Protein 9HE8 (pdb70)

Foldseek 3Di:
DKAFPPQFFFFFAQWAWEDDAQKIKTWGADAQWPPGIWIWMFRWNRFIDTAFGQRHAVLSAFQQVAAGLFQWHRKHWDDDPQKIKIWTKGWRDQDALDTWIWIWIWIANDPNDDIDRIDTAGTQAPLWYWDQDPVRWIWIKWFGADSPPVDDGGAAIWIFTAPPVVRYTDVVRIAHQGQDDPLGPWTNWDWDCDPQKIKIWTWGNDQFQRIAIWIWIANDSDHNRTHTDPPDDQAHCNVVLVDQKGSWHRWYKYAHPVGWIKIKTWIFRFDDDPVDDCVVVVGFGQSFTGIHMFTWDADPVGDIHTPPGRHGDSMYDIDPPRDDDDHPPFPWDWWQLADFDDDSQKIDGNHHDDVLQNTTHPRKTKGWAAADQLRSHDFSWIWGGDRAQWKKKKWKKFFAEPAQLKWKFKKKDQGSQFIKGWTWGQDDPQGTFIWIWTRQNNPIDIDQVVNTHRDDPVAGMKMKMKIGNRQWIWIWIDRPVPDIDTDPDIGGSSSSGLVSCVVPTSNRHGHMIITIGIHRHVPPGTMMMIRIMTMGHDDD/DPDDPPDLQKAFPPLFFFWFAQWAWEDDAQKIKTWGADAQWPPGIWIWMFRWNRHIDTAFGQRHAVLSAFQQVAAGLFQWHRKHWDDDPQKIKIWTKGWRDQDALDTWIWIWIWMANDPNDNIDRIDTAGTQAPLWYWDQDPVRWIWIKWFGADSPPVDDGGAAIWIFTAPPVVRHTDVVRIAHQAQDDPLGPWTNWDWDCDPQKIKIWTWGNDQFQRIAIWIWIANDSDHPRTHTDPPDRQAHCNVVLPDQKGRWHRWYKYAHPVGWIKIKTWIFRFDDDPPDDCVVVVGFGQSFTGIHMFTWDADPVGDIHTPPHRHGDSMYRIDPPRDRDDHDPFDWDWWQLADFDDDSQKIDGSHHDDVLQFTTHPRKTKGFAAADQLRSHDFSWIWGGDRAQWKKKKWKKFFAEPAQLKWKAKKKDQGSQFIKGWTWGQDDPQGTFIWIWTRQNNPIDIDCVVNTHHDDPVQGIKMKMKIGNRQWIWIWIDSPVPDIDTDPDIGGSSSSGLVSCVVPTSNRRGHMIMTIGIHRHVPPRTMMMIRIMTMGHDDD/DKAFPPLFFFWFAQWAWEDDAQKIKTWGADAQWPPGIWIWMFRWNRFIDTAFGQRHAVLSAFQQQAAGLFQWHRKHWDDDPQKIKIWTKGWRDQDALDTWIWIWIWMANDPNDDIDRIDTAGTQAPLWYWDQDPVRWIWIKWFGADSPPVDDGGAAIWIFTAPVVVRHTDVVRIAHQAQDDPLGPWTNWDWDCDPQKIKIWTWGNDQFQRIAIWIWIANDSDHNRTGTDPPDDQAHCNVVLVDQKGRWYRWYKYAHPVGWIKTKTWIFRFDDDPPDDCVVVVGFGQSFTGIHMFTWDADPVGDIHTPPGRHGDSMYDIDPPRDHDDHPPFDWDWWQLADFDDDSQKIDGNHHDDVLQNTTHNQKTKGWAAADQLRSHDFSKIWGGDRAQWKKKKWKKFFQEPAQLKWKAKKKDQGSQFIKGWTWGQDDPQGTFIWIWTRQNNPIDIDQVVNTHHDDPVQGMKMKMKIGNRQWIWIWIDRPVPDIDTDPDIGGSSSSGLVSCVVPTSNRHGHMIIIIGIHRHVPPGTMMMIRIMTMGHDDD/DKAFPPQFFFWFAQWAWEDDAQKIKTWGADAQWPPGIWIWMFNWNRFIDTAFGQRHAVLSAFQQVAAGLFQWHRKHWDDDPQKIKIWTKGWRDQDALDTWIWIWIWMANDPNDDIDRIDTAGTQAPLWYWDQDPVRWIKIKWFGADSPPVDAGGAAIWIFTAPPVVRYTDVVRIAHQAQDDPLGPWTNWDWDCDPQKTKIWTWGNDQFQRIAIWIWIANDSDHNRTHTDPPDDQAHCNVVLVDQKGRWHRWYWYAHPVGWIKIKTWIFRFDDDPPDDCVVVVGFGQSFTGIHMFTWDADPVGHIHTPPHRHGDSMYDIDPPRDDDDHPPFDWDWWQLADFDDDSQKIDGNHHDDVLQNTTHPQKTKGFAAADQLRSHDFSWIWGGDRAQWKKKKWKKFFAEPAQLKWKAKKKDQGSQFIKGWTWGQDDPQGTFIWIWTRQNNPIDIDQVVNTHHDDPVAGMKMKMKTGNRQWIWIWIDRPVPDIDTDPDIGGSSSNGLVSCVVPTSNRHGHMIITIGIHRHVRPGTMMMIRIMTMGHDDD

Nearest PDB structures (foldseek):
  1yi7-assembly1_D  TM=9.833E-01  e=8.110E-70  Clostridium acetobutylicum ATCC 824
  7k1r-assembly1_D  TM=9.720E-01  e=3.886E-64  Enterobacter sp. enrichment culture clone nf1B6
  7k1r-assembly1_B-2  TM=9.685E-01  e=6.252E-64  Enterobacter sp. enrichment culture clone nf1B6
  7k1r-assembly1_C-3  TM=9.687E-01  e=1.006E-63  Enterobacter sp. enrichment culture clone nf1B6
  8uws-assembly1_C  TM=9.705E-01  e=8.722E-64  Enterobacter hormaechei

B-factor: mean 18.63, std 6.08, range [3.56, 72.32]

Organism: Levilactobacillus brevis (NCBI:txid1580)

Structure (mmCIF, N/CA/C/O backbone):
data_9HE8
#
_entry.id   9HE8
#
_cell.length_a   78.429
_cell.length_b   177.180
_cell.length_c   78.753
_cell.angle_alpha   90.000
_cell.angle_beta   98.844
_cell.angle_gamma   90.000
#
_symmetry.space_group_name_H-M   'P 1 21 1'
#
loop_
_entity.id
_entity.type
_entity.pdbx_description
1 polymer Beta-xylosidase
2 water water
#
loop_
_atom_site.group_PDB
_atom_site.id
_atom_site.type_symbol
_atom_site.label_atom_id
_atom_site.label_alt_id
_atom_site.label_comp_id
_atom_site.label_asym_id
_atom_site.label_entity_id
_atom_site.label_seq_id
_atom_site.pdbx_PDB_ins_code
_atom_site.Cartn_x
_atom_site.Cartn_y
_atom_site.Cartn_z
_atom_site.occupancy
_atom_site.B_iso_or_equiv
_atom_site.auth_seq_id
_atom_site.auth_comp_id
_atom_site.auth_asym_id
_atom_site.auth_atom_id
_atom_site.pdbx_PDB_model_num
ATOM 1 N N . MET A 1 21 ? 58.041 48.830 32.791 1.000 48.896 1 MET A N 1
ATOM 2 C CA . MET A 1 21 ? 57.678 49.193 34.186 1.000 46.999 1 MET A CA 1
ATOM 3 C C . MET A 1 21 ? 56.367 49.973 34.229 1.000 47.389 1 MET A C 1
ATOM 4 O O . MET A 1 21 ? 55.753 50.002 35.291 1.000 50.116 1 MET A O 1
ATOM 6 N N . LYS A 1 22 ? 55.928 50.584 33.112 1.000 42.788 2 LYS A N 1
ATOM 7 C CA . LYS A 1 22 ? 54.812 51.521 33.167 1.000 40.656 2 LYS A CA 1
ATOM 8 C C . LYS A 1 22 ? 53.734 51.229 32.117 1.000 34.737 2 LYS A C 1
ATOM 9 O O . LYS A 1 22 ? 53.980 51.345 30.930 1.000 32.311 2 LYS A O 1
ATOM 15 N N . ILE A 1 23 ? 52.536 50.846 32.575 1.000 30.937 3 ILE A N 1
ATOM 16 C CA . ILE A 1 23 ? 51.354 50.720 31.733 1.000 29.313 3 ILE A CA 1
ATOM 17 C C . ILE A 1 23 ? 50.963 52.123 31.275 1.000 28.795 3 ILE A C 1
ATOM 18 O O . ILE A 1 23 ? 50.823 53.011 32.112 1.000 28.445 3 ILE A O 1
ATOM 23 N N . GLN A 1 24 ? 50.826 52.326 29.964 1.000 27.603 4 GLN A N 1
ATOM 24 C CA . GLN A 1 24 ? 50.381 53.594 29.411 1.000 27.563 4 GLN A CA 1
ATOM 25 C C . GLN A 1 24 ? 48.990 53.427 28.803 1.000 24.506 4 GLN A C 1
ATOM 26 O O . GLN A 1 24 ? 48.859 52.778 27.767 1.000 23.946 4 GLN A O 1
ATOM 32 N N . ASN A 1 25 ? 47.974 54.054 29.415 1.000 22.138 5 ASN A N 1
ATOM 33 C CA . ASN A 1 25 ? 46.600 53.865 28.996 1.000 21.329 5 ASN A CA 1
ATOM 34 C C . ASN A 1 25 ? 46.247 54.831 27.860 1.000 20.650 5 ASN A C 1
ATOM 35 O O . ASN A 1 25 ? 46.679 55.974 27.850 1.000 20.421 5 ASN A O 1
ATOM 40 N N . PRO A 1 26 ? 45.399 54.442 26.886 1.000 20.792 6 PRO A N 1
ATOM 41 C CA . PRO A 1 26 ? 44.917 53.056 26.727 1.000 21.235 6 PRO A CA 1
ATOM 42 C C . PRO A 1 26 ? 45.969 52.065 26.241 1.000 21.613 6 PRO A C 1
ATOM 43 O O . PRO A 1 26 ? 46.689 52.379 25.311 1.000 23.721 6 PRO A O 1
ATOM 47 N N . VAL A 1 27 ? 46.023 50.860 26.814 1.000 22.142 7 VAL A N 1
ATOM 48 C CA . VAL A 1 27 ? 47.043 49.884 26.468 1.000 22.888 7 VAL A CA 1
ATOM 49 C C . VAL A 1 27 ? 46.715 49.210 25.144 1.000 22.654 7 VAL A C 1
ATOM 50 O O . VAL A 1 27 ? 47.642 48.805 24.453 1.000 23.076 7 VAL A O 1
ATOM 54 N N . LEU A 1 28 ? 45.423 49.006 24.861 1.000 22.208 8 LEU A N 1
ATOM 55 C CA . LEU A 1 28 ? 44.978 48.484 23.575 1.000 22.048 8 LEU A CA 1
ATOM 56 C C . LEU A 1 28 ? 44.268 49.625 22.856 1.000 21.286 8 LEU A C 1
ATOM 57 O O . LEU A 1 28 ? 43.100 49.879 23.122 1.000 20.937 8 LEU A O 1
ATOM 62 N N . PRO A 1 29 ? 44.957 50.356 21.951 1.000 21.404 9 PRO A N 1
ATOM 63 C CA . PRO A 1 29 ? 44.371 51.546 21.326 1.000 20.845 9 PRO A CA 1
ATOM 64 C C . PRO A 1 29 ? 43.444 51.199 20.166 1.000 19.799 9 PRO A C 1
ATOM 65 O O . PRO A 1 29 ? 43.581 50.146 19.547 1.000 19.812 9 PRO A O 1
ATOM 69 N N . GLY A 1 30 ? 42.501 52.098 19.876 1.000 19.478 10 GLY A N 1
ATOM 70 C CA . GLY A 1 30 ? 41.487 51.831 18.858 1.000 18.924 10 GLY A CA 1
ATOM 71 C C . GLY A 1 30 ? 40.471 50.826 19.382 1.000 19.010 10 GLY A C 1
ATOM 72 O O . GLY A 1 30 ? 40.518 50.457 20.570 1.000 18.838 10 GLY A O 1
ATOM 73 N N . PHE A 1 31 ? 39.569 50.380 18.502 1.000 18.140 11 PHE A N 1
ATOM 74 C CA . PHE A 1 31 ? 38.417 49.586 18.915 1.000 17.976 11 PHE A CA 1
ATOM 75 C C . PHE A 1 31 ? 38.859 48.286 19.578 1.000 17.612 11 PHE A C 1
ATOM 76 O O . PHE A 1 31 ? 39.282 47.345 18.908 1.000 17.696 11 PHE A O 1
ATOM 84 N N . ASN A 1 32 ? 38.723 48.252 20.912 1.000 17.382 12 ASN A N 1
ATOM 85 C CA . ASN A 1 32 ? 39.090 47.141 21.777 1.000 17.100 12 ASN A CA 1
ATOM 86 C C . ASN A 1 32 ? 38.177 47.206 23.008 1.000 17.444 12 ASN A C 1
ATOM 87 O O . ASN A 1 32 ? 38.618 47.508 24.106 1.000 17.095 12 ASN A O 1
ATOM 92 N N . ALA A 1 33 ? 36.883 46.939 22.804 1.000 17.297 13 ALA A N 1
ATOM 93 C CA . ALA A 1 33 ? 35.874 47.240 23.796 1.000 17.471 13 ALA A CA 1
ATOM 94 C C . ALA A 1 33 ? 35.612 46.026 24.692 1.000 17.616 13 ALA A C 1
ATOM 95 O O . ALA A 1 33 ? 36.031 44.906 24.399 1.000 17.958 13 ALA A O 1
ATOM 97 N N . ASP A 1 34 ? 34.950 46.292 25.821 1.000 17.478 14 ASP A N 1
ATOM 98 C CA . ASP A 1 34 ? 34.385 45.257 26.665 1.000 17.773 14 ASP A CA 1
ATOM 99 C C . ASP A 1 34 ? 35.440 44.222 27.047 1.000 17.225 14 ASP A C 1
ATOM 100 O O . ASP A 1 34 ? 35.226 43.036 26.822 1.000 17.306 14 ASP A O 1
ATOM 105 N N . PRO A 1 35 ? 36.591 44.615 27.633 1.000 16.812 15 PRO A N 1
ATOM 106 C CA . PRO A 1 35 ? 37.655 43.670 27.963 1.000 16.774 15 PRO A CA 1
ATOM 107 C C . PRO A 1 35 ? 37.238 42.668 29.020 1.000 17.213 15 PRO A C 1
ATOM 108 O O . PRO A 1 35 ? 36.762 43.068 30.083 1.000 17.638 15 PRO A O 1
ATOM 112 N N . SER A 1 36 ? 37.401 41.385 28.686 1.000 17.524 16 SER A N 1
ATOM 113 C CA . SER A 1 36 ? 37.430 40.274 29.624 1.000 18.131 16 SER A CA 1
ATOM 114 C C . SER A 1 36 ? 38.891 39.854 29.765 1.000 19.222 16 SER A C 1
ATOM 115 O O . SER A 1 36 ? 39.518 39.451 28.794 1.000 19.194 16 SER A O 1
ATOM 118 N N . MET A 1 37 ? 39.452 39.985 30.971 1.000 19.708 17 MET A N 1
ATOM 119 C CA . MET A 1 37 ? 40.869 39.736 31.171 1.000 20.688 17 MET A CA 1
ATOM 120 C C . MET A 1 37 ? 41.035 38.617 32.190 1.000 21.244 17 MET A C 1
ATOM 121 O O . MET A 1 37 ? 40.363 38.639 33.203 1.000 20.727 17 MET A O 1
ATOM 126 N N . ILE A 1 38 ? 41.906 37.647 31.892 1.000 21.983 18 ILE A N 1
ATOM 127 C CA . ILE A 1 38 ? 42.212 36.562 32.814 1.000 22.492 18 ILE A CA 1
ATOM 128 C C . ILE A 1 38 ? 43.724 36.377 32.906 1.000 23.054 18 ILE A C 1
ATOM 129 O O . ILE A 1 38 ? 44.471 36.880 32.073 1.000 21.579 18 ILE A O 1
ATOM 134 N N . ARG A 1 39 ? 44.140 35.647 33.948 1.000 23.649 19 ARG A N 1
ATOM 135 C CA . ARG A 1 39 ? 45.523 35.223 34.108 1.000 24.894 19 ARG A CA 1
ATOM 136 C C . ARG A 1 39 ? 45.533 33.701 34.188 1.000 25.274 19 ARG A C 1
ATOM 137 O O . ARG A 1 39 ? 44.695 33.139 34.890 1.000 25.064 19 ARG A O 1
ATOM 145 N N . VAL A 1 40 ? 46.443 33.062 33.444 1.000 26.198 20 VAL A N 1
ATOM 146 C CA . VAL A 1 40 ? 46.698 31.629 33.576 1.000 26.823 20 VAL A CA 1
ATOM 147 C C . VAL A 1 40 ? 48.208 31.490 33.780 1.000 26.336 20 VAL A C 1
ATOM 148 O O . VAL A 1 40 ? 48.992 31.750 32.878 1.000 26.121 20 VAL A O 1
ATOM 152 N N . GLY A 1 41 ? 48.606 31.146 34.999 1.000 25.892 21 GLY A N 1
ATOM 153 C CA . GLY A 1 41 ? 50.011 31.141 35.382 1.000 26.624 21 GLY A CA 1
ATOM 154 C C . GLY A 1 41 ? 50.605 32.545 35.333 1.000 26.997 21 GLY A C 1
ATOM 155 O O . GLY A 1 41 ? 50.135 33.450 36.019 1.000 26.456 21 GLY A O 1
ATOM 156 N N . ASP A 1 42 ? 51.624 32.711 34.484 1.000 28.892 22 ASP A N 1
ATOM 157 C CA . ASP A 1 42 ? 52.331 33.970 34.326 1.000 30.117 22 ASP A CA 1
ATOM 158 C C . ASP A 1 42 ? 51.794 34.777 33.137 1.000 27.516 22 ASP A C 1
ATOM 159 O O . ASP A 1 42 ? 52.335 35.838 32.850 1.000 26.569 22 ASP A O 1
ATOM 164 N N . THR A 1 43 ? 50.744 34.301 32.461 1.000 25.848 23 THR A N 1
ATOM 165 C CA . THR A 1 43 ? 50.295 34.926 31.221 1.000 24.860 23 THR A CA 1
ATOM 166 C C . THR A 1 43 ? 48.909 35.545 31.405 1.000 23.070 23 THR A C 1
ATOM 167 O O . THR A 1 43 ? 48.030 34.932 31.998 1.000 22.496 23 THR A O 1
ATOM 171 N N . TYR A 1 44 ? 48.727 36.760 30.877 1.000 21.948 24 TYR A N 1
ATOM 172 C CA . TYR A 1 44 ? 47.454 37.451 30.879 1.000 21.087 24 TYR A CA 1
ATOM 173 C C . TYR A 1 44 ? 46.862 37.389 29.481 1.000 20.868 24 TYR A C 1
ATOM 174 O O . TYR A 1 44 ? 47.598 37.499 28.497 1.000 21.049 24 TYR A O 1
ATOM 183 N N . TYR A 1 45 ? 45.529 37.277 29.408 1.000 20.239 25 TYR A N 1
ATOM 184 C CA . TYR A 1 45 ? 44.820 37.319 28.133 1.000 20.199 25 TYR A CA 1
ATOM 185 C C . TYR A 1 45 ? 43.666 38.299 28.243 1.000 19.588 25 TYR A C 1
ATOM 186 O O . TYR A 1 45 ? 43.009 38.340 29.284 1.000 19.818 25 TYR A O 1
ATOM 195 N N . ILE A 1 46 ? 43.426 39.058 27.165 1.000 19.242 26 ILE A N 1
ATOM 196 C CA . ILE A 1 46 ? 42.267 39.935 27.062 1.000 18.520 26 ILE A CA 1
ATOM 197 C C . ILE A 1 46 ? 41.464 39.551 25.814 1.000 18.731 26 ILE A C 1
ATOM 198 O O . ILE A 1 46 ? 42.019 39.431 24.711 1.000 18.427 26 ILE A O 1
ATOM 203 N N . ALA A 1 47 ? 40.157 39.346 26.014 1.000 18.830 27 ALA A N 1
ATOM 204 C CA . ALA A 1 47 ? 39.212 39.188 24.915 1.000 18.502 27 ALA A CA 1
ATOM 205 C C . ALA A 1 47 ? 38.348 40.442 24.803 1.000 17.807 27 ALA A C 1
ATOM 206 O O . ALA A 1 47 ? 37.850 40.927 25.816 1.000 17.577 27 ALA A O 1
ATOM 208 N N . ASN A 1 48 ? 38.153 40.939 23.565 1.000 17.612 28 ASN A N 1
ATOM 209 C CA . ASN A 1 48 ? 37.371 42.141 23.314 1.000 17.235 28 ASN A CA 1
ATOM 210 C C . ASN A 1 48 ? 36.211 41.834 22.353 1.000 16.666 28 ASN A C 1
ATOM 211 O O . ASN A 1 48 ? 36.294 40.916 21.529 1.000 16.047 28 ASN A O 1
ATOM 216 N N . SER A 1 49 ? 35.139 42.638 22.468 1.000 15.984 29 SER A N 1
ATOM 217 C CA . SER A 1 49 ? 33.980 42.549 21.590 1.000 15.519 29 SER A CA 1
ATOM 218 C C . SER A 1 49 ? 34.356 42.993 20.170 1.000 14.986 29 SER A C 1
ATOM 219 O O . SER A 1 49 ? 35.249 43.816 20.019 1.000 14.993 29 SER A O 1
ATOM 222 N N . THR A 1 50 ? 33.654 42.469 19.149 1.000 14.399 30 THR A N 1
ATOM 223 C CA . THR A 1 50 ? 33.974 42.701 17.739 1.000 14.037 30 THR A CA 1
ATOM 224 C C . THR A 1 50 ? 32.733 43.084 16.924 1.000 13.501 30 THR A C 1
ATOM 225 O O . THR A 1 50 ? 32.873 43.571 15.812 1.000 13.527 30 THR A O 1
ATOM 229 N N . PHE A 1 51 ? 31.524 42.891 17.465 1.000 13.290 31 PHE A N 1
ATOM 230 C CA . PHE A 1 51 ? 30.292 43.307 16.796 1.000 13.040 31 PHE A CA 1
ATOM 231 C C . PHE A 1 51 ? 30.237 42.663 15.420 1.000 13.087 31 PHE A C 1
ATOM 232 O O . PHE A 1 51 ? 30.346 41.450 15.340 1.000 13.179 31 PHE A O 1
ATOM 240 N N . GLU A 1 52 ? 30.089 43.470 14.350 1.000 13.049 32 GLU A N 1
ATOM 241 C CA . GLU A 1 52 ? 29.854 42.936 13.020 1.000 13.093 32 GLU A CA 1
ATOM 242 C C . GLU A 1 52 ? 31.155 42.535 12.322 1.000 13.191 32 GLU A C 1
ATOM 243 O O . GLU A 1 52 ? 31.120 41.987 11.209 1.000 13.262 32 GLU A O 1
ATOM 249 N N . TRP A 1 53 ? 32.310 42.817 12.934 1.000 13.218 33 TRP A N 1
ATOM 250 C CA . TRP A 1 53 ? 33.573 42.560 12.272 1.000 13.335 33 TRP A CA 1
ATOM 251 C C . TRP A 1 53 ? 34.002 41.114 12.488 1.000 13.819 33 TRP A C 1
ATOM 252 O O . TRP A 1 53 ? 33.967 40.606 13.606 1.000 14.270 33 TRP A O 1
ATOM 263 N N . PHE A 1 54 ? 34.475 40.492 11.404 1.000 14.207 34 PHE A N 1
ATOM 264 C CA . PHE A 1 54 ? 34.880 39.097 11.368 1.000 14.622 34 PHE A CA 1
ATOM 265 C C . PHE A 1 54 ? 36.386 38.998 11.118 1.000 14.827 34 PHE A C 1
ATOM 266 O O . PHE A 1 54 ? 36.922 39.754 10.340 1.000 15.110 34 PHE A O 1
ATOM 274 N N . PRO A 1 55 ? 37.156 38.096 11.756 1.000 15.288 35 PRO A N 1
ATOM 275 C CA . PRO A 1 55 ? 36.634 37.096 12.696 1.000 15.476 35 PRO A CA 1
ATOM 276 C C . PRO A 1 55 ? 36.196 37.640 14.053 1.000 15.550 35 PRO A C 1
ATOM 277 O O . PRO A 1 55 ? 36.576 38.742 14.440 1.000 15.442 35 PRO A O 1
ATOM 281 N N . GLY A 1 56 ? 35.401 36.847 14.780 1.000 15.540 36 GLY A N 1
ATOM 282 C CA . GLY A 1 56 ? 34.798 37.310 16.015 1.000 15.569 36 GLY A CA 1
ATOM 283 C C . GLY A 1 56 ? 35.707 37.094 17.226 1.000 15.896 36 GLY A C 1
ATOM 284 O O . GLY A 1 56 ? 36.408 36.094 17.306 1.000 15.801 36 GLY A O 1
ATOM 285 N N . VAL A 1 57 ? 35.624 38.050 18.157 1.000 16.344 37 VAL A N 1
ATOM 286 C CA . VAL A 1 57 ? 36.324 38.056 19.441 1.000 16.918 37 VAL A CA 1
ATOM 287 C C . VAL A 1 57 ? 37.814 38.288 19.223 1.000 17.869 37 VAL A C 1
ATOM 288 O O . VAL A 1 57 ? 38.495 37.469 18.646 1.000 18.914 37 VAL A O 1
ATOM 292 N N . ARG A 1 58 ? 38.303 39.433 19.681 1.000 18.824 38 ARG A N 1
ATOM 293 C CA . ARG A 1 58 ? 39.712 39.769 19.555 1.000 20.259 38 ARG A CA 1
ATOM 294 C C . ARG A 1 58 ? 40.453 39.264 20.789 1.000 21.274 38 ARG A C 1
ATOM 295 O O . ARG A 1 58 ? 39.943 39.437 21.895 1.000 21.393 38 ARG A O 1
ATOM 303 N N . LEU A 1 59 ? 41.635 38.666 20.601 1.000 22.450 39 LEU A N 1
ATOM 304 C CA . LEU A 1 59 ? 42.425 38.115 21.699 1.000 22.813 39 LEU A CA 1
ATOM 305 C C . LEU A 1 59 ? 43.812 38.758 21.712 1.000 22.163 39 LEU A C 1
ATOM 306 O O . LEU A 1 59 ? 44.434 38.878 20.660 1.000 20.804 39 LEU A O 1
ATOM 311 N N . HIS A 1 60 ? 44.295 39.108 22.914 1.000 21.368 40 HIS A N 1
ATOM 312 C CA . HIS A 1 60 ? 45.629 39.659 23.109 1.000 21.436 40 HIS A CA 1
ATOM 313 C C . HIS A 1 60 ? 46.284 38.969 24.305 1.000 22.160 40 HIS A C 1
ATOM 314 O O . HIS A 1 60 ? 45.584 38.535 25.219 1.000 21.323 40 HIS A O 1
ATOM 321 N N . GLU A 1 61 ? 47.623 38.906 24.296 1.000 23.245 41 GLU A N 1
ATOM 322 C CA . GLU A 1 61 ? 48.378 38.195 25.321 1.000 24.708 41 GLU A CA 1
ATOM 323 C C . GLU A 1 61 ? 49.544 39.053 25.803 1.000 23.674 41 GLU A C 1
ATOM 324 O O . GLU A 1 61 ? 50.108 39.822 25.037 1.000 22.305 41 GLU A O 1
ATOM 330 N N . SER A 1 62 ? 49.887 38.907 27.089 1.000 23.532 42 SER A N 1
ATOM 331 C CA . SER A 1 62 ? 50.984 39.652 27.689 1.000 23.441 42 SER A CA 1
ATOM 332 C C . SER A 1 62 ? 51.399 38.964 28.981 1.000 24.268 42 SER A C 1
ATOM 333 O O . SER A 1 62 ? 50.610 38.244 29.567 1.000 23.472 42 SER A O 1
ATOM 336 N N . LYS A 1 63 ? 52.629 39.228 29.420 1.000 24.985 43 LYS A N 1
ATOM 337 C CA . LYS A 1 63 ? 53.125 38.773 30.708 1.000 25.683 43 LYS A CA 1
ATOM 338 C C . LYS A 1 63 ? 53.533 39.954 31.579 1.000 24.748 43 LYS A C 1
ATOM 339 O O . LYS A 1 63 ? 54.043 39.737 32.669 1.000 24.598 43 LYS A O 1
ATOM 345 N N . ASP A 1 64 ? 53.352 41.190 31.086 1.000 24.433 44 ASP A N 1
ATOM 346 C CA . ASP A 1 64 ? 53.742 42.377 31.852 1.000 24.652 44 ASP A CA 1
ATOM 347 C C . ASP A 1 64 ? 52.598 43.374 32.003 1.000 23.862 44 ASP A C 1
ATOM 348 O O . ASP A 1 64 ? 52.734 44.280 32.822 1.000 23.632 44 ASP A O 1
ATOM 353 N N . LEU A 1 65 ? 51.515 43.221 31.206 1.000 22.772 45 LEU A N 1
ATOM 354 C CA . LEU A 1 65 ? 50.377 44.128 31.198 1.000 22.294 45 LEU A CA 1
ATOM 355 C C . LEU A 1 65 ? 50.690 45.417 30.449 1.000 22.359 45 LEU A C 1
ATOM 356 O O . LEU A 1 65 ? 49.771 46.205 30.224 1.000 22.090 45 LEU A O 1
ATOM 361 N N . VAL A 1 66 ? 51.952 45.633 30.051 1.000 22.873 46 VAL A N 1
ATOM 362 C CA . VAL A 1 66 ? 52.365 46.875 29.413 1.000 23.065 46 VAL A CA 1
ATOM 363 C C . VAL A 1 66 ? 52.330 46.709 27.900 1.000 23.182 46 VAL A C 1
ATOM 364 O O . VAL A 1 66 ? 51.885 47.601 27.189 1.000 23.110 46 VAL A O 1
ATOM 368 N N . HIS A 1 67 ? 52.897 45.594 27.425 1.000 23.547 47 HIS A N 1
ATOM 369 C CA . HIS A 1 67 ? 53.059 45.306 26.020 1.000 23.725 47 HIS A CA 1
ATOM 370 C C . HIS A 1 67 ? 52.174 44.117 25.672 1.000 23.887 47 HIS A C 1
ATOM 371 O O . HIS A 1 67 ? 52.162 43.130 26.417 1.000 23.708 47 HIS A O 1
ATOM 378 N N . TRP A 1 68 ? 51.445 44.198 24.554 1.000 22.894 48 TRP A N 1
ATOM 379 C CA . TRP A 1 68 ? 50.451 43.188 24.220 1.000 23.057 48 TRP A CA 1
ATOM 380 C C . TRP A 1 68 ? 50.621 42.713 22.782 1.000 23.418 48 TRP A C 1
ATOM 381 O O . TRP A 1 68 ? 50.854 43.532 21.912 1.000 23.635 48 TRP A O 1
ATOM 392 N N . ASN A 1 69 ? 50.446 41.405 22.538 1.000 24.235 49 ASN A N 1
ATOM 393 C CA . ASN A 1 69 ? 50.481 40.843 21.186 1.000 24.667 49 ASN A CA 1
ATOM 394 C C . ASN A 1 69 ? 49.124 40.270 20.782 1.000 24.404 49 ASN A C 1
ATOM 395 O O . ASN A 1 69 ? 48.437 39.658 21.598 1.000 25.162 49 ASN A O 1
ATOM 400 N N . LEU A 1 70 ? 48.771 40.438 19.511 1.000 24.010 50 LEU A N 1
ATOM 401 C CA . LEU A 1 70 ? 47.500 39.962 18.991 1.000 24.454 50 LEU A CA 1
ATOM 402 C C . LEU A 1 70 ? 47.595 38.459 18.721 1.000 24.611 50 LEU A C 1
ATOM 403 O O . LEU A 1 70 ? 48.570 38.014 18.148 1.000 23.285 50 LEU A O 1
ATOM 408 N N . LEU A 1 71 ? 46.594 37.697 19.176 1.000 25.038 51 LEU A N 1
ATOM 409 C CA . LEU A 1 71 ? 46.472 36.265 18.908 1.000 26.710 51 LEU A CA 1
ATOM 410 C C . LEU A 1 71 ? 45.373 36.019 17.877 1.000 26.113 51 LEU A C 1
ATOM 411 O O . LEU A 1 71 ? 44.534 36.892 17.660 1.000 24.526 51 LEU A O 1
ATOM 416 N N . PRO A 1 72 ? 45.305 34.819 17.251 1.000 26.961 52 PRO A N 1
ATOM 417 C CA . PRO A 1 72 ? 44.208 34.494 16.327 1.000 27.033 52 PRO A CA 1
ATOM 418 C C . PRO A 1 72 ? 42.866 34.566 17.056 1.000 26.454 52 PRO A C 1
ATOM 419 O O . PRO A 1 72 ? 42.741 34.104 18.191 1.000 26.482 52 PRO A O 1
ATOM 423 N N . SER A 1 73 ? 41.873 35.161 16.389 1.000 24.917 53 SER A N 1
ATOM 424 C CA . SER A 1 73 ? 40.522 35.271 16.911 1.000 24.357 53 SER A CA 1
ATOM 425 C C . SER A 1 73 ? 39.861 33.899 16.942 1.000 22.851 53 SER A C 1
ATOM 426 O O . SER A 1 73 ? 39.957 33.133 15.985 1.000 21.828 53 SER A O 1
ATOM 429 N N . PRO A 1 74 ? 39.126 33.537 18.014 1.000 21.159 54 PRO A N 1
ATOM 430 C CA . PRO A 1 74 ? 38.488 32.220 18.074 1.000 20.758 54 PRO A CA 1
ATOM 431 C C . PRO A 1 74 ? 37.386 31.992 17.041 1.000 19.791 54 PRO A C 1
ATOM 432 O O . PRO A 1 74 ? 37.250 30.884 16.528 1.000 19.827 54 PRO A O 1
ATOM 436 N N . LEU A 1 75 ? 36.583 33.020 16.759 1.000 19.048 55 LEU A N 1
ATOM 437 C CA . LEU A 1 75 ? 35.348 32.807 16.018 1.000 18.603 55 LEU A CA 1
ATOM 438 C C . LEU A 1 75 ? 35.610 33.056 14.540 1.000 17.937 55 LEU A C 1
ATOM 439 O O . LEU A 1 75 ? 35.255 34.105 14.015 1.000 17.226 55 LEU A O 1
ATOM 444 N N . SER A 1 76 ? 36.178 32.051 13.892 1.000 18.517 56 SER A N 1
ATOM 445 C CA . SER A 1 76 ? 36.810 32.230 12.590 1.000 18.763 56 SER A CA 1
ATOM 446 C C . SER A 1 76 ? 36.085 31.457 11.492 1.000 18.615 56 SER A C 1
ATOM 447 O O . SER A 1 76 ? 36.524 31.516 10.353 1.000 18.214 56 SER A O 1
ATOM 450 N N . THR A 1 77 ? 34.979 30.775 11.810 1.000 18.676 57 THR A N 1
ATOM 451 C CA . THR A 1 77 ? 34.216 30.018 10.822 1.000 19.363 57 THR A CA 1
ATOM 452 C C . THR A 1 77 ? 32.745 30.377 10.976 1.000 19.514 57 THR A C 1
ATOM 453 O O . THR A 1 77 ? 32.350 30.879 12.025 1.000 19.145 57 THR A O 1
ATOM 457 N N . THR A 1 78 ? 31.934 30.064 9.958 1.000 19.419 58 THR A N 1
ATOM 458 C CA . THR A 1 78 ? 30.504 30.327 10.043 1.000 19.542 58 THR A CA 1
ATOM 459 C C . THR A 1 78 ? 29.832 29.308 10.968 1.000 20.403 58 THR A C 1
ATOM 460 O O . THR A 1 78 ? 28.725 29.567 11.434 1.000 20.977 58 THR A O 1
ATOM 464 N N . THR A 1 79 ? 30.488 28.169 11.263 1.000 20.819 59 THR A N 1
ATOM 465 C CA . THR A 1 79 ? 30.005 27.256 12.293 1.000 21.197 59 THR A CA 1
ATOM 466 C C . THR A 1 79 ? 30.084 27.934 13.658 1.000 20.191 59 THR A C 1
ATOM 467 O O . THR A 1 79 ? 29.213 27.743 14.499 1.000 20.454 59 THR A O 1
ATOM 471 N N . LEU A 1 80 ? 31.127 28.736 13.893 1.000 19.231 60 LEU A N 1
ATOM 472 C CA . LEU A 1 80 ? 31.263 29.447 15.160 1.000 18.497 60 LEU A CA 1
ATOM 473 C C . LEU A 1 80 ? 30.443 30.733 15.157 1.000 17.775 60 LEU A C 1
ATOM 474 O O . LEU A 1 80 ? 29.927 31.128 16.191 1.000 17.345 60 LEU A O 1
ATOM 479 N N . LEU A 1 81 ? 30.333 31.413 14.002 1.000 17.364 61 LEU A N 1
ATOM 480 C CA . LEU A 1 81 ? 29.726 32.735 13.982 1.000 16.911 61 LEU A CA 1
ATOM 481 C C . LEU A 1 81 ? 29.178 33.051 12.596 1.000 17.482 61 LEU A C 1
ATOM 482 O O . LEU A 1 81 ? 29.939 33.153 11.632 1.000 17.115 61 LEU A O 1
ATOM 487 N N . ASP A 1 82 ? 27.854 33.239 12.539 1.000 17.869 62 ASP A N 1
ATOM 488 C CA . ASP A 1 82 ? 27.126 33.521 11.319 1.000 18.599 62 ASP A CA 1
ATOM 489 C C . ASP A 1 82 ? 26.395 34.850 11.448 1.000 17.706 62 ASP A C 1
ATOM 490 O O . ASP A 1 82 ? 25.346 34.914 12.082 1.000 17.197 62 ASP A O 1
ATOM 495 N N . MET A 1 83 ? 26.954 35.908 10.841 1.000 17.090 63 MET A N 1
ATOM 496 C CA . MET A 1 83 ? 26.462 37.265 11.059 1.000 16.871 63 MET A CA 1
ATOM 497 C C . MET A 1 83 ? 26.017 37.914 9.758 1.000 16.723 63 MET A C 1
ATOM 498 O O . MET A 1 83 ? 25.740 39.104 9.735 1.000 15.880 63 MET A O 1
ATOM 503 N N . LYS A 1 84 ? 25.955 37.139 8.667 1.000 17.750 64 LYS A N 1
ATOM 504 C CA . LYS A 1 84 ? 25.417 37.673 7.426 1.000 18.450 64 LYS A CA 1
ATOM 505 C C . LYS A 1 84 ? 24.055 38.303 7.713 1.000 16.953 64 LYS A C 1
ATOM 506 O O . LYS A 1 84 ? 23.182 37.674 8.306 1.000 16.571 64 LYS A O 1
ATOM 512 N N . GLY A 1 85 ? 23.899 39.573 7.324 1.000 15.804 65 GLY A N 1
ATOM 513 C CA . GLY A 1 85 ? 22.635 40.263 7.491 1.000 15.369 65 GLY A CA 1
ATOM 514 C C . GLY A 1 85 ? 22.488 40.965 8.829 1.000 14.587 65 GLY A C 1
ATOM 515 O O . GLY A 1 85 ? 21.529 41.690 9.007 1.000 14.547 65 GLY A O 1
ATOM 516 N N . ASN A 1 86 ? 23.422 40.750 9.767 1.000 14.286 66 ASN A N 1
ATOM 517 C CA . ASN A 1 86 ? 23.327 41.372 11.079 1.000 13.894 66 ASN A CA 1
ATOM 518 C C . ASN A 1 86 ? 23.313 42.892 10.945 1.000 13.434 66 ASN A C 1
ATOM 519 O O . ASN A 1 86 ? 24.041 43.460 10.135 1.000 13.151 66 ASN A O 1
ATOM 524 N N . PRO A 1 87 ? 22.533 43.622 11.766 1.000 13.135 67 PRO A N 1
ATOM 525 C CA . PRO A 1 87 ? 22.655 45.075 11.832 1.000 13.066 67 PRO A CA 1
ATOM 526 C C . PRO A 1 87 ? 24.022 45.474 12.391 1.000 12.979 67 PRO A C 1
ATOM 527 O O . PRO A 1 87 ? 24.646 44.750 13.183 1.000 12.967 67 PRO A O 1
ATOM 531 N N . ALA A 1 88 ? 24.465 46.647 11.964 1.000 12.942 68 ALA A N 1
ATOM 532 C CA . ALA A 1 88 ? 25.699 47.216 12.479 1.000 12.882 68 ALA A CA 1
ATOM 533 C C . ALA A 1 88 ? 25.576 47.371 13.991 1.000 12.847 68 ALA A C 1
ATOM 534 O O . ALA A 1 88 ? 24.522 47.786 14.501 1.000 12.951 68 ALA A O 1
ATOM 536 N N . SER A 1 89 ? 26.626 46.952 14.689 1.000 12.833 69 SER A N 1
ATOM 537 C CA . SER A 1 89 ? 26.700 46.993 16.141 1.000 12.817 69 SER A CA 1
ATOM 538 C C . SER A 1 89 ? 25.794 45.957 16.783 1.000 12.848 69 SER A C 1
ATOM 539 O O . SER A 1 89 ? 25.620 45.963 17.996 1.000 12.848 69 SER A O 1
ATOM 542 N N . GLY A 1 90 ? 25.262 45.049 15.967 1.000 12.892 70 GLY A N 1
ATOM 543 C CA . GLY A 1 90 ? 24.867 43.735 16.412 1.000 12.950 70 GLY A CA 1
ATOM 544 C C . GLY A 1 90 ? 26.080 42.820 16.462 1.000 12.986 70 GLY A C 1
ATOM 545 O O . GLY A 1 90 ? 27.206 43.281 16.573 1.000 12.964 70 GLY A O 1
ATOM 546 N N . GLY A 1 91 ? 25.831 41.514 16.378 1.000 13.068 71 GLY A N 1
ATOM 547 C CA . GLY A 1 91 ? 26.902 40.542 16.397 1.000 13.142 71 GLY A CA 1
ATOM 548 C C . GLY A 1 91 ? 27.479 40.400 17.802 1.000 13.153 71 GLY A C 1
ATOM 549 O O . GLY A 1 91 ? 26.721 40.371 18.779 1.000 13.144 71 GLY A O 1
ATOM 550 N N . ILE A 1 92 ? 28.816 40.348 17.879 1.000 13.192 72 ILE A N 1
ATOM 551 C CA . ILE A 1 92 ? 29.515 39.934 19.096 1.000 13.257 72 ILE A CA 1
ATOM 552 C C . ILE A 1 92 ? 29.594 41.107 20.069 1.000 13.177 72 ILE A C 1
ATOM 553 O O . ILE A 1 92 ? 30.362 42.042 19.881 1.000 13.143 72 ILE A O 1
ATOM 558 N N . TRP A 1 93 ? 28.793 41.050 21.117 1.000 13.167 73 TRP A N 1
ATOM 559 C CA . TRP A 1 93 ? 28.866 42.014 22.192 1.000 13.127 73 TRP A CA 1
ATOM 560 C C . TRP A 1 93 ? 29.928 41.536 23.181 1.000 13.278 73 TRP A C 1
ATOM 561 O O . TRP A 1 93 ? 30.820 40.808 22.791 1.000 13.751 73 TRP A O 1
ATOM 572 N N . ALA A 1 94 ? 29.866 41.971 24.429 1.000 13.959 74 ALA A N 1
ATOM 573 C CA . ALA A 1 94 ? 30.914 41.675 25.387 1.000 14.575 74 ALA A CA 1
ATOM 574 C C . ALA A 1 94 ? 31.101 40.166 25.492 1.000 15.030 74 ALA A C 1
ATOM 575 O O . ALA A 1 94 ? 30.147 39.427 25.766 1.000 14.863 74 ALA A O 1
ATOM 577 N N . PRO A 1 95 ? 32.338 39.673 25.269 1.000 15.837 75 PRO A N 1
ATOM 578 C CA . PRO A 1 95 ? 32.658 38.263 25.459 1.000 16.452 75 PRO A CA 1
ATOM 579 C C . PRO A 1 95 ? 33.175 37.996 26.872 1.000 17.475 75 PRO A C 1
ATOM 580 O O . PRO A 1 95 ? 33.569 38.914 27.602 1.000 17.461 75 PRO A O 1
ATOM 584 N N . ASP A 1 96 ? 33.167 36.719 27.234 1.000 18.330 76 ASP A N 1
ATOM 585 C CA . ASP A 1 96 ? 33.675 36.314 28.529 1.000 20.205 76 ASP A CA 1
ATOM 586 C C . ASP A 1 96 ? 34.609 35.139 28.322 1.000 19.352 76 ASP A C 1
ATOM 587 O O . ASP A 1 96 ? 34.161 34.080 27.917 1.000 19.077 76 ASP A O 1
ATOM 592 N N . LEU A 1 97 ? 35.893 35.363 28.620 1.000 19.682 77 LEU A N 1
ATOM 593 C CA . LEU A 1 97 ? 36.930 34.347 28.561 1.000 19.929 77 LEU A CA 1
ATOM 594 C C . LEU A 1 97 ? 37.270 33.913 29.989 1.000 19.878 77 LEU A C 1
ATOM 595 O O . LEU A 1 97 ? 37.464 34.734 30.873 1.000 20.078 77 LEU A O 1
ATOM 600 N N . SER A 1 98 ? 37.323 32.609 30.200 1.000 19.433 78 SER A N 1
ATOM 601 C CA . SER A 1 98 ? 37.654 32.039 31.482 1.000 19.489 78 SER A CA 1
ATOM 602 C C . SER A 1 98 ? 38.540 30.817 31.280 1.000 20.283 78 SER A C 1
ATOM 603 O O . SER A 1 98 ? 38.602 30.228 30.207 1.000 19.587 78 SER A O 1
ATOM 606 N N . TYR A 1 99 ? 39.287 30.482 32.340 1.000 21.565 79 TYR A N 1
ATOM 607 C CA . TYR A 1 99 ? 40.122 29.296 32.347 1.000 22.721 79 TYR A CA 1
ATOM 608 C C . TYR A 1 99 ? 39.783 28.502 33.602 1.000 22.811 79 TYR A C 1
ATOM 609 O O . TYR A 1 99 ? 39.837 29.041 34.708 1.000 23.371 79 TYR A O 1
ATOM 618 N N . ALA A 1 100 ? 39.390 27.245 33.403 1.000 22.691 80 ALA A N 1
ATOM 619 C CA . ALA A 1 100 ? 39.102 26.347 34.516 1.000 22.591 80 ALA A CA 1
ATOM 620 C C . ALA A 1 100 ? 39.127 24.928 33.975 1.000 23.326 80 ALA A C 1
ATOM 621 O O . ALA A 1 100 ? 38.909 24.712 32.771 1.000 22.462 80 ALA A O 1
ATOM 623 N N . ASP A 1 101 ? 39.470 23.975 34.857 1.000 23.754 81 ASP A N 1
ATOM 624 C CA . ASP A 1 101 ? 39.411 22.564 34.524 1.000 24.416 81 ASP A CA 1
ATOM 625 C C . ASP A 1 101 ? 40.334 22.265 33.348 1.000 24.127 81 ASP A C 1
ATOM 626 O O . ASP A 1 101 ? 40.005 21.444 32.501 1.000 23.944 81 ASP A O 1
ATOM 631 N N . GLY A 1 102 ? 41.465 22.977 33.302 1.000 24.078 82 GLY A N 1
ATOM 632 C CA . GLY A 1 102 ? 42.482 22.751 32.297 1.000 24.522 82 GLY A CA 1
ATOM 633 C C . GLY A 1 102 ? 42.059 23.176 30.891 1.000 24.261 82 GLY A C 1
ATOM 634 O O . GLY A 1 102 ? 42.651 22.702 29.936 1.000 24.058 82 GLY A O 1
ATOM 635 N N . LYS A 1 103 ? 41.082 24.081 30.741 1.000 24.109 83 LYS A N 1
ATOM 636 C CA . LYS A 1 103 ? 40.799 24.603 29.410 1.000 23.891 83 LYS A CA 1
ATOM 637 C C . LYS A 1 103 ? 40.193 26.004 29.434 1.000 22.441 83 LYS A C 1
ATOM 638 O O . LYS A 1 103 ? 39.787 26.513 30.469 1.000 22.135 83 LYS A O 1
ATOM 644 N N . PHE A 1 104 ? 40.210 26.636 28.254 1.000 21.238 84 PHE A N 1
ATOM 645 C CA . PHE A 1 104 ? 39.621 27.949 28.027 1.000 20.323 84 PHE A CA 1
ATOM 646 C C . PHE A 1 104 ? 38.150 27.783 27.698 1.000 18.907 84 PHE A C 1
ATOM 647 O O . PHE A 1 104 ? 37.788 26.850 26.991 1.000 19.102 84 PHE A O 1
ATOM 655 N N . TRP A 1 105 ? 37.326 28.660 28.265 1.000 17.771 85 TRP A N 1
ATOM 656 C CA . TRP A 1 105 ? 35.899 28.723 28.001 1.000 17.147 85 TRP A CA 1
ATOM 657 C C . TRP A 1 105 ? 35.566 30.123 27.497 1.000 16.282 85 TRP A C 1
ATOM 658 O O . TRP A 1 105 ? 35.944 31.117 28.123 1.000 15.726 85 TRP A O 1
ATOM 669 N N . LEU A 1 106 ? 34.850 30.190 26.371 1.000 15.736 86 LEU A N 1
ATOM 670 C CA . LEU A 1 106 ? 34.472 31.467 25.795 1.000 15.274 86 LEU A CA 1
ATOM 671 C C . LEU A 1 106 ? 32.955 31.540 25.657 1.000 15.278 86 LEU A C 1
ATOM 672 O O . LEU A 1 106 ? 32.345 30.733 24.958 1.000 15.503 86 LEU A O 1
ATOM 677 N N . ILE A 1 107 ? 32.346 32.467 26.393 1.000 15.209 87 ILE A N 1
ATOM 678 C CA . ILE A 1 107 ? 30.933 32.778 26.229 1.000 14.846 87 ILE A CA 1
ATOM 679 C C . ILE A 1 107 ? 30.848 34.000 25.338 1.000 14.597 87 ILE A C 1
ATOM 680 O O . ILE A 1 107 ? 31.492 35.015 25.588 1.000 14.696 87 ILE A O 1
ATOM 685 N N . TYR A 1 108 ? 30.042 33.902 24.283 1.000 14.480 88 TYR A N 1
ATOM 686 C CA . TYR A 1 108 ? 29.910 35.010 23.359 1.000 14.195 88 TYR A CA 1
ATOM 687 C C . TYR A 1 108 ? 28.456 35.139 22.964 1.000 14.053 88 TYR A C 1
ATOM 688 O O . TYR A 1 108 ? 27.708 34.179 23.068 1.000 14.309 88 TYR A O 1
ATOM 697 N N . THR A 1 109 ? 28.100 36.353 22.539 1.000 13.871 89 THR A N 1
ATOM 698 C CA . THR A 1 109 ? 26.715 36.724 22.325 1.000 14.088 89 THR A CA 1
ATOM 699 C C . THR A 1 109 ? 26.600 37.264 20.914 1.000 13.967 89 THR A C 1
ATOM 700 O O . THR A 1 109 ? 27.360 38.146 20.571 1.000 14.033 89 THR A O 1
ATOM 704 N N . ASP A 1 110 ? 25.638 36.757 20.139 1.000 13.990 90 ASP A N 1
ATOM 705 C CA . ASP A 1 110 ? 25.297 37.287 18.830 1.000 13.829 90 ASP A CA 1
ATOM 706 C C . ASP A 1 110 ? 23.980 38.053 18.956 1.000 13.532 90 ASP A C 1
ATOM 707 O O . ASP A 1 110 ? 22.925 37.439 19.125 1.000 13.724 90 ASP A O 1
ATOM 712 N N . VAL A 1 111 ? 24.060 39.389 18.865 1.000 13.223 91 VAL A N 1
ATOM 713 C CA . VAL A 1 111 ? 22.885 40.242 18.994 1.000 13.184 91 VAL A CA 1
ATOM 714 C C . VAL A 1 111 ? 22.320 40.555 17.606 1.000 13.187 91 VAL A C 1
ATOM 715 O O . VAL A 1 111 ? 23.050 40.999 16.736 1.000 13.142 91 VAL A O 1
ATOM 719 N N . LYS A 1 112 ? 21.012 40.317 17.435 1.000 13.406 92 LYS A N 1
ATOM 720 C CA . LYS A 1 112 ? 20.344 40.438 16.147 1.000 13.903 92 LYS A CA 1
ATOM 721 C C . LYS A 1 112 ? 19.509 41.724 16.025 1.000 13.913 92 LYS A C 1
ATOM 722 O O . LYS A 1 112 ? 19.103 42.101 14.928 1.000 13.539 92 LYS A O 1
ATOM 728 N N . ILE A 1 113 ? 19.216 42.391 17.145 1.000 13.962 93 ILE A N 1
ATOM 729 C CA . ILE A 1 113 ? 18.401 43.595 17.169 1.000 14.075 93 ILE A CA 1
ATOM 730 C C . ILE A 1 113 ? 19.113 44.646 18.014 1.000 14.377 93 ILE A C 1
ATOM 731 O O . ILE A 1 113 ? 19.469 44.357 19.159 1.000 14.138 93 ILE A O 1
ATOM 736 N N . THR A 1 114 ? 19.276 45.865 17.472 1.000 14.561 94 THR A N 1
ATOM 737 C CA . THR A 1 114 ? 20.019 46.924 18.159 1.000 15.346 94 THR A CA 1
ATOM 738 C C . THR A 1 114 ? 19.121 48.095 18.555 1.000 16.184 94 THR A C 1
ATOM 739 O O . THR A 1 114 ? 19.596 48.984 19.245 1.000 16.558 94 THR A O 1
ATOM 743 N N . GLU A 1 115 ? 17.868 48.149 18.061 1.000 17.221 95 GLU A N 1
ATOM 744 C CA . GLU A 1 115 ? 16.957 49.225 18.400 1.000 18.318 95 GLU A CA 1
ATOM 745 C C . GLU A 1 115 ? 15.567 48.696 18.713 1.000 17.676 95 GLU A C 1
ATOM 746 O O . GLU A 1 115 ? 15.170 47.648 18.254 1.000 17.116 95 GLU A O 1
ATOM 752 N N . GLY A 1 116 ? 14.845 49.479 19.517 1.000 17.379 96 GLY A N 1
ATOM 753 C CA . GLY A 1 116 ? 13.440 49.262 19.802 1.000 17.324 96 GLY A CA 1
ATOM 754 C C . GLY A 1 116 ? 13.267 48.537 21.122 1.000 16.689 96 GLY A C 1
ATOM 755 O O . GLY A 1 116 ? 14.222 48.418 21.892 1.000 16.985 96 GLY A O 1
ATOM 756 N N . PRO A 1 117 ? 12.053 48.006 21.410 1.000 16.334 97 PRO A N 1
ATOM 757 C CA . PRO A 1 117 ? 11.798 47.370 22.716 1.000 15.964 97 PRO A CA 1
ATOM 758 C C . PRO A 1 117 ? 12.544 46.057 22.974 1.000 15.546 97 PRO A C 1
ATOM 759 O O . PRO A 1 117 ? 12.691 45.666 24.150 1.000 15.485 97 PRO A O 1
ATOM 763 N N . PHE A 1 118 ? 13.042 45.397 21.908 1.000 14.960 98 PHE A N 1
ATOM 764 C CA . PHE A 1 118 ? 13.672 44.095 22.043 1.000 15.200 98 PHE A CA 1
ATOM 765 C C . PHE A 1 118 ? 15.149 44.162 21.686 1.000 16.118 98 PHE A C 1
ATOM 766 O O . PHE A 1 118 ? 15.591 45.091 21.011 1.000 17.103 98 PHE A O 1
ATOM 774 N N . LYS A 1 119 ? 15.894 43.141 22.140 1.000 17.331 99 LYS A N 1
ATOM 775 C CA . LYS A 1 119 ? 17.309 43.040 21.853 1.000 18.458 99 LYS A CA 1
ATOM 776 C C . LYS A 1 119 ? 17.737 41.587 21.704 1.000 19.374 99 LYS A C 1
ATOM 777 O O . LYS A 1 119 ? 18.760 41.192 22.270 1.000 20.124 99 LYS A O 1
ATOM 783 N N . ASP A 1 120 ? 16.973 40.837 20.909 1.000 19.640 100 ASP A N 1
ATOM 784 C CA . ASP A 1 120 ? 17.084 39.393 20.773 1.000 20.813 100 ASP A CA 1
ATOM 785 C C . ASP A 1 120 ? 18.541 38.982 20.571 1.000 20.509 100 ASP A C 1
ATOM 786 O O . ASP A 1 120 ? 19.215 39.479 19.671 1.000 19.869 100 ASP A O 1
ATOM 791 N N . MET A 1 121 ? 18.995 38.081 21.436 1.000 19.869 101 MET A N 1
ATOM 792 C CA . MET A 1 121 ? 20.390 37.687 21.469 1.000 20.216 101 MET A CA 1
ATOM 793 C C . MET A 1 121 ? 20.442 36.196 21.796 1.000 18.527 101 MET A C 1
ATOM 794 O O . MET A 1 121 ? 19.493 35.644 22.385 1.000 17.457 101 MET A O 1
ATOM 799 N N . THR A 1 122 ? 21.525 35.543 21.349 1.000 17.048 102 THR A N 1
ATOM 800 C CA . THR A 1 122 ? 21.830 34.196 21.787 1.000 16.429 102 THR A CA 1
ATOM 801 C C . THR A 1 122 ? 23.236 34.193 22.363 1.000 15.728 102 THR A C 1
ATOM 802 O O . THR A 1 122 ? 24.139 34.739 21.751 1.000 15.701 102 THR A O 1
ATOM 806 N N . ASN A 1 123 ? 23.369 33.579 23.547 1.000 15.095 103 ASN A N 1
ATOM 807 C CA . ASN A 1 123 ? 24.651 33.325 24.183 1.000 14.759 103 ASN A CA 1
ATOM 808 C C . ASN A 1 123 ? 25.129 31.914 23.812 1.000 14.708 103 ASN A C 1
ATOM 809 O O . ASN A 1 123 ? 24.393 30.945 23.941 1.000 14.951 103 ASN A O 1
ATOM 814 N N . TYR A 1 124 ? 26.385 31.825 23.387 1.000 14.503 104 TYR A N 1
ATOM 815 C CA . TYR A 1 124 ? 27.002 30.580 22.980 1.000 14.662 104 TYR A CA 1
ATOM 816 C C . TYR A 1 124 ? 28.218 30.278 23.853 1.000 14.831 104 TYR A C 1
ATOM 817 O O . TYR A 1 124 ? 28.794 31.195 24.428 1.000 14.977 104 TYR A O 1
ATOM 826 N N . LEU A 1 125 ? 28.600 28.997 23.899 1.000 15.224 105 LEU A N 1
ATOM 827 C CA . LEU A 1 125 ? 29.811 28.515 24.565 1.000 15.635 105 LEU A CA 1
ATOM 828 C C . LEU A 1 125 ? 30.659 27.722 23.575 1.000 15.892 105 LEU A C 1
ATOM 829 O O . LEU A 1 125 ? 30.157 26.793 22.944 1.000 15.834 105 LEU A O 1
ATOM 834 N N . THR A 1 126 ? 31.950 28.070 23.504 1.000 16.162 106 THR A N 1
ATOM 835 C CA . THR A 1 126 ? 32.963 27.234 22.877 1.000 16.906 106 THR A CA 1
ATOM 836 C C . THR A 1 126 ? 34.115 27.082 23.865 1.000 17.399 106 THR A C 1
ATOM 837 O O . THR A 1 126 ? 34.218 27.884 24.783 1.000 17.294 106 THR A O 1
ATOM 841 N N . THR A 1 127 ? 34.951 26.059 23.666 1.000 18.475 107 THR A N 1
ATOM 842 C CA . THR A 1 127 ? 36.080 25.781 24.542 1.000 19.888 107 THR A CA 1
ATOM 843 C C . THR A 1 127 ? 37.298 25.375 23.715 1.000 20.892 107 THR A C 1
ATOM 844 O O . THR A 1 127 ? 37.184 24.973 22.552 1.000 21.286 107 THR A O 1
ATOM 848 N N . ALA A 1 128 ? 38.462 25.447 24.353 1.000 21.631 108 ALA A N 1
ATOM 849 C CA . ALA A 1 128 ? 39.726 25.111 23.719 1.000 22.762 108 ALA A CA 1
ATOM 850 C C . ALA A 1 128 ? 40.744 24.755 24.797 1.000 24.306 108 ALA A C 1
ATOM 851 O O . ALA A 1 128 ? 40.746 25.362 25.876 1.000 23.656 108 ALA A O 1
ATOM 853 N N . THR A 1 129 ? 41.600 23.772 24.497 1.000 26.101 109 THR A N 1
ATOM 854 C CA . THR A 1 129 ? 42.723 23.486 25.375 1.000 27.968 109 THR A CA 1
ATOM 855 C C . THR A 1 129 ? 43.866 24.451 25.065 1.000 29.638 109 THR A C 1
ATOM 856 O O . THR A 1 129 ? 44.668 24.714 25.950 1.000 30.568 109 THR A O 1
ATOM 860 N N . ASP A 1 130 ? 43.926 25.018 23.853 1.000 30.663 110 ASP A N 1
ATOM 861 C CA . ASP A 1 130 ? 44.943 26.016 23.538 1.000 32.555 110 ASP A CA 1
ATOM 862 C C . ASP A 1 130 ? 44.261 27.318 23.124 1.000 30.322 110 ASP A C 1
ATOM 863 O O . ASP A 1 130 ? 43.338 27.312 22.305 1.000 27.687 110 ASP A O 1
ATOM 868 N N . ILE A 1 131 ? 44.792 28.435 23.638 1.000 29.447 111 ILE A N 1
ATOM 869 C CA . ILE A 1 131 ? 44.228 29.758 23.401 1.000 29.582 111 ILE A CA 1
ATOM 870 C C . ILE A 1 131 ? 44.175 30.083 21.903 1.000 28.827 111 ILE A C 1
ATOM 871 O O . ILE A 1 131 ? 43.350 30.894 21.498 1.000 27.355 111 ILE A O 1
ATOM 876 N N . ARG A 1 132 ? 45.053 29.461 21.095 1.000 29.688 112 ARG A N 1
ATOM 877 C CA . ARG A 1 132 ? 45.103 29.682 19.654 1.000 30.409 112 ARG A CA 1
ATOM 878 C C . ARG A 1 132 ? 44.123 28.779 18.910 1.000 28.995 112 ARG A C 1
ATOM 879 O O . ARG A 1 132 ? 44.034 28.849 17.689 1.000 27.760 112 ARG A O 1
ATOM 887 N N . GLY A 1 133 ? 43.433 27.900 19.633 1.000 28.370 113 GLY A N 1
ATOM 888 C CA . GLY A 1 133 ? 42.478 26.993 19.014 1.000 28.134 113 GLY A CA 1
ATOM 889 C C . GLY A 1 133 ? 43.064 25.593 18.851 1.000 28.574 113 GLY A C 1
ATOM 890 O O . GLY A 1 133 ? 44.190 25.337 19.276 1.000 30.357 113 GLY A O 1
ATOM 891 N N . PRO A 1 134 ? 42.331 24.629 18.250 1.000 28.336 114 PRO A N 1
ATOM 892 C CA . PRO A 1 134 ? 40.988 24.881 17.709 1.000 27.193 114 PRO A CA 1
ATOM 893 C C . PRO A 1 134 ? 39.917 25.007 18.796 1.000 26.441 114 PRO A C 1
ATOM 894 O O . PRO A 1 134 ? 40.117 24.542 19.915 1.000 27.120 114 PRO A O 1
ATOM 898 N N . TRP A 1 135 ? 38.778 25.619 18.438 1.000 24.392 115 TRP A N 1
ATOM 899 C CA . TRP A 1 135 ? 37.665 25.831 19.352 1.000 22.658 115 TRP A CA 1
ATOM 900 C C . TRP A 1 135 ? 36.529 24.881 18.990 1.000 22.518 115 TRP A C 1
ATOM 901 O O . TRP A 1 135 ? 36.215 24.723 17.812 1.000 21.337 115 TRP A O 1
ATOM 912 N N . THR A 1 136 ? 35.883 24.305 20.005 1.000 22.302 116 THR A N 1
ATOM 913 C CA . THR A 1 136 ? 34.807 23.349 19.786 1.000 22.398 116 THR A CA 1
ATOM 914 C C . THR A 1 136 ? 33.574 24.030 19.179 1.000 22.670 116 THR A C 1
ATOM 915 O O . THR A 1 136 ? 33.296 25.213 19.413 1.000 22.610 116 THR A O 1
ATOM 919 N N . ASP A 1 137 ? 32.852 23.253 18.363 1.000 22.719 117 ASP A N 1
ATOM 920 C CA . ASP A 1 137 ? 31.563 23.639 17.819 1.000 22.575 117 ASP A CA 1
ATOM 921 C C . ASP A 1 137 ? 30.706 24.212 18.951 1.000 22.868 117 ASP A C 1
ATOM 922 O O . ASP A 1 137 ? 30.649 23.645 20.038 1.000 22.818 117 ASP A O 1
ATOM 927 N N . PRO A 1 138 ? 30.065 25.380 18.751 1.000 22.567 118 PRO A N 1
ATOM 928 C CA . PRO A 1 138 ? 29.408 26.087 19.843 1.000 22.438 118 PRO A CA 1
ATOM 929 C C . PRO A 1 138 ? 28.126 25.386 20.287 1.000 22.846 118 PRO A C 1
ATOM 930 O O . PRO A 1 138 ? 27.426 24.773 19.488 1.000 23.580 118 PRO A O 1
ATOM 934 N N . ILE A 1 139 ? 27.855 25.495 21.576 1.000 23.131 119 ILE A N 1
ATOM 935 C CA . ILE A 1 139 ? 26.598 25.128 22.198 1.000 23.602 119 ILE A CA 1
ATOM 936 C C . ILE A 1 139 ? 25.808 26.413 22.422 1.000 21.779 119 ILE A C 1
ATOM 937 O O . ILE A 1 139 ? 26.351 27.375 22.952 1.000 21.252 119 ILE A O 1
ATOM 942 N N . ALA A 1 140 ? 24.538 26.421 22.030 1.000 21.211 120 ALA A N 1
ATOM 943 C CA . ALA A 1 140 ? 23.656 27.526 22.392 1.000 20.488 120 ALA A CA 1
ATOM 944 C C . ALA A 1 140 ? 23.311 27.412 23.883 1.000 19.658 120 ALA A C 1
ATOM 945 O O . ALA A 1 140 ? 22.918 26.354 24.347 1.000 20.232 120 ALA A O 1
ATOM 947 N N . VAL A 1 141 ? 23.487 28.494 24.647 1.000 18.124 121 VAL A N 1
ATOM 948 C CA . VAL A 1 141 ? 23.260 28.428 26.076 1.000 17.629 121 VAL A CA 1
ATOM 949 C C . VAL A 1 141 ? 21.892 29.009 26.416 1.000 16.604 121 VAL A C 1
ATOM 950 O O . VAL A 1 141 ? 21.080 28.298 26.996 1.000 16.539 121 VAL A O 1
ATOM 954 N N . ASN A 1 142 ? 21.664 30.296 26.125 1.000 15.515 122 ASN A N 1
ATOM 955 C CA . ASN A 1 142 ? 20.365 30.901 26.383 1.000 14.973 122 ASN A CA 1
ATOM 956 C C . ASN A 1 142 ? 20.289 32.265 25.706 1.000 14.292 122 ASN A C 1
ATOM 957 O O . ASN A 1 142 ? 21.207 32.621 24.963 1.000 14.309 122 ASN A O 1
ATOM 962 N N . GLY A 1 143 ? 19.191 32.993 25.969 1.000 14.077 123 GLY A N 1
ATOM 963 C CA . GLY A 1 143 ? 19.068 34.416 25.694 1.000 13.921 123 GLY A CA 1
ATOM 964 C C . GLY A 1 143 ? 19.159 35.236 26.978 1.000 13.875 123 GLY A C 1
ATOM 965 O O . GLY A 1 143 ? 20.258 35.395 27.528 1.000 13.833 123 GLY A O 1
ATOM 966 N N . VAL A 1 144 ? 17.999 35.754 27.427 1.000 13.907 124 VAL A N 1
ATOM 967 C CA . VAL A 1 144 ? 17.797 36.351 28.749 1.000 13.921 124 VAL A CA 1
ATOM 968 C C . VAL A 1 144 ? 18.368 37.762 28.778 1.000 13.778 124 VAL A C 1
ATOM 969 O O . VAL A 1 144 ? 17.653 38.712 29.105 1.000 13.775 124 VAL A O 1
ATOM 973 N N . GLY A 1 145 ? 19.668 37.858 28.501 1.000 13.689 125 GLY A N 1
ATOM 974 C CA . GLY A 1 145 ? 20.355 39.119 28.393 1.000 13.565 125 GLY A CA 1
ATOM 975 C C . GLY A 1 145 ? 21.773 38.931 27.843 1.000 13.504 125 GLY A C 1
ATOM 976 O O . GLY A 1 145 ? 22.289 37.806 27.718 1.000 13.570 125 GLY A O 1
ATOM 977 N N . PHE A 1 146 ? 22.402 40.063 27.524 1.000 13.398 126 PHE A N 1
ATOM 978 C CA . PHE A 1 146 ? 23.760 40.071 27.018 1.000 13.353 126 PHE A CA 1
ATOM 979 C C . PHE A 1 146 ? 24.687 40.150 28.224 1.000 13.401 126 PHE A C 1
ATOM 980 O O . PHE A 1 146 ? 24.229 40.037 29.373 1.000 13.639 126 PHE A O 1
ATOM 988 N N . ASP A 1 147 ? 25.987 40.295 27.959 1.000 13.651 127 ASP A N 1
ATOM 989 C CA . ASP A 1 147 ? 27.004 40.371 28.991 1.000 14.181 127 ASP A CA 1
ATOM 990 C C . ASP A 1 147 ? 27.003 39.106 29.854 1.000 14.529 127 ASP A C 1
ATOM 991 O O . ASP A 1 147 ? 27.147 39.184 31.073 1.000 14.697 127 ASP A O 1
ATOM 996 N N . ALA A 1 148 ? 26.837 37.956 29.205 1.000 14.794 128 ALA A N 1
ATOM 997 C CA . ALA A 1 148 ? 26.827 36.673 29.874 1.000 15.179 128 ALA A CA 1
ATOM 998 C C . ALA A 1 148 ? 28.264 36.285 30.206 1.000 15.558 128 ALA A C 1
ATOM 999 O O . ALA A 1 148 ? 29.172 36.409 29.379 1.000 15.796 128 ALA A O 1
ATOM 1001 N N . SER A 1 149 ? 28.426 35.733 31.409 1.000 15.579 129 SER A N 1
ATOM 1002 C CA . SER A 1 149 ? 29.729 35.457 31.972 1.000 15.839 129 SER A CA 1
ATOM 1003 C C . SER A 1 149 ? 29.652 34.118 32.708 1.000 16.135 129 SER A C 1
ATOM 1004 O O . SER A 1 149 ? 28.680 33.856 33.420 1.000 16.423 129 SER A O 1
ATOM 1007 N N . LEU A 1 150 ? 30.645 33.257 32.481 1.000 16.462 130 LEU A N 1
ATOM 1008 C CA . LEU A 1 150 ? 30.683 31.940 33.084 1.000 17.158 130 LEU A CA 1
ATOM 1009 C C . LEU A 1 150 ? 31.401 32.062 34.434 1.000 17.187 130 LEU A C 1
ATOM 1010 O O . LEU A 1 150 ? 32.574 32.439 34.507 1.000 17.565 130 LEU A O 1
ATOM 1015 N N . PHE A 1 151 ? 30.684 31.755 35.516 1.000 16.637 131 PHE A N 1
ATOM 1016 C CA . PHE A 1 151 ? 31.304 31.719 36.826 1.000 16.496 131 PHE A CA 1
ATOM 1017 C C . PHE A 1 151 ? 31.581 30.268 37.213 1.000 16.662 131 PHE A C 1
ATOM 1018 O O . PHE A 1 151 ? 30.661 29.446 37.299 1.000 16.686 131 PHE A O 1
ATOM 1026 N N . HIS A 1 152 ? 32.861 29.985 37.452 1.000 17.118 132 HIS A N 1
ATOM 1027 C CA . HIS A 1 152 ? 33.322 28.687 37.906 1.000 17.789 132 HIS A CA 1
ATOM 1028 C C . HIS A 1 152 ? 33.518 28.708 39.423 1.000 18.480 132 HIS A C 1
ATOM 1029 O O . HIS A 1 152 ? 34.524 29.209 39.905 1.000 18.522 132 HIS A O 1
ATOM 1036 N N . ASP A 1 153 ? 32.565 28.157 40.167 1.000 19.417 133 ASP A N 1
ATOM 1037 C CA . ASP A 1 153 ? 32.690 28.083 41.623 1.000 20.299 133 ASP A CA 1
ATOM 1038 C C . ASP A 1 153 ? 33.789 27.085 41.986 1.000 21.471 133 ASP A C 1
ATOM 1039 O O . ASP A 1 153 ? 33.944 26.058 41.325 1.000 21.178 133 ASP A O 1
ATOM 1044 N N . GLU A 1 154 ? 34.526 27.373 43.070 1.000 23.318 134 GLU A N 1
ATOM 1045 C CA . GLU A 1 154 ? 35.594 26.494 43.531 1.000 25.212 134 GLU A CA 1
ATOM 1046 C C . GLU A 1 154 ? 35.063 25.103 43.893 1.000 24.328 134 GLU A C 1
ATOM 1047 O O . GLU A 1 154 ? 35.821 24.137 43.888 1.000 24.272 134 GLU A O 1
ATOM 1053 N N . ASN A 1 155 ? 33.766 24.989 44.215 1.000 23.488 135 ASN A N 1
ATOM 1054 C CA . ASN A 1 155 ? 33.158 23.720 44.594 1.000 22.972 135 ASN A CA 1
ATOM 1055 C C . ASN A 1 155 ? 32.732 22.902 43.358 1.000 22.887 135 ASN A C 1
ATOM 1056 O O . ASN A 1 155 ? 32.090 21.869 43.498 1.000 22.628 135 ASN A O 1
ATOM 1061 N N . GLY A 1 156 ? 33.031 23.374 42.138 1.000 22.787 136 GLY A N 1
ATOM 1062 C CA . GLY A 1 156 ? 32.797 22.594 40.935 1.000 22.474 136 GLY A CA 1
ATOM 1063 C C . GLY A 1 156 ? 31.465 22.890 40.241 1.000 21.860 136 GLY A C 1
ATOM 1064 O O . GLY A 1 156 ? 31.227 22.420 39.112 1.000 21.334 136 GLY A O 1
ATOM 1065 N N . ARG A 1 157 ? 30.589 23.651 40.903 1.000 21.214 137 ARG A N 1
ATOM 1066 C CA . ARG A 1 157 ? 29.367 24.126 40.278 1.000 20.829 137 ARG A CA 1
ATOM 1067 C C . ARG A 1 157 ? 29.687 25.267 39.305 1.000 19.626 137 ARG A C 1
ATOM 1068 O O . ARG A 1 157 ? 30.663 26.000 39.478 1.000 19.423 137 ARG A O 1
ATOM 1076 N N . LYS A 1 158 ? 28.851 25.415 38.280 1.000 18.974 138 LYS A N 1
ATOM 1077 C CA . LYS A 1 158 ? 29.081 26.471 37.307 1.000 18.277 138 LYS A CA 1
ATOM 1078 C C . LYS A 1 158 ? 27.767 27.161 37.011 1.000 17.332 138 LYS A C 1
ATOM 1079 O O . LYS A 1 158 ? 26.717 26.527 37.033 1.000 17.039 138 LYS A O 1
ATOM 1085 N N . TYR A 1 159 ? 27.882 28.463 36.731 1.000 16.848 139 TYR A N 1
ATOM 1086 C CA . TYR A 1 159 ? 26.737 29.333 36.579 1.000 16.429 139 TYR A CA 1
ATOM 1087 C C . TYR A 1 159 ? 26.982 30.303 35.431 1.000 15.805 139 TYR A C 1
ATOM 1088 O O . TYR A 1 159 ? 28.124 30.614 35.076 1.000 15.991 139 TYR A O 1
ATOM 1097 N N . LEU A 1 160 ? 25.876 30.781 34.872 1.000 15.475 140 LEU A N 1
ATOM 1098 C CA . LEU A 1 160 ? 25.882 31.923 33.963 1.000 15.145 140 LEU A CA 1
ATOM 1099 C C . LEU A 1 160 ? 25.340 33.137 34.709 1.000 14.660 140 LEU A C 1
ATOM 1100 O O . LEU A 1 160 ? 24.257 33.097 35.283 1.000 14.929 140 LEU A O 1
ATOM 1105 N N . VAL A 1 161 ? 26.100 34.224 34.699 1.000 14.379 141 VAL A N 1
ATOM 1106 C CA . VAL A 1 161 ? 25.656 35.466 35.293 1.000 14.286 141 VAL A CA 1
ATOM 1107 C C . VAL A 1 161 ? 25.559 36.489 34.166 1.000 14.092 141 VAL A C 1
ATOM 1108 O O . VAL A 1 161 ? 26.445 36.546 33.319 1.000 14.044 141 VAL A O 1
ATOM 1112 N N . GLN A 1 162 ? 24.461 37.252 34.091 1.000 14.000 142 GLN A N 1
ATOM 1113 C CA . GLN A 1 162 ? 24.236 38.089 32.917 1.000 13.840 142 GLN A CA 1
ATOM 1114 C C . GLN A 1 162 ? 23.325 39.268 33.236 1.000 13.780 142 GLN A C 1
ATOM 1115 O O . GLN A 1 162 ? 22.621 39.282 34.260 1.000 13.866 142 GLN A O 1
ATOM 1121 N N . GLN A 1 163 ? 23.361 40.258 32.341 1.000 13.652 143 GLN A N 1
ATOM 1122 C CA . GLN A 1 163 ? 22.336 41.281 32.230 1.000 13.603 143 GLN A CA 1
ATOM 1123 C C . GLN A 1 163 ? 20.994 40.623 31.914 1.000 13.652 143 GLN A C 1
ATOM 1124 O O . GLN A 1 163 ? 20.986 39.486 31.438 1.000 13.686 143 GLN A O 1
ATOM 1130 N N . THR A 1 164 ? 19.893 41.332 32.239 1.000 13.685 144 THR A N 1
ATOM 1131 C CA . THR A 1 164 ? 18.547 40.801 32.090 1.000 13.771 144 THR A CA 1
ATOM 1132 C C . THR A 1 164 ? 17.671 41.799 31.317 1.000 13.738 144 THR A C 1
ATOM 1133 O O . THR A 1 164 ? 17.264 42.828 31.847 1.000 13.769 144 THR A O 1
ATOM 1137 N N . TRP A 1 165 ? 17.352 41.495 30.068 1.000 13.701 145 TRP A N 1
ATOM 1138 C CA . TRP A 1 165 ? 16.565 42.417 29.254 1.000 13.690 145 TRP A CA 1
ATOM 1139 C C . TRP A 1 165 ? 15.094 42.400 29.675 1.000 13.851 145 TRP A C 1
ATOM 1140 O O . TRP A 1 165 ? 14.515 41.332 29.828 1.000 13.997 145 TRP A O 1
ATOM 1151 N N . ASP A 1 166 ? 14.481 43.586 29.789 1.000 13.893 146 ASP A N 1
ATOM 1152 C CA . ASP A 1 166 ? 13.045 43.701 29.997 1.000 14.071 146 ASP A CA 1
ATOM 1153 C C . ASP A 1 166 ? 12.470 44.617 28.920 1.000 14.084 146 ASP A C 1
ATOM 1154 O O . ASP A 1 166 ? 12.827 45.789 28.837 1.000 14.042 146 ASP A O 1
ATOM 1159 N N . HIS A 1 167 ? 11.598 44.055 28.076 1.000 14.175 147 HIS A N 1
ATOM 1160 C CA . HIS A 1 167 ? 10.993 44.773 26.963 1.000 14.218 147 HIS A CA 1
ATOM 1161 C C . HIS A 1 167 ? 9.812 45.632 27.418 1.000 14.421 147 HIS A C 1
ATOM 1162 O O . HIS A 1 167 ? 9.247 46.380 26.615 1.000 14.629 147 HIS A O 1
ATOM 1169 N N . ARG A 1 168 ? 9.357 45.448 28.668 1.000 14.863 148 ARG A N 1
ATOM 1170 C CA . ARG A 1 168 ? 8.137 46.104 29.112 1.000 15.414 148 ARG A CA 1
ATOM 1171 C C . ARG A 1 168 ? 8.441 47.585 29.332 1.000 15.816 148 ARG A C 1
ATOM 1172 O O . ARG A 1 168 ? 9.239 47.929 30.195 1.000 15.909 148 ARG A O 1
ATOM 1180 N N . GLU A 1 169 ? 7.788 48.453 28.552 1.000 16.392 149 GLU A N 1
ATOM 1181 C CA . GLU A 1 169 ? 8.143 49.868 28.492 1.000 16.621 149 GLU A CA 1
ATOM 1182 C C . GLU A 1 169 ? 7.820 50.596 29.797 1.000 17.125 149 GLU A C 1
ATOM 1183 O O . GLU A 1 169 ? 8.325 51.692 30.014 1.000 17.421 149 GLU A O 1
ATOM 1189 N N . TYR A 1 170 ? 6.967 50.007 30.644 1.000 17.750 150 TYR A N 1
ATOM 1190 C CA . TYR A 1 170 ? 6.589 50.606 31.926 1.000 18.377 150 TYR A CA 1
ATOM 1191 C C . TYR A 1 170 ? 7.514 50.117 33.042 1.000 18.875 150 TYR A C 1
ATOM 1192 O O . TYR A 1 170 ? 7.287 50.440 34.193 1.000 19.359 150 TYR A O 1
ATOM 1201 N N . HIS A 1 171 ? 8.554 49.340 32.708 1.000 19.464 151 HIS A N 1
ATOM 1202 C CA . HIS A 1 171 ? 9.628 48.996 33.633 1.000 20.011 151 HIS A CA 1
ATOM 1203 C C . HIS A 1 171 ? 10.952 49.571 33.145 1.000 20.186 151 HIS A C 1
ATOM 1204 O O . HIS A 1 171 ? 11.052 50.040 32.006 1.000 19.304 151 HIS A O 1
ATOM 1211 N N . HIS A 1 172 ? 11.987 49.477 33.995 1.000 20.038 152 HIS A N 1
ATOM 1212 C CA . HIS A 1 172 ? 13.331 49.811 33.534 1.000 20.355 152 HIS A CA 1
ATOM 1213 C C . HIS A 1 172 ? 13.831 48.624 32.712 1.000 19.124 152 HIS A C 1
ATOM 1214 O O . HIS A 1 172 ? 13.545 47.469 33.039 1.000 18.445 152 HIS A O 1
ATOM 1221 N N . PRO A 1 173 ? 14.547 48.863 31.587 1.000 18.213 153 PRO A N 1
ATOM 1222 C CA . PRO A 1 173 ? 14.933 47.760 30.708 1.000 17.709 153 PRO A CA 1
ATOM 1223 C C . PRO A 1 173 ? 15.999 46.790 31.214 1.000 17.182 153 PRO A C 1
ATOM 1224 O O . PRO A 1 173 ? 16.124 45.724 30.616 1.000 17.156 153 PRO A O 1
ATOM 1228 N N . PHE A 1 174 ? 16.785 47.162 32.241 1.000 16.326 154 PHE A N 1
ATOM 1229 C CA . PHE A 1 174 ? 17.839 46.287 32.740 1.000 16.058 154 PHE A CA 1
ATOM 1230 C C . PHE A 1 174 ? 17.431 45.735 34.103 1.000 16.206 154 PHE A C 1
ATOM 1231 O O . PHE A 1 174 ? 17.612 46.383 35.155 1.000 16.655 154 PHE A O 1
ATOM 1239 N N . ASN A 1 175 ? 16.905 44.502 34.087 1.000 15.813 155 ASN A N 1
ATOM 1240 C CA . ASN A 1 175 ? 16.137 43.978 35.196 1.000 15.807 155 ASN A CA 1
ATOM 1241 C C . ASN A 1 175 ? 17.047 43.152 36.115 1.000 15.609 155 ASN A C 1
ATOM 1242 O O . ASN A 1 175 ? 16.836 41.949 36.287 1.000 15.536 155 ASN A O 1
ATOM 1247 N N . GLY A 1 176 ? 18.074 43.787 36.673 1.000 15.345 156 GLY A N 1
ATOM 1248 C CA . GLY A 1 176 ? 18.924 43.114 37.645 1.000 15.475 156 GLY A CA 1
ATOM 1249 C C . GLY A 1 176 ? 19.906 42.161 36.969 1.000 15.239 156 GLY A C 1
ATOM 1250 O O . GLY A 1 176 ? 19.989 42.097 35.745 1.000 15.434 156 GLY A O 1
ATOM 1251 N N . ILE A 1 177 ? 20.683 41.464 37.790 1.000 14.988 157 ILE A N 1
ATOM 1252 C CA . ILE A 1 177 ? 21.686 40.521 37.340 1.000 14.856 157 ILE A CA 1
ATOM 1253 C C . ILE A 1 177 ? 21.166 39.108 37.595 1.000 15.059 157 ILE A C 1
ATOM 1254 O O . ILE A 1 177 ? 20.991 38.704 38.745 1.000 15.456 157 ILE A O 1
ATOM 1259 N N . THR A 1 178 ? 20.903 38.360 36.515 1.000 15.131 158 THR A N 1
ATOM 1260 C CA . THR A 1 178 ? 20.376 37.011 36.623 1.000 15.369 158 THR A CA 1
ATOM 1261 C C . THR A 1 178 ? 21.554 36.055 36.766 1.000 15.553 158 THR A C 1
ATOM 1262 O O . THR A 1 178 ? 22.550 36.182 36.066 1.000 15.430 158 THR A O 1
ATOM 1266 N N . LEU A 1 179 ? 21.427 35.126 37.719 1.000 16.187 159 LEU A N 1
ATOM 1267 C CA . LEU A 1 179 ? 22.344 34.016 37.897 1.000 16.398 159 LEU A CA 1
ATOM 1268 C C . LEU A 1 179 ? 21.554 32.723 37.720 1.000 16.645 159 LEU A C 1
ATOM 1269 O O . LEU A 1 179 ? 20.502 32.570 38.348 1.000 16.670 159 LEU A O 1
ATOM 1274 N N . THR A 1 180 ? 22.045 31.841 36.836 1.000 16.611 160 THR A N 1
ATOM 1275 C CA . THR A 1 180 ? 21.406 30.568 36.546 1.000 16.960 160 THR A CA 1
ATOM 1276 C C . THR A 1 180 ? 22.473 29.480 36.593 1.000 17.686 160 THR A C 1
ATOM 1277 O O . THR A 1 180 ? 23.568 29.679 36.072 1.000 17.742 160 THR A O 1
ATOM 1281 N N . GLU A 1 181 ? 22.140 28.315 37.160 1.000 18.878 161 GLU A N 1
ATOM 1282 C CA . GLU A 1 181 ? 23.111 27.255 37.306 1.000 19.634 161 GLU A CA 1
ATOM 1283 C C . GLU A 1 181 ? 23.091 26.316 36.097 1.000 20.354 161 GLU A C 1
ATOM 1284 O O . GLU A 1 181 ? 22.033 25.964 35.581 1.000 20.309 161 GLU A O 1
ATOM 1290 N N . PHE A 1 182 ? 24.300 25.880 35.715 1.000 21.500 162 PHE A N 1
ATOM 1291 C CA . PHE A 1 182 ? 24.524 24.874 34.688 1.000 22.113 162 PHE A CA 1
ATOM 1292 C C . PHE A 1 182 ? 24.422 23.469 35.286 1.000 24.370 162 PHE A C 1
ATOM 1293 O O . PHE A 1 182 ? 24.865 23.226 36.406 1.000 23.333 162 PHE A O 1
ATOM 1301 N N . ASP A 1 183 ? 23.884 22.548 34.472 1.000 26.799 163 ASP A N 1
ATOM 1302 C CA . ASP A 1 183 ? 24.225 21.134 34.519 1.000 29.080 163 ASP A CA 1
ATOM 1303 C C . ASP A 1 183 ? 25.580 20.959 33.833 1.000 28.242 163 ASP A C 1
ATOM 1304 O O . ASP A 1 183 ? 25.691 21.129 32.620 1.000 29.633 163 ASP A O 1
ATOM 1309 N N . THR A 1 184 ? 26.618 20.634 34.609 1.000 28.240 164 THR A N 1
ATOM 1310 C CA . THR A 1 184 ? 27.980 20.713 34.103 1.000 27.894 164 THR A CA 1
ATOM 1311 C C . THR A 1 184 ? 28.304 19.515 33.215 1.000 28.125 164 THR A C 1
ATOM 1312 O O . THR A 1 184 ? 29.273 19.568 32.478 1.000 29.499 164 THR A O 1
ATOM 1316 N N . ALA A 1 185 ? 27.477 18.468 33.227 1.000 28.518 165 ALA A N 1
ATOM 1317 C CA . ALA A 1 185 ? 27.657 17.321 32.335 1.000 29.164 165 ALA A CA 1
ATOM 1318 C C . ALA A 1 185 ? 27.317 17.666 30.876 1.000 29.180 165 ALA A C 1
ATOM 1319 O O . ALA A 1 185 ? 27.950 17.147 29.957 1.000 29.803 165 ALA A O 1
ATOM 1321 N N . THR A 1 186 ? 26.317 18.538 30.654 1.000 28.230 166 THR A N 1
ATOM 1322 C CA . THR A 1 186 ? 25.890 18.918 29.307 1.000 27.416 166 THR A CA 1
ATOM 1323 C C . THR A 1 186 ? 26.198 20.387 29.000 1.000 26.146 166 THR A C 1
ATOM 1324 O O . THR A 1 186 ? 26.030 20.822 27.859 1.000 24.845 166 THR A O 1
ATOM 1328 N N . MET A 1 187 ? 26.555 21.158 30.032 1.000 25.194 167 MET A N 1
ATOM 1329 C CA . MET A 1 187 ? 26.629 22.614 29.968 1.000 24.696 167 MET A CA 1
ATOM 1330 C C . MET A 1 187 ? 25.355 23.209 29.364 1.000 24.231 167 MET A C 1
ATOM 1331 O O . MET A 1 187 ? 25.424 24.153 28.594 1.000 24.572 167 MET A O 1
ATOM 1336 N N . GLN A 1 188 ? 24.199 22.698 29.786 1.000 24.206 168 GLN A N 1
ATOM 1337 C CA . GLN A 1 188 ? 22.920 23.352 29.590 1.000 24.309 168 GLN A CA 1
ATOM 1338 C C . GLN A 1 188 ? 22.446 23.938 30.922 1.000 23.519 168 GLN A C 1
ATOM 1339 O O . GLN A 1 188 ? 22.608 23.311 31.962 1.000 23.423 168 GLN A O 1
ATOM 1345 N N . LEU A 1 189 ? 21.838 25.120 30.883 1.000 22.096 169 LEU A N 1
ATOM 1346 C CA . LEU A 1 189 ? 21.335 25.751 32.089 1.000 21.570 169 LEU A CA 1
ATOM 1347 C C . LEU A 1 189 ? 20.103 25.022 32.612 1.000 22.051 169 LEU A C 1
ATOM 1348 O O . LEU A 1 189 ? 19.368 24.410 31.850 1.000 21.055 169 LEU A O 1
ATOM 1353 N N . LYS A 1 190 ? 19.912 25.120 33.938 1.000 22.071 170 LYS A N 1
ATOM 1354 C CA . LYS A 1 190 ? 18.716 24.659 34.632 1.000 22.732 170 LYS A CA 1
ATOM 1355 C C . LYS A 1 190 ? 17.861 25.878 34.984 1.000 21.376 170 LYS A C 1
ATOM 1356 O O . LYS A 1 190 ? 18.049 26.526 36.014 1.000 20.026 170 LYS A O 1
ATOM 1362 N N . PRO A 1 191 ? 16.891 26.242 34.114 1.000 20.835 171 PRO A N 1
ATOM 1363 C CA . PRO A 1 191 ? 16.182 27.513 34.251 1.000 20.706 171 PRO A CA 1
ATOM 1364 C C . PRO A 1 191 ? 15.503 27.731 35.603 1.000 20.568 171 PRO A C 1
ATOM 1365 O O . PRO A 1 191 ? 15.313 28.860 36.034 1.000 20.161 171 PRO A O 1
ATOM 1369 N N . GLU A 1 192 ? 15.149 26.647 36.295 1.000 21.651 172 GLU A N 1
ATOM 1370 C CA . GLU A 1 192 ? 14.460 26.767 37.566 1.000 21.947 172 GLU A CA 1
ATOM 1371 C C . GLU A 1 192 ? 15.375 27.376 38.633 1.000 21.064 172 GLU A C 1
ATOM 1372 O O . GLU A 1 192 ? 14.868 27.763 39.680 1.000 21.525 172 GLU A O 1
ATOM 1378 N N . THR A 1 193 ? 16.698 27.447 38.388 1.000 19.745 173 THR A N 1
ATOM 1379 C CA . THR A 1 193 ? 17.651 27.958 39.366 1.000 19.620 173 THR A CA 1
ATOM 1380 C C . THR A 1 193 ? 17.865 29.470 39.194 1.000 18.972 173 THR A C 1
ATOM 1381 O O . THR A 1 193 ? 18.528 30.093 40.020 1.000 18.007 173 THR A O 1
ATOM 1385 N N . ALA A 1 194 ? 17.302 30.057 38.127 1.000 18.217 174 ALA A N 1
ATOM 1386 C CA . ALA A 1 194 ? 17.471 31.476 37.844 1.000 18.000 174 ALA A CA 1
ATOM 1387 C C . ALA A 1 194 ? 16.990 32.338 39.014 1.000 18.159 174 ALA A C 1
ATOM 1388 O O . ALA A 1 194 ? 15.892 32.169 39.518 1.000 17.606 174 ALA A O 1
ATOM 1390 N N . ARG A 1 195 ? 17.805 33.320 39.383 1.000 17.959 175 ARG A N 1
ATOM 1391 C CA . ARG A 1 195 ? 17.363 34.356 40.294 1.000 18.016 175 ARG A CA 1
ATOM 1392 C C . ARG A 1 195 ? 18.160 35.633 40.053 1.000 16.965 175 ARG A C 1
ATOM 1393 O O . ARG A 1 195 ? 19.257 35.613 39.526 1.000 16.531 175 ARG A O 1
ATOM 1401 N N . ASN A 1 196 ? 17.558 36.735 40.479 1.000 16.612 176 ASN A N 1
ATOM 1402 C CA . ASN A 1 196 ? 18.173 38.047 40.497 1.000 16.366 176 ASN A CA 1
ATOM 1403 C C . ASN A 1 196 ? 19.035 38.142 41.766 1.000 16.570 176 ASN A C 1
ATOM 1404 O O . ASN A 1 196 ? 18.486 38.111 42.862 1.000 16.903 176 ASN A O 1
ATOM 1409 N N . ILE A 1 197 ? 20.357 38.273 41.607 1.000 16.572 177 ILE A N 1
ATOM 1410 C CA . ILE A 1 197 ? 21.292 38.389 42.721 1.000 16.755 177 ILE A CA 1
ATOM 1411 C C . ILE A 1 197 ? 21.561 39.846 43.097 1.000 16.948 177 ILE A C 1
ATOM 1412 O O . ILE A 1 197 ? 22.091 40.101 44.192 1.000 17.538 177 ILE A O 1
ATOM 1417 N N . TYR A 1 198 ? 21.235 40.810 42.218 1.000 16.978 178 TYR A N 1
ATOM 1418 C CA . TYR A 1 198 ? 21.631 42.198 42.442 1.000 16.962 178 TYR A CA 1
ATOM 1419 C C . TYR A 1 198 ? 20.879 43.164 41.533 1.000 17.142 178 TYR A C 1
ATOM 1420 O O . TYR A 1 198 ? 20.925 43.022 40.297 1.000 16.934 178 TYR A O 1
ATOM 1429 N N . ASN A 1 199 ? 20.261 44.187 42.133 1.000 17.446 179 ASN A N 1
ATOM 1430 C CA . ASN A 1 199 ? 19.490 45.166 41.389 1.000 18.335 179 ASN A CA 1
ATOM 1431 C C . ASN A 1 199 ? 20.291 46.407 41.023 1.000 18.865 179 ASN A C 1
ATOM 1432 O O . ASN A 1 199 ? 19.794 47.241 40.302 1.000 20.115 179 ASN A O 1
ATOM 1437 N N . GLY A 1 200 ? 21.516 46.541 41.507 1.000 19.971 180 GLY A N 1
ATOM 1438 C CA . GLY A 1 200 ? 22.295 47.719 41.188 1.000 20.134 180 GLY A CA 1
ATOM 1439 C C . GLY A 1 200 ? 21.877 48.916 42.045 1.000 20.854 180 GLY A C 1
ATOM 1440 O O . GLY A 1 200 ? 21.219 48.750 43.072 1.000 20.948 180 GLY A O 1
ATOM 1441 N N . THR A 1 201 ? 22.301 50.111 41.609 1.000 21.140 181 THR A N 1
ATOM 1442 C CA . THR A 1 201 ? 22.080 51.375 42.295 1.000 20.899 181 THR A CA 1
ATOM 1443 C C . THR A 1 201 ? 21.136 52.208 41.434 1.000 20.544 181 THR A C 1
ATOM 1444 O O . THR A 1 201 ? 20.735 51.758 40.353 1.000 20.480 181 THR A O 1
ATOM 1448 N N . ASP A 1 202 ? 20.859 53.448 41.861 1.000 20.462 182 ASP A N 1
ATOM 1449 C CA . ASP A 1 202 ? 19.921 54.301 41.141 1.000 20.942 182 ASP A CA 1
ATOM 1450 C C . ASP A 1 202 ? 20.443 54.684 39.745 1.000 19.601 182 ASP A C 1
ATOM 1451 O O . ASP A 1 202 ? 19.693 55.206 38.939 1.000 19.120 182 ASP A O 1
ATOM 1456 N N . VAL A 1 203 ? 21.717 54.440 39.441 1.000 18.238 183 VAL A N 1
ATOM 1457 C CA . VAL A 1 203 ? 22.255 54.774 38.118 1.000 17.748 183 VAL A CA 1
ATOM 1458 C C . VAL A 1 203 ? 21.727 53.785 37.069 1.000 17.066 183 VAL A C 1
ATOM 1459 O O . VAL A 1 203 ? 21.632 54.136 35.892 1.000 16.915 183 VAL A O 1
ATOM 1463 N N . LYS A 1 204 ? 21.381 52.560 37.507 1.000 16.969 184 LYS A N 1
ATOM 1464 C CA . LYS A 1 204 ? 20.670 51.573 36.701 1.000 17.083 184 LYS A CA 1
ATOM 1465 C C . LYS A 1 204 ? 21.489 51.159 35.473 1.000 16.427 184 LYS A C 1
ATOM 1466 O O . LYS A 1 204 ? 22.705 51.293 35.468 1.000 15.528 184 LYS A O 1
ATOM 1472 N N . LEU A 1 205 ? 20.812 50.605 34.445 1.000 16.322 185 LEU A N 1
ATOM 1473 C CA . LEU A 1 205 ? 21.459 49.935 33.335 1.000 15.912 185 LEU A CA 1
ATOM 1474 C C . LEU A 1 205 ? 22.513 48.954 33.855 1.000 15.799 185 LEU A C 1
ATOM 1475 O O . LEU A 1 205 ? 23.617 48.878 33.336 1.000 15.131 185 LEU A O 1
ATOM 1480 N N . VAL A 1 206 ? 22.155 48.172 34.887 1.000 16.000 186 VAL A N 1
ATOM 1481 C CA . VAL A 1 206 ? 23.096 47.229 35.462 1.000 15.673 186 VAL A CA 1
ATOM 1482 C C . VAL A 1 206 ? 23.342 46.084 34.464 1.000 15.625 186 VAL A C 1
ATOM 1483 O O . VAL A 1 206 ? 22.407 45.446 33.963 1.000 15.235 186 VAL A O 1
ATOM 1487 N N . GLU A 1 207 ? 24.638 45.853 34.179 1.000 16.006 187 GLU A N 1
ATOM 1488 C CA . GLU A 1 207 ? 25.116 44.886 33.206 1.000 15.911 187 GLU A CA 1
ATOM 1489 C C . GLU A 1 207 ? 26.560 44.502 33.528 1.000 15.702 187 GLU A C 1
ATOM 1490 O O . GLU A 1 207 ? 27.035 44.728 34.644 1.000 15.716 187 GLU A O 1
ATOM 1496 N N . GLY A 1 208 ? 27.214 43.833 32.574 1.000 15.364 188 GLY A N 1
ATOM 1497 C CA . GLY A 1 208 ? 28.613 43.436 32.656 1.000 15.230 188 GLY A CA 1
ATOM 1498 C C . GLY A 1 208 ? 28.989 42.676 33.924 1.000 15.320 188 GLY A C 1
ATOM 1499 O O . GLY A 1 208 ? 30.067 42.903 34.484 1.000 15.474 188 GLY A O 1
ATOM 1500 N N . PRO A 1 209 ? 28.159 41.738 34.432 1.000 15.131 189 PRO A N 1
ATOM 1501 C CA . PRO A 1 209 ? 28.431 41.118 35.735 1.000 15.187 189 PRO A CA 1
ATOM 1502 C C . PRO A 1 209 ? 29.580 40.116 35.640 1.000 15.296 189 PRO A C 1
ATOM 1503 O O . PRO A 1 209 ? 29.670 39.372 34.665 1.000 15.072 189 PRO A O 1
ATOM 1507 N N . HIS A 1 210 ? 30.483 40.162 36.629 1.000 15.410 190 HIS A N 1
ATOM 1508 C CA . HIS A 1 210 ? 31.465 39.113 36.842 1.000 15.821 190 HIS A CA 1
ATOM 1509 C C . HIS A 1 210 ? 31.498 38.768 38.336 1.000 15.780 190 HIS A C 1
ATOM 1510 O O . HIS A 1 210 ? 31.480 39.668 39.182 1.000 15.881 190 HIS A O 1
ATOM 1517 N N . LEU A 1 211 ? 31.559 37.469 38.637 1.000 16.008 191 LEU A N 1
ATOM 1518 C CA . LEU A 1 211 ? 31.642 37.000 40.017 1.000 16.602 191 LEU A CA 1
ATOM 1519 C C . LEU A 1 211 ? 33.054 36.512 40.295 1.000 17.225 191 LEU A C 1
ATOM 1520 O O . LEU A 1 211 ? 33.658 35.898 39.430 1.000 17.331 191 LEU A O 1
ATOM 1525 N N . TYR A 1 212 ? 33.565 36.786 41.506 1.000 17.959 192 TYR A N 1
ATOM 1526 C CA . TYR A 1 212 ? 34.875 36.333 41.947 1.000 18.942 192 TYR A CA 1
ATOM 1527 C C . TYR A 1 212 ? 34.775 35.835 43.392 1.000 20.229 192 TYR A C 1
ATOM 1528 O O . TYR A 1 212 ? 34.106 36.446 44.217 1.000 19.679 192 TYR A O 1
ATOM 1537 N N . GLN A 1 213 ? 35.403 34.701 43.699 1.000 22.069 193 GLN A N 1
ATOM 1538 C CA . GLN A 1 213 ? 35.488 34.235 45.076 1.000 23.910 193 GLN A CA 1
ATOM 1539 C C . GLN A 1 213 ? 36.802 34.707 45.662 1.000 24.726 193 GLN A C 1
ATOM 1540 O O . GLN A 1 213 ? 37.853 34.310 45.173 1.000 25.380 193 GLN A O 1
ATOM 1546 N N . ILE A 1 214 ? 36.717 35.591 46.661 1.000 24.889 194 ILE A N 1
ATOM 1547 C CA . ILE A 1 214 ? 37.889 36.209 47.251 1.000 25.923 194 ILE A CA 1
ATOM 1548 C C . ILE A 1 214 ? 37.654 36.342 48.755 1.000 26.651 194 ILE A C 1
ATOM 1549 O O . ILE A 1 214 ? 36.645 36.911 49.186 1.000 26.023 194 ILE A O 1
ATOM 1554 N N . SER A 1 215 ? 38.585 35.779 49.535 1.000 29.004 195 SER A N 1
ATOM 1555 C CA . SER A 1 215 ? 38.617 35.903 50.996 1.000 29.973 195 SER A CA 1
ATOM 1556 C C . SER A 1 215 ? 37.282 35.523 51.631 1.000 29.682 195 SER A C 1
ATOM 1557 O O . SER A 1 215 ? 36.798 36.224 52.515 1.000 31.081 195 SER A O 1
ATOM 1560 N N . GLY A 1 216 ? 36.666 34.437 51.159 1.000 28.899 196 GLY A N 1
ATOM 1561 C CA . GLY A 1 216 ? 35.430 33.948 51.756 1.000 28.097 196 GLY A CA 1
ATOM 1562 C C . GLY A 1 216 ? 34.166 34.671 51.282 1.000 27.681 196 GLY A C 1
ATOM 1563 O O . GLY A 1 216 ? 33.085 34.386 51.784 1.000 27.211 196 GLY A O 1
ATOM 1564 N N . TYR A 1 217 ? 34.272 35.602 50.327 1.000 25.632 197 TYR A N 1
ATOM 1565 C CA . TYR A 1 217 ? 33.080 36.286 49.845 1.000 24.602 197 TYR A CA 1
ATOM 1566 C C . TYR A 1 217 ? 32.969 36.043 48.348 1.000 22.324 197 TYR A C 1
ATOM 1567 O O . TYR A 1 217 ? 33.973 35.803 47.683 1.000 21.301 197 TYR A O 1
ATOM 1576 N N . TYR A 1 218 ? 31.733 36.123 47.848 1.000 21.328 198 TYR A N 1
ATOM 1577 C CA . TYR A 1 218 ? 31.513 36.328 46.423 1.000 20.340 198 TYR A CA 1
ATOM 1578 C C . TYR A 1 218 ? 31.482 37.827 46.164 1.000 19.341 198 TYR A C 1
ATOM 1579 O O . TYR A 1 218 ? 30.672 38.524 46.772 1.000 19.270 198 TYR A O 1
ATOM 1588 N N . TYR A 1 219 ? 32.385 38.313 45.313 1.000 18.366 199 TYR A N 1
ATOM 1589 C CA . TYR A 1 219 ? 32.350 39.687 44.845 1.000 17.779 199 TYR A CA 1
ATOM 1590 C C . TYR A 1 219 ? 31.725 39.740 43.456 1.000 16.942 199 TYR A C 1
ATOM 1591 O O . TYR A 1 219 ? 32.116 38.987 42.570 1.000 16.702 199 TYR A O 1
ATOM 1600 N N . LEU A 1 220 ? 30.795 40.684 43.291 1.000 16.353 200 LEU A N 1
ATOM 1601 C CA . LEU A 1 220 ? 30.156 40.970 42.017 1.000 15.463 200 LEU A CA 1
ATOM 1602 C C . LEU A 1 220 ? 30.624 42.339 41.525 1.000 15.420 200 LEU A C 1
ATOM 1603 O O . LEU A 1 220 ? 30.438 43.343 42.194 1.000 15.367 200 LEU A O 1
ATOM 1608 N N . PHE A 1 221 ? 31.231 42.359 40.338 1.000 15.417 201 PHE A N 1
ATOM 1609 C CA . PHE A 1 221 ? 31.498 43.583 39.612 1.000 15.287 201 PHE A CA 1
ATOM 1610 C C . PHE A 1 221 ? 30.400 43.717 38.565 1.000 15.102 201 PHE A C 1
ATOM 1611 O O . PHE A 1 221 ? 30.026 42.729 37.945 1.000 15.075 201 PHE A O 1
ATOM 1619 N N . ALA A 1 222 ? 29.867 44.927 38.388 1.000 15.127 202 ALA A N 1
ATOM 1620 C CA . ALA A 1 222 ? 28.852 45.179 37.377 1.000 15.003 202 ALA A CA 1
ATOM 1621 C C . ALA A 1 222 ? 29.056 46.578 36.825 1.000 15.255 202 ALA A C 1
ATOM 1622 O O . ALA A 1 222 ? 29.414 47.487 37.572 1.000 15.426 202 ALA A O 1
ATOM 1624 N N . ALA A 1 223 ? 28.807 46.721 35.519 1.000 15.116 203 ALA A N 1
ATOM 1625 C CA . ALA A 1 223 ? 28.781 48.013 34.853 1.000 15.075 203 ALA A CA 1
ATOM 1626 C C . ALA A 1 223 ? 27.405 48.636 35.039 1.000 15.207 203 ALA A C 1
ATOM 1627 O O . ALA A 1 223 ? 26.429 47.913 35.182 1.000 15.467 203 ALA A O 1
ATOM 1629 N N . GLU A 1 224 ? 27.335 49.970 35.035 1.000 15.486 204 GLU A N 1
ATOM 1630 C CA . GLU A 1 224 ? 26.079 50.697 35.149 1.000 15.909 204 GLU A CA 1
ATOM 1631 C C . GLU A 1 224 ? 26.158 51.987 34.345 1.000 15.499 204 GLU A C 1
ATOM 1632 O O . GLU A 1 224 ? 27.241 52.457 34.013 1.000 15.763 204 GLU A O 1
ATOM 1638 N N . GLY A 1 225 ? 24.985 52.563 34.077 1.000 15.427 205 GLY A N 1
ATOM 1639 C CA . GLY A 1 225 ? 24.892 53.902 33.525 1.000 15.556 205 GLY A CA 1
ATOM 1640 C C . GLY A 1 225 ? 24.963 53.939 31.997 1.000 15.217 205 GLY A C 1
ATOM 1641 O O . GLY A 1 225 ? 24.838 55.025 31.451 1.000 15.777 205 GLY A O 1
ATOM 1642 N N . GLY A 1 226 ? 25.143 52.793 31.322 1.000 15.145 206 GLY A N 1
ATOM 1643 C CA . GLY A 1 226 ? 25.322 52.783 29.858 1.000 15.031 206 GLY A CA 1
ATOM 1644 C C . GLY A 1 226 ? 26.774 53.090 29.486 1.000 15.121 206 GLY A C 1
ATOM 1645 O O . GLY A 1 226 ? 27.508 53.670 30.290 1.000 15.036 206 GLY A O 1
ATOM 1646 N N . THR A 1 227 ? 27.188 52.718 28.264 1.000 14.894 207 THR A N 1
ATOM 1647 C CA . THR A 1 227 ? 28.599 52.717 27.884 1.000 15.249 207 THR A CA 1
ATOM 1648 C C . THR A 1 227 ? 29.051 54.072 27.299 1.000 15.536 207 THR A C 1
ATOM 1649 O O . THR A 1 227 ? 30.014 54.122 26.493 1.000 15.822 207 THR A O 1
ATOM 1653 N N . VAL A 1 228 ? 28.342 55.163 27.644 1.000 15.228 208 VAL A N 1
ATOM 1654 C CA . VAL A 1 228 ? 28.726 56.507 27.223 1.000 15.357 208 VAL A CA 1
ATOM 1655 C C . VAL A 1 228 ? 29.324 57.216 28.442 1.000 15.402 208 VAL A C 1
ATOM 1656 O O . VAL A 1 228 ? 29.967 56.540 29.247 1.000 15.504 208 VAL A O 1
ATOM 1660 N N . PHE A 1 229 ? 29.163 58.541 28.601 1.000 15.487 209 PHE A N 1
ATOM 1661 C CA . PHE A 1 229 ? 29.961 59.265 29.595 1.000 15.453 209 PHE A CA 1
ATOM 1662 C C . PHE A 1 229 ? 29.505 59.015 31.040 1.000 15.625 209 PHE A C 1
ATOM 1663 O O . PHE A 1 229 ? 30.273 59.296 31.959 1.000 15.516 209 PHE A O 1
ATOM 1671 N N . THR A 1 230 ? 28.298 58.469 31.220 1.000 15.596 210 THR A N 1
ATOM 1672 C CA . THR A 1 230 ? 27.738 58.154 32.524 1.000 15.947 210 THR A CA 1
ATOM 1673 C C . THR A 1 230 ? 28.057 56.717 32.939 1.000 15.737 210 THR A C 1
ATOM 1674 O O . THR A 1 230 ? 27.550 56.259 33.970 1.000 15.591 210 THR A O 1
ATOM 1678 N N . HIS A 1 231 ? 28.875 56.019 32.152 1.000 15.212 211 HIS A N 1
ATOM 1679 C CA . HIS A 1 231 ? 29.337 54.684 32.481 1.000 15.098 211 HIS A CA 1
ATOM 1680 C C . HIS A 1 231 ? 30.027 54.674 33.854 1.000 15.182 211 HIS A C 1
ATOM 1681 O O . HIS A 1 231 ? 30.681 55.650 34.247 1.000 15.092 211 HIS A O 1
ATOM 1688 N N . GLN A 1 232 ? 29.850 53.560 34.573 1.000 15.133 212 GLN A N 1
ATOM 1689 C CA . GLN A 1 232 ? 30.609 53.298 35.791 1.000 15.359 212 GLN A CA 1
ATOM 1690 C C . GLN A 1 232 ? 30.662 51.795 36.056 1.000 15.420 212 GLN A C 1
ATOM 1691 O O . GLN A 1 232 ? 29.911 51.035 35.451 1.000 15.405 212 GLN A O 1
ATOM 1697 N N . GLU A 1 233 ? 31.563 51.379 36.949 1.000 15.756 213 GLU A N 1
ATOM 1698 C CA . GLU A 1 233 ? 31.560 50.029 37.478 1.000 15.991 213 GLU A CA 1
ATOM 1699 C C . GLU A 1 233 ? 31.291 50.111 38.981 1.000 16.275 213 GLU A C 1
ATOM 1700 O O . GLU A 1 233 ? 31.858 50.954 39.653 1.000 16.171 213 GLU A O 1
ATOM 1706 N N . VAL A 1 234 ? 30.426 49.231 39.475 1.000 16.392 214 VAL A N 1
ATOM 1707 C CA . VAL A 1 234 ? 30.171 49.117 40.906 1.000 16.630 214 VAL A CA 1
ATOM 1708 C C . VAL A 1 234 ? 30.542 47.706 41.335 1.000 16.509 214 VAL A C 1
ATOM 1709 O O . VAL A 1 234 ? 30.675 46.791 40.515 1.000 15.899 214 VAL A O 1
ATOM 1713 N N . VAL A 1 235 ? 30.690 47.559 42.650 1.000 16.827 215 VAL A N 1
ATOM 1714 C CA . VAL A 1 235 ? 31.091 46.319 43.287 1.000 17.157 215 VAL A CA 1
ATOM 1715 C C . VAL A 1 235 ? 30.106 46.035 44.413 1.000 17.141 215 VAL A C 1
ATOM 1716 O O . VAL A 1 235 ? 29.646 46.972 45.055 1.000 16.764 215 VAL A O 1
ATOM 1720 N N . ALA A 1 236 ? 29.768 44.749 44.583 1.000 16.967 216 ALA A N 1
ATOM 1721 C CA . ALA A 1 236 ? 28.875 44.265 45.614 1.000 17.097 216 ALA A CA 1
ATOM 1722 C C . ALA A 1 236 ? 29.459 42.964 46.154 1.000 17.529 216 ALA A C 1
ATOM 1723 O O . ALA A 1 236 ? 30.317 42.376 45.517 1.000 17.529 216 ALA A O 1
ATOM 1725 N N . ARG A 1 237 ? 29.006 42.508 47.322 1.000 18.046 217 ARG A N 1
ATOM 1726 C CA . ARG A 1 237 ? 29.501 41.236 47.829 1.000 18.530 217 ARG A CA 1
ATOM 1727 C C . ARG A 1 237 ? 28.429 40.515 48.644 1.000 18.816 217 ARG A C 1
ATOM 1728 O O . ARG A 1 237 ? 27.477 41.127 49.132 1.000 18.373 217 ARG A O 1
ATOM 1736 N N . SER A 1 238 ? 28.613 39.203 48.754 1.000 19.397 218 SER A N 1
ATOM 1737 C CA . SER A 1 238 ? 27.723 38.351 49.533 1.000 20.389 218 SER A CA 1
ATOM 1738 C C . SER A 1 238 ? 28.497 37.109 49.961 1.000 21.011 218 SER A C 1
ATOM 1739 O O . SER A 1 238 ? 29.392 36.661 49.242 1.000 21.037 218 SER A O 1
ATOM 1742 N N . LYS A 1 239 ? 28.099 36.518 51.074 1.000 22.254 219 LYS A N 1
ATOM 1743 C CA . LYS A 1 239 ? 28.625 35.227 51.488 1.000 23.287 219 LYS A CA 1
ATOM 1744 C C . LYS A 1 239 ? 27.956 34.119 50.677 1.000 22.358 219 LYS A C 1
ATOM 1745 O O . LYS A 1 239 ? 28.430 32.987 50.700 1.000 22.271 219 LYS A O 1
ATOM 1751 N N . THR A 1 240 ? 26.857 34.427 49.965 1.000 21.683 220 THR A N 1
ATOM 1752 C CA . THR A 1 240 ? 26.134 33.402 49.223 1.000 21.280 220 THR A CA 1
ATOM 1753 C C . THR A 1 240 ? 25.828 33.895 47.804 1.000 20.978 220 THR A C 1
ATOM 1754 O O . THR A 1 240 ? 26.146 35.030 47.436 1.000 20.230 220 THR A O 1
ATOM 1758 N N . LEU A 1 241 ? 25.180 33.004 47.036 1.000 21.457 221 LEU A N 1
ATOM 1759 C CA . LEU A 1 241 ? 24.657 33.293 45.709 1.000 20.843 221 LEU A CA 1
ATOM 1760 C C . LEU A 1 241 ? 23.138 33.358 45.768 1.000 21.012 221 LEU A C 1
ATOM 1761 O O . LEU A 1 241 ? 22.454 33.069 44.787 1.000 20.819 221 LEU A O 1
ATOM 1766 N N . ASP A 1 242 ? 22.610 33.793 46.913 1.000 21.440 222 ASP A N 1
ATOM 1767 C CA . ASP A 1 242 ? 21.176 33.878 47.108 1.000 22.209 222 ASP A CA 1
ATOM 1768 C C . ASP A 1 242 ? 20.595 35.094 46.384 1.000 22.531 222 ASP A C 1
ATOM 1769 O O . ASP A 1 242 ? 21.264 36.113 46.194 1.000 21.339 222 ASP A O 1
ATOM 1774 N N . GLU A 1 243 ? 19.306 34.966 46.043 1.000 23.743 223 GLU A N 1
ATOM 1775 C CA . GLU A 1 243 ? 18.491 36.046 45.514 1.000 25.186 223 GLU A CA 1
ATOM 1776 C C . GLU A 1 243 ? 18.688 37.337 46.313 1.000 24.008 223 GLU A C 1
ATOM 1777 O O . GLU A 1 243 ? 18.599 37.317 47.537 1.000 22.617 223 GLU A O 1
ATOM 1783 N N . LEU A 1 244 ? 18.962 38.441 45.594 1.000 22.483 224 LEU A N 1
ATOM 1784 C CA . LEU A 1 244 ? 19.142 39.782 46.133 1.000 22.420 224 LEU A CA 1
ATOM 1785 C C . LEU A 1 244 ? 19.946 39.785 47.433 1.000 22.346 224 LEU A C 1
ATOM 1786 O O . LEU A 1 244 ? 19.588 40.481 48.378 1.000 21.995 224 LEU A O 1
ATOM 1791 N N . SER A 1 245 ? 21.054 39.037 47.468 1.000 22.230 225 SER A N 1
ATOM 1792 C CA . SER A 1 245 ? 21.870 38.955 48.677 1.000 22.366 225 SER A CA 1
ATOM 1793 C C . SER A 1 245 ? 23.071 39.903 48.610 1.000 22.113 225 SER A C 1
ATOM 1794 O O . SER A 1 245 ? 23.778 40.067 49.592 1.000 21.562 225 SER A O 1
ATOM 1797 N N . PHE A 1 246 ? 23.325 40.519 47.444 1.000 21.255 226 PHE A N 1
ATOM 1798 C CA . PHE A 1 246 ? 24.551 41.273 47.261 1.000 21.166 226 PHE A CA 1
ATOM 1799 C C . PHE A 1 246 ? 24.383 42.692 47.796 1.000 21.284 226 PHE A C 1
ATOM 1800 O O . PHE A 1 246 ? 23.455 43.382 47.391 1.000 20.220 226 PHE A O 1
ATOM 1808 N N . GLU A 1 247 ? 25.380 43.126 48.585 1.000 22.429 227 GLU A N 1
ATOM 1809 C CA . GLU A 1 247 ? 25.408 44.455 49.173 1.000 23.740 227 GLU A CA 1
ATOM 1810 C C . GLU A 1 247 ? 26.455 45.324 48.464 1.000 22.099 227 GLU A C 1
ATOM 1811 O O . GLU A 1 247 ? 27.587 44.902 48.231 1.000 20.556 227 GLU A O 1
ATOM 1817 N N . SER A 1 248 ? 26.065 46.570 48.161 1.000 21.432 228 SER A N 1
ATOM 1818 C CA . SER A 1 248 ? 26.870 47.492 47.381 1.000 21.527 228 SER A CA 1
ATOM 1819 C C . SER A 1 248 ? 28.044 48.014 48.202 1.000 21.969 228 SER A C 1
ATOM 1820 O O . SER A 1 248 ? 27.916 48.275 49.398 1.000 20.909 228 SER A O 1
ATOM 1823 N N . GLU A 1 249 ? 29.197 48.164 47.534 1.000 21.243 229 GLU A N 1
ATOM 1824 C CA . GLU A 1 249 ? 30.364 48.808 48.103 1.000 21.748 229 GLU A CA 1
ATOM 1825 C C . GLU A 1 249 ? 29.975 50.198 48.592 1.000 22.175 229 GLU A C 1
ATOM 1826 O O . GLU A 1 249 ? 29.347 50.946 47.858 1.000 21.974 229 GLU A O 1
ATOM 1832 N N . PRO A 1 250 ? 30.345 50.592 49.832 1.000 22.811 230 PRO A N 1
ATOM 1833 C CA . PRO A 1 250 ? 30.119 51.955 50.301 1.000 23.038 230 PRO A CA 1
ATOM 1834 C C . PRO A 1 250 ? 31.089 52.896 49.602 1.000 23.072 230 PRO A C 1
ATOM 1835 O O . PRO A 1 250 ? 32.169 52.487 49.184 1.000 22.104 230 PRO A O 1
ATOM 1839 N N . ASP A 1 251 ? 30.672 54.157 49.461 1.000 24.135 231 ASP A N 1
ATOM 1840 C CA . ASP A 1 251 ? 31.511 55.196 48.890 1.000 25.324 231 ASP A CA 1
ATOM 1841 C C . ASP A 1 251 ? 31.942 54.809 47.481 1.000 24.285 231 ASP A C 1
ATOM 1842 O O . ASP A 1 251 ? 33.103 54.931 47.111 1.000 23.786 231 ASP A O 1
ATOM 1847 N N . GLY A 1 252 ? 30.972 54.346 46.689 1.000 23.170 232 GLY A N 1
ATOM 1848 C CA . GLY A 1 252 ? 31.203 53.956 45.318 1.000 22.514 232 GLY A CA 1
ATOM 1849 C C . GLY A 1 252 ? 31.113 55.172 44.409 1.000 22.031 232 GLY A C 1
ATOM 1850 O O . GLY A 1 252 ? 30.944 56.288 44.893 1.000 21.454 232 GLY A O 1
ATOM 1851 N N . PRO A 1 253 ? 31.245 55.006 43.078 1.000 20.805 233 PRO A N 1
ATOM 1852 C CA . PRO A 1 253 ? 31.451 53.690 42.474 1.000 20.188 233 PRO A CA 1
ATOM 1853 C C . PRO A 1 253 ? 32.921 53.271 42.499 1.000 19.242 233 PRO A C 1
ATOM 1854 O O . PRO A 1 253 ? 33.786 53.994 43.008 1.000 19.363 233 PRO A O 1
ATOM 1858 N N . PHE A 1 254 ? 33.195 52.094 41.945 1.000 18.008 234 PHE A N 1
ATOM 1859 C CA . PHE A 1 254 ? 34.553 51.576 41.859 1.000 17.536 234 PHE A CA 1
ATOM 1860 C C . PHE A 1 254 ? 35.345 52.358 40.803 1.000 17.385 234 PHE A C 1
ATOM 1861 O O . PHE A 1 254 ? 36.475 52.778 41.055 1.000 16.977 234 PHE A O 1
ATOM 1869 N N . ILE A 1 255 ? 34.760 52.523 39.600 1.000 17.210 235 ILE A N 1
ATOM 1870 C CA . ILE A 1 255 ? 35.395 53.320 38.561 1.000 17.167 235 ILE A CA 1
ATOM 1871 C C . ILE A 1 255 ? 34.333 54.107 37.794 1.000 16.895 235 ILE A C 1
ATOM 1872 O O . ILE A 1 255 ? 33.255 53.578 37.508 1.000 16.572 235 ILE A O 1
ATOM 1877 N N . THR A 1 256 ? 34.645 55.378 37.484 1.000 17.073 236 THR A N 1
ATOM 1878 C CA . THR A 1 256 ? 33.847 56.203 36.573 1.000 17.207 236 THR A CA 1
ATOM 1879 C C . THR A 1 256 ? 34.659 57.432 36.166 1.000 17.496 236 THR A C 1
ATOM 1880 O O . THR A 1 256 ? 35.506 57.896 36.930 1.000 17.475 236 THR A O 1
ATOM 1884 N N . ASN A 1 257 ? 34.388 57.928 34.949 1.000 17.456 237 ASN A N 1
ATOM 1885 C CA . ASN A 1 257 ? 34.879 59.225 34.510 1.000 17.795 237 ASN A CA 1
ATOM 1886 C C . ASN A 1 257 ? 33.714 60.189 34.285 1.000 18.377 237 ASN A C 1
ATOM 1887 O O . ASN A 1 257 ? 33.906 61.293 33.790 1.000 18.138 237 ASN A O 1
ATOM 1892 N N . MET A 1 258 ? 32.505 59.817 34.727 1.000 19.526 238 MET A N 1
ATOM 1893 C CA . MET A 1 258 ? 31.352 60.702 34.613 1.000 20.277 238 MET A CA 1
ATOM 1894 C C . MET A 1 258 ? 31.668 62.059 35.245 1.000 20.256 238 MET A C 1
ATOM 1895 O O . MET A 1 258 ? 31.339 63.100 34.688 1.000 19.056 238 MET A O 1
ATOM 1900 N N . ASP A 1 259 ? 32.325 62.032 36.407 1.000 20.056 239 ASP A N 1
ATOM 1901 C CA . ASP A 1 259 ? 32.546 63.221 37.217 1.000 20.693 239 ASP A CA 1
ATOM 1902 C C . ASP A 1 259 ? 34.003 63.674 37.114 1.000 21.263 239 ASP A C 1
ATOM 1903 O O . ASP A 1 259 ? 34.471 64.424 37.952 1.000 21.606 239 ASP A O 1
ATOM 1908 N N . THR A 1 260 ? 34.714 63.254 36.061 1.000 21.831 240 THR A N 1
ATOM 1909 C CA . THR A 1 260 ? 36.043 63.778 35.752 1.000 22.207 240 THR A CA 1
ATOM 1910 C C . THR A 1 260 ? 36.025 64.280 34.302 1.000 22.803 240 THR A C 1
ATOM 1911 O O . THR A 1 260 ? 36.670 63.686 33.432 1.000 21.918 240 THR A O 1
ATOM 1915 N N . PRO A 1 261 ? 35.262 65.351 33.977 1.000 22.922 241 PRO A N 1
ATOM 1916 C CA . PRO A 1 261 ? 34.965 65.690 32.589 1.000 22.586 241 PRO A CA 1
ATOM 1917 C C . PRO A 1 261 ? 36.146 66.186 31.767 1.000 22.830 241 PRO A C 1
ATOM 1918 O O . PRO A 1 261 ? 36.056 66.134 30.545 1.000 22.035 241 PRO A O 1
ATOM 1922 N N . ASP A 1 262 ? 37.242 66.600 32.426 1.000 23.846 242 ASP A N 1
ATOM 1923 C CA . ASP A 1 262 ? 38.414 67.077 31.702 1.000 25.328 242 ASP A CA 1
ATOM 1924 C C . ASP A 1 262 ? 39.516 66.021 31.616 1.000 24.349 242 ASP A C 1
ATOM 1925 O O . ASP A 1 262 ? 40.539 66.262 30.978 1.000 24.719 242 ASP A O 1
ATOM 1930 N N . PHE A 1 263 ? 39.310 64.841 32.207 1.000 23.338 243 PHE A N 1
ATOM 1931 C CA . PHE A 1 263 ? 40.361 63.831 32.252 1.000 22.953 243 PHE A CA 1
ATOM 1932 C C . PHE A 1 263 ? 40.586 63.193 30.874 1.000 21.897 243 PHE A C 1
ATOM 1933 O O . PHE A 1 263 ? 39.656 63.024 30.084 1.000 22.261 243 PHE A O 1
ATOM 1941 N N . TYR A 1 264 ? 41.840 62.801 30.615 1.000 21.592 244 TYR A N 1
ATOM 1942 C CA . TYR A 1 264 ? 42.262 62.212 29.347 1.000 20.806 244 TYR A CA 1
ATOM 1943 C C . TYR A 1 264 ? 41.479 60.928 29.066 1.000 19.886 244 TYR A C 1
ATOM 1944 O O . TYR A 1 264 ? 41.193 60.632 27.900 1.000 18.718 244 TYR A O 1
ATOM 1953 N N . LEU A 1 265 ? 41.106 60.186 30.127 1.000 18.901 245 LEU A N 1
ATOM 1954 C CA . LEU A 1 265 ? 40.351 58.952 29.963 1.000 18.332 245 LEU A CA 1
ATOM 1955 C C . LEU A 1 265 ? 38.878 59.209 30.275 1.000 17.740 245 LEU A C 1
ATOM 1956 O O . LEU A 1 265 ? 38.556 59.919 31.223 1.000 17.520 245 LEU A O 1
ATOM 1961 N N . GLN A 1 266 ? 37.996 58.603 29.476 1.000 16.997 246 GLN A N 1
ATOM 1962 C CA . GLN A 1 266 ? 36.556 58.719 29.650 1.000 16.617 246 GLN A CA 1
ATOM 1963 C C . GLN A 1 266 ? 35.894 57.363 29.463 1.000 15.902 246 GLN A C 1
ATOM 1964 O O . GLN A 1 266 ? 36.465 56.454 28.869 1.000 15.450 246 GLN A O 1
ATOM 1970 N N . LYS A 1 267 ? 34.669 57.252 29.969 1.000 15.918 247 LYS A N 1
ATOM 1971 C CA . LYS A 1 267 ? 33.763 56.133 29.725 1.000 15.831 247 LYS A CA 1
ATOM 1972 C C . LYS A 1 267 ? 34.262 54.843 30.368 1.000 15.722 247 LYS A C 1
ATOM 1973 O O . LYS A 1 267 ? 33.810 53.772 29.988 1.000 15.318 247 LYS A O 1
ATOM 1979 N N . GLN A 1 268 ? 35.138 54.932 31.386 1.000 15.885 248 GLN A N 1
ATOM 1980 C CA . GLN A 1 268 ? 35.623 53.718 32.005 1.000 16.266 248 GLN A CA 1
ATOM 1981 C C . GLN A 1 268 ? 34.494 53.102 32.820 1.000 16.611 248 GLN A C 1
ATOM 1982 O O . GLN A 1 268 ? 33.603 53.807 33.296 1.000 16.569 248 GLN A O 1
ATOM 1988 N N . GLY A 1 269 ? 34.527 51.773 32.925 1.000 17.010 249 GLY A N 1
ATOM 1989 C CA . GLY A 1 269 ? 33.468 51.026 33.589 1.000 17.689 249 GLY A CA 1
ATOM 1990 C C . GLY A 1 269 ? 33.621 49.534 33.307 1.000 18.024 249 GLY A C 1
ATOM 1991 O O . GLY A 1 269 ? 34.512 48.903 33.872 1.000 19.414 249 GLY A O 1
ATOM 1992 N N . HIS A 1 270 ? 32.788 49.018 32.391 1.000 17.632 250 HIS A N 1
ATOM 1993 C CA . HIS A 1 270 ? 32.694 47.616 32.028 1.000 17.607 250 HIS A CA 1
ATOM 1994 C C . HIS A 1 270 ? 34.098 47.049 31.866 1.000 17.982 250 HIS A C 1
ATOM 1995 O O . HIS A 1 270 ? 34.912 47.593 31.107 1.000 18.651 250 HIS A O 1
ATOM 2002 N N . GLY A 1 271 ? 34.390 45.969 32.593 1.000 17.253 251 GLY A N 1
ATOM 2003 C CA . GLY A 1 271 ? 35.731 45.422 32.605 1.000 17.295 251 GLY A CA 1
ATOM 2004 C C . GLY A 1 271 ? 35.827 44.204 33.515 1.000 17.111 251 GLY A C 1
ATOM 2005 O O . GLY A 1 271 ? 34.811 43.615 33.880 1.000 16.976 251 GLY A O 1
ATOM 2006 N N . ALA A 1 272 ? 37.058 43.844 33.880 1.000 17.013 252 ALA A N 1
ATOM 2007 C CA . ALA A 1 272 ? 37.318 42.588 34.563 1.000 16.987 252 ALA A CA 1
ATOM 2008 C C . ALA A 1 272 ? 38.531 42.726 35.477 1.000 17.193 252 ALA A C 1
ATOM 2009 O O . ALA A 1 272 ? 39.505 43.371 35.112 1.000 17.144 252 ALA A O 1
ATOM 2011 N N . LEU A 1 273 ? 38.436 42.051 36.628 1.000 17.342 253 LEU A N 1
ATOM 2012 C CA . LEU A 1 273 ? 39.458 42.039 37.659 1.000 17.764 253 LEU A CA 1
ATOM 2013 C C . LEU A 1 273 ? 40.352 40.808 37.492 1.000 18.228 253 LEU A C 1
ATOM 2014 O O . LEU A 1 273 ? 39.860 39.706 37.311 1.000 17.828 253 LEU A O 1
ATOM 2019 N N . THR A 1 274 ? 41.660 40.998 37.656 1.000 19.393 254 THR A N 1
ATOM 2020 C CA . THR A 1 274 ? 42.608 39.904 37.680 1.000 20.860 254 THR A CA 1
ATOM 2021 C C . THR A 1 274 ? 43.595 40.117 38.817 1.000 21.723 254 THR A C 1
ATOM 2022 O O . THR A 1 274 ? 43.917 41.250 39.166 1.000 22.718 254 THR A O 1
ATOM 2026 N N . SER A 1 275 ? 44.071 39.004 39.368 1.000 22.478 255 SER A N 1
ATOM 2027 C CA . SER A 1 275 ? 45.199 38.985 40.281 1.000 22.921 255 SER A CA 1
ATOM 2028 C C . SER A 1 275 ? 46.468 38.750 39.470 1.000 23.655 255 SER A C 1
ATOM 2029 O O . SER A 1 275 ? 46.392 38.316 38.322 1.000 22.999 255 SER A O 1
ATOM 2032 N N . THR A 1 276 ? 47.623 39.062 40.070 1.000 24.521 256 THR A N 1
ATOM 2033 C CA . THR A 1 276 ? 48.924 38.699 39.524 1.000 25.581 256 THR A CA 1
ATOM 2034 C C . THR A 1 276 ? 49.452 37.507 40.321 1.000 27.216 256 THR A C 1
ATOM 2035 O O . THR A 1 276 ? 48.904 37.170 41.358 1.000 26.414 256 THR A O 1
ATOM 2039 N N . PRO A 1 277 ? 50.519 36.812 39.875 1.000 29.205 257 PRO A N 1
ATOM 2040 C CA . PRO A 1 277 ? 51.044 35.673 40.629 1.000 30.954 257 PRO A CA 1
ATOM 2041 C C . PRO A 1 277 ? 51.445 36.022 42.065 1.000 32.493 257 PRO A C 1
ATOM 2042 O O . PRO A 1 277 ? 51.364 35.161 42.919 1.000 34.888 257 PRO A O 1
ATOM 2046 N N . SER A 1 278 ? 51.807 37.283 42.335 1.000 33.679 258 SER A N 1
ATOM 2047 C CA . SER A 1 278 ? 52.281 37.732 43.645 1.000 34.852 258 SER A CA 1
ATOM 2048 C C . SER A 1 278 ? 51.173 38.307 44.520 1.000 34.483 258 SER A C 1
ATOM 2049 O O . SER A 1 278 ? 51.463 38.742 45.625 1.000 35.259 258 SER A O 1
ATOM 2052 N N . GLY A 1 279 ? 49.935 38.374 44.014 1.000 33.792 259 GLY A N 1
ATOM 2053 C CA . GLY A 1 279 ? 48.816 38.845 44.810 1.000 32.572 259 GLY A CA 1
ATOM 2054 C C . GLY A 1 279 ? 48.607 40.357 44.704 1.000 30.875 259 GLY A C 1
ATOM 2055 O O . GLY A 1 279 ? 47.996 40.957 45.582 1.000 30.473 259 GLY A O 1
ATOM 2056 N N . GLU A 1 280 ? 49.103 40.981 43.637 1.000 29.577 260 GLU A N 1
ATOM 2057 C CA . GLU A 1 280 ? 48.622 42.300 43.246 1.000 28.321 260 GLU A CA 1
ATOM 2058 C C . GLU A 1 280 ? 47.323 42.140 42.449 1.000 25.767 260 GLU A C 1
ATOM 2059 O O . GLU A 1 280 ? 46.954 41.024 42.074 1.000 24.317 260 GLU A O 1
ATOM 2065 N N . TRP A 1 281 ? 46.632 43.271 42.236 1.000 24.396 261 TRP A N 1
ATOM 2066 C CA . TRP A 1 281 ? 45.313 43.281 41.616 1.000 23.534 261 TRP A CA 1
ATOM 2067 C C . TRP A 1 281 ? 45.220 44.380 40.561 1.000 22.393 261 TRP A C 1
ATOM 2068 O O . TRP A 1 281 ? 45.624 45.507 40.827 1.000 21.979 261 TRP A O 1
ATOM 2079 N N . TYR A 1 282 ? 44.693 44.021 39.377 1.000 21.719 262 TYR A N 1
ATOM 2080 C CA . TYR A 1 282 ? 44.515 44.939 38.256 1.000 20.457 262 TYR A CA 1
ATOM 2081 C C . TYR A 1 282 ? 43.113 44.769 37.672 1.000 19.420 262 TYR A C 1
ATOM 2082 O O . TYR A 1 282 ? 42.499 43.715 37.807 1.000 18.926 262 TYR A O 1
ATOM 2091 N N . TYR A 1 283 ? 42.628 45.836 37.032 1.000 18.922 263 TYR A N 1
ATOM 2092 C CA . TYR A 1 283 ? 41.310 45.889 36.415 1.000 18.501 263 TYR A CA 1
ATOM 2093 C C . TYR A 1 283 ? 41.449 46.432 34.997 1.000 18.179 263 TYR A C 1
ATOM 2094 O O . TYR A 1 283 ? 41.974 47.519 34.798 1.000 18.152 263 TYR A O 1
ATOM 2103 N N . ALA A 1 284 ? 41.035 45.635 34.012 1.000 17.903 264 ALA A N 1
ATOM 2104 C CA . ALA A 1 284 ? 40.936 46.128 32.642 1.000 17.450 264 ALA A CA 1
ATOM 2105 C C . ALA A 1 284 ? 39.544 46.706 32.427 1.000 16.765 264 ALA A C 1
ATOM 2106 O O . ALA A 1 284 ? 38.568 46.044 32.790 1.000 16.907 264 ALA A O 1
ATOM 2108 N N . SER A 1 285 ? 39.486 47.907 31.825 1.000 16.345 265 SER A N 1
ATOM 2109 C CA . SER A 1 285 ? 38.258 48.656 31.578 1.000 15.848 265 SER A CA 1
ATOM 2110 C C . SER A 1 285 ? 38.192 49.030 30.105 1.000 15.673 265 SER A C 1
ATOM 2111 O O . SER A 1 285 ? 39.233 49.239 29.474 1.000 15.742 265 SER A O 1
ATOM 2114 N N . LEU A 1 286 ? 36.981 49.165 29.555 1.000 15.324 266 LEU A N 1
ATOM 2115 C CA . LEU A 1 286 ? 36.898 49.882 28.292 1.000 15.253 266 LEU A CA 1
ATOM 2116 C C . LEU A 1 286 ? 37.108 51.354 28.606 1.000 15.522 266 LEU A C 1
ATOM 2117 O O . LEU A 1 286 ? 36.987 51.771 29.759 1.000 15.387 266 LEU A O 1
ATOM 2122 N N . VAL A 1 287 ? 37.525 52.118 27.588 1.000 15.818 267 VAL A N 1
ATOM 2123 C CA . VAL A 1 287 ? 37.860 53.521 27.766 1.000 15.916 267 VAL A CA 1
ATOM 2124 C C . VAL A 1 287 ? 37.776 54.222 26.418 1.000 16.375 267 VAL A C 1
ATOM 2125 O O . VAL A 1 287 ? 37.965 53.586 25.374 1.000 16.033 267 VAL A O 1
ATOM 2129 N N . SER A 1 288 ? 37.544 55.536 26.443 1.000 16.479 268 SER A N 1
ATOM 2130 C CA . SER A 1 288 ? 37.620 56.330 25.227 1.000 16.834 268 SER A CA 1
ATOM 2131 C C . SER A 1 288 ? 38.421 57.604 25.495 1.000 17.180 268 SER A C 1
ATOM 2132 O O . SER A 1 288 ? 38.562 58.035 26.645 1.000 17.751 268 SER A O 1
ATOM 2135 N N . ARG A 1 289 ? 38.912 58.195 24.409 1.000 17.088 269 ARG A N 1
ATOM 2136 C CA . ARG A 1 289 ? 39.577 59.487 24.383 1.000 17.518 269 ARG A CA 1
ATOM 2137 C C . ARG A 1 289 ? 38.851 60.395 23.396 1.000 17.336 269 ARG A C 1
ATOM 2138 O O . ARG A 1 289 ? 39.299 60.570 22.249 1.000 17.378 269 ARG A O 1
ATOM 2146 N N . PRO A 1 290 ? 37.669 60.931 23.772 1.000 17.197 270 PRO A N 1
ATOM 2147 C CA . PRO A 1 290 ? 36.832 61.687 22.842 1.000 17.300 270 PRO A CA 1
ATOM 2148 C C . PRO A 1 290 ? 37.452 63.072 22.662 1.000 17.524 270 PRO A C 1
ATOM 2149 O O . PRO A 1 290 ? 37.930 63.664 23.616 1.000 17.824 270 PRO A O 1
ATOM 2153 N N . TRP A 1 291 ? 37.471 63.577 21.431 1.000 17.114 271 TRP A N 1
ATOM 2154 C CA . TRP A 1 291 ? 38.044 64.893 21.171 1.000 17.317 271 TRP A CA 1
ATOM 2155 C C . TRP A 1 291 ? 36.934 65.863 20.783 1.000 17.394 271 TRP A C 1
ATOM 2156 O O . TRP A 1 291 ? 35.824 65.434 20.515 1.000 17.295 271 TRP A O 1
ATOM 2167 N N . ASN A 1 292 ? 37.243 67.165 20.747 1.000 17.988 272 ASN A N 1
ATOM 2168 C CA . ASN A 1 292 ? 36.301 68.203 20.368 1.000 17.984 272 ASN A CA 1
ATOM 2169 C C . ASN A 1 292 ? 36.768 68.887 19.085 1.000 19.150 272 ASN A C 1
ATOM 2170 O O . ASN A 1 292 ? 37.970 69.003 18.834 1.000 19.159 272 ASN A O 1
ATOM 2175 N N . HIS A 1 293 ? 35.795 69.305 18.257 1.000 19.315 273 HIS A N 1
ATOM 2176 C CA . HIS A 1 293 ? 36.035 70.346 17.272 1.000 20.918 273 HIS A CA 1
ATOM 2177 C C . HIS A 1 293 ? 36.389 71.643 17.995 1.000 21.793 273 HIS A C 1
ATOM 2178 O O . HIS A 1 293 ? 36.027 71.829 19.155 1.000 21.309 273 HIS A O 1
ATOM 2185 N N . THR A 1 294 ? 37.054 72.545 17.268 1.000 23.297 274 THR A N 1
ATOM 2186 C CA . THR A 1 294 ? 37.611 73.762 17.835 1.000 24.860 274 THR A CA 1
ATOM 2187 C C . THR A 1 294 ? 36.532 74.635 18.483 1.000 24.494 274 THR A C 1
ATOM 2188 O O . THR A 1 294 ? 36.791 75.233 19.534 1.000 24.398 274 THR A O 1
ATOM 2192 N N . ASN A 1 295 ? 35.324 74.714 17.899 1.000 22.767 275 ASN A N 1
ATOM 2193 C CA . ASN A 1 295 ? 34.343 75.672 18.405 1.000 22.725 275 ASN A CA 1
ATOM 2194 C C . ASN A 1 295 ? 33.429 75.116 19.503 1.000 21.981 275 ASN A C 1
ATOM 2195 O O . ASN A 1 295 ? 32.556 75.844 19.999 1.000 22.951 275 ASN A O 1
ATOM 2200 N N . GLU A 1 296 ? 33.556 73.831 19.857 1.000 20.392 276 GLU A N 1
ATOM 2201 C CA . GLU A 1 296 ? 32.608 73.185 20.754 1.000 19.680 276 GLU A CA 1
ATOM 2202 C C . GLU A 1 296 ? 32.965 73.448 22.223 1.000 19.914 276 GLU A C 1
ATOM 2203 O O . GLU A 1 296 ? 34.140 73.571 22.559 1.000 20.249 276 GLU A O 1
ATOM 2209 N N . SER A 1 297 ? 31.958 73.504 23.096 1.000 19.500 277 SER A N 1
ATOM 2210 C CA . SER A 1 297 ? 32.197 73.433 24.537 1.000 19.662 277 SER A CA 1
ATOM 2211 C C . SER A 1 297 ? 32.858 72.099 24.885 1.000 19.387 277 SER A C 1
ATOM 2212 O O . SER A 1 297 ? 32.434 71.057 24.390 1.000 20.175 277 SER A O 1
ATOM 2215 N N . SER A 1 298 ? 33.902 72.117 25.718 1.000 19.518 278 SER A N 1
ATOM 2216 C CA . SER A 1 298 ? 34.573 70.888 26.114 1.000 19.860 278 SER A CA 1
ATOM 2217 C C . SER A 1 298 ? 33.641 69.957 26.894 1.000 19.970 278 SER A C 1
ATOM 2218 O O . SER A 1 298 ? 33.917 68.766 26.949 1.000 19.978 278 SER A O 1
ATOM 2221 N N . HIS A 1 299 ? 32.541 70.480 27.467 1.000 20.536 279 HIS A N 1
ATOM 2222 C CA . HIS A 1 299 ? 31.653 69.667 28.275 1.000 21.116 279 HIS A CA 1
ATOM 2223 C C . HIS A 1 299 ? 30.303 69.373 27.608 1.000 21.473 279 HIS A C 1
ATOM 2224 O O . HIS A 1 299 ? 29.472 68.687 28.198 1.000 21.419 279 HIS A O 1
ATOM 2231 N N . ASP A 1 300 ? 30.069 69.869 26.389 1.000 21.847 280 ASP A N 1
ATOM 2232 C CA . ASP A 1 300 ? 28.833 69.543 25.687 1.000 22.115 280 ASP A CA 1
ATOM 2233 C C . ASP A 1 300 ? 28.937 69.934 24.218 1.000 21.102 280 ASP A C 1
ATOM 2234 O O . ASP A 1 300 ? 28.728 71.095 23.896 1.000 22.158 280 ASP A O 1
ATOM 2239 N N . PRO A 1 301 ? 29.232 69.003 23.278 1.000 20.854 281 PRO A N 1
ATOM 2240 C CA . PRO A 1 301 ? 29.367 67.582 23.586 1.000 20.524 281 PRO A CA 1
ATOM 2241 C C . PRO A 1 301 ? 30.692 67.293 24.286 1.000 19.879 281 PRO A C 1
ATOM 2242 O O . PRO A 1 301 ? 31.659 68.017 24.083 1.000 19.781 281 PRO A O 1
ATOM 2246 N N . ARG A 1 302 ? 30.731 66.251 25.121 1.000 19.284 282 ARG A N 1
ATOM 2247 C CA . ARG A 1 302 ? 31.974 65.880 25.783 1.000 19.391 282 ARG A CA 1
ATOM 2248 C C . ARG A 1 302 ? 33.001 65.386 24.770 1.000 19.736 282 ARG A C 1
ATOM 2249 O O . ARG A 1 302 ? 34.202 65.469 25.042 1.000 20.391 282 ARG A O 1
ATOM 2257 N N . GLY A 1 303 ? 32.535 64.879 23.613 1.000 19.167 283 GLY A N 1
ATOM 2258 C CA . GLY A 1 303 ? 33.404 64.757 22.449 1.000 18.612 283 GLY A CA 1
ATOM 2259 C C . GLY A 1 303 ? 33.058 63.570 21.544 1.000 18.546 283 GLY A C 1
ATOM 2260 O O . GLY A 1 303 ? 32.033 62.923 21.722 1.000 18.271 283 GLY A O 1
ATOM 2261 N N . TRP A 1 304 ? 33.971 63.288 20.610 1.000 17.956 284 TRP A N 1
ATOM 2262 C CA . TRP A 1 304 ? 33.771 62.331 19.547 1.000 17.773 284 TRP A CA 1
ATOM 2263 C C . TRP A 1 304 ? 34.858 61.257 19.633 1.000 17.849 284 TRP A C 1
ATOM 2264 O O . TRP A 1 304 ? 36.059 61.558 19.592 1.000 17.495 284 TRP A O 1
ATOM 2275 N N . SER A 1 305 ? 34.408 59.993 19.706 1.000 17.478 285 SER A N 1
ATOM 2276 C CA . SER A 1 305 ? 35.303 58.866 19.851 1.000 17.383 285 SER A CA 1
ATOM 2277 C C . SER A 1 305 ? 35.509 58.158 18.509 1.000 17.039 285 SER A C 1
ATOM 2278 O O . SER A 1 305 ? 34.799 57.196 18.208 1.000 16.623 285 SER A O 1
ATOM 2281 N N . THR A 1 306 ? 36.474 58.624 17.711 1.000 17.423 286 THR A N 1
ATOM 2282 C CA . THR A 1 306 ? 36.789 57.959 16.443 1.000 17.658 286 THR A CA 1
ATOM 2283 C C . THR A 1 306 ? 37.516 56.631 16.678 1.000 17.419 286 THR A C 1
ATOM 2284 O O . THR A 1 306 ? 37.363 55.686 15.886 1.000 16.751 286 THR A O 1
ATOM 2288 N N . LEU A 1 307 ? 38.323 56.569 17.744 1.000 17.379 287 LEU A N 1
ATOM 2289 C CA . LEU A 1 307 ? 39.012 55.343 18.106 1.000 17.647 287 LEU A CA 1
ATOM 2290 C C . LEU A 1 307 ? 38.101 54.452 18.951 1.000 17.846 287 LEU A C 1
ATOM 2291 O O . LEU A 1 307 ? 38.526 53.392 19.416 1.000 18.015 287 LEU A O 1
ATOM 2296 N N . GLY A 1 308 ? 36.856 54.893 19.181 1.000 17.111 288 GLY A N 1
ATOM 2297 C CA . GLY A 1 308 ? 35.844 54.046 19.783 1.000 16.347 288 GLY A CA 1
ATOM 2298 C C . GLY A 1 308 ? 36.189 53.747 21.246 1.000 15.712 288 GLY A C 1
ATOM 2299 O O . GLY A 1 308 ? 36.831 54.555 21.926 1.000 15.988 288 GLY A O 1
ATOM 2300 N N . ARG A 1 309 ? 35.757 52.564 21.694 1.000 15.018 289 ARG A N 1
ATOM 2301 C CA . ARG A 1 309 ? 36.053 52.060 23.021 1.000 15.177 289 ARG A CA 1
ATOM 2302 C C . ARG A 1 309 ? 37.300 51.194 22.920 1.000 15.081 289 ARG A C 1
ATOM 2303 O O . ARG A 1 309 ? 37.293 50.155 22.259 1.000 14.436 289 ARG A O 1
ATOM 2311 N N . GLU A 1 310 ? 38.352 51.664 23.614 1.000 15.610 290 GLU A N 1
ATOM 2312 C CA . GLU A 1 310 ? 39.660 51.047 23.695 1.000 15.643 290 GLU A CA 1
ATOM 2313 C C . GLU A 1 310 ? 39.742 50.321 25.033 1.000 15.797 290 GLU A C 1
ATOM 2314 O O . GLU A 1 310 ? 38.746 50.289 25.758 1.000 15.636 290 GLU A O 1
ATOM 2320 N N . THR A 1 311 ? 40.910 49.766 25.386 1.000 15.970 291 THR A N 1
ATOM 2321 C CA . THR A 1 311 ? 41.081 49.115 26.680 1.000 15.958 291 THR A CA 1
ATOM 2322 C C . THR A 1 311 ? 42.144 49.838 27.510 1.000 16.294 291 THR A C 1
ATOM 2323 O O . THR A 1 311 ? 43.234 50.091 27.021 1.000 16.305 291 THR A O 1
ATOM 2327 N N . SER A 1 312 ? 41.817 50.104 28.780 1.000 16.207 292 SER A N 1
ATOM 2328 C CA . SER A 1 312 ? 42.769 50.581 29.783 1.000 16.840 292 SER A CA 1
ATOM 2329 C C . SER A 1 312 ? 42.945 49.529 30.884 1.000 17.177 292 SER A C 1
ATOM 2330 O O . SER A 1 312 ? 42.139 48.607 31.021 1.000 17.157 292 SER A O 1
ATOM 2333 N N . ILE A 1 313 ? 44.023 49.674 31.664 1.000 18.003 293 ILE A N 1
ATOM 2334 C CA . ILE A 1 313 ? 44.266 48.825 32.816 1.000 18.520 293 ILE A CA 1
ATOM 2335 C C . ILE A 1 313 ? 44.605 49.721 33.998 1.000 19.202 293 ILE A C 1
ATOM 2336 O O . ILE A 1 313 ? 45.440 50.607 33.894 1.000 19.189 293 ILE A O 1
ATOM 2341 N N . GLN A 1 314 ? 43.915 49.471 35.109 1.000 20.097 294 GLN A N 1
ATOM 2342 C CA . GLN A 1 314 ? 44.075 50.224 36.337 1.000 20.254 294 GLN A CA 1
ATOM 2343 C C . GLN A 1 314 ? 44.525 49.259 37.432 1.000 21.168 294 GLN A C 1
ATOM 2344 O O . GLN A 1 314 ? 44.238 48.064 37.379 1.000 20.847 294 GLN A O 1
ATOM 2350 N N . LYS A 1 315 ? 45.268 49.791 38.410 1.000 21.896 295 LYS A N 1
ATOM 2351 C CA . LYS A 1 315 ? 45.713 49.009 39.546 1.000 22.671 295 LYS A CA 1
ATOM 2352 C C . LYS A 1 315 ? 44.652 49.100 40.638 1.000 22.160 295 LYS A C 1
ATOM 2353 O O . LYS A 1 315 ? 44.020 50.134 40.791 1.000 21.366 295 LYS A O 1
ATOM 2359 N N . VAL A 1 316 ? 44.509 48.012 41.397 1.000 22.118 296 VAL A N 1
ATOM 2360 C CA . VAL A 1 316 ? 43.516 47.900 42.441 1.000 22.492 296 VAL A CA 1
ATOM 2361 C C . VAL A 1 316 ? 44.190 47.591 43.772 1.000 23.316 296 VAL A C 1
ATOM 2362 O O . VAL A 1 316 ? 45.073 46.746 43.818 1.000 22.557 296 VAL A O 1
ATOM 2366 N N . GLU A 1 317 ? 43.708 48.232 44.847 1.000 25.028 297 GLU A N 1
ATOM 2367 C CA . GLU A 1 317 ? 44.062 47.864 46.211 1.000 26.786 297 GLU A CA 1
ATOM 2368 C C . GLU A 1 317 ? 42.793 47.688 47.037 1.000 26.482 297 GLU A C 1
ATOM 2369 O O . GLU A 1 317 ? 41.721 48.171 46.676 1.000 27.653 297 GLU A O 1
ATOM 2375 N N . TRP A 1 318 ? 42.922 46.948 48.130 1.000 26.753 298 TRP A N 1
ATOM 2376 C CA . TRP A 1 318 ? 41.802 46.642 49.006 1.000 25.776 298 TRP A CA 1
ATOM 2377 C C . TRP A 1 318 ? 41.883 47.502 50.256 1.000 26.087 298 TRP A C 1
ATOM 2378 O O . TRP A 1 318 ? 42.934 47.591 50.870 1.000 25.814 298 TRP A O 1
ATOM 2389 N N . ASP A 1 319 ? 40.755 48.112 50.626 1.000 26.272 299 ASP A N 1
ATOM 2390 C CA . ASP A 1 319 ? 40.670 48.946 51.813 1.000 26.468 299 ASP A CA 1
ATOM 2391 C C . ASP A 1 319 ? 40.491 48.029 53.022 1.000 27.931 299 ASP A C 1
ATOM 2392 O O . ASP A 1 319 ? 40.393 46.819 52.864 1.000 27.609 299 ASP A O 1
ATOM 2397 N N . ASP A 1 320 ? 40.430 48.610 54.231 1.000 30.363 300 ASP A N 1
ATOM 2398 C CA . ASP A 1 320 ? 40.460 47.836 55.465 1.000 31.317 300 ASP A CA 1
ATOM 2399 C C . ASP A 1 320 ? 39.199 46.991 55.623 1.000 29.729 300 ASP A C 1
ATOM 2400 O O . ASP A 1 320 ? 39.225 45.961 56.291 1.000 29.493 300 ASP A O 1
ATOM 2405 N N . ALA A 1 321 ? 38.098 47.440 55.011 1.000 27.582 301 ALA A N 1
ATOM 2406 C CA . ALA A 1 321 ? 36.830 46.741 55.122 1.000 26.170 301 ALA A CA 1
ATOM 2407 C C . ALA A 1 321 ? 36.683 45.687 54.024 1.000 24.445 301 ALA A C 1
ATOM 2408 O O . ALA A 1 321 ? 35.635 45.064 53.918 1.000 23.854 301 ALA A O 1
ATOM 2410 N N . GLY A 1 322 ? 37.719 45.468 53.214 1.000 23.299 302 GLY A N 1
ATOM 2411 C CA . GLY A 1 322 ? 37.705 44.389 52.243 1.000 22.865 302 GLY A CA 1
ATOM 2412 C C . GLY A 1 322 ? 37.026 44.790 50.925 1.000 22.008 302 GLY A C 1
ATOM 2413 O O . GLY A 1 322 ? 36.466 43.942 50.224 1.000 21.313 302 GLY A O 1
ATOM 2414 N N . TRP A 1 323 ? 37.050 46.090 50.621 1.000 21.492 303 TRP A N 1
ATOM 2415 C CA . TRP A 1 323 ? 36.467 46.597 49.394 1.000 20.859 303 TRP A CA 1
ATOM 2416 C C . TRP A 1 323 ? 37.570 47.014 48.428 1.000 20.998 303 TRP A C 1
ATOM 2417 O O . TRP A 1 323 ? 38.543 47.645 48.841 1.000 21.470 303 TRP A O 1
ATOM 2428 N N . PRO A 1 324 ? 37.449 46.680 47.126 1.000 20.541 304 PRO A N 1
ATOM 2429 C CA . PRO A 1 324 ? 38.458 47.057 46.134 1.000 20.391 304 PRO A CA 1
ATOM 2430 C C . PRO A 1 324 ? 38.292 48.503 45.678 1.000 20.242 304 PRO A C 1
ATOM 2431 O O . PRO A 1 324 ? 37.170 48.973 45.467 1.000 20.097 304 PRO A O 1
ATOM 2435 N N . ARG A 1 325 ? 39.427 49.197 45.551 1.000 20.762 305 ARG A N 1
ATOM 2436 C CA . ARG A 1 325 ? 39.484 50.599 45.160 1.000 20.849 305 ARG A CA 1
ATOM 2437 C C . ARG A 1 325 ? 40.553 50.767 44.086 1.000 21.180 305 ARG A C 1
ATOM 2438 O O . ARG A 1 325 ? 41.621 50.172 44.176 1.000 21.036 305 ARG A O 1
ATOM 2446 N N . VAL A 1 326 ? 40.261 51.614 43.092 1.000 21.653 306 VAL A N 1
ATOM 2447 C CA . VAL A 1 326 ? 41.214 51.923 42.043 1.000 21.332 306 VAL A CA 1
ATOM 2448 C C . VAL A 1 326 ? 42.292 52.849 42.602 1.000 22.093 306 VAL A C 1
ATOM 2449 O O . VAL A 1 326 ? 41.981 53.832 43.279 1.000 22.316 306 VAL A O 1
ATOM 2453 N N . VAL A 1 327 ? 43.552 52.523 42.295 1.000 22.858 307 VAL A N 1
ATOM 2454 C CA . VAL A 1 327 ? 44.681 53.342 42.685 1.000 24.217 307 VAL A CA 1
ATOM 2455 C C . VAL A 1 327 ? 44.633 54.636 41.881 1.000 24.558 307 VAL A C 1
ATOM 2456 O O . VAL A 1 327 ? 44.494 54.601 40.654 1.000 24.732 307 VAL A O 1
ATOM 2460 N N . GLY A 1 328 ? 44.724 55.772 42.585 1.000 24.286 308 GLY A N 1
ATOM 2461 C CA . GLY A 1 328 ? 44.674 57.083 41.964 1.000 23.986 308 GLY A CA 1
ATOM 2462 C C . GLY A 1 328 ? 43.265 57.670 42.029 1.000 24.393 308 GLY A C 1
ATOM 2463 O O . GLY A 1 328 ? 43.031 58.720 41.451 1.000 25.567 308 GLY A O 1
ATOM 2464 N N . GLY A 1 329 ? 42.326 56.983 42.706 1.000 24.132 309 GLY A N 1
ATOM 2465 C CA . GLY A 1 329 ? 40.949 57.449 42.787 1.000 23.757 309 GLY A CA 1
ATOM 2466 C C . GLY A 1 329 ? 40.071 56.847 41.684 1.000 22.868 309 GLY A C 1
ATOM 2467 O O . GLY A 1 329 ? 40.570 56.221 40.755 1.000 22.863 309 GLY A O 1
ATOM 2468 N N . HIS A 1 330 ? 38.756 57.071 41.789 1.000 22.528 310 HIS A N 1
ATOM 2469 C CA . HIS A 1 330 ? 37.777 56.340 40.992 1.000 23.127 310 HIS A CA 1
ATOM 2470 C C . HIS A 1 330 ? 37.842 56.682 39.495 1.000 21.979 310 HIS A C 1
ATOM 2471 O O . HIS A 1 330 ? 37.222 55.994 38.692 1.000 20.845 310 HIS A O 1
ATOM 2478 N N . GLY A 1 331 ? 38.597 57.718 39.099 1.000 21.465 311 GLY A N 1
ATOM 2479 C CA . GLY A 1 331 ? 38.753 58.055 37.685 1.000 20.736 311 GLY A CA 1
ATOM 2480 C C . GLY A 1 331 ? 39.901 57.281 37.036 1.000 20.854 311 GLY A C 1
ATOM 2481 O O . GLY A 1 331 ? 40.022 57.253 35.818 1.000 20.292 311 GLY A O 1
ATOM 2482 N N . GLY A 1 332 ? 40.741 56.640 37.859 1.000 21.107 312 GLY A N 1
ATOM 2483 C CA . GLY A 1 332 ? 41.883 55.901 37.355 1.000 21.851 312 GLY A CA 1
ATOM 2484 C C . GLY A 1 332 ? 43.054 56.825 37.031 1.000 22.381 312 GLY A C 1
ATOM 2485 O O . GLY A 1 332 ? 43.007 58.016 37.327 1.000 22.162 312 GLY A O 1
ATOM 2486 N N . GLN A 1 333 ? 44.099 56.243 36.421 1.000 23.102 313 GLN A N 1
ATOM 2487 C CA . GLN A 1 333 ? 45.317 56.947 36.058 1.000 23.935 313 GLN A CA 1
ATOM 2488 C C . GLN A 1 333 ? 45.664 56.670 34.606 1.000 23.944 313 GLN A C 1
ATOM 2489 O O . GLN A 1 333 ? 45.276 55.637 34.051 1.000 21.955 313 GLN A O 1
ATOM 2495 N N . VAL A 1 334 ? 46.401 57.616 34.008 1.000 25.161 314 VAL A N 1
ATOM 2496 C CA . VAL A 1 334 ? 46.879 57.468 32.647 1.000 26.417 314 VAL A CA 1
ATOM 2497 C C . VAL A 1 334 ? 48.027 56.464 32.628 1.000 27.822 314 VAL A C 1
ATOM 2498 O O . VAL A 1 334 ? 48.095 55.591 31.763 1.000 26.476 314 VAL A O 1
ATOM 2502 N N . GLU A 1 335 ? 48.932 56.617 33.597 1.000 29.736 315 GLU A N 1
ATOM 2503 C CA . GLU A 1 335 ? 50.078 55.742 33.728 1.000 31.513 315 GLU A CA 1
ATOM 2504 C C . GLU A 1 335 ? 49.974 54.950 35.020 1.000 30.420 315 GLU A C 1
ATOM 2505 O O . GLU A 1 335 ? 49.669 55.517 36.066 1.000 30.257 315 GLU A O 1
ATOM 2511 N N . VAL A 1 336 ? 50.258 53.647 34.929 1.000 29.700 316 VAL A N 1
ATOM 2512 C CA . VAL A 1 336 ? 50.040 52.730 36.036 1.000 29.149 316 VAL A CA 1
ATOM 2513 C C . VAL A 1 336 ? 51.262 51.834 36.195 1.000 29.278 316 VAL A C 1
ATOM 2514 O O . VAL A 1 336 ? 51.775 51.339 35.203 1.000 27.823 316 VAL A O 1
ATOM 2518 N N . ASP A 1 337 ? 51.664 51.589 37.455 1.000 30.352 317 ASP A N 1
ATOM 2519 C CA . ASP A 1 337 ? 52.746 50.673 37.761 1.000 30.956 317 ASP A CA 1
ATOM 2520 C C . ASP A 1 337 ? 52.398 49.259 37.301 1.000 30.968 317 ASP A C 1
ATOM 2521 O O . ASP A 1 337 ? 51.356 48.730 37.659 1.000 31.509 317 ASP A O 1
ATOM 2526 N N . ALA A 1 338 ? 53.315 48.661 36.544 1.000 29.668 318 ALA A N 1
ATOM 2527 C CA . ALA A 1 338 ? 53.192 47.292 36.088 1.000 29.549 318 ALA A CA 1
ATOM 2528 C C . ALA A 1 338 ? 53.365 46.339 37.270 1.000 28.851 318 ALA A C 1
ATOM 2529 O O . ALA A 1 338 ? 53.865 46.737 38.315 1.000 28.616 318 ALA A O 1
ATOM 2531 N N . PRO A 1 339 ? 52.936 45.065 37.153 1.000 28.858 319 PRO A N 1
ATOM 2532 C CA . PRO A 1 339 ? 53.107 44.096 38.240 1.000 29.368 319 PRO A CA 1
ATOM 2533 C C . PRO A 1 339 ? 54.576 43.979 38.656 1.000 31.784 319 PRO A C 1
ATOM 2534 O O . PRO A 1 339 ? 55.459 44.060 37.811 1.000 32.127 319 PRO A O 1
ATOM 2538 N N . LYS A 1 340 ? 54.820 43.785 39.962 1.000 33.615 320 LYS A N 1
ATOM 2539 C CA . LYS A 1 340 ? 56.162 43.571 40.495 1.000 35.752 320 LYS A CA 1
ATOM 2540 C C . LYS A 1 340 ? 56.831 42.367 39.840 1.000 35.599 320 LYS A C 1
ATOM 2541 O O . LYS A 1 340 ? 58.028 42.384 39.595 1.000 37.485 320 LYS A O 1
ATOM 2547 N N . ASP A 1 341 ? 56.056 41.316 39.576 1.000 35.529 321 ASP A N 1
ATOM 2548 C CA . ASP A 1 341 ? 56.581 40.089 38.998 1.000 36.058 321 ASP A CA 1
ATOM 2549 C C . ASP A 1 341 ? 56.425 40.084 37.474 1.000 34.804 321 ASP A C 1
ATOM 2550 O O . ASP A 1 341 ? 56.516 39.029 36.850 1.000 32.351 321 ASP A O 1
ATOM 2555 N N . ALA A 1 342 ? 56.206 41.257 36.873 1.000 35.333 322 ALA A N 1
ATOM 2556 C CA . ALA A 1 342 ? 56.080 41.372 35.424 1.000 36.241 322 ALA A CA 1
ATOM 2557 C C . ALA A 1 342 ? 57.213 40.631 34.716 1.000 37.258 322 ALA A C 1
ATOM 2558 O O . ALA A 1 342 ? 58.371 40.770 35.105 1.000 38.250 322 ALA A O 1
ATOM 2560 N N . ILE A 1 343 ? 56.866 39.847 33.687 1.000 37.153 323 ILE A N 1
ATOM 2561 C CA . ILE A 1 343 ? 57.846 39.238 32.797 1.000 38.464 323 ILE A CA 1
ATOM 2562 C C . ILE A 1 343 ? 57.780 40.013 31.475 1.000 38.969 323 ILE A C 1
ATOM 2563 O O . ILE A 1 343 ? 56.705 40.125 30.885 1.000 38.957 323 ILE A O 1
ATOM 2568 N N . GLU A 1 344 ? 58.909 40.577 31.029 1.000 39.617 324 GLU A N 1
ATOM 2569 C CA . GLU A 1 344 ? 58.914 41.485 29.887 1.000 41.415 324 GLU A CA 1
ATOM 2570 C C . GLU A 1 344 ? 58.338 40.793 28.649 1.000 38.846 324 GLU A C 1
ATOM 2571 O O . GLU A 1 344 ? 58.705 39.662 28.329 1.000 36.205 324 GLU A O 1
ATOM 2577 N N . THR A 1 345 ? 57.419 41.481 27.969 1.000 37.932 325 THR A N 1
ATOM 2578 C CA . THR A 1 345 ? 56.842 40.991 26.727 1.000 36.285 325 THR A CA 1
ATOM 2579 C C . THR A 1 345 ? 57.292 41.933 25.614 1.000 34.625 325 THR A C 1
ATOM 2580 O O . THR A 1 345 ? 57.207 43.149 25.753 1.000 35.140 325 THR A O 1
ATOM 2584 N N . THR A 1 346 ? 57.797 41.386 24.515 1.000 32.648 326 THR A N 1
ATOM 2585 C CA . THR A 1 346 ? 58.165 42.235 23.400 1.000 32.143 326 THR A CA 1
ATOM 2586 C C . THR A 1 346 ? 56.936 42.347 22.505 1.000 29.334 326 THR A C 1
ATOM 2587 O O . THR A 1 346 ? 56.232 41.373 22.273 1.000 27.515 326 THR A O 1
ATOM 2591 N N . ALA A 1 347 ? 56.659 43.569 22.067 1.000 29.024 327 ALA A N 1
ATOM 2592 C CA . ALA A 1 347 ? 55.596 43.817 21.104 1.000 29.549 327 ALA A CA 1
ATOM 2593 C C . ALA A 1 347 ? 56.069 44.842 20.078 1.000 29.071 327 ALA A C 1
ATOM 2594 O O . ALA A 1 347 ? 57.003 45.582 20.357 1.000 28.547 327 ALA A O 1
ATOM 2596 N N . PRO A 1 348 ? 55.433 44.925 18.889 1.000 31.223 328 PRO A N 1
ATOM 2597 C CA . PRO A 1 348 ? 55.730 45.998 17.930 1.000 31.422 328 PRO A CA 1
ATOM 2598 C C . PRO A 1 348 ? 55.689 47.358 18.625 1.000 33.144 328 PRO A C 1
ATOM 2599 O O . PRO A 1 348 ? 54.963 47.536 19.605 1.000 33.602 328 PRO A O 1
ATOM 2603 N N . LYS A 1 349 ? 56.449 48.324 18.112 1.000 35.797 329 LYS A N 1
ATOM 2604 C CA . LYS A 1 349 ? 56.577 49.629 18.754 1.000 37.217 329 LYS A CA 1
ATOM 2605 C C . LYS A 1 349 ? 55.248 50.401 18.666 1.00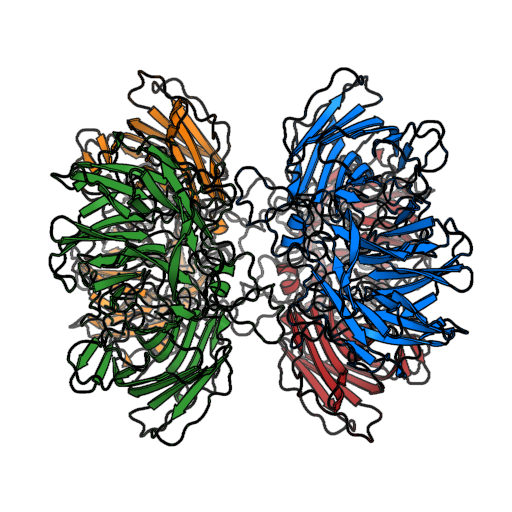0 33.762 329 LYS A C 1
ATOM 2606 O O . LYS A 1 349 ? 54.922 51.211 19.524 1.000 33.642 329 LYS A O 1
ATOM 2612 N N . ASP A 1 350 ? 54.477 50.152 17.600 1.000 30.681 330 ASP A N 1
ATOM 2613 C CA . ASP A 1 350 ? 53.190 50.789 17.370 1.000 28.237 330 ASP A CA 1
ATOM 2614 C C . ASP A 1 350 ? 52.323 49.830 16.550 1.000 25.007 330 ASP A C 1
ATOM 2615 O O . ASP A 1 350 ? 52.689 48.675 16.364 1.000 23.813 330 ASP A O 1
ATOM 2620 N N . HIS A 1 351 ? 51.182 50.306 16.042 1.000 23.924 331 HIS A N 1
ATOM 2621 C CA . HIS A 1 351 ? 50.285 49.447 15.277 1.000 22.831 331 HIS A CA 1
ATOM 2622 C C . HIS A 1 351 ? 50.348 49.728 13.775 1.000 22.145 331 HIS A C 1
ATOM 2623 O O . HIS A 1 351 ? 49.420 49.386 13.058 1.000 22.062 331 HIS A O 1
ATOM 2630 N N . SER A 1 352 ? 51.442 50.328 13.303 1.000 22.011 332 SER A N 1
ATOM 2631 C CA . SER A 1 352 ? 51.668 50.480 11.862 1.000 22.094 332 SER A CA 1
ATOM 2632 C C . SER A 1 352 ? 51.626 49.119 11.172 1.000 22.957 332 SER A C 1
ATOM 2633 O O . SER A 1 352 ? 51.899 48.088 11.778 1.000 23.136 332 SER A O 1
ATOM 2636 N N . GLN A 1 353 ? 51.280 49.114 9.884 1.000 24.094 333 GLN A N 1
ATOM 2637 C CA . GLN A 1 353 ? 51.112 47.868 9.149 1.000 24.557 333 GLN A CA 1
ATOM 2638 C C . GLN A 1 353 ? 51.623 48.076 7.726 1.000 25.637 333 GLN A C 1
ATOM 2639 O O . GLN A 1 353 ? 51.251 49.052 7.073 1.000 24.423 333 GLN A O 1
ATOM 2645 N N . HIS A 1 354 ? 52.515 47.183 7.287 1.000 26.933 334 HIS A N 1
ATOM 2646 C CA . HIS A 1 354 ? 53.118 47.271 5.967 1.000 28.795 334 HIS A CA 1
ATOM 2647 C C . HIS A 1 354 ? 52.883 45.935 5.283 1.000 28.850 334 HIS A C 1
ATOM 2648 O O . HIS A 1 354 ? 53.566 44.970 5.562 1.000 29.376 334 HIS A O 1
ATOM 2655 N N . ASP A 1 355 ? 51.877 45.879 4.418 1.000 28.694 335 ASP A N 1
ATOM 2656 C CA . ASP A 1 355 ? 51.429 44.610 3.890 1.000 30.116 335 ASP A CA 1
ATOM 2657 C C . ASP A 1 355 ? 51.692 44.547 2.387 1.000 29.328 335 ASP A C 1
ATOM 2658 O O . ASP A 1 355 ? 51.113 45.324 1.650 1.000 28.032 335 ASP A O 1
ATOM 2663 N N . ASP A 1 356 ? 52.536 43.596 1.956 1.000 30.223 336 ASP A N 1
ATOM 2664 C CA . ASP A 1 356 ? 52.846 43.362 0.555 1.000 31.378 336 ASP A CA 1
ATOM 2665 C C . ASP A 1 356 ? 51.961 42.277 -0.043 1.000 29.988 336 ASP A C 1
ATOM 2666 O O . ASP A 1 356 ? 52.072 42.003 -1.219 1.000 32.883 336 ASP A O 1
ATOM 2671 N N . PHE A 1 357 ? 51.104 41.650 0.769 1.000 29.451 337 PHE A N 1
ATOM 2672 C CA . PHE A 1 357 ? 50.205 40.594 0.330 1.000 29.026 337 PHE A CA 1
ATOM 2673 C C . PHE A 1 357 ? 51.023 39.433 -0.226 1.000 31.783 337 PHE A C 1
ATOM 2674 O O . PHE A 1 357 ? 50.635 38.793 -1.197 1.000 29.641 337 PHE A O 1
ATOM 2682 N N . ASP A 1 358 ? 52.155 39.182 0.428 1.000 36.790 338 ASP A N 1
ATOM 2683 C CA . ASP A 1 358 ? 53.103 38.153 0.032 1.000 44.180 338 ASP A CA 1
ATOM 2684 C C . ASP A 1 358 ? 52.655 36.792 0.583 1.000 42.663 338 ASP A C 1
ATOM 2685 O O . ASP A 1 358 ? 53.050 35.753 0.058 1.000 45.940 338 ASP A O 1
ATOM 2690 N N . GLN A 1 359 ? 51.810 36.794 1.621 1.000 39.207 339 GLN A N 1
ATOM 2691 C CA . GLN A 1 359 ? 51.371 35.578 2.292 1.000 38.587 339 GLN A CA 1
ATOM 2692 C C . GLN A 1 359 ? 50.037 35.103 1.722 1.000 34.456 339 GLN A C 1
ATOM 2693 O O . GLN A 1 359 ? 49.207 35.914 1.303 1.000 30.959 339 GLN A O 1
ATOM 2699 N N . PRO A 1 360 ? 49.765 33.777 1.723 1.000 32.653 340 PRO A N 1
ATOM 2700 C CA . PRO A 1 360 ? 48.488 33.257 1.218 1.000 31.295 340 PRO A CA 1
ATOM 2701 C C . PRO A 1 360 ? 47.265 33.448 2.125 1.000 30.501 340 PRO A C 1
ATOM 2702 O O . PRO A 1 360 ? 46.154 33.153 1.720 1.000 29.103 340 PRO A O 1
ATOM 2706 N N . THR A 1 361 ? 47.460 33.966 3.346 1.000 29.812 341 THR A N 1
ATOM 2707 C CA . THR A 1 361 ? 46.380 34.283 4.259 1.000 29.792 341 THR A CA 1
ATOM 2708 C C . THR A 1 361 ? 46.523 35.738 4.709 1.000 28.370 341 THR A C 1
ATOM 2709 O O . THR A 1 361 ? 47.620 36.289 4.705 1.000 26.660 341 THR A O 1
ATOM 2713 N N . LEU A 1 362 ? 45.410 36.355 5.122 1.000 28.441 342 LEU A N 1
ATOM 2714 C CA . LEU A 1 362 ? 45.403 37.761 5.508 1.000 27.987 342 LEU A CA 1
ATOM 2715 C C . LEU A 1 362 ? 46.150 37.949 6.830 1.000 27.652 342 LEU A C 1
ATOM 2716 O O . LEU A 1 362 ? 46.023 37.154 7.746 1.000 29.608 342 LEU A O 1
ATOM 2721 N N . ASP A 1 363 ? 46.931 39.021 6.928 1.000 27.059 343 ASP A N 1
ATOM 2722 C CA . ASP A 1 363 ? 47.421 39.528 8.207 1.000 27.511 343 ASP A CA 1
ATOM 2723 C C . ASP A 1 363 ? 46.250 39.583 9.192 1.000 26.451 343 ASP A C 1
ATOM 2724 O O . ASP A 1 363 ? 45.149 39.998 8.816 1.000 26.193 343 ASP A O 1
ATOM 2729 N N . LEU A 1 364 ? 46.515 39.212 10.464 1.000 26.136 344 LEU A N 1
ATOM 2730 C CA . LEU A 1 364 ? 45.515 39.127 11.527 1.000 25.921 344 LEU A CA 1
ATOM 2731 C C . LEU A 1 364 ? 44.814 40.464 11.784 1.000 23.363 344 LEU A C 1
ATOM 2732 O O . LEU A 1 364 ? 43.687 40.456 12.265 1.000 23.548 344 LEU A O 1
ATOM 2737 N N . ASN A 1 365 ? 45.482 41.588 11.502 1.000 21.300 345 ASN A N 1
ATOM 2738 C CA . ASN A 1 365 ? 44.917 42.904 11.768 1.000 20.020 345 ASN A CA 1
ATOM 2739 C C . ASN A 1 365 ? 43.772 43.242 10.810 1.000 18.798 345 ASN A C 1
ATOM 2740 O O . ASN A 1 365 ? 43.000 44.154 11.085 1.000 17.823 345 ASN A O 1
ATOM 2745 N N . TRP A 1 366 ? 43.684 42.537 9.671 1.000 18.746 346 TRP A N 1
ATOM 2746 C CA . TRP A 1 366 ? 42.579 42.708 8.743 1.000 18.157 346 TRP A CA 1
ATOM 2747 C C . TRP A 1 366 ? 41.318 42.038 9.277 1.000 18.061 346 TRP A C 1
ATOM 2748 O O . TRP A 1 366 ? 41.393 40.931 9.824 1.000 18.929 346 TRP A O 1
ATOM 2759 N N . ASN A 1 367 ? 40.162 42.695 9.097 1.000 17.002 347 ASN A N 1
ATOM 2760 C CA . ASN A 1 367 ? 38.864 42.100 9.359 1.000 16.533 347 ASN A CA 1
ATOM 2761 C C . ASN A 1 367 ? 37.984 42.215 8.105 1.000 15.978 347 ASN A C 1
ATOM 2762 O O . ASN A 1 367 ? 38.212 43.058 7.251 1.000 15.870 347 ASN A O 1
ATOM 2767 N N . THR A 1 368 ? 36.952 41.374 8.021 1.000 15.297 348 THR A N 1
ATOM 2768 C CA . THR A 1 368 ? 35.904 41.495 7.029 1.000 15.209 348 THR A CA 1
ATOM 2769 C C . THR A 1 368 ? 34.603 41.889 7.722 1.000 14.562 348 THR A C 1
ATOM 2770 O O . THR A 1 368 ? 34.482 41.801 8.947 1.000 14.444 348 THR A O 1
ATOM 2774 N N . LEU A 1 369 ? 33.624 42.333 6.949 1.000 14.172 349 LEU A N 1
ATOM 2775 C CA . LEU A 1 369 ? 32.301 42.605 7.486 1.000 14.057 349 LEU A CA 1
ATOM 2776 C C . LEU A 1 369 ? 31.511 41.298 7.499 1.000 14.137 349 LEU A C 1
ATOM 2777 O O . LEU A 1 369 ? 31.253 40.726 6.440 1.000 13.589 349 LEU A O 1
ATOM 2782 N N . ARG A 1 370 ? 31.211 40.811 8.722 1.000 13.739 350 ARG A N 1
ATOM 2783 C CA . ARG A 1 370 ? 30.148 39.847 9.012 1.000 13.859 350 ARG A CA 1
ATOM 2784 C C . ARG A 1 370 ? 30.524 38.414 8.661 1.000 14.687 350 ARG A C 1
ATOM 2785 O O . ARG A 1 370 ? 30.067 37.495 9.348 1.000 15.027 350 ARG A O 1
ATOM 2793 N N . GLN A 1 371 ? 31.279 38.221 7.575 1.000 15.555 351 GLN A N 1
ATOM 2794 C CA . GLN A 1 371 ? 31.475 36.917 6.946 1.000 16.519 351 GLN A CA 1
ATOM 2795 C C . GLN A 1 371 ? 32.960 36.683 6.697 1.000 16.670 351 GLN A C 1
ATOM 2796 O O . GLN A 1 371 ? 33.709 37.643 6.487 1.000 16.541 351 GLN A O 1
ATOM 2802 N N . PRO A 1 372 ? 33.424 35.414 6.647 1.000 17.165 352 PRO A N 1
ATOM 2803 C CA . PRO A 1 372 ? 34.832 35.120 6.362 1.000 17.881 352 PRO A CA 1
ATOM 2804 C C . PRO A 1 372 ? 35.287 35.572 4.973 1.000 18.790 352 PRO A C 1
ATOM 2805 O O . PRO A 1 372 ? 34.485 35.705 4.052 1.000 18.630 352 PRO A O 1
ATOM 2809 N N . PHE A 1 373 ? 36.591 35.793 4.834 1.000 19.943 353 PHE A N 1
ATOM 2810 C CA . PHE A 1 373 ? 37.187 36.064 3.540 1.000 21.659 353 PHE A CA 1
ATOM 2811 C C . PHE A 1 373 ? 37.224 34.767 2.739 1.000 23.714 353 PHE A C 1
ATOM 2812 O O . PHE A 1 373 ? 38.087 33.940 2.961 1.000 27.344 353 PHE A O 1
ATOM 2820 N N . THR A 1 374 ? 36.254 34.558 1.847 1.000 24.133 354 THR A N 1
ATOM 2821 C CA . THR A 1 374 ? 36.184 33.352 1.043 1.000 24.118 354 THR A CA 1
ATOM 2822 C C . THR A 1 374 ? 36.614 33.690 -0.387 1.000 23.758 354 THR A C 1
ATOM 2823 O O . THR A 1 374 ? 36.848 34.848 -0.715 1.000 23.345 354 THR A O 1
ATOM 2827 N N . ALA A 1 375 ? 36.665 32.659 -1.236 1.000 24.006 355 ALA A N 1
ATOM 2828 C CA . ALA A 1 375 ? 37.022 32.810 -2.636 1.000 23.665 355 ALA A CA 1
ATOM 2829 C C . ALA A 1 375 ? 36.042 33.742 -3.356 1.000 23.495 355 ALA A C 1
ATOM 2830 O O . ALA A 1 375 ? 36.405 34.359 -4.357 1.000 22.227 355 ALA A O 1
ATOM 2832 N N . GLN A 1 376 ? 34.801 33.819 -2.851 1.000 22.860 356 GLN A N 1
ATOM 2833 C CA . GLN A 1 376 ? 33.763 34.683 -3.397 1.000 23.364 356 GLN A CA 1
ATOM 2834 C C . GLN A 1 376 ? 34.125 36.156 -3.215 1.000 21.955 356 GLN A C 1
ATOM 2835 O O . GLN A 1 376 ? 33.774 36.978 -4.061 1.000 21.607 356 GLN A O 1
ATOM 2841 N N . MET A 1 377 ? 34.823 36.503 -2.122 1.000 20.795 357 MET A N 1
ATOM 2842 C CA . MET A 1 377 ? 35.263 37.873 -1.904 1.000 21.231 357 MET A CA 1
ATOM 2843 C C . MET A 1 377 ? 36.551 38.165 -2.675 1.000 21.127 357 MET A C 1
ATOM 2844 O O . MET A 1 377 ? 36.820 39.313 -3.004 1.000 21.103 357 MET A O 1
ATOM 2849 N N . GLY A 1 378 ? 37.378 37.140 -2.867 1.000 21.950 358 GLY A N 1
ATOM 2850 C CA . GLY A 1 378 ? 38.653 37.299 -3.549 1.000 22.170 358 GLY A CA 1
ATOM 2851 C C . GLY A 1 378 ? 39.734 36.386 -2.967 1.000 22.359 358 GLY A C 1
ATOM 2852 O O . GLY A 1 378 ? 39.423 35.332 -2.417 1.000 23.121 358 GLY A O 1
ATOM 2853 N N . SER A 1 379 ? 40.995 36.830 -3.078 1.000 22.224 359 SER A N 1
ATOM 2854 C CA A SER A 1 379 ? 42.158 36.018 -2.775 0.500 22.509 359 SER A CA 1
ATOM 2855 C CA B SER A 1 379 ? 42.169 36.016 -2.777 0.500 22.169 359 SER A CA 1
ATOM 2856 C C . SER A 1 379 ? 43.335 36.913 -2.387 1.000 22.312 359 SER A C 1
ATOM 2857 O O . SER A 1 379 ? 43.369 38.098 -2.716 1.000 21.549 359 SER A O 1
ATOM 2862 N N . VAL A 1 380 ? 44.307 36.328 -1.697 1.000 22.836 360 VAL A N 1
ATOM 2863 C CA . VAL A 1 380 ? 45.523 37.034 -1.344 1.000 23.807 360 VAL A CA 1
ATOM 2864 C C . VAL A 1 380 ? 46.702 36.067 -1.497 1.000 25.948 360 VAL A C 1
ATOM 2865 O O . VAL A 1 380 ? 46.579 34.870 -1.251 1.000 27.057 360 VAL A O 1
ATOM 2869 N N . GLY A 1 381 ? 47.847 36.597 -1.931 1.000 26.496 361 GLY A N 1
ATOM 2870 C CA . GLY A 1 381 ? 49.056 35.804 -2.074 1.000 28.011 361 GLY A CA 1
ATOM 2871 C C . GLY A 1 381 ? 49.868 36.267 -3.278 1.000 28.576 361 GLY A C 1
ATOM 2872 O O . GLY A 1 381 ? 49.335 36.972 -4.138 1.000 27.160 361 GLY A O 1
ATOM 2873 N N . ASN A 1 382 ? 51.163 35.906 -3.280 1.000 31.360 362 ASN A N 1
ATOM 2874 C CA . ASN A 1 382 ? 52.083 36.228 -4.367 1.000 33.588 362 ASN A CA 1
ATOM 2875 C C . ASN A 1 382 ? 52.136 37.730 -4.643 1.000 32.981 362 ASN A C 1
ATOM 2876 O O . ASN A 1 382 ? 52.347 38.130 -5.788 1.000 33.834 362 ASN A O 1
ATOM 2881 N N . GLY A 1 383 ? 51.947 38.569 -3.612 1.000 31.888 363 GLY A N 1
ATOM 2882 C CA . GLY A 1 383 ? 52.212 39.994 -3.752 1.000 30.410 363 GLY A CA 1
ATOM 2883 C C . GLY A 1 383 ? 50.969 40.811 -4.103 1.000 28.743 363 GLY A C 1
ATOM 2884 O O . GLY A 1 383 ? 51.088 42.019 -4.248 1.000 28.338 363 GLY A O 1
ATOM 2885 N N . GLU A 1 384 ? 49.790 40.169 -4.193 1.000 27.559 364 GLU A N 1
ATOM 2886 C CA . GLU A 1 384 ? 48.572 40.857 -4.608 1.000 27.147 364 GLU A CA 1
ATOM 2887 C C . GLU A 1 384 ? 47.369 40.432 -3.776 1.000 25.495 364 GLU A C 1
ATOM 2888 O O . GLU A 1 384 ? 47.250 39.257 -3.409 1.000 24.982 364 GLU A O 1
ATOM 2894 N N . LEU A 1 385 ? 46.512 41.422 -3.484 1.000 24.145 365 LEU A N 1
ATOM 2895 C CA . LEU A 1 385 ? 45.157 41.205 -2.994 1.000 23.711 365 LEU A CA 1
ATOM 2896 C C . LEU A 1 385 ? 44.219 41.394 -4.175 1.000 24.086 365 LEU A C 1
ATOM 2897 O O . LEU A 1 385 ? 44.274 42.429 -4.838 1.000 24.648 365 LEU A O 1
ATOM 2902 N N . LYS A 1 386 ? 43.367 40.394 -4.412 1.000 23.821 366 LYS A N 1
ATOM 2903 C CA . LYS A 1 386 ? 42.293 40.497 -5.375 1.000 23.597 366 LYS A CA 1
ATOM 2904 C C . LYS A 1 386 ? 40.972 40.549 -4.627 1.000 21.995 366 LYS A C 1
ATOM 2905 O O . LYS A 1 386 ? 40.698 39.687 -3.805 1.000 22.059 366 LYS A O 1
ATOM 2911 N N . LEU A 1 387 ? 40.188 41.595 -4.873 1.000 20.625 367 LEU A N 1
ATOM 2912 C CA . LEU A 1 387 ? 38.833 41.658 -4.346 1.000 19.620 367 LEU A CA 1
ATOM 2913 C C . LEU A 1 387 ? 37.867 41.615 -5.520 1.000 19.280 367 LEU A C 1
ATOM 2914 O O . LEU A 1 387 ? 38.013 42.387 -6.461 1.000 18.819 367 LEU A O 1
ATOM 2919 N N . ILE A 1 388 ? 36.917 40.686 -5.439 1.000 18.886 368 ILE A N 1
ATOM 2920 C CA . ILE A 1 388 ? 35.872 40.554 -6.434 1.000 19.008 368 ILE A CA 1
ATOM 2921 C C . ILE A 1 388 ? 34.721 41.470 -6.033 1.000 18.000 368 ILE A C 1
ATOM 2922 O O . ILE A 1 388 ? 34.135 41.302 -4.970 1.000 17.927 368 ILE A O 1
ATOM 2927 N N . GLY A 1 389 ? 34.425 42.452 -6.889 1.000 16.999 369 GLY A N 1
ATOM 2928 C CA . GL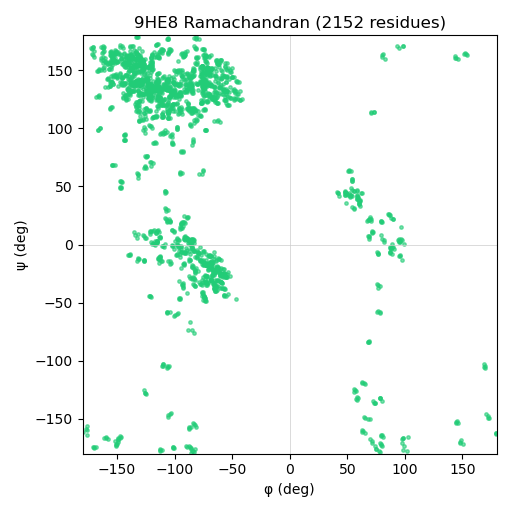Y A 1 389 ? 33.334 43.383 -6.650 1.000 16.645 369 GLY A CA 1
ATOM 2929 C C . GLY A 1 389 ? 32.021 42.653 -6.388 1.000 16.560 369 GLY A C 1
ATOM 2930 O O . GLY A 1 389 ? 31.571 41.893 -7.222 1.000 16.865 369 GLY A O 1
ATOM 2931 N N . GLN A 1 390 ? 31.436 42.882 -5.200 1.000 16.450 370 GLN A N 1
ATOM 2932 C CA . GLN A 1 390 ? 30.100 42.405 -4.871 1.000 16.515 370 GLN A CA 1
ATOM 2933 C C . GLN A 1 390 ? 29.268 43.604 -4.414 1.000 16.217 370 GLN A C 1
ATOM 2934 O O . GLN A 1 390 ? 29.259 44.626 -5.101 1.000 15.857 370 GLN A O 1
ATOM 2940 N N . GLN A 1 391 ? 28.624 43.516 -3.233 1.000 15.766 371 GLN A N 1
ATOM 2941 C CA . GLN A 1 391 ? 27.716 44.559 -2.793 1.000 15.692 371 GLN A CA 1
ATOM 2942 C C . GLN A 1 391 ? 28.498 45.734 -2.204 1.000 14.932 371 GLN A C 1
ATOM 2943 O O . GLN A 1 391 ? 29.657 45.591 -1.805 1.000 15.018 371 GLN A O 1
ATOM 2949 N N . THR A 1 392 ? 27.840 46.892 -2.117 1.000 14.427 372 THR A N 1
ATOM 2950 C CA . THR A 1 392 ? 28.460 48.122 -1.635 1.000 13.971 372 THR A CA 1
ATOM 2951 C C . THR A 1 392 ? 28.588 48.076 -0.119 1.000 13.566 372 THR A C 1
ATOM 2952 O O . THR A 1 392 ? 27.978 47.242 0.536 1.000 13.540 372 THR A O 1
ATOM 2956 N N . MET A 1 393 ? 29.362 49.029 0.421 1.000 13.490 373 MET A N 1
ATOM 2957 C CA . MET A 1 393 ? 29.531 49.197 1.859 1.000 13.369 373 MET A CA 1
ATOM 2958 C C . MET A 1 393 ? 28.211 49.532 2.552 1.000 13.308 373 MET A C 1
ATOM 2959 O O . MET A 1 393 ? 28.149 49.496 3.792 1.000 13.220 373 MET A O 1
ATOM 2964 N N . SER A 1 394 ? 27.162 49.854 1.771 1.000 13.378 374 SER A N 1
ATOM 2965 C CA . SER A 1 394 ? 25.845 50.098 2.328 1.000 13.364 374 SER A CA 1
ATOM 2966 C C . SER A 1 394 ? 25.093 48.799 2.675 1.000 13.382 374 SER A C 1
ATOM 2967 O O . SER A 1 394 ? 24.040 48.882 3.299 1.000 13.378 374 SER A O 1
ATOM 2970 N N . SER A 1 395 ? 25.641 47.618 2.307 1.000 13.421 375 SER A N 1
ATOM 2971 C CA . SER A 1 395 ? 24.974 46.336 2.470 1.000 13.473 375 SER A CA 1
ATOM 2972 C C . SER A 1 395 ? 25.415 45.599 3.739 1.000 13.389 375 SER A C 1
ATOM 2973 O O . SER A 1 395 ? 26.577 45.652 4.128 1.000 13.334 375 SER A O 1
ATOM 2976 N N . ASN A 1 396 ? 24.493 44.808 4.290 1.000 13.413 376 ASN A N 1
ATOM 2977 C CA . ASN A 1 396 ? 24.802 43.859 5.355 1.000 13.485 376 ASN A CA 1
ATOM 2978 C C . ASN A 1 396 ? 25.070 42.460 4.806 1.000 13.880 376 ASN A C 1
ATOM 2979 O O . ASN A 1 396 ? 25.116 41.500 5.571 1.000 13.774 376 ASN A O 1
ATOM 2984 N N . PHE A 1 397 ? 25.296 42.350 3.489 1.000 14.471 377 PHE A N 1
ATOM 2985 C CA . PHE A 1 397 ? 25.473 41.069 2.820 1.000 15.030 377 PHE A CA 1
ATOM 2986 C C . PHE A 1 397 ? 26.573 41.134 1.761 1.000 15.963 377 PHE A C 1
ATOM 2987 O O . PHE A 1 397 ? 26.578 42.036 0.928 1.000 16.463 377 PHE A O 1
ATOM 2995 N N . ASP A 1 398 ? 27.513 40.180 1.814 1.000 16.915 378 ASP A N 1
ATOM 2996 C CA . ASP A 1 398 ? 28.451 39.929 0.731 1.000 17.588 378 ASP A CA 1
ATOM 2997 C C . ASP A 1 398 ? 29.164 41.205 0.284 1.000 17.160 378 ASP A C 1
ATOM 2998 O O . ASP A 1 398 ? 29.047 41.627 -0.860 1.000 16.500 378 ASP A O 1
ATOM 3003 N N . VAL A 1 399 ? 29.956 41.776 1.195 1.000 16.737 379 VAL A N 1
ATOM 3004 C CA . VAL A 1 399 ? 30.748 42.950 0.884 1.000 16.426 379 VAL A CA 1
ATOM 3005 C C . VAL A 1 399 ? 32.212 42.531 0.799 1.000 16.200 379 VAL A C 1
ATOM 3006 O O . VAL A 1 399 ? 32.764 42.031 1.772 1.000 15.985 379 VAL A O 1
ATOM 3010 N N . SER A 1 400 ? 32.826 42.738 -0.386 1.000 15.731 380 SER A N 1
ATOM 3011 C CA . SER A 1 400 ? 34.228 42.411 -0.591 1.000 15.702 380 SER A CA 1
ATOM 3012 C C . SER A 1 400 ? 35.068 43.576 -0.088 1.000 15.568 380 SER A C 1
ATOM 3013 O O . SER A 1 400 ? 35.375 44.506 -0.837 1.000 15.075 380 SER A O 1
ATOM 3016 N N . LEU A 1 401 ? 35.423 43.479 1.201 1.000 15.542 381 LEU A N 1
ATOM 3017 C CA . LEU A 1 401 ? 36.087 44.557 1.908 1.000 15.819 381 LEU A CA 1
ATOM 3018 C C . LEU A 1 401 ? 37.000 43.938 2.963 1.000 15.882 381 LEU A C 1
ATOM 3019 O O . LEU A 1 401 ? 36.589 43.003 3.647 1.000 15.515 381 LEU A O 1
ATOM 3024 N N . ILE A 1 402 ? 38.228 44.461 3.087 1.000 15.741 382 ILE A N 1
ATOM 3025 C CA . ILE A 1 402 ? 39.058 44.161 4.249 1.000 15.639 382 ILE A CA 1
ATOM 3026 C C . ILE A 1 402 ? 39.456 45.496 4.872 1.000 15.481 382 ILE A C 1
ATOM 3027 O O . ILE A 1 402 ? 39.721 46.464 4.174 1.000 15.524 382 ILE A O 1
ATOM 3032 N N . ALA A 1 403 ? 39.481 45.553 6.196 1.000 15.322 383 ALA A N 1
ATOM 3033 C CA . ALA A 1 403 ? 39.780 46.802 6.889 1.000 15.348 383 ALA A CA 1
ATOM 3034 C C . ALA A 1 403 ? 40.408 46.526 8.243 1.000 15.257 383 ALA A C 1
ATOM 3035 O O . ALA A 1 403 ? 40.230 45.449 8.801 1.000 15.414 383 ALA A O 1
ATOM 3037 N N . ARG A 1 404 ? 41.129 47.526 8.742 1.000 15.392 384 ARG A N 1
ATOM 3038 C CA . ARG A 1 404 ? 41.823 47.446 10.005 1.000 15.711 384 ARG A CA 1
ATOM 3039 C C . ARG A 1 404 ? 41.515 48.717 10.797 1.000 15.566 384 ARG A C 1
ATOM 3040 O O . ARG A 1 404 ? 41.222 49.760 10.217 1.000 14.841 384 ARG A O 1
ATOM 3048 N N . ARG A 1 405 ? 41.589 48.615 12.130 1.000 15.644 385 ARG A N 1
ATOM 3049 C CA . ARG A 1 405 ? 41.168 49.701 13.000 1.000 15.630 385 ARG A CA 1
ATOM 3050 C C . ARG A 1 405 ? 42.042 50.941 12.838 1.000 15.632 385 ARG A C 1
ATOM 3051 O O . ARG A 1 405 ? 43.248 50.822 12.654 1.000 16.288 385 ARG A O 1
ATOM 3059 N N . TRP A 1 406 ? 41.439 52.126 12.963 1.000 15.373 386 TRP A N 1
ATOM 3060 C CA . TRP A 1 406 ? 42.198 53.312 13.331 1.000 15.345 386 TRP A CA 1
ATOM 3061 C C . TRP A 1 406 ? 42.765 53.075 14.735 1.000 15.812 386 TRP A C 1
ATOM 3062 O O . TRP A 1 406 ? 41.985 52.812 15.667 1.000 16.168 386 TRP A O 1
ATOM 3073 N N . GLN A 1 407 ? 44.090 53.132 14.912 1.000 16.139 387 GLN A N 1
ATOM 3074 C CA . GLN A 1 407 ? 44.695 52.887 16.228 1.000 16.373 387 GLN A CA 1
ATOM 3075 C C . GLN A 1 407 ? 45.600 54.047 16.676 1.000 16.907 387 GLN A C 1
ATOM 3076 O O . GLN A 1 407 ? 46.256 53.944 17.709 1.000 16.741 387 GLN A O 1
ATOM 3082 N N . ALA A 1 408 ? 45.619 55.138 15.889 1.000 17.128 388 ALA A N 1
ATOM 3083 C CA . ALA A 1 408 ? 46.275 56.394 16.233 1.000 17.375 388 ALA A CA 1
ATOM 3084 C C . ALA A 1 408 ? 45.397 57.532 15.736 1.000 17.377 388 ALA A C 1
ATOM 3085 O O . ALA A 1 408 ? 44.613 57.319 14.813 1.000 17.318 388 ALA A O 1
ATOM 3087 N N . PHE A 1 409 ? 45.528 58.730 16.326 1.000 17.629 389 PHE A N 1
ATOM 3088 C CA . PHE A 1 409 ? 44.713 59.868 15.900 1.000 17.888 389 PHE A CA 1
ATOM 3089 C C . PHE A 1 409 ? 45.194 60.413 14.554 1.000 17.628 389 PHE A C 1
ATOM 3090 O O . PHE A 1 409 ? 44.408 60.974 13.794 1.000 17.513 389 PHE A O 1
ATOM 3098 N N . ASN A 1 410 ? 46.501 60.281 14.314 1.000 18.055 390 ASN A N 1
ATOM 3099 C CA . ASN A 1 410 ? 47.155 60.762 13.112 1.000 18.414 390 ASN A CA 1
ATOM 3100 C C . ASN A 1 410 ? 47.843 59.597 12.415 1.000 18.571 390 ASN A C 1
ATOM 3101 O O . ASN A 1 410 ? 48.626 58.877 13.028 1.000 18.534 390 ASN A O 1
ATOM 3106 N N . PHE A 1 411 ? 47.558 59.423 11.109 1.000 18.725 391 PHE A N 1
ATOM 3107 C CA . PHE A 1 411 ? 48.178 58.370 10.329 1.000 18.993 391 PHE A CA 1
ATOM 3108 C C . PHE A 1 411 ? 47.979 58.658 8.843 1.000 19.161 391 PHE A C 1
ATOM 3109 O O . PHE A 1 411 ? 47.105 59.439 8.457 1.000 18.586 391 PHE A O 1
ATOM 3117 N N . ASP A 1 412 ? 48.842 58.010 8.047 1.000 19.578 392 ASP A N 1
ATOM 3118 C CA . ASP A 1 412 ? 48.729 57.945 6.601 1.000 20.217 392 ASP A CA 1
ATOM 3119 C C . ASP A 1 412 ? 48.478 56.486 6.222 1.000 19.973 392 ASP A C 1
ATOM 3120 O O . ASP A 1 412 ? 49.130 55.602 6.777 1.000 20.465 392 ASP A O 1
ATOM 3125 N N . ALA A 1 413 ? 47.520 56.247 5.312 1.000 19.341 393 ALA A N 1
ATOM 3126 C CA . ALA A 1 413 ? 47.359 54.933 4.710 1.000 19.084 393 ALA A CA 1
ATOM 3127 C C . ALA A 1 413 ? 47.399 55.068 3.193 1.000 18.932 393 ALA A C 1
ATOM 3128 O O . ALA A 1 413 ? 46.937 56.067 2.664 1.000 18.889 393 ALA A O 1
ATOM 3130 N N . GLU A 1 414 ? 47.930 54.044 2.523 1.000 19.151 394 GLU A N 1
ATOM 3131 C CA . GLU A 1 414 ? 48.214 54.099 1.099 1.000 19.647 394 GLU A CA 1
ATOM 3132 C C . GLU A 1 414 ? 48.020 52.713 0.485 1.000 19.234 394 GLU A C 1
ATOM 3133 O O . GLU A 1 414 ? 48.272 51.689 1.124 1.000 18.553 394 GLU A O 1
ATOM 3139 N N . THR A 1 415 ? 47.574 52.701 -0.781 1.000 18.729 395 THR A N 1
ATOM 3140 C CA . THR A 1 415 ? 47.518 51.479 -1.548 1.000 18.611 395 THR A CA 1
ATOM 3141 C C . THR A 1 415 ? 47.785 51.820 -3.013 1.000 19.000 395 THR A C 1
ATOM 3142 O O . THR A 1 415 ? 47.793 52.984 -3.425 1.000 19.113 395 THR A O 1
ATOM 3146 N N . LYS A 1 416 ? 47.977 50.763 -3.788 1.000 19.858 396 LYS A N 1
ATOM 3147 C CA . LYS A 1 416 ? 48.133 50.846 -5.232 1.000 20.149 396 LYS A CA 1
ATOM 3148 C C . LYS A 1 416 ? 47.188 49.820 -5.839 1.000 20.461 396 LYS A C 1
ATOM 3149 O O . LYS A 1 416 ? 47.273 48.653 -5.499 1.000 20.429 396 LYS A O 1
ATOM 3155 N N . VAL A 1 417 ? 46.283 50.269 -6.725 1.000 21.236 397 VAL A N 1
ATOM 3156 C CA . VAL A 1 417 ? 45.175 49.433 -7.164 1.000 21.097 397 VAL A CA 1
ATOM 3157 C C . VAL A 1 417 ? 44.950 49.569 -8.662 1.000 22.077 397 VAL A C 1
ATOM 3158 O O . VAL A 1 417 ? 45.073 50.648 -9.229 1.000 22.606 397 VAL A O 1
ATOM 3162 N N . LYS A 1 418 ? 44.592 48.439 -9.275 1.000 22.961 398 LYS A N 1
ATOM 3163 C CA . LYS A 1 418 ? 44.201 48.354 -10.672 1.000 23.898 398 LYS A CA 1
ATOM 3164 C C . LYS A 1 418 ? 42.772 47.828 -10.729 1.000 21.603 398 LYS A C 1
ATOM 3165 O O . LYS A 1 418 ? 42.430 46.895 -10.022 1.000 21.783 398 LYS A O 1
ATOM 3171 N N . PHE A 1 419 ? 41.945 48.433 -11.577 1.000 20.304 399 PHE A N 1
ATOM 3172 C CA . PHE A 1 419 ? 40.528 48.120 -11.667 1.000 19.526 399 PHE A CA 1
ATOM 3173 C C . PHE A 1 419 ? 40.063 48.637 -13.020 1.000 19.550 399 PHE A C 1
ATOM 3174 O O . PHE A 1 419 ? 40.390 49.758 -13.351 1.000 19.212 399 PHE A O 1
ATOM 3182 N N . ASP A 1 420 ? 39.279 47.841 -13.751 1.000 19.906 400 ASP A N 1
ATOM 3183 C CA . ASP A 1 420 ? 38.901 48.183 -15.119 1.000 20.443 400 ASP A CA 1
ATOM 3184 C C . ASP A 1 420 ? 37.373 48.262 -15.241 1.000 19.704 400 ASP A C 1
ATOM 3185 O O . ASP A 1 420 ? 36.737 47.405 -15.862 1.000 19.822 400 ASP A O 1
ATOM 3190 N N . PRO A 1 421 ? 36.711 49.287 -14.666 1.000 18.837 401 PRO A N 1
ATOM 3191 C CA . PRO A 1 421 ? 35.250 49.315 -14.677 1.000 18.579 401 PRO A CA 1
ATOM 3192 C C . PRO A 1 421 ? 34.734 49.736 -16.053 1.000 18.495 401 PRO A C 1
ATOM 3193 O O . PRO A 1 421 ? 35.378 50.543 -16.705 1.000 18.401 401 PRO A O 1
ATOM 3197 N N . PHE A 1 422 ? 33.576 49.181 -16.451 1.000 18.262 402 PHE A N 1
ATOM 3198 C CA . PHE A 1 422 ? 32.888 49.590 -17.662 1.000 18.248 402 PHE A CA 1
ATOM 3199 C C . PHE A 1 422 ? 31.518 50.196 -17.347 1.000 17.773 402 PHE A C 1
ATOM 3200 O O . PHE A 1 422 ? 30.774 50.548 -18.264 1.000 17.679 402 PHE A O 1
ATOM 3208 N N . THR A 1 423 ? 31.162 50.292 -16.060 1.000 17.212 403 THR A N 1
ATOM 3209 C CA . THR A 1 423 ? 29.913 50.910 -15.646 1.000 17.003 403 THR A CA 1
ATOM 3210 C C . THR A 1 423 ? 30.140 51.645 -14.321 1.000 16.447 403 THR A C 1
ATOM 3211 O O . THR A 1 423 ? 31.032 51.290 -13.564 1.000 16.484 403 THR A O 1
ATOM 3215 N N . TYR A 1 424 ? 29.300 52.640 -14.050 1.000 15.971 404 TYR A N 1
ATOM 3216 C CA . TYR A 1 424 ? 29.384 53.465 -12.857 1.000 15.952 404 TYR A CA 1
ATOM 3217 C C . TYR A 1 424 ? 28.980 52.647 -11.637 1.000 15.652 404 TYR A C 1
ATOM 3218 O O . TYR A 1 424 ? 29.167 53.110 -10.515 1.000 15.640 404 TYR A O 1
ATOM 3227 N N . GLN A 1 425 ? 28.444 51.437 -11.848 1.000 15.491 405 GLN A N 1
ATOM 3228 C CA . GLN A 1 425 ? 28.055 50.577 -10.741 1.000 15.281 405 GLN A CA 1
ATOM 3229 C C . GLN A 1 425 ? 29.243 49.763 -10.227 1.000 15.287 405 GLN A C 1
ATOM 3230 O O . GLN A 1 425 ? 29.081 48.942 -9.329 1.000 15.426 405 GLN A O 1
ATOM 3236 N N . GLN A 1 426 ? 30.425 49.989 -10.801 1.000 15.392 406 GLN A N 1
ATOM 3237 C CA . GLN A 1 426 ? 31.649 49.339 -10.372 1.000 15.210 406 GLN A CA 1
ATOM 3238 C C . GLN A 1 426 ? 32.568 50.394 -9.752 1.000 15.049 406 GLN A C 1
ATOM 3239 O O . GLN A 1 426 ? 32.859 51.409 -10.382 1.000 14.911 406 GLN A O 1
ATOM 3245 N N . MET A 1 427 ? 33.011 50.134 -8.511 1.000 14.881 407 MET A N 1
ATOM 3246 C CA . MET A 1 427 ? 33.801 51.087 -7.741 1.000 14.809 407 MET A CA 1
ATOM 3247 C C . MET A 1 427 ? 34.807 50.323 -6.886 1.000 14.539 407 MET A C 1
ATOM 3248 O O . MET A 1 427 ? 34.450 49.318 -6.304 1.000 14.488 407 MET A O 1
ATOM 3253 N N . ALA A 1 428 ? 36.052 50.809 -6.793 1.000 14.514 408 ALA A N 1
ATOM 3254 C CA . ALA A 1 428 ? 37.063 50.162 -5.969 1.000 14.486 408 ALA A CA 1
ATOM 3255 C C . ALA A 1 428 ? 38.115 51.168 -5.514 1.000 14.391 408 ALA A C 1
ATOM 3256 O O . ALA A 1 428 ? 38.543 52.019 -6.304 1.000 14.490 408 ALA A O 1
ATOM 3258 N N . GLY A 1 429 ? 38.514 51.056 -4.230 1.000 14.297 409 GLY A N 1
ATOM 3259 C CA . GLY A 1 429 ? 39.532 51.948 -3.705 1.000 14.318 409 GLY A CA 1
ATOM 3260 C C . GLY A 1 429 ? 39.738 51.820 -2.205 1.000 14.206 409 GLY A C 1
ATOM 3261 O O . GLY A 1 429 ? 39.650 50.734 -1.629 1.000 14.180 409 GLY A O 1
ATOM 3262 N N . LEU A 1 430 ? 40.076 52.965 -1.608 1.000 14.166 410 LEU A N 1
ATOM 3263 C CA . LEU A 1 430 ? 40.623 53.053 -0.279 1.000 14.121 410 LEU A CA 1
ATOM 3264 C C . LEU A 1 430 ? 39.569 53.761 0.571 1.000 13.937 410 LEU A C 1
ATOM 3265 O O . LEU A 1 430 ? 39.193 54.886 0.253 1.000 13.919 410 LEU A O 1
ATOM 3270 N N . ALA A 1 431 ? 39.109 53.098 1.635 1.000 13.824 411 ALA A N 1
ATOM 3271 C CA . ALA A 1 431 ? 37.952 53.566 2.393 1.000 13.664 411 ALA A CA 1
ATOM 3272 C C . ALA A 1 431 ? 38.265 53.772 3.877 1.000 13.604 411 ALA A C 1
ATOM 3273 O O . ALA A 1 431 ? 39.106 53.098 4.443 1.000 13.660 411 ALA A O 1
ATOM 3275 N N . ASN A 1 432 ? 37.507 54.690 4.485 1.000 13.508 412 ASN A N 1
ATOM 3276 C CA . ASN A 1 432 ? 37.336 54.819 5.921 1.000 13.426 412 ASN A CA 1
ATOM 3277 C C . ASN A 1 432 ? 35.875 54.523 6.246 1.000 13.300 412 ASN A C 1
ATOM 3278 O O . ASN A 1 432 ? 34.974 55.130 5.658 1.000 13.278 412 ASN A O 1
ATOM 3283 N N . ILE A 1 433 ? 35.632 53.596 7.182 1.000 13.239 413 ILE A N 1
ATOM 3284 C CA . ILE A 1 433 ? 34.282 53.116 7.424 1.000 13.144 413 ILE A CA 1
ATOM 3285 C C . ILE A 1 433 ? 34.038 52.980 8.934 1.000 13.076 413 ILE A C 1
ATOM 3286 O O . ILE A 1 433 ? 34.927 52.565 9.680 1.000 13.107 413 ILE A O 1
ATOM 3291 N N . TYR A 1 434 ? 32.829 53.384 9.357 1.000 13.007 414 TYR A N 1
ATOM 3292 C CA . TYR A 1 434 ? 32.306 53.035 10.666 1.000 12.947 414 TYR A CA 1
ATOM 3293 C C . TYR A 1 434 ? 31.218 51.978 10.464 1.000 12.911 414 TYR A C 1
ATOM 3294 O O . TYR A 1 434 ? 31.328 50.875 10.994 1.000 12.903 414 TYR A O 1
ATOM 3303 N N . ASN A 1 435 ? 30.186 52.304 9.680 1.000 12.913 415 ASN A N 1
ATOM 3304 C CA . ASN A 1 435 ? 29.141 51.330 9.379 1.000 12.909 415 ASN A CA 1
ATOM 3305 C C . ASN A 1 435 ? 28.524 51.598 8.012 1.000 12.962 415 ASN A C 1
ATOM 3306 O O . ASN A 1 435 ? 29.009 52.437 7.249 1.000 13.000 415 ASN A O 1
ATOM 3311 N N . ASP A 1 436 ? 27.467 50.852 7.698 1.000 12.984 416 ASP A N 1
ATOM 3312 C CA . ASP A 1 436 ? 26.810 50.904 6.400 1.000 13.589 416 ASP A CA 1
ATOM 3313 C C . ASP A 1 436 ? 26.255 52.290 6.063 1.000 13.800 416 ASP A C 1
ATOM 3314 O O . ASP A 1 436 ? 25.983 52.550 4.883 1.000 14.441 416 ASP A O 1
ATOM 3319 N N . LYS A 1 437 ? 26.032 53.160 7.061 1.000 13.530 417 LYS A N 1
ATOM 3320 C CA . LYS A 1 437 ? 25.515 54.497 6.823 1.000 13.741 417 LYS A CA 1
ATOM 3321 C C . LYS A 1 437 ? 26.543 55.580 7.155 1.000 13.108 417 LYS A C 1
ATOM 3322 O O . LYS A 1 437 ? 26.205 56.757 7.076 1.000 13.171 417 LYS A O 1
ATOM 3328 N N . HIS A 1 438 ? 27.780 55.196 7.478 1.000 13.051 418 HIS A N 1
ATOM 3329 C CA . HIS A 1 438 ? 28.832 56.128 7.864 1.000 13.053 418 HIS A CA 1
ATOM 3330 C C . HIS A 1 438 ? 30.185 55.643 7.314 1.000 13.061 418 HIS A C 1
ATOM 3331 O O . HIS A 1 438 ? 30.842 54.790 7.903 1.000 13.022 418 HIS A O 1
ATOM 3338 N N . TYR A 1 439 ? 30.556 56.149 6.139 1.000 13.133 419 TYR A N 1
ATOM 3339 C CA . TYR A 1 439 ? 31.792 55.764 5.469 1.000 13.175 419 TYR A CA 1
ATOM 3340 C C . TYR A 1 439 ? 32.133 56.784 4.392 1.000 13.270 419 TYR A C 1
ATOM 3341 O O . TYR A 1 439 ? 31.295 57.592 3.969 1.000 13.309 419 TYR A O 1
ATOM 3350 N N . SER A 1 440 ? 33.391 56.713 3.943 1.000 13.329 420 SER A N 1
ATOM 3351 C CA . SER A 1 440 ? 33.853 57.528 2.833 1.000 13.438 420 SER A CA 1
ATOM 3352 C C . SER A 1 440 ? 34.948 56.755 2.110 1.000 13.508 420 SER A C 1
ATOM 3353 O O . SER A 1 440 ? 35.482 55.769 2.624 1.000 13.483 420 SER A O 1
ATOM 3356 N N . TRP A 1 441 ? 35.275 57.182 0.895 1.000 13.619 421 TRP A N 1
ATOM 3357 C CA . TRP A 1 441 ? 36.382 56.569 0.192 1.000 13.718 421 TRP A CA 1
ATOM 3358 C C . TRP A 1 441 ? 36.723 57.358 -1.072 1.000 13.854 421 TRP A C 1
ATOM 3359 O O . TRP A 1 441 ? 35.944 58.187 -1.528 1.000 13.869 421 TRP A O 1
ATOM 3370 N N . ILE A 1 442 ? 37.922 57.068 -1.571 1.000 13.972 422 ILE A N 1
ATOM 3371 C CA . ILE A 1 442 ? 38.366 57.495 -2.885 1.000 14.126 422 ILE A CA 1
ATOM 3372 C C . ILE A 1 442 ? 38.472 56.234 -3.727 1.000 14.191 422 ILE A C 1
ATOM 3373 O O . ILE A 1 442 ? 38.939 55.206 -3.244 1.000 14.180 422 ILE A O 1
ATOM 3378 N N . PHE A 1 443 ? 37.942 56.293 -4.949 1.000 14.268 423 PHE A N 1
ATOM 3379 C CA . PHE A 1 443 ? 37.791 55.073 -5.719 1.000 14.329 423 PHE A CA 1
ATOM 3380 C C . PHE A 1 443 ? 37.896 55.345 -7.214 1.000 14.500 423 PHE A C 1
ATOM 3381 O O . PHE A 1 443 ? 37.665 56.463 -7.676 1.000 14.542 423 PHE A O 1
ATOM 3389 N N . ILE A 1 444 ? 38.253 54.280 -7.923 1.000 14.833 424 ILE A N 1
ATOM 3390 C CA . ILE A 1 444 ? 38.175 54.225 -9.375 1.000 15.257 424 ILE A CA 1
ATOM 3391 C C . ILE A 1 444 ? 36.764 53.796 -9.750 1.000 15.354 424 ILE A C 1
ATOM 3392 O O . ILE A 1 444 ? 36.255 52.835 -9.169 1.000 15.225 424 ILE A O 1
ATOM 3397 N N . THR A 1 445 ? 36.178 54.491 -10.733 1.000 15.555 425 THR A N 1
ATOM 3398 C CA . THR A 1 445 ? 34.900 54.089 -11.298 1.000 15.884 425 THR A CA 1
ATOM 3399 C C . THR A 1 445 ? 34.884 54.458 -12.784 1.000 16.687 425 THR A C 1
ATOM 3400 O O . THR A 1 445 ? 35.923 54.736 -13.374 1.000 16.904 425 THR A O 1
ATOM 3404 N N . TRP A 1 446 ? 33.692 54.442 -13.382 1.000 17.549 426 TRP A N 1
ATOM 3405 C CA . TRP A 1 446 ? 33.522 54.723 -14.790 1.000 18.412 426 TRP A CA 1
ATOM 3406 C C . TRP A 1 446 ? 32.449 55.789 -14.933 1.000 19.532 426 TRP A C 1
ATOM 3407 O O . TRP A 1 446 ? 31.452 55.714 -14.229 1.000 18.931 426 TRP A O 1
ATOM 3418 N N . ASP A 1 447 ? 32.614 56.724 -15.881 1.000 21.460 427 ASP A N 1
ATOM 3419 C CA . ASP A 1 447 ? 31.519 57.620 -16.214 1.000 23.250 427 ASP A CA 1
ATOM 3420 C C . ASP A 1 447 ? 31.349 57.675 -17.723 1.000 23.126 427 ASP A C 1
ATOM 3421 O O . ASP A 1 447 ? 32.256 57.315 -18.469 1.000 22.459 427 ASP A O 1
ATOM 3426 N N . GLU A 1 448 ? 30.180 58.172 -18.118 1.000 23.305 428 GLU A N 1
ATOM 3427 C CA . GLU A 1 448 ? 29.694 58.138 -19.485 1.000 24.496 428 GLU A CA 1
ATOM 3428 C C . GLU A 1 448 ? 30.559 58.988 -20.415 1.000 26.088 428 GLU A C 1
ATOM 3429 O O . GLU A 1 448 ? 30.734 58.610 -21.560 1.000 26.732 428 GLU A O 1
ATOM 3435 N N . LYS A 1 449 ? 31.097 60.117 -19.927 1.000 27.941 429 LYS A N 1
ATOM 3436 C CA . LYS A 1 449 ? 31.823 61.063 -20.775 1.000 28.855 429 LYS A CA 1
ATOM 3437 C C . LYS A 1 449 ? 33.328 60.784 -20.785 1.000 27.435 429 LYS A C 1
ATOM 3438 O O . LYS A 1 449 ? 33.977 60.962 -21.797 1.000 26.785 429 LYS A O 1
ATOM 3444 N N . LYS A 1 450 ? 33.910 60.378 -19.652 1.000 26.265 430 LYS A N 1
ATOM 3445 C CA . LYS A 1 450 ? 35.356 60.335 -19.534 1.000 25.319 430 LYS A CA 1
ATOM 3446 C C . LYS A 1 450 ? 35.914 58.916 -19.461 1.000 23.949 430 LYS A C 1
ATOM 3447 O O . LYS A 1 450 ? 37.104 58.745 -19.634 1.000 24.884 430 LYS A O 1
ATOM 3453 N N . GLY A 1 451 ? 35.076 57.903 -19.219 1.000 22.539 431 GLY A N 1
ATOM 3454 C CA . GLY A 1 451 ? 35.565 56.558 -18.974 1.000 21.816 431 GLY A CA 1
ATOM 3455 C C . GLY A 1 451 ? 36.076 56.416 -17.539 1.000 21.374 431 GLY A C 1
ATOM 3456 O O . GLY A 1 451 ? 35.402 56.826 -16.587 1.000 20.622 431 GLY A O 1
ATOM 3457 N N . HIS A 1 452 ? 37.274 55.843 -17.390 1.000 20.853 432 HIS A N 1
ATOM 3458 C CA . HIS A 1 452 ? 37.845 55.582 -16.083 1.000 20.447 432 HIS A CA 1
ATOM 3459 C C . HIS A 1 452 ? 38.122 56.903 -15.373 1.000 19.464 432 HIS A C 1
ATOM 3460 O O . HIS A 1 452 ? 38.870 57.728 -15.888 1.000 19.205 432 HIS A O 1
ATOM 3467 N N . VAL A 1 453 ? 37.561 57.065 -14.168 1.000 17.992 433 VAL A N 1
ATOM 3468 C CA . VAL A 1 453 ? 37.756 58.286 -13.394 1.000 17.475 433 VAL A CA 1
ATOM 3469 C C . VAL A 1 453 ? 37.980 57.954 -11.917 1.000 16.915 433 VAL A C 1
ATOM 3470 O O . VAL A 1 453 ? 37.781 56.815 -11.482 1.000 16.577 433 VAL A O 1
ATOM 3474 N N . ILE A 1 454 ? 38.355 59.004 -11.170 1.000 16.603 434 ILE A N 1
ATOM 3475 C CA . ILE A 1 454 ? 38.502 58.951 -9.729 1.000 16.328 434 ILE A CA 1
ATOM 3476 C C . ILE A 1 454 ? 37.441 59.857 -9.113 1.000 15.917 434 ILE A C 1
ATOM 3477 O O . ILE A 1 454 ? 37.270 61.025 -9.508 1.000 16.154 434 ILE A O 1
ATOM 3482 N N . GLU A 1 455 ? 36.745 59.304 -8.116 1.000 15.812 435 GLU A N 1
ATOM 3483 C CA . GLU A 1 455 ? 35.731 60.018 -7.366 1.000 15.639 435 GLU A CA 1
ATOM 3484 C C . GLU A 1 455 ? 36.011 59.851 -5.874 1.000 15.151 435 GLU A C 1
ATOM 3485 O O . GLU A 1 455 ? 36.700 58.918 -5.460 1.000 14.969 435 GLU A O 1
ATOM 3491 N N . VAL A 1 456 ? 35.481 60.789 -5.102 1.000 14.765 436 VAL A N 1
ATOM 3492 C CA . VAL A 1 456 ? 35.415 60.671 -3.659 1.000 14.299 436 VAL A CA 1
ATOM 3493 C C . VAL A 1 456 ? 33.961 60.791 -3.259 1.000 14.180 436 VAL A C 1
ATOM 3494 O O . VAL A 1 456 ? 33.261 61.675 -3.749 1.000 14.136 436 VAL A O 1
ATOM 3498 N N . ALA A 1 457 ? 33.529 59.896 -2.354 1.000 13.918 437 ALA A N 1
ATOM 3499 C CA . ALA A 1 457 ? 32.177 59.949 -1.843 1.000 13.849 437 ALA A CA 1
ATOM 3500 C C . ALA A 1 457 ? 32.181 59.696 -0.339 1.000 13.715 437 ALA A C 1
ATOM 3501 O O . ALA A 1 457 ? 33.052 59.008 0.191 1.000 13.653 437 ALA A O 1
ATOM 3503 N N . GLN A 1 458 ? 31.159 60.275 0.300 1.000 13.966 438 GLN A N 1
ATOM 3504 C CA . GLN A 1 458 ? 30.897 60.128 1.722 1.000 14.135 438 GLN A CA 1
ATOM 3505 C C . GLN A 1 458 ? 29.425 59.791 1.913 1.000 14.122 438 GLN A C 1
ATOM 3506 O O . GLN A 1 458 ? 28.560 60.436 1.327 1.000 14.292 438 GLN A O 1
ATOM 3512 N N . ASN A 1 459 ? 29.168 58.768 2.729 1.000 14.203 439 ASN A N 1
ATOM 3513 C CA . ASN A 1 459 ? 27.835 58.468 3.208 1.000 14.477 439 ASN A CA 1
ATOM 3514 C C . ASN A 1 459 ? 27.737 58.899 4.676 1.000 14.784 439 ASN A C 1
ATOM 3515 O O . ASN A 1 459 ? 28.410 58.340 5.548 1.000 14.243 439 ASN A O 1
ATOM 3520 N N . ASP A 1 460 ? 26.909 59.917 4.929 1.000 15.549 440 ASP A N 1
ATOM 3521 C CA . ASP A 1 460 ? 26.754 60.519 6.253 1.000 16.225 440 ASP A CA 1
ATOM 3522 C C . ASP A 1 460 ? 25.321 60.323 6.707 1.000 16.549 440 ASP A C 1
ATOM 3523 O O . ASP A 1 460 ? 24.468 61.156 6.437 1.000 17.197 440 ASP A O 1
ATOM 3528 N N . ASN A 1 461 ? 25.071 59.177 7.347 1.000 16.806 441 ASN A N 1
ATOM 3529 C CA . ASN A 1 461 ? 23.741 58.785 7.764 1.000 17.083 441 ASN A CA 1
ATOM 3530 C C . ASN A 1 461 ? 22.777 58.811 6.580 1.000 16.862 441 ASN A C 1
ATOM 3531 O O . ASN A 1 461 ? 21.667 59.295 6.697 1.000 16.856 441 ASN A O 1
ATOM 3536 N N . ASN A 1 462 ? 23.202 58.227 5.456 1.000 16.962 442 ASN A N 1
ATOM 3537 C CA . ASN A 1 462 ? 22.428 58.133 4.218 1.000 16.972 442 ASN A CA 1
ATOM 3538 C C . ASN A 1 462 ? 22.236 59.484 3.543 1.000 17.170 442 ASN A C 1
ATOM 3539 O O . ASN A 1 462 ? 21.526 59.556 2.550 1.000 17.526 442 ASN A O 1
ATOM 3544 N N . ASN A 1 463 ? 22.889 60.539 4.039 1.000 17.310 443 ASN A N 1
ATOM 3545 C CA . ASN A 1 463 ? 23.090 61.739 3.253 1.000 17.943 443 ASN A CA 1
ATOM 3546 C C . ASN A 1 463 ? 24.372 61.518 2.455 1.000 16.542 443 ASN A C 1
ATOM 3547 O O . ASN A 1 463 ? 25.466 61.553 3.007 1.000 15.718 443 ASN A O 1
ATOM 3552 N N . TYR A 1 464 ? 24.221 61.210 1.174 1.000 16.045 444 TYR A N 1
ATOM 3553 C CA . TYR A 1 464 ? 25.317 60.728 0.344 1.000 15.914 444 TYR A CA 1
ATOM 3554 C C . TYR A 1 464 ? 25.812 61.855 -0.555 1.000 16.053 444 TYR A C 1
ATOM 3555 O O . TYR A 1 464 ? 25.018 62.492 -1.253 1.000 16.046 444 TYR A O 1
ATOM 3564 N N . THR A 1 465 ? 27.129 62.087 -0.544 1.000 16.252 445 THR A N 1
ATOM 3565 C CA . THR A 1 465 ? 27.733 63.152 -1.342 1.000 16.832 445 THR A CA 1
ATOM 3566 C C . THR A 1 465 ? 28.793 62.559 -2.264 1.000 16.999 445 THR A C 1
ATOM 3567 O O . THR A 1 465 ? 29.698 61.893 -1.780 1.000 16.884 445 THR A O 1
ATOM 3571 N N . SER A 1 466 ? 28.669 62.848 -3.571 1.000 17.430 446 SER A N 1
ATOM 3572 C CA . SER A 1 466 ? 29.757 62.681 -4.527 1.000 17.777 446 SER A CA 1
ATOM 3573 C C . SER A 1 466 ? 30.454 64.023 -4.689 1.000 17.891 446 SER A C 1
ATOM 3574 O O . SER A 1 466 ? 29.833 64.966 -5.156 1.000 18.197 446 SER A O 1
ATOM 3577 N N . TYR A 1 467 ? 31.735 64.107 -4.330 1.000 18.096 447 TYR A N 1
ATOM 3578 C CA . TYR A 1 467 ? 32.397 65.404 -4.267 1.000 18.969 447 TYR A CA 1
ATOM 3579 C C . TYR A 1 467 ? 32.735 65.955 -5.649 1.000 18.772 447 TYR A C 1
ATOM 3580 O O . TYR A 1 467 ? 32.592 67.143 -5.865 1.000 18.733 447 TYR A O 1
ATOM 3589 N N . LEU A 1 468 ? 33.224 65.133 -6.561 1.000 19.158 448 LEU A N 1
ATOM 3590 C CA . LEU A 1 468 ? 33.741 65.667 -7.824 1.000 19.513 448 LEU A CA 1
ATOM 3591 C C . LEU A 1 468 ? 32.662 65.684 -8.914 1.000 19.626 448 LEU A C 1
ATOM 3592 O O . LEU A 1 468 ? 32.673 66.571 -9.772 1.000 19.192 448 LEU A O 1
ATOM 3597 N N . LYS A 1 469 ? 31.769 64.683 -8.908 1.000 19.314 449 LYS A N 1
ATOM 3598 C CA . LYS A 1 469 ? 30.674 64.602 -9.865 1.000 19.761 449 LYS A CA 1
ATOM 3599 C C . LYS A 1 469 ? 31.241 64.575 -11.288 1.000 20.829 449 LYS A C 1
ATOM 3600 O O . LYS A 1 469 ? 32.165 63.811 -11.550 1.000 20.759 449 LYS A O 1
ATOM 3606 N N . ASP A 1 470 ? 30.704 65.410 -12.195 1.000 22.506 450 ASP A N 1
ATOM 3607 C CA . ASP A 1 470 ? 31.200 65.469 -13.571 1.000 24.134 450 ASP A CA 1
ATOM 3608 C C . ASP A 1 470 ? 32.696 65.820 -13.622 1.000 24.930 450 ASP A C 1
ATOM 3609 O O . ASP A 1 470 ? 33.362 65.524 -14.611 1.000 26.284 450 ASP A O 1
ATOM 3614 N N . ASP A 1 471 ? 33.240 66.433 -12.558 1.000 24.810 451 ASP A N 1
ATOM 3615 C CA . ASP A 1 471 ? 34.644 66.804 -12.524 1.000 25.649 451 ASP A CA 1
ATOM 3616 C C . ASP A 1 471 ? 35.503 65.700 -11.917 1.000 24.408 451 ASP A C 1
ATOM 3617 O O . ASP A 1 471 ? 36.635 65.955 -11.531 1.000 24.196 451 ASP A O 1
ATOM 3622 N N . ALA A 1 472 ? 34.988 64.468 -11.869 1.000 23.441 452 ALA A N 1
ATOM 3623 C CA . ALA A 1 472 ? 35.795 63.321 -11.492 1.000 22.960 452 ALA A CA 1
ATOM 3624 C C . ALA A 1 472 ? 37.072 63.335 -12.329 1.000 23.341 452 ALA A C 1
ATOM 3625 O O . ALA A 1 472 ? 37.030 63.710 -13.497 1.000 22.487 452 ALA A O 1
ATOM 3627 N N . ILE A 1 473 ? 38.194 62.919 -11.729 1.000 22.859 453 ILE A N 1
ATOM 3628 C CA . ILE A 1 473 ? 39.493 63.023 -12.371 1.000 22.986 453 ILE A CA 1
ATOM 3629 C C . ILE A 1 473 ? 39.629 61.926 -13.427 1.000 22.559 453 ILE A C 1
ATOM 3630 O O . ILE A 1 473 ? 39.554 60.742 -13.105 1.000 21.766 453 ILE A O 1
ATOM 3635 N N . LYS A 1 474 ? 39.884 62.334 -14.678 1.000 22.644 454 LYS A N 1
ATOM 3636 C CA . LYS A 1 474 ? 40.160 61.377 -15.740 1.000 23.604 454 LYS A CA 1
ATOM 3637 C C . LYS A 1 474 ? 41.455 60.624 -15.432 1.000 23.219 454 LYS A C 1
ATOM 3638 O O . LYS A 1 474 ? 42.470 61.235 -15.096 1.000 22.873 454 LYS A O 1
ATOM 3644 N N . ILE A 1 475 ? 41.405 59.292 -15.530 1.000 23.103 455 ILE A N 1
ATOM 3645 C CA . ILE A 1 475 ? 42.594 58.455 -15.447 1.000 24.334 455 ILE A CA 1
ATOM 3646 C C . ILE A 1 475 ? 43.224 58.395 -16.843 1.000 26.555 455 ILE A C 1
ATOM 3647 O O . ILE A 1 475 ? 42.577 57.909 -17.760 1.000 26.140 455 ILE A O 1
ATOM 3652 N N . PRO A 1 476 ? 44.457 58.920 -17.062 1.000 28.609 456 PRO A N 1
ATOM 3653 C CA . PRO A 1 476 ? 45.071 58.920 -18.402 1.000 31.061 456 PRO A CA 1
ATOM 3654 C C . PRO A 1 476 ? 45.141 57.543 -19.056 1.000 32.530 456 PRO A C 1
ATOM 3655 O O . PRO A 1 476 ? 45.329 56.539 -18.373 1.000 33.088 456 PRO A O 1
ATOM 3659 N N . ASP A 1 477 ? 45.077 57.527 -20.394 1.000 36.841 457 ASP A N 1
ATOM 3660 C CA . ASP A 1 477 ? 45.005 56.305 -21.189 1.000 38.585 457 ASP A CA 1
ATOM 3661 C C . ASP A 1 477 ? 46.194 55.366 -20.949 1.000 37.971 457 ASP A C 1
ATOM 3662 O O . ASP A 1 477 ? 46.058 54.156 -21.069 1.000 37.345 457 ASP A O 1
ATOM 3667 N N . GLY A 1 478 ? 47.364 55.880 -20.572 1.000 37.305 458 GLY A N 1
ATOM 3668 C CA . GLY A 1 478 ? 48.478 54.999 -20.229 1.000 38.460 458 GLY A CA 1
ATOM 3669 C C . GLY A 1 478 ? 48.282 54.172 -18.940 1.000 38.811 458 GLY A C 1
ATOM 3670 O O . GLY A 1 478 ? 48.916 53.142 -18.749 1.000 38.668 458 GLY A O 1
ATOM 3671 N N . THR A 1 479 ? 47.401 54.624 -18.046 1.000 38.406 459 THR A N 1
ATOM 3672 C CA . THR A 1 479 ? 47.531 54.288 -16.633 1.000 39.873 459 THR A CA 1
ATOM 3673 C C . THR A 1 479 ? 47.056 52.862 -16.351 1.000 40.062 459 THR A C 1
ATOM 3674 O O . THR A 1 479 ? 45.930 52.496 -16.629 1.000 45.436 459 THR A O 1
ATOM 3678 N N . ASN A 1 480 ? 47.944 52.066 -15.759 1.000 39.219 460 ASN A N 1
ATOM 3679 C CA . ASN A 1 480 ? 47.643 50.745 -15.239 1.000 39.297 460 ASN A CA 1
ATOM 3680 C C . ASN A 1 480 ? 47.095 50.892 -13.816 1.000 35.366 460 ASN A C 1
ATOM 3681 O O . ASN A 1 480 ? 45.918 50.700 -13.549 1.000 35.232 460 ASN A O 1
ATOM 3686 N N . TYR A 1 481 ? 47.987 51.211 -12.881 1.000 32.056 461 TYR A N 1
ATOM 3687 C CA . TYR A 1 481 ? 47.645 51.249 -11.470 1.000 28.950 461 TYR A CA 1
ATOM 3688 C C . TYR A 1 481 ? 47.351 52.693 -11.078 1.000 25.533 461 TYR A C 1
ATOM 3689 O O . TYR A 1 481 ? 47.914 53.617 -11.656 1.000 24.655 461 TYR A O 1
ATOM 3698 N N . VAL A 1 482 ? 46.463 52.867 -10.092 1.000 22.683 462 VAL A N 1
ATOM 3699 C CA . VAL A 1 482 ? 46.303 54.151 -9.431 1.000 21.725 462 VAL A CA 1
ATOM 3700 C C . VAL A 1 482 ? 46.742 54.006 -7.980 1.000 20.425 462 VAL A C 1
ATOM 3701 O O . VAL A 1 482 ? 46.494 52.980 -7.373 1.000 20.334 462 VAL A O 1
ATOM 3705 N N . TRP A 1 483 ? 47.431 55.017 -7.459 1.000 19.664 463 TRP A N 1
ATOM 3706 C CA . TRP A 1 483 ? 47.823 55.038 -6.059 1.000 19.553 463 TRP A CA 1
ATOM 3707 C C . TRP A 1 483 ? 46.826 55.914 -5.304 1.000 18.704 463 TRP A C 1
ATOM 3708 O O . TRP A 1 483 ? 46.470 56.987 -5.787 1.000 18.574 463 TRP A O 1
ATOM 3719 N N . PHE A 1 484 ? 46.426 55.484 -4.102 1.000 18.322 464 PHE A N 1
ATOM 3720 C CA . PHE A 1 484 ? 45.532 56.259 -3.256 1.000 17.894 464 PHE A CA 1
ATOM 3721 C C . PHE A 1 484 ? 46.130 56.376 -1.862 1.000 18.541 464 PHE A C 1
ATOM 3722 O O . PHE A 1 484 ? 46.818 55.458 -1.397 1.000 18.128 464 PHE A O 1
ATOM 3730 N N . ARG A 1 485 ? 45.820 57.506 -1.214 1.000 19.317 465 ARG A N 1
ATOM 3731 C CA . ARG A 1 485 ? 46.305 57.773 0.126 1.000 20.206 465 ARG A CA 1
ATOM 3732 C C . ARG A 1 485 ? 45.204 58.462 0.906 1.000 19.248 465 ARG A C 1
ATOM 3733 O O . ARG A 1 485 ? 44.492 59.274 0.352 1.000 18.806 465 ARG A O 1
ATOM 3741 N N . THR A 1 486 ? 45.102 58.167 2.207 1.000 19.439 466 THR A N 1
ATOM 3742 C CA . THR A 1 486 ? 44.284 58.982 3.091 1.000 18.793 466 THR A CA 1
ATOM 3743 C C . THR A 1 486 ? 45.200 59.487 4.196 1.000 19.470 466 THR A C 1
ATOM 3744 O O . THR A 1 486 ? 46.077 58.761 4.633 1.000 20.037 466 THR A O 1
ATOM 3748 N N . LYS A 1 487 ? 45.034 60.757 4.553 1.000 19.919 467 LYS A N 1
ATOM 3749 C CA . LYS A 1 487 ? 45.759 61.335 5.670 1.000 20.658 467 LYS A CA 1
ATOM 3750 C C . LYS A 1 487 ? 44.748 61.718 6.742 1.000 19.568 467 LYS A C 1
ATOM 3751 O O . LYS A 1 487 ? 43.941 62.626 6.541 1.000 19.071 467 LYS A O 1
ATOM 3757 N N . VAL A 1 488 ? 44.775 60.983 7.851 1.000 19.145 468 VAL A N 1
ATOM 3758 C CA . VAL A 1 488 ? 43.877 61.259 8.959 1.000 18.365 468 VAL A CA 1
ATOM 3759 C C . VAL A 1 488 ? 44.620 62.103 9.993 1.000 18.550 468 VAL A C 1
ATOM 3760 O O . VAL A 1 488 ? 45.737 61.759 10.377 1.000 18.465 468 VAL A O 1
ATOM 3764 N N . ARG A 1 489 ? 43.989 63.215 10.401 1.000 18.391 469 ARG A N 1
ATOM 3765 C CA . ARG A 1 489 ? 44.587 64.184 11.307 1.000 18.908 469 ARG A CA 1
ATOM 3766 C C . ARG A 1 489 ? 43.585 64.519 12.404 1.000 19.002 469 ARG A C 1
ATOM 3767 O O . ARG A 1 489 ? 43.139 65.651 12.497 1.000 19.399 469 ARG A O 1
ATOM 3775 N N . LYS A 1 490 ? 43.213 63.484 13.172 1.000 19.126 470 LYS A N 1
ATOM 3776 C CA . LYS A 1 490 ? 42.391 63.582 14.374 1.000 19.142 470 LYS A CA 1
ATOM 3777 C C . LYS A 1 490 ? 40.959 63.985 14.025 1.000 18.477 470 LYS A C 1
ATOM 3778 O O . LYS A 1 490 ? 40.092 63.108 13.910 1.000 18.227 470 LYS A O 1
ATOM 3784 N N . GLN A 1 491 ? 40.726 65.293 13.857 1.000 17.751 471 GLN A N 1
ATOM 3785 C CA . GLN A 1 491 ? 39.379 65.824 13.714 1.000 17.486 471 GLN A CA 1
ATOM 3786 C C . GLN A 1 491 ? 38.929 65.724 12.254 1.000 16.551 471 GLN A C 1
ATOM 3787 O O . GLN A 1 491 ? 37.753 65.846 11.974 1.000 16.059 471 GLN A O 1
ATOM 3793 N N . SER A 1 492 ? 39.874 65.573 11.327 1.000 16.084 472 SER A N 1
ATOM 3794 C CA . SER A 1 492 ? 39.567 65.679 9.917 1.000 16.040 472 SER A CA 1
ATOM 3795 C C . SER A 1 492 ? 40.558 64.839 9.098 1.000 15.553 472 SER A C 1
ATOM 3796 O O . SER A 1 492 ? 41.620 64.433 9.581 1.000 15.592 472 SER A O 1
ATOM 3799 N N . TYR A 1 493 ? 40.180 64.576 7.854 1.000 15.143 473 TYR A N 1
ATOM 3800 C CA . TYR A 1 493 ? 40.974 63.738 6.971 1.000 14.899 473 TYR A CA 1
ATOM 3801 C C . TYR A 1 493 ? 40.715 64.107 5.503 1.000 15.101 473 TYR A C 1
ATOM 3802 O O . TYR A 1 493 ? 39.705 64.733 5.159 1.000 14.891 473 TYR A O 1
ATOM 3811 N N . THR A 1 494 ? 41.680 63.712 4.666 1.000 15.276 474 THR A N 1
ATOM 3812 C CA . THR A 1 494 ? 41.663 63.980 3.231 1.000 15.782 474 THR A CA 1
ATOM 3813 C C . THR A 1 494 ? 42.062 62.718 2.484 1.000 15.818 474 THR A C 1
ATOM 3814 O O . THR A 1 494 ? 42.589 61.766 3.070 1.000 15.431 474 THR A O 1
ATOM 3818 N N . TYR A 1 495 ? 41.817 62.764 1.164 1.000 16.433 475 TYR A N 1
ATOM 3819 C CA . TYR A 1 495 ? 42.273 61.749 0.231 1.000 16.760 475 TYR A CA 1
ATOM 3820 C C . TYR A 1 495 ? 43.180 62.388 -0.821 1.000 18.360 475 TYR A C 1
ATOM 3821 O O . TYR A 1 495 ? 42.949 63.534 -1.228 1.000 18.380 475 TYR A O 1
ATOM 3830 N N . GLU A 1 496 ? 44.148 61.593 -1.295 1.000 19.776 476 GLU A N 1
ATOM 3831 C CA . GLU A 1 496 ? 45.046 61.962 -2.376 1.000 21.366 476 GLU A CA 1
ATOM 3832 C C . GLU A 1 496 ? 45.137 60.791 -3.360 1.000 21.122 476 GLU A C 1
ATOM 3833 O O . GLU A 1 496 ? 44.810 59.643 -3.012 1.000 20.281 476 GLU A O 1
ATOM 3839 N N . TYR A 1 497 ? 45.607 61.086 -4.578 1.000 20.533 477 TYR A N 1
ATOM 3840 C CA . TYR A 1 497 ? 45.805 60.073 -5.599 1.000 21.216 477 TYR A CA 1
ATOM 3841 C C . TYR A 1 497 ? 47.089 60.407 -6.369 1.000 21.666 477 TYR A C 1
ATOM 3842 O O . TYR A 1 497 ? 47.553 61.546 -6.321 1.000 22.113 477 TYR A O 1
ATOM 3851 N N . SER A 1 498 ? 47.630 59.416 -7.084 1.000 21.830 478 SER A N 1
ATOM 3852 C CA . SER A 1 498 ? 48.825 59.559 -7.907 1.000 22.315 478 SER A CA 1
ATOM 3853 C C . SER A 1 498 ? 48.770 58.528 -9.028 1.000 22.979 478 SER A C 1
ATOM 3854 O O . SER A 1 498 ? 48.276 57.428 -8.818 1.000 22.189 478 SER A O 1
ATOM 3857 N N . PHE A 1 499 ? 49.289 58.890 -10.212 1.000 24.690 479 PHE A N 1
ATOM 3858 C CA . PHE A 1 499 ? 49.361 57.972 -11.332 1.000 25.744 479 PHE A CA 1
ATOM 3859 C C . PHE A 1 499 ? 50.765 57.380 -11.463 1.000 27.078 479 PHE A C 1
ATOM 3860 O O . PHE A 1 499 ? 50.993 56.595 -12.381 1.000 26.967 479 PHE A O 1
ATOM 3868 N N . ASP A 1 500 ? 51.692 57.710 -10.548 1.000 28.197 480 ASP A N 1
ATOM 3869 C CA . ASP A 1 500 ? 53.047 57.165 -10.629 1.000 29.059 480 ASP A CA 1
ATOM 3870 C C . ASP A 1 500 ? 53.615 56.777 -9.262 1.000 29.068 480 ASP A C 1
ATOM 3871 O O . ASP A 1 500 ? 54.684 56.176 -9.188 1.000 29.250 480 ASP A O 1
ATOM 3876 N N . GLY A 1 501 ? 52.923 57.129 -8.174 1.000 28.787 481 GLY A N 1
ATOM 3877 C CA . GLY A 1 501 ? 53.355 56.745 -6.842 1.000 29.188 481 GLY A CA 1
ATOM 3878 C C . GLY A 1 501 ? 54.297 57.765 -6.218 1.000 29.956 481 GLY A C 1
ATOM 3879 O O . GLY A 1 501 ? 54.700 57.592 -5.078 1.000 28.429 481 GLY A O 1
ATOM 3880 N N . GLN A 1 502 ? 54.627 58.828 -6.971 1.000 31.085 482 GLN A N 1
ATOM 3881 C CA . GLN A 1 502 ? 55.617 59.823 -6.554 1.000 32.204 482 GLN A CA 1
ATOM 3882 C C . GLN A 1 502 ? 55.005 61.223 -6.497 1.000 29.591 482 GLN A C 1
ATOM 3883 O O . GLN A 1 502 ? 55.250 61.971 -5.550 1.000 28.371 482 GLN A O 1
ATOM 3889 N N . ASN A 1 503 ? 54.226 61.570 -7.528 1.000 27.041 483 ASN A N 1
ATOM 3890 C CA . ASN A 1 503 ? 53.572 62.866 -7.620 1.000 26.400 483 ASN A CA 1
ATOM 3891 C C . ASN A 1 503 ? 52.104 62.722 -7.228 1.000 24.918 483 ASN A C 1
ATOM 3892 O O . ASN A 1 503 ? 51.338 62.043 -7.905 1.000 23.572 483 ASN A O 1
ATOM 3897 N N . TRP A 1 504 ? 51.733 63.412 -6.149 1.000 24.461 484 TRP A N 1
ATOM 3898 C CA . TRP A 1 504 ? 50.430 63.279 -5.520 1.000 25.034 484 TRP A CA 1
ATOM 3899 C C . TRP A 1 504 ? 49.601 64.544 -5.722 1.000 25.662 484 TRP A C 1
ATOM 3900 O O . TRP A 1 504 ? 50.127 65.655 -5.664 1.000 24.503 484 TRP A O 1
ATOM 3911 N N . GLU A 1 505 ? 48.293 64.354 -5.906 1.000 26.571 485 GLU A N 1
ATOM 3912 C CA . GLU A 1 505 ? 47.331 65.439 -5.911 1.000 28.663 485 GLU A CA 1
ATOM 3913 C C . GLU A 1 505 ? 46.371 65.239 -4.741 1.000 27.493 485 GLU A C 1
ATOM 3914 O O . GLU A 1 505 ? 45.876 64.132 -4.552 1.000 25.523 485 GLU A O 1
ATOM 3920 N N . THR A 1 506 ? 46.075 66.303 -3.992 1.000 27.503 486 THR A N 1
ATOM 3921 C CA . THR A 1 506 ? 45.081 66.219 -2.932 1.000 27.489 486 THR A CA 1
ATOM 3922 C C . THR A 1 506 ? 43.703 66.544 -3.516 1.000 27.328 486 THR A C 1
ATOM 3923 O O . THR A 1 506 ? 43.545 67.518 -4.243 1.000 29.040 486 THR A O 1
ATOM 3927 N N . VAL A 1 507 ? 42.706 65.702 -3.230 1.000 27.889 487 VAL A N 1
ATOM 3928 C CA . VAL A 1 507 ? 41.342 66.048 -3.595 1.000 27.914 487 VAL A CA 1
ATOM 3929 C C . VAL A 1 507 ? 40.921 67.155 -2.645 1.000 27.237 487 VAL A C 1
ATOM 3930 O O . VAL A 1 507 ? 40.988 66.973 -1.436 1.000 26.132 487 VAL A O 1
ATOM 3934 N N . PRO A 1 508 ? 40.513 68.335 -3.159 1.000 27.715 488 PRO A N 1
ATOM 3935 C CA . PRO A 1 508 ? 40.307 69.511 -2.296 1.000 27.616 488 PRO A CA 1
ATOM 3936 C C . PRO A 1 508 ? 39.025 69.458 -1.465 1.000 26.476 488 PRO A C 1
ATOM 3937 O O . PRO A 1 508 ? 38.115 70.253 -1.632 1.000 28.193 488 PRO A O 1
ATOM 3941 N N . VAL A 1 509 ? 38.960 68.490 -0.558 1.000 26.827 489 VAL A N 1
ATOM 3942 C CA . VAL A 1 509 ? 37.801 68.277 0.294 1.000 27.602 489 VAL A CA 1
ATOM 3943 C C . VAL A 1 509 ? 38.331 67.807 1.640 1.000 27.147 489 VAL A C 1
ATOM 3944 O O . VAL A 1 509 ? 39.126 66.870 1.676 1.000 26.261 489 VAL A O 1
ATOM 3948 N N . GLU A 1 510 ? 37.920 68.479 2.714 1.000 26.854 490 GLU A N 1
ATOM 3949 C CA . GLU A 1 510 ? 38.325 68.069 4.057 1.000 27.773 490 GLU A CA 1
ATOM 3950 C C . GLU A 1 510 ? 37.130 67.358 4.681 1.000 25.640 490 GLU A C 1
ATOM 3951 O O . GLU A 1 510 ? 36.085 67.977 4.826 1.000 27.417 490 GLU A O 1
ATOM 3957 N N . LEU A 1 511 ? 37.282 66.088 5.053 1.000 23.230 491 LEU A N 1
ATOM 3958 C CA . LEU A 1 511 ? 36.179 65.323 5.631 1.000 22.002 491 LEU A CA 1
ATOM 3959 C C . LEU A 1 511 ? 36.240 65.384 7.163 1.000 19.934 491 LEU A C 1
ATOM 3960 O O . LEU A 1 511 ? 37.327 65.443 7.743 1.000 19.200 491 LEU A O 1
ATOM 3965 N N . ASP A 1 512 ? 35.057 65.386 7.789 1.000 18.404 492 ASP A N 1
ATOM 3966 C CA . ASP A 1 512 ? 34.936 65.439 9.240 1.000 17.913 492 ASP A CA 1
ATOM 3967 C C . ASP A 1 512 ? 35.061 64.024 9.802 1.000 16.603 492 ASP A C 1
ATOM 3968 O O . ASP A 1 512 ? 34.243 63.151 9.540 1.000 15.516 492 ASP A O 1
ATOM 3973 N N . ALA A 1 513 ? 36.092 63.793 10.611 1.000 16.181 493 ALA A N 1
ATOM 3974 C CA . ALA A 1 513 ? 36.304 62.483 11.223 1.000 15.670 493 ALA A CA 1
ATOM 3975 C C . ALA A 1 513 ? 35.190 62.151 12.227 1.000 14.969 493 ALA A C 1
ATOM 3976 O O . ALA A 1 513 ? 34.910 60.980 12.450 1.000 14.992 493 ALA A O 1
ATOM 3978 N N . ALA A 1 514 ? 34.471 63.146 12.731 1.000 14.838 494 ALA A N 1
ATOM 3979 C CA . ALA A 1 514 ? 33.422 62.890 13.705 1.000 15.205 494 ALA A CA 1
ATOM 3980 C C . ALA A 1 514 ? 32.296 62.057 13.103 1.000 15.313 494 ALA A C 1
ATOM 3981 O O . ALA A 1 514 ? 31.562 61.415 13.842 1.000 15.478 494 ALA A O 1
ATOM 3983 N N . ILE A 1 515 ? 32.162 62.042 11.774 1.000 15.343 495 ILE A N 1
ATOM 3984 C CA . ILE A 1 515 ? 31.147 61.210 11.120 1.000 15.225 495 ILE A CA 1
ATOM 3985 C C . ILE A 1 515 ? 31.419 59.716 11.328 1.000 15.044 495 ILE A C 1
ATOM 3986 O O . ILE A 1 515 ? 30.485 58.914 11.281 1.000 15.054 495 ILE A O 1
ATOM 3991 N N . LEU A 1 516 ? 32.676 59.350 11.620 1.000 15.112 496 LEU A N 1
ATOM 3992 C CA . LEU A 1 516 ? 33.056 57.974 11.896 1.000 15.093 496 LEU A CA 1
ATOM 3993 C C . LEU A 1 516 ? 33.364 57.765 13.372 1.000 15.597 496 LEU A C 1
ATOM 3994 O O . LEU A 1 516 ? 34.348 57.100 13.698 1.000 15.495 496 LEU A O 1
ATOM 3999 N N . SER A 1 517 ? 32.503 58.299 14.249 1.000 16.234 497 SER A N 1
ATOM 4000 C CA . SER A 1 517 ? 32.703 58.204 15.693 1.000 17.057 497 SER A CA 1
ATOM 4001 C C . SER A 1 517 ? 31.455 57.620 16.358 1.000 17.175 497 SER A C 1
ATOM 4002 O O . SER A 1 517 ? 30.340 57.836 15.864 1.000 17.019 497 SER A O 1
ATOM 4005 N N . ASP A 1 518 ? 31.649 56.933 17.498 1.000 17.515 498 ASP A N 1
ATOM 4006 C CA . ASP A 1 518 ? 30.563 56.328 18.261 1.000 17.517 498 ASP A CA 1
ATOM 4007 C C . ASP A 1 518 ? 29.518 57.389 18.613 1.000 17.257 498 ASP A C 1
ATOM 4008 O O . ASP A 1 518 ? 28.310 57.180 18.487 1.000 17.412 498 ASP A O 1
ATOM 4013 N N . ASP A 1 519 ? 30.010 58.545 19.059 1.000 17.126 499 ASP A N 1
ATOM 4014 C CA . ASP A 1 519 ? 29.181 59.602 19.609 1.000 17.159 499 ASP A CA 1
ATOM 4015 C C . ASP A 1 519 ? 28.299 60.244 18.543 1.000 17.180 499 ASP A C 1
ATOM 4016 O O . ASP A 1 519 ? 27.207 60.701 18.852 1.000 17.156 499 ASP A O 1
ATOM 4021 N N . TYR A 1 520 ? 28.767 60.274 17.286 1.000 17.421 500 TYR A N 1
ATOM 4022 C CA . TYR A 1 520 ? 27.941 60.764 16.196 1.000 17.976 500 TYR A CA 1
ATOM 4023 C C . TYR A 1 520 ? 26.862 59.747 15.825 1.000 17.850 500 TYR A C 1
ATOM 4024 O O . TYR A 1 520 ? 25.703 60.130 15.615 1.000 17.333 500 TYR A O 1
ATOM 4033 N N . VAL A 1 521 ? 27.251 58.459 15.715 1.000 17.611 501 VAL A N 1
ATOM 4034 C CA . VAL A 1 521 ? 26.317 57.427 15.265 1.000 17.330 501 VAL A CA 1
ATOM 4035 C C . VAL A 1 521 ? 25.179 57.285 16.283 1.000 17.531 501 VAL A C 1
ATOM 4036 O O . VAL A 1 521 ? 24.023 57.110 15.906 1.000 17.157 501 VAL A O 1
ATOM 4040 N N . LEU A 1 522 ? 25.516 57.437 17.575 1.000 18.400 502 LEU A N 1
ATOM 4041 C CA . LEU A 1 522 ? 24.570 57.376 18.689 1.000 18.908 502 LEU A CA 1
ATOM 4042 C C . LEU A 1 522 ? 23.421 58.372 18.522 1.000 19.725 502 LEU A C 1
ATOM 4043 O O . LEU A 1 522 ? 22.340 58.135 19.029 1.000 19.022 502 LEU A O 1
ATOM 4048 N N . GLN A 1 523 ? 23.653 59.485 17.821 1.000 21.164 503 GLN A N 1
ATOM 4049 C CA . GLN A 1 523 ? 22.638 60.516 17.673 1.000 23.577 503 GLN A CA 1
ATOM 4050 C C . GLN A 1 523 ? 21.402 60.001 16.940 1.000 23.775 503 GLN A C 1
ATOM 4051 O O . GLN A 1 523 ? 20.320 60.483 17.213 1.000 24.897 503 GLN A O 1
ATOM 4057 N N . ASN A 1 524 ? 21.552 59.034 16.030 1.000 23.708 504 ASN A N 1
ATOM 4058 C CA . ASN A 1 524 ? 20.432 58.600 15.193 1.000 24.318 504 ASN A CA 1
ATOM 4059 C C . ASN A 1 524 ? 20.310 57.077 15.103 1.000 22.652 504 ASN A C 1
ATOM 4060 O O . ASN A 1 524 ? 19.517 56.596 14.316 1.000 21.935 504 ASN A O 1
ATOM 4065 N N . TYR A 1 525 ? 21.091 56.329 15.893 1.000 21.930 505 TYR A N 1
ATOM 4066 C CA . TYR A 1 525 ? 21.090 54.876 15.820 1.000 21.996 505 TYR A CA 1
ATOM 4067 C C . TYR A 1 525 ? 21.570 54.337 17.173 1.000 22.083 505 TYR A C 1
ATOM 4068 O O . TYR A 1 525 ? 22.533 54.843 17.755 1.000 22.817 505 TYR A O 1
ATOM 4077 N N . GLY A 1 526 ? 20.899 53.286 17.657 1.000 21.219 506 GLY A N 1
ATOM 4078 C CA . GLY A 1 526 ? 21.126 52.765 18.988 1.000 20.324 506 GLY A CA 1
ATOM 4079 C C . GLY A 1 526 ? 22.265 51.760 19.050 1.000 20.066 506 GLY A C 1
ATOM 4080 O O . GLY A 1 526 ? 22.556 51.257 20.137 1.000 20.004 506 GLY A O 1
ATOM 4081 N N . GLY A 1 527 ? 22.907 51.461 17.896 1.000 19.360 507 GLY A N 1
ATOM 4082 C CA . GLY A 1 527 ? 24.115 50.650 17.877 1.000 18.925 507 GLY A CA 1
ATOM 4083 C C . GLY A 1 527 ? 25.335 51.496 17.518 1.000 18.379 507 GLY A C 1
ATOM 4084 O O . GLY A 1 527 ? 25.473 51.894 16.369 1.000 17.596 507 GLY A O 1
ATOM 4085 N N . PHE A 1 528 ? 26.230 51.727 18.498 1.000 17.362 508 PHE A N 1
ATOM 4086 C CA . PHE A 1 528 ? 27.346 52.636 18.311 1.000 17.149 508 PHE A CA 1
ATOM 4087 C C . PHE A 1 528 ? 28.563 52.148 19.072 1.000 16.653 508 PHE A C 1
ATOM 4088 O O . PHE A 1 528 ? 29.175 52.911 19.822 1.000 16.091 508 PHE A O 1
ATOM 4096 N N . PHE A 1 529 ? 28.942 50.890 18.813 1.000 15.884 509 PHE A N 1
ATOM 4097 C CA . PHE A 1 529 ? 29.808 50.172 19.735 1.000 15.767 509 PHE A CA 1
ATOM 4098 C C . PHE A 1 529 ? 31.139 49.765 19.116 1.000 15.538 509 PHE A C 1
ATOM 4099 O O . PHE A 1 529 ? 31.855 49.022 19.774 1.000 15.813 509 PHE A O 1
ATOM 4107 N N . THR A 1 530 ? 31.509 50.272 17.917 1.000 15.270 510 THR A N 1
ATOM 4108 C CA . THR A 1 530 ? 32.736 49.820 17.285 1.000 15.168 510 THR A CA 1
ATOM 4109 C C . THR A 1 530 ? 33.780 50.938 17.290 1.000 15.653 510 THR A C 1
ATOM 4110 O O . THR A 1 530 ? 34.418 51.175 18.326 1.000 17.182 510 THR A O 1
ATOM 4114 N N . GLY A 1 531 ? 33.982 51.610 16.152 1.000 15.392 511 GLY A N 1
ATOM 4115 C CA . GLY A 1 531 ? 35.123 52.492 15.965 1.000 15.238 511 GLY A CA 1
ATOM 4116 C C . GLY A 1 531 ? 35.459 52.549 14.470 1.000 15.336 511 GLY A C 1
ATOM 4117 O O . GLY A 1 531 ? 34.961 51.735 13.686 1.000 15.177 511 GLY A O 1
ATOM 4118 N N . ALA A 1 532 ? 36.260 53.547 14.083 1.000 14.922 512 ALA A N 1
ATOM 4119 C CA . ALA A 1 532 ? 36.583 53.762 12.687 1.000 14.734 512 ALA A CA 1
ATOM 4120 C C . ALA A 1 532 ? 37.626 52.745 12.228 1.000 14.321 512 ALA A C 1
ATOM 4121 O O . ALA A 1 532 ? 38.512 52.347 13.007 1.000 14.295 512 ALA A O 1
ATOM 4123 N N . PHE A 1 533 ? 37.490 52.324 10.961 1.000 13.862 513 PHE A N 1
ATOM 4124 C CA . PHE A 1 533 ? 38.423 51.430 10.309 1.000 13.682 513 PHE A CA 1
ATOM 4125 C C . PHE A 1 533 ? 38.837 52.041 8.966 1.000 13.569 513 PHE A C 1
ATOM 4126 O O . PHE A 1 533 ? 38.124 52.872 8.386 1.000 13.403 513 PHE A O 1
ATOM 4134 N N . VAL A 1 534 ? 40.009 51.614 8.489 1.000 13.619 514 VAL A N 1
ATOM 4135 C CA . VAL A 1 534 ? 40.513 51.996 7.184 1.000 13.715 514 VAL A CA 1
ATOM 4136 C C . VAL A 1 534 ? 40.778 50.713 6.415 1.000 13.808 514 VAL A C 1
ATOM 4137 O O . VAL A 1 534 ? 41.272 49.727 6.975 1.000 13.884 514 VAL A O 1
ATOM 4141 N N . GLY A 1 535 ? 40.476 50.726 5.110 1.000 13.828 515 GLY A N 1
ATOM 4142 C CA . GLY A 1 535 ? 40.769 49.541 4.333 1.000 13.945 515 GLY A CA 1
ATOM 4143 C C . GLY A 1 535 ? 40.480 49.702 2.859 1.000 13.986 515 GLY A C 1
ATOM 4144 O O . GLY A 1 535 ? 40.465 50.810 2.322 1.000 13.978 515 GLY A O 1
ATOM 4145 N N . LEU A 1 536 ? 40.257 48.540 2.242 1.000 14.049 516 LEU A N 1
ATOM 4146 C CA . LEU A 1 536 ? 40.256 48.382 0.796 1.000 14.168 516 LEU A CA 1
ATOM 4147 C C . LEU A 1 536 ? 38.975 47.657 0.440 1.000 14.134 516 LEU A C 1
ATOM 4148 O O . LEU A 1 536 ? 38.633 46.695 1.107 1.000 14.047 516 LEU A O 1
ATOM 4153 N N . MET A 1 537 ? 38.296 48.088 -0.627 1.000 14.511 517 MET A N 1
ATOM 4154 C CA . MET A 1 537 ? 37.119 47.369 -1.071 1.000 14.493 517 MET A CA 1
ATOM 4155 C C . MET A 1 537 ? 36.848 47.605 -2.551 1.000 14.483 517 MET A C 1
ATOM 4156 O O . MET A 1 537 ? 37.319 48.566 -3.161 1.000 14.680 517 MET A O 1
ATOM 4161 N N . ALA A 1 538 ? 36.115 46.635 -3.111 1.000 14.364 518 ALA A N 1
ATOM 4162 C CA . ALA A 1 538 ? 35.609 46.682 -4.471 1.000 14.330 518 ALA A CA 1
ATOM 4163 C C . ALA A 1 538 ? 34.130 46.341 -4.423 1.000 14.216 518 ALA A C 1
ATOM 4164 O O . ALA A 1 538 ? 33.736 45.422 -3.705 1.000 14.176 518 ALA A O 1
ATOM 4166 N N . ALA A 1 539 ? 33.353 47.106 -5.203 1.000 14.222 519 ALA A N 1
ATOM 4167 C CA . ALA A 1 539 ? 31.938 46.886 -5.384 1.000 14.204 519 ALA A CA 1
ATOM 4168 C C . ALA A 1 539 ? 31.609 46.736 -6.862 1.000 14.381 519 ALA A C 1
ATOM 4169 O O . ALA A 1 539 ? 32.192 47.439 -7.707 1.000 14.466 519 ALA A O 1
ATOM 4171 N N . ASP A 1 540 ? 30.654 45.838 -7.155 1.000 14.451 520 ASP A N 1
ATOM 4172 C CA . ASP A 1 540 ? 30.071 45.729 -8.484 1.000 14.626 520 ASP A CA 1
ATOM 4173 C C . ASP A 1 540 ? 28.595 45.380 -8.303 1.000 14.622 520 ASP A C 1
ATOM 4174 O O . ASP A 1 540 ? 28.238 44.208 -8.247 1.000 14.693 520 ASP A O 1
ATOM 4179 N N . TYR A 1 541 ? 27.743 46.403 -8.209 1.000 14.562 521 TYR A N 1
ATOM 4180 C CA . TYR A 1 541 ? 26.319 46.166 -8.030 1.000 14.585 521 TYR A CA 1
ATOM 4181 C C . TYR A 1 541 ? 25.630 46.040 -9.396 1.000 14.808 521 TYR A C 1
ATOM 4182 O O . TYR A 1 541 ? 24.409 45.919 -9.453 1.000 14.879 521 TYR A O 1
ATOM 4191 N N . ALA A 1 542 ? 26.405 46.049 -10.495 1.000 14.942 522 ALA A N 1
ATOM 4192 C CA . ALA A 1 542 ? 25.951 45.479 -11.768 1.000 15.186 522 ALA A CA 1
ATOM 4193 C C . ALA A 1 542 ? 25.940 43.961 -11.717 1.000 15.275 522 ALA A C 1
ATOM 4194 O O . ALA A 1 542 ? 25.336 43.326 -12.565 1.000 15.481 522 ALA A O 1
ATOM 4196 N N . GLY A 1 543 ? 26.648 43.385 -10.741 1.000 15.142 523 GLY A N 1
ATOM 4197 C CA . GLY A 1 543 ? 26.682 41.946 -10.532 1.000 15.225 523 GLY A CA 1
ATOM 4198 C C . GLY A 1 543 ? 27.618 41.199 -11.492 1.000 15.562 523 GLY A C 1
ATOM 4199 O O . GLY A 1 543 ? 27.459 39.990 -11.669 1.000 15.702 523 GLY A O 1
ATOM 4200 N N . TYR A 1 544 ? 28.590 41.899 -12.099 1.000 15.851 524 TYR A N 1
ATOM 4201 C CA . TYR A 1 544 ? 29.501 41.280 -13.059 1.000 16.423 524 TYR A CA 1
ATOM 4202 C C . TYR A 1 544 ? 30.870 40.980 -12.452 1.000 16.918 524 TYR A C 1
ATOM 4203 O O . TYR A 1 544 ? 31.808 40.680 -13.176 1.000 16.750 524 TYR A O 1
ATOM 4212 N N . LYS A 1 545 ? 31.008 41.066 -11.117 1.000 17.211 525 LYS A N 1
ATOM 4213 C CA . LYS A 1 545 ? 32.175 40.505 -10.450 1.000 17.886 525 LYS A CA 1
ATOM 4214 C C . LYS A 1 545 ? 33.495 41.107 -10.925 1.000 17.519 525 LYS A C 1
ATOM 4215 O O . LYS A 1 545 ? 34.503 40.415 -10.984 1.000 17.964 525 LYS A O 1
ATOM 4221 N N . ARG A 1 546 ? 33.517 42.415 -11.156 1.000 17.468 526 ARG A N 1
ATOM 4222 C CA . ARG A 1 546 ? 34.729 43.075 -11.621 1.000 17.828 526 ARG A CA 1
ATOM 4223 C C . ARG A 1 546 ? 35.808 43.016 -10.540 1.000 17.785 526 ARG A C 1
ATOM 4224 O O . ARG A 1 546 ? 35.503 43.287 -9.394 1.000 17.527 526 ARG A O 1
ATOM 4232 N N . VAL A 1 547 ? 37.056 42.691 -10.921 1.000 17.883 527 VAL A N 1
ATOM 4233 C CA . VAL A 1 547 ? 38.105 42.401 -9.953 1.000 17.659 527 VAL A CA 1
ATOM 4234 C C . VAL A 1 547 ? 39.027 43.603 -9.785 1.000 17.556 527 VAL A C 1
ATOM 4235 O O . VAL A 1 547 ? 39.518 44.174 -10.734 1.000 17.973 527 VAL A O 1
ATOM 4239 N N . ALA A 1 548 ? 39.291 43.978 -8.531 1.000 17.636 528 ALA A N 1
ATOM 4240 C CA . ALA A 1 548 ? 40.295 44.987 -8.215 1.000 17.505 528 ALA A CA 1
ATOM 4241 C C . ALA A 1 548 ? 41.534 44.293 -7.666 1.000 17.894 528 ALA A C 1
ATOM 4242 O O . ALA A 1 548 ? 41.412 43.410 -6.836 1.000 18.250 528 ALA A O 1
ATOM 4244 N N . THR A 1 549 ? 42.714 44.711 -8.112 1.000 18.609 529 THR A N 1
ATOM 4245 C CA . THR A 1 549 ? 43.983 44.163 -7.658 1.000 19.120 529 THR A CA 1
ATOM 4246 C C . THR A 1 549 ? 44.733 45.250 -6.899 1.000 19.240 529 THR A C 1
ATOM 4247 O O . THR A 1 549 ? 44.983 46.310 -7.447 1.000 19.405 529 THR A O 1
ATOM 4251 N N . PHE A 1 550 ? 45.120 44.931 -5.660 1.000 19.230 530 PHE A N 1
ATOM 4252 C CA . PHE A 1 550 ? 45.860 45.835 -4.801 1.000 19.162 530 PHE A CA 1
ATOM 4253 C C . PHE A 1 550 ? 47.235 45.229 -4.572 1.000 20.502 530 PHE A C 1
ATOM 4254 O O . PHE A 1 550 ? 47.340 44.080 -4.131 1.000 21.248 530 PHE A O 1
ATOM 4262 N N . ASP A 1 551 ? 48.288 46.012 -4.822 1.000 21.577 531 ASP A N 1
ATOM 4263 C CA . ASP A 1 551 ? 49.643 45.482 -4.769 1.000 22.893 531 ASP A CA 1
ATOM 4264 C C . ASP A 1 551 ? 50.207 45.530 -3.355 1.000 22.639 531 ASP A C 1
ATOM 4265 O O . ASP A 1 551 ? 51.081 44.749 -3.011 1.000 23.296 531 ASP A O 1
ATOM 4270 N N . TYR A 1 552 ? 49.747 46.493 -2.555 1.000 22.503 532 TYR A N 1
ATOM 4271 C CA . TYR A 1 552 ? 50.172 46.596 -1.177 1.000 22.192 532 TYR A CA 1
ATOM 4272 C C . TYR A 1 552 ? 49.182 47.471 -0.420 1.000 21.742 532 TYR A C 1
ATOM 4273 O O . TYR A 1 552 ? 48.319 48.119 -1.007 1.000 21.797 532 TYR A O 1
ATOM 4282 N N . PHE A 1 553 ? 49.361 47.476 0.904 1.000 21.247 533 PHE A N 1
ATOM 4283 C CA . PHE A 1 553 ? 48.698 48.407 1.789 1.000 20.945 533 PHE A CA 1
ATOM 4284 C C . PHE A 1 553 ? 49.684 48.864 2.850 1.000 21.385 533 PHE A C 1
ATOM 4285 O O . PHE A 1 553 ? 50.347 48.032 3.457 1.000 21.324 533 PHE A O 1
ATOM 4293 N N . ASP A 1 554 ? 49.746 50.179 3.070 1.000 21.959 534 ASP A N 1
ATOM 4294 C CA . ASP A 1 554 ? 50.598 50.741 4.094 1.000 23.418 534 ASP A CA 1
ATOM 4295 C C . ASP A 1 554 ? 49.760 51.575 5.059 1.000 22.767 534 ASP A C 1
ATOM 4296 O O . ASP A 1 554 ? 48.984 52.421 4.625 1.000 22.531 534 ASP A O 1
ATOM 4301 N N . TYR A 1 555 ? 49.947 51.359 6.362 1.000 21.958 535 TYR A N 1
ATOM 4302 C CA . TYR A 1 555 ? 49.290 52.136 7.406 1.000 21.737 535 TYR A CA 1
ATOM 4303 C C . TYR A 1 555 ? 50.393 52.580 8.362 1.000 21.960 535 TYR A C 1
ATOM 4304 O O . TYR A 1 555 ? 51.004 51.738 9.027 1.000 21.172 535 TYR A O 1
ATOM 4313 N N . GLN A 1 556 ? 50.663 53.893 8.358 1.000 22.739 536 GLN A N 1
ATOM 4314 C CA . GLN A 1 556 ? 51.756 54.493 9.097 1.000 24.006 536 GLN A CA 1
ATOM 4315 C C . GLN A 1 556 ? 51.223 55.456 10.154 1.000 23.431 536 GLN A C 1
ATOM 4316 O O . GLN A 1 556 ? 50.712 56.522 9.833 1.000 23.128 536 GLN A O 1
ATOM 4322 N N . GLU A 1 557 ? 51.376 55.072 11.415 1.000 24.371 537 GLU A N 1
ATOM 4323 C CA . GLU A 1 557 ? 50.957 55.906 12.536 1.000 25.013 537 GLU A CA 1
ATOM 4324 C C . GLU A 1 557 ? 51.962 57.043 12.719 1.000 25.191 537 GLU A C 1
ATOM 4325 O O . GLU A 1 557 ? 53.155 56.867 12.483 1.000 25.320 537 GLU A O 1
ATOM 4331 N N . LEU A 1 558 ? 51.441 58.214 13.092 1.000 25.551 538 LEU A N 1
ATOM 4332 C CA . LEU A 1 558 ? 52.241 59.404 13.310 1.000 26.045 538 LEU A CA 1
ATOM 4333 C C . LEU A 1 558 ? 52.039 59.857 14.749 1.000 27.076 538 LEU A C 1
ATOM 4334 O O . LEU A 1 558 ? 51.061 59.475 15.388 1.000 26.352 538 LEU A O 1
ATOM 4339 N N . PRO A 1 559 ? 52.950 60.677 15.303 1.000 29.273 539 PRO A N 1
ATOM 4340 C CA . PRO A 1 559 ? 52.819 61.110 16.697 1.000 30.930 539 PRO A CA 1
ATOM 4341 C C . PRO A 1 559 ? 51.541 61.912 16.945 1.000 31.260 539 PRO A C 1
ATOM 4342 O O . PRO A 1 559 ? 51.020 62.558 16.043 1.000 29.699 539 PRO A O 1
ATOM 4346 N N . ASP A 1 560 ? 51.045 61.865 18.182 1.000 33.615 540 ASP A N 1
ATOM 4347 C CA . ASP A 1 560 ? 49.899 62.666 18.598 1.000 35.713 540 ASP A CA 1
ATOM 4348 C C . ASP A 1 560 ? 50.240 64.160 18.584 1.000 37.799 540 ASP A C 1
ATOM 4349 O O . ASP A 1 560 ? 51.304 64.533 19.145 1.000 41.560 540 ASP A O 1
ATOM 4355 N N . GLY B 1 13 ? -11.558 80.360 -26.713 1.000 33.971 -7 GLY B N 1
ATOM 4356 C CA . GLY B 1 13 ? -12.460 81.505 -26.978 1.000 34.447 -7 GLY B CA 1
ATOM 4357 C C . GLY B 1 13 ? -12.423 81.913 -28.452 1.000 36.009 -7 GLY B C 1
ATOM 4358 O O . GLY B 1 13 ? -11.920 81.156 -29.280 1.000 38.449 -7 GLY B O 1
ATOM 4359 N N . LEU B 1 14 ? -12.930 83.116 -28.770 1.000 35.680 -6 LEU B N 1
ATOM 4360 C CA . LEU B 1 14 ? -12.790 83.669 -30.115 1.000 34.958 -6 LEU B CA 1
ATOM 4361 C C . LEU B 1 14 ? -11.565 84.591 -30.203 1.000 32.878 -6 LEU B C 1
ATOM 4362 O O . LEU B 1 14 ? -11.071 84.851 -31.300 1.000 33.017 -6 LEU B O 1
ATOM 4364 N N . VAL B 1 15 ? -11.061 85.097 -29.062 1.000 30.793 -5 VAL B N 1
ATOM 4365 C CA . VAL B 1 15 ? -10.001 86.109 -29.097 1.000 29.974 -5 VAL B CA 1
ATOM 4366 C C . VAL B 1 15 ? -8.624 85.431 -29.247 1.000 28.891 -5 VAL B C 1
ATOM 4367 O O . VAL B 1 15 ? -8.323 84.474 -28.523 1.000 27.617 -5 VAL B O 1
ATOM 4371 N N . PRO B 1 16 ? -7.741 85.919 -30.168 1.000 28.196 -4 PRO B N 1
ATOM 4372 C CA . PRO B 1 16 ? -6.373 85.394 -30.287 1.000 27.614 -4 PRO B CA 1
ATOM 4373 C C . PRO B 1 16 ? -5.487 85.639 -29.062 1.000 27.368 -4 PRO B C 1
ATOM 4374 O O . PRO B 1 16 ? -5.512 86.736 -28.503 1.000 25.274 -4 PRO B O 1
ATOM 4378 N N . ARG B 1 17 ? -4.663 84.633 -28.707 1.000 27.594 -3 ARG B N 1
ATOM 4379 C CA . ARG B 1 17 ? -3.533 84.837 -27.814 1.000 27.961 -3 ARG B CA 1
ATOM 4380 C C . ARG B 1 17 ? -2.751 86.080 -28.256 1.000 27.308 -3 ARG B C 1
ATOM 4381 O O . ARG B 1 17 ? -2.347 86.201 -29.442 1.000 24.535 -3 ARG B O 1
ATOM 4389 N N . GLY B 1 18 ? -2.560 87.008 -27.287 1.000 25.585 -2 GLY B N 1
ATOM 4390 C CA . GLY B 1 18 ? -1.726 88.192 -27.471 1.000 25.316 -2 GLY B CA 1
ATOM 4391 C C . GLY B 1 18 ? -2.545 89.433 -27.801 1.000 25.673 -2 GLY B C 1
ATOM 4392 O O . GLY B 1 18 ? -1.973 90.485 -28.093 1.000 26.897 -2 GLY B O 1
ATOM 4393 N N . SER B 1 19 ? -3.870 89.273 -27.862 1.000 25.469 -1 SER B N 1
ATOM 4394 C CA . SER B 1 19 ? -4.760 90.421 -27.965 1.000 26.148 -1 SER B CA 1
ATOM 4395 C C . SER B 1 19 ? -4.833 91.112 -26.605 1.000 27.223 -1 SER B C 1
ATOM 4396 O O . SER B 1 19 ? -4.772 90.449 -25.571 1.000 24.815 -1 SER B O 1
ATOM 4399 N N . HIS B 1 20 ? -5.045 92.431 -26.640 1.000 29.497 0 HIS B N 1
ATOM 4400 C CA . HIS B 1 20 ? -5.356 93.199 -25.446 1.000 30.891 0 HIS B CA 1
ATOM 4401 C C . HIS B 1 20 ? -6.717 92.785 -24.879 1.000 29.635 0 HIS B C 1
ATOM 4402 O O . HIS B 1 20 ? -7.064 93.258 -23.800 1.000 30.352 0 HIS B O 1
ATOM 4409 N N . MET B 1 21 ? -7.479 91.915 -25.576 1.000 27.315 1 MET B N 1
ATOM 4410 C CA . MET B 1 21 ? -8.749 91.414 -25.046 1.000 26.759 1 MET B CA 1
ATOM 4411 C C . MET B 1 21 ? -8.634 89.939 -24.622 1.000 24.075 1 MET B C 1
ATOM 4412 O O . MET B 1 21 ? -9.630 89.228 -24.494 1.000 23.964 1 MET B O 1
ATOM 4417 N N . LYS B 1 22 ? -7.397 89.493 -24.366 1.000 22.046 2 LYS B N 1
ATOM 4418 C CA . LYS B 1 22 ? -7.149 88.151 -23.871 1.000 20.843 2 LYS B CA 1
ATOM 4419 C C . LYS B 1 22 ? -6.530 88.203 -22.472 1.000 19.499 2 LYS B C 1
ATOM 4420 O O . LYS B 1 22 ? -5.413 88.699 -22.291 1.000 19.141 2 LYS B O 1
ATOM 4426 N N . ILE B 1 23 ? -7.281 87.694 -21.490 1.000 18.664 3 ILE B N 1
ATOM 4427 C CA . ILE B 1 23 ? -6.774 87.497 -20.133 1.000 17.737 3 ILE B CA 1
ATOM 4428 C C . ILE B 1 23 ? -5.689 86.432 -20.208 1.000 17.549 3 ILE B C 1
ATOM 4429 O O . ILE B 1 23 ? -5.933 85.360 -20.738 1.000 17.943 3 ILE B O 1
ATOM 4434 N N . GLN B 1 24 ? -4.493 86.746 -19.713 1.000 17.211 4 GLN B N 1
ATOM 4435 C CA . GLN B 1 24 ? -3.422 85.765 -19.619 1.000 17.174 4 GLN B CA 1
ATOM 4436 C C . GLN B 1 24 ? -3.181 85.438 -18.138 1.000 15.389 4 GLN B C 1
ATOM 4437 O O . GLN B 1 24 ? -2.765 86.305 -17.401 1.000 15.369 4 GLN B O 1
ATOM 4443 N N . ASN B 1 25 ? -3.450 84.203 -17.717 1.000 14.460 5 ASN B N 1
ATOM 4444 C CA . ASN B 1 25 ? -3.326 83.799 -16.320 1.000 14.221 5 ASN B CA 1
ATOM 4445 C C . ASN B 1 25 ? -1.889 83.385 -16.019 1.000 14.138 5 ASN B C 1
ATOM 4446 O O . ASN B 1 25 ? -1.238 82.735 -16.830 1.000 14.253 5 ASN B O 1
ATOM 4451 N N . PRO B 1 26 ? -1.336 83.673 -14.821 1.000 13.954 6 PRO B N 1
ATOM 4452 C CA . PRO B 1 26 ? -1.937 84.539 -13.800 1.000 13.835 6 PRO B CA 1
ATOM 4453 C C . PRO B 1 26 ? -2.019 86.011 -14.172 1.000 13.930 6 PRO B C 1
ATOM 4454 O O . PRO B 1 26 ? -1.039 86.561 -14.641 1.000 13.995 6 PRO B O 1
ATOM 4458 N N . VAL B 1 27 ? -3.158 86.656 -13.898 1.000 13.949 7 VAL B N 1
ATOM 4459 C CA . VAL B 1 27 ? -3.337 88.062 -14.221 1.000 14.077 7 VAL B CA 1
ATOM 4460 C C . VAL B 1 27 ? -2.595 88.929 -13.212 1.000 13.970 7 VAL B C 1
ATOM 4461 O O . VAL B 1 27 ? -2.140 90.012 -13.577 1.000 14.085 7 VAL B O 1
ATOM 4465 N N . LEU B 1 28 ? -2.554 88.493 -11.946 1.000 13.778 8 LEU B N 1
ATOM 4466 C CA . LEU B 1 28 ? -1.793 89.171 -10.904 1.000 13.677 8 LEU B CA 1
ATOM 4467 C C . LEU B 1 28 ? -0.645 88.243 -10.525 1.000 13.548 8 LEU B C 1
ATOM 4468 O O . LEU B 1 28 ? -0.839 87.330 -9.726 1.000 13.422 8 LEU B O 1
ATOM 4473 N N . PRO B 1 29 ? 0.565 88.431 -11.091 1.000 13.600 9 PRO B N 1
ATOM 4474 C CA . PRO B 1 29 ? 1.664 87.497 -10.877 1.000 13.517 9 PRO B CA 1
ATOM 4475 C C . PRO B 1 29 ? 2.403 87.759 -9.562 1.000 13.385 9 PRO B C 1
ATOM 4476 O O . PRO B 1 29 ? 2.370 88.865 -9.034 1.000 13.387 9 PRO B O 1
ATOM 4480 N N . GLY B 1 30 ? 3.054 86.721 -9.046 1.000 13.297 10 GLY B N 1
ATOM 4481 C CA . GLY B 1 30 ? 3.682 86.772 -7.728 1.000 13.183 10 GLY B CA 1
ATOM 4482 C C . GLY B 1 30 ? 2.619 86.774 -6.643 1.000 13.095 10 GLY B C 1
ATOM 4483 O O . GLY B 1 30 ? 1.433 86.572 -6.929 1.000 13.114 10 GLY B O 1
ATOM 4484 N N . PHE B 1 31 ? 3.054 87.047 -5.406 1.000 13.019 11 PHE B N 1
ATOM 4485 C CA . PHE B 1 31 ? 2.207 86.853 -4.253 1.000 12.945 11 PHE B CA 1
ATOM 4486 C C . PHE B 1 31 ? 0.983 87.766 -4.315 1.000 12.989 11 PHE B C 1
ATOM 4487 O O . PHE B 1 31 ? 1.083 88.967 -4.059 1.000 13.032 11 PHE B O 1
ATOM 4495 N N . ASN B 1 32 ? -0.172 87.158 -4.607 1.000 12.994 12 ASN B N 1
ATOM 4496 C CA . ASN B 1 32 ? -1.466 87.816 -4.749 1.000 13.056 12 ASN B CA 1
ATOM 4497 C C . ASN B 1 32 ? -2.563 86.793 -4.432 1.000 13.018 12 ASN B C 1
ATOM 4498 O O . ASN B 1 32 ? -3.321 86.357 -5.306 1.000 13.074 12 ASN B O 1
ATOM 4503 N N . ALA B 1 33 ? -2.635 86.389 -3.163 1.000 12.939 13 ALA B N 1
ATOM 4504 C CA . ALA B 1 33 ? -3.406 85.230 -2.767 1.000 12.907 13 ALA B CA 1
ATOM 4505 C C . ALA B 1 33 ? -4.839 85.614 -2.378 1.000 12.945 13 ALA B C 1
ATOM 4506 O O . ALA B 1 33 ? -5.149 86.782 -2.182 1.000 12.993 13 ALA B O 1
ATOM 4508 N N . ASP B 1 34 ? -5.710 84.604 -2.352 1.000 12.947 14 ASP B N 1
ATOM 4509 C CA . ASP B 1 34 ? -7.028 84.699 -1.739 1.000 12.979 14 ASP B CA 1
ATOM 4510 C C . ASP B 1 34 ? -7.799 85.880 -2.316 1.000 13.075 14 ASP B C 1
ATOM 4511 O O . ASP B 1 34 ? -8.243 86.753 -1.575 1.000 13.110 14 ASP B O 1
ATOM 4516 N N . PRO B 1 35 ? -7.994 85.952 -3.647 1.000 13.148 15 PRO B N 1
ATOM 4517 C CA . PRO B 1 35 ? -8.676 87.082 -4.264 1.000 13.275 15 PRO B CA 1
ATOM 4518 C C . PRO B 1 35 ? -10.144 87.157 -3.870 1.000 13.346 15 PRO B C 1
ATOM 4519 O O . PRO B 1 35 ? -10.864 86.190 -4.019 1.000 13.346 15 PRO B O 1
ATOM 4523 N N . SER B 1 36 ? -10.539 88.323 -3.384 1.000 13.427 16 SER B N 1
ATOM 4524 C CA . SER B 1 36 ? -11.915 88.775 -3.266 1.000 13.557 16 SER B CA 1
ATOM 4525 C C . SER B 1 36 ? -12.146 89.791 -4.375 1.000 13.728 16 SER B C 1
ATOM 4526 O O . SER B 1 36 ? -11.488 90.822 -4.406 1.000 13.781 16 SER B O 1
ATOM 4529 N N . MET B 1 37 ? -13.022 89.477 -5.335 1.000 13.833 17 MET B N 1
ATOM 4530 C CA . MET B 1 37 ? -13.217 90.329 -6.486 1.000 14.021 17 MET B CA 1
ATOM 4531 C C . MET B 1 37 ? -14.663 90.803 -6.513 1.000 14.208 17 MET B C 1
ATOM 4532 O O . MET B 1 37 ? -15.560 90.002 -6.327 1.000 14.193 17 MET B O 1
ATOM 4537 N N . ILE B 1 38 ? -14.875 92.107 -6.713 1.000 14.404 18 ILE B N 1
ATOM 4538 C CA . ILE B 1 38 ? -16.213 92.645 -6.938 1.000 14.635 18 ILE B CA 1
ATOM 4539 C C . ILE B 1 38 ? -16.214 93.554 -8.171 1.000 14.879 18 ILE B C 1
ATOM 4540 O O . ILE B 1 38 ? -15.167 93.949 -8.660 1.000 14.872 18 ILE B O 1
ATOM 4545 N N . ARG B 1 39 ? -17.416 93.922 -8.597 1.000 15.115 19 ARG B N 1
ATOM 4546 C CA . ARG B 1 39 ? -17.644 94.927 -9.620 1.000 15.414 19 ARG B CA 1
ATOM 4547 C C . ARG B 1 39 ? -18.508 96.030 -9.020 1.000 15.650 19 ARG B C 1
ATOM 4548 O O . ARG B 1 39 ? -19.475 95.718 -8.341 1.000 15.650 19 ARG B O 1
ATOM 4556 N N . VAL B 1 40 ? -18.122 97.295 -9.254 1.000 15.952 20 VAL B N 1
ATOM 4557 C CA . VAL B 1 40 ? -18.988 98.425 -8.968 1.000 16.513 20 VAL B CA 1
ATOM 4558 C C . VAL B 1 40 ? -19.081 99.233 -10.260 1.000 16.988 20 VAL B C 1
ATOM 4559 O O . VAL B 1 40 ? -18.098 99.817 -10.693 1.000 17.024 20 VAL B O 1
ATOM 4563 N N . GLY B 1 41 ? -20.265 99.215 -10.883 1.000 17.376 21 GLY B N 1
ATOM 4564 C CA . GLY B 1 41 ? -20.465 99.819 -12.191 1.000 17.723 21 GLY B CA 1
ATOM 4565 C C . GLY B 1 41 ? -19.608 99.124 -13.252 1.000 17.591 21 GLY B C 1
ATOM 4566 O O . GLY B 1 41 ? -19.753 97.924 -13.481 1.000 17.065 21 GLY B O 1
ATOM 4567 N N . ASP B 1 42 ? -18.690 99.881 -13.871 1.000 17.907 22 ASP B N 1
ATOM 4568 C CA . ASP B 1 42 ? -17.824 99.334 -14.901 1.000 17.914 22 ASP B CA 1
ATOM 4569 C C . ASP B 1 42 ? -16.451 98.931 -14.357 1.000 17.163 22 ASP B C 1
ATOM 4570 O O . ASP B 1 42 ? -15.613 98.479 -15.121 1.000 17.064 22 ASP B O 1
ATOM 4575 N N . THR B 1 43 ? -16.223 99.037 -13.040 1.000 16.723 23 THR B N 1
ATOM 4576 C CA . THR B 1 43 ? -14.886 98.833 -12.497 1.000 16.172 23 THR B CA 1
ATOM 4577 C C . THR B 1 43 ? -14.838 97.567 -11.641 1.000 15.800 23 THR B C 1
ATOM 4578 O O . THR B 1 43 ? -15.728 97.318 -10.827 1.000 15.754 23 THR B O 1
ATOM 4582 N N . TYR B 1 44 ? -13.792 96.754 -11.862 1.000 15.560 24 TYR B N 1
ATOM 4583 C CA . TYR B 1 44 ? -13.558 95.559 -11.067 1.000 15.228 24 TYR B CA 1
ATOM 4584 C C . TYR B 1 44 ? -12.459 95.861 -10.057 1.000 15.048 24 TYR B C 1
ATOM 4585 O O . TYR B 1 44 ? -11.520 96.577 -10.374 1.000 15.115 24 TYR B O 1
ATOM 4594 N N . TYR B 1 45 ? -12.604 95.286 -8.867 1.000 14.840 25 TYR B N 1
ATOM 4595 C CA . TYR B 1 45 ? -11.628 95.421 -7.801 1.000 14.664 25 TYR B CA 1
ATOM 4596 C C . TYR B 1 45 ? -11.291 94.050 -7.259 1.000 14.378 25 TYR B C 1
ATOM 4597 O O . TYR B 1 45 ? -12.201 93.257 -7.039 1.000 14.329 25 TYR B O 1
ATOM 4606 N N . ILE B 1 46 ? -9.991 93.810 -7.022 1.000 14.215 26 ILE B N 1
ATOM 4607 C CA . ILE B 1 46 ? -9.534 92.614 -6.332 1.000 13.968 26 ILE B CA 1
ATOM 4608 C C . ILE B 1 46 ? -8.769 93.015 -5.066 1.000 13.869 26 ILE B C 1
ATOM 4609 O O . ILE B 1 46 ? -7.895 93.870 -5.099 1.000 13.918 26 ILE B O 1
ATOM 4614 N N . ALA B 1 47 ? -9.143 92.400 -3.946 1.000 13.751 27 ALA B N 1
ATOM 4615 C CA . ALA B 1 47 ? -8.404 92.477 -2.685 1.000 13.642 27 ALA B CA 1
ATOM 4616 C C . ALA B 1 47 ? -7.690 91.149 -2.425 1.000 13.442 27 ALA B C 1
ATOM 4617 O O . ALA B 1 47 ? -8.299 90.098 -2.592 1.000 13.388 27 ALA B O 1
ATOM 4619 N N . ASN B 1 48 ? -6.404 91.200 -2.058 1.000 13.357 28 ASN B N 1
ATOM 4620 C CA . ASN B 1 48 ? -5.600 90.015 -1.818 1.000 13.201 28 ASN B CA 1
ATOM 4621 C C . ASN B 1 48 ? -5.090 90.003 -0.371 1.000 13.132 28 ASN B C 1
ATOM 4622 O O . ASN B 1 48 ? -4.860 91.064 0.216 1.000 13.198 28 ASN B O 1
ATOM 4627 N N . SER B 1 49 ? -4.837 88.795 0.145 1.000 13.023 29 SER B N 1
ATOM 4628 C CA . SER B 1 49 ? -4.255 88.611 1.467 1.000 12.971 29 SER B CA 1
ATOM 4629 C C . SER B 1 49 ? -2.787 89.018 1.447 1.000 12.947 29 SER B C 1
ATOM 4630 O O . SER B 1 49 ? -2.143 88.900 0.410 1.000 12.934 29 SER B O 1
ATOM 4633 N N . THR B 1 50 ? -2.260 89.469 2.615 1.000 12.956 30 THR B N 1
ATOM 4634 C CA . THR B 1 50 ? -0.908 90.007 2.717 1.000 12.957 30 THR B CA 1
ATOM 4635 C C . THR B 1 50 ? -0.118 89.415 3.887 1.000 12.914 30 THR B C 1
ATOM 4636 O O . THR B 1 50 ? 1.077 89.609 3.975 1.000 12.909 30 THR B O 1
ATOM 4640 N N . PHE B 1 51 ? -0.771 88.693 4.793 1.000 12.902 31 PHE B N 1
ATOM 4641 C CA . PHE B 1 51 ? -0.090 88.024 5.895 1.000 12.889 31 PHE B CA 1
ATOM 4642 C C . PHE B 1 51 ? 0.714 89.054 6.694 1.000 12.955 31 PHE B C 1
ATOM 4643 O O . PHE B 1 51 ? 0.151 90.058 7.079 1.000 13.034 31 PHE B O 1
ATOM 4651 N N . GLU B 1 52 ? 2.005 88.815 6.903 1.000 12.942 32 GLU B N 1
ATOM 4652 C CA . GLU B 1 52 ? 2.856 89.641 7.744 1.000 13.016 32 GLU B CA 1
ATOM 4653 C C . GLU B 1 52 ? 3.346 90.920 7.045 1.000 13.058 32 GLU B C 1
ATOM 4654 O O . GLU B 1 52 ? 3.991 91.766 7.666 1.000 13.141 32 GLU B O 1
ATOM 4660 N N . TRP B 1 53 ? 3.068 91.061 5.737 1.000 13.023 33 TRP B N 1
ATOM 4661 C CA . TRP B 1 53 ? 3.610 92.186 5.015 1.000 13.084 33 TRP B CA 1
ATOM 4662 C C . TRP B 1 53 ? 2.697 93.400 5.163 1.000 13.201 33 TRP B C 1
ATOM 4663 O O . TRP B 1 53 ? 1.486 93.285 4.967 1.000 13.203 33 TRP B O 1
ATOM 4674 N N . PHE B 1 54 ? 3.322 94.555 5.401 1.000 13.315 34 PHE B N 1
ATOM 4675 C CA . PHE B 1 54 ? 2.646 95.813 5.639 1.000 13.473 34 PHE B CA 1
ATOM 4676 C C . PHE B 1 54 ? 2.945 96.781 4.486 1.000 13.567 34 PHE B C 1
ATOM 4677 O O . PHE B 1 54 ? 4.067 96.832 3.989 1.000 13.549 34 PHE B O 1
ATOM 4685 N N . PRO B 1 55 ? 1.977 97.590 4.000 1.000 13.694 35 PRO B N 1
ATOM 4686 C CA . PRO B 1 55 ? 0.612 97.646 4.544 1.000 13.747 35 PRO B CA 1
ATOM 4687 C C . PRO B 1 55 ? -0.293 96.463 4.202 1.000 13.606 35 PRO B C 1
ATOM 4688 O O . PRO B 1 55 ? 0.001 95.710 3.282 1.000 13.490 35 PRO B O 1
ATOM 4692 N N . GLY B 1 56 ? -1.402 96.309 4.945 1.000 13.637 36 GLY B N 1
ATOM 4693 C CA . GLY B 1 56 ? -2.240 95.141 4.800 1.000 13.515 36 GLY B CA 1
ATOM 4694 C C . GLY B 1 56 ? -3.307 95.296 3.715 1.000 13.568 36 GLY B C 1
ATOM 4695 O O . GLY B 1 56 ? -3.882 96.373 3.553 1.000 13.743 36 GLY B O 1
ATOM 4696 N N . VAL B 1 57 ? -3.563 94.175 3.023 1.000 13.437 37 VAL B N 1
ATOM 4697 C CA . VAL B 1 57 ? -4.580 94.004 2.004 1.000 13.468 37 VAL B CA 1
ATOM 4698 C C . VAL B 1 57 ? -4.135 94.736 0.742 1.000 13.552 37 VAL B C 1
ATOM 4699 O O . VAL B 1 57 ? -4.041 95.953 0.716 1.000 13.712 37 VAL B O 1
ATOM 4703 N N . ARG B 1 58 ? -3.865 93.971 -0.315 1.000 13.468 38 ARG B N 1
ATOM 4704 C CA . ARG B 1 58 ? -3.522 94.557 -1.596 1.000 13.565 38 ARG B CA 1
ATOM 4705 C C . ARG B 1 58 ? -4.791 94.814 -2.391 1.000 13.696 38 ARG B C 1
ATOM 4706 O O . ARG B 1 58 ? -5.635 93.940 -2.422 1.000 13.632 38 ARG B O 1
ATOM 4714 N N . LEU B 1 59 ? -4.867 95.968 -3.077 1.000 13.894 39 LEU B N 1
ATOM 4715 C CA . LEU B 1 59 ? -6.006 96.323 -3.907 1.000 14.064 39 LEU B CA 1
ATOM 4716 C C . LEU B 1 59 ? -5.534 96.526 -5.347 1.000 14.159 39 LEU B C 1
ATOM 4717 O O . LEU B 1 59 ? -4.518 97.171 -5.563 1.000 14.213 39 LEU B O 1
ATOM 4722 N N . HIS B 1 60 ? -6.328 96.016 -6.294 1.000 14.204 40 HIS B N 1
ATOM 4723 C CA . HIS B 1 60 ? -6.092 96.234 -7.719 1.000 14.344 40 HIS B CA 1
ATOM 4724 C C . HIS B 1 60 ? -7.415 96.597 -8.390 1.000 14.558 40 HIS B C 1
ATOM 4725 O O . HIS B 1 60 ? -8.466 96.160 -7.938 1.000 14.524 40 HIS B O 1
ATOM 4732 N N . GLU B 1 61 ? -7.326 97.365 -9.481 1.000 14.792 41 GLU B N 1
ATOM 4733 C CA . GLU B 1 61 ? -8.492 97.815 -10.228 1.000 15.047 41 GLU B CA 1
ATOM 4734 C C . GLU B 1 61 ? -8.285 97.581 -11.732 1.000 15.171 41 GLU B C 1
ATOM 4735 O O . GLU B 1 61 ? -7.166 97.582 -12.234 1.000 15.147 41 GLU B O 1
ATOM 4741 N N . SER B 1 62 ? -9.400 97.351 -12.425 1.000 15.314 42 SER B N 1
ATOM 4742 C CA . SER B 1 62 ? -9.386 97.127 -13.865 1.000 15.475 42 SER B CA 1
ATOM 4743 C C . SER B 1 62 ? -10.793 97.340 -14.408 1.000 15.721 42 SER B C 1
ATOM 4744 O O . SER B 1 62 ? -11.774 97.174 -13.680 1.000 15.678 42 SER B O 1
ATOM 4747 N N . LYS B 1 63 ? -10.859 97.661 -15.702 1.000 15.990 43 LYS B N 1
ATOM 4748 C CA . LYS B 1 63 ? -12.127 97.715 -16.421 1.000 16.245 43 LYS B CA 1
ATOM 4749 C C . LYS B 1 63 ? -12.219 96.664 -17.529 1.000 16.252 43 LYS B C 1
ATOM 4750 O O . LYS B 1 63 ? -13.219 96.628 -18.246 1.000 16.479 43 LYS B O 1
ATOM 4756 N N . ASP B 1 64 ? -11.174 95.840 -17.686 1.000 16.035 44 ASP B N 1
ATOM 4757 C CA . ASP B 1 64 ? -11.158 94.828 -18.734 1.000 16.059 44 ASP B CA 1
ATOM 4758 C C . ASP B 1 64 ? -10.873 93.424 -18.211 1.000 15.727 44 ASP B C 1
ATOM 4759 O O . ASP B 1 64 ? -11.092 92.476 -18.942 1.000 15.751 44 ASP B O 1
ATOM 4764 N N . LEU B 1 65 ? -10.391 93.302 -16.965 1.000 15.450 45 LEU B N 1
ATOM 4765 C CA . LEU B 1 65 ? -9.989 92.044 -16.346 1.000 15.149 45 LEU B CA 1
ATOM 4766 C C . LEU B 1 65 ? -8.643 91.554 -16.885 1.000 15.080 45 LEU B C 1
ATOM 4767 O O . LEU B 1 65 ? -8.108 90.589 -16.347 1.000 14.849 45 LEU B O 1
ATOM 4772 N N . VAL B 1 66 ? -8.081 92.217 -17.910 1.000 15.295 46 VAL B N 1
ATOM 4773 C CA . VAL B 1 66 ? -6.835 91.782 -18.528 1.000 15.272 46 VAL B CA 1
ATOM 4774 C C . VAL B 1 66 ? -5.653 92.524 -17.903 1.000 15.175 46 VAL B C 1
ATOM 4775 O O . VAL B 1 66 ? -4.616 91.929 -17.645 1.000 15.005 46 VAL B O 1
ATOM 4779 N N . HIS B 1 67 ? -5.811 93.842 -17.752 1.000 15.325 47 HIS B N 1
ATOM 4780 C CA . HIS B 1 67 ? -4.753 94.711 -17.280 1.000 15.298 47 HIS B CA 1
ATOM 4781 C C . HIS B 1 67 ? -5.175 95.277 -15.933 1.000 15.181 47 HIS B C 1
ATOM 4782 O O . HIS B 1 67 ? -6.318 95.696 -15.790 1.000 15.295 47 HIS B O 1
ATOM 4789 N N . TRP B 1 68 ? -4.254 95.271 -14.954 1.000 14.971 48 TRP B N 1
ATOM 4790 C CA . TRP B 1 68 ? -4.621 95.630 -13.594 1.000 14.845 48 TRP B CA 1
ATOM 4791 C C . TRP B 1 68 ? -3.654 96.648 -13.022 1.000 14.865 48 TRP B C 1
ATOM 4792 O O . TRP B 1 68 ? -2.454 96.503 -13.238 1.000 14.808 48 TRP B O 1
ATOM 4803 N N . ASN B 1 69 ? -4.177 97.629 -12.277 1.000 14.956 49 ASN B N 1
ATOM 4804 C CA . ASN B 1 69 ? -3.323 98.585 -11.587 1.000 15.280 49 ASN B CA 1
ATOM 4805 C C . ASN B 1 69 ? -3.468 98.465 -10.079 1.000 15.318 49 ASN B C 1
ATOM 4806 O O . ASN B 1 69 ? -4.564 98.315 -9.560 1.000 15.101 49 ASN B O 1
ATOM 4811 N N . LEU B 1 70 ? -2.339 98.619 -9.400 1.000 15.472 50 LEU B N 1
ATOM 4812 C CA . LEU B 1 70 ? -2.277 98.620 -7.951 1.000 16.010 50 LEU B CA 1
ATOM 4813 C C . LEU B 1 70 ? -2.853 99.922 -7.397 1.000 15.984 50 LEU B C 1
ATOM 4814 O O . LEU B 1 70 ? -2.543 101.010 -7.899 1.000 16.340 50 LEU B O 1
ATOM 4819 N N . LEU B 1 71 ? -3.738 99.791 -6.395 1.000 15.749 51 LEU B N 1
ATOM 4820 C CA . LEU B 1 71 ? -4.267 100.897 -5.621 1.000 15.960 51 LEU B CA 1
ATOM 4821 C C . LEU B 1 71 ? -3.621 100.912 -4.233 1.000 15.625 51 LEU B C 1
ATOM 4822 O O . LEU B 1 71 ? -3.052 99.916 -3.789 1.000 15.361 51 LEU B O 1
ATOM 4827 N N . PRO B 1 72 ? -3.751 102.019 -3.464 1.000 15.705 52 PRO B N 1
ATOM 4828 C CA . PRO B 1 72 ? -3.187 102.070 -2.108 1.000 15.466 52 PRO B CA 1
ATOM 4829 C C . PRO B 1 72 ? -3.852 101.015 -1.223 1.000 15.121 52 PRO B C 1
ATOM 4830 O O . PRO B 1 72 ? -5.064 100.806 -1.304 1.000 15.226 52 PRO B O 1
ATOM 4834 N N . SER B 1 73 ? -3.046 100.351 -0.385 1.000 14.822 53 SER B N 1
ATOM 4835 C CA . SER B 1 73 ? -3.552 99.356 0.550 1.000 14.614 53 SER B CA 1
ATOM 4836 C C . SER B 1 73 ? -4.395 100.011 1.645 1.000 14.667 53 SER B C 1
ATOM 4837 O O . SER B 1 73 ? -4.018 101.043 2.186 1.000 15.039 53 SER B O 1
ATOM 4840 N N . PRO B 1 74 ? -5.550 99.441 2.046 1.000 14.349 54 PRO B N 1
ATOM 4841 C CA . PRO B 1 74 ? -6.352 100.042 3.108 1.000 14.511 54 PRO B CA 1
ATOM 4842 C C . PRO B 1 74 ? -5.683 100.074 4.478 1.000 14.475 54 PRO B C 1
ATOM 4843 O O . PRO B 1 74 ? -5.899 101.007 5.238 1.000 14.680 54 PRO B O 1
ATOM 4847 N N . LEU B 1 75 ? -4.982 99.007 4.841 1.000 14.239 55 LEU B N 1
ATOM 4848 C CA . LEU B 1 75 ? -4.590 98.801 6.231 1.000 14.207 55 LEU B CA 1
ATOM 4849 C C . LEU B 1 75 ? -3.186 99.362 6.414 1.000 14.227 55 LEU B C 1
ATOM 4850 O O . LEU B 1 75 ? -2.214 98.615 6.457 1.000 14.052 55 LEU B O 1
ATOM 4855 N N . SER B 1 76 ? -3.111 100.687 6.554 1.000 14.466 56 SER B N 1
ATOM 4856 C CA . SER B 1 76 ? -1.875 101.419 6.389 1.000 14.532 56 SER B CA 1
ATOM 4857 C C . SER B 1 76 ? -1.417 102.076 7.681 1.000 14.677 56 SER B C 1
ATOM 4858 O O . SER B 1 76 ? -0.404 102.739 7.660 1.000 14.759 56 SER B O 1
ATOM 4861 N N . THR B 1 77 ? -2.132 101.868 8.801 1.000 14.722 57 THR B N 1
ATOM 4862 C CA . THR B 1 77 ? -1.755 102.416 10.095 1.000 14.878 57 THR B CA 1
ATOM 4863 C C . THR B 1 77 ? -1.830 101.286 11.124 1.000 14.726 57 THR B C 1
ATOM 4864 O O . THR B 1 77 ? -2.492 100.271 10.912 1.000 14.560 57 THR B O 1
ATOM 4868 N N . THR B 1 78 ? -1.191 101.501 12.273 1.000 14.817 58 THR B N 1
ATOM 4869 C CA . THR B 1 78 ? -1.242 100.511 13.350 1.000 14.727 58 THR B CA 1
ATOM 4870 C C . THR B 1 78 ? -2.609 100.539 14.032 1.000 14.861 58 THR B C 1
ATOM 4871 O O . THR B 1 78 ? -2.952 99.587 14.713 1.000 14.777 58 THR B O 1
ATOM 4875 N N . THR B 1 79 ? -3.410 101.605 13.847 1.000 15.088 59 THR B N 1
ATOM 4876 C CA . THR B 1 79 ? -4.794 101.607 14.301 1.000 15.216 59 THR B CA 1
ATOM 4877 C C . THR B 1 79 ? -5.597 100.571 13.513 1.000 15.000 59 THR B C 1
ATOM 4878 O O . THR B 1 79 ? -6.440 99.861 14.071 1.000 14.977 59 THR B O 1
ATOM 4882 N N . LEU B 1 80 ? -5.292 100.428 12.218 1.000 14.847 60 LEU B N 1
ATOM 4883 C CA . LEU B 1 80 ? -5.981 99.444 11.385 1.000 14.654 60 LEU B CA 1
ATOM 4884 C C . LEU B 1 80 ? -5.385 98.045 11.549 1.000 14.390 60 LEU B C 1
ATOM 4885 O O . LEU B 1 80 ? -6.115 97.050 11.500 1.000 14.277 60 LEU B O 1
ATOM 4890 N N . LEU B 1 81 ? -4.068 97.963 11.734 1.000 14.314 61 LEU B N 1
ATOM 4891 C CA . LEU B 1 81 ? -3.397 96.680 11.701 1.000 14.087 61 LEU B CA 1
ATOM 4892 C C . LEU B 1 81 ? -2.097 96.743 12.490 1.000 14.099 61 LEU B C 1
ATOM 4893 O O . LEU B 1 81 ? -1.189 97.468 12.104 1.000 14.134 61 LEU B O 1
ATOM 4898 N N . ASP B 1 82 ? -2.024 95.940 13.571 1.000 14.083 62 ASP B N 1
ATOM 4899 C CA . ASP B 1 82 ? -0.878 95.907 14.470 1.000 14.123 62 ASP B CA 1
ATOM 4900 C C . ASP B 1 82 ? -0.307 94.489 14.527 1.000 13.947 62 ASP B C 1
ATOM 4901 O O . ASP B 1 82 ? -0.874 93.625 15.194 1.000 13.942 62 ASP B O 1
ATOM 4906 N N . MET B 1 83 ? 0.813 94.245 13.823 1.000 13.826 63 MET B N 1
ATOM 4907 C CA . MET B 1 83 ? 1.302 92.891 13.596 1.000 13.667 63 MET B CA 1
ATOM 4908 C C . MET B 1 83 ? 2.715 92.707 14.143 1.000 13.689 63 MET B C 1
ATOM 4909 O O . MET B 1 83 ? 3.344 91.686 13.889 1.000 13.584 63 MET B O 1
ATOM 4914 N N . LYS B 1 84 ? 3.218 93.674 14.912 1.000 13.847 64 LYS B N 1
ATOM 4915 C CA . LYS B 1 84 ? 4.497 93.499 15.572 1.000 13.899 64 LYS B CA 1
ATOM 4916 C C . LYS B 1 84 ? 4.451 92.190 16.364 1.000 13.889 64 LYS B C 1
ATOM 4917 O O . LYS B 1 84 ? 3.526 91.943 17.129 1.000 13.965 64 LYS B O 1
ATOM 4923 N N . GLY B 1 85 ? 5.434 91.328 16.130 1.000 13.813 65 GLY B N 1
ATOM 4924 C CA . GLY B 1 85 ? 5.552 90.068 16.836 1.000 13.836 65 GLY B CA 1
ATOM 4925 C C . GLY B 1 85 ? 4.768 88.930 16.185 1.000 13.702 65 GLY B C 1
ATOM 4926 O O . GLY B 1 85 ? 4.868 87.802 16.650 1.000 13.730 65 GLY B O 1
ATOM 4927 N N . ASN B 1 86 ? 3.962 89.212 15.152 1.000 13.585 66 ASN B N 1
ATOM 4928 C CA . ASN B 1 86 ? 3.148 88.169 14.540 1.000 13.477 66 ASN B CA 1
ATOM 4929 C C . ASN B 1 86 ? 4.049 87.076 13.965 1.000 13.400 66 ASN B C 1
ATOM 4930 O O . ASN B 1 86 ? 5.084 87.370 13.375 1.000 13.361 66 ASN B O 1
ATOM 4935 N N . PRO B 1 87 ? 3.656 85.787 14.035 1.000 13.390 67 PRO B N 1
ATOM 4936 C CA . PRO B 1 87 ? 4.343 84.737 13.290 1.000 13.330 67 PRO B CA 1
ATOM 4937 C C . PRO B 1 87 ? 4.212 84.944 11.784 1.000 13.188 67 PRO B C 1
ATOM 4938 O O . PRO B 1 87 ? 3.223 85.505 11.284 1.000 13.132 67 PRO B O 1
ATOM 4942 N N . ALA B 1 88 ? 5.237 84.500 11.068 1.000 13.155 68 ALA B N 1
ATOM 4943 C CA . ALA B 1 88 ? 5.217 84.508 9.619 1.000 13.048 68 ALA B CA 1
ATOM 4944 C C . ALA B 1 88 ? 4.006 83.714 9.156 1.000 13.005 68 ALA B C 1
ATOM 4945 O O . ALA B 1 88 ? 3.725 82.633 9.677 1.000 13.059 68 ALA B O 1
ATOM 4947 N N . SER B 1 89 ? 3.272 84.307 8.210 1.000 12.929 69 SER B N 1
ATOM 4948 C CA . SER B 1 89 ? 2.083 83.693 7.635 1.000 12.893 69 SER B CA 1
ATOM 4949 C C . SER B 1 89 ? 0.913 83.692 8.614 1.000 12.939 69 SER B C 1
ATOM 4950 O O . SER B 1 89 ? -0.119 83.086 8.338 1.000 12.930 69 SER B O 1
ATOM 4953 N N . GLY B 1 90 ? 1.072 84.424 9.715 1.000 13.003 70 GLY B N 1
ATOM 4954 C CA . GLY B 1 90 ? -0.051 84.996 10.439 1.000 13.055 70 GLY B CA 1
ATOM 4955 C C . GLY B 1 90 ? -0.459 86.304 9.778 1.000 13.029 70 GLY B C 1
ATOM 4956 O O . GLY B 1 90 ? -0.194 86.507 8.582 1.000 12.958 70 GLY B O 1
ATOM 4957 N N . GLY B 1 91 ? -1.073 87.202 10.561 1.000 13.114 71 GLY B N 1
ATOM 4958 C CA . GLY B 1 91 ? -1.509 88.482 10.043 1.000 13.136 71 GLY B CA 1
ATOM 4959 C C . GLY B 1 91 ? -2.724 88.315 9.136 1.000 13.099 71 GLY B C 1
ATOM 4960 O O . GLY B 1 91 ? -3.624 87.540 9.449 1.000 13.107 71 GLY B O 1
ATOM 4961 N N . ILE B 1 92 ? -2.709 88.991 7.976 1.000 13.073 72 ILE B N 1
ATOM 4962 C CA . ILE B 1 92 ? -3.891 89.171 7.160 1.000 13.085 72 ILE B CA 1
ATOM 4963 C C . ILE B 1 92 ? -4.099 87.945 6.288 1.000 12.991 72 ILE B C 1
ATOM 4964 O O . ILE B 1 92 ? -3.361 87.727 5.316 1.000 12.929 72 ILE B O 1
ATOM 4969 N N . TRP B 1 93 ? -5.113 87.152 6.635 1.000 13.001 73 TRP B N 1
ATOM 4970 C CA . TRP B 1 93 ? -5.492 86.023 5.815 1.000 12.945 73 TRP B CA 1
ATOM 4971 C C . TRP B 1 93 ? -6.478 86.517 4.763 1.000 12.974 73 TRP B C 1
ATOM 4972 O O . TRP B 1 93 ? -6.445 87.698 4.432 1.000 13.022 73 TRP B O 1
ATOM 4983 N N . ALA B 1 94 ? -7.303 85.640 4.202 1.000 12.967 74 ALA B N 1
ATOM 4984 C CA . ALA B 1 94 ? -8.171 86.042 3.118 1.000 13.010 74 ALA B CA 1
ATOM 4985 C C . ALA B 1 94 ? -9.029 87.226 3.540 1.000 13.116 74 ALA B C 1
ATOM 4986 O O . ALA B 1 94 ? -9.741 87.147 4.533 1.000 13.166 74 ALA B O 1
ATOM 4988 N N . PRO B 1 95 ? -8.993 88.349 2.795 1.000 13.178 75 PRO B N 1
ATOM 4989 C CA . PRO B 1 95 ? -9.910 89.459 3.017 1.000 13.320 75 PRO B CA 1
ATOM 4990 C C . PRO B 1 95 ? -11.200 89.335 2.215 1.000 13.400 75 PRO B C 1
ATOM 4991 O O . PRO B 1 95 ? -11.273 88.590 1.230 1.000 13.353 75 PRO B O 1
ATOM 4995 N N . ASP B 1 96 ? -12.179 90.144 2.577 1.000 13.546 76 ASP B N 1
ATOM 4996 C CA . ASP B 1 96 ? -13.431 90.196 1.859 1.000 13.659 76 ASP B CA 1
ATOM 4997 C C . ASP B 1 96 ? -13.806 91.647 1.621 1.000 13.851 76 ASP B C 1
ATOM 4998 O O . ASP B 1 96 ? -14.074 92.366 2.583 1.000 13.955 76 ASP B O 1
ATOM 5003 N N . LEU B 1 97 ? -13.898 92.024 0.346 1.000 13.926 77 LEU B N 1
ATOM 5004 C CA . LEU B 1 97 ? -14.312 93.346 -0.072 1.000 14.147 77 LEU B CA 1
ATOM 5005 C C . LEU B 1 97 ? -15.725 93.250 -0.647 1.000 14.295 77 LEU B C 1
ATOM 5006 O O . LEU B 1 97 ? -16.030 92.370 -1.478 1.000 14.238 77 LEU B O 1
ATOM 5011 N N . SER B 1 98 ? -16.582 94.168 -0.203 1.000 14.508 78 SER B N 1
ATOM 5012 C CA . SER B 1 98 ? -17.948 94.234 -0.676 1.000 14.692 78 SER B CA 1
ATOM 5013 C C . SER B 1 98 ? -18.350 95.695 -0.868 1.000 14.988 78 SER B C 1
ATOM 5014 O O . SER B 1 98 ? -17.735 96.616 -0.322 1.000 15.056 78 SER B O 1
ATOM 5017 N N . TYR B 1 99 ? -19.396 95.889 -1.679 1.000 15.635 79 TYR B N 1
ATOM 5018 C CA . TYR B 1 99 ? -19.947 97.214 -1.910 1.000 16.634 79 TYR B CA 1
ATOM 5019 C C . TYR B 1 99 ? -21.456 97.136 -1.698 1.000 17.166 79 TYR B C 1
ATOM 5020 O O . TYR B 1 99 ? -22.117 96.317 -2.330 1.000 17.760 79 TYR B O 1
ATOM 5029 N N . ALA B 1 100 ? -21.975 97.977 -0.810 1.000 17.793 80 ALA B N 1
ATOM 5030 C CA . ALA B 1 100 ? -23.404 98.058 -0.545 1.000 18.323 80 ALA B CA 1
ATOM 5031 C C . ALA B 1 100 ? -23.662 99.359 0.207 1.000 18.957 80 ALA B C 1
ATOM 5032 O O . ALA B 1 100 ? -22.781 99.870 0.891 1.000 18.650 80 ALA B O 1
ATOM 5034 N N . ASP B 1 101 ? -24.860 99.911 0.016 1.000 20.304 81 ASP B N 1
ATOM 5035 C CA . ASP B 1 101 ? -25.315 101.068 0.772 1.000 21.555 81 ASP B CA 1
ATOM 5036 C C . ASP B 1 101 ? -24.380 102.248 0.533 1.000 21.680 81 ASP B C 1
ATOM 5037 O O . ASP B 1 101 ? -24.105 103.022 1.431 1.000 22.215 81 ASP B O 1
ATOM 5042 N N . GLY B 1 102 ? -23.877 102.351 -0.690 1.000 21.856 82 GLY B N 1
ATOM 5043 C CA . GLY B 1 102 ? -23.037 103.455 -1.106 1.000 21.725 82 GLY B CA 1
ATOM 5044 C C . GLY B 1 102 ? -21.647 103.438 -0.475 1.000 21.290 82 GLY B C 1
ATOM 5045 O O . GLY B 1 102 ? -21.007 104.474 -0.464 1.000 21.403 82 GLY B O 1
ATOM 5046 N N . LYS B 1 103 ? -21.151 102.298 0.040 1.000 20.505 83 LYS B N 1
ATOM 5047 C CA . LYS B 1 103 ? -19.768 102.273 0.480 1.000 19.758 83 LYS B CA 1
ATOM 5048 C C . LYS B 1 103 ? -19.128 100.893 0.393 1.000 18.261 83 LYS B C 1
ATOM 5049 O O . LYS B 1 103 ? -19.799 99.875 0.166 1.000 17.939 83 LYS B O 1
ATOM 5055 N N . PHE B 1 104 ? -17.794 100.914 0.530 1.000 16.971 84 PHE B N 1
ATOM 5056 C CA . PHE B 1 104 ? -16.970 99.723 0.557 1.000 16.065 84 PHE B CA 1
ATOM 5057 C C . PHE B 1 104 ? -16.923 99.212 1.985 1.000 15.461 84 PHE B C 1
ATOM 5058 O O . PHE B 1 104 ? -16.852 100.001 2.943 1.000 15.552 84 PHE B O 1
ATOM 5066 N N . TRP B 1 105 ? -17.001 97.881 2.094 1.000 15.148 85 TRP B N 1
ATOM 5067 C CA . TRP B 1 105 ? -16.862 97.190 3.359 1.000 14.993 85 TRP B CA 1
ATOM 5068 C C . TRP B 1 105 ? -15.710 96.213 3.210 1.000 14.687 85 TRP B C 1
ATOM 5069 O O . TRP B 1 105 ? -15.684 95.412 2.258 1.000 14.556 85 TRP B O 1
ATOM 5080 N N . LEU B 1 106 ? -14.786 96.249 4.183 1.000 14.595 86 LEU B N 1
ATOM 5081 C CA . LEU B 1 106 ? -13.648 95.357 4.170 1.000 14.334 86 LEU B CA 1
ATOM 5082 C C . LEU B 1 106 ? -13.642 94.536 5.446 1.000 14.228 86 LEU B C 1
ATOM 5083 O O . LEU B 1 106 ? -13.532 95.095 6.527 1.000 14.326 86 LEU B O 1
ATOM 5088 N N . ILE B 1 107 ? -13.821 93.217 5.299 1.000 14.060 87 ILE B N 1
ATOM 5089 C CA . ILE B 1 107 ? -13.617 92.302 6.409 1.000 13.953 87 ILE B CA 1
ATOM 5090 C C . ILE B 1 107 ? -12.210 91.746 6.275 1.000 13.763 87 ILE B C 1
ATOM 5091 O O . ILE B 1 107 ? -11.819 91.265 5.224 1.000 13.654 87 ILE B O 1
ATOM 5096 N N . TYR B 1 108 ? -11.427 91.816 7.358 1.000 13.744 88 TYR B N 1
ATOM 5097 C CA . TYR B 1 108 ? -10.087 91.269 7.338 1.000 13.586 88 TYR B CA 1
ATOM 5098 C C . TYR B 1 108 ? -9.819 90.564 8.661 1.000 13.560 88 TYR B C 1
ATOM 5099 O O . TYR B 1 108 ? -10.472 90.840 9.661 1.000 13.686 88 TYR B O 1
ATOM 5108 N N . THR B 1 109 ? -8.841 89.673 8.643 1.000 13.422 89 THR B N 1
ATOM 5109 C CA . THR B 1 109 ? -8.561 88.759 9.738 1.000 13.401 89 THR B CA 1
ATOM 5110 C C . THR B 1 109 ? -7.090 88.900 10.090 1.000 13.355 89 THR B C 1
ATOM 5111 O O . THR B 1 109 ? -6.268 88.785 9.199 1.000 13.255 89 THR B O 1
ATOM 5115 N N . ASP B 1 110 ? -6.777 89.097 11.378 1.000 13.443 90 ASP B N 1
ATOM 5116 C CA . ASP B 1 110 ? -5.414 89.079 11.895 1.000 13.422 90 ASP B CA 1
ATOM 5117 C C . ASP B 1 110 ? -5.226 87.763 12.653 1.000 13.408 90 ASP B C 1
ATOM 5118 O O . ASP B 1 110 ? -5.803 87.600 13.750 1.000 13.524 90 ASP B O 1
ATOM 5123 N N . VAL B 1 111 ? -4.434 86.845 12.078 1.000 13.295 91 VAL B N 1
ATOM 5124 C CA . VAL B 1 111 ? -4.187 85.552 12.694 1.000 13.307 91 VAL B CA 1
ATOM 5125 C C . VAL B 1 111 ? -2.902 85.600 13.528 1.000 13.357 91 VAL B C 1
ATOM 5126 O O . VAL B 1 111 ? -1.857 86.003 13.022 1.000 13.298 91 VAL B O 1
ATOM 5130 N N . LYS B 1 112 ? -2.994 85.163 14.793 1.000 13.483 92 LYS B N 1
ATOM 5131 C CA . LYS B 1 112 ? -1.885 85.236 15.743 1.000 13.574 92 LYS B CA 1
ATOM 5132 C C . LYS B 1 112 ? -1.219 83.881 16.007 1.000 13.599 92 LYS B C 1
ATOM 5133 O O . LYS B 1 112 ? -0.127 83.858 16.553 1.000 13.662 92 LYS B O 1
ATOM 5139 N N . ILE B 1 113 ? -1.852 82.765 15.602 1.000 13.570 93 ILE B N 1
ATOM 5140 C CA . ILE B 1 113 ? -1.270 81.432 15.746 1.000 13.620 93 ILE B CA 1
ATOM 5141 C C . ILE B 1 113 ? -1.358 80.692 14.412 1.000 13.497 93 ILE B C 1
ATOM 5142 O O . ILE B 1 113 ? -2.455 80.605 13.865 1.000 13.445 93 ILE B O 1
ATOM 5147 N N . THR B 1 114 ? -0.237 80.096 13.946 1.000 13.479 94 THR B N 1
ATOM 5148 C CA . THR B 1 114 ? -0.201 79.424 12.653 1.000 13.386 94 THR B CA 1
ATOM 5149 C C . THR B 1 114 ? -0.010 77.908 12.759 1.000 13.499 94 THR B C 1
ATOM 5150 O O . THR B 1 114 ? -0.070 77.220 11.730 1.000 13.456 94 THR B O 1
ATOM 5154 N N . GLU B 1 115 ? 0.304 77.373 13.953 1.000 13.667 95 GLU B N 1
ATOM 5155 C CA . GLU B 1 115 ? 0.489 75.933 14.131 1.000 14.381 95 GLU B CA 1
ATOM 5156 C C . GLU B 1 115 ? -0.184 75.455 15.411 1.000 14.331 95 GLU B C 1
ATOM 5157 O O . GLU B 1 115 ? -0.342 76.227 16.343 1.000 14.141 95 GLU B O 1
ATOM 5163 N N . GLY B 1 116 ? -0.526 74.161 15.463 1.000 14.339 96 GLY B N 1
ATOM 5164 C CA . GLY B 1 116 ? -1.000 73.506 16.670 1.000 14.543 96 GLY B CA 1
ATOM 5165 C C . GLY B 1 116 ? -2.522 73.433 16.721 1.000 14.445 96 GLY B C 1
ATOM 5166 O O . GLY B 1 116 ? -3.166 73.676 15.712 1.000 14.484 96 GLY B O 1
ATOM 5167 N N . PRO B 1 117 ? -3.126 73.090 17.885 1.000 14.555 97 PRO B N 1
ATOM 5168 C CA . PRO B 1 117 ? -4.575 72.916 17.982 1.000 14.581 97 PRO B CA 1
ATOM 5169 C C . PRO B 1 117 ? -5.423 74.173 17.813 1.000 14.413 97 PRO B C 1
ATOM 5170 O O . PRO B 1 117 ? -6.602 74.068 17.451 1.000 14.388 97 PRO B O 1
ATOM 5174 N N . PHE B 1 118 ? -4.822 75.357 18.027 1.000 14.322 98 PHE B N 1
ATOM 5175 C CA . PHE B 1 118 ? -5.566 76.612 17.960 1.000 14.208 98 PHE B CA 1
ATOM 5176 C C . PHE B 1 118 ? -5.091 77.470 16.784 1.000 14.148 98 PHE B C 1
ATOM 5177 O O . PHE B 1 118 ? -3.999 77.258 16.258 1.000 14.082 98 PHE B O 1
ATOM 5185 N N . LYS B 1 119 ? -5.935 78.436 16.402 1.000 14.374 99 LYS B N 1
ATOM 5186 C CA . LYS B 1 119 ? -5.608 79.361 15.325 1.000 14.783 99 LYS B CA 1
ATOM 5187 C C . LYS B 1 119 ? -6.211 80.733 15.605 1.000 15.207 99 LYS B C 1
ATOM 5188 O O . LYS B 1 119 ? -6.812 81.328 14.702 1.000 15.439 99 LYS B O 1
ATOM 5194 N N . ASP B 1 120 ? -5.973 81.233 16.820 1.000 15.617 100 ASP B N 1
ATOM 5195 C CA . ASP B 1 120 ? -6.610 82.424 17.351 1.000 16.002 100 ASP B CA 1
ATOM 5196 C C . ASP B 1 120 ? -6.548 83.573 16.341 1.000 15.754 100 ASP B C 1
ATOM 5197 O O . ASP B 1 120 ? -5.485 83.954 15.863 1.000 15.654 100 ASP B O 1
ATOM 5202 N N . MET B 1 121 ? -7.722 84.110 16.024 1.000 16.032 101 MET B N 1
ATOM 5203 C CA . MET B 1 121 ? -7.866 85.108 14.978 1.000 16.085 101 MET B CA 1
ATOM 5204 C C . MET B 1 121 ? -8.916 86.112 15.427 1.000 15.033 101 MET B C 1
ATOM 5205 O O . MET B 1 121 ? -9.722 85.792 16.291 1.000 15.453 101 MET B O 1
ATOM 5210 N N . THR B 1 122 ? -8.814 87.348 14.941 1.000 14.078 102 THR B N 1
ATOM 5211 C CA . THR B 1 122 ? -9.867 88.328 15.103 1.000 13.902 102 THR B CA 1
ATOM 5212 C C . THR B 1 122 ? -10.232 88.837 13.713 1.000 13.817 102 THR B C 1
ATOM 5213 O O . THR B 1 122 ? -9.332 89.143 12.922 1.000 13.711 102 THR B O 1
ATOM 5217 N N . ASN B 1 123 ? -11.544 88.870 13.449 1.000 13.883 103 ASN B N 1
ATOM 5218 C CA . ASN B 1 123 ? -12.092 89.438 12.230 1.000 13.861 103 ASN B CA 1
ATOM 5219 C C . ASN B 1 123 ? -12.523 90.872 12.509 1.000 14.045 103 ASN B C 1
ATOM 5220 O O . ASN B 1 123 ? -13.235 91.144 13.488 1.000 14.216 103 ASN B O 1
ATOM 5225 N N . TYR B 1 124 ? -12.099 91.771 11.621 1.000 14.033 104 TYR B N 1
ATOM 5226 C CA . TYR B 1 124 ? -12.371 93.189 11.753 1.000 14.229 104 TYR B CA 1
ATOM 5227 C C . TYR B 1 124 ? -13.169 93.686 10.559 1.000 14.280 104 TYR B C 1
ATOM 5228 O O . TYR B 1 124 ? -13.115 93.067 9.493 1.000 14.132 104 TYR B O 1
ATOM 5237 N N . LEU B 1 125 ? -13.893 94.799 10.774 1.000 14.515 105 LEU B N 1
ATOM 5238 C CA . LEU B 1 125 ? -14.610 95.524 9.727 1.000 14.715 105 LEU B CA 1
ATOM 5239 C C . LEU B 1 125 ? -14.131 96.972 9.694 1.000 15.038 105 LEU B C 1
ATOM 5240 O O . LEU B 1 125 ? -14.108 97.651 10.730 1.000 14.996 105 LEU B O 1
ATOM 5245 N N . THR B 1 126 ? -13.764 97.430 8.481 1.000 15.089 106 THR B N 1
ATOM 5246 C CA . THR B 1 126 ? -13.557 98.843 8.205 1.000 15.393 106 THR B CA 1
ATOM 5247 C C . THR B 1 126 ? -14.360 99.175 6.951 1.000 15.864 106 THR B C 1
ATOM 5248 O O . THR B 1 126 ? -14.726 98.268 6.207 1.000 15.612 106 THR B O 1
ATOM 5252 N N . THR B 1 127 ? -14.657 100.468 6.754 1.000 16.616 107 THR B N 1
ATOM 5253 C CA . THR B 1 127 ? -15.453 100.923 5.627 1.000 17.116 107 THR B CA 1
ATOM 5254 C C . THR B 1 127 ? -14.850 102.196 5.047 1.000 17.532 107 THR B C 1
ATOM 5255 O O . THR B 1 127 ? -14.087 102.905 5.704 1.000 17.417 107 THR B O 1
ATOM 5259 N N . ALA B 1 128 ? -15.272 102.494 3.809 1.000 18.076 108 ALA B N 1
ATOM 5260 C CA . ALA B 1 128 ? -14.806 103.671 3.090 1.000 19.010 108 ALA B CA 1
ATOM 5261 C C . ALA B 1 128 ? -15.817 104.016 2.007 1.000 20.241 108 ALA B C 1
ATOM 5262 O O . ALA B 1 128 ? -16.391 103.106 1.406 1.000 19.653 108 ALA B O 1
ATOM 5264 N N . THR B 1 129 ? -16.035 105.324 1.779 1.000 22.193 109 THR B N 1
ATOM 5265 C CA . THR B 1 129 ? -16.810 105.803 0.649 1.000 24.487 109 THR B CA 1
ATOM 5266 C C . THR B 1 129 ? -16.034 105.622 -0.660 1.000 25.741 109 THR B C 1
ATOM 5267 O O . THR B 1 129 ? -16.607 105.411 -1.718 1.000 26.438 109 THR B O 1
ATOM 5271 N N . ASP B 1 130 ? -14.712 105.760 -0.554 1.000 27.881 110 ASP B N 1
ATOM 5272 C CA . ASP B 1 130 ? -13.799 105.768 -1.681 1.000 30.903 110 ASP B CA 1
ATOM 5273 C C . ASP B 1 130 ? -12.805 104.618 -1.503 1.000 28.154 110 ASP B C 1
ATOM 5274 O O . ASP B 1 130 ? -12.211 104.471 -0.444 1.000 25.429 110 ASP B O 1
ATOM 5279 N N . ILE B 1 131 ? -12.597 103.830 -2.569 1.000 26.764 111 ILE B N 1
ATOM 5280 C CA . ILE B 1 131 ? -11.716 102.671 -2.554 1.000 25.869 111 ILE B CA 1
ATOM 5281 C C . ILE B 1 131 ? -10.285 103.041 -2.146 1.000 26.103 111 ILE B C 1
ATOM 5282 O O . ILE B 1 131 ? -9.568 102.184 -1.627 1.000 25.819 111 ILE B O 1
ATOM 5287 N N . ARG B 1 132 ? -9.886 104.310 -2.347 1.000 26.335 112 ARG B N 1
ATOM 5288 C CA . ARG B 1 132 ? -8.567 104.814 -1.975 1.000 26.870 112 ARG B CA 1
ATOM 5289 C C . ARG B 1 132 ? -8.510 105.241 -0.506 1.000 26.345 112 ARG B C 1
ATOM 5290 O O . ARG B 1 132 ? -7.461 105.671 -0.030 1.000 26.443 112 ARG B O 1
ATOM 5298 N N . GLY B 1 133 ? -9.648 105.175 0.187 1.000 24.743 113 GLY B N 1
ATOM 5299 C CA . GLY B 1 133 ? -9.713 105.588 1.579 1.000 23.896 113 GLY B CA 1
ATOM 5300 C C . GLY B 1 133 ? -10.239 107.014 1.721 1.000 23.673 113 GLY B C 1
ATOM 5301 O O . GLY B 1 133 ? -10.697 107.621 0.753 1.000 23.725 113 GLY B O 1
ATOM 5302 N N . PRO B 1 134 ? -10.184 107.598 2.934 1.000 23.389 114 PRO B N 1
ATOM 5303 C CA . PRO B 1 134 ? -9.673 106.910 4.136 1.000 22.175 114 PRO B CA 1
ATOM 5304 C C . PRO B 1 134 ? -10.623 105.846 4.680 1.000 20.492 114 PRO B C 1
ATOM 5305 O O . PRO B 1 134 ? -11.804 105.843 4.347 1.000 20.242 114 PRO B O 1
ATOM 5309 N N . TRP B 1 135 ? -10.079 104.942 5.516 1.000 19.400 115 TRP B N 1
ATOM 5310 C CA . TRP B 1 135 ? -10.838 103.817 6.059 1.000 18.562 115 TRP B CA 1
ATOM 5311 C C . TRP B 1 135 ? -11.139 104.054 7.537 1.000 18.360 115 TRP B C 1
ATOM 5312 O O . TRP B 1 135 ? -10.287 104.547 8.271 1.000 18.217 115 TRP B O 1
ATOM 5323 N N . THR B 1 136 ? -12.345 103.684 7.963 1.000 18.219 116 THR B N 1
ATOM 5324 C CA . THR B 1 136 ? -12.761 103.931 9.342 1.000 18.526 116 THR B CA 1
ATOM 5325 C C . THR B 1 136 ? -11.997 103.026 10.315 1.000 18.374 116 THR B C 1
ATOM 5326 O O . THR B 1 136 ? -11.608 101.905 9.974 1.000 17.663 116 THR B O 1
ATOM 5330 N N . ASP B 1 137 ? -11.766 103.554 11.526 1.000 18.976 117 ASP B N 1
ATOM 5331 C CA . ASP B 1 137 ? -11.244 102.788 12.650 1.000 19.372 117 ASP B CA 1
ATOM 5332 C C . ASP B 1 137 ? -11.954 101.445 12.696 1.000 18.690 117 ASP B C 1
ATOM 5333 O O . ASP B 1 137 ? -13.181 101.383 12.602 1.000 19.026 117 ASP B O 1
ATOM 5338 N N . PRO B 1 138 ? -11.219 100.325 12.832 1.000 18.048 118 PRO B N 1
ATOM 5339 C CA . PRO B 1 138 ? -11.842 99.005 12.718 1.000 17.983 118 PRO B CA 1
ATOM 5340 C C . PRO B 1 138 ? -12.711 98.674 13.932 1.000 18.227 118 PRO B C 1
ATOM 5341 O O . PRO B 1 138 ? -12.431 99.104 15.045 1.000 18.769 118 PRO B O 1
ATOM 5345 N N . ILE B 1 139 ? -13.784 97.933 13.671 1.000 18.294 119 ILE B N 1
ATOM 5346 C CA . ILE B 1 139 ? -14.630 97.315 14.677 1.000 18.558 119 ILE B CA 1
ATOM 5347 C C . ILE B 1 139 ? -14.242 95.845 14.721 1.000 17.319 119 ILE B C 1
ATOM 5348 O O . ILE B 1 139 ? -14.136 95.198 13.659 1.000 16.520 119 ILE B O 1
ATOM 5353 N N . ALA B 1 140 ? -14.033 95.316 15.942 1.000 16.389 120 ALA B N 1
ATOM 5354 C CA . ALA B 1 140 ? -13.814 93.888 16.083 1.000 15.814 120 ALA B CA 1
ATOM 5355 C C . ALA B 1 140 ? -15.156 93.189 15.895 1.000 15.528 120 ALA B C 1
ATOM 5356 O O . ALA B 1 140 ? -16.151 93.566 16.527 1.000 15.913 120 ALA B O 1
ATOM 5358 N N . VAL B 1 141 ? -15.214 92.193 15.002 1.000 14.733 121 VAL B N 1
ATOM 5359 C CA . VAL B 1 141 ? -16.481 91.545 14.734 1.000 14.679 121 VAL B CA 1
ATOM 5360 C C . VAL B 1 141 ? -16.585 90.263 15.566 1.000 14.640 121 VAL B C 1
ATOM 5361 O O . VAL B 1 141 ? -17.539 90.106 16.296 1.000 14.802 121 VAL B O 1
ATOM 5365 N N . ASN B 1 142 ? -15.656 89.330 15.389 1.000 14.447 122 ASN B N 1
ATOM 5366 C CA . ASN B 1 142 ? -15.641 88.087 16.140 1.000 14.431 122 ASN B CA 1
ATOM 5367 C C . ASN B 1 142 ? -14.329 87.357 15.860 1.000 14.240 122 ASN B C 1
ATOM 5368 O O . ASN B 1 142 ? -13.456 87.895 15.173 1.000 14.129 122 ASN B O 1
ATOM 5373 N N . GLY B 1 143 ? -14.218 86.133 16.385 1.000 14.226 123 GLY B N 1
ATOM 5374 C CA . GLY B 1 143 ? -13.222 85.145 16.000 1.000 14.068 123 GLY B CA 1
ATOM 5375 C C . GLY B 1 143 ? -13.880 84.039 15.175 1.000 13.989 123 GLY B C 1
ATOM 5376 O O . GLY B 1 143 ? -14.172 84.260 13.995 1.000 13.893 123 GLY B O 1
ATOM 5377 N N . VAL B 1 144 ? -14.097 82.869 15.799 1.000 14.055 124 VAL B N 1
ATOM 5378 C CA . VAL B 1 144 ? -14.913 81.767 15.301 1.000 14.048 124 VAL B CA 1
ATOM 5379 C C . VAL B 1 144 ? -14.163 80.993 14.229 1.000 13.885 124 VAL B C 1
ATOM 5380 O O . VAL B 1 144 ? -14.001 79.784 14.338 1.000 13.905 124 VAL B O 1
ATOM 5384 N N . GLY B 1 145 ? -13.760 81.712 13.183 1.000 13.753 125 GLY B N 1
ATOM 5385 C CA . GLY B 1 145 ? -12.925 81.178 12.115 1.000 13.607 125 GLY B CA 1
ATOM 5386 C C . GLY B 1 145 ? -12.474 82.269 11.152 1.000 13.500 125 GLY B C 1
ATOM 5387 O O . GLY B 1 145 ? -12.942 83.396 11.215 1.000 13.545 125 GLY B O 1
ATOM 5388 N N . PHE B 1 146 ? -11.533 81.915 10.281 1.000 13.381 126 PHE B N 1
ATOM 5389 C CA . PHE B 1 146 ? -10.986 82.824 9.296 1.000 13.289 126 PHE B CA 1
ATOM 5390 C C . PHE B 1 146 ? -11.873 82.765 8.055 1.000 13.271 126 PHE B C 1
ATOM 5391 O O . PHE B 1 146 ? -12.945 82.146 8.091 1.000 13.334 126 PHE B O 1
ATOM 5399 N N . ASP B 1 147 ? -11.436 83.453 6.986 1.000 13.206 127 ASP B N 1
ATOM 5400 C CA . ASP B 1 147 ? -12.185 83.533 5.739 1.000 13.210 127 ASP B CA 1
ATOM 5401 C C . ASP B 1 147 ? -13.577 84.118 5.964 1.000 13.325 127 ASP B C 1
ATOM 5402 O O . ASP B 1 147 ? -14.565 83.604 5.435 1.000 13.369 127 ASP B O 1
ATOM 5407 N N . ALA B 1 148 ? -13.656 85.164 6.775 1.000 13.395 128 ALA B N 1
ATOM 5408 C CA . ALA B 1 148 ? -14.925 85.819 7.063 1.000 13.536 128 ALA B CA 1
ATOM 5409 C C . ALA B 1 148 ? -15.329 86.702 5.885 1.000 13.581 128 ALA B C 1
ATOM 5410 O O . ALA B 1 148 ? -14.494 87.408 5.334 1.000 13.542 128 ALA B O 1
ATOM 5412 N N . SER B 1 149 ? -16.622 86.696 5.573 1.000 13.688 129 SER B N 1
ATOM 5413 C CA . SER B 1 149 ? -17.158 87.357 4.390 1.000 13.763 129 SER B CA 1
ATOM 5414 C C . SER B 1 149 ? -18.494 88.016 4.755 1.000 13.958 129 SER B C 1
ATOM 5415 O O . SER B 1 149 ? -19.318 87.422 5.451 1.000 14.011 129 SER B O 1
ATOM 5418 N N . LEU B 1 150 ? -18.675 89.264 4.329 1.000 14.086 130 LEU B N 1
ATOM 5419 C CA . LEU B 1 150 ? -19.874 90.018 4.603 1.000 14.305 130 LEU B CA 1
ATOM 5420 C C . LEU B 1 150 ? -20.900 89.745 3.511 1.000 14.389 130 LEU B C 1
ATOM 5421 O O . LEU B 1 150 ? -20.662 90.046 2.331 1.000 14.395 130 LEU B O 1
ATOM 5426 N N . PHE B 1 151 ? -22.034 89.156 3.881 1.000 14.468 131 PHE B N 1
ATOM 5427 C CA . PHE B 1 151 ? -23.110 88.944 2.925 1.000 14.582 131 PHE B CA 1
ATOM 5428 C C . PHE B 1 151 ? -24.191 89.993 3.133 1.000 14.849 131 PHE B C 1
ATOM 5429 O O . PHE B 1 151 ? -24.778 90.098 4.213 1.000 14.949 131 PHE B O 1
ATOM 5437 N N . HIS B 1 152 ? -24.439 90.771 2.079 1.000 14.987 132 HIS B N 1
ATOM 5438 C CA . HIS B 1 152 ? -25.501 91.773 2.050 1.000 15.282 132 HIS B CA 1
ATOM 5439 C C . HIS B 1 152 ? -26.724 91.203 1.341 1.000 15.430 132 HIS B C 1
ATOM 5440 O O . HIS B 1 152 ? -26.759 91.172 0.116 1.000 15.427 132 HIS B O 1
ATOM 5447 N N . ASP B 1 153 ? -27.722 90.745 2.107 1.000 16.199 133 ASP B N 1
ATOM 5448 C CA . ASP B 1 153 ? -28.955 90.229 1.533 1.000 17.082 133 ASP B CA 1
ATOM 5449 C C . ASP B 1 153 ? -29.740 91.367 0.870 1.000 18.073 133 ASP B C 1
ATOM 5450 O O . ASP B 1 153 ? -29.767 92.495 1.357 1.000 18.329 133 ASP B O 1
ATOM 5455 N N . GLU B 1 154 ? -30.433 91.048 -0.225 1.000 19.066 134 GLU B N 1
ATOM 5456 C CA . GLU B 1 154 ? -31.217 92.039 -0.955 1.000 20.571 134 GLU B CA 1
ATOM 5457 C C . GLU B 1 154 ? -32.339 92.617 -0.088 1.000 20.613 134 GLU B C 1
ATOM 5458 O O . GLU B 1 154 ? -32.807 93.724 -0.349 1.000 21.154 134 GLU B O 1
ATOM 5464 N N . ASN B 1 155 ? -32.750 91.886 0.957 1.000 20.081 135 ASN B N 1
ATOM 5465 C CA . ASN B 1 155 ? -33.819 92.323 1.842 1.000 19.957 135 ASN B CA 1
ATOM 5466 C C . ASN B 1 155 ? -33.300 93.247 2.949 1.000 19.613 135 ASN B C 1
ATOM 5467 O O . ASN B 1 155 ? -34.066 93.610 3.830 1.000 19.631 135 ASN B O 1
ATOM 5472 N N . GLY B 1 156 ? -32.013 93.609 2.933 1.000 18.789 136 GLY B N 1
ATOM 5473 C CA . GLY B 1 156 ? -31.494 94.598 3.858 1.000 18.677 136 GLY B CA 1
ATOM 5474 C C . GLY B 1 156 ? -30.847 93.987 5.107 1.000 18.165 136 GLY B C 1
ATOM 5475 O O . GLY B 1 156 ? -30.186 94.693 5.844 1.000 18.146 136 GLY B O 1
ATOM 5476 N N . ARG B 1 157 ? -31.006 92.679 5.312 1.000 17.857 137 ARG B N 1
ATOM 5477 C CA . ARG B 1 157 ? -30.317 91.977 6.389 1.000 17.632 137 ARG B CA 1
ATOM 5478 C C . ARG B 1 157 ? -28.855 91.721 5.997 1.000 17.146 137 ARG B C 1
ATOM 5479 O O . ARG B 1 157 ? -28.509 91.668 4.810 1.000 17.059 137 ARG B O 1
ATOM 5487 N N . LYS B 1 158 ? -27.982 91.619 6.994 1.000 16.629 138 LYS B N 1
ATOM 5488 C CA . LYS B 1 158 ? -26.576 91.387 6.719 1.000 16.244 138 LYS B CA 1
ATOM 5489 C C . LYS B 1 158 ? -26.047 90.316 7.655 1.000 15.889 138 LYS B C 1
ATOM 5490 O O . LYS B 1 158 ? -26.489 90.220 8.808 1.000 16.054 138 LYS B O 1
ATOM 5496 N N . TYR B 1 159 ? -25.091 89.541 7.142 1.000 15.183 139 TYR B N 1
ATOM 5497 C CA . TYR B 1 159 ? -24.557 88.377 7.827 1.000 14.881 139 TYR B CA 1
ATOM 5498 C C . TYR B 1 159 ? -23.051 88.291 7.622 1.000 14.598 139 TYR B C 1
ATOM 5499 O O . TYR B 1 159 ? -22.507 88.835 6.656 1.000 14.548 139 TYR B O 1
ATOM 5508 N N . LEU B 1 160 ? -22.399 87.603 8.553 1.000 14.493 140 LEU B N 1
ATOM 5509 C CA . LEU B 1 160 ? -21.030 87.138 8.405 1.000 14.283 140 LEU B CA 1
ATOM 5510 C C . LEU B 1 160 ? -21.053 85.634 8.133 1.000 14.167 140 LEU B C 1
ATOM 5511 O O . LEU B 1 160 ? -21.604 84.847 8.902 1.000 14.221 140 LEU B O 1
ATOM 5516 N N . VAL B 1 161 ? -20.412 85.236 7.034 1.000 14.027 141 VAL B N 1
ATOM 5517 C CA . VAL B 1 161 ? -20.251 83.825 6.729 1.000 13.929 141 VAL B CA 1
ATOM 5518 C C . VAL B 1 161 ? -18.761 83.501 6.802 1.000 13.769 141 VAL B C 1
ATOM 5519 O O . VAL B 1 161 ? -17.959 84.280 6.314 1.000 13.706 141 VAL B O 1
ATOM 5523 N N . GLN B 1 162 ? -18.381 82.406 7.460 1.000 13.729 142 GLN B N 1
ATOM 5524 C CA . GLN B 1 162 ? -16.969 82.133 7.695 1.000 13.611 142 GLN B CA 1
ATOM 5525 C C . GLN B 1 162 ? -16.686 80.644 7.879 1.000 13.588 142 GLN B C 1
ATOM 5526 O O . GLN B 1 162 ? -17.583 79.849 8.114 1.000 13.676 142 GLN B O 1
ATOM 5532 N N . GLN B 1 163 ? -15.408 80.283 7.751 1.000 13.488 143 GLN B N 1
ATOM 5533 C CA . GLN B 1 163 ? -14.860 79.022 8.241 1.000 13.497 143 GLN B CA 1
ATOM 5534 C C . GLN B 1 163 ? -15.047 78.957 9.760 1.000 13.601 143 GLN B C 1
ATOM 5535 O O . GLN B 1 163 ? -15.240 79.995 10.397 1.000 13.636 143 GLN B O 1
ATOM 5541 N N . THR B 1 164 ? -15.021 77.734 10.307 1.000 13.677 144 THR B N 1
ATOM 5542 C CA . THR B 1 164 ? -15.294 77.480 11.707 1.000 13.814 144 THR B CA 1
ATOM 5543 C C . THR B 1 164 ? -14.186 76.591 12.280 1.000 13.842 144 THR B C 1
ATOM 5544 O O . THR B 1 164 ? -14.128 75.396 12.038 1.000 13.892 144 THR B O 1
ATOM 5548 N N . TRP B 1 165 ? -13.314 77.168 13.102 1.000 13.840 145 TRP B N 1
ATOM 5549 C CA . TRP B 1 165 ? -12.240 76.413 13.712 1.000 13.892 145 TRP B CA 1
ATOM 5550 C C . TRP B 1 165 ? -12.761 75.504 14.826 1.000 14.096 145 TRP B C 1
ATOM 5551 O O . TRP B 1 165 ? -13.522 75.945 15.681 1.000 14.200 145 TRP B O 1
ATOM 5562 N N . ASP B 1 166 ? -12.304 74.245 14.834 1.000 14.179 146 ASP B N 1
ATOM 5563 C CA . ASP B 1 166 ? -12.541 73.331 15.946 1.000 14.405 146 ASP B CA 1
ATOM 5564 C C . ASP B 1 166 ? -11.204 72.793 16.445 1.000 14.477 146 ASP B C 1
ATOM 5565 O O . ASP B 1 166 ? -10.474 72.149 15.698 1.000 14.435 146 ASP B O 1
ATOM 5570 N N . HIS B 1 167 ? -10.871 73.102 17.717 1.000 14.604 147 HIS B N 1
ATOM 5571 C CA . HIS B 1 167 ? -9.609 72.714 18.315 1.000 14.699 147 HIS B CA 1
ATOM 5572 C C . HIS B 1 167 ? -9.650 71.273 18.828 1.000 14.950 147 HIS B C 1
ATOM 5573 O O . HIS B 1 167 ? -8.626 70.745 19.291 1.000 15.076 147 HIS B O 1
ATOM 5580 N N . ARG B 1 168 ? -10.840 70.664 18.861 1.000 15.060 148 ARG B N 1
ATOM 5581 C CA . ARG B 1 168 ? -10.986 69.357 19.481 1.000 15.342 148 ARG B CA 1
ATOM 5582 C C . ARG B 1 168 ? -10.391 68.305 18.537 1.000 15.349 148 ARG B C 1
ATOM 5583 O O . ARG B 1 168 ? -10.875 68.118 17.433 1.000 15.228 148 ARG B O 1
ATOM 5591 N N . GLU B 1 169 ? -9.319 67.630 18.987 1.000 15.516 149 GLU B N 1
ATOM 5592 C CA . GLU B 1 169 ? -8.483 66.824 18.111 1.000 15.522 149 GLU B CA 1
ATOM 5593 C C . GLU B 1 169 ? -9.210 65.564 17.628 1.000 15.689 149 GLU B C 1
ATOM 5594 O O . GLU B 1 169 ? -8.766 64.938 16.673 1.000 15.678 149 GLU B O 1
ATOM 5600 N N . TYR B 1 170 ? -10.308 65.193 18.277 1.000 15.862 150 TYR B N 1
ATOM 5601 C CA . TYR B 1 170 ? -11.091 64.018 17.920 1.000 16.050 150 TYR B CA 1
ATOM 5602 C C . TYR B 1 170 ? -12.206 64.397 16.937 1.000 15.848 150 TYR B C 1
ATOM 5603 O O . TYR B 1 170 ? -13.023 63.555 16.607 1.000 15.986 150 TYR B O 1
ATOM 5612 N N . HIS B 1 171 ? -12.247 65.659 16.482 1.000 15.902 151 HIS B N 1
ATOM 5613 C CA . HIS B 1 171 ? -13.120 66.099 15.398 1.000 16.080 151 HIS B CA 1
ATOM 5614 C C . HIS B 1 171 ? -12.263 66.570 14.223 1.000 16.360 151 HIS B C 1
ATOM 5615 O O . HIS B 1 171 ? -11.060 66.784 14.374 1.000 16.251 151 HIS B O 1
ATOM 5622 N N . HIS B 1 172 ? -12.900 66.840 13.082 1.000 17.010 152 HIS B N 1
ATOM 5623 C CA . HIS B 1 172 ? -12.212 67.473 11.974 1.000 17.521 152 HIS B CA 1
ATOM 5624 C C . HIS B 1 172 ? -12.101 68.960 12.305 1.000 16.547 152 HIS B C 1
ATOM 5625 O O . HIS B 1 172 ? -13.008 69.538 12.891 1.000 16.444 152 HIS B O 1
ATOM 5632 N N . PRO B 1 173 ? -10.966 69.615 12.003 1.000 15.916 153 PRO B N 1
ATOM 5633 C CA . PRO B 1 173 ? -10.758 70.995 12.443 1.000 15.331 153 PRO B CA 1
ATOM 5634 C C . PRO B 1 173 ? -11.573 72.081 11.742 1.000 14.796 153 PRO B C 1
ATOM 5635 O O . PRO B 1 173 ? -11.666 73.175 12.282 1.000 14.558 153 PRO B O 1
ATOM 5639 N N . PHE B 1 174 ? -12.158 71.786 10.559 1.000 14.315 154 PHE B N 1
ATOM 5640 C CA . PHE B 1 174 ? -12.975 72.759 9.852 1.000 13.936 154 PHE B CA 1
ATOM 5641 C C . PHE B 1 174 ? -14.447 72.376 9.978 1.000 13.998 154 PHE B C 1
ATOM 5642 O O . PHE B 1 174 ? -14.956 71.592 9.173 1.000 14.107 154 PHE B O 1
ATOM 5650 N N . ASN B 1 175 ? -15.131 73.001 10.946 1.000 14.046 155 ASN B N 1
ATOM 5651 C CA . ASN B 1 175 ? -16.422 72.560 11.420 1.000 14.197 155 ASN B CA 1
ATOM 5652 C C . ASN B 1 175 ? -17.532 73.284 10.674 1.000 14.141 155 ASN B C 1
ATOM 5653 O O . ASN B 1 175 ? -18.332 74.001 11.274 1.000 14.186 155 ASN B O 1
ATOM 5658 N N . GLY B 1 176 ? -17.590 73.088 9.359 1.000 14.067 156 GLY B N 1
ATOM 5659 C CA . GLY B 1 176 ? -18.668 73.635 8.566 1.000 14.049 156 GLY B CA 1
ATOM 5660 C C . GLY B 1 176 ? -18.525 75.139 8.352 1.000 13.924 156 GLY B C 1
ATOM 5661 O O . GLY B 1 176 ? -17.528 75.750 8.728 1.000 13.838 156 GLY B O 1
ATOM 5662 N N . ILE B 1 177 ? -19.529 75.703 7.695 1.000 13.938 157 ILE B N 1
ATOM 5663 C CA . ILE B 1 177 ? -19.563 77.116 7.376 1.000 13.866 157 ILE B CA 1
ATOM 5664 C C . ILE B 1 177 ? -20.583 77.778 8.292 1.000 13.981 157 ILE B C 1
ATOM 5665 O O . ILE B 1 177 ? -21.764 77.479 8.213 1.000 14.096 157 ILE B O 1
ATOM 5670 N N . THR B 1 178 ? -20.110 78.668 9.166 1.000 13.968 158 THR B N 1
ATOM 5671 C CA . THR B 1 178 ? -20.971 79.336 10.113 1.000 14.100 158 THR B CA 1
ATOM 5672 C C . THR B 1 178 ? -21.509 80.591 9.441 1.000 14.110 158 THR B C 1
ATOM 5673 O O . THR B 1 178 ? -20.761 81.344 8.815 1.000 14.006 158 THR B O 1
ATOM 5677 N N . LEU B 1 179 ? -22.816 80.798 9.605 1.000 14.261 159 LEU B N 1
ATOM 5678 C CA . LEU B 1 179 ? -23.473 82.033 9.224 1.000 14.337 159 LEU B CA 1
ATOM 5679 C C . LEU B 1 179 ? -24.080 82.652 10.483 1.000 14.506 159 LEU B C 1
ATOM 5680 O O . LEU B 1 179 ? -24.767 81.955 11.207 1.000 14.618 159 LEU B O 1
ATOM 5685 N N . THR B 1 180 ? -23.792 83.927 10.716 1.000 14.541 160 THR B N 1
ATOM 5686 C CA . THR B 1 180 ? -24.270 84.663 11.879 1.000 14.723 160 THR B CA 1
ATOM 5687 C C . THR B 1 180 ? -24.801 86.006 11.385 1.000 14.842 160 THR B C 1
ATOM 5688 O O . THR B 1 180 ? -24.176 86.656 10.554 1.000 14.753 160 THR B O 1
ATOM 5692 N N . GLU B 1 181 ? -25.906 86.465 11.961 1.000 15.069 161 GLU B N 1
ATOM 5693 C CA . GLU B 1 181 ? -26.549 87.678 11.486 1.000 15.567 161 GLU B CA 1
ATOM 5694 C C . GLU B 1 181 ? -26.064 88.885 12.290 1.000 16.099 161 GLU B C 1
ATOM 5695 O O . GLU B 1 181 ? -25.894 88.816 13.521 1.000 16.317 161 GLU B O 1
ATOM 5701 N N . PHE B 1 182 ? -25.878 89.995 11.552 1.000 16.414 162 PHE B N 1
ATOM 5702 C CA . PHE B 1 182 ? -25.578 91.294 12.120 1.000 17.150 162 PHE B CA 1
ATOM 5703 C C . PHE B 1 182 ? -26.853 92.005 12.581 1.000 18.158 162 PHE B C 1
ATOM 5704 O O . PHE B 1 182 ? -27.897 91.926 11.933 1.000 18.082 162 PHE B O 1
ATOM 5712 N N . ASP B 1 183 ? -26.706 92.763 13.668 1.000 19.314 163 ASP B N 1
ATOM 5713 C CA . ASP B 1 183 ? -27.524 93.938 13.934 1.000 20.742 163 ASP B CA 1
ATOM 5714 C C . ASP B 1 183 ? -26.951 95.080 13.097 1.000 21.574 163 ASP B C 1
ATOM 5715 O O . ASP B 1 183 ? -25.844 95.547 13.363 1.000 21.105 163 ASP B O 1
ATOM 5720 N N . THR B 1 184 ? -27.709 95.520 12.083 1.000 22.450 164 THR B N 1
ATOM 5721 C CA . THR B 1 184 ? -27.165 96.395 11.063 1.000 23.370 164 THR B CA 1
ATOM 5722 C C . THR B 1 184 ? -27.029 97.829 11.576 1.000 24.691 164 THR B C 1
ATOM 5723 O O . THR B 1 184 ? -26.320 98.616 10.963 1.000 25.241 164 THR B O 1
ATOM 5727 N N . ALA B 1 185 ? -27.666 98.164 12.705 1.000 25.563 165 ALA B N 1
ATOM 5728 C CA . ALA B 1 185 ? -27.542 99.486 13.303 1.000 26.684 165 ALA B CA 1
ATOM 5729 C C . ALA B 1 185 ? -26.167 99.683 13.945 1.000 26.616 165 ALA B C 1
ATOM 5730 O O . ALA B 1 185 ? -25.656 100.801 13.945 1.000 28.601 165 ALA B O 1
ATOM 5732 N N . THR B 1 186 ? -25.582 98.619 14.523 1.000 25.930 166 THR B N 1
ATOM 5733 C CA . THR B 1 186 ? -24.300 98.716 15.224 1.000 24.336 166 THR B CA 1
ATOM 5734 C C . THR B 1 186 ? -23.216 97.922 14.496 1.000 23.432 166 THR B C 1
ATOM 5735 O O . THR B 1 186 ? -22.044 98.019 14.857 1.000 23.337 166 THR B O 1
ATOM 5739 N N . MET B 1 187 ? -23.614 97.091 13.527 1.000 22.509 167 MET B N 1
ATOM 5740 C CA . MET B 1 187 ? -22.741 96.091 12.914 1.000 21.304 167 MET B CA 1
ATOM 5741 C C . MET B 1 187 ? -22.004 95.268 13.986 1.000 21.001 167 MET B C 1
ATOM 5742 O O . MET B 1 187 ? -20.825 94.957 13.838 1.000 19.707 167 MET B O 1
ATOM 5747 N N . GLN B 1 188 ? -22.745 94.849 15.012 1.000 21.019 168 GLN B N 1
ATOM 5748 C CA . GLN B 1 188 ? -22.312 93.790 15.912 1.000 22.397 168 GLN B CA 1
ATOM 5749 C C . GLN B 1 188 ? -23.129 92.536 15.592 1.000 20.584 168 GLN B C 1
ATOM 5750 O O . GLN B 1 188 ? -24.337 92.622 15.352 1.000 20.301 168 GLN B O 1
ATOM 5756 N N . LEU B 1 189 ? -22.474 91.370 15.619 1.000 18.817 169 LEU B N 1
ATOM 5757 C CA . LEU B 1 189 ? -23.159 90.110 15.417 1.000 17.920 169 LEU B CA 1
ATOM 5758 C C . LEU B 1 189 ? -24.110 89.800 16.573 1.000 18.261 169 LEU B C 1
ATOM 5759 O O . LEU B 1 189 ? -23.888 90.220 17.698 1.000 17.955 169 LEU B O 1
ATOM 5764 N N . LYS B 1 190 ? -25.166 89.050 16.235 1.000 18.420 170 LYS B N 1
ATOM 5765 C CA . LYS B 1 190 ? -26.070 88.435 17.186 1.000 18.640 170 LYS B CA 1
ATOM 5766 C C . LYS B 1 190 ? -25.702 86.961 17.292 1.000 18.070 170 LYS B C 1
ATOM 5767 O O . LYS B 1 190 ? -26.210 86.134 16.536 1.000 17.792 170 LYS B O 1
ATOM 5773 N N . PRO B 1 191 ? -24.834 86.574 18.252 1.000 17.458 171 PRO B N 1
ATOM 5774 C CA . PRO B 1 191 ? -24.300 85.218 18.306 1.000 17.320 171 PRO B CA 1
ATOM 5775 C C . PRO B 1 191 ? -25.334 84.105 18.334 1.000 17.429 171 PRO B C 1
ATOM 5776 O O . PRO B 1 191 ? -25.061 82.998 17.906 1.000 17.335 171 PRO B O 1
ATOM 5780 N N . GLU B 1 192 ? -26.532 84.405 18.823 1.000 18.238 172 GLU B N 1
ATOM 5781 C CA . GLU B 1 192 ? -27.588 83.416 18.952 1.000 18.884 172 GLU B CA 1
ATOM 5782 C C . GLU B 1 192 ? -28.060 82.949 17.577 1.000 17.838 172 GLU B C 1
ATOM 5783 O O . GLU B 1 192 ? -28.731 81.923 17.510 1.000 17.800 172 GLU B O 1
ATOM 5789 N N . THR B 1 193 ? -27.730 83.696 16.491 1.000 16.831 173 THR B N 1
ATOM 5790 C CA . THR B 1 193 ? -28.240 83.399 15.157 1.000 16.135 173 THR B CA 1
ATOM 5791 C C . THR B 1 193 ? -27.265 82.480 14.425 1.000 15.471 173 THR B C 1
ATOM 5792 O O . THR B 1 193 ? -27.578 82.021 13.336 1.000 15.387 173 THR B O 1
ATOM 5796 N N . ALA B 1 194 ? -26.077 82.221 15.000 1.000 15.129 174 ALA B N 1
ATOM 5797 C CA . ALA B 1 194 ? -25.073 81.359 14.387 1.000 14.918 174 ALA B CA 1
ATOM 5798 C C . ALA B 1 194 ? -25.641 79.978 14.062 1.000 14.935 174 ALA B C 1
ATOM 5799 O O . ALA B 1 194 ? -26.291 79.334 14.890 1.000 15.097 174 ALA B O 1
ATOM 5801 N N . ARG B 1 195 ? -25.385 79.513 12.836 1.000 14.787 175 ARG B N 1
ATOM 5802 C CA . ARG B 1 195 ? -25.639 78.130 12.508 1.000 14.795 175 ARG B CA 1
ATOM 5803 C C . ARG B 1 195 ? -24.715 77.692 11.368 1.000 14.603 175 ARG B C 1
ATOM 5804 O O . ARG B 1 195 ? -24.226 78.528 10.607 1.000 14.480 175 ARG B O 1
ATOM 5812 N N . ASN B 1 196 ? -24.551 76.372 11.285 1.000 14.613 176 ASN B N 1
ATOM 5813 C CA . ASN B 1 196 ? -23.825 75.702 10.239 1.000 14.485 176 ASN B CA 1
ATOM 5814 C C . ASN B 1 196 ? -24.747 75.556 9.038 1.000 14.510 176 ASN B C 1
ATOM 5815 O O . ASN B 1 196 ? -25.710 74.801 9.123 1.000 14.653 176 ASN B O 1
ATOM 5820 N N . ILE B 1 197 ? -24.422 76.231 7.917 1.000 14.390 177 ILE B N 1
ATOM 5821 C CA . ILE B 1 197 ? -25.224 76.187 6.704 1.000 14.425 177 ILE B CA 1
ATOM 5822 C C . ILE B 1 197 ? -24.742 75.098 5.752 1.000 14.380 177 ILE B C 1
ATOM 5823 O O . ILE B 1 197 ? -25.481 74.749 4.813 1.000 14.450 177 ILE B O 1
ATOM 5828 N N . TYR B 1 198 ? -23.511 74.583 5.940 1.000 14.284 178 TYR B N 1
ATOM 5829 C CA . TYR B 1 198 ? -22.933 73.679 4.949 1.000 14.250 178 TYR B CA 1
ATOM 5830 C C . TYR B 1 198 ? -21.703 72.969 5.497 1.000 14.202 178 TYR B C 1
ATOM 5831 O O . TYR B 1 198 ? -20.751 73.616 5.945 1.000 14.090 178 TYR B O 1
ATOM 5840 N N . ASN B 1 199 ? -21.704 71.641 5.391 1.000 14.307 179 ASN B N 1
ATOM 5841 C CA . ASN B 1 199 ? -20.619 70.829 5.907 1.000 14.695 179 ASN B CA 1
ATOM 5842 C C . ASN B 1 199 ? -19.594 70.484 4.840 1.000 15.126 179 ASN B C 1
ATOM 5843 O O . ASN B 1 199 ? -18.568 69.914 5.153 1.000 15.214 179 ASN B O 1
ATOM 5848 N N . GLY B 1 200 ? -19.837 70.834 3.580 1.000 15.833 180 GLY B N 1
ATOM 5849 C CA . GLY B 1 200 ? -18.879 70.503 2.547 1.000 16.367 180 GLY B CA 1
ATOM 5850 C C . GLY B 1 200 ? -19.025 69.056 2.092 1.000 17.326 180 GLY B C 1
ATOM 5851 O O . GLY B 1 200 ? -20.013 68.408 2.374 1.000 18.213 180 GLY B O 1
ATOM 5852 N N . THR B 1 201 ? -18.011 68.585 1.369 1.000 18.126 181 THR B N 1
ATOM 5853 C CA . THR B 1 201 ? -17.954 67.250 0.786 1.000 18.556 181 THR B CA 1
ATOM 5854 C C . THR B 1 201 ? -16.878 66.468 1.528 1.000 19.027 181 THR B C 1
ATOM 5855 O O . THR B 1 201 ? -16.246 67.010 2.451 1.000 18.786 181 THR B O 1
ATOM 5859 N N . ASP B 1 202 ? -16.621 65.229 1.088 1.000 19.943 182 ASP B N 1
ATOM 5860 C CA . ASP B 1 202 ? -15.653 64.369 1.769 1.000 21.174 182 ASP B CA 1
ATOM 5861 C C . ASP B 1 202 ? -14.237 64.949 1.695 1.000 19.350 182 ASP B C 1
ATOM 5862 O O . ASP B 1 202 ? -13.361 64.489 2.419 1.000 19.605 182 ASP B O 1
ATOM 5867 N N . VAL B 1 203 ? -13.995 65.946 0.822 1.000 17.631 183 VAL B N 1
ATOM 5868 C CA . VAL B 1 203 ? -12.661 66.520 0.707 1.000 16.747 183 VAL B CA 1
ATOM 5869 C C . VAL B 1 203 ? -12.343 67.400 1.928 1.000 15.948 183 VAL B C 1
ATOM 5870 O O . VAL B 1 203 ? -11.182 67.571 2.265 1.000 15.324 183 VAL B O 1
ATOM 5874 N N . LYS B 1 204 ? -13.379 67.958 2.562 1.000 16.215 184 LYS B N 1
ATOM 5875 C CA . LYS B 1 204 ? -13.286 68.634 3.858 1.000 16.413 184 LYS B CA 1
ATOM 5876 C C . LYS B 1 204 ? -12.404 69.881 3.780 1.000 15.124 184 LYS B C 1
ATOM 5877 O O . LYS B 1 204 ? -12.205 70.438 2.684 1.000 14.600 184 LYS B O 1
ATOM 5883 N N . LEU B 1 205 ? -11.905 70.348 4.950 1.000 14.106 185 LEU B N 1
ATOM 5884 C CA . LEU B 1 205 ? -11.259 71.653 5.054 1.000 13.694 185 LEU B CA 1
ATOM 5885 C C . LEU B 1 205 ? -12.128 72.721 4.377 1.000 13.593 185 LEU B C 1
ATOM 5886 O O . LEU B 1 205 ? -11.634 73.577 3.638 1.000 13.477 185 LEU B O 1
ATOM 5891 N N . VAL B 1 206 ? -13.436 72.698 4.660 1.000 13.657 186 VAL B N 1
ATOM 5892 C CA . VAL B 1 206 ? -14.326 73.662 4.029 1.000 13.599 186 VAL B CA 1
ATOM 5893 C C . VAL B 1 206 ? -14.062 75.066 4.616 1.000 13.492 186 VAL B C 1
ATOM 5894 O O . VAL B 1 206 ? -14.035 75.264 5.845 1.000 13.514 186 VAL B O 1
ATOM 5898 N N . GLU B 1 207 ? -13.875 76.043 3.716 1.000 13.402 187 GLU B N 1
ATOM 5899 C CA . GLU B 1 207 ? -13.519 77.414 4.044 1.000 13.319 187 GLU B CA 1
ATOM 5900 C C . GLU B 1 207 ? -13.846 78.334 2.868 1.000 13.289 187 GLU B C 1
ATOM 5901 O O . GLU B 1 207 ? -14.614 77.961 1.988 1.000 13.345 187 GLU B O 1
ATOM 5907 N N . GLY B 1 208 ? -13.326 79.570 2.915 1.000 13.226 188 GLY B N 1
ATOM 5908 C CA . GLY B 1 208 ? -13.526 80.588 1.889 1.000 13.223 188 GLY B CA 1
ATOM 5909 C C . GLY B 1 208 ? -14.976 80.782 1.432 1.000 13.323 188 GLY B C 1
ATOM 5910 O O . GLY B 1 208 ? -15.222 80.975 0.228 1.000 13.355 188 GLY B O 1
ATOM 5911 N N . PRO B 1 209 ? -15.982 80.795 2.338 1.000 13.396 189 PRO B N 1
ATOM 5912 C CA . PRO B 1 209 ? -17.368 80.902 1.907 1.000 13.509 189 PRO B CA 1
ATOM 5913 C C . PRO B 1 209 ? -17.728 82.284 1.382 1.000 13.562 189 PRO B C 1
ATOM 5914 O O . PRO B 1 209 ? -17.280 83.288 1.925 1.000 13.546 189 PRO B O 1
ATOM 5918 N N . HIS B 1 210 ? -18.468 82.308 0.264 1.000 13.646 190 HIS B N 1
ATOM 5919 C CA . HIS B 1 210 ? -19.119 83.511 -0.232 1.000 13.758 190 HIS B CA 1
ATOM 5920 C C . HIS B 1 210 ? -20.543 83.153 -0.647 1.000 13.902 190 HIS B C 1
ATOM 5921 O O . HIS B 1 210 ? -20.776 82.120 -1.270 1.000 13.910 190 HIS B O 1
ATOM 5928 N N . LEU B 1 211 ? -21.499 84.009 -0.279 1.000 14.036 191 LEU B N 1
ATOM 5929 C CA . LEU B 1 211 ? -22.892 83.821 -0.633 1.000 14.198 191 LEU B CA 1
ATOM 5930 C C . LEU B 1 211 ? -23.266 84.810 -1.734 1.000 14.339 191 LEU B C 1
ATOM 5931 O O . LEU B 1 211 ? -22.824 85.947 -1.715 1.000 14.363 191 LEU B O 1
ATOM 5936 N N . TYR B 1 212 ? -24.104 84.366 -2.670 1.000 14.456 192 TYR B N 1
ATOM 5937 C CA . TYR B 1 212 ? -24.612 85.184 -3.758 1.000 14.634 192 TYR B CA 1
ATOM 5938 C C . TYR B 1 212 ? -26.096 84.880 -3.964 1.000 14.825 192 TYR B C 1
ATOM 5939 O O . TYR B 1 212 ? -26.512 83.728 -3.891 1.000 14.801 192 TYR B O 1
ATOM 5948 N N . GLN B 1 213 ? -26.902 85.918 -4.188 1.000 15.037 193 GLN B N 1
ATOM 5949 C CA . GLN B 1 213 ? -28.303 85.714 -4.521 1.000 15.688 193 GLN B CA 1
ATOM 5950 C C . GLN B 1 213 ? -28.453 85.778 -6.026 1.000 16.257 193 GLN B C 1
ATOM 5951 O O . GLN B 1 213 ? -28.214 86.825 -6.589 1.000 16.575 193 GLN B O 1
ATOM 5957 N N . ILE B 1 214 ? -28.783 84.649 -6.653 1.000 16.811 194 ILE B N 1
ATOM 5958 C CA . ILE B 1 214 ? -28.853 84.564 -8.107 1.000 17.767 194 ILE B CA 1
ATOM 5959 C C . ILE B 1 214 ? -30.025 83.672 -8.493 1.000 18.717 194 ILE B C 1
ATOM 5960 O O . ILE B 1 214 ? -30.133 82.551 -8.003 1.000 18.930 194 ILE B O 1
ATOM 5965 N N . SER B 1 215 ? -30.914 84.205 -9.339 1.000 20.737 195 SER B N 1
ATOM 5966 C CA . SER B 1 215 ? -32.031 83.475 -9.935 1.000 21.409 195 SER B CA 1
ATOM 5967 C C . SER B 1 215 ? -32.887 82.808 -8.864 1.000 21.410 195 SER B C 1
ATOM 5968 O O . SER B 1 215 ? -33.277 81.657 -9.012 1.000 21.818 195 SER B O 1
ATOM 5971 N N . GLY B 1 216 ? -33.152 83.513 -7.762 1.000 21.666 196 GLY B N 1
ATOM 5972 C CA . GLY B 1 216 ? -34.019 82.993 -6.718 1.000 21.283 196 GLY B CA 1
ATOM 5973 C C . GLY B 1 216 ? -33.345 82.001 -5.762 1.000 20.402 196 GLY B C 1
ATOM 5974 O O . GLY B 1 216 ? -34.012 81.422 -4.910 1.000 20.711 196 GLY B O 1
ATOM 5975 N N . TYR B 1 217 ? -32.035 81.774 -5.885 1.000 19.714 197 TYR B N 1
ATOM 5976 C CA . TYR B 1 217 ? -31.370 80.858 -4.963 1.000 18.774 197 TYR B CA 1
ATOM 5977 C C . TYR B 1 217 ? -30.272 81.622 -4.257 1.000 17.257 197 TYR B C 1
ATOM 5978 O O . TYR B 1 217 ? -29.773 82.622 -4.779 1.000 16.761 197 TYR B O 1
ATOM 5987 N N . TYR B 1 218 ? -29.885 81.112 -3.079 1.000 16.056 198 TYR B N 1
ATOM 5988 C CA . TYR B 1 218 ? -28.613 81.476 -2.492 1.000 15.225 198 TYR B CA 1
ATOM 5989 C C . TYR B 1 218 ? -27.584 80.483 -2.986 1.000 14.755 198 TYR B C 1
ATOM 5990 O O . TYR B 1 218 ? -27.785 79.277 -2.840 1.000 14.749 198 TYR B O 1
ATOM 5999 N N . TYR B 1 219 ? -26.520 81.001 -3.624 1.000 14.659 199 TYR B N 1
ATOM 6000 C CA . TYR B 1 219 ? -25.381 80.173 -3.993 1.000 14.511 199 TYR B CA 1
ATOM 6001 C C . TYR B 1 219 ? -24.254 80.383 -2.995 1.000 14.327 199 TYR B C 1
ATOM 6002 O O . TYR B 1 219 ? -23.881 81.516 -2.727 1.000 14.298 199 TYR B O 1
ATOM 6011 N N . LEU B 1 220 ? -23.698 79.264 -2.526 1.000 14.227 200 LEU B N 1
ATOM 6012 C CA . LEU B 1 220 ? -22.521 79.264 -1.672 1.000 14.065 200 LEU B CA 1
ATOM 6013 C C . LEU B 1 220 ? -21.332 78.713 -2.457 1.000 13.971 200 LEU B C 1
ATOM 6014 O O . LEU B 1 220 ? -21.364 77.593 -2.953 1.000 14.009 200 LEU B O 1
ATOM 6019 N N . PHE B 1 221 ? -20.295 79.533 -2.592 1.000 13.871 201 PHE B N 1
ATOM 6020 C CA . PHE B 1 221 ? -18.994 79.088 -3.058 1.000 13.771 201 PHE B CA 1
ATOM 6021 C C . PHE B 1 221 ? -18.138 78.834 -1.814 1.000 13.650 201 PHE B C 1
ATOM 6022 O O . PHE B 1 221 ? -18.200 79.617 -0.878 1.000 13.620 201 PHE B O 1
ATOM 6030 N N . ALA B 1 222 ? -17.388 77.736 -1.808 1.000 13.610 202 ALA B N 1
ATOM 6031 C CA . ALA B 1 222 ? -16.494 77.436 -0.696 1.000 13.521 202 ALA B CA 1
ATOM 6032 C C . ALA B 1 222 ? -15.262 76.735 -1.242 1.000 13.476 202 ALA B C 1
ATOM 6033 O O . ALA B 1 222 ? -15.360 75.922 -2.168 1.000 13.549 202 ALA B O 1
ATOM 6035 N N . ALA B 1 223 ? -14.107 77.056 -0.642 1.000 13.376 203 ALA B N 1
ATOM 6036 C CA . ALA B 1 223 ? -12.869 76.347 -0.901 1.000 13.346 203 ALA B CA 1
ATOM 6037 C C . ALA B 1 223 ? -12.815 75.082 -0.044 1.000 13.404 203 ALA B C 1
ATOM 6038 O O . ALA B 1 223 ? -13.433 75.045 1.019 1.000 13.426 203 ALA B O 1
ATOM 6040 N N . GLU B 1 224 ? -12.123 74.045 -0.524 1.000 13.457 204 GLU B N 1
ATOM 6041 C CA . GLU B 1 224 ? -11.935 72.802 0.195 1.000 13.548 204 GLU B CA 1
ATOM 6042 C C . GLU B 1 224 ? -10.577 72.199 -0.142 1.000 13.566 204 GLU B C 1
ATOM 6043 O O . GLU B 1 224 ? -9.958 72.530 -1.161 1.000 13.531 204 GLU B O 1
ATOM 6049 N N . GLY B 1 225 ? -10.144 71.255 0.696 1.000 13.650 205 GLY B N 1
ATOM 6050 C CA . GLY B 1 225 ? -8.981 70.435 0.418 1.000 13.727 205 GLY B CA 1
ATOM 6051 C C . GLY B 1 225 ? -7.666 71.063 0.879 1.000 13.624 205 GLY B C 1
ATOM 6052 O O . GLY B 1 225 ? -6.624 70.425 0.719 1.000 13.697 205 GLY B O 1
ATOM 6053 N N . GLY B 1 226 ? -7.706 72.297 1.423 1.000 13.479 206 GLY B N 1
ATOM 6054 C CA . GLY B 1 226 ? -6.492 73.035 1.753 1.000 13.383 206 GLY B CA 1
ATOM 6055 C C . GLY B 1 226 ? -5.871 73.702 0.515 1.000 13.309 206 GLY B C 1
ATOM 6056 O O . GLY B 1 226 ? -6.146 73.286 -0.617 1.000 13.367 206 GLY B O 1
ATOM 6057 N N . THR B 1 227 ? -5.008 74.705 0.735 1.000 13.204 207 THR B N 1
ATOM 6058 C CA . THR B 1 227 ? -4.546 75.566 -0.360 1.000 13.138 207 THR B CA 1
ATOM 6059 C C . THR B 1 227 ? -3.297 75.030 -1.084 1.000 13.191 207 THR B C 1
ATOM 6060 O O . THR B 1 227 ? -2.557 75.844 -1.675 1.000 13.135 207 THR B O 1
ATOM 6064 N N . VAL B 1 228 ? -3.049 73.711 -1.034 1.000 13.319 208 VAL B N 1
ATOM 6065 C CA . VAL B 1 228 ? -1.948 73.116 -1.809 1.000 13.409 208 VAL B CA 1
ATOM 6066 C C . VAL B 1 228 ? -2.554 72.410 -3.043 1.000 13.524 208 VAL B C 1
ATOM 6067 O O . VAL B 1 228 ? -3.552 72.903 -3.571 1.000 13.482 208 VAL B O 1
ATOM 6071 N N . PHE B 1 229 ? -2.005 71.287 -3.511 1.000 13.689 209 PHE B N 1
ATOM 6072 C CA . PHE B 1 229 ? -2.404 70.723 -4.809 1.000 13.817 209 PHE B CA 1
ATOM 6073 C C . PHE B 1 229 ? -3.785 70.064 -4.777 1.000 13.893 209 PHE B C 1
ATOM 6074 O O . PHE B 1 229 ? -4.364 69.852 -5.849 1.000 13.978 209 PHE B O 1
ATOM 6082 N N . THR B 1 230 ? -4.310 69.761 -3.580 1.000 13.880 210 THR B N 1
ATOM 6083 C CA . THR B 1 230 ? -5.626 69.166 -3.404 1.000 13.957 210 THR B CA 1
ATOM 6084 C C . THR B 1 230 ? -6.715 70.232 -3.254 1.000 13.805 210 THR B C 1
ATOM 6085 O O . THR B 1 230 ? -7.856 69.887 -2.978 1.000 13.852 210 THR B O 1
ATOM 6089 N N . HIS B 1 231 ? -6.363 71.511 -3.406 1.000 13.645 211 HIS B N 1
ATOM 6090 C CA . HIS B 1 231 ? -7.306 72.597 -3.325 1.000 13.531 211 HIS B CA 1
ATOM 6091 C C . HIS B 1 231 ? -8.409 72.414 -4.377 1.000 13.617 211 HIS B C 1
ATOM 6092 O O . HIS B 1 231 ? -8.167 71.894 -5.474 1.000 13.727 211 HIS B O 1
ATOM 6099 N N . GLN B 1 232 ? -9.620 72.835 -4.017 1.000 13.588 212 GLN B N 1
ATOM 6100 C CA . GLN B 1 232 ? -10.716 72.954 -4.977 1.000 13.660 212 GLN B CA 1
ATOM 6101 C C . GLN B 1 232 ? -11.716 73.991 -4.475 1.000 13.581 212 GLN B C 1
ATOM 6102 O O . GLN B 1 232 ? -11.670 74.423 -3.308 1.000 13.491 212 GLN B O 1
ATOM 6108 N N . GLU B 1 233 ? -12.602 74.413 -5.396 1.000 13.640 213 GLU B N 1
ATOM 6109 C CA . GLU B 1 233 ? -13.767 75.190 -5.014 1.000 13.626 213 GLU B CA 1
ATOM 6110 C C . GLU B 1 233 ? -14.995 74.362 -5.319 1.000 13.767 213 GLU B C 1
ATOM 6111 O O . GLU B 1 233 ? -15.068 73.734 -6.385 1.000 13.884 213 GLU B O 1
ATOM 6117 N N . VAL B 1 234 ? -15.947 74.378 -4.379 1.000 13.772 214 VAL B N 1
ATOM 6118 C CA . VAL B 1 234 ? -17.225 73.729 -4.603 1.000 13.913 214 VAL B CA 1
ATOM 6119 C C . VAL B 1 234 ? -18.303 74.796 -4.547 1.000 13.922 214 VAL B C 1
ATOM 6120 O O . VAL B 1 234 ? -18.098 75.897 -3.996 1.000 13.822 214 VAL B O 1
ATOM 6124 N N . VAL B 1 235 ? -19.457 74.418 -5.123 1.000 14.068 215 VAL B N 1
ATOM 6125 C CA . VAL B 1 235 ? -20.631 75.283 -5.131 1.000 14.125 215 VAL B CA 1
ATOM 6126 C C . VAL B 1 235 ? -21.797 74.479 -4.590 1.000 14.239 215 VAL B C 1
ATOM 6127 O O . VAL B 1 235 ? -21.904 73.287 -4.872 1.000 14.333 215 VAL B O 1
ATOM 6131 N N . ALA B 1 236 ? -22.621 75.161 -3.800 1.000 14.246 216 ALA B N 1
ATOM 6132 C CA . ALA B 1 236 ? -23.824 74.602 -3.197 1.000 14.364 216 ALA B CA 1
ATOM 6133 C C . ALA B 1 236 ? -24.930 75.646 -3.319 1.000 14.449 216 ALA B C 1
ATOM 6134 O O . ALA B 1 236 ? -24.634 76.813 -3.566 1.000 14.398 216 ALA B O 1
ATOM 6136 N N . ARG B 1 237 ? -26.192 75.235 -3.183 1.000 14.600 217 ARG B N 1
ATOM 6137 C CA . ARG B 1 237 ? -27.256 76.221 -3.239 1.000 14.713 217 ARG B CA 1
ATOM 6138 C C . ARG B 1 237 ? -28.406 75.850 -2.303 1.000 15.217 217 ARG B C 1
ATOM 6139 O O . ARG B 1 237 ? -28.564 74.698 -1.927 1.000 15.351 217 ARG B O 1
ATOM 6147 N N . SER B 1 238 ? -29.217 76.851 -1.985 1.000 15.883 218 SER B N 1
ATOM 6148 C CA . SER B 1 238 ? -30.379 76.680 -1.134 1.000 16.699 218 SER B CA 1
ATOM 6149 C C . SER B 1 238 ? -31.362 77.805 -1.425 1.000 17.944 218 SER B C 1
ATOM 6150 O O . SER B 1 238 ? -30.938 78.917 -1.761 1.000 18.089 218 SER B O 1
ATOM 6153 N N . LYS B 1 239 ? -32.656 77.528 -1.230 1.000 19.024 219 LYS B N 1
ATOM 6154 C CA . LYS B 1 239 ? -33.655 78.586 -1.266 1.000 20.801 219 LYS B CA 1
ATOM 6155 C C . LYS B 1 239 ? -33.608 79.416 0.026 1.000 20.110 219 LYS B C 1
ATOM 6156 O O . LYS B 1 239 ? -34.185 80.488 0.101 1.000 20.114 219 LYS B O 1
ATOM 6162 N N . THR B 1 240 ? -32.915 78.928 1.056 1.000 20.136 220 THR B N 1
ATOM 6163 C CA . THR B 1 240 ? -32.887 79.621 2.345 1.000 20.524 220 THR B CA 1
ATOM 6164 C C . THR B 1 240 ? -31.458 79.716 2.882 1.000 20.099 220 THR B C 1
ATOM 6165 O O . THR B 1 240 ? -30.524 79.211 2.264 1.000 19.017 220 THR B O 1
ATOM 6169 N N . LEU B 1 241 ? -31.345 80.367 4.045 1.000 19.763 221 LEU B N 1
ATOM 6170 C CA . LEU B 1 241 ? -30.113 80.429 4.828 1.000 19.822 221 LEU B CA 1
ATOM 6171 C C . LEU B 1 241 ? -30.226 79.532 6.060 1.000 19.903 221 LEU B C 1
ATOM 6172 O O . LEU B 1 241 ? -29.634 79.801 7.099 1.000 19.984 221 LEU B O 1
ATOM 6177 N N . ASP B 1 242 ? -31.012 78.466 5.943 1.000 20.568 222 ASP B N 1
ATOM 6178 C CA . ASP B 1 242 ? -31.258 77.560 7.053 1.000 21.153 222 ASP B CA 1
ATOM 6179 C C . ASP B 1 242 ? -30.059 76.651 7.292 1.000 20.426 222 ASP B C 1
ATOM 6180 O O . ASP B 1 242 ? -29.306 76.335 6.368 1.000 20.342 222 ASP B O 1
ATOM 6185 N N . GLU B 1 243 ? -29.938 76.213 8.543 1.000 19.511 223 GLU B N 1
ATOM 6186 C CA . GLU B 1 243 ? -28.941 75.245 8.961 1.000 19.525 223 GLU B CA 1
ATOM 6187 C C . GLU B 1 243 ? -28.947 74.035 8.033 1.000 18.131 223 GLU B C 1
ATOM 6188 O O . GLU B 1 243 ? -29.993 73.500 7.729 1.000 17.361 223 GLU B O 1
ATOM 6194 N N . LEU B 1 244 ? -27.745 73.632 7.613 1.000 17.690 224 LEU B N 1
ATOM 6195 C CA . LEU B 1 244 ? -27.473 72.490 6.735 1.000 17.628 224 LEU B CA 1
ATOM 6196 C C . LEU B 1 244 ? -28.467 72.407 5.574 1.000 17.504 224 LEU B C 1
ATOM 6197 O O . LEU B 1 244 ? -28.857 71.311 5.220 1.000 17.831 224 LEU B O 1
ATOM 6202 N N . SER B 1 245 ? -28.818 73.533 4.958 1.000 17.260 225 SER B N 1
ATOM 6203 C CA . SER B 1 245 ? -29.766 73.546 3.856 1.000 17.662 225 SER B CA 1
ATOM 6204 C C . SER B 1 245 ? -29.079 73.516 2.489 1.000 17.448 225 SER B C 1
ATOM 6205 O O . SER B 1 245 ? -29.762 73.353 1.483 1.000 17.786 225 SER B O 1
ATOM 6208 N N . PHE B 1 246 ? -27.761 73.708 2.424 1.000 17.290 226 PHE B N 1
ATOM 6209 C CA . PHE B 1 246 ? -27.099 73.876 1.131 1.000 17.260 226 PHE B CA 1
ATOM 6210 C C . PHE B 1 246 ? -26.790 72.516 0.500 1.000 17.994 226 PHE B C 1
ATOM 6211 O O . PHE B 1 246 ? -26.199 71.643 1.132 1.000 17.513 226 PHE B O 1
ATOM 6219 N N . GLU B 1 247 ? -27.171 72.369 -0.775 1.000 18.965 227 GLU B N 1
ATOM 6220 C CA . GLU B 1 247 ? -26.992 71.143 -1.552 1.000 19.998 227 GLU B CA 1
ATOM 6221 C C . GLU B 1 247 ? -25.881 71.341 -2.594 1.000 18.694 227 GLU B C 1
ATOM 6222 O O . GLU B 1 247 ? -25.852 72.345 -3.309 1.000 18.420 227 GLU B O 1
ATOM 6228 N N . SER B 1 248 ? -24.978 70.361 -2.681 1.000 17.897 228 SER B N 1
ATOM 6229 C CA . SER B 1 248 ? -23.772 70.449 -3.486 1.000 17.692 228 SER B CA 1
ATOM 6230 C C . SER B 1 248 ? -24.081 70.299 -4.983 1.000 17.752 228 SER B C 1
ATOM 6231 O O . SER B 1 248 ? -24.933 69.525 -5.390 1.000 17.007 228 SER B O 1
ATOM 6234 N N . GLU B 1 249 ? -23.349 71.068 -5.785 1.000 17.701 229 GLU B N 1
ATOM 6235 C CA . GLU B 1 249 ? -23.363 70.966 -7.233 1.000 17.792 229 GLU B CA 1
ATOM 6236 C C . GLU B 1 249 ? -23.054 69.525 -7.641 1.000 18.178 229 GLU B C 1
ATOM 6237 O O . GLU B 1 249 ? -22.083 68.932 -7.156 1.000 17.527 229 GLU B O 1
ATOM 6243 N N . PRO B 1 250 ? -23.850 68.930 -8.559 1.000 18.549 230 PRO B N 1
ATOM 6244 C CA . PRO B 1 250 ? -23.535 67.619 -9.133 1.000 18.711 230 PRO B CA 1
ATOM 6245 C C . PRO B 1 250 ? -22.341 67.738 -10.069 1.000 18.457 230 PRO B C 1
ATOM 6246 O O . PRO B 1 250 ? -22.094 68.805 -10.625 1.000 18.240 230 PRO B O 1
ATOM 6250 N N . ASP B 1 251 ? -21.594 66.649 -10.208 1.000 18.622 231 ASP B N 1
ATOM 6251 C CA . ASP B 1 251 ? -20.480 66.597 -11.137 1.000 19.276 231 ASP B CA 1
ATOM 6252 C C . ASP B 1 251 ? -19.449 67.667 -10.825 1.000 17.427 231 ASP B C 1
ATOM 6253 O O . ASP B 1 251 ? -18.972 68.373 -11.700 1.000 17.294 231 ASP B O 1
ATOM 6258 N N . GLY B 1 252 ? -19.115 67.756 -9.556 1.000 16.284 232 GLY B N 1
ATOM 6259 C CA . GLY B 1 252 ? -18.180 68.743 -9.067 1.000 15.399 232 GLY B CA 1
ATOM 6260 C C . GLY B 1 252 ? -16.756 68.222 -9.210 1.000 14.761 232 GLY B C 1
ATOM 6261 O O . GLY B 1 252 ? -16.552 67.116 -9.702 1.000 14.944 232 GLY B O 1
ATOM 6262 N N . PRO B 1 253 ? -15.744 69.008 -8.783 1.000 14.570 233 PRO B N 1
ATOM 6263 C CA . PRO B 1 253 ? -15.988 70.317 -8.176 1.000 14.382 233 PRO B CA 1
ATOM 6264 C C . PRO B 1 253 ? -16.124 71.418 -9.228 1.000 14.369 233 PRO B C 1
ATOM 6265 O O . PRO B 1 253 ? -16.117 71.135 -10.439 1.000 14.513 233 PRO B O 1
ATOM 6269 N N . PHE B 1 254 ? -16.251 72.663 -8.780 1.000 14.227 234 PHE B N 1
ATOM 6270 C CA . PHE B 1 254 ? -16.360 73.801 -9.677 1.000 14.233 234 PHE B CA 1
ATOM 6271 C C . PHE B 1 254 ? -15.002 74.096 -10.315 1.000 14.191 234 PHE B C 1
ATOM 6272 O O . PHE B 1 254 ? -14.898 74.305 -11.516 1.000 14.301 234 PHE B O 1
ATOM 6280 N N . ILE B 1 255 ? -13.947 74.163 -9.488 1.000 14.044 235 ILE B N 1
ATOM 6281 C CA . ILE B 1 255 ? -12.591 74.348 -9.993 1.000 14.010 235 ILE B CA 1
ATOM 6282 C C . ILE B 1 255 ? -11.607 73.538 -9.133 1.000 13.946 235 ILE B C 1
ATOM 6283 O O . ILE B 1 255 ? -11.752 73.473 -7.923 1.000 13.853 235 ILE B O 1
ATOM 6288 N N . THR B 1 256 ? -10.642 72.899 -9.787 1.000 14.025 236 THR B N 1
ATOM 6289 C CA . THR B 1 256 ? -9.535 72.202 -9.154 1.000 13.998 236 THR B CA 1
ATOM 6290 C C . THR B 1 256 ? -8.470 71.884 -10.201 1.000 14.103 236 THR B C 1
ATOM 6291 O O . THR B 1 256 ? -8.802 71.676 -11.385 1.000 14.255 236 THR B O 1
ATOM 6295 N N . ASN B 1 257 ? -7.202 71.854 -9.755 1.000 14.039 237 ASN B N 1
ATOM 6296 C CA . ASN B 1 257 ? -6.113 71.333 -10.572 1.000 14.165 237 ASN B CA 1
ATOM 6297 C C . ASN B 1 257 ? -5.541 70.055 -9.956 1.000 14.262 237 ASN B C 1
ATOM 6298 O O . ASN B 1 257 ? -4.528 69.560 -10.399 1.000 14.373 237 ASN B O 1
ATOM 6303 N N . MET B 1 258 ? -6.217 69.493 -8.960 1.000 14.253 238 MET B N 1
ATOM 6304 C CA A MET B 1 258 ? -5.744 68.283 -8.300 0.500 14.375 238 MET B CA 1
ATOM 6305 C CA B MET B 1 258 ? -5.737 68.287 -8.305 0.500 14.425 238 MET B CA 1
ATOM 6306 C C . MET B 1 258 ? -5.537 67.185 -9.349 1.000 14.879 238 MET B C 1
ATOM 6307 O O . MET B 1 258 ? -4.542 66.454 -9.316 1.000 15.050 238 MET B O 1
ATOM 6316 N N . ASP B 1 259 ? -6.481 67.081 -10.284 1.000 15.275 239 ASP B N 1
ATOM 6317 C CA . ASP B 1 259 ? -6.509 66.001 -11.260 1.000 16.051 239 ASP B CA 1
ATOM 6318 C C . ASP B 1 259 ? -6.039 66.488 -12.631 1.000 16.245 239 ASP B C 1
ATOM 6319 O O . ASP B 1 259 ? -6.298 65.830 -13.624 1.000 16.526 239 ASP B O 1
ATOM 6324 N N . THR B 1 260 ? -5.312 67.608 -12.675 1.000 16.352 240 THR B N 1
ATOM 6325 C CA . THR B 1 260 ? -4.653 68.080 -13.886 1.000 16.765 240 THR B CA 1
ATOM 6326 C C . THR B 1 260 ? -3.171 68.288 -13.565 1.000 16.950 240 THR B C 1
ATOM 6327 O O . THR B 1 260 ? -2.694 69.415 -13.585 1.000 16.797 240 THR B O 1
ATOM 6331 N N . PRO B 1 261 ? -2.396 67.209 -13.282 1.000 17.651 241 PRO B N 1
ATOM 6332 C CA . PRO B 1 261 ? -1.060 67.359 -12.703 1.000 17.834 241 PRO B CA 1
ATOM 6333 C C . PRO B 1 261 ? 0.004 67.957 -13.616 1.000 18.038 241 PRO B C 1
ATOM 6334 O O . PRO B 1 261 ? 1.016 68.414 -13.111 1.000 17.064 241 PRO B O 1
ATOM 6338 N N . ASP B 1 262 ? -0.260 68.002 -14.931 1.000 18.451 242 ASP B N 1
ATOM 6339 C CA . ASP B 1 262 ? 0.705 68.560 -15.876 1.000 18.994 242 ASP B CA 1
ATOM 6340 C C . ASP B 1 262 ? 0.326 69.969 -16.320 1.000 18.104 242 ASP B C 1
ATOM 6341 O O . ASP B 1 262 ? 1.060 70.589 -17.076 1.000 17.656 242 ASP B O 1
ATOM 6346 N N . PHE B 1 263 ? -0.793 70.506 -15.823 1.000 17.337 243 PHE B N 1
ATOM 6347 C CA . PHE B 1 263 ? -1.276 71.787 -16.321 1.000 16.689 243 PHE B CA 1
ATOM 6348 C C . PHE B 1 263 ? -0.426 72.944 -15.771 1.000 15.795 243 PHE B C 1
ATOM 6349 O O . PHE B 1 263 ? 0.073 72.892 -14.650 1.000 15.127 243 PHE B O 1
ATOM 6357 N N . TYR B 1 264 ? -0.309 74.012 -16.580 1.000 14.977 244 TYR B N 1
ATOM 6358 C CA . TYR B 1 264 ? 0.486 75.190 -16.234 1.000 14.490 244 TYR B CA 1
ATOM 6359 C C . TYR B 1 264 ? -0.049 75.841 -14.956 1.000 14.245 244 TYR B C 1
ATOM 6360 O O . TYR B 1 264 ? 0.719 76.414 -14.210 1.000 14.107 244 TYR B O 1
ATOM 6369 N N . LEU B 1 265 ? -1.367 75.745 -14.716 1.000 14.211 245 LEU B N 1
ATOM 6370 C CA . LEU B 1 265 ? -1.977 76.297 -13.520 1.000 14.010 245 LEU B CA 1
ATOM 6371 C C . LEU B 1 265 ? -2.208 75.186 -12.504 1.000 13.971 245 LEU B C 1
ATOM 6372 O O . LEU B 1 265 ? -2.660 74.105 -12.855 1.000 14.109 245 LEU B O 1
ATOM 6377 N N . GLN B 1 266 ? -1.934 75.499 -11.235 1.000 13.803 246 GLN B N 1
ATOM 6378 C CA . GLN B 1 266 ? -2.150 74.585 -10.125 1.000 13.768 246 GLN B CA 1
ATOM 6379 C C . GLN B 1 266 ? -2.790 75.326 -8.953 1.000 13.594 246 GLN B C 1
ATOM 6380 O O . GLN B 1 266 ? -2.753 76.552 -8.883 1.000 13.494 246 GLN B O 1
ATOM 6386 N N . LYS B 1 267 ? -3.394 74.534 -8.047 1.000 13.587 247 LYS B N 1
ATOM 6387 C CA . LYS B 1 267 ? -3.864 74.968 -6.747 1.000 13.453 247 LYS B CA 1
ATOM 6388 C C . LYS B 1 267 ? -5.058 75.908 -6.866 1.000 13.399 247 LYS B C 1
ATOM 6389 O O . LYS B 1 267 ? -5.341 76.632 -5.920 1.000 13.289 247 LYS B O 1
ATOM 6395 N N . GLN B 1 268 ? -5.790 75.898 -7.990 1.000 13.496 248 GLN B N 1
ATOM 6396 C CA . GLN B 1 268 ? -6.908 76.819 -8.103 1.000 13.471 248 GLN B CA 1
ATOM 6397 C C . GLN B 1 268 ? -8.016 76.366 -7.158 1.000 13.453 248 GLN B C 1
ATOM 6398 O O . GLN B 1 268 ? -8.130 75.189 -6.853 1.000 13.512 248 GLN B O 1
ATOM 6404 N N . GLY B 1 269 ? -8.788 77.330 -6.679 1.000 13.391 249 GLY B N 1
ATOM 6405 C CA . GLY B 1 269 ? -9.834 77.076 -5.702 1.000 13.376 249 GLY B CA 1
ATOM 6406 C C . GLY B 1 269 ? -10.368 78.383 -5.145 1.000 13.310 249 GLY B C 1
ATOM 6407 O O . GLY B 1 269 ? -11.100 79.098 -5.828 1.000 13.368 249 GLY B O 1
ATOM 6408 N N . HIS B 1 270 ? -9.960 78.684 -3.911 1.000 13.215 250 HIS B N 1
ATOM 6409 C CA . HIS B 1 270 ? -10.401 79.832 -3.131 1.000 13.170 250 HIS B CA 1
ATOM 6410 C C . HIS B 1 270 ? -10.446 81.072 -4.011 1.000 13.199 250 HIS B C 1
ATOM 6411 O O . HIS B 1 270 ? -9.448 81.404 -4.663 1.000 13.184 250 HIS B O 1
ATOM 6418 N N . GLY B 1 271 ? -11.609 81.729 -4.062 1.000 13.266 251 GLY B N 1
ATOM 6419 C CA . GLY B 1 271 ? -11.800 82.844 -4.973 1.000 13.343 251 GLY B CA 1
ATOM 6420 C C . GLY B 1 271 ? -13.205 83.424 -4.877 1.000 13.445 251 GLY B C 1
ATOM 6421 O O . GLY B 1 271 ? -13.913 83.181 -3.902 1.000 13.435 251 GLY B O 1
ATOM 6422 N N . ALA B 1 272 ? -13.600 84.190 -5.904 1.000 13.568 252 ALA B N 1
ATOM 6423 C CA . ALA B 1 272 ? -14.839 84.945 -5.847 1.000 13.695 252 ALA B CA 1
ATOM 6424 C C . ALA B 1 272 ? -15.424 85.105 -7.247 1.000 13.862 252 ALA B C 1
ATOM 6425 O O . ALA B 1 272 ? -14.675 85.295 -8.195 1.000 13.891 252 ALA B O 1
ATOM 6427 N N . LEU B 1 273 ? -16.755 85.066 -7.303 1.000 13.985 253 LEU B N 1
ATOM 6428 C CA . LEU B 1 273 ? -17.560 85.188 -8.508 1.000 14.177 253 LEU B CA 1
ATOM 6429 C C . LEU B 1 273 ? -17.984 86.641 -8.699 1.000 14.339 253 LEU B C 1
ATOM 6430 O O . LEU B 1 273 ? -18.434 87.278 -7.759 1.000 14.350 253 LEU B O 1
ATOM 6435 N N . THR B 1 274 ? -17.913 87.132 -9.943 1.000 14.499 254 THR B N 1
ATOM 6436 C CA . THR B 1 274 ? -18.464 88.424 -10.291 1.000 14.715 254 THR B CA 1
ATOM 6437 C C . THR B 1 274 ? -19.208 88.322 -11.620 1.000 14.946 254 THR B C 1
ATOM 6438 O O . THR B 1 274 ? -18.825 87.533 -12.474 1.000 14.935 254 THR B O 1
ATOM 6442 N N . SER B 1 275 ? -20.231 89.168 -11.764 1.000 15.175 255 SER B N 1
ATOM 6443 C CA . SER B 1 275 ? -20.904 89.406 -13.025 1.000 15.452 255 SER B CA 1
ATOM 6444 C C . SER B 1 275 ? -20.234 90.586 -13.731 1.000 15.776 255 SER B C 1
ATOM 6445 O O . SER B 1 275 ? -19.522 91.354 -13.081 1.000 15.638 255 SER B O 1
ATOM 6448 N N . THR B 1 276 ? -20.478 90.714 -15.046 1.000 16.380 256 THR B N 1
ATOM 6449 C CA . THR B 1 276 ? -20.088 91.889 -15.816 1.000 17.110 256 THR B CA 1
ATOM 6450 C C . THR B 1 276 ? -21.333 92.735 -16.069 1.000 18.181 256 THR B C 1
ATOM 6451 O O . THR B 1 276 ? -22.442 92.268 -15.834 1.000 18.655 256 THR B O 1
ATOM 6455 N N . PRO B 1 277 ? -21.229 93.994 -16.553 1.000 19.244 257 PRO B N 1
ATOM 6456 C CA . PRO B 1 277 ? -22.430 94.772 -16.873 1.000 20.116 257 PRO B CA 1
ATOM 6457 C C . PRO B 1 277 ? -23.364 94.098 -17.882 1.000 21.075 257 PRO B C 1
ATOM 6458 O O . PRO B 1 277 ? -24.562 94.327 -17.833 1.000 22.277 257 PRO B O 1
ATOM 6462 N N . SER B 1 278 ? -22.854 93.193 -18.727 1.000 21.832 258 SER B N 1
ATOM 6463 C CA . SER B 1 278 ? -23.627 92.528 -19.778 1.000 22.561 258 SER B CA 1
ATOM 6464 C C . SER B 1 278 ? -24.248 91.215 -19.335 1.000 22.130 258 SER B C 1
ATOM 6465 O O . SER B 1 278 ? -24.977 90.608 -20.118 1.000 22.591 258 SER B O 1
ATOM 6468 N N . GLY B 1 279 ? -23.917 90.752 -18.124 1.000 21.314 259 GLY B N 1
ATOM 6469 C CA . GLY B 1 279 ? -24.455 89.490 -17.648 1.000 20.581 259 GLY B CA 1
ATOM 6470 C C . GLY B 1 279 ? -23.569 88.304 -18.021 1.000 19.621 259 GLY B C 1
ATOM 6471 O O . GLY B 1 279 ? -24.041 87.174 -18.031 1.000 20.061 259 GLY B O 1
ATOM 6472 N N . GLU B 1 280 ? -22.281 88.548 -18.297 1.000 18.456 260 GLU B N 1
ATOM 6473 C CA . GLU B 1 280 ? -21.298 87.483 -18.273 1.000 17.483 260 GLU B CA 1
ATOM 6474 C C . GLU B 1 280 ? -20.834 87.275 -16.823 1.000 16.235 260 GLU B C 1
ATOM 6475 O O . GLU B 1 280 ? -21.167 88.059 -15.947 1.000 15.844 260 GLU B O 1
ATOM 6481 N N . TRP B 1 281 ? -20.074 86.202 -16.596 1.000 15.572 261 TRP B N 1
ATOM 6482 C CA . TRP B 1 281 ? -19.683 85.738 -15.278 1.000 15.280 261 TRP B CA 1
ATOM 6483 C C . TRP B 1 281 ? -18.217 85.306 -15.317 1.000 15.097 261 TRP B C 1
ATOM 6484 O O . TRP B 1 281 ? -17.810 84.576 -16.233 1.000 15.153 261 TRP B O 1
ATOM 6495 N N . TYR B 1 282 ? -17.448 85.768 -14.306 1.000 14.899 262 TYR B N 1
ATOM 6496 C CA . TYR B 1 282 ? -16.036 85.461 -14.172 1.000 14.722 262 TYR B CA 1
ATOM 6497 C C . TYR B 1 282 ? -15.758 85.088 -12.708 1.000 14.474 262 TYR B C 1
ATOM 6498 O O . TYR B 1 282 ? -16.485 85.500 -11.805 1.000 14.452 262 TYR B O 1
ATOM 6507 N N . TYR B 1 283 ? -14.683 84.313 -12.512 1.000 14.315 263 TYR B N 1
ATOM 6508 C CA . TYR B 1 283 ? -14.267 83.822 -11.205 1.000 14.101 263 TYR B CA 1
ATOM 6509 C C . TYR B 1 283 ? -12.770 84.078 -11.050 1.000 13.979 263 TYR B C 1
ATOM 6510 O O . TYR B 1 283 ? -11.967 83.618 -11.864 1.000 14.003 263 TYR B O 1
ATOM 6519 N N . ALA B 1 284 ? -12.411 84.876 -10.040 1.000 13.875 264 ALA B N 1
ATOM 6520 C CA . ALA B 1 284 ? -11.012 85.036 -9.675 1.000 13.747 264 ALA B CA 1
ATOM 6521 C C . ALA B 1 284 ? -10.654 83.967 -8.649 1.000 13.584 264 ALA B C 1
ATOM 6522 O O . ALA B 1 284 ? -11.398 83.792 -7.701 1.000 13.541 264 ALA B O 1
ATOM 6524 N N . SER B 1 285 ? -9.515 83.295 -8.861 1.000 13.522 265 SER B N 1
ATOM 6525 C CA . SER B 1 285 ? -9.024 82.191 -8.049 1.000 13.408 265 SER B CA 1
ATOM 6526 C C . SER B 1 285 ? -7.591 82.502 -7.654 1.000 13.312 265 SER B C 1
ATOM 6527 O O . SER B 1 285 ? -6.871 83.160 -8.406 1.000 13.354 265 SER B O 1
ATOM 6530 N N . LEU B 1 286 ? -7.143 81.976 -6.509 1.000 13.204 266 LEU B N 1
ATOM 6531 C CA . LEU B 1 286 ? -5.711 81.921 -6.310 1.000 13.140 266 LEU B CA 1
ATOM 6532 C C . LEU B 1 286 ? -5.187 80.815 -7.226 1.000 13.206 266 LEU B C 1
ATOM 6533 O O . LEU B 1 286 ? -5.949 79.958 -7.687 1.000 13.281 266 LEU B O 1
ATOM 6538 N N . VAL B 1 287 ? -3.894 80.894 -7.559 1.000 13.202 267 VAL B N 1
ATOM 6539 C CA . VAL B 1 287 ? -3.267 79.938 -8.455 1.000 13.290 267 VAL B CA 1
ATOM 6540 C C . VAL B 1 287 ? -1.768 79.933 -8.195 1.000 13.253 267 VAL B C 1
ATOM 6541 O O . VAL B 1 287 ? -1.223 80.933 -7.726 1.000 13.180 267 VAL B O 1
ATOM 6545 N N . SER B 1 288 ? -1.104 78.822 -8.556 1.000 13.327 268 SER B N 1
ATOM 6546 C CA . SER B 1 288 ? 0.339 78.762 -8.497 1.000 13.330 268 SER B CA 1
ATOM 6547 C C . SER B 1 288 ? 0.884 78.142 -9.779 1.000 13.485 268 SER B C 1
ATOM 6548 O O . SER B 1 288 ? 0.165 77.419 -10.475 1.000 13.593 268 SER B O 1
ATOM 6551 N N . ARG B 1 289 ? 2.170 78.413 -10.035 1.000 13.511 269 ARG B N 1
ATOM 6552 C CA . ARG B 1 289 ? 2.947 77.851 -11.132 1.000 13.674 269 ARG B CA 1
ATOM 6553 C C . ARG B 1 289 ? 4.192 77.188 -10.551 1.000 13.692 269 ARG B C 1
ATOM 6554 O O . ARG B 1 289 ? 5.285 77.733 -10.617 1.000 13.692 269 ARG B O 1
ATOM 6562 N N . PRO B 1 290 ? 4.058 76.001 -9.930 1.000 13.728 270 PRO B N 1
ATOM 6563 C CA . PRO B 1 290 ? 5.166 75.348 -9.253 1.000 13.767 270 PRO B CA 1
ATOM 6564 C C . PRO B 1 290 ? 6.094 74.714 -10.284 1.000 13.968 270 PRO B C 1
ATOM 6565 O O . PRO B 1 290 ? 5.630 74.163 -11.271 1.000 14.108 270 PRO B O 1
ATOM 6569 N N . TRP B 1 291 ? 7.404 74.855 -10.099 1.000 13.997 271 TRP B N 1
ATOM 6570 C CA . TRP B 1 291 ? 8.357 74.302 -11.057 1.000 14.206 271 TRP B CA 1
ATOM 6571 C C . TRP B 1 291 ? 9.099 73.134 -10.402 1.000 14.334 271 TRP B C 1
ATOM 6572 O O . TRP B 1 291 ? 9.023 72.968 -9.184 1.000 14.241 271 TRP B O 1
ATOM 6583 N N . ASN B 1 292 ? 9.836 72.365 -11.216 1.000 14.570 272 ASN B N 1
ATOM 6584 C CA . ASN B 1 292 ? 10.626 71.246 -10.743 1.000 14.748 272 ASN B CA 1
ATOM 6585 C C . ASN B 1 292 ? 12.109 71.511 -10.974 1.000 14.897 272 ASN B C 1
ATOM 6586 O O . ASN B 1 292 ? 12.468 72.155 -11.966 1.000 14.878 272 ASN B O 1
ATOM 6591 N N . HIS B 1 293 ? 12.945 71.001 -10.054 1.000 15.351 273 HIS B N 1
ATOM 6592 C CA . HIS B 1 293 ? 14.352 70.790 -10.334 1.000 16.321 273 HIS B CA 1
ATOM 6593 C C . HIS B 1 293 ? 14.470 69.748 -11.445 1.000 17.320 273 HIS B C 1
ATOM 6594 O O . HIS B 1 293 ? 13.569 68.942 -11.642 1.000 17.122 273 HIS B O 1
ATOM 6601 N N . THR B 1 294 ? 15.617 69.748 -12.132 1.000 18.623 274 THR B N 1
ATOM 6602 C CA . THR B 1 294 ? 15.811 68.950 -13.335 1.000 20.009 274 THR B CA 1
ATOM 6603 C C . THR B 1 294 ? 15.647 67.453 -13.044 1.000 20.266 274 THR B C 1
ATOM 6604 O O . THR B 1 294 ? 15.085 66.732 -13.868 1.000 20.352 274 THR B O 1
ATOM 6608 N N . ASN B 1 295 ? 16.110 66.968 -11.878 1.000 20.164 275 ASN B N 1
ATOM 6609 C CA . ASN B 1 295 ? 16.119 65.537 -11.625 1.000 20.692 275 ASN B CA 1
ATOM 6610 C C . ASN B 1 295 ? 14.809 64.994 -11.028 1.000 20.097 275 ASN B C 1
ATOM 6611 O O . ASN B 1 295 ? 14.709 63.771 -10.881 1.000 20.040 275 ASN B O 1
ATOM 6616 N N . GLU B 1 296 ? 13.836 65.857 -10.690 1.000 19.121 276 GLU B N 1
ATOM 6617 C CA . GLU B 1 296 ? 12.657 65.438 -9.944 1.000 18.930 276 GLU B CA 1
ATOM 6618 C C . GLU B 1 296 ? 11.588 64.843 -10.869 1.000 19.431 276 GLU B C 1
ATOM 6619 O O . GLU B 1 296 ? 11.448 65.282 -12.024 1.000 19.913 276 GLU B O 1
ATOM 6625 N N . SER B 1 297 ? 10.798 63.883 -10.355 1.000 19.543 277 SER B N 1
ATOM 6626 C CA . SER B 1 297 ? 9.555 63.486 -11.014 1.000 19.702 277 SER B CA 1
ATOM 6627 C C . SER B 1 297 ? 8.608 64.684 -11.079 1.000 19.561 277 SER B C 1
ATOM 6628 O O . SER B 1 297 ? 8.452 65.419 -10.103 1.000 19.583 277 SER B O 1
ATOM 6631 N N . SER B 1 298 ? 7.969 64.887 -12.237 1.000 20.005 278 SER B N 1
ATOM 6632 C CA . SER B 1 298 ? 7.057 66.011 -12.410 1.000 19.802 278 SER B CA 1
ATOM 6633 C C . SER B 1 298 ? 5.849 65.875 -11.488 1.000 19.916 278 SER B C 1
ATOM 6634 O O . SER B 1 298 ? 5.182 66.878 -11.242 1.000 21.363 278 SER B O 1
ATOM 6637 N N . HIS B 1 299 ? 5.555 64.673 -10.976 1.000 19.673 279 HIS B N 1
ATOM 6638 C CA . HIS B 1 299 ? 4.357 64.456 -10.177 1.000 19.715 279 HIS B CA 1
ATOM 6639 C C . HIS B 1 299 ? 4.656 64.224 -8.689 1.000 19.679 279 HIS B C 1
ATOM 6640 O O . HIS B 1 299 ? 3.717 64.058 -7.902 1.000 19.819 279 HIS B O 1
ATOM 6647 N N . ASP B 1 300 ? 5.933 64.200 -8.293 1.000 19.481 280 ASP B N 1
ATOM 6648 C CA . ASP B 1 300 ? 6.255 64.067 -6.881 1.000 19.574 280 ASP B CA 1
ATOM 6649 C C . ASP B 1 300 ? 7.716 64.426 -6.636 1.000 19.128 280 ASP B C 1
ATOM 6650 O O . ASP B 1 300 ? 8.579 63.574 -6.863 1.000 19.686 280 ASP B O 1
ATOM 6655 N N . PRO B 1 301 ? 8.043 65.657 -6.157 1.000 17.914 281 PRO B N 1
ATOM 6656 C CA . PRO B 1 301 ? 7.038 66.650 -5.764 1.000 17.045 281 PRO B CA 1
ATOM 6657 C C . PRO B 1 301 ? 6.415 67.305 -7.000 1.000 16.289 281 PRO B C 1
ATOM 6658 O O . PRO B 1 301 ? 7.060 67.382 -8.050 1.000 16.443 281 PRO B O 1
ATOM 6662 N N . ARG B 1 302 ? 5.161 67.753 -6.879 1.000 15.503 282 ARG B N 1
ATOM 6663 C CA . ARG B 1 302 ? 4.492 68.433 -7.973 1.000 15.175 282 ARG B CA 1
ATOM 6664 C C . ARG B 1 302 ? 5.174 69.764 -8.279 1.000 15.004 282 ARG B C 1
ATOM 6665 O O . ARG B 1 302 ? 5.094 70.227 -9.423 1.000 14.900 282 ARG B O 1
ATOM 6673 N N . GLY B 1 303 ? 5.842 70.357 -7.266 1.000 14.562 283 GLY B N 1
ATOM 6674 C CA . GLY B 1 303 ? 6.809 71.403 -7.542 1.000 14.309 283 GLY B CA 1
ATOM 6675 C C . GLY B 1 303 ? 6.902 72.459 -6.444 1.000 13.984 283 GLY B C 1
ATOM 6676 O O . GLY B 1 303 ? 6.305 72.328 -5.379 1.000 13.941 283 GLY B O 1
ATOM 6677 N N . TRP B 1 304 ? 7.645 73.530 -6.756 1.000 13.901 284 TRP B N 1
ATOM 6678 C CA . TRP B 1 304 ? 8.003 74.577 -5.833 1.000 13.736 284 TRP B CA 1
ATOM 6679 C C . TRP B 1 304 ? 7.475 75.930 -6.323 1.000 13.588 284 TRP B C 1
ATOM 6680 O O . TRP B 1 304 ? 7.776 76.344 -7.435 1.000 13.638 284 TRP B O 1
ATOM 6691 N N . SER B 1 305 ? 6.682 76.610 -5.480 1.000 13.434 285 SER B N 1
ATOM 6692 C CA . SER B 1 305 ? 6.037 77.856 -5.839 1.000 13.322 285 SER B CA 1
ATOM 6693 C C . SER B 1 305 ? 6.785 79.044 -5.222 1.000 13.230 285 SER B C 1
ATOM 6694 O O . SER B 1 305 ? 6.460 79.500 -4.111 1.000 13.131 285 SER B O 1
ATOM 6697 N N . THR B 1 306 ? 7.791 79.545 -5.951 1.000 13.282 286 THR B N 1
ATOM 6698 C CA . THR B 1 306 ? 8.536 80.711 -5.494 1.000 13.219 286 THR B CA 1
ATOM 6699 C C . THR B 1 306 ? 7.714 81.995 -5.631 1.000 13.138 286 THR B C 1
ATOM 6700 O O . THR B 1 306 ? 7.881 82.939 -4.856 1.000 13.069 286 THR B O 1
ATOM 6704 N N . LEU B 1 307 ? 6.846 82.053 -6.645 1.000 13.172 287 LEU B N 1
ATOM 6705 C CA . LEU B 1 307 ? 5.961 83.189 -6.819 1.000 13.130 287 LEU B CA 1
ATOM 6706 C C . LEU B 1 307 ? 4.709 83.024 -5.953 1.000 13.045 287 LEU B C 1
ATOM 6707 O O . LEU B 1 307 ? 3.822 83.863 -5.985 1.000 13.023 287 LEU B O 1
ATOM 6712 N N . GLY B 1 308 ? 4.647 81.947 -5.154 1.000 13.020 288 GLY B N 1
ATOM 6713 C CA . GLY B 1 308 ? 3.573 81.764 -4.197 1.000 12.953 288 GLY B CA 1
ATOM 6714 C C . GLY B 1 308 ? 2.211 81.604 -4.877 1.000 12.975 288 GLY B C 1
ATOM 6715 O O . GLY B 1 308 ? 2.132 81.062 -5.985 1.000 13.058 288 GLY B O 1
ATOM 6716 N N . ARG B 1 309 ? 1.167 82.083 -4.184 1.000 12.919 289 ARG B N 1
ATOM 6717 C CA . ARG B 1 309 ? -0.193 82.038 -4.675 1.000 12.945 289 ARG B CA 1
ATOM 6718 C C . ARG B 1 309 ? -0.489 83.386 -5.323 1.000 12.971 289 ARG B C 1
ATOM 6719 O O . ARG B 1 309 ? -0.470 84.427 -4.669 1.000 12.936 289 ARG B O 1
ATOM 6727 N N . GLU B 1 310 ? -0.721 83.313 -6.638 1.000 13.061 290 GLU B N 1
ATOM 6728 C CA . GLU B 1 310 ? -0.994 84.435 -7.520 1.000 13.138 290 GLU B CA 1
ATOM 6729 C C . GLU B 1 310 ? -2.506 84.456 -7.765 1.000 13.185 290 GLU B C 1
ATOM 6730 O O . GLU B 1 310 ? -3.211 83.640 -7.186 1.000 13.143 290 GLU B O 1
ATOM 6736 N N . THR B 1 311 ? -3.010 85.347 -8.638 1.000 13.293 291 THR B N 1
ATOM 6737 C CA . THR B 1 311 ? -4.432 85.368 -8.963 1.000 13.365 291 THR B CA 1
ATOM 6738 C C . THR B 1 311 ? -4.656 85.055 -10.447 1.000 13.514 291 THR B C 1
ATOM 6739 O O . THR B 1 311 ? -3.997 85.634 -11.298 1.000 13.606 291 THR B O 1
ATOM 6743 N N . SER B 1 312 ? -5.613 84.162 -10.713 1.000 13.553 292 SER B N 1
ATOM 6744 C CA . SER B 1 312 ? -6.120 83.878 -12.048 1.000 13.720 292 SER B CA 1
ATOM 6745 C C . SER B 1 312 ? -7.581 84.304 -12.146 1.000 13.806 292 SER B C 1
ATOM 6746 O O . SER B 1 312 ? -8.256 84.505 -11.139 1.000 13.726 292 SER B O 1
ATOM 6749 N N . ILE B 1 313 ? -8.036 84.461 -13.398 1.000 13.993 293 ILE B N 1
ATOM 6750 C CA . ILE B 1 313 ? -9.433 84.723 -13.668 1.000 14.115 293 ILE B CA 1
ATOM 6751 C C . ILE B 1 313 ? -9.897 83.740 -14.733 1.000 14.257 293 ILE B C 1
ATOM 6752 O O . ILE B 1 313 ? -9.244 83.562 -15.752 1.000 14.367 293 ILE B O 1
ATOM 6757 N N . GLN B 1 314 ? -11.024 83.101 -14.433 1.000 14.264 294 GLN B N 1
ATOM 6758 C CA . GLN B 1 314 ? -11.628 82.099 -15.280 1.000 14.405 294 GLN B CA 1
ATOM 6759 C C . GLN B 1 314 ? -13.026 82.601 -15.654 1.000 14.566 294 GLN B C 1
ATOM 6760 O O . GLN B 1 314 ? -13.654 83.361 -14.898 1.000 14.522 294 GLN B O 1
ATOM 6766 N N . LYS B 1 315 ? -13.486 82.195 -16.845 1.000 14.778 295 LYS B N 1
ATOM 6767 C CA . LYS B 1 315 ? -14.824 82.545 -17.283 1.000 14.963 295 LYS B CA 1
ATOM 6768 C C . LYS B 1 315 ? -15.796 81.476 -16.805 1.000 14.937 295 LYS B C 1
ATOM 6769 O O . LYS B 1 315 ? -15.437 80.307 -16.746 1.000 14.883 295 LYS B O 1
ATOM 6775 N N . VAL B 1 316 ? -17.027 81.894 -16.510 1.000 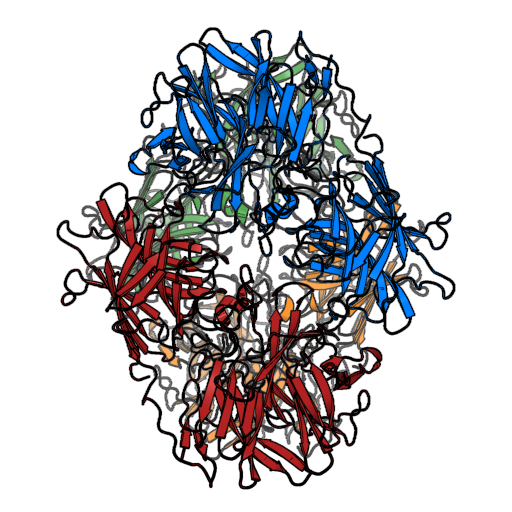15.007 296 VAL B N 1
ATOM 6776 C CA . VAL B 1 316 ? -18.042 81.012 -15.973 1.000 14.994 296 VAL B CA 1
ATOM 6777 C C . VAL B 1 316 ? -19.283 81.046 -16.860 1.000 15.257 296 VAL B C 1
ATOM 6778 O O . VAL B 1 316 ? -19.716 82.127 -17.234 1.000 15.396 296 VAL B O 1
ATOM 6782 N N . GLU B 1 317 ? -19.882 79.871 -17.094 1.000 15.619 297 GLU B N 1
ATOM 6783 C CA . GLU B 1 317 ? -21.192 79.765 -17.715 1.000 16.792 297 GLU B CA 1
ATOM 6784 C C . GLU B 1 317 ? -22.087 78.855 -16.885 1.000 17.242 297 GLU B C 1
ATOM 6785 O O . GLU B 1 317 ? -21.606 78.075 -16.063 1.000 17.380 297 GLU B O 1
ATOM 6791 N N . TRP B 1 318 ? -23.394 79.027 -17.043 1.000 17.766 298 TRP B N 1
ATOM 6792 C CA . TRP B 1 318 ? -24.379 78.293 -16.276 1.000 18.027 298 TRP B CA 1
ATOM 6793 C C . TRP B 1 318 ? -24.992 77.186 -17.127 1.000 18.700 298 TRP B C 1
ATOM 6794 O O . TRP B 1 318 ? -25.419 77.447 -18.235 1.000 18.852 298 TRP B O 1
ATOM 6805 N N . ASP B 1 319 ? -25.038 75.971 -16.582 1.000 19.027 299 ASP B N 1
ATOM 6806 C CA . ASP B 1 319 ? -25.624 74.825 -17.247 1.000 19.725 299 ASP B CA 1
ATOM 6807 C C . ASP B 1 319 ? -27.148 74.917 -17.118 1.000 20.600 299 ASP B C 1
ATOM 6808 O O . ASP B 1 319 ? -27.668 75.808 -16.468 1.000 20.818 299 ASP B O 1
ATOM 6813 N N . ASP B 1 320 ? -27.852 73.976 -17.737 1.000 21.616 300 ASP B N 1
ATOM 6814 C CA . ASP B 1 320 ? -29.302 74.011 -17.857 1.000 22.674 300 ASP B CA 1
ATOM 6815 C C . ASP B 1 320 ? -29.970 73.836 -16.497 1.000 22.178 300 ASP B C 1
ATOM 6816 O O . ASP B 1 320 ? -31.084 74.299 -16.296 1.000 22.863 300 ASP B O 1
ATOM 6821 N N . ALA B 1 321 ? -29.291 73.167 -15.571 1.000 21.262 301 ALA B N 1
ATOM 6822 C CA . ALA B 1 321 ? -29.834 72.931 -14.240 1.000 21.014 301 ALA B CA 1
ATOM 6823 C C . ALA B 1 321 ? -29.506 74.088 -13.288 1.000 20.080 301 ALA B C 1
ATOM 6824 O O . ALA B 1 321 ? -29.830 74.014 -12.108 1.000 21.343 301 ALA B O 1
ATOM 6826 N N . GLY B 1 322 ? -28.877 75.158 -13.779 1.000 19.357 302 GLY B N 1
ATOM 6827 C CA . GLY B 1 322 ? -28.661 76.365 -12.989 1.000 18.766 302 GLY B CA 1
ATOM 6828 C C . GLY B 1 322 ? -27.383 76.287 -12.155 1.000 17.960 302 GLY B C 1
ATOM 6829 O O . GLY B 1 322 ? -27.282 76.910 -11.081 1.000 18.409 302 GLY B O 1
ATOM 6830 N N . TRP B 1 323 ? -26.412 75.490 -12.617 1.000 17.066 303 TRP B N 1
ATOM 6831 C CA . TRP B 1 323 ? -25.152 75.332 -11.909 1.000 16.338 303 TRP B CA 1
ATOM 6832 C C . TRP B 1 323 ? -24.042 76.023 -12.685 1.000 15.916 303 TRP B C 1
ATOM 6833 O O . TRP B 1 323 ? -23.965 75.891 -13.910 1.000 16.063 303 TRP B O 1
ATOM 6844 N N . PRO B 1 324 ? -23.127 76.744 -11.993 1.000 15.335 304 PRO B N 1
ATOM 6845 C CA . PRO B 1 324 ? -22.016 77.410 -12.665 1.000 14.951 304 PRO B CA 1
ATOM 6846 C C . PRO B 1 324 ? -20.877 76.449 -12.958 1.000 14.847 304 PRO B C 1
ATOM 6847 O O . PRO B 1 324 ? -20.543 75.597 -12.131 1.000 14.739 304 PRO B O 1
ATOM 6851 N N . ARG B 1 325 ? -20.291 76.594 -14.147 1.000 14.946 305 ARG B N 1
ATOM 6852 C CA . ARG B 1 325 ? -19.209 75.753 -14.629 1.000 14.941 305 ARG B CA 1
ATOM 6853 C C . ARG B 1 325 ? -18.132 76.642 -15.218 1.000 14.906 305 ARG B C 1
ATOM 6854 O O . ARG B 1 325 ? -18.440 77.601 -15.918 1.000 15.016 305 ARG B O 1
ATOM 6862 N N . VAL B 1 326 ? -16.873 76.288 -14.965 1.000 14.780 306 VAL B N 1
ATOM 6863 C CA . VAL B 1 326 ? -15.745 76.996 -15.545 1.000 14.758 306 VAL B CA 1
ATOM 6864 C C . VAL B 1 326 ? -15.613 76.635 -17.023 1.000 14.990 306 VAL B C 1
ATOM 6865 O O . VAL B 1 326 ? -15.688 75.464 -17.406 1.000 15.104 306 VAL B O 1
ATOM 6869 N N . VAL B 1 327 ? -15.412 77.672 -17.849 1.000 15.084 307 VAL B N 1
ATOM 6870 C CA . VAL B 1 327 ? -15.216 77.506 -19.275 1.000 15.323 307 VAL B CA 1
ATOM 6871 C C . VAL B 1 327 ? -13.837 76.884 -19.467 1.000 15.282 307 VAL B C 1
ATOM 6872 O O . VAL B 1 327 ? -12.856 77.347 -18.898 1.000 15.105 307 VAL B O 1
ATOM 6876 N N . GLY B 1 328 ? -13.791 75.806 -20.273 1.000 15.470 308 GLY B N 1
ATOM 6877 C CA . GLY B 1 328 ? -12.569 75.059 -20.524 1.000 15.485 308 GLY B CA 1
ATOM 6878 C C . GLY B 1 328 ? -12.432 73.853 -19.600 1.000 15.383 308 GLY B C 1
ATOM 6879 O O . GLY B 1 328 ? -11.430 73.161 -19.654 1.000 15.398 308 GLY B O 1
ATOM 6880 N N . GLY B 1 329 ? -13.433 73.589 -18.756 1.000 15.303 309 GLY B N 1
ATOM 6881 C CA . GLY B 1 329 ? -13.383 72.456 -17.849 1.000 15.235 309 GLY B CA 1
ATOM 6882 C C . GLY B 1 329 ? -12.930 72.891 -16.455 1.000 14.954 309 GLY B C 1
ATOM 6883 O O . GLY B 1 329 ? -12.458 74.008 -16.282 1.000 14.820 309 GLY B O 1
ATOM 6884 N N . HIS B 1 330 ? -13.018 71.985 -15.478 1.000 14.891 310 HIS B N 1
ATOM 6885 C CA . HIS B 1 330 ? -12.849 72.357 -14.070 1.000 14.654 310 HIS B CA 1
ATOM 6886 C C . HIS B 1 330 ? -11.401 72.729 -13.736 1.000 14.514 310 HIS B C 1
ATOM 6887 O O . HIS B 1 330 ? -11.151 73.261 -12.654 1.000 14.323 310 HIS B O 1
ATOM 6894 N N . GLY B 1 331 ? -10.446 72.510 -14.671 1.000 14.623 311 GLY B N 1
ATOM 6895 C CA . GLY B 1 331 ? -9.075 72.948 -14.457 1.000 14.510 311 GLY B CA 1
ATOM 6896 C C . GLY B 1 331 ? -8.835 74.392 -14.888 1.000 14.442 311 GLY B C 1
ATOM 6897 O O . GLY B 1 331 ? -7.803 74.972 -14.577 1.000 14.327 311 GLY B O 1
ATOM 6898 N N . GLY B 1 332 ? -9.779 74.966 -15.623 1.000 14.540 312 GLY B N 1
ATOM 6899 C CA . GLY B 1 332 ? -9.650 76.327 -16.125 1.000 14.530 312 GLY B CA 1
ATOM 6900 C C . GLY B 1 332 ? -8.757 76.399 -17.368 1.000 14.758 312 GLY B C 1
ATOM 6901 O O . GLY B 1 332 ? -8.377 75.373 -17.924 1.000 14.825 312 GLY B O 1
ATOM 6902 N N . GLN B 1 333 ? -8.453 77.634 -17.787 1.000 14.981 313 GLN B N 1
ATOM 6903 C CA . GLN B 1 333 ? -7.665 77.913 -18.977 1.000 15.418 313 GLN B CA 1
ATOM 6904 C C . GLN B 1 333 ? -6.537 78.880 -18.643 1.000 15.679 313 GLN B C 1
ATOM 6905 O O . GLN B 1 333 ? -6.675 79.676 -17.716 1.000 15.426 313 GLN B O 1
ATOM 6911 N N . VAL B 1 334 ? -5.471 78.841 -19.442 1.000 16.339 314 VAL B N 1
ATOM 6912 C CA . VAL B 1 334 ? -4.361 79.773 -19.301 1.000 16.868 314 VAL B CA 1
ATOM 6913 C C . VAL B 1 334 ? -4.802 81.116 -19.871 1.000 17.312 314 VAL B C 1
ATOM 6914 O O . VAL B 1 334 ? -4.559 82.156 -19.266 1.000 16.430 314 VAL B O 1
ATOM 6918 N N . GLU B 1 335 ? -5.452 81.074 -21.045 1.000 18.021 315 GLU B N 1
ATOM 6919 C CA . GLU B 1 335 ? -5.907 82.289 -21.695 1.000 19.158 315 GLU B CA 1
ATOM 6920 C C . GLU B 1 335 ? -7.431 82.289 -21.786 1.000 18.006 315 GLU B C 1
ATOM 6921 O O . GLU B 1 335 ? -8.038 81.282 -22.101 1.000 17.229 315 GLU B O 1
ATOM 6927 N N . VAL B 1 336 ? -8.032 83.446 -21.502 1.000 17.615 316 VAL B N 1
ATOM 6928 C CA . VAL B 1 336 ? -9.475 83.564 -21.335 1.000 17.631 316 VAL B CA 1
ATOM 6929 C C . VAL B 1 336 ? -9.950 84.814 -22.069 1.000 17.554 316 VAL B C 1
ATOM 6930 O O . VAL B 1 336 ? -9.319 85.863 -21.959 1.000 17.216 316 VAL B O 1
ATOM 6934 N N . ASP B 1 337 ? -11.092 84.713 -22.751 1.000 17.939 317 ASP B N 1
ATOM 6935 C CA . ASP B 1 337 ? -11.710 85.867 -23.401 1.000 18.489 317 ASP B CA 1
ATOM 6936 C C . ASP B 1 337 ? -12.147 86.889 -22.348 1.000 18.354 317 ASP B C 1
ATOM 6937 O O . ASP B 1 337 ? -12.838 86.548 -21.376 1.000 17.672 317 ASP B O 1
ATOM 6942 N N . ALA B 1 338 ? -11.745 88.141 -22.565 1.000 18.650 318 ALA B N 1
ATOM 6943 C CA . ALA B 1 338 ? -12.170 89.254 -21.721 1.000 19.045 318 ALA B CA 1
ATOM 6944 C C . ALA B 1 338 ? -13.661 89.534 -21.900 1.000 19.429 318 ALA B C 1
ATOM 6945 O O . ALA B 1 338 ? -14.273 89.054 -22.841 1.000 19.569 318 ALA B O 1
ATOM 6947 N N . PRO B 1 339 ? -14.312 90.277 -20.977 1.000 19.896 319 PRO B N 1
ATOM 6948 C CA . PRO B 1 339 ? -15.735 90.598 -21.107 1.000 20.473 319 PRO B CA 1
ATOM 6949 C C . PRO B 1 339 ? -16.038 91.267 -22.448 1.000 21.838 319 PRO B C 1
ATOM 6950 O O . PRO B 1 339 ? -15.211 92.024 -22.945 1.000 21.618 319 PRO B O 1
ATOM 6954 N N . LYS B 1 340 ? -17.214 90.976 -23.022 1.000 23.600 320 LYS B N 1
ATOM 6955 C CA . LYS B 1 340 ? -17.672 91.607 -24.261 1.000 26.228 320 LYS B CA 1
ATOM 6956 C C . LYS B 1 340 ? -17.691 93.135 -24.137 1.000 24.945 320 LYS B C 1
ATOM 6957 O O . LYS B 1 340 ? -17.373 93.831 -25.075 1.000 25.721 320 LYS B O 1
ATOM 6963 N N . ASP B 1 341 ? -18.079 93.648 -22.978 1.000 24.439 321 ASP B N 1
ATOM 6964 C CA . ASP B 1 341 ? -18.184 95.079 -22.737 1.000 24.842 321 ASP B CA 1
ATOM 6965 C C . ASP B 1 341 ? -16.904 95.631 -22.099 1.000 24.322 321 ASP B C 1
ATOM 6966 O O . ASP B 1 341 ? -16.909 96.716 -21.517 1.000 24.858 321 ASP B O 1
ATOM 6971 N N . ALA B 1 342 ? -15.798 94.887 -22.175 1.000 23.440 322 ALA B N 1
ATOM 6972 C CA . ALA B 1 342 ? -14.568 95.321 -21.516 1.000 22.992 322 ALA B CA 1
ATOM 6973 C C . ALA B 1 342 ? -14.185 96.727 -22.002 1.000 23.251 322 ALA B C 1
ATOM 6974 O O . ALA B 1 342 ? -14.306 97.026 -23.183 1.000 21.531 322 ALA B O 1
ATOM 6976 N N . ILE B 1 343 ? -13.722 97.572 -21.069 1.000 23.011 323 ILE B N 1
ATOM 6977 C CA . ILE B 1 343 ? -13.159 98.875 -21.396 1.000 23.672 323 ILE B CA 1
ATOM 6978 C C . ILE B 1 343 ? -11.653 98.800 -21.161 1.000 23.587 323 ILE B C 1
ATOM 6979 O O . ILE B 1 343 ? -11.230 98.431 -20.083 1.000 21.512 323 ILE B O 1
ATOM 6984 N N . GLU B 1 344 ? -10.856 99.131 -22.181 1.000 24.494 324 GLU B N 1
ATOM 6985 C CA . GLU B 1 344 ? -9.407 98.974 -22.141 1.000 26.116 324 GLU B CA 1
ATOM 6986 C C . GLU B 1 344 ? -8.836 99.707 -20.927 1.000 24.984 324 GLU B C 1
ATOM 6987 O O . GLU B 1 344 ? -9.085 100.870 -20.735 1.000 24.471 324 GLU B O 1
ATOM 6993 N N . THR B 1 345 ? -8.018 99.003 -20.147 1.000 24.197 325 THR B N 1
ATOM 6994 C CA . THR B 1 345 ? -7.252 99.592 -19.063 1.000 23.778 325 THR B CA 1
ATOM 6995 C C . THR B 1 345 ? -5.780 99.566 -19.468 1.000 22.814 325 THR B C 1
ATOM 6996 O O . THR B 1 345 ? -5.292 98.547 -19.938 1.000 22.332 325 THR B O 1
ATOM 7000 N N . THR B 1 346 ? -5.062 100.662 -19.281 1.000 21.895 326 THR B N 1
ATOM 7001 C CA . THR B 1 346 ? -3.651 100.656 -19.594 1.000 21.659 326 THR B CA 1
ATOM 7002 C C . THR B 1 346 ? -2.910 100.274 -18.320 1.000 21.898 326 THR B C 1
ATOM 7003 O O . THR B 1 346 ? -3.241 100.716 -17.234 1.000 21.555 326 THR B O 1
ATOM 7007 N N . ALA B 1 347 ? -1.958 99.358 -18.479 1.000 22.009 327 ALA B N 1
ATOM 7008 C CA . ALA B 1 347 ? -1.082 98.959 -17.401 1.000 21.416 327 ALA B CA 1
ATOM 7009 C C . ALA B 1 347 ? 0.323 98.792 -17.967 1.000 21.717 327 ALA B C 1
ATOM 7010 O O . ALA B 1 347 ? 0.493 98.627 -19.185 1.000 21.090 327 ALA B O 1
ATOM 7012 N N . PRO B 1 348 ? 1.373 98.844 -17.114 1.000 22.002 328 PRO B N 1
ATOM 7013 C CA . PRO B 1 348 ? 2.723 98.558 -17.602 1.000 22.564 328 PRO B CA 1
ATOM 7014 C C . PRO B 1 348 ? 2.748 97.185 -18.290 1.000 22.589 328 PRO B C 1
ATOM 7015 O O . PRO B 1 348 ? 1.945 96.314 -18.002 1.000 21.795 328 PRO B O 1
ATOM 7019 N N . LYS B 1 349 ? 3.700 96.969 -19.188 1.000 24.147 329 LYS B N 1
ATOM 7020 C CA . LYS B 1 349 ? 3.836 95.686 -19.869 1.000 25.342 329 LYS B CA 1
ATOM 7021 C C . LYS B 1 349 ? 4.278 94.600 -18.881 1.000 23.739 329 LYS B C 1
ATOM 7022 O O . LYS B 1 349 ? 3.957 93.421 -19.068 1.000 25.013 329 LYS B O 1
ATOM 7028 N N . ASP B 1 350 ? 5.008 94.984 -17.827 1.000 21.525 330 ASP B N 1
ATOM 7029 C CA . ASP B 1 350 ? 5.472 94.031 -16.820 1.000 19.944 330 ASP B CA 1
ATOM 7030 C C . ASP B 1 350 ? 5.554 94.736 -15.462 1.000 18.001 330 ASP B C 1
ATOM 7031 O O . ASP B 1 350 ? 5.083 95.847 -15.327 1.000 17.659 330 ASP B O 1
ATOM 7036 N N . HIS B 1 351 ? 6.149 94.084 -14.466 1.000 16.441 331 HIS B N 1
ATOM 7037 C CA . HIS B 1 351 ? 6.191 94.644 -13.116 1.000 16.067 331 HIS B CA 1
ATOM 7038 C C . HIS B 1 351 ? 7.597 95.110 -12.750 1.000 15.954 331 HIS B C 1
ATOM 7039 O O . HIS B 1 351 ? 7.908 95.228 -11.556 1.000 15.899 331 HIS B O 1
ATOM 7046 N N . SER B 1 352 ? 8.437 95.393 -13.762 1.000 15.869 332 SER B N 1
ATOM 7047 C CA . SER B 1 352 ? 9.730 96.010 -13.526 1.000 16.151 332 SER B CA 1
ATOM 7048 C C . SER B 1 352 ? 9.583 97.303 -12.717 1.000 16.717 332 SER B C 1
ATOM 7049 O O . SER B 1 352 ? 8.554 97.968 -12.752 1.000 16.583 332 SER B O 1
ATOM 7052 N N . GLN B 1 353 ? 10.620 97.659 -11.953 1.000 17.297 333 GLN B N 1
ATOM 7053 C CA . GLN B 1 353 ? 10.525 98.794 -11.040 1.000 17.842 333 GLN B CA 1
ATOM 7054 C C . GLN B 1 353 ? 11.870 99.512 -11.045 1.000 18.906 333 GLN B C 1
ATOM 7055 O O . GLN B 1 353 ? 12.893 98.862 -10.908 1.000 18.948 333 GLN B O 1
ATOM 7061 N N . HIS B 1 354 ? 11.846 100.836 -11.259 1.000 20.488 334 HIS B N 1
ATOM 7062 C CA . HIS B 1 354 ? 13.050 101.644 -11.351 1.000 21.899 334 HIS B CA 1
ATOM 7063 C C . HIS B 1 354 ? 12.893 102.788 -10.352 1.000 21.679 334 HIS B C 1
ATOM 7064 O O . HIS B 1 354 ? 12.188 103.763 -10.608 1.000 22.219 334 HIS B O 1
ATOM 7071 N N . ASP B 1 355 ? 13.538 102.656 -9.200 1.000 20.525 335 ASP B N 1
ATOM 7072 C CA . ASP B 1 355 ? 13.303 103.581 -8.114 1.000 20.503 335 ASP B CA 1
ATOM 7073 C C . ASP B 1 355 ? 14.565 104.392 -7.829 1.000 19.787 335 ASP B C 1
ATOM 7074 O O . ASP B 1 355 ? 15.579 103.811 -7.481 1.000 18.722 335 ASP B O 1
ATOM 7079 N N . ASP B 1 356 ? 14.486 105.726 -7.973 1.000 20.174 336 ASP B N 1
ATOM 7080 C CA . ASP B 1 356 ? 15.595 106.618 -7.657 1.000 21.321 336 ASP B CA 1
ATOM 7081 C C . ASP B 1 356 ? 15.458 107.208 -6.251 1.000 20.414 336 ASP B C 1
ATOM 7082 O O . ASP B 1 356 ? 16.323 107.960 -5.822 1.000 20.260 336 ASP B O 1
ATOM 7087 N N . PHE B 1 357 ? 14.365 106.886 -5.550 1.000 20.031 337 PHE B N 1
ATOM 7088 C CA . PHE B 1 357 ? 14.124 107.364 -4.190 1.000 19.899 337 PHE B CA 1
ATOM 7089 C C . PHE B 1 357 ? 14.068 108.892 -4.190 1.000 22.120 337 PHE B C 1
ATOM 7090 O O . PHE B 1 357 ? 14.525 109.546 -3.270 1.000 21.675 337 PHE B O 1
ATOM 7098 N N . ASP B 1 358 ? 13.479 109.439 -5.252 1.000 25.297 338 ASP B N 1
ATOM 7099 C CA . ASP B 1 358 ? 13.354 110.877 -5.436 1.000 29.432 338 ASP B CA 1
ATOM 7100 C C . ASP B 1 358 ? 12.112 111.399 -4.698 1.000 30.906 338 ASP B C 1
ATOM 7101 O O . ASP B 1 358 ? 12.019 112.587 -4.411 1.000 33.688 338 ASP B O 1
ATOM 7106 N N . GLN B 1 359 ? 11.167 110.516 -4.380 1.000 30.209 339 GLN B N 1
ATOM 7107 C CA . GLN B 1 359 ? 9.902 110.890 -3.742 1.000 30.564 339 GLN B CA 1
ATOM 7108 C C . GLN B 1 359 ? 9.997 110.765 -2.214 1.000 28.660 339 GLN B C 1
ATOM 7109 O O . GLN B 1 359 ? 10.691 109.889 -1.715 1.000 27.628 339 GLN B O 1
ATOM 7115 N N . PRO B 1 360 ? 9.266 111.601 -1.444 1.000 27.805 340 PRO B N 1
ATOM 7116 C CA . PRO B 1 360 ? 9.261 111.509 0.017 1.000 26.498 340 PRO B CA 1
ATOM 7117 C C . PRO B 1 360 ? 8.510 110.335 0.649 1.000 24.508 340 PRO B C 1
ATOM 7118 O O . PRO B 1 360 ? 8.631 110.126 1.854 1.000 24.380 340 PRO B O 1
ATOM 7122 N N . THR B 1 361 ? 7.758 109.559 -0.142 1.000 23.080 341 THR B N 1
ATOM 7123 C CA . THR B 1 361 ? 7.128 108.345 0.373 1.000 22.374 341 THR B CA 1
ATOM 7124 C C . THR B 1 361 ? 7.502 107.165 -0.532 1.000 21.189 341 THR B C 1
ATOM 7125 O O . THR B 1 361 ? 7.834 107.369 -1.693 1.000 20.646 341 THR B O 1
ATOM 7129 N N . LEU B 1 362 ? 7.467 105.941 0.024 1.000 20.132 342 LEU B N 1
ATOM 7130 C CA . LEU B 1 362 ? 7.912 104.749 -0.681 1.000 19.213 342 LEU B CA 1
ATOM 7131 C C . LEU B 1 362 ? 6.963 104.426 -1.827 1.000 18.432 342 LEU B C 1
ATOM 7132 O O . LEU B 1 362 ? 5.754 104.492 -1.653 1.000 18.563 342 LEU B O 1
ATOM 7137 N N . ASP B 1 363 ? 7.521 104.062 -2.994 1.000 17.739 343 ASP B N 1
ATOM 7138 C CA . ASP B 1 363 ? 6.751 103.418 -4.044 1.000 17.466 343 ASP B CA 1
ATOM 7139 C C . ASP B 1 363 ? 5.855 102.339 -3.416 1.000 16.558 343 ASP B C 1
ATOM 7140 O O . ASP B 1 363 ? 6.285 101.596 -2.537 1.000 15.518 343 ASP B O 1
ATOM 7145 N N . LEU B 1 364 ? 4.618 102.219 -3.904 1.000 16.183 344 LEU B N 1
ATOM 7146 C CA . LEU B 1 364 ? 3.635 101.363 -3.251 1.000 15.779 344 LEU B CA 1
ATOM 7147 C C . LEU B 1 364 ? 3.955 99.883 -3.468 1.000 14.455 344 LEU B C 1
ATOM 7148 O O . LEU B 1 364 ? 3.380 99.042 -2.786 1.000 14.135 344 LEU B O 1
ATOM 7153 N N . ASN B 1 365 ? 4.864 99.526 -4.393 1.000 14.149 345 ASN B N 1
ATOM 7154 C CA . ASN B 1 365 ? 5.257 98.131 -4.544 1.000 13.936 345 ASN B CA 1
ATOM 7155 C C . ASN B 1 365 ? 6.139 97.654 -3.378 1.000 13.792 345 ASN B C 1
ATOM 7156 O O . ASN B 1 365 ? 6.293 96.465 -3.170 1.000 13.624 345 ASN B O 1
ATOM 7161 N N . TRP B 1 366 ? 6.720 98.589 -2.622 1.000 13.885 346 TRP B N 1
ATOM 7162 C CA . TRP B 1 366 ? 7.490 98.274 -1.424 1.000 13.788 346 TRP B CA 1
ATOM 7163 C C . TRP B 1 366 ? 6.558 97.904 -0.281 1.000 13.704 346 TRP B C 1
ATOM 7164 O O . TRP B 1 366 ? 5.552 98.556 -0.084 1.000 13.800 346 TRP B O 1
ATOM 7175 N N . ASN B 1 367 ? 6.956 96.893 0.490 1.000 13.552 347 ASN B N 1
ATOM 7176 C CA . ASN B 1 367 ? 6.301 96.523 1.737 1.000 13.490 347 ASN B CA 1
ATOM 7177 C C . ASN B 1 367 ? 7.356 96.445 2.847 1.000 13.479 347 ASN B C 1
ATOM 7178 O O . ASN B 1 367 ? 8.544 96.258 2.590 1.000 13.465 347 ASN B O 1
ATOM 7183 N N . THR B 1 368 ? 6.885 96.561 4.085 1.000 13.500 348 THR B N 1
ATOM 7184 C CA . THR B 1 368 ? 7.712 96.351 5.259 1.000 13.500 348 THR B CA 1
ATOM 7185 C C . THR B 1 368 ? 7.203 95.100 5.984 1.000 13.379 348 THR B C 1
ATOM 7186 O O . THR B 1 368 ? 6.095 94.600 5.710 1.000 13.315 348 THR B O 1
ATOM 7190 N N . LEU B 1 369 ? 8.012 94.593 6.910 1.000 13.369 349 LEU B N 1
ATOM 7191 C CA . LEU B 1 369 ? 7.592 93.472 7.729 1.000 13.299 349 LEU B CA 1
ATOM 7192 C C . LEU B 1 369 ? 6.816 94.019 8.920 1.000 13.398 349 LEU B C 1
ATOM 7193 O O . LEU B 1 369 ? 7.407 94.729 9.735 1.000 13.517 349 LEU B O 1
ATOM 7198 N N . ARG B 1 370 ? 5.511 93.706 8.957 1.000 13.364 350 ARG B N 1
ATOM 7199 C CA . ARG B 1 370 ? 4.657 93.751 10.141 1.000 13.439 350 ARG B CA 1
ATOM 7200 C C . ARG B 1 370 ? 4.230 95.161 10.531 1.000 13.606 350 ARG B C 1
ATOM 7201 O O . ARG B 1 370 ? 3.136 95.319 11.046 1.000 13.670 350 ARG B O 1
ATOM 7209 N N . GLN B 1 371 ? 5.120 96.142 10.377 1.000 13.700 351 GLN B N 1
ATOM 7210 C CA . GLN B 1 371 ? 4.991 97.473 10.939 1.000 13.903 351 GLN B CA 1
ATOM 7211 C C . GLN B 1 371 ? 5.199 98.522 9.838 1.000 13.973 351 GLN B C 1
ATOM 7212 O O . GLN B 1 371 ? 5.938 98.278 8.877 1.000 13.879 351 GLN B O 1
ATOM 7218 N N . PRO B 1 372 ? 4.605 99.732 9.984 1.000 14.170 352 PRO B N 1
ATOM 7219 C CA . PRO B 1 372 ? 4.821 100.817 9.024 1.000 14.290 352 PRO B CA 1
ATOM 7220 C C . PRO B 1 372 ? 6.275 101.286 8.928 1.000 14.344 352 PRO B C 1
ATOM 7221 O O . PRO B 1 372 ? 7.049 101.149 9.877 1.000 14.366 352 PRO B O 1
ATOM 7225 N N . PHE B 1 373 ? 6.618 101.870 7.778 1.000 14.389 353 PHE B N 1
ATOM 7226 C CA . PHE B 1 373 ? 7.916 102.495 7.600 1.000 14.792 353 PHE B CA 1
ATOM 7227 C C . PHE B 1 373 ? 7.945 103.804 8.380 1.000 15.491 353 PHE B C 1
ATOM 7228 O O . PHE B 1 373 ? 7.376 104.778 7.919 1.000 16.187 353 PHE B O 1
ATOM 7236 N N . THR B 1 374 ? 8.524 103.812 9.586 1.000 16.012 354 THR B N 1
ATOM 7237 C CA . THR B 1 374 ? 8.553 105.016 10.411 1.000 16.556 354 THR B CA 1
ATOM 7238 C C . THR B 1 374 ? 9.962 105.584 10.401 1.000 17.051 354 THR B C 1
ATOM 7239 O O . THR B 1 374 ? 10.866 104.978 9.842 1.000 16.859 354 THR B O 1
ATOM 7243 N N . ALA B 1 375 ? 10.144 106.735 11.053 1.000 17.840 355 ALA B N 1
ATOM 7244 C CA . ALA B 1 375 ? 11.435 107.386 11.162 1.000 18.366 355 ALA B CA 1
ATOM 7245 C C . ALA B 1 375 ? 12.445 106.481 11.874 1.000 18.694 355 ALA B C 1
ATOM 7246 O O . ALA B 1 375 ? 13.648 106.614 11.637 1.000 18.249 355 ALA B O 1
ATOM 7248 N N . GLN B 1 376 ? 11.947 105.577 12.742 1.000 18.850 356 GLN B N 1
ATOM 7249 C CA . GLN B 1 376 ? 12.771 104.590 13.426 1.000 19.460 356 GLN B CA 1
ATOM 7250 C C . GLN B 1 376 ? 13.457 103.623 12.433 1.000 18.645 356 GLN B C 1
ATOM 7251 O O . GLN B 1 376 ? 14.581 103.173 12.678 1.000 17.868 356 GLN B O 1
ATOM 7257 N N . MET B 1 377 ? 12.763 103.278 11.335 1.000 17.611 357 MET B N 1
ATOM 7258 C CA . MET B 1 377 ? 13.333 102.388 10.341 1.000 17.521 357 MET B CA 1
ATOM 7259 C C . MET B 1 377 ? 14.216 103.165 9.359 1.000 17.587 357 MET B C 1
ATOM 7260 O O . MET B 1 377 ? 15.116 102.580 8.748 1.000 17.305 357 MET B O 1
ATOM 7265 N N . GLY B 1 378 ? 13.902 104.453 9.155 1.000 17.647 358 GLY B N 1
ATOM 7266 C CA . GLY B 1 378 ? 14.653 105.272 8.217 1.000 17.732 358 GLY B CA 1
ATOM 7267 C C . GLY B 1 378 ? 13.784 106.302 7.501 1.000 17.694 358 GLY B C 1
ATOM 7268 O O . GLY B 1 378 ? 12.748 106.716 8.022 1.000 17.311 358 GLY B O 1
ATOM 7269 N N . SER B 1 379 ? 14.236 106.689 6.287 1.000 17.576 359 SER B N 1
ATOM 7270 C CA . SER B 1 379 ? 13.628 107.765 5.529 1.000 17.691 359 SER B CA 1
ATOM 7271 C C . SER B 1 379 ? 13.869 107.548 4.037 1.000 17.842 359 SER B C 1
ATOM 7272 O O . SER B 1 379 ? 14.782 106.818 3.647 1.000 17.284 359 SER B O 1
ATOM 7275 N N . VAL B 1 380 ? 13.048 108.205 3.222 1.000 18.497 360 VAL B N 1
ATOM 7276 C CA . VAL B 1 380 ? 13.242 108.191 1.786 1.000 18.672 360 VAL B CA 1
ATOM 7277 C C . VAL B 1 380 ? 12.955 109.588 1.241 1.000 19.892 360 VAL B C 1
ATOM 7278 O O . VAL B 1 380 ? 12.087 110.298 1.739 1.000 19.952 360 VAL B O 1
ATOM 7282 N N . GLY B 1 381 ? 13.710 109.980 0.213 1.000 21.141 361 GLY B N 1
ATOM 7283 C CA . GLY B 1 381 ? 13.528 111.278 -0.418 1.000 22.939 361 GLY B CA 1
ATOM 7284 C C . GLY B 1 381 ? 14.871 111.863 -0.852 1.000 24.081 361 GLY B C 1
ATOM 7285 O O . GLY B 1 381 ? 15.925 111.407 -0.407 1.000 23.273 361 GLY B O 1
ATOM 7286 N N . ASN B 1 382 ? 14.798 112.829 -1.783 1.000 26.396 362 ASN B N 1
ATOM 7287 C CA . ASN B 1 382 ? 15.953 113.528 -2.322 1.000 27.465 362 ASN B CA 1
ATOM 7288 C C . ASN B 1 382 ? 16.998 112.559 -2.883 1.000 26.153 362 ASN B C 1
ATOM 7289 O O . ASN B 1 382 ? 18.191 112.850 -2.835 1.000 26.675 362 ASN B O 1
ATOM 7294 N N . GLY B 1 383 ? 16.567 111.412 -3.427 1.000 23.734 363 GLY B N 1
ATOM 7295 C CA . GLY B 1 383 ? 17.449 110.563 -4.209 1.000 22.412 363 GLY B CA 1
ATOM 7296 C C . GLY B 1 383 ? 18.067 109.429 -3.401 1.000 21.111 363 GLY B C 1
ATOM 7297 O O . GLY B 1 383 ? 18.840 108.656 -3.954 1.000 19.748 363 GLY B O 1
ATOM 7298 N N . GLU B 1 384 ? 17.708 109.303 -2.106 1.000 20.909 364 GLU B N 1
ATOM 7299 C CA . GLU B 1 384 ? 18.316 108.302 -1.230 1.000 20.105 364 GLU B CA 1
ATOM 7300 C C . GLU B 1 384 ? 17.280 107.655 -0.310 1.000 18.624 364 GLU B C 1
ATOM 7301 O O . GLU B 1 384 ? 16.339 108.311 0.139 1.000 18.491 364 GLU B O 1
ATOM 7307 N N . LEU B 1 385 ? 17.454 106.339 -0.102 1.000 17.151 365 LEU B N 1
ATOM 7308 C CA . LEU B 1 385 ? 16.825 105.575 0.953 1.000 16.102 365 LEU B CA 1
ATOM 7309 C C . LEU B 1 385 ? 17.846 105.430 2.073 1.000 15.877 365 LEU B C 1
ATOM 7310 O O . LEU B 1 385 ? 18.958 104.974 1.840 1.000 15.490 365 LEU B O 1
ATOM 7315 N N . LYS B 1 386 ? 17.436 105.816 3.282 1.000 15.832 366 LYS B N 1
ATOM 7316 C CA . LYS B 1 386 ? 18.213 105.558 4.486 1.000 15.799 366 LYS B CA 1
ATOM 7317 C C . LYS B 1 386 ? 17.476 104.502 5.301 1.000 14.927 366 LYS B C 1
ATOM 7318 O O . LYS B 1 386 ? 16.291 104.655 5.580 1.000 14.921 366 LYS B O 1
ATOM 7324 N N . LEU B 1 387 ? 18.179 103.418 5.629 1.000 14.772 367 LEU B N 1
ATOM 7325 C CA . LEU B 1 387 ? 17.659 102.429 6.550 1.000 14.614 367 LEU B CA 1
ATOM 7326 C C . LEU B 1 387 ? 18.542 102.433 7.784 1.000 14.702 367 LEU B C 1
ATOM 7327 O O . LEU B 1 387 ? 19.755 102.322 7.673 1.000 14.742 367 LEU B O 1
ATOM 7332 N N . ILE B 1 388 ? 17.908 102.612 8.934 1.000 14.757 368 ILE B N 1
ATOM 7333 C CA . ILE B 1 388 ? 18.589 102.580 10.221 1.000 14.859 368 ILE B CA 1
ATOM 7334 C C . ILE B 1 388 ? 18.633 101.133 10.698 1.000 14.680 368 ILE B C 1
ATOM 7335 O O . ILE B 1 388 ? 17.600 100.522 10.913 1.000 14.560 368 ILE B O 1
ATOM 7340 N N . GLY B 1 389 ? 19.844 100.580 10.798 1.000 14.681 369 GLY B N 1
ATOM 7341 C CA . GLY B 1 389 ? 20.035 99.218 11.267 1.000 14.560 369 GLY B CA 1
ATOM 7342 C C . GLY B 1 389 ? 19.347 98.978 12.612 1.000 14.600 369 GLY B C 1
ATOM 7343 O O . GLY B 1 389 ? 19.619 99.657 13.599 1.000 14.785 369 GLY B O 1
ATOM 7344 N N . GLN B 1 390 ? 18.424 98.019 12.611 1.000 14.441 370 GLN B N 1
ATOM 7345 C CA . GLN B 1 390 ? 17.786 97.513 13.823 1.000 14.465 370 GLN B CA 1
ATOM 7346 C C . GLN B 1 390 ? 17.967 95.995 13.851 1.000 14.341 370 GLN B C 1
ATOM 7347 O O . GLN B 1 390 ? 19.071 95.521 13.654 1.000 14.356 370 GLN B O 1
ATOM 7353 N N . GLN B 1 391 ? 16.879 95.239 14.017 1.000 14.233 371 GLN B N 1
ATOM 7354 C CA . GLN B 1 391 ? 16.953 93.797 14.207 1.000 14.159 371 GLN B CA 1
ATOM 7355 C C . GLN B 1 391 ? 17.125 93.092 12.855 1.000 13.997 371 GLN B C 1
ATOM 7356 O O . GLN B 1 391 ? 16.810 93.656 11.805 1.000 13.917 371 GLN B O 1
ATOM 7362 N N . THR B 1 392 ? 17.607 91.851 12.914 1.000 13.979 372 THR B N 1
ATOM 7363 C CA . THR B 1 392 ? 17.896 91.055 11.731 1.000 13.867 372 THR B CA 1
ATOM 7364 C C . THR B 1 392 ? 16.587 90.556 11.121 1.000 13.712 372 THR B C 1
ATOM 7365 O O . THR B 1 392 ? 15.536 90.591 11.756 1.000 13.698 372 THR B O 1
ATOM 7369 N N . MET B 1 393 ? 16.705 90.025 9.901 1.000 13.617 373 MET B N 1
ATOM 7370 C CA . MET B 1 393 ? 15.598 89.397 9.186 1.000 13.484 373 MET B CA 1
ATOM 7371 C C . MET B 1 393 ? 15.035 88.183 9.931 1.000 13.484 373 MET B C 1
ATOM 7372 O O . MET B 1 393 ? 13.964 87.685 9.572 1.000 13.391 373 MET B O 1
ATOM 7377 N N . SER B 1 394 ? 15.760 87.710 10.949 1.000 13.607 374 SER B N 1
ATOM 7378 C CA . SER B 1 394 ? 15.314 86.604 11.778 1.000 13.655 374 SER B CA 1
ATOM 7379 C C . SER B 1 394 ? 14.309 87.047 12.856 1.000 13.681 374 SER B C 1
ATOM 7380 O O . SER B 1 394 ? 13.724 86.180 13.480 1.000 13.716 374 SER B O 1
ATOM 7383 N N . SER B 1 395 ? 14.033 88.360 12.995 1.000 13.678 375 SER B N 1
ATOM 7384 C CA . SER B 1 395 ? 13.182 88.889 14.052 1.000 13.741 375 SER B CA 1
ATOM 7385 C C . SER B 1 395 ? 11.763 89.161 13.565 1.000 13.625 375 SER B C 1
ATOM 7386 O O . SER B 1 395 ? 11.562 89.568 12.423 1.000 13.518 375 SER B O 1
ATOM 7389 N N . ASN B 1 396 ? 10.796 89.028 14.495 1.000 13.676 376 ASN B N 1
ATOM 7390 C CA . ASN B 1 396 ? 9.426 89.448 14.251 1.000 13.609 376 ASN B CA 1
ATOM 7391 C C . ASN B 1 396 ? 9.182 90.867 14.768 1.000 13.709 376 ASN B C 1
ATOM 7392 O O . ASN B 1 396 ? 8.020 91.277 14.883 1.000 13.711 376 ASN B O 1
ATOM 7397 N N . PHE B 1 397 ? 10.257 91.604 15.080 1.000 13.812 377 PHE B N 1
ATOM 7398 C CA . PHE B 1 397 ? 10.174 92.921 15.693 1.000 13.955 377 PHE B CA 1
ATOM 7399 C C . PHE B 1 397 ? 11.186 93.883 15.089 1.000 13.986 377 PHE B C 1
ATOM 7400 O O . PHE B 1 397 ? 12.357 93.555 15.005 1.000 13.996 377 PHE B O 1
ATOM 7408 N N . ASP B 1 398 ? 10.718 95.070 14.663 1.000 14.022 378 ASP B N 1
ATOM 7409 C CA . ASP B 1 398 ? 11.585 96.201 14.330 1.000 14.118 378 ASP B CA 1
ATOM 7410 C C . ASP B 1 398 ? 12.687 95.808 13.348 1.000 14.020 378 ASP B C 1
ATOM 7411 O O . ASP B 1 398 ? 13.871 95.894 13.662 1.000 14.103 378 ASP B O 1
ATOM 7416 N N . VAL B 1 399 ? 12.286 95.404 12.145 1.000 13.862 379 VAL B N 1
ATOM 7417 C CA . VAL B 1 399 ? 13.238 95.096 11.085 1.000 13.786 379 VAL B CA 1
ATOM 7418 C C . VAL B 1 399 ? 13.203 96.209 10.043 1.000 13.813 379 VAL B C 1
ATOM 7419 O O . VAL B 1 399 ? 12.157 96.468 9.462 1.000 13.768 379 VAL B O 1
ATOM 7423 N N . SER B 1 400 ? 14.359 96.857 9.836 1.000 13.909 380 SER B N 1
ATOM 7424 C CA . SER B 1 400 ? 14.492 97.925 8.852 1.000 13.972 380 SER B CA 1
ATOM 7425 C C . SER B 1 400 ? 14.761 97.279 7.504 1.000 13.845 380 SER B C 1
ATOM 7426 O O . SER B 1 400 ? 15.903 97.069 7.107 1.000 13.856 380 SER B O 1
ATOM 7429 N N . LEU B 1 401 ? 13.657 96.973 6.821 1.000 13.742 381 LEU B N 1
ATOM 7430 C CA . LEU B 1 401 ? 13.665 96.260 5.572 1.000 13.628 381 LEU B CA 1
ATOM 7431 C C . LEU B 1 401 ? 12.523 96.787 4.714 1.000 13.625 381 LEU B C 1
ATOM 7432 O O . LEU B 1 401 ? 11.421 96.963 5.197 1.000 13.625 381 LEU B O 1
ATOM 7437 N N . ILE B 1 402 ? 12.788 97.004 3.419 1.000 13.639 382 ILE B N 1
ATOM 7438 C CA . ILE B 1 402 ? 11.723 97.178 2.436 1.000 13.626 382 ILE B CA 1
ATOM 7439 C C . ILE B 1 402 ? 11.943 96.137 1.344 1.000 13.521 382 ILE B C 1
ATOM 7440 O O . ILE B 1 402 ? 13.071 95.853 0.975 1.000 13.530 382 ILE B O 1
ATOM 7445 N N . ALA B 1 403 ? 10.860 95.555 0.842 1.000 13.439 383 ALA B N 1
ATOM 7446 C CA . ALA B 1 403 ? 10.961 94.531 -0.182 1.000 13.361 383 ALA B CA 1
ATOM 7447 C C . ALA B 1 403 ? 9.710 94.520 -1.050 1.000 13.354 383 ALA B C 1
ATOM 7448 O O . ALA B 1 403 ? 8.648 94.989 -0.658 1.000 13.372 383 ALA B O 1
ATOM 7450 N N . ARG B 1 404 ? 9.876 93.931 -2.235 1.000 13.343 384 ARG B N 1
ATOM 7451 C CA . ARG B 1 404 ? 8.822 93.843 -3.214 1.000 13.359 384 ARG B CA 1
ATOM 7452 C C . ARG B 1 404 ? 8.783 92.415 -3.740 1.000 13.266 384 ARG B C 1
ATOM 7453 O O . ARG B 1 404 ? 9.797 91.732 -3.734 1.000 13.240 384 ARG B O 1
ATOM 7461 N N . ARG B 1 405 ? 7.604 91.999 -4.204 1.000 13.240 385 ARG B N 1
ATOM 7462 C CA . ARG B 1 405 ? 7.385 90.619 -4.599 1.000 13.168 385 ARG B CA 1
ATOM 7463 C C . ARG B 1 405 ? 8.260 90.228 -5.789 1.000 13.236 385 ARG B C 1
ATOM 7464 O O . ARG B 1 405 ? 8.481 91.026 -6.696 1.000 13.352 385 ARG B O 1
ATOM 7472 N N . TRP B 1 406 ? 8.742 88.979 -5.785 1.000 13.189 386 TRP B N 1
ATOM 7473 C CA . TRP B 1 406 ? 9.122 88.338 -7.037 1.000 13.267 386 TRP B CA 1
ATOM 7474 C C . TRP B 1 406 ? 7.861 88.221 -7.896 1.000 13.299 386 TRP B C 1
ATOM 7475 O O . TRP B 1 406 ? 6.891 87.620 -7.460 1.000 13.224 386 TRP B O 1
ATOM 7486 N N . GLN B 1 407 ? 7.874 88.807 -9.107 1.000 13.430 387 GLN B N 1
ATOM 7487 C CA . GLN B 1 407 ? 6.696 88.762 -9.965 1.000 13.492 387 GLN B CA 1
ATOM 7488 C C . GLN B 1 407 ? 7.020 88.227 -11.361 1.000 13.627 387 GLN B C 1
ATOM 7489 O O . GLN B 1 407 ? 6.139 88.204 -12.204 1.000 13.712 387 GLN B O 1
ATOM 7495 N N . ALA B 1 408 ? 8.255 87.741 -11.560 1.000 13.659 388 ALA B N 1
ATOM 7496 C CA . ALA B 1 408 ? 8.658 86.987 -12.734 1.000 13.791 388 ALA B CA 1
ATOM 7497 C C . ALA B 1 408 ? 9.621 85.907 -12.284 1.000 13.751 388 ALA B C 1
ATOM 7498 O O . ALA B 1 408 ? 10.271 86.089 -11.270 1.000 13.660 388 ALA B O 1
ATOM 7500 N N . PHE B 1 409 ? 9.759 84.824 -13.058 1.000 13.850 389 PHE B N 1
ATOM 7501 C CA . PHE B 1 409 ? 10.649 83.735 -12.687 1.000 13.855 389 PHE B CA 1
ATOM 7502 C C . PHE B 1 409 ? 12.105 84.127 -12.925 1.000 13.948 389 PHE B C 1
ATOM 7503 O O . PHE B 1 409 ? 12.983 83.625 -12.226 1.000 13.924 389 PHE B O 1
ATOM 7511 N N . ASN B 1 410 ? 12.331 85.022 -13.892 1.000 14.072 390 ASN B N 1
ATOM 7512 C CA . ASN B 1 410 ? 13.655 85.506 -14.233 1.000 14.185 390 ASN B CA 1
ATOM 7513 C C . ASN B 1 410 ? 13.693 87.024 -14.099 1.000 14.173 390 ASN B C 1
ATOM 7514 O O . ASN B 1 410 ? 12.863 87.699 -14.700 1.000 14.225 390 ASN B O 1
ATOM 7519 N N . PHE B 1 411 ? 14.672 87.543 -13.341 1.000 14.133 391 PHE B N 1
ATOM 7520 C CA . PHE B 1 411 ? 14.849 88.966 -13.175 1.000 14.153 391 PHE B CA 1
ATOM 7521 C C . PHE B 1 411 ? 16.241 89.261 -12.610 1.000 14.171 391 PHE B C 1
ATOM 7522 O O . PHE B 1 411 ? 16.899 88.376 -12.071 1.000 14.128 391 PHE B O 1
ATOM 7530 N N . ASP B 1 412 ? 16.661 90.508 -12.829 1.000 14.267 392 ASP B N 1
ATOM 7531 C CA . ASP B 1 412 ? 17.851 91.084 -12.239 1.000 14.294 392 ASP B CA 1
ATOM 7532 C C . ASP B 1 412 ? 17.391 92.223 -11.336 1.000 14.218 392 ASP B C 1
ATOM 7533 O O . ASP B 1 412 ? 16.580 93.040 -11.756 1.000 14.272 392 ASP B O 1
ATOM 7538 N N . ALA B 1 413 ? 17.925 92.272 -10.102 1.000 14.121 393 ALA B N 1
ATOM 7539 C CA . ALA B 1 413 ? 17.740 93.419 -9.223 1.000 14.093 393 ALA B CA 1
ATOM 7540 C C . ALA B 1 413 ? 19.107 93.954 -8.801 1.000 14.177 393 ALA B C 1
ATOM 7541 O O . ALA B 1 413 ? 20.058 93.180 -8.714 1.000 14.184 393 ALA B O 1
ATOM 7543 N N . GLU B 1 414 ? 19.176 95.273 -8.602 1.000 14.267 394 GLU B N 1
ATOM 7544 C CA . GLU B 1 414 ? 20.424 95.983 -8.409 1.000 14.393 394 GLU B CA 1
ATOM 7545 C C . GLU B 1 414 ? 20.185 97.149 -7.449 1.000 14.407 394 GLU B C 1
ATOM 7546 O O . GLU B 1 414 ? 19.124 97.784 -7.474 1.000 14.414 394 GLU B O 1
ATOM 7552 N N . THR B 1 415 ? 21.198 97.407 -6.614 1.000 14.435 395 THR B N 1
ATOM 7553 C CA . THR B 1 415 ? 21.209 98.599 -5.798 1.000 14.507 395 THR B CA 1
ATOM 7554 C C . THR B 1 415 ? 22.644 99.098 -5.657 1.000 14.655 395 THR B C 1
ATOM 7555 O O . THR B 1 415 ? 23.603 98.419 -6.015 1.000 14.676 395 THR B O 1
ATOM 7559 N N . LYS B 1 416 ? 22.751 100.310 -5.121 1.000 14.778 396 LYS B N 1
ATOM 7560 C CA . LYS B 1 416 ? 24.021 100.927 -4.803 1.000 14.932 396 LYS B CA 1
ATOM 7561 C C . LYS B 1 416 ? 23.912 101.445 -3.371 1.000 14.916 396 LYS B C 1
ATOM 7562 O O . LYS B 1 416 ? 23.005 102.210 -3.091 1.000 14.948 396 LYS B O 1
ATOM 7568 N N . VAL B 1 417 ? 24.818 100.998 -2.496 1.000 14.885 397 VAL B N 1
ATOM 7569 C CA . VAL B 1 417 ? 24.657 101.231 -1.063 1.000 14.852 397 VAL B CA 1
ATOM 7570 C C . VAL B 1 417 ? 25.977 101.617 -0.406 1.000 14.995 397 VAL B C 1
ATOM 7571 O O . VAL B 1 417 ? 27.029 101.109 -0.758 1.000 15.030 397 VAL B O 1
ATOM 7575 N N . LYS B 1 418 ? 25.894 102.548 0.546 1.000 15.110 398 LYS B N 1
ATOM 7576 C CA . LYS B 1 418 ? 27.012 102.948 1.399 1.000 15.886 398 LYS B CA 1
ATOM 7577 C C . LYS B 1 418 ? 26.675 102.545 2.839 1.000 15.150 398 LYS B C 1
ATOM 7578 O O . LYS B 1 418 ? 25.549 102.761 3.281 1.000 15.089 398 LYS B O 1
ATOM 7584 N N . PHE B 1 419 ? 27.658 101.974 3.540 1.000 15.166 399 PHE B N 1
ATOM 7585 C CA . PHE B 1 419 ? 27.470 101.509 4.903 1.000 15.110 399 PHE B CA 1
ATOM 7586 C C . PHE B 1 419 ? 28.833 101.492 5.576 1.000 15.258 399 PHE B C 1
ATOM 7587 O O . PHE B 1 419 ? 29.756 100.972 4.976 1.000 15.277 399 PHE B O 1
ATOM 7595 N N . ASP B 1 420 ? 28.922 101.972 6.828 1.000 15.369 400 ASP B N 1
ATOM 7596 C CA . ASP B 1 420 ? 30.218 102.096 7.493 1.000 16.027 400 ASP B CA 1
ATOM 7597 C C . ASP B 1 420 ? 30.277 101.268 8.774 1.000 15.658 400 ASP B C 1
ATOM 7598 O O . ASP B 1 420 ? 30.306 101.808 9.867 1.000 16.036 400 ASP B O 1
ATOM 7603 N N . PRO B 1 421 ? 30.255 99.921 8.713 1.000 15.369 401 PRO B N 1
ATOM 7604 C CA . PRO B 1 421 ? 30.147 99.118 9.927 1.000 15.356 401 PRO B CA 1
ATOM 7605 C C . PRO B 1 421 ? 31.488 99.083 10.660 1.000 15.563 401 PRO B C 1
ATOM 7606 O O . PRO B 1 421 ? 32.533 99.100 10.008 1.000 15.648 401 PRO B O 1
ATOM 7610 N N . PHE B 1 422 ? 31.433 99.015 11.989 1.000 15.657 402 PHE B N 1
ATOM 7611 C CA . PHE B 1 422 ? 32.624 98.870 12.826 1.000 15.869 402 PHE B CA 1
ATOM 7612 C C . PHE B 1 422 ? 32.562 97.574 13.632 1.000 15.844 402 PHE B C 1
ATOM 7613 O O . PHE B 1 422 ? 33.455 97.301 14.425 1.000 16.030 402 PHE B O 1
ATOM 7621 N N . THR B 1 423 ? 31.503 96.782 13.443 1.000 15.639 403 THR B N 1
ATOM 7622 C CA . THR B 1 423 ? 31.371 95.485 14.096 1.000 15.621 403 THR B CA 1
ATOM 7623 C C . THR B 1 423 ? 30.661 94.530 13.146 1.000 15.393 403 THR B C 1
ATOM 7624 O O . THR B 1 423 ? 29.914 94.952 12.271 1.000 15.234 403 THR B O 1
ATOM 7628 N N . TYR B 1 424 ? 30.901 93.233 13.343 1.000 15.407 404 TYR B N 1
ATOM 7629 C CA . TYR B 1 424 ? 30.327 92.181 12.520 1.000 15.233 404 TYR B CA 1
ATOM 7630 C C . TYR B 1 424 ? 28.834 92.072 12.768 1.000 15.062 404 TYR B C 1
ATOM 7631 O O . TYR B 1 424 ? 28.154 91.367 12.019 1.000 14.900 404 TYR B O 1
ATOM 7640 N N . GLN B 1 425 ? 28.323 92.773 13.808 1.000 15.116 405 GLN B N 1
ATOM 7641 C CA . GLN B 1 425 ? 26.901 92.739 14.094 1.000 14.978 405 GLN B CA 1
ATOM 7642 C C . GLN B 1 425 ? 26.137 93.774 13.269 1.000 14.842 405 GLN B C 1
ATOM 7643 O O . GLN B 1 425 ? 24.932 93.947 13.449 1.000 14.740 405 GLN B O 1
ATOM 7649 N N . GLN B 1 426 ? 26.841 94.468 12.370 1.000 14.863 406 GLN B N 1
ATOM 7650 C CA . GLN B 1 426 ? 26.240 95.425 11.469 1.000 14.770 406 GLN B CA 1
ATOM 7651 C C . GLN B 1 426 ? 26.345 94.875 10.046 1.000 14.643 406 GLN B C 1
ATOM 7652 O O . GLN B 1 426 ? 27.445 94.543 9.594 1.000 14.714 406 GLN B O 1
ATOM 7658 N N . MET B 1 427 ? 25.192 94.805 9.369 1.000 14.475 407 MET B N 1
ATOM 7659 C CA . MET B 1 427 ? 25.105 94.216 8.033 1.000 14.358 407 MET B CA 1
ATOM 7660 C C . MET B 1 427 ? 24.063 94.984 7.234 1.000 14.260 407 MET B C 1
ATOM 7661 O O . MET B 1 427 ? 23.005 95.302 7.747 1.000 14.210 407 MET B O 1
ATOM 7666 N N . ALA B 1 428 ? 24.346 95.228 5.935 1.000 14.250 408 ALA B N 1
ATOM 7667 C CA . ALA B 1 428 ? 23.378 95.899 5.074 1.000 14.183 408 ALA B CA 1
ATOM 7668 C C . ALA B 1 428 ? 23.621 95.512 3.612 1.000 14.147 408 ALA B C 1
ATOM 7669 O O . ALA B 1 428 ? 24.777 95.419 3.180 1.000 14.241 408 ALA B O 1
ATOM 7671 N N . GLY B 1 429 ? 22.519 95.300 2.871 1.000 14.030 409 GLY B N 1
ATOM 7672 C CA . GLY B 1 429 ? 22.641 94.969 1.455 1.000 14.015 409 GLY B CA 1
ATOM 7673 C C . GLY B 1 429 ? 21.314 94.542 0.825 1.000 13.883 409 GLY B C 1
ATOM 7674 O O . GLY B 1 429 ? 20.253 95.069 1.148 1.000 13.838 409 GLY B O 1
ATOM 7675 N N . LEU B 1 430 ? 21.436 93.608 -0.119 1.000 13.849 410 LEU B N 1
ATOM 7676 C CA . LEU B 1 430 ? 20.375 93.270 -1.055 1.000 13.767 410 LEU B CA 1
ATOM 7677 C C . LEU B 1 430 ? 19.929 91.852 -0.730 1.000 13.656 410 LEU B C 1
ATOM 7678 O O . LEU B 1 430 ? 20.743 90.939 -0.804 1.000 13.691 410 LEU B O 1
ATOM 7683 N N . ALA B 1 431 ? 18.643 91.676 -0.409 1.000 13.547 411 ALA B N 1
ATOM 7684 C CA . ALA B 1 431 ? 18.150 90.409 0.105 1.000 13.458 411 ALA B CA 1
ATOM 7685 C C . ALA B 1 431 ? 17.034 89.806 -0.739 1.000 13.380 411 ALA B C 1
ATOM 7686 O O . ALA B 1 431 ? 16.254 90.525 -1.354 1.000 13.366 411 ALA B O 1
ATOM 7688 N N . ASN B 1 432 ? 16.965 88.473 -0.694 1.000 13.350 412 ASN B N 1
ATOM 7689 C CA . ASN B 1 432 ? 15.800 87.697 -1.099 1.000 13.274 412 ASN B CA 1
ATOM 7690 C C . ASN B 1 432 ? 15.223 86.989 0.124 1.000 13.213 412 ASN B C 1
ATOM 7691 O O . ASN B 1 432 ? 15.957 86.303 0.825 1.000 13.261 412 ASN B O 1
ATOM 7696 N N . ILE B 1 433 ? 13.928 87.170 0.388 1.000 13.130 413 ILE B N 1
ATOM 7697 C CA . ILE B 1 433 ? 13.352 86.721 1.654 1.000 13.090 413 ILE B CA 1
ATOM 7698 C C . ILE B 1 433 ? 11.993 86.070 1.403 1.000 13.019 413 ILE B C 1
ATOM 7699 O O . ILE B 1 433 ? 11.208 86.555 0.594 1.000 12.985 413 ILE B O 1
ATOM 7704 N N . TYR B 1 434 ? 11.743 84.951 2.087 1.000 13.020 414 TYR B N 1
ATOM 7705 C CA . TYR B 1 434 ? 10.409 84.383 2.229 1.000 12.965 414 TYR B CA 1
ATOM 7706 C C . TYR B 1 434 ? 9.909 84.698 3.656 1.000 12.952 414 TYR B C 1
ATOM 7707 O O . TYR B 1 434 ? 8.870 85.322 3.828 1.000 12.905 414 TYR B O 1
ATOM 7716 N N . ASN B 1 435 ? 10.664 84.254 4.663 1.000 13.019 415 ASN B N 1
ATOM 7717 C CA . ASN B 1 435 ? 10.307 84.518 6.061 1.000 13.041 415 ASN B CA 1
ATOM 7718 C C . ASN B 1 435 ? 11.558 84.586 6.928 1.000 13.139 415 ASN B C 1
ATOM 7719 O O . ASN B 1 435 ? 12.670 84.525 6.443 1.000 13.183 415 ASN B O 1
ATOM 7724 N N . ASP B 1 436 ? 11.335 84.660 8.262 1.000 13.194 416 ASP B N 1
ATOM 7725 C CA . ASP B 1 436 ? 12.416 84.836 9.225 1.000 13.309 416 ASP B CA 1
ATOM 7726 C C . ASP B 1 436 ? 13.390 83.658 9.232 1.000 13.409 416 ASP B C 1
ATOM 7727 O O . ASP B 1 436 ? 14.484 83.804 9.781 1.000 13.516 416 ASP B O 1
ATOM 7732 N N . LYS B 1 437 ? 12.968 82.483 8.715 1.000 13.402 417 LYS B N 1
ATOM 7733 C CA . LYS B 1 437 ? 13.829 81.309 8.700 1.000 13.531 417 LYS B CA 1
ATOM 7734 C C . LYS B 1 437 ? 14.225 80.908 7.282 1.000 13.506 417 LYS B C 1
ATOM 7735 O O . LYS B 1 437 ? 14.876 79.883 7.113 1.000 13.629 417 LYS B O 1
ATOM 7741 N N . HIS B 1 438 ? 13.843 81.719 6.285 1.000 13.377 418 HIS B N 1
ATOM 7742 C CA . HIS B 1 438 ? 14.108 81.424 4.872 1.000 13.363 418 HIS B CA 1
ATOM 7743 C C . HIS B 1 438 ? 14.417 82.739 4.150 1.000 13.291 418 HIS B C 1
ATOM 7744 O O . HIS B 1 438 ? 13.514 83.473 3.736 1.000 13.187 418 HIS B O 1
ATOM 7751 N N . TYR B 1 439 ? 15.717 83.039 4.033 1.000 13.370 419 TYR B N 1
ATOM 7752 C CA . TYR B 1 439 ? 16.180 84.235 3.326 1.000 13.340 419 TYR B CA 1
ATOM 7753 C C . TYR B 1 439 ? 17.657 84.101 2.983 1.000 13.460 419 TYR B C 1
ATOM 7754 O O . TYR B 1 439 ? 18.362 83.223 3.483 1.000 13.572 419 TYR B O 1
ATOM 7763 N N . SER B 1 440 ? 18.116 85.019 2.152 1.000 13.456 420 SER B N 1
ATOM 7764 C CA . SER B 1 440 ? 19.515 85.120 1.779 1.000 13.574 420 SER B CA 1
ATOM 7765 C C . SER B 1 440 ? 19.821 86.576 1.442 1.000 13.563 420 SER B C 1
ATOM 7766 O O . SER B 1 440 ? 18.914 87.365 1.226 1.000 13.475 420 SER B O 1
ATOM 7769 N N . TRP B 1 441 ? 21.104 86.922 1.382 1.000 13.675 421 TRP B N 1
ATOM 7770 C CA . TRP B 1 441 ? 21.478 88.254 0.927 1.000 13.698 421 TRP B CA 1
ATOM 7771 C C . TRP B 1 441 ? 22.978 88.369 0.700 1.000 13.845 421 TRP B C 1
ATOM 7772 O O . TRP B 1 441 ? 23.731 87.518 1.126 1.000 13.931 421 TRP B O 1
ATOM 7783 N N . ILE B 1 442 ? 23.355 89.441 0.020 1.000 13.890 422 ILE B N 1
ATOM 7784 C CA . ILE B 1 442 ? 24.730 89.879 -0.107 1.000 14.036 422 ILE B CA 1
ATOM 7785 C C . ILE B 1 442 ? 24.801 91.220 0.600 1.000 14.055 422 ILE B C 1
ATOM 7786 O O . ILE B 1 442 ? 23.881 92.021 0.495 1.000 13.986 422 ILE B O 1
ATOM 7791 N N . PHE B 1 443 ? 25.838 91.415 1.417 1.000 14.165 423 PHE B N 1
ATOM 7792 C CA . PHE B 1 443 ? 25.844 92.548 2.319 1.000 14.198 423 PHE B CA 1
ATOM 7793 C C . PHE B 1 443 ? 27.253 93.019 2.632 1.000 14.370 423 PHE B C 1
ATOM 7794 O O . PHE B 1 443 ? 28.212 92.277 2.510 1.000 14.458 423 PHE B O 1
ATOM 7802 N N . ILE B 1 444 ? 27.318 94.295 3.017 1.000 14.434 424 ILE B N 1
ATOM 7803 C CA . ILE B 1 444 ? 28.496 94.898 3.613 1.000 14.604 424 ILE B CA 1
ATOM 7804 C C . ILE B 1 444 ? 28.462 94.609 5.110 1.000 14.619 424 ILE B C 1
ATOM 7805 O O . ILE B 1 444 ? 27.427 94.810 5.738 1.000 14.532 424 ILE B O 1
ATOM 7810 N N . THR B 1 445 ? 29.611 94.189 5.656 1.000 14.754 425 THR B N 1
ATOM 7811 C CA . THR B 1 445 ? 29.767 94.022 7.099 1.000 14.825 425 THR B CA 1
ATOM 7812 C C . THR B 1 445 ? 31.223 94.333 7.467 1.000 15.039 425 THR B C 1
ATOM 7813 O O . THR B 1 445 ? 31.959 94.921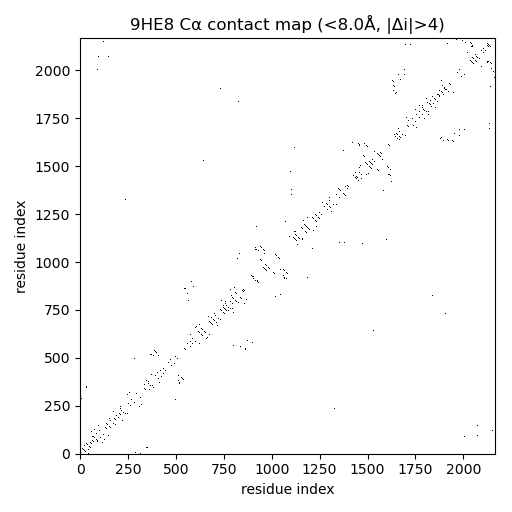 6.673 1.000 15.122 425 THR B O 1
ATOM 7817 N N . TRP B 1 446 ? 31.626 93.933 8.677 1.000 15.145 426 TRP B N 1
ATOM 7818 C CA . TRP B 1 446 ? 32.955 94.225 9.181 1.000 15.368 426 TRP B CA 1
ATOM 7819 C C . TRP B 1 446 ? 33.553 92.926 9.675 1.000 15.458 426 TRP B C 1
ATOM 7820 O O . TRP B 1 446 ? 32.845 92.153 10.309 1.000 15.393 426 TRP B O 1
ATOM 7831 N N . ASP B 1 447 ? 34.852 92.718 9.450 1.000 15.634 427 ASP B N 1
ATOM 7832 C CA . ASP B 1 447 ? 35.520 91.595 10.085 1.000 16.071 427 ASP B CA 1
ATOM 7833 C C . ASP B 1 447 ? 36.800 92.080 10.748 1.000 16.702 427 ASP B C 1
ATOM 7834 O O . ASP B 1 447 ? 37.318 93.147 10.414 1.000 16.700 427 ASP B O 1
ATOM 7839 N N . GLU B 1 448 ? 37.293 91.227 11.634 1.000 17.385 428 GLU B N 1
ATOM 7840 C CA . GLU B 1 448 ? 38.378 91.536 12.546 1.000 18.625 428 GLU B CA 1
ATOM 7841 C C . GLU B 1 448 ? 39.690 91.771 11.800 1.000 19.222 428 GLU B C 1
ATOM 7842 O O . GLU B 1 448 ? 40.476 92.606 12.229 1.000 19.883 428 GLU B O 1
ATOM 7848 N N . LYS B 1 449 ? 39.924 91.053 10.694 1.000 19.585 429 LYS B N 1
ATOM 7849 C CA . LYS B 1 449 ? 41.207 91.075 10.001 1.000 20.392 429 LYS B CA 1
ATOM 7850 C C . LYS B 1 449 ? 41.226 92.058 8.832 1.000 20.024 429 LYS B C 1
ATOM 7851 O O . LYS B 1 449 ? 42.292 92.561 8.499 1.000 20.076 429 LYS B O 1
ATOM 7857 N N . LYS B 1 450 ? 40.099 92.284 8.151 1.000 19.171 430 LYS B N 1
ATOM 7858 C CA . LYS B 1 450 ? 40.110 93.077 6.938 1.000 19.062 430 LYS B CA 1
ATOM 7859 C C . LYS B 1 450 ? 39.347 94.396 7.067 1.000 18.343 430 LYS B C 1
ATOM 7860 O O . LYS B 1 450 ? 39.444 95.245 6.164 1.000 18.819 430 LYS B O 1
ATOM 7866 N N . GLY B 1 451 ? 38.509 94.550 8.093 1.000 17.288 431 GLY B N 1
ATOM 7867 C CA . GLY B 1 451 ? 37.616 95.694 8.150 1.000 16.674 431 GLY B CA 1
ATOM 7868 C C . GLY B 1 451 ? 36.378 95.488 7.278 1.000 15.903 431 GLY B C 1
ATOM 7869 O O . GLY B 1 451 ? 35.755 94.437 7.325 1.000 15.678 431 GLY B O 1
ATOM 7870 N N . HIS B 1 452 ? 36.016 96.506 6.497 1.000 15.760 432 HIS B N 1
ATOM 7871 C CA . HIS B 1 452 ? 34.815 96.440 5.677 1.000 15.550 432 HIS B CA 1
ATOM 7872 C C . HIS B 1 452 ? 34.971 95.339 4.627 1.000 15.489 432 HIS B C 1
ATOM 7873 O O . HIS B 1 452 ? 35.930 95.344 3.855 1.000 15.614 432 HIS B O 1
ATOM 7880 N N . VAL B 1 453 ? 34.000 94.424 4.599 1.000 15.314 433 VAL B N 1
ATOM 7881 C CA . VAL B 1 453 ? 33.999 93.317 3.666 1.000 15.262 433 VAL B CA 1
ATOM 7882 C C . VAL B 1 453 ? 32.597 93.081 3.113 1.000 15.048 433 VAL B C 1
ATOM 7883 O O . VAL B 1 453 ? 31.608 93.623 3.606 1.000 14.936 433 VAL B O 1
ATOM 7887 N N . ILE B 1 454 ? 32.546 92.213 2.093 1.000 15.016 434 ILE B N 1
ATOM 7888 C CA . ILE B 1 454 ? 31.317 91.726 1.500 1.000 14.838 434 ILE B CA 1
ATOM 7889 C C . ILE B 1 454 ? 31.189 90.243 1.808 1.000 14.816 434 ILE B C 1
ATOM 7890 O O . ILE B 1 454 ? 32.136 89.473 1.626 1.000 14.957 434 ILE B O 1
ATOM 7895 N N . GLU B 1 455 ? 29.988 89.853 2.261 1.000 14.658 435 GLU B N 1
ATOM 7896 C CA . GLU B 1 455 ? 29.661 88.471 2.545 1.000 14.636 435 GLU B CA 1
ATOM 7897 C C . GLU B 1 455 ? 28.336 88.133 1.862 1.000 14.463 435 GLU B C 1
ATOM 7898 O O . GLU B 1 455 ? 27.562 89.015 1.539 1.000 14.351 435 GLU B O 1
ATOM 7904 N N . VAL B 1 456 ? 28.086 86.839 1.699 1.000 14.466 436 VAL B N 1
ATOM 7905 C CA . VAL B 1 456 ? 26.799 86.303 1.296 1.000 14.320 436 VAL B CA 1
ATOM 7906 C C . VAL B 1 456 ? 26.377 85.268 2.327 1.000 14.317 436 VAL B C 1
ATOM 7907 O O . VAL B 1 456 ? 27.201 84.451 2.746 1.000 14.473 436 VAL B O 1
ATOM 7911 N N . ALA B 1 457 ? 25.109 85.314 2.732 1.000 14.164 437 ALA B N 1
ATOM 7912 C CA . ALA B 1 457 ? 24.599 84.357 3.713 1.000 14.169 437 ALA B CA 1
ATOM 7913 C C . ALA B 1 457 ? 23.197 83.904 3.323 1.000 14.023 437 ALA B C 1
ATOM 7914 O O . ALA B 1 457 ? 22.419 84.680 2.781 1.000 13.889 437 ALA B O 1
ATOM 7916 N N . GLN B 1 458 ? 22.893 82.661 3.695 1.000 14.075 438 GLN B N 1
ATOM 7917 C CA . GLN B 1 458 ? 21.576 82.066 3.542 1.000 13.967 438 GLN B CA 1
ATOM 7918 C C . GLN B 1 458 ? 21.115 81.486 4.889 1.000 13.998 438 GLN B C 1
ATOM 7919 O O . GLN B 1 458 ? 21.874 80.786 5.548 1.000 14.166 438 GLN B O 1
ATOM 7925 N N . ASN B 1 459 ? 19.871 81.773 5.239 1.000 13.857 439 ASN B N 1
ATOM 7926 C CA . ASN B 1 459 ? 19.190 81.099 6.335 1.000 13.884 439 ASN B CA 1
ATOM 7927 C C . ASN B 1 459 ? 18.166 80.123 5.734 1.000 13.840 439 ASN B C 1
ATOM 7928 O O . ASN B 1 459 ? 17.198 80.532 5.118 1.000 13.691 439 ASN B O 1
ATOM 7933 N N . ASP B 1 460 ? 18.425 78.828 5.894 1.000 13.996 440 ASP B N 1
ATOM 7934 C CA . ASP B 1 460 ? 17.610 77.753 5.340 1.000 14.008 440 ASP B CA 1
ATOM 7935 C C . ASP B 1 460 ? 17.024 76.953 6.502 1.000 14.094 440 ASP B C 1
ATOM 7936 O O . ASP B 1 460 ? 17.639 75.998 6.973 1.000 14.302 440 ASP B O 1
ATOM 7941 N N . ASN B 1 461 ? 15.868 77.404 6.991 1.000 13.954 441 ASN B N 1
ATOM 7942 C CA . ASN B 1 461 ? 15.198 76.788 8.127 1.000 14.030 441 ASN B CA 1
ATOM 7943 C C . ASN B 1 461 ? 16.145 76.739 9.321 1.000 14.205 441 ASN B C 1
ATOM 7944 O O . ASN B 1 461 ? 16.242 75.723 10.001 1.000 14.397 441 ASN B O 1
ATOM 7949 N N . ASN B 1 462 ? 16.824 77.873 9.573 1.000 14.155 442 ASN B N 1
ATOM 7950 C CA . ASN B 1 462 ? 17.761 78.021 10.682 1.000 14.319 442 ASN B CA 1
ATOM 7951 C C . ASN B 1 462 ? 19.030 77.196 10.497 1.000 14.537 442 ASN B C 1
ATOM 7952 O O . ASN B 1 462 ? 19.882 77.212 11.377 1.000 14.707 442 ASN B O 1
ATOM 7957 N N . ASN B 1 463 ? 19.207 76.522 9.351 1.000 14.554 443 ASN B N 1
ATOM 7958 C CA . ASN B 1 463 ? 20.526 76.084 8.920 1.000 14.735 443 ASN B CA 1
ATOM 7959 C C . ASN B 1 463 ? 21.179 77.281 8.216 1.000 14.605 443 ASN B C 1
ATOM 7960 O O . ASN B 1 463 ? 20.778 77.652 7.106 1.000 14.445 443 ASN B O 1
ATOM 7965 N N . TYR B 1 464 ? 22.124 77.933 8.902 1.000 14.684 444 TYR B N 1
ATOM 7966 C CA . TYR B 1 464 ? 22.633 79.219 8.486 1.000 14.567 444 TYR B CA 1
ATOM 7967 C C . TYR B 1 464 ? 24.016 79.024 7.883 1.000 14.726 444 TYR B C 1
ATOM 7968 O O . TYR B 1 464 ? 24.877 78.405 8.509 1.000 14.955 444 TYR B O 1
ATOM 7977 N N . THR B 1 465 ? 24.224 79.548 6.667 1.000 14.626 445 THR B N 1
ATOM 7978 C CA . THR B 1 465 ? 25.498 79.402 5.973 1.000 14.778 445 THR B CA 1
ATOM 7979 C C . THR B 1 465 ? 26.051 80.782 5.633 1.000 14.692 445 THR B C 1
ATOM 7980 O O . THR B 1 465 ? 25.359 81.563 4.981 1.000 14.502 445 THR B O 1
ATOM 7984 N N . SER B 1 466 ? 27.290 81.047 6.044 1.000 14.855 446 SER B N 1
ATOM 7985 C CA . SER B 1 466 ? 28.092 82.144 5.538 1.000 14.844 446 SER B CA 1
ATOM 7986 C C . SER B 1 466 ? 28.994 81.591 4.441 1.000 14.987 446 SER B C 1
ATOM 7987 O O . SER B 1 466 ? 29.828 80.742 4.705 1.000 15.208 446 SER B O 1
ATOM 7990 N N . TYR B 1 467 ? 28.838 82.072 3.219 1.000 14.887 447 TYR B N 1
ATOM 7991 C CA . TYR B 1 467 ? 29.523 81.447 2.084 1.000 15.029 447 TYR B CA 1
ATOM 7992 C C . TYR B 1 467 ? 30.996 81.797 2.009 1.000 15.220 447 TYR B C 1
ATOM 7993 O O . TYR B 1 467 ? 31.786 80.936 1.672 1.000 15.432 447 TYR B O 1
ATOM 8002 N N . LEU B 1 468 ? 31.382 83.038 2.256 1.000 15.170 448 LEU B N 1
ATOM 8003 C CA . LEU B 1 468 ? 32.767 83.424 2.042 1.000 15.356 448 LEU B CA 1
ATOM 8004 C C . LEU B 1 468 ? 33.589 83.279 3.323 1.000 15.525 448 LEU B C 1
ATOM 8005 O O . LEU B 1 468 ? 34.778 83.001 3.245 1.000 15.751 448 LEU B O 1
ATOM 8010 N N . LYS B 1 469 ? 32.971 83.505 4.491 1.000 15.435 449 LYS B N 1
ATOM 8011 C CA . LYS B 1 469 ? 33.637 83.361 5.770 1.000 15.606 449 LYS B CA 1
ATOM 8012 C C . LYS B 1 469 ? 34.852 84.283 5.827 1.000 15.736 449 LYS B C 1
ATOM 8013 O O . LYS B 1 469 ? 34.759 85.450 5.463 1.000 15.617 449 LYS B O 1
ATOM 8019 N N . ASP B 1 470 ? 35.995 83.754 6.289 1.000 16.003 450 ASP B N 1
ATOM 8020 C CA . ASP B 1 470 ? 37.250 84.494 6.328 1.000 16.679 450 ASP B CA 1
ATOM 8021 C C . ASP B 1 470 ? 37.625 85.084 4.967 1.000 16.815 450 ASP B C 1
ATOM 8022 O O . ASP B 1 470 ? 38.343 86.082 4.937 1.000 16.822 450 ASP B O 1
ATOM 8027 N N . ASP B 1 471 ? 37.114 84.515 3.867 1.000 16.983 451 ASP B N 1
ATOM 8028 C CA . ASP B 1 471 ? 37.454 84.999 2.542 1.000 17.411 451 ASP B CA 1
ATOM 8029 C C . ASP B 1 471 ? 36.435 86.022 2.046 1.000 16.970 451 ASP B C 1
ATOM 8030 O O . ASP B 1 471 ? 36.368 86.288 0.842 1.000 16.598 451 ASP B O 1
ATOM 8035 N N . ALA B 1 472 ? 35.668 86.623 2.958 1.000 16.613 452 ALA B N 1
ATOM 8036 C CA . ALA B 1 472 ? 34.836 87.762 2.608 1.000 16.489 452 ALA B CA 1
ATOM 8037 C C . ALA B 1 472 ? 35.678 88.779 1.827 1.000 16.688 452 ALA B C 1
ATOM 8038 O O . ALA B 1 472 ? 36.861 88.956 2.102 1.000 16.720 452 ALA B O 1
ATOM 8040 N N . ILE B 1 473 ? 35.067 89.446 0.855 1.000 17.025 453 ILE B N 1
ATOM 8041 C CA . ILE B 1 473 ? 35.784 90.313 -0.076 1.000 17.315 453 ILE B CA 1
ATOM 8042 C C . ILE B 1 473 ? 36.104 91.631 0.622 1.000 17.444 453 ILE B C 1
ATOM 8043 O O . ILE B 1 473 ? 35.195 92.348 1.042 1.000 16.738 453 ILE B O 1
ATOM 8048 N N . LYS B 1 474 ? 37.392 91.970 0.698 1.000 18.481 454 LYS B N 1
ATOM 8049 C CA . LYS B 1 474 ? 37.796 93.256 1.252 1.000 19.311 454 LYS B CA 1
ATOM 8050 C C . LYS B 1 474 ? 37.308 94.382 0.337 1.000 19.526 454 LYS B C 1
ATOM 8051 O O . LYS B 1 474 ? 37.473 94.323 -0.864 1.000 19.023 454 LYS B O 1
ATOM 8057 N N . ILE B 1 475 ? 36.669 95.388 0.946 1.000 20.055 455 ILE B N 1
ATOM 8058 C CA . ILE B 1 475 ? 36.258 96.607 0.267 1.000 20.683 455 ILE B CA 1
ATOM 8059 C C . ILE B 1 475 ? 37.459 97.555 0.229 1.000 22.432 455 ILE B C 1
ATOM 8060 O O . ILE B 1 475 ? 37.945 97.933 1.287 1.000 22.435 455 ILE B O 1
ATOM 8065 N N . PRO B 1 476 ? 37.999 97.936 -0.962 1.000 25.678 456 PRO B N 1
ATOM 8066 C CA . PRO B 1 476 ? 39.178 98.812 -1.046 1.000 28.039 456 PRO B CA 1
ATOM 8067 C C . PRO B 1 476 ? 39.017 100.101 -0.257 1.000 33.661 456 PRO B C 1
ATOM 8068 O O . PRO B 1 476 ? 37.923 100.670 -0.237 1.000 33.607 456 PRO B O 1
ATOM 8072 N N . ASP B 1 477 ? 40.113 100.548 0.377 1.000 37.977 457 ASP B N 1
ATOM 8073 C CA . ASP B 1 477 ? 40.092 101.655 1.331 1.000 44.664 457 ASP B CA 1
ATOM 8074 C C . ASP B 1 477 ? 39.291 102.859 0.816 1.000 47.921 457 ASP B C 1
ATOM 8075 O O . ASP B 1 477 ? 38.462 103.416 1.538 1.000 56.764 457 ASP B O 1
ATOM 8080 N N . GLY B 1 478 ? 39.515 103.280 -0.428 1.000 46.627 458 GLY B N 1
ATOM 8081 C CA . GLY B 1 478 ? 38.839 104.482 -0.892 1.000 48.016 458 GLY B CA 1
ATOM 8082 C C . GLY B 1 478 ? 37.370 104.284 -1.274 1.000 48.705 458 GLY B C 1
ATOM 8083 O O . GLY B 1 478 ? 36.728 105.270 -1.633 1.000 47.808 458 GLY B O 1
ATOM 8084 N N . THR B 1 479 ? 36.821 103.057 -1.197 1.000 43.602 459 THR B N 1
ATOM 8085 C CA . THR B 1 479 ? 35.522 102.766 -1.789 1.000 42.148 459 THR B CA 1
ATOM 8086 C C . THR B 1 479 ? 34.394 103.434 -1.001 1.000 39.097 459 THR B C 1
ATOM 8087 O O . THR B 1 479 ? 34.231 103.188 0.182 1.000 39.401 459 THR B O 1
ATOM 8091 N N . ASN B 1 480 ? 33.604 104.244 -1.702 1.000 38.884 460 ASN B N 1
ATOM 8092 C CA . ASN B 1 480 ? 32.464 104.945 -1.130 1.000 37.673 460 ASN B CA 1
ATOM 8093 C C . ASN B 1 480 ? 31.243 104.017 -1.096 1.000 30.969 460 ASN B C 1
ATOM 8094 O O . ASN B 1 480 ? 30.872 103.460 -0.065 1.000 30.149 460 ASN B O 1
ATOM 8099 N N . TYR B 1 481 ? 30.625 103.824 -2.259 1.000 26.231 461 TYR B N 1
ATOM 8100 C CA . TYR B 1 481 ? 29.439 102.998 -2.376 1.000 22.635 461 TYR B CA 1
ATOM 8101 C C . TYR B 1 481 ? 29.868 101.603 -2.834 1.000 19.810 461 TYR B C 1
ATOM 8102 O O . TYR B 1 481 ? 30.941 101.453 -3.434 1.000 20.283 461 TYR B O 1
ATOM 8111 N N . VAL B 1 482 ? 29.031 100.589 -2.572 1.000 17.433 462 VAL B N 1
ATOM 8112 C CA . VAL B 1 482 ? 29.173 99.276 -3.186 1.000 16.123 462 VAL B CA 1
ATOM 8113 C C . VAL B 1 482 ? 27.903 98.993 -3.989 1.000 15.097 462 VAL B C 1
ATOM 8114 O O . VAL B 1 482 ? 26.807 99.349 -3.556 1.000 14.906 462 VAL B O 1
ATOM 8118 N N . TRP B 1 483 ? 28.050 98.379 -5.161 1.000 15.016 463 TRP B N 1
ATOM 8119 C CA . TRP B 1 483 ? 26.916 98.003 -5.993 1.000 14.922 463 TRP B CA 1
ATOM 8120 C C . TRP B 1 483 ? 26.663 96.517 -5.797 1.000 14.753 463 TRP B C 1
ATOM 8121 O O . TRP B 1 483 ? 27.607 95.734 -5.756 1.000 14.788 463 TRP B O 1
ATOM 8132 N N . PHE B 1 484 ? 25.397 96.122 -5.720 1.000 14.595 464 PHE B N 1
ATOM 8133 C CA . PHE B 1 484 ? 25.018 94.734 -5.558 1.000 14.450 464 PHE B CA 1
ATOM 8134 C C . PHE B 1 484 ? 23.965 94.393 -6.607 1.000 14.403 464 PHE B C 1
ATOM 8135 O O . PHE B 1 484 ? 23.149 95.237 -6.974 1.000 14.418 464 PHE B O 1
ATOM 8143 N N . ARG B 1 485 ? 23.989 93.125 -7.024 1.000 14.364 465 ARG B N 1
ATOM 8144 C CA . ARG B 1 485 ? 23.016 92.608 -7.953 1.000 14.325 465 ARG B CA 1
ATOM 8145 C C . ARG B 1 485 ? 22.621 91.206 -7.540 1.000 14.201 465 ARG B C 1
ATOM 8146 O O . ARG B 1 485 ? 23.457 90.462 -7.035 1.000 14.220 465 ARG B O 1
ATOM 8154 N N . THR B 1 486 ? 21.371 90.841 -7.813 1.000 14.102 466 THR B N 1
ATOM 8155 C CA . THR B 1 486 ? 20.962 89.454 -7.686 1.000 14.024 466 THR B CA 1
ATOM 8156 C C . THR B 1 486 ? 20.299 89.089 -9.001 1.000 14.074 466 THR B C 1
ATOM 8157 O O . THR B 1 486 ? 19.600 89.901 -9.573 1.000 14.088 466 THR B O 1
ATOM 8161 N N . LYS B 1 487 ? 20.610 87.893 -9.488 1.000 14.135 467 LYS B N 1
ATOM 8162 C CA . LYS B 1 487 ? 20.082 87.401 -10.741 1.000 14.214 467 LYS B CA 1
ATOM 8163 C C . LYS B 1 487 ? 19.317 86.133 -10.418 1.000 14.127 467 LYS B C 1
ATOM 8164 O O . LYS B 1 487 ? 19.904 85.118 -10.069 1.000 14.164 467 LYS B O 1
ATOM 8170 N N . VAL B 1 488 ? 17.995 86.232 -10.507 1.000 14.027 468 VAL B N 1
ATOM 8171 C CA . VAL B 1 488 ? 17.120 85.114 -10.243 1.000 13.951 468 VAL B CA 1
ATOM 8172 C C . VAL B 1 488 ? 16.752 84.451 -11.572 1.000 14.078 468 VAL B C 1
ATOM 8173 O O . VAL B 1 488 ? 16.346 85.134 -12.510 1.000 14.142 468 VAL B O 1
ATOM 8177 N N . ARG B 1 489 ? 16.935 83.131 -11.630 1.000 14.143 469 ARG B N 1
ATOM 8178 C CA . ARG B 1 489 ? 16.768 82.337 -12.836 1.000 14.305 469 ARG B CA 1
ATOM 8179 C C . ARG B 1 489 ? 15.920 81.108 -12.550 1.000 14.271 469 ARG B C 1
ATOM 8180 O O . ARG B 1 489 ? 16.407 79.992 -12.668 1.000 14.399 469 ARG B O 1
ATOM 8188 N N . LYS B 1 490 ? 14.699 81.355 -12.047 1.000 14.107 470 LYS B N 1
ATOM 8189 C CA . LYS B 1 490 ? 13.677 80.350 -11.803 1.000 14.067 470 LYS B CA 1
ATOM 8190 C C . LYS B 1 490 ? 14.091 79.413 -10.669 1.000 14.043 470 LYS B C 1
ATOM 8191 O O . LYS B 1 490 ? 13.696 79.662 -9.518 1.000 13.885 470 LYS B O 1
ATOM 8197 N N . GLN B 1 491 ? 14.890 78.375 -10.980 1.000 14.222 471 GLN B N 1
ATOM 8198 C CA . GLN B 1 491 ? 15.201 77.326 -10.030 1.000 14.255 471 GLN B CA 1
ATOM 8199 C C . GLN B 1 491 ? 16.333 77.753 -9.082 1.000 14.225 471 GLN B C 1
ATOM 8200 O O . GLN B 1 491 ? 16.550 77.135 -8.043 1.000 14.226 471 GLN B O 1
ATOM 8206 N N . SER B 1 492 ? 17.105 78.759 -9.494 1.000 14.234 472 SER B N 1
ATOM 8207 C CA . SER B 1 492 ? 18.310 79.134 -8.790 1.000 14.252 472 SER B CA 1
ATOM 8208 C C . SER B 1 492 ? 18.598 80.620 -8.977 1.000 14.173 472 SER B C 1
ATOM 8209 O O . SER B 1 492 ? 18.000 81.290 -9.823 1.000 14.147 472 SER B O 1
ATOM 8212 N N . TYR B 1 493 ? 19.499 81.144 -8.138 1.000 14.152 473 TYR B N 1
ATOM 8213 C CA . TYR B 1 493 ? 19.852 82.557 -8.160 1.000 14.098 473 TYR B CA 1
ATOM 8214 C C . TYR B 1 493 ? 21.266 82.766 -7.597 1.000 14.183 473 TYR B C 1
ATOM 8215 O O . TYR B 1 493 ? 21.797 81.896 -6.936 1.000 14.248 473 TYR B O 1
ATOM 8224 N N . THR B 1 494 ? 21.847 83.926 -7.920 1.000 14.208 474 THR B N 1
ATOM 8225 C CA . THR B 1 494 ? 23.210 84.296 -7.561 1.000 14.308 474 THR B CA 1
ATOM 8226 C C . THR B 1 494 ? 23.222 85.758 -7.135 1.000 14.223 474 THR B C 1
ATOM 8227 O O . THR B 1 494 ? 22.268 86.500 -7.376 1.000 14.124 474 THR B O 1
ATOM 8231 N N . TYR B 1 495 ? 24.353 86.136 -6.512 1.000 14.292 475 TYR B N 1
ATOM 8232 C CA . TYR B 1 495 ? 24.659 87.501 -6.168 1.000 14.273 475 TYR B CA 1
ATOM 8233 C C . TYR B 1 495 ? 25.973 87.928 -6.820 1.000 14.459 475 TYR B C 1
ATOM 8234 O O . TYR B 1 495 ? 26.896 87.123 -6.984 1.000 14.594 475 TYR B O 1
ATOM 8243 N N . GLU B 1 496 ? 26.055 89.241 -7.106 1.000 14.482 476 GLU B N 1
ATOM 8244 C CA . GLU B 1 496 ? 27.226 89.874 -7.703 1.000 14.663 476 GLU B CA 1
ATOM 8245 C C . GLU B 1 496 ? 27.458 91.193 -6.976 1.000 14.653 476 GLU B C 1
ATOM 8246 O O . GLU B 1 496 ? 26.539 91.727 -6.360 1.000 14.520 476 GLU B O 1
ATOM 8252 N N . TYR B 1 497 ? 28.678 91.725 -7.091 1.000 14.816 477 TYR B N 1
ATOM 8253 C CA . TYR B 1 497 ? 29.017 93.010 -6.509 1.000 14.853 477 TYR B CA 1
ATOM 8254 C C . TYR B 1 497 ? 29.936 93.753 -7.472 1.000 15.063 477 TYR B C 1
ATOM 8255 O O . TYR B 1 497 ? 30.544 93.141 -8.316 1.000 15.183 477 TYR B O 1
ATOM 8264 N N . SER B 1 498 ? 30.064 95.061 -7.266 1.000 15.128 478 SER B N 1
ATOM 8265 C CA . SER B 1 498 ? 30.952 95.926 -8.017 1.000 15.347 478 SER B CA 1
ATOM 8266 C C . SER B 1 498 ? 31.366 97.101 -7.140 1.000 15.410 478 SER B C 1
ATOM 8267 O O . SER B 1 498 ? 30.564 97.575 -6.357 1.000 15.295 478 SER B O 1
ATOM 8270 N N . PHE B 1 499 ? 32.605 97.578 -7.315 1.000 16.099 479 PHE B N 1
ATOM 8271 C CA . PHE B 1 499 ? 33.098 98.752 -6.617 1.000 16.933 479 PHE B CA 1
ATOM 8272 C C . PHE B 1 499 ? 33.010 100.001 -7.476 1.000 17.574 479 PHE B C 1
ATOM 8273 O O . PHE B 1 499 ? 33.360 101.065 -6.993 1.000 17.735 479 PHE B O 1
ATOM 8281 N N . ASP B 1 500 ? 32.523 99.886 -8.723 1.000 18.427 480 ASP B N 1
ATOM 8282 C CA . ASP B 1 500 ? 32.444 101.041 -9.603 1.000 19.376 480 ASP B CA 1
ATOM 8283 C C . ASP B 1 500 ? 31.154 101.085 -10.414 1.000 19.749 480 ASP B C 1
ATOM 8284 O O . ASP B 1 500 ? 30.897 102.069 -11.095 1.000 20.396 480 ASP B O 1
ATOM 8289 N N . GLY B 1 501 ? 30.345 100.027 -10.371 1.000 20.025 481 GLY B N 1
ATOM 8290 C CA . GLY B 1 501 ? 29.066 100.007 -11.068 1.000 20.231 481 GLY B CA 1
ATOM 8291 C C . GLY B 1 501 ? 29.214 99.499 -12.506 1.000 20.317 481 GLY B C 1
ATOM 8292 O O . GLY B 1 501 ? 28.216 99.391 -13.203 1.000 20.270 481 GLY B O 1
ATOM 8293 N N . GLN B 1 502 ? 30.434 99.152 -12.909 1.000 21.455 482 GLN B N 1
ATOM 8294 C CA . GLN B 1 502 ? 30.720 98.739 -14.290 1.000 22.931 482 GLN B CA 1
ATOM 8295 C C . GLN B 1 502 ? 31.333 97.344 -14.350 1.000 21.373 482 GLN B C 1
ATOM 8296 O O . GLN B 1 502 ? 30.922 96.532 -15.177 1.000 20.418 482 GLN B O 1
ATOM 8302 N N . ASN B 1 503 ? 32.297 97.079 -13.456 1.000 20.760 483 ASN B N 1
ATOM 8303 C CA . ASN B 1 503 ? 32.972 95.797 -13.376 1.000 20.476 483 ASN B CA 1
ATOM 8304 C C . ASN B 1 503 ? 32.370 94.978 -12.248 1.000 19.941 483 ASN B C 1
ATOM 8305 O O . ASN B 1 503 ? 32.516 95.337 -11.088 1.000 19.979 483 ASN B O 1
ATOM 8310 N N . TRP B 1 504 ? 31.741 93.869 -12.628 1.000 19.308 484 TRP B N 1
ATOM 8311 C CA . TRP B 1 504 ? 30.991 93.022 -11.741 1.000 18.638 484 TRP B CA 1
ATOM 8312 C C . TRP B 1 504 ? 31.704 91.702 -11.527 1.000 18.923 484 TRP B C 1
ATOM 8313 O O . TRP B 1 504 ? 32.219 91.115 -12.451 1.000 18.066 484 TRP B O 1
ATOM 8324 N N . GLU B 1 505 ? 31.704 91.258 -10.261 1.000 19.326 485 GLU B N 1
ATOM 8325 C CA . GLU B 1 505 ? 32.239 89.969 -9.882 1.000 20.409 485 GLU B CA 1
ATOM 8326 C C . GLU B 1 505 ? 31.092 89.114 -9.364 1.000 19.922 485 GLU B C 1
ATOM 8327 O O . GLU B 1 505 ? 30.287 89.589 -8.582 1.000 18.635 485 GLU B O 1
ATOM 8333 N N . THR B 1 506 ? 31.008 87.867 -9.826 1.000 20.463 486 THR B N 1
ATOM 8334 C CA . THR B 1 506 ? 29.962 86.964 -9.372 1.000 21.004 486 THR B CA 1
ATOM 8335 C C . THR B 1 506 ? 30.483 86.214 -8.143 1.000 20.600 486 THR B C 1
ATOM 8336 O O . THR B 1 506 ? 31.611 85.721 -8.116 1.000 20.791 486 THR B O 1
ATOM 8340 N N . VAL B 1 507 ? 29.680 86.158 -7.082 1.000 20.023 487 VAL B N 1
ATOM 8341 C CA . VAL B 1 507 ? 30.052 85.301 -5.966 1.000 19.803 487 VAL B CA 1
ATOM 8342 C C . VAL B 1 507 ? 29.738 83.884 -6.426 1.000 19.733 487 VAL B C 1
ATOM 8343 O O . VAL B 1 507 ? 28.612 83.589 -6.810 1.000 18.781 487 VAL B O 1
ATOM 8347 N N . PRO B 1 508 ? 30.724 82.969 -6.450 1.000 21.320 488 PRO B N 1
ATOM 8348 C CA . PRO B 1 508 ? 30.539 81.670 -7.112 1.000 22.269 488 PRO B CA 1
ATOM 8349 C C . PRO B 1 508 ? 29.744 80.656 -6.286 1.000 23.504 488 PRO B C 1
ATOM 8350 O O . PRO B 1 508 ? 30.243 79.595 -5.903 1.000 24.743 488 PRO B O 1
ATOM 8354 N N . VAL B 1 509 ? 28.499 81.011 -5.981 1.000 23.482 489 VAL B N 1
ATOM 8355 C CA . VAL B 1 509 ? 27.582 80.101 -5.327 1.000 23.130 489 VAL B CA 1
ATOM 8356 C C . VAL B 1 509 ? 26.233 80.249 -6.016 1.000 22.701 489 VAL B C 1
ATOM 8357 O O . VAL B 1 509 ? 25.783 81.360 -6.231 1.000 22.361 489 VAL B O 1
ATOM 8361 N N . GLU B 1 510 ? 25.630 79.113 -6.371 1.000 23.044 490 GLU B N 1
ATOM 8362 C CA . GLU B 1 510 ? 24.280 79.080 -6.897 1.000 23.526 490 GLU B CA 1
ATOM 8363 C C . GLU B 1 510 ? 23.352 78.732 -5.740 1.000 20.414 490 GLU B C 1
ATOM 8364 O O . GLU B 1 510 ? 23.521 77.690 -5.135 1.000 20.111 490 GLU B O 1
ATOM 8370 N N . LEU B 1 511 ? 22.394 79.621 -5.446 1.000 18.132 491 LEU B N 1
ATOM 8371 C CA . LEU B 1 511 ? 21.457 79.392 -4.357 1.000 16.758 491 LEU B CA 1
ATOM 8372 C C . LEU B 1 511 ? 20.197 78.737 -4.924 1.000 15.318 491 LEU B C 1
ATOM 8373 O O . LEU B 1 511 ? 19.784 79.029 -6.074 1.000 14.306 491 LEU B O 1
ATOM 8378 N N . ASP B 1 512 ? 19.605 77.843 -4.110 1.000 14.221 492 ASP B N 1
ATOM 8379 C CA . ASP B 1 512 ? 18.410 77.119 -4.505 1.000 14.195 492 ASP B CA 1
ATOM 8380 C C . ASP B 1 512 ? 17.187 78.002 -4.244 1.000 13.966 492 ASP B C 1
ATOM 8381 O O . ASP B 1 512 ? 16.880 78.329 -3.100 1.000 13.859 492 ASP B O 1
ATOM 8386 N N . ALA B 1 513 ? 16.466 78.373 -5.307 1.000 13.914 493 ALA B N 1
ATOM 8387 C CA . ALA B 1 513 ? 15.291 79.216 -5.149 1.000 13.728 493 ALA B CA 1
ATOM 8388 C C . ALA B 1 513 ? 14.179 78.479 -4.403 1.000 13.667 493 ALA B C 1
ATOM 8389 O O . ALA B 1 513 ? 13.330 79.115 -3.773 1.000 13.520 493 ALA B O 1
ATOM 8391 N N . ALA B 1 514 ? 14.204 77.138 -4.397 1.000 13.800 494 ALA B N 1
ATOM 8392 C CA . ALA B 1 514 ? 13.145 76.381 -3.737 1.000 13.770 494 ALA B CA 1
ATOM 8393 C C . ALA B 1 514 ? 13.112 76.666 -2.231 1.000 13.686 494 ALA B C 1
ATOM 8394 O O . ALA B 1 514 ? 12.079 76.466 -1.607 1.000 13.615 494 ALA B O 1
ATOM 8396 N N . ILE B 1 515 ? 14.214 77.152 -1.653 1.000 13.707 495 ILE B N 1
ATOM 8397 C CA . ILE B 1 515 ? 14.247 77.503 -0.238 1.000 13.650 495 ILE B CA 1
ATOM 8398 C C . ILE B 1 515 ? 13.304 78.671 0.074 1.000 13.460 495 ILE B C 1
ATOM 8399 O O . ILE B 1 515 ? 12.849 78.788 1.219 1.000 13.412 495 ILE B O 1
ATOM 8404 N N . LEU B 1 516 ? 12.967 79.495 -0.931 1.000 13.379 496 LEU B N 1
ATOM 8405 C CA . LEU B 1 516 ? 12.047 80.602 -0.782 1.000 13.236 496 LEU B CA 1
ATOM 8406 C C . LEU B 1 516 ? 10.712 80.322 -1.474 1.000 13.187 496 LEU B C 1
ATOM 8407 O O . LEU B 1 516 ? 10.164 81.197 -2.144 1.000 13.124 496 LEU B O 1
ATOM 8412 N N . SER B 1 517 ? 10.166 79.126 -1.268 1.000 13.235 497 SER B N 1
ATOM 8413 C CA . SER B 1 517 ? 8.915 78.687 -1.890 1.000 13.215 497 SER B CA 1
ATOM 8414 C C . SER B 1 517 ? 7.950 78.176 -0.820 1.000 13.184 497 SER B C 1
ATOM 8415 O O . SER B 1 517 ? 8.391 77.612 0.171 1.000 13.242 497 SER B O 1
ATOM 8418 N N . ASP B 1 518 ? 6.640 78.314 -1.083 1.000 13.119 498 ASP B N 1
ATOM 8419 C CA . ASP B 1 518 ? 5.592 77.873 -0.172 1.000 13.098 498 ASP B CA 1
ATOM 8420 C C . ASP B 1 518 ? 5.747 76.377 0.118 1.000 13.233 498 ASP B C 1
ATOM 8421 O O . ASP B 1 518 ? 5.648 75.950 1.265 1.000 13.267 498 ASP B O 1
ATOM 8426 N N . ASP B 1 519 ? 6.025 75.597 -0.926 1.000 13.338 499 ASP B N 1
ATOM 8427 C CA . ASP B 1 519 ? 6.062 74.143 -0.856 1.000 13.504 499 ASP B CA 1
ATOM 8428 C C . ASP B 1 519 ? 7.221 73.639 0.004 1.000 13.618 499 ASP B C 1
ATOM 8429 O O . ASP B 1 519 ? 7.104 72.609 0.651 1.000 13.749 499 ASP B O 1
ATOM 8434 N N . TYR B 1 520 ? 8.331 74.360 0.017 1.000 13.589 500 TYR B N 1
ATOM 8435 C CA . TYR B 1 520 ? 9.438 74.021 0.902 1.000 13.774 500 TYR B CA 1
ATOM 8436 C C . TYR B 1 520 ? 9.127 74.404 2.357 1.000 13.933 500 TYR B C 1
ATOM 8437 O O . TYR B 1 520 ? 9.434 73.630 3.282 1.000 14.046 500 TYR B O 1
ATOM 8446 N N . VAL B 1 521 ? 8.578 75.610 2.578 1.000 13.868 501 VAL B N 1
ATOM 8447 C CA . VAL B 1 521 ? 8.326 76.089 3.946 1.000 13.993 501 VAL B CA 1
ATOM 8448 C C . VAL B 1 521 ? 7.296 75.180 4.633 1.000 14.623 501 VAL B C 1
ATOM 8449 O O . VAL B 1 521 ? 7.450 74.861 5.804 1.000 14.237 501 VAL B O 1
ATOM 8453 N N A LEU B 1 522 ? 6.321 74.694 3.847 0.500 15.095 502 LEU B N 1
ATOM 8454 N N B LEU B 1 522 ? 6.319 74.696 3.849 0.500 15.076 502 LEU B N 1
ATOM 8455 C CA A LEU B 1 522 ? 5.271 73.800 4.319 0.500 15.797 502 LEU B CA 1
ATOM 8456 C CA B LEU B 1 522 ? 5.270 73.798 4.314 0.500 15.765 502 LEU B CA 1
ATOM 8457 C C A LEU B 1 522 ? 5.828 72.520 4.929 0.500 16.564 502 LEU B C 1
ATOM 8458 C C B LEU B 1 522 ? 5.829 72.521 4.929 0.500 16.541 502 LEU B C 1
ATOM 8459 O O A LEU B 1 522 ? 5.190 71.928 5.789 0.500 17.133 502 LEU B O 1
ATOM 8460 O O B LEU B 1 522 ? 5.183 71.919 5.773 0.500 17.088 502 LEU B O 1
ATOM 8469 N N . GLN B 1 523 ? 7.029 72.113 4.525 1.000 17.161 503 GLN B N 1
ATOM 8470 C CA . GLN B 1 523 ? 7.605 70.870 5.012 1.000 18.356 503 GLN B CA 1
ATOM 8471 C C . GLN B 1 523 ? 7.857 70.914 6.520 1.000 18.451 503 GLN B C 1
ATOM 8472 O O . GLN B 1 523 ? 7.781 69.869 7.158 1.000 18.184 503 GLN B O 1
ATOM 8478 N N . ASN B 1 524 ? 8.180 72.089 7.068 1.000 18.281 504 ASN B N 1
ATOM 8479 C CA . ASN B 1 524 ? 8.584 72.170 8.472 1.000 18.898 504 ASN B CA 1
ATOM 8480 C C . ASN B 1 524 ? 7.856 73.291 9.230 1.000 17.717 504 ASN B C 1
ATOM 8481 O O . ASN B 1 524 ? 8.238 73.579 10.360 1.000 17.554 504 ASN B O 1
ATOM 8486 N N . TYR B 1 525 ? 6.846 73.920 8.612 1.000 16.899 505 TYR B N 1
ATOM 8487 C CA . TYR B 1 525 ? 6.096 74.995 9.254 1.000 16.410 505 TYR B CA 1
ATOM 8488 C C . TYR B 1 525 ? 4.702 75.074 8.620 1.000 16.057 505 TYR B C 1
ATOM 8489 O O . TYR B 1 525 ? 4.577 74.990 7.401 1.000 15.980 505 TYR B O 1
ATOM 8498 N N . GLY B 1 526 ? 3.680 75.310 9.447 1.000 15.469 506 GLY B N 1
ATOM 8499 C CA . GLY B 1 526 ? 2.294 75.309 9.017 1.000 14.980 506 GLY B CA 1
ATOM 8500 C C . GLY B 1 526 ? 1.820 76.637 8.434 1.000 14.510 506 GLY B C 1
ATOM 8501 O O . GLY B 1 526 ? 0.668 76.715 8.002 1.000 14.703 506 GLY B O 1
ATOM 8502 N N . GLY B 1 527 ? 2.686 77.655 8.391 1.000 13.978 507 GLY B N 1
ATOM 8503 C CA . GLY B 1 527 ? 2.381 78.917 7.717 1.000 13.468 507 GLY B CA 1
ATOM 8504 C C . GLY B 1 527 ? 3.248 79.078 6.468 1.000 13.070 507 GLY B C 1
ATOM 8505 O O . GLY B 1 527 ? 4.459 79.299 6.586 1.000 13.083 507 GLY B O 1
ATOM 8506 N N . PHE B 1 528 ? 2.621 78.973 5.275 1.000 12.986 508 PHE B N 1
ATOM 8507 C CA . PHE B 1 528 ? 3.374 78.969 4.022 1.000 12.969 508 PHE B CA 1
ATOM 8508 C C . PHE B 1 528 ? 2.536 79.640 2.944 1.000 12.892 508 PHE B C 1
ATOM 8509 O O . PHE B 1 528 ? 2.347 79.070 1.868 1.000 12.913 508 PHE B O 1
ATOM 8517 N N . PHE B 1 529 ? 2.095 80.872 3.219 1.000 12.829 509 PHE B N 1
ATOM 8518 C CA . PHE B 1 529 ? 1.016 81.483 2.463 1.000 12.788 509 PHE B CA 1
ATOM 8519 C C . PHE B 1 529 ? 1.433 82.723 1.675 1.000 12.758 509 PHE B C 1
ATOM 8520 O O . PHE B 1 529 ? 0.540 83.405 1.165 1.000 12.748 509 PHE B O 1
ATOM 8528 N N . THR B 1 530 ? 2.738 83.025 1.566 1.000 12.764 510 THR B N 1
ATOM 8529 C CA . THR B 1 530 ? 3.160 84.275 0.963 1.000 12.757 510 THR B CA 1
ATOM 8530 C C . THR B 1 530 ? 3.837 83.987 -0.388 1.000 12.785 510 THR B C 1
ATOM 8531 O O . THR B 1 530 ? 3.147 83.742 -1.374 1.000 12.801 510 THR B O 1
ATOM 8535 N N . GLY B 1 531 ? 5.165 84.067 -0.437 1.000 12.809 511 GLY B N 1
ATOM 8536 C CA . GLY B 1 531 ? 5.900 84.097 -1.695 1.000 12.855 511 GLY B CA 1
ATOM 8537 C C . GLY B 1 531 ? 7.194 84.862 -1.496 1.000 12.877 511 GLY B C 1
ATOM 8538 O O . GLY B 1 531 ? 7.357 85.539 -0.482 1.000 12.856 511 GLY B O 1
ATOM 8539 N N . ALA B 1 532 ? 8.135 84.703 -2.437 1.000 12.938 512 ALA B N 1
ATOM 8540 C CA . ALA B 1 532 ? 9.440 85.299 -2.301 1.000 12.976 512 ALA B CA 1
ATOM 8541 C C . ALA B 1 532 ? 9.366 86.799 -2.591 1.000 12.988 512 ALA B C 1
ATOM 8542 O O . ALA B 1 532 ? 8.575 87.243 -3.431 1.000 13.003 512 ALA B O 1
ATOM 8544 N N . PHE B 1 533 ? 10.211 87.559 -1.885 1.000 13.005 513 PHE B N 1
ATOM 8545 C CA . PHE B 1 533 ? 10.380 88.983 -2.070 1.000 13.052 513 PHE B CA 1
ATOM 8546 C C . PHE B 1 533 ? 11.861 89.298 -2.239 1.000 13.126 513 PHE B C 1
ATOM 8547 O O . PHE B 1 533 ? 12.724 88.536 -1.802 1.000 13.129 513 PHE B O 1
ATOM 8555 N N . VAL B 1 534 ? 12.144 90.434 -2.893 1.000 13.207 514 VAL B N 1
ATOM 8556 C CA . VAL B 1 534 ? 13.496 90.946 -3.032 1.000 13.295 514 VAL B CA 1
ATOM 8557 C C . VAL B 1 534 ? 13.505 92.363 -2.478 1.000 13.351 514 VAL B C 1
ATOM 8558 O O . VAL B 1 534 ? 12.548 93.117 -2.669 1.000 13.372 514 VAL B O 1
ATOM 8562 N N . GLY B 1 535 ? 14.594 92.740 -1.807 1.000 13.400 515 GLY B N 1
ATOM 8563 C CA . GLY B 1 535 ? 14.634 94.078 -1.256 1.000 13.479 515 GLY B CA 1
ATOM 8564 C C . GLY B 1 535 ? 15.943 94.434 -0.578 1.000 13.552 515 GLY B C 1
ATOM 8565 O O . GLY B 1 535 ? 16.957 93.815 -0.804 1.000 13.567 515 GLY B O 1
ATOM 8566 N N . LEU B 1 536 ? 15.838 95.447 0.299 1.000 13.615 516 LEU B N 1
ATOM 8567 C CA . LEU B 1 536 ? 16.963 96.177 0.833 1.000 13.731 516 LEU B CA 1
ATOM 8568 C C . LEU B 1 536 ? 16.796 96.181 2.344 1.000 13.714 516 LEU B C 1
ATOM 8569 O O . LEU B 1 536 ? 15.693 96.435 2.832 1.000 13.686 516 LEU B O 1
ATOM 8574 N N . MET B 1 537 ? 17.889 95.923 3.069 1.000 13.754 517 MET B N 1
ATOM 8575 C CA . MET B 1 537 ? 17.778 95.960 4.521 1.000 13.770 517 MET B CA 1
ATOM 8576 C C . MET B 1 537 ? 19.123 96.268 5.154 1.000 13.894 517 MET B C 1
ATOM 8577 O O . MET B 1 537 ? 20.184 96.064 4.563 1.000 13.934 517 MET B O 1
ATOM 8582 N N . ALA B 1 538 ? 19.003 96.846 6.365 1.000 13.975 518 ALA B N 1
ATOM 8583 C CA . ALA B 1 538 ? 20.141 97.094 7.224 1.000 14.107 518 ALA B CA 1
ATOM 8584 C C . ALA B 1 538 ? 19.798 96.544 8.609 1.000 14.101 518 ALA B C 1
ATOM 8585 O O . ALA B 1 538 ? 18.678 96.730 9.087 1.000 14.072 518 ALA B O 1
ATOM 8587 N N . ALA B 1 539 ? 20.790 95.879 9.200 1.000 14.152 519 ALA B N 1
ATOM 8588 C CA . ALA B 1 539 ? 20.706 95.369 10.556 1.000 14.198 519 ALA B CA 1
ATOM 8589 C C . ALA B 1 539 ? 21.867 95.919 11.389 1.000 14.392 519 ALA B C 1
ATOM 8590 O O . ALA B 1 539 ? 22.997 96.007 10.904 1.000 14.455 519 ALA B O 1
ATOM 8592 N N . ASP B 1 540 ? 21.566 96.217 12.670 1.000 14.499 520 ASP B N 1
ATOM 8593 C CA . ASP B 1 540 ? 22.585 96.518 13.664 1.000 14.699 520 ASP B CA 1
ATOM 8594 C C . ASP B 1 540 ? 22.138 95.919 14.991 1.000 14.757 520 ASP B C 1
ATOM 8595 O O . ASP B 1 540 ? 21.447 96.586 15.747 1.000 14.837 520 ASP B O 1
ATOM 8600 N N . TYR B 1 541 ? 22.517 94.670 15.236 1.000 14.738 521 TYR B N 1
ATOM 8601 C CA . TYR B 1 541 ? 22.135 94.000 16.461 1.000 14.815 521 TYR B CA 1
ATOM 8602 C C . TYR B 1 541 ? 23.140 94.291 17.574 1.000 15.064 521 TYR B C 1
ATOM 8603 O O . TYR B 1 541 ? 22.987 93.765 18.667 1.000 15.177 521 TYR B O 1
ATOM 8612 N N . ALA B 1 542 ? 24.155 95.127 17.302 1.000 15.167 522 ALA B N 1
ATOM 8613 C CA . ALA B 1 542 ? 24.900 95.818 18.357 1.000 15.423 522 ALA B CA 1
ATOM 8614 C C . ALA B 1 542 ? 24.075 96.937 18.981 1.000 15.509 522 ALA B C 1
ATOM 8615 O O . ALA B 1 542 ? 24.436 97.445 20.037 1.000 15.739 522 ALA B O 1
ATOM 8617 N N . GLY B 1 543 ? 22.998 97.346 18.300 1.000 15.350 523 GLY B N 1
ATOM 8618 C CA . GLY B 1 543 ? 22.080 98.354 18.788 1.000 15.433 523 GLY B CA 1
ATOM 8619 C C . GLY B 1 543 ? 22.581 99.785 18.622 1.000 15.595 523 GLY B C 1
ATOM 8620 O O . GLY B 1 543 ? 22.069 100.666 19.304 1.000 15.755 523 GLY B O 1
ATOM 8621 N N . TYR B 1 544 ? 23.557 100.028 17.720 1.000 15.577 524 TYR B N 1
ATOM 8622 C CA . TYR B 1 544 ? 24.126 101.355 17.529 1.000 15.755 524 TYR B CA 1
ATOM 8623 C C . TYR B 1 544 ? 23.542 102.071 16.304 1.000 15.650 524 TYR B C 1
ATOM 8624 O O . TYR B 1 544 ? 24.056 103.097 15.891 1.000 15.784 524 TYR B O 1
ATOM 8633 N N . LYS B 1 545 ? 22.472 101.548 15.709 1.000 15.432 525 LYS B N 1
ATOM 8634 C CA . LYS B 1 545 ? 21.676 102.301 14.750 1.000 15.376 525 LYS B CA 1
ATOM 8635 C C . LYS B 1 545 ? 22.494 102.744 13.526 1.000 15.374 525 LYS B C 1
ATOM 8636 O O . LYS B 1 545 ? 22.257 103.813 12.968 1.000 15.470 525 LYS B O 1
ATOM 8642 N N . ARG B 1 546 ? 23.399 101.894 13.047 1.000 15.275 526 ARG B N 1
ATOM 8643 C CA . ARG B 1 546 ? 24.233 102.231 11.907 1.000 15.287 526 ARG B CA 1
ATOM 8644 C C . ARG B 1 546 ? 23.363 102.393 10.656 1.000 15.150 526 ARG B C 1
ATOM 8645 O O . ARG B 1 546 ? 22.502 101.558 10.413 1.000 14.956 526 ARG B O 1
ATOM 8653 N N . VAL B 1 547 ? 23.619 103.447 9.869 1.000 15.273 527 VAL B N 1
ATOM 8654 C CA . VAL B 1 547 ? 22.737 103.831 8.771 1.000 15.209 527 VAL B CA 1
ATOM 8655 C C . VAL B 1 547 ? 23.311 103.349 7.432 1.000 15.109 527 VAL B C 1
ATOM 8656 O O . VAL B 1 547 ? 24.483 103.561 7.121 1.000 15.214 527 VAL B O 1
ATOM 8660 N N . ALA B 1 548 ? 22.465 102.687 6.639 1.000 14.920 528 ALA B N 1
ATOM 8661 C CA . ALA B 1 548 ? 22.823 102.321 5.273 1.000 14.851 528 ALA B CA 1
ATOM 8662 C C . ALA B 1 548 ? 22.090 103.251 4.313 1.000 14.926 528 ALA B C 1
ATOM 8663 O O . ALA B 1 548 ? 20.899 103.490 4.496 1.000 14.896 528 ALA B O 1
ATOM 8665 N N . THR B 1 549 ? 22.811 103.776 3.307 1.000 15.046 529 THR B N 1
ATOM 8666 C CA . THR B 1 549 ? 22.224 104.693 2.332 1.000 15.163 529 THR B CA 1
ATOM 8667 C C . THR B 1 549 ? 22.223 104.010 0.969 1.000 15.058 529 THR B C 1
ATOM 8668 O O . THR B 1 549 ? 23.275 103.603 0.481 1.000 15.066 529 THR B O 1
ATOM 8672 N N . PHE B 1 550 ? 21.044 103.922 0.360 1.000 14.986 530 PHE B N 1
ATOM 8673 C CA . PHE B 1 550 ? 20.853 103.287 -0.941 1.000 14.901 530 PHE B CA 1
ATOM 8674 C C . PHE B 1 550 ? 20.450 104.365 -1.935 1.000 15.101 530 PHE B C 1
ATOM 8675 O O . PHE B 1 550 ? 19.482 105.074 -1.709 1.000 15.177 530 PHE B O 1
ATOM 8683 N N . ASP B 1 551 ? 21.172 104.457 -3.050 1.000 15.204 531 ASP B N 1
ATOM 8684 C CA . ASP B 1 551 ? 20.952 105.536 -4.001 1.000 15.444 531 ASP B CA 1
ATOM 8685 C C . ASP B 1 551 ? 19.836 105.200 -4.974 1.000 15.389 531 ASP B C 1
ATOM 8686 O O . ASP B 1 551 ? 19.204 106.124 -5.491 1.000 15.581 531 ASP B O 1
ATOM 8691 N N . TYR B 1 552 ? 19.646 103.913 -5.270 1.000 15.163 532 TYR B N 1
ATOM 8692 C CA . TYR B 1 552 ? 18.555 103.510 -6.144 1.000 15.107 532 TYR B CA 1
ATOM 8693 C C . TYR B 1 552 ? 18.273 102.029 -5.963 1.000 14.832 532 TYR B C 1
ATOM 8694 O O . TYR B 1 552 ? 19.039 101.311 -5.322 1.000 14.711 532 TYR B O 1
ATOM 8703 N N . PHE B 1 553 ? 17.165 101.587 -6.558 1.000 14.761 533 PHE B N 1
ATOM 8704 C CA . PHE B 1 553 ? 16.857 100.175 -6.704 1.000 14.547 533 PHE B CA 1
ATOM 8705 C C . PHE B 1 553 ? 16.289 99.915 -8.096 1.000 14.606 533 PHE B C 1
ATOM 8706 O O . PHE B 1 553 ? 15.383 100.632 -8.512 1.000 14.720 533 PHE B O 1
ATOM 8714 N N . ASP B 1 554 ? 16.812 98.898 -8.778 1.000 14.551 534 ASP B N 1
ATOM 8715 C CA . ASP B 1 554 ? 16.275 98.503 -10.072 1.000 14.609 534 ASP B CA 1
ATOM 8716 C C . ASP B 1 554 ? 15.861 97.034 -10.030 1.000 14.409 534 ASP B C 1
ATOM 8717 O O . ASP B 1 554 ? 16.650 96.187 -9.625 1.000 14.311 534 ASP B O 1
ATOM 8722 N N . TYR B 1 555 ? 14.634 96.743 -10.487 1.000 14.378 535 TYR B N 1
ATOM 8723 C CA . TYR B 1 555 ? 14.139 95.393 -10.650 1.000 14.234 535 TYR B CA 1
ATOM 8724 C C . TYR B 1 555 ? 13.674 95.244 -12.091 1.000 14.371 535 TYR B C 1
ATOM 8725 O O . TYR B 1 555 ? 12.747 95.938 -12.505 1.000 14.467 535 TYR B O 1
ATOM 8734 N N . GLN B 1 556 ? 14.387 94.380 -12.834 1.000 14.408 536 GLN B N 1
ATOM 8735 C CA . GLN B 1 556 ? 14.197 94.198 -14.269 1.000 14.578 536 GLN B CA 1
ATOM 8736 C C . GLN B 1 556 ? 13.757 92.765 -14.550 1.000 14.483 536 GLN B C 1
ATOM 8737 O O . GLN B 1 556 ? 14.545 91.836 -14.450 1.000 14.440 536 GLN B O 1
ATOM 8743 N N . GLU B 1 557 ? 12.490 92.615 -14.942 1.000 14.482 537 GLU B N 1
ATOM 8744 C CA . GLU B 1 557 ? 11.932 91.322 -15.283 1.000 14.424 537 GLU B CA 1
ATOM 8745 C C . GLU B 1 557 ? 12.435 90.924 -16.671 1.000 14.631 537 GLU B C 1
ATOM 8746 O O . GLU B 1 557 ? 12.645 91.773 -17.538 1.000 14.834 537 GLU B O 1
ATOM 8752 N N . LEU B 1 558 ? 12.673 89.625 -16.839 1.000 14.601 538 LEU B N 1
ATOM 8753 C CA . LEU B 1 558 ? 13.187 89.077 -18.075 1.000 15.250 538 LEU B CA 1
ATOM 8754 C C . LEU B 1 558 ? 12.169 88.067 -18.587 1.000 15.914 538 LEU B C 1
ATOM 8755 O O . LEU B 1 558 ? 11.362 87.565 -17.822 1.000 15.355 538 LEU B O 1
ATOM 8760 N N . PRO B 1 559 ? 12.205 87.716 -19.892 1.000 17.151 539 PRO B N 1
ATOM 8761 C CA . PRO B 1 559 ? 11.277 86.714 -20.427 1.000 18.203 539 PRO B CA 1
ATOM 8762 C C . PRO B 1 559 ? 11.413 85.359 -19.734 1.000 19.773 539 PRO B C 1
ATOM 8763 O O . PRO B 1 559 ? 12.482 84.998 -19.263 1.000 20.182 539 PRO B O 1
ATOM 8767 N N . ASP B 1 560 ? 10.315 84.598 -19.656 1.000 22.851 540 ASP B N 1
ATOM 8768 C CA . ASP B 1 560 ? 10.369 83.213 -19.184 1.000 25.478 540 ASP B CA 1
ATOM 8769 C C . ASP B 1 560 ? 11.184 82.374 -20.192 1.000 27.430 540 ASP B C 1
ATOM 8770 O O . ASP B 1 560 ? 11.185 82.743 -21.405 1.000 27.214 540 ASP B O 1
ATOM 8776 N N . MET C 1 21 ? 19.799 81.104 61.823 1.000 31.192 1 MET C N 1
ATOM 8777 C CA . MET C 1 21 ? 21.269 80.852 61.762 1.000 29.456 1 MET C CA 1
ATOM 8778 C C . MET C 1 21 ? 21.614 80.224 60.417 1.000 27.679 1 MET C C 1
ATOM 8779 O O . MET C 1 21 ? 22.781 80.248 60.062 1.000 25.815 1 MET C O 1
ATOM 8781 N N . LYS C 1 22 ? 20.641 79.649 59.683 1.000 27.887 2 LYS C N 1
ATOM 8782 C CA . LYS C 1 22 ? 20.961 78.685 58.634 1.000 27.692 2 LYS C CA 1
ATOM 8783 C C . LYS C 1 22 ? 20.197 78.957 57.337 1.000 24.101 2 LYS C C 1
ATOM 8784 O O . LYS C 1 22 ? 18.987 78.811 57.272 1.000 23.716 2 LYS C O 1
ATOM 8790 N N . ILE C 1 23 ? 20.940 79.308 56.274 1.000 22.657 3 ILE C N 1
ATOM 8791 C CA . ILE C 1 23 ? 20.421 79.365 54.908 1.000 20.679 3 ILE C CA 1
ATOM 8792 C C . ILE C 1 23 ? 20.099 77.946 54.473 1.000 20.011 3 ILE C C 1
ATOM 8793 O O . ILE C 1 23 ? 20.955 77.086 54.581 1.000 19.817 3 ILE C O 1
ATOM 8798 N N . GLN C 1 24 ? 18.854 77.702 54.040 1.000 19.643 4 GLN C N 1
ATOM 8799 C CA . GLN C 1 24 ? 18.462 76.407 53.497 1.000 19.578 4 GLN C CA 1
ATOM 8800 C C . GLN C 1 24 ? 18.219 76.534 51.995 1.000 18.045 4 GLN C C 1
ATOM 8801 O O . GLN C 1 24 ? 17.263 77.177 51.594 1.000 17.890 4 GLN C O 1
ATOM 8807 N N . ASN C 1 25 ? 19.089 75.941 51.170 1.000 17.353 5 ASN C N 1
ATOM 8808 C CA . ASN C 1 25 ? 19.034 76.126 49.729 1.000 16.255 5 ASN C CA 1
ATOM 8809 C C . ASN C 1 25 ? 18.066 75.130 49.094 1.000 16.161 5 ASN C C 1
ATOM 8810 O O . ASN C 1 25 ? 18.052 73.968 49.467 1.000 16.101 5 ASN C O 1
ATOM 8815 N N . PRO C 1 26 ? 17.307 75.493 48.039 1.000 16.048 6 PRO C N 1
ATOM 8816 C CA . PRO C 1 26 ? 17.227 76.863 47.507 1.000 15.782 6 PRO C CA 1
ATOM 8817 C C . PRO C 1 26 ? 16.480 77.841 48.421 1.000 15.738 6 PRO C C 1
ATOM 8818 O O . PRO C 1 26 ? 15.398 77.517 48.881 1.000 16.303 6 PRO C O 1
ATOM 8822 N N . VAL C 1 27 ? 16.989 79.059 48.579 1.000 15.280 7 VAL C N 1
ATOM 8823 C CA . VAL C 1 27 ? 16.378 80.047 49.457 1.000 15.002 7 VAL C CA 1
ATOM 8824 C C . VAL C 1 27 ? 15.186 80.693 48.780 1.000 14.223 7 VAL C C 1
ATOM 8825 O O . VAL C 1 27 ? 14.281 81.107 49.471 1.000 14.272 7 VAL C O 1
ATOM 8829 N N . LEU C 1 28 ? 15.234 80.842 47.445 1.000 14.063 8 LEU C N 1
ATOM 8830 C CA . LEU C 1 28 ? 14.113 81.339 46.675 1.000 13.928 8 LEU C CA 1
ATOM 8831 C C . LEU C 1 28 ? 13.626 80.170 45.819 1.000 13.841 8 LEU C C 1
ATOM 8832 O O . LEU C 1 28 ? 14.190 79.899 44.756 1.000 13.759 8 LEU C O 1
ATOM 8837 N N . PRO C 1 29 ? 12.611 79.408 46.265 1.000 13.876 9 PRO C N 1
ATOM 8838 C CA . PRO C 1 29 ? 12.177 78.207 45.567 1.000 13.827 9 PRO C CA 1
ATOM 8839 C C . PRO C 1 29 ? 11.262 78.510 44.380 1.000 13.673 9 PRO C C 1
ATOM 8840 O O . PRO C 1 29 ? 10.617 79.554 44.319 1.000 13.625 9 PRO C O 1
ATOM 8844 N N . GLY C 1 30 ? 11.218 77.570 43.435 1.000 13.619 10 GLY C N 1
ATOM 8845 C CA . GLY C 1 30 ? 10.522 77.781 42.178 1.000 13.484 10 GLY C CA 1
ATOM 8846 C C . GLY C 1 30 ? 11.261 78.800 41.314 1.000 13.400 10 GLY C C 1
ATOM 8847 O O . GLY C 1 30 ? 12.385 79.196 41.628 1.000 13.445 10 GLY C O 1
ATOM 8848 N N . PHE C 1 31 ? 10.586 79.259 40.261 1.000 13.295 11 PHE C N 1
ATOM 8849 C CA . PHE C 1 31 ? 11.242 80.009 39.208 1.000 13.225 11 PHE C CA 1
ATOM 8850 C C . PHE C 1 31 ? 11.738 81.348 39.757 1.000 13.254 11 PHE C C 1
ATOM 8851 O O . PHE C 1 31 ? 10.950 82.265 39.981 1.000 13.251 11 PHE C O 1
ATOM 8859 N N . ASN C 1 32 ? 13.071 81.421 39.925 1.000 13.300 12 ASN C N 1
ATOM 8860 C CA . ASN C 1 32 ? 13.794 82.562 40.462 1.000 13.351 12 ASN C CA 1
ATOM 8861 C C . ASN C 1 32 ? 15.220 82.512 39.895 1.000 13.364 12 ASN C C 1
ATOM 8862 O O . ASN C 1 32 ? 16.199 82.257 40.604 1.000 13.455 12 ASN C O 1
ATOM 8867 N N . ALA C 1 33 ? 15.338 82.746 38.596 1.000 13.290 13 ALA C N 1
ATOM 8868 C CA . ALA C 1 33 ? 16.577 82.453 37.867 1.000 13.308 13 ALA C CA 1
ATOM 8869 C C . ALA C 1 33 ? 17.493 83.675 37.818 1.000 13.344 13 ALA C C 1
ATOM 8870 O O . ALA C 1 33 ? 17.087 84.788 38.134 1.000 13.345 13 ALA C O 1
ATOM 8872 N N . ASP C 1 34 ? 18.759 83.429 37.486 1.000 13.398 14 ASP C N 1
ATOM 8873 C CA . ASP C 1 34 ? 19.705 84.456 37.124 1.000 13.434 14 ASP C CA 1
ATOM 8874 C C . ASP C 1 34 ? 19.796 85.540 38.189 1.000 13.495 14 ASP C C 1
ATOM 8875 O O . ASP C 1 34 ? 19.617 86.716 37.864 1.000 13.488 14 ASP C O 1
ATOM 8880 N N . PRO C 1 35 ? 20.073 85.191 39.471 1.000 13.579 15 PRO C N 1
ATOM 8881 C CA . PRO C 1 35 ? 20.103 86.167 40.550 1.000 13.660 15 PRO C CA 1
ATOM 8882 C C . PRO C 1 35 ? 21.221 87.171 40.385 1.000 13.733 15 PRO C C 1
ATOM 8883 O O . PRO C 1 35 ? 22.380 86.788 40.180 1.000 13.787 15 PRO C O 1
ATOM 8887 N N . SER C 1 36 ? 20.837 88.441 40.451 1.000 13.753 16 SER C N 1
ATOM 8888 C CA . SER C 1 36 ? 21.733 89.567 40.679 1.000 13.863 16 SER C CA 1
ATOM 8889 C C . SER C 1 36 ? 21.525 90.002 42.132 1.000 13.977 16 SER C C 1
ATOM 8890 O O . SER C 1 36 ? 20.419 90.381 42.488 1.000 13.970 16 SER C O 1
ATOM 8893 N N . MET C 1 37 ? 22.557 89.923 42.964 1.000 14.097 17 MET C N 1
ATOM 8894 C CA . MET C 1 37 ? 22.376 90.178 44.399 1.000 14.224 17 MET C CA 1
ATOM 8895 C C . MET C 1 37 ? 23.295 91.324 44.810 1.000 14.376 17 MET C C 1
ATOM 8896 O O . MET C 1 37 ? 24.457 91.319 44.418 1.000 14.410 17 MET C O 1
ATOM 8901 N N . ILE C 1 38 ? 22.750 92.335 45.482 1.000 14.476 18 ILE C N 1
ATOM 8902 C CA . ILE C 1 38 ? 23.563 93.423 46.024 1.000 14.653 18 ILE C CA 1
ATOM 8903 C C . ILE C 1 38 ? 23.238 93.635 47.512 1.000 14.815 18 ILE C C 1
ATOM 8904 O O . ILE C 1 38 ? 22.227 93.137 48.009 1.000 14.785 18 ILE C O 1
ATOM 8909 N N . ARG C 1 39 ? 24.111 94.403 48.178 1.000 15.000 19 ARG C N 1
ATOM 8910 C CA . ARG C 1 39 ? 23.866 94.857 49.534 1.000 15.195 19 ARG C CA 1
ATOM 8911 C C . ARG C 1 39 ? 23.910 96.379 49.543 1.000 15.348 19 ARG C C 1
ATOM 8912 O O . ARG C 1 39 ? 24.822 96.950 48.954 1.000 15.377 19 ARG C O 1
ATOM 8920 N N . VAL C 1 40 ? 22.923 97.010 50.197 1.000 15.462 20 VAL C N 1
ATOM 8921 C CA . VAL C 1 40 ? 22.933 98.437 50.464 1.000 15.671 20 VAL C CA 1
ATOM 8922 C C . VAL C 1 40 ? 22.767 98.614 51.967 1.000 15.900 20 VAL C C 1
ATOM 8923 O O . VAL C 1 40 ? 21.696 98.347 52.490 1.000 15.912 20 VAL C O 1
ATOM 8927 N N . GLY C 1 41 ? 23.833 99.024 52.654 1.000 16.090 21 GLY C N 1
ATOM 8928 C CA . GLY C 1 41 ? 23.831 99.074 54.107 1.000 16.321 21 GLY C CA 1
ATOM 8929 C C . GLY C 1 41 ? 23.640 97.672 54.690 1.000 16.231 21 GLY C C 1
ATOM 8930 O O . GLY C 1 41 ? 24.448 96.767 54.440 1.000 16.119 21 GLY C O 1
ATOM 8931 N N . ASP C 1 42 ? 22.548 97.493 55.451 1.000 16.300 22 ASP C N 1
ATOM 8932 C CA . ASP C 1 42 ? 22.287 96.223 56.110 1.000 16.257 22 ASP C CA 1
ATOM 8933 C C . ASP C 1 42 ? 21.297 95.371 55.308 1.000 15.999 22 ASP C C 1
ATOM 8934 O O . ASP C 1 42 ? 20.922 94.296 55.749 1.000 15.955 22 ASP C O 1
ATOM 8939 N N . THR C 1 43 ? 20.896 95.812 54.110 1.000 15.838 23 THR C N 1
ATOM 8940 C CA . THR C 1 43 ? 19.805 95.164 53.389 1.000 15.627 23 THR C CA 1
ATOM 8941 C C . THR C 1 43 ? 20.335 94.524 52.103 1.000 15.380 23 THR C C 1
ATOM 8942 O O . THR C 1 43 ? 21.139 95.116 51.401 1.000 15.362 23 THR C O 1
ATOM 8946 N N . TYR C 1 44 ? 19.925 93.283 51.847 1.000 15.216 24 TYR C N 1
ATOM 8947 C CA . TYR C 1 44 ? 20.290 92.573 50.629 1.000 14.997 24 TYR C CA 1
ATOM 8948 C C . TYR C 1 44 ? 19.094 92.593 49.684 1.000 14.835 24 TYR C C 1
ATOM 8949 O O . TYR C 1 44 ? 17.959 92.473 50.131 1.000 14.857 24 TYR C O 1
ATOM 8958 N N . TYR C 1 45 ? 19.383 92.710 48.378 1.000 14.688 25 TYR C N 1
ATOM 8959 C CA . TYR C 1 45 ? 18.357 92.638 47.353 1.000 14.532 25 TYR C CA 1
ATOM 8960 C C . TYR C 1 45 ? 18.786 91.622 46.302 1.000 14.347 25 TYR C C 1
ATOM 8961 O O . TYR C 1 45 ? 19.966 91.573 45.963 1.000 14.348 25 TYR C O 1
ATOM 8970 N N . ILE C 1 46 ? 17.829 90.805 45.839 1.000 14.212 26 ILE C N 1
ATOM 8971 C CA . ILE C 1 46 ? 18.028 89.929 44.691 1.000 14.047 26 ILE C CA 1
ATOM 8972 C C . ILE C 1 46 ? 17.024 90.294 43.588 1.000 13.936 26 ILE C C 1
ATOM 8973 O O . ILE C 1 46 ? 15.818 90.424 43.825 1.000 13.939 26 ILE C O 1
ATOM 8978 N N . ALA C 1 47 ? 17.546 90.434 42.356 1.000 13.854 27 ALA C N 1
ATOM 8979 C CA . ALA C 1 47 ? 16.725 90.593 41.172 1.000 13.749 27 ALA C CA 1
ATOM 8980 C C . ALA C 1 47 ? 16.835 89.327 40.314 1.000 13.614 27 ALA C C 1
ATOM 8981 O O . ALA C 1 47 ? 17.940 88.845 40.123 1.000 13.614 27 ALA C O 1
ATOM 8983 N N . ASN C 1 48 ? 15.697 88.804 39.822 1.000 13.521 28 ASN C N 1
ATOM 8984 C CA . ASN C 1 48 ? 15.654 87.568 39.058 1.000 13.415 28 ASN C CA 1
ATOM 8985 C C . ASN C 1 48 ? 15.030 87.821 37.687 1.000 13.332 28 ASN C C 1
ATOM 8986 O O . ASN C 1 48 ? 14.195 88.706 37.520 1.000 13.348 28 ASN C O 1
ATOM 8991 N N . SER C 1 49 ? 15.425 86.996 36.707 1.000 13.264 29 SER C N 1
ATOM 8992 C CA . SER C 1 49 ? 14.851 87.032 35.366 1.000 13.195 29 SER C CA 1
ATOM 8993 C C . SER C 1 49 ? 13.407 86.524 35.380 1.000 13.140 29 SER C C 1
ATOM 8994 O O . SER C 1 49 ? 13.085 85.685 36.220 1.000 13.139 29 SER C O 1
ATOM 8997 N N . THR C 1 50 ? 12.574 87.024 34.447 1.000 13.112 30 THR C N 1
ATOM 8998 C CA . THR C 1 50 ? 11.148 86.729 34.405 1.000 13.079 30 THR C CA 1
ATOM 8999 C C . THR C 1 50 ? 10.684 86.309 32.995 1.000 13.020 30 THR C C 1
ATOM 9000 O O . THR C 1 50 ? 9.586 85.794 32.848 1.000 12.989 30 THR C O 1
ATOM 9004 N N . PHE C 1 51 ? 11.506 86.507 31.969 1.000 13.019 31 PHE C N 1
ATOM 9005 C CA . PHE C 1 51 ? 11.170 86.057 30.614 1.000 12.983 31 PHE C CA 1
ATOM 9006 C C . PHE C 1 51 ? 9.835 86.668 30.202 1.000 12.993 31 PHE C C 1
ATOM 9007 O O . PHE C 1 51 ? 9.707 87.885 30.254 1.000 13.054 31 PHE C O 1
ATOM 9015 N N . GLU C 1 52 ? 8.863 85.839 29.804 1.000 12.953 32 GLU C N 1
ATOM 9016 C CA . GLU C 1 52 ? 7.611 86.333 29.238 1.000 12.975 32 GLU C CA 1
ATOM 9017 C C . GLU C 1 52 ? 6.600 86.742 30.302 1.000 13.007 32 GLU C C 1
ATOM 9018 O O . GLU C 1 52 ? 5.526 87.263 29.983 1.000 13.052 32 GLU C O 1
ATOM 9024 N N . TRP C 1 53 ? 6.911 86.500 31.582 1.000 13.005 33 TRP C N 1
ATOM 9025 C CA . TRP C 1 53 ? 5.957 86.762 32.633 1.000 13.052 33 TRP C CA 1
ATOM 9026 C C . TRP C 1 53 ? 6.042 88.221 33.061 1.000 13.153 33 TRP C C 1
ATOM 9027 O O . TRP C 1 53 ? 7.127 88.745 33.277 1.000 13.176 33 TRP C O 1
ATOM 9038 N N . PHE C 1 54 ? 4.867 88.818 33.250 1.000 13.232 34 PHE C N 1
ATOM 9039 C CA . PHE C 1 54 ? 4.702 90.219 33.554 1.000 13.366 34 PHE C CA 1
ATOM 9040 C C . PHE C 1 54 ? 4.084 90.341 34.957 1.000 13.451 34 PHE C C 1
ATOM 9041 O O . PHE C 1 54 ? 3.182 89.582 35.312 1.000 13.431 34 PHE C O 1
ATOM 9049 N N . PRO C 1 55 ? 4.507 91.291 35.808 1.000 13.566 35 PRO C N 1
ATOM 9050 C CA . PRO C 1 55 ? 5.527 92.285 35.489 1.000 13.620 35 PRO C CA 1
ATOM 9051 C C . PRO C 1 55 ? 6.958 91.757 35.429 1.000 13.516 35 PRO C C 1
ATOM 9052 O O . PRO C 1 55 ? 7.252 90.694 35.977 1.000 13.430 35 PRO C O 1
ATOM 9056 N N . GLY C 1 56 ? 7.857 92.549 34.825 1.000 13.552 36 GLY C N 1
ATOM 9057 C CA . GLY C 1 56 ? 9.213 92.101 34.595 1.000 13.471 36 GLY C CA 1
ATOM 9058 C C . GLY C 1 56 ? 10.144 92.372 35.775 1.000 13.532 36 GLY C C 1
ATOM 9059 O O . GLY C 1 56 ? 10.053 93.415 36.387 1.000 13.670 36 GLY C O 1
ATOM 9060 N N . VAL C 1 57 ? 11.061 91.424 36.002 1.000 13.446 37 VAL C N 1
ATOM 9061 C CA . VAL C 1 57 ? 12.131 91.468 36.973 1.000 13.494 37 VAL C CA 1
ATOM 9062 C C . VAL C 1 57 ? 11.530 91.280 38.357 1.000 13.553 37 VAL C C 1
ATOM 9063 O O . VAL C 1 57 ? 10.797 92.128 38.850 1.000 13.665 37 VAL C O 1
ATOM 9067 N N . ARG C 1 58 ? 11.879 90.157 38.974 1.000 13.500 38 ARG C N 1
ATOM 9068 C CA . ARG C 1 58 ? 11.398 89.865 40.311 1.000 13.568 38 ARG C CA 1
ATOM 9069 C C . ARG C 1 58 ? 12.398 90.399 41.321 1.000 13.685 38 ARG C C 1
ATOM 9070 O O . ARG C 1 58 ? 13.600 90.236 41.123 1.000 13.665 38 ARG C O 1
ATOM 9078 N N . LEU C 1 59 ? 11.905 91.019 42.395 1.000 13.823 39 LEU C N 1
ATOM 9079 C CA . LEU C 1 59 ? 12.746 91.645 43.395 1.000 13.965 39 LEU C CA 1
ATOM 9080 C C . LEU C 1 59 ? 12.421 91.011 44.755 1.000 14.043 39 LEU C C 1
ATOM 9081 O O . LEU C 1 59 ? 11.250 90.868 45.079 1.000 14.069 39 LEU C O 1
ATOM 9086 N N . HIS C 1 60 ? 13.472 90.709 45.532 1.000 14.101 40 HIS C N 1
ATOM 9087 C CA . HIS C 1 60 ? 13.321 90.210 46.887 1.000 14.212 40 HIS C CA 1
ATOM 9088 C C . HIS C 1 60 ? 14.312 90.929 47.795 1.000 14.380 40 HIS C C 1
ATOM 9089 O O . HIS C 1 60 ? 15.361 91.367 47.341 1.000 14.371 40 HIS C O 1
ATOM 9096 N N . GLU C 1 61 ? 13.947 91.032 49.087 1.000 14.548 41 GLU C N 1
ATOM 9097 C CA . GLU C 1 61 ? 14.740 91.745 50.081 1.000 14.976 41 GLU C CA 1
ATOM 9098 C C . GLU C 1 61 ? 14.913 90.894 51.329 1.000 14.850 41 GLU C C 1
ATOM 9099 O O . GLU C 1 61 ? 14.051 90.113 51.667 1.000 14.835 41 GLU C O 1
ATOM 9105 N N . SER C 1 62 ? 16.039 91.069 52.006 1.000 14.975 42 SER C N 1
ATOM 9106 C CA . SER C 1 62 ? 16.332 90.355 53.242 1.000 15.115 42 SER C CA 1
ATOM 9107 C C . SER C 1 62 ? 17.419 91.097 54.002 1.000 15.308 42 SER C C 1
ATOM 9108 O O . SER C 1 62 ? 18.222 91.774 53.368 1.000 15.276 42 SER C O 1
ATOM 9111 N N . LYS C 1 63 ? 17.485 90.876 55.323 1.000 15.512 43 LYS C N 1
ATOM 9112 C CA . LYS C 1 63 ? 18.617 91.353 56.123 1.000 15.709 43 LYS C CA 1
ATOM 9113 C C . LYS C 1 63 ? 19.383 90.187 56.751 1.000 15.762 43 LYS C C 1
ATOM 9114 O O . LYS C 1 63 ? 20.289 90.429 57.547 1.000 15.950 43 LYS C O 1
ATOM 9120 N N . ASP C 1 64 ? 19.002 88.936 56.461 1.000 15.629 44 ASP C N 1
ATOM 9121 C CA . ASP C 1 64 ? 19.687 87.773 57.021 1.000 15.702 44 ASP C CA 1
ATOM 9122 C C . ASP C 1 64 ? 20.167 86.756 55.981 1.000 15.508 44 ASP C C 1
ATOM 9123 O O . ASP C 1 64 ? 20.937 85.860 56.327 1.000 15.585 44 ASP C O 1
ATOM 9128 N N . LEU C 1 65 ? 19.681 86.878 54.732 1.000 15.281 45 LEU C N 1
ATOM 9129 C CA . LEU C 1 65 ? 19.965 85.946 53.640 1.000 15.099 45 LEU C CA 1
ATOM 9130 C C . LEU C 1 65 ? 19.164 84.649 53.768 1.000 15.064 45 LEU C C 1
ATOM 9131 O O . LEU C 1 65 ? 19.202 83.848 52.833 1.000 14.920 45 LEU C O 1
ATOM 9136 N N . VAL C 1 66 ? 18.459 84.429 54.896 1.000 15.212 46 VAL C N 1
ATOM 9137 C CA . VAL C 1 66 ? 17.733 83.187 55.140 1.000 15.218 46 VAL C CA 1
ATOM 9138 C C . VAL C 1 66 ? 16.266 83.339 54.752 1.000 15.100 46 VAL C C 1
ATOM 9139 O O . VAL C 1 66 ? 15.700 82.461 54.126 1.000 14.980 46 VAL C O 1
ATOM 9143 N N . HIS C 1 67 ? 15.659 84.445 55.165 1.000 15.161 47 HIS C N 1
ATOM 9144 C CA . HIS C 1 67 ? 14.257 84.744 54.939 1.000 15.098 47 HIS C CA 1
ATOM 9145 C C . HIS C 1 67 ? 14.161 85.918 53.964 1.000 14.968 47 HIS C C 1
ATOM 9146 O O . HIS C 1 67 ? 14.863 86.903 54.127 1.000 15.042 47 HIS C O 1
ATOM 9153 N N . TRP C 1 68 ? 13.257 85.811 52.977 1.000 14.797 48 TRP C N 1
ATOM 9154 C CA . TRP C 1 68 ? 13.191 86.794 51.907 1.000 14.672 48 TRP C CA 1
ATOM 9155 C C . TRP C 1 68 ? 11.755 87.259 51.688 1.000 14.655 48 TRP C C 1
ATOM 9156 O O . TRP C 1 68 ? 10.864 86.445 51.746 1.000 14.625 48 TRP C O 1
ATOM 9167 N N . ASN C 1 69 ? 11.555 88.549 51.400 1.000 14.688 49 ASN C N 1
ATOM 9168 C CA . ASN C 1 69 ? 10.243 89.074 51.038 1.000 14.682 49 ASN C CA 1
ATOM 9169 C C . ASN C 1 69 ? 10.223 89.562 49.592 1.000 14.516 49 ASN C C 1
ATOM 9170 O O . ASN C 1 69 ? 11.140 90.247 49.170 1.000 14.503 49 ASN C O 1
ATOM 9175 N N . LEU C 1 70 ? 9.098 89.319 48.941 1.000 14.428 50 LEU C N 1
ATOM 9176 C CA . LEU C 1 70 ? 8.865 89.782 47.596 1.000 14.298 50 LEU C CA 1
ATOM 9177 C C . LEU C 1 70 ? 8.549 91.271 47.623 1.000 14.441 50 LEU C C 1
ATOM 9178 O O . LEU C 1 70 ? 7.764 91.713 48.452 1.000 14.612 50 LEU C O 1
ATOM 9183 N N . LEU C 1 71 ? 9.226 92.033 46.731 1.000 14.392 51 LEU C N 1
ATOM 9184 C CA . LEU C 1 71 ? 8.951 93.454 46.538 1.000 14.531 51 LEU C CA 1
ATOM 9185 C C . LEU C 1 71 ? 8.203 93.652 45.224 1.000 14.429 51 LEU C C 1
ATOM 9186 O O . LEU C 1 71 ? 8.188 92.750 44.389 1.000 14.238 51 LEU C O 1
ATOM 9191 N N . PRO C 1 72 ? 7.576 94.826 44.974 1.000 14.571 52 PRO C N 1
ATOM 9192 C CA . PRO C 1 72 ? 6.993 95.117 43.652 1.000 14.497 52 PRO C CA 1
ATOM 9193 C C . PRO C 1 72 ? 8.065 95.033 42.563 1.000 14.342 52 PRO C C 1
ATOM 9194 O O . PRO C 1 72 ? 9.193 95.518 42.743 1.000 14.387 52 PRO C O 1
ATOM 9198 N N . SER C 1 73 ? 7.686 94.431 41.436 1.000 14.178 53 SER C N 1
ATOM 9199 C CA . SER C 1 73 ? 8.560 94.325 40.279 1.000 14.046 53 SER C CA 1
ATOM 9200 C C . SER C 1 73 ? 8.737 95.692 39.634 1.000 14.171 53 SER C C 1
ATOM 9201 O O . SER C 1 73 ? 7.783 96.434 39.447 1.000 14.294 53 SER C O 1
ATOM 9204 N N . PRO C 1 74 ? 9.949 96.062 39.189 1.000 14.157 54 PRO C N 1
ATOM 9205 C CA . PRO C 1 74 ? 10.137 97.363 38.547 1.000 14.295 54 PRO C CA 1
ATOM 9206 C C . PRO C 1 74 ? 9.389 97.544 37.230 1.000 14.265 54 PRO C C 1
ATOM 9207 O O . PRO C 1 74 ? 8.890 98.631 36.946 1.000 14.436 54 PRO C O 1
ATOM 9211 N N . LEU C 1 75 ? 9.369 96.490 36.404 1.000 14.070 55 LEU C N 1
ATOM 9212 C CA . LEU C 1 75 ? 8.950 96.663 35.016 1.000 14.044 55 LEU C CA 1
ATOM 9213 C C . LEU C 1 75 ? 7.452 96.372 34.917 1.000 14.046 55 LEU C C 1
ATOM 9214 O O . LEU C 1 75 ? 7.056 95.291 34.482 1.000 13.893 55 LEU C O 1
ATOM 9219 N N . SER C 1 76 ? 6.649 97.371 35.286 1.000 14.243 56 SER C N 1
ATOM 9220 C CA . SER C 1 76 ? 5.242 97.171 35.573 1.000 14.290 56 SER C CA 1
ATOM 9221 C C . SER C 1 76 ? 4.344 97.910 34.587 1.000 14.415 56 SER C C 1
ATOM 9222 O O . SER C 1 76 ? 3.137 97.850 34.711 1.000 14.483 56 SER C O 1
ATOM 9225 N N . THR C 1 77 ? 4.920 98.573 33.575 1.000 14.458 57 THR C N 1
ATOM 9226 C CA . THR C 1 77 ? 4.150 99.320 32.578 1.000 14.602 57 THR C CA 1
ATOM 9227 C C . THR C 1 77 ? 4.666 98.929 31.211 1.000 14.473 57 THR C C 1
ATOM 9228 O O . THR C 1 77 ? 5.794 98.442 31.103 1.000 14.330 57 THR C O 1
ATOM 9232 N N . THR C 1 78 ? 3.875 99.218 30.171 1.000 14.554 58 THR C N 1
ATOM 9233 C CA . THR C 1 78 ? 4.322 98.937 28.817 1.000 14.470 58 THR C CA 1
ATOM 9234 C C . THR C 1 78 ? 5.364 99.965 28.365 1.000 14.597 58 THR C C 1
ATOM 9235 O O . THR C 1 78 ? 6.091 99.683 27.419 1.000 14.515 58 THR C O 1
ATOM 9239 N N . THR C 1 79 ? 5.472 101.113 29.033 1.000 14.806 59 THR C N 1
ATOM 9240 C CA . THR C 1 79 ? 6.586 102.043 28.827 1.000 14.928 59 THR C CA 1
ATOM 9241 C C . THR C 1 79 ? 7.898 101.377 29.239 1.000 14.739 59 THR C C 1
ATOM 9242 O O . THR C 1 79 ? 8.925 101.533 28.559 1.000 14.727 59 THR C O 1
ATOM 9246 N N . LEU C 1 80 ? 7.870 100.595 30.329 1.000 14.602 60 LEU C N 1
ATOM 9247 C CA . LEU C 1 80 ? 9.075 99.928 30.794 1.000 14.445 60 LEU C CA 1
ATOM 9248 C C . LEU C 1 80 ? 9.306 98.615 30.055 1.000 14.213 60 LEU C C 1
ATOM 9249 O O . LEU C 1 80 ? 10.457 98.239 29.827 1.000 14.125 60 LEU C O 1
ATOM 9254 N N . LEU C 1 81 ? 8.233 97.909 29.692 1.000 14.132 61 LEU C N 1
ATOM 9255 C CA . LEU C 1 81 ? 8.372 96.584 29.119 1.000 13.930 61 LEU C CA 1
ATOM 9256 C C . LEU C 1 81 ? 7.174 96.245 28.235 1.000 13.920 61 LEU C C 1
ATOM 9257 O O . LEU C 1 81 ? 6.072 96.139 28.728 1.000 13.942 61 LEU C O 1
ATOM 9262 N N . ASP C 1 82 ? 7.451 96.026 26.940 1.000 13.893 62 ASP C N 1
ATOM 9263 C CA . ASP C 1 82 ? 6.452 95.689 25.934 1.000 13.895 62 ASP C CA 1
ATOM 9264 C C . ASP C 1 82 ? 6.781 94.330 25.307 1.000 13.722 62 ASP C C 1
ATOM 9265 O O . ASP C 1 82 ? 7.668 94.247 24.464 1.000 13.714 62 ASP C O 1
ATOM 9270 N N . MET C 1 83 ? 6.067 93.275 25.724 1.000 13.606 63 MET C N 1
ATOM 9271 C CA . MET C 1 83 ? 6.411 91.909 25.334 1.000 13.458 63 MET C CA 1
ATOM 9272 C C . MET C 1 83 ? 5.272 91.219 24.592 1.000 13.439 63 MET C C 1
ATOM 9273 O O . MET C 1 83 ? 5.322 90.023 24.361 1.000 13.334 63 MET C O 1
ATOM 9278 N N . LYS C 1 84 ? 4.255 91.961 24.193 1.000 13.558 64 LYS C N 1
ATOM 9279 C CA . LYS C 1 84 ? 3.186 91.367 23.406 1.000 13.561 64 LYS C CA 1
ATOM 9280 C C . LYS C 1 84 ? 3.805 90.718 22.162 1.000 13.525 64 LYS C C 1
ATOM 9281 O O . LYS C 1 84 ? 4.602 91.331 21.461 1.000 13.594 64 LYS C O 1
ATOM 9287 N N . GLY C 1 85 ? 3.503 89.434 21.945 1.000 13.428 65 GLY C N 1
ATOM 9288 C CA . GLY C 1 85 ? 4.023 88.697 20.812 1.000 13.412 65 GLY C CA 1
ATOM 9289 C C . GLY C 1 85 ? 5.382 88.052 21.055 1.000 13.325 65 GLY C C 1
ATOM 9290 O O . GLY C 1 85 ? 5.854 87.306 20.211 1.000 13.321 65 GLY C O 1
ATOM 9291 N N . ASN C 1 86 ? 6.020 88.332 22.202 1.000 13.276 66 ASN C N 1
ATOM 9292 C CA . ASN C 1 86 ? 7.331 87.762 22.468 1.000 13.215 66 ASN C CA 1
ATOM 9293 C C . ASN C 1 86 ? 7.274 86.244 22.464 1.000 13.136 66 ASN C C 1
ATOM 9294 O O . ASN C 1 86 ? 6.312 85.651 22.949 1.000 13.092 66 ASN C O 1
ATOM 9299 N N . PRO C 1 87 ? 8.324 85.558 21.960 1.000 13.135 67 PRO C N 1
ATOM 9300 C CA . PRO C 1 87 ? 8.381 84.099 22.065 1.000 13.089 67 PRO C CA 1
ATOM 9301 C C . PRO C 1 87 ? 8.559 83.712 23.528 1.000 13.015 67 PRO C C 1
ATOM 9302 O O . PRO C 1 87 ? 9.146 84.466 24.324 1.000 13.007 67 PRO C O 1
ATOM 9306 N N . ALA C 1 88 ? 8.047 82.536 23.862 1.000 12.981 68 ALA C N 1
ATOM 9307 C CA . ALA C 1 88 ? 8.254 81.979 25.191 1.000 12.934 68 ALA C CA 1
ATOM 9308 C C . ALA C 1 88 ? 9.757 81.881 25.452 1.000 12.952 68 ALA C C 1
ATOM 9309 O O . ALA C 1 88 ? 10.526 81.462 24.581 1.000 13.001 68 ALA C O 1
ATOM 9311 N N . SER C 1 89 ? 10.162 82.341 26.637 1.000 12.929 69 SER C N 1
ATOM 9312 C CA . SER C 1 89 ? 11.555 82.337 27.052 1.000 12.955 69 SER C CA 1
ATOM 9313 C C . SER C 1 89 ? 12.394 83.368 26.306 1.000 12.999 69 SER C C 1
ATOM 9314 O O . SER C 1 89 ? 13.620 83.396 26.452 1.000 13.038 69 SER C O 1
ATOM 9317 N N . GLY C 1 90 ? 11.704 84.243 25.560 1.000 13.009 70 GLY C N 1
ATOM 9318 C CA . GLY C 1 90 ? 12.217 85.572 25.280 1.000 13.059 70 GLY C CA 1
ATOM 9319 C C . GLY C 1 90 ? 11.932 86.506 26.445 1.000 13.050 70 GLY C C 1
ATOM 9320 O O . GLY C 1 90 ? 11.740 86.055 27.584 1.000 13.008 70 GLY C O 1
ATOM 9321 N N . GLY C 1 91 ? 11.874 87.801 26.153 1.000 13.111 71 GLY C N 1
ATOM 9322 C CA . GLY C 1 91 ? 11.584 88.788 27.168 1.000 13.139 71 GLY C CA 1
ATOM 9323 C C . GLY C 1 91 ? 12.791 88.995 28.084 1.000 13.155 71 GLY C C 1
ATOM 9324 O O . GLY C 1 91 ? 13.924 89.044 27.600 1.000 13.188 71 GLY C O 1
ATOM 9325 N N . ILE C 1 92 ? 12.521 89.057 29.398 1.000 13.145 72 ILE C N 1
ATOM 9326 C CA . ILE C 1 92 ? 13.504 89.509 30.367 1.000 13.189 72 ILE C CA 1
ATOM 9327 C C . ILE C 1 92 ? 14.456 88.374 30.723 1.000 13.149 72 ILE C C 1
ATOM 9328 O O . ILE C 1 92 ? 14.091 87.432 31.422 1.000 13.101 72 ILE C O 1
ATOM 9333 N N . TRP C 1 93 ? 15.687 88.487 30.230 1.000 13.189 73 TRP C N 1
ATOM 9334 C CA . TRP C 1 93 ? 16.720 87.533 30.566 1.000 13.189 73 TRP C CA 1
ATOM 9335 C C . TRP C 1 93 ? 17.396 88.011 31.847 1.000 13.242 73 TRP C C 1
ATOM 9336 O O . TRP C 1 93 ? 16.778 88.762 32.594 1.000 13.259 73 TRP C O 1
ATOM 9347 N N . ALA C 1 94 ? 18.621 87.574 32.115 1.000 13.287 74 ALA C N 1
ATOM 9348 C CA . ALA C 1 94 ? 19.268 87.922 33.366 1.000 13.350 74 ALA C CA 1
ATOM 9349 C C . ALA C 1 94 ? 19.326 89.443 33.521 1.000 13.417 74 ALA C C 1
ATOM 9350 O O . ALA C 1 94 ? 19.840 90.160 32.654 1.000 13.463 74 ALA C O 1
ATOM 9352 N N . PRO C 1 95 ? 18.783 89.973 34.630 1.000 13.446 75 PRO C N 1
ATOM 9353 C CA . PRO C 1 95 ? 18.895 91.396 34.944 1.000 13.546 75 PRO C CA 1
ATOM 9354 C C . PRO C 1 95 ? 20.124 91.689 35.802 1.000 13.647 75 PRO C C 1
ATOM 9355 O O . PRO C 1 95 ? 20.721 90.799 36.430 1.000 13.644 75 PRO C O 1
ATOM 9359 N N . ASP C 1 96 ? 20.454 92.975 35.873 1.000 13.758 76 ASP C N 1
ATOM 9360 C CA . ASP C 1 96 ? 21.552 93.419 36.700 1.000 13.876 76 ASP C CA 1
ATOM 9361 C C . ASP C 1 96 ? 21.079 94.608 37.514 1.000 13.994 76 ASP C C 1
ATOM 9362 O O . ASP C 1 96 ? 20.770 95.639 36.939 1.000 14.056 76 ASP C O 1
ATOM 9367 N N . LEU C 1 97 ? 21.051 94.421 38.845 1.000 14.045 77 LEU C N 1
ATOM 9368 C CA . LEU C 1 97 ? 20.744 95.471 39.792 1.000 14.192 77 LEU C CA 1
ATOM 9369 C C . LEU C 1 97 ? 22.030 95.956 40.453 1.000 14.335 77 LEU C C 1
ATOM 9370 O O . LEU C 1 97 ? 22.872 95.160 40.871 1.000 14.323 77 LEU C O 1
ATOM 9375 N N . SER C 1 98 ? 22.171 97.281 40.531 1.000 14.492 78 SER C N 1
ATOM 9376 C CA . SER C 1 98 ? 23.317 97.880 41.184 1.000 14.655 78 SER C CA 1
ATOM 9377 C C . SER C 1 98 ? 22.871 99.101 41.967 1.000 14.849 78 SER C C 1
ATOM 9378 O O . SER C 1 98 ? 21.807 99.648 41.738 1.000 14.870 78 SER C O 1
ATOM 9381 N N . TYR C 1 99 ? 23.719 99.515 42.910 1.000 15.013 79 TYR C N 1
ATOM 9382 C CA . TYR C 1 99 ? 23.485 100.716 43.681 1.000 15.240 79 TYR C CA 1
ATOM 9383 C C . TYR C 1 99 ? 24.754 101.549 43.653 1.000 15.408 79 TYR C C 1
ATOM 9384 O O . TYR C 1 99 ? 25.820 101.058 43.980 1.000 15.412 79 TYR C O 1
ATOM 9393 N N . ALA C 1 100 ? 24.627 102.793 43.191 1.000 15.558 80 ALA C N 1
ATOM 9394 C CA . ALA C 1 100 ? 25.734 103.739 43.178 1.000 15.756 80 ALA C CA 1
ATOM 9395 C C . ALA C 1 100 ? 25.158 105.140 43.033 1.000 15.969 80 ALA C C 1
ATOM 9396 O O . ALA C 1 100 ? 24.063 105.298 42.511 1.000 15.922 80 ALA C O 1
ATOM 9398 N N . ASP C 1 101 ? 25.877 106.134 43.548 1.000 16.225 81 ASP C N 1
ATOM 9399 C CA . ASP C 1 101 ? 25.513 107.525 43.375 1.000 16.533 81 ASP C CA 1
ATOM 9400 C C . ASP C 1 101 ? 24.143 107.791 43.979 1.000 16.812 81 ASP C C 1
ATOM 9401 O O . ASP C 1 101 ? 23.401 108.603 43.459 1.000 17.004 81 ASP C O 1
ATOM 9406 N N . GLY C 1 102 ? 23.821 107.082 45.063 1.000 16.815 82 GLY C N 1
ATOM 9407 C CA . GLY C 1 102 ? 22.583 107.272 45.782 1.000 17.109 82 GLY C CA 1
ATOM 9408 C C . GLY C 1 102 ? 21.354 106.783 45.030 1.000 17.013 82 GLY C C 1
ATOM 9409 O O . GLY C 1 102 ? 20.257 107.219 45.329 1.000 17.088 82 GLY C O 1
ATOM 9410 N N . LYS C 1 103 ? 21.501 105.866 44.061 1.000 16.975 83 LYS C N 1
ATOM 9411 C CA . LYS C 1 103 ? 20.304 105.290 43.449 1.000 16.676 83 LYS C CA 1
ATOM 9412 C C . LYS C 1 103 ? 20.536 103.876 42.929 1.000 15.626 83 LYS C C 1
ATOM 9413 O O . LYS C 1 103 ? 21.663 103.405 42.825 1.000 15.549 83 LYS C O 1
ATOM 9419 N N . PHE C 1 104 ? 19.407 103.208 42.661 1.000 15.471 84 PHE C N 1
ATOM 9420 C CA . PHE C 1 104 ? 19.382 101.869 42.092 1.000 15.190 84 PHE C CA 1
ATOM 9421 C C . PHE C 1 104 ? 19.443 102.010 40.572 1.000 15.097 84 PHE C C 1
ATOM 9422 O O . PHE C 1 104 ? 18.796 102.894 40.022 1.000 15.206 84 PHE C O 1
ATOM 9430 N N . TRP C 1 105 ? 20.222 101.128 39.953 1.000 14.923 85 TRP C N 1
ATOM 9431 C CA . TRP C 1 105 ? 20.328 101.032 38.510 1.000 14.821 85 TRP C CA 1
ATOM 9432 C C . TRP C 1 105 ? 19.946 99.621 38.099 1.000 14.579 85 TRP C C 1
ATOM 9433 O O . TRP C 1 105 ? 20.491 98.653 38.623 1.000 14.488 85 TRP C O 1
ATOM 9444 N N . LEU C 1 106 ? 19.023 99.518 37.137 1.000 14.496 86 LEU C N 1
ATOM 9445 C CA . LEU C 1 106 ? 18.594 98.225 36.653 1.000 14.286 86 LEU C CA 1
ATOM 9446 C C . LEU C 1 106 ? 18.869 98.127 35.138 1.000 14.219 86 LEU C C 1
ATOM 9447 O O . LEU C 1 106 ? 18.323 98.906 34.368 1.000 14.289 86 LEU C O 1
ATOM 9452 N N . ILE C 1 107 ? 19.768 97.215 34.771 1.000 14.116 87 ILE C N 1
ATOM 9453 C CA . ILE C 1 107 ? 19.971 96.860 33.379 1.000 14.044 87 ILE C CA 1
ATOM 9454 C C . ILE C 1 107 ? 19.140 95.612 33.109 1.000 13.874 87 ILE C C 1
ATOM 9455 O O . ILE C 1 107 ? 19.245 94.625 33.811 1.000 13.792 87 ILE C O 1
ATOM 9460 N N . TYR C 1 108 ? 18.277 95.666 32.112 1.000 13.837 88 TYR C N 1
ATOM 9461 C CA . TYR C 1 108 ? 17.470 94.522 31.775 1.000 13.692 88 TYR C CA 1
ATOM 9462 C C . TYR C 1 108 ? 17.455 94.367 30.248 1.000 13.667 88 TYR C C 1
ATOM 9463 O O . TYR C 1 108 ? 17.720 95.333 29.521 1.000 13.774 88 TYR C O 1
ATOM 9472 N N . THR C 1 109 ? 17.137 93.150 29.818 1.000 13.546 89 THR C N 1
ATOM 9473 C CA . THR C 1 109 ? 17.299 92.752 28.434 1.000 13.527 89 THR C CA 1
ATOM 9474 C C . THR C 1 109 ? 15.975 92.182 27.955 1.000 13.448 89 THR C C 1
ATOM 9475 O O . THR C 1 109 ? 15.462 91.304 28.620 1.000 13.359 89 THR C O 1
ATOM 9479 N N . ASP C 1 110 ? 15.465 92.656 26.801 1.000 13.495 90 ASP C N 1
ATOM 9480 C CA . ASP C 1 110 ? 14.289 92.092 26.160 1.000 13.437 90 ASP C CA 1
ATOM 9481 C C . ASP C 1 110 ? 14.765 91.308 24.937 1.000 13.422 90 ASP C C 1
ATOM 9482 O O . ASP C 1 110 ? 15.191 91.908 23.935 1.000 13.515 90 ASP C O 1
ATOM 9487 N N . VAL C 1 111 ? 14.674 89.970 25.024 1.000 13.325 91 VAL C N 1
ATOM 9488 C CA . VAL C 1 111 ? 15.108 89.109 23.938 1.000 13.330 91 VAL C CA 1
ATOM 9489 C C . VAL C 1 111 ? 13.913 88.756 23.054 1.000 13.315 91 VAL C C 1
ATOM 9490 O O . VAL C 1 111 ? 12.889 88.302 23.552 1.000 13.244 91 VAL C O 1
ATOM 9494 N N . LYS C 1 112 ? 14.071 88.964 21.734 1.000 13.398 92 LYS C N 1
ATOM 9495 C CA . LYS C 1 112 ? 12.996 88.789 20.775 1.000 13.416 92 LYS C CA 1
ATOM 9496 C C . LYS C 1 112 ? 13.141 87.495 19.966 1.000 13.411 92 LYS C C 1
ATOM 9497 O O . LYS C 1 112 ? 12.187 87.091 19.324 1.000 13.414 92 LYS C O 1
ATOM 9503 N N . ILE C 1 113 ? 14.326 86.870 19.941 1.000 13.429 93 ILE C N 1
ATOM 9504 C CA . ILE C 1 113 ? 14.546 85.631 19.192 1.000 13.460 93 ILE C CA 1
ATOM 9505 C C . ILE C 1 113 ? 15.201 84.599 20.114 1.000 13.409 93 ILE C C 1
ATOM 9506 O O . ILE C 1 113 ? 16.202 84.922 20.735 1.000 13.420 93 ILE C O 1
ATOM 9511 N N . THR C 1 114 ? 14.663 83.372 20.164 1.000 13.377 94 THR C N 1
ATOM 9512 C CA . THR C 1 114 ? 15.145 82.348 21.083 1.000 13.348 94 THR C CA 1
ATOM 9513 C C . THR C 1 114 ? 15.810 81.164 20.390 1.000 13.454 94 THR C C 1
ATOM 9514 O O . THR C 1 114 ? 16.353 80.306 21.070 1.000 13.468 94 THR C O 1
ATOM 9518 N N . GLU C 1 115 ? 15.710 81.057 19.065 1.000 13.547 95 GLU C N 1
ATOM 9519 C CA . GLU C 1 115 ? 16.293 79.946 18.322 1.000 13.681 95 GLU C CA 1
ATOM 9520 C C . GLU C 1 115 ? 16.952 80.473 17.055 1.000 13.816 95 GLU C C 1
ATOM 9521 O O . GLU C 1 115 ? 16.533 81.491 16.512 1.000 13.807 95 GLU C O 1
ATOM 9527 N N . GLY C 1 116 ? 17.971 79.752 16.599 1.000 13.964 96 GLY C N 1
ATOM 9528 C CA . GLY C 1 116 ? 18.539 79.955 15.270 1.000 14.134 96 GLY C CA 1
ATOM 9529 C C . GLY C 1 116 ? 19.843 80.730 15.382 1.000 14.197 96 GLY C C 1
ATOM 9530 O O . GLY C 1 116 ? 20.382 80.880 16.486 1.000 14.126 96 GLY C O 1
ATOM 9531 N N . PRO C 1 117 ? 20.370 81.269 14.259 1.000 14.344 97 PRO C N 1
ATOM 9532 C CA . PRO C 1 117 ? 21.660 81.968 14.280 1.000 14.433 97 PRO C CA 1
ATOM 9533 C C . PRO C 1 117 ? 21.713 83.296 15.026 1.000 14.317 97 PRO C C 1
ATOM 9534 O O . PRO C 1 117 ? 22.795 83.722 15.446 1.000 14.363 97 PRO C O 1
ATOM 9538 N N . PHE C 1 118 ? 20.545 83.920 15.247 1.000 14.181 98 PHE C N 1
ATOM 9539 C CA . PHE C 1 118 ? 20.472 85.229 15.863 1.000 14.102 98 PHE C CA 1
ATOM 9540 C C . PHE C 1 118 ? 19.747 85.138 17.210 1.000 13.918 98 PHE C C 1
ATOM 9541 O O . PHE C 1 118 ? 19.003 84.195 17.467 1.000 13.844 98 PHE C O 1
ATOM 9549 N N . LYS C 1 119 ? 19.949 86.158 18.043 1.000 13.864 99 LYS C N 1
ATOM 9550 C CA . LYS C 1 119 ? 19.300 86.252 19.338 1.000 13.769 99 LYS C CA 1
ATOM 9551 C C . LYS C 1 119 ? 19.041 87.712 19.701 1.000 14.347 99 LYS C C 1
ATOM 9552 O O . LYS C 1 119 ? 19.339 88.135 20.834 1.000 14.895 99 LYS C O 1
ATOM 9558 N N . ASP C 1 120 ? 18.450 88.444 18.762 1.000 14.684 100 ASP C N 1
ATOM 9559 C CA . ASP C 1 120 ? 18.314 89.891 18.814 1.000 15.256 100 ASP C CA 1
ATOM 9560 C C . ASP C 1 120 ? 17.722 90.317 20.158 1.000 15.034 100 ASP C C 1
ATOM 9561 O O . ASP C 1 120 ? 16.672 89.846 20.585 1.000 14.721 100 ASP C O 1
ATOM 9566 N N . MET C 1 121 ? 18.447 91.223 20.808 1.000 15.082 101 MET C N 1
ATOM 9567 C CA . MET C 1 121 ? 18.131 91.662 22.153 1.000 15.100 101 MET C CA 1
ATOM 9568 C C . MET C 1 121 ? 18.374 93.165 22.221 1.000 14.389 101 MET C C 1
ATOM 9569 O O . MET C 1 121 ? 19.082 93.698 21.376 1.000 14.642 101 MET C O 1
ATOM 9574 N N . THR C 1 122 ? 17.649 93.838 23.123 1.000 13.789 102 THR C N 1
ATOM 9575 C CA . THR C 1 122 ? 17.967 95.202 23.493 1.000 13.914 102 THR C CA 1
ATOM 9576 C C . THR C 1 122 ? 18.159 95.242 25.005 1.000 13.864 102 THR C C 1
ATOM 9577 O O . THR C 1 122 ? 17.351 94.675 25.742 1.000 13.758 102 THR C O 1
ATOM 9581 N N . ASN C 1 123 ? 19.254 95.879 25.422 1.000 13.955 103 ASN C N 1
ATOM 9582 C CA . ASN C 1 123 ? 19.551 96.144 26.821 1.000 13.955 103 ASN C CA 1
ATOM 9583 C C . ASN C 1 123 ? 19.077 97.558 27.169 1.000 14.095 103 ASN C C 1
ATOM 9584 O O . ASN C 1 123 ? 19.393 98.530 26.457 1.000 14.244 103 ASN C O 1
ATOM 9589 N N . TYR C 1 124 ? 18.335 97.655 28.269 1.000 14.069 104 TYR C N 1
ATOM 9590 C CA . TYR C 1 124 ? 17.762 98.903 28.721 1.000 14.217 104 TYR C CA 1
ATOM 9591 C C . TYR C 1 124 ? 18.292 99.248 30.120 1.000 14.271 104 TYR C C 1
ATOM 9592 O O . TYR C 1 124 ? 18.737 98.368 30.830 1.000 14.162 104 TYR C O 1
ATOM 9601 N N . LEU C 1 125 ? 18.236 100.544 30.447 1.000 14.463 105 LEU C N 1
ATOM 9602 C CA . LEU C 1 125 ? 18.557 101.084 31.766 1.000 14.563 105 LEU C CA 1
ATOM 9603 C C . LEU C 1 125 ? 17.366 101.854 32.315 1.000 14.685 105 LEU C C 1
ATOM 9604 O O . LEU C 1 125 ? 16.856 102.744 31.650 1.000 14.827 105 LEU C O 1
ATOM 9609 N N . THR C 1 126 ? 16.972 101.530 33.563 1.000 14.655 106 THR C N 1
ATOM 9610 C CA . THR C 1 126 ? 16.077 102.354 34.354 1.000 14.820 106 THR C CA 1
ATOM 9611 C C . THR C 1 126 ? 16.716 102.541 35.722 1.000 14.902 106 THR C C 1
ATOM 9612 O O . THR C 1 126 ? 17.603 101.768 36.079 1.000 14.784 106 THR C O 1
ATOM 9616 N N . THR C 1 127 ? 16.273 103.571 36.459 1.000 15.126 107 THR C N 1
ATOM 9617 C CA . THR C 1 127 ? 16.830 103.900 37.759 1.000 15.251 107 THR C CA 1
ATOM 9618 C C . THR C 1 127 ? 15.696 104.303 38.707 1.000 15.396 107 THR C C 1
ATOM 9619 O O . THR C 1 127 ? 14.591 104.691 38.294 1.000 15.468 107 THR C O 1
ATOM 9623 N N . ALA C 1 128 ? 16.027 104.256 40.002 1.000 15.619 108 ALA C N 1
ATOM 9624 C CA . ALA C 1 128 ? 15.090 104.623 41.049 1.000 16.350 108 ALA C CA 1
ATOM 9625 C C . ALA C 1 128 ? 15.889 104.995 42.293 1.000 17.283 108 ALA C C 1
ATOM 9626 O O . ALA C 1 128 ? 16.931 104.373 42.572 1.000 16.999 108 ALA C O 1
ATOM 9628 N N . THR C 1 129 ? 15.426 106.009 43.029 1.000 18.582 109 THR C N 1
ATOM 9629 C CA . THR C 1 129 ? 16.028 106.279 44.332 1.000 19.795 109 THR C CA 1
ATOM 9630 C C . THR C 1 129 ? 15.415 105.344 45.378 1.000 20.634 109 THR C C 1
ATOM 9631 O O . THR C 1 129 ? 16.085 105.042 46.351 1.000 20.605 109 THR C O 1
ATOM 9635 N N . ASP C 1 130 ? 14.193 104.844 45.149 1.000 22.113 110 ASP C N 1
ATOM 9636 C CA . ASP C 1 130 ? 13.541 103.907 46.049 1.000 23.627 110 ASP C CA 1
ATOM 9637 C C . ASP C 1 130 ? 13.323 102.553 45.367 1.000 22.079 110 ASP C C 1
ATOM 9638 O O . ASP C 1 130 ? 12.783 102.512 44.271 1.000 20.224 110 ASP C O 1
ATOM 9643 N N . ILE C 1 131 ? 13.724 101.458 46.040 1.000 21.193 111 ILE C N 1
ATOM 9644 C CA . ILE C 1 131 ? 13.696 100.121 45.439 1.000 20.594 111 ILE C CA 1
ATOM 9645 C C . ILE C 1 131 ? 12.276 99.729 44.995 1.000 20.978 111 ILE C C 1
ATOM 9646 O O . ILE C 1 131 ? 12.111 98.891 44.101 1.000 20.488 111 ILE C O 1
ATOM 9651 N N . ARG C 1 132 ? 11.255 100.324 45.629 1.000 21.366 112 ARG C N 1
ATOM 9652 C CA . ARG C 1 132 ? 9.859 100.029 45.330 1.000 22.056 112 ARG C CA 1
ATOM 9653 C C . ARG C 1 132 ? 9.345 100.922 44.206 1.000 21.256 112 ARG C C 1
ATOM 9654 O O . ARG C 1 132 ? 8.180 100.817 43.849 1.000 21.320 112 ARG C O 1
ATOM 9662 N N . GLY C 1 133 ? 10.202 101.790 43.654 1.000 20.605 113 GLY C N 1
ATOM 9663 C CA . GLY C 1 133 ? 9.837 102.658 42.546 1.000 20.010 113 GLY C CA 1
ATOM 9664 C C . GLY C 1 133 ? 9.480 104.066 43.015 1.000 20.185 113 GLY C C 1
ATOM 9665 O O . GLY C 1 133 ? 9.576 104.388 44.202 1.000 21.068 113 GLY C O 1
ATOM 9666 N N . PRO C 1 134 ? 9.058 104.980 42.116 1.000 20.051 114 PRO C N 1
ATOM 9667 C CA . PRO C 1 134 ? 8.914 104.686 40.683 1.000 19.081 114 PRO C CA 1
ATOM 9668 C C . PRO C 1 134 ? 10.250 104.578 39.948 1.000 18.259 114 PRO C C 1
ATOM 9669 O O . PRO C 1 134 ? 11.263 105.068 40.418 1.000 18.475 114 PRO C O 1
ATOM 9673 N N . TRP C 1 135 ? 10.221 103.944 38.775 1.000 17.433 115 TRP C N 1
ATOM 9674 C CA . TRP C 1 135 ? 11.393 103.735 37.930 1.000 16.651 115 TRP C CA 1
ATOM 9675 C C . TRP C 1 135 ? 11.330 104.653 36.711 1.000 16.687 115 TRP C C 1
ATOM 9676 O O . TRP C 1 135 ? 10.272 104.836 36.134 1.000 16.890 115 TRP C O 1
ATOM 9687 N N . THR C 1 136 ? 12.479 105.198 36.305 1.000 16.771 116 THR C N 1
ATOM 9688 C CA . THR C 1 136 ? 12.535 106.149 35.210 1.000 16.906 116 THR C CA 1
ATOM 9689 C C . THR C 1 136 ? 12.273 105.446 33.875 1.000 16.883 116 THR C C 1
ATOM 9690 O O . THR C 1 136 ? 12.593 104.262 33.706 1.000 16.538 116 THR C O 1
ATOM 9694 N N . ASP C 1 137 ? 11.667 106.206 32.948 1.000 17.087 117 ASP C N 1
ATOM 9695 C CA . ASP C 1 137 ? 11.458 105.755 31.576 1.000 17.175 117 ASP C CA 1
ATOM 9696 C C . ASP C 1 137 ? 12.775 105.190 31.062 1.000 16.542 117 ASP C C 1
ATOM 9697 O O . ASP C 1 137 ? 13.835 105.795 31.247 1.000 16.657 117 ASP C O 1
ATOM 9702 N N . PRO C 1 138 ? 12.777 103.990 30.449 1.000 16.003 118 PRO C N 1
ATOM 9703 C CA . PRO C 1 138 ? 14.025 103.322 30.102 1.000 15.814 118 PRO C CA 1
ATOM 9704 C C . PRO C 1 138 ? 14.765 104.008 28.951 1.000 16.052 118 PRO C C 1
ATOM 9705 O O . PRO C 1 138 ? 14.160 104.566 28.055 1.000 15.791 118 PRO C O 1
ATOM 9709 N N . ILE C 1 139 ? 16.085 103.935 29.028 1.000 16.046 119 ILE C N 1
ATOM 9710 C CA . ILE C 1 139 ? 17.043 104.327 28.008 1.000 16.458 119 ILE C CA 1
ATOM 9711 C C . ILE C 1 139 ? 17.467 103.042 27.316 1.000 15.538 119 ILE C C 1
ATOM 9712 O O . ILE C 1 139 ? 17.821 102.077 27.990 1.000 15.239 119 ILE C O 1
ATOM 9717 N N . ALA C 1 140 ? 17.441 103.015 25.981 1.000 15.048 120 ALA C N 1
ATOM 9718 C CA . ALA C 1 140 ? 18.011 101.892 25.269 1.000 14.745 120 ALA C CA 1
ATOM 9719 C C . ALA C 1 140 ? 19.532 102.039 25.318 1.000 14.796 120 ALA C C 1
ATOM 9720 O O . ALA C 1 140 ? 20.071 103.104 25.025 1.000 14.996 120 ALA C O 1
ATOM 9722 N N . VAL C 1 141 ? 20.243 100.984 25.732 1.000 14.635 121 VAL C N 1
ATOM 9723 C CA . VAL C 1 141 ? 21.687 101.088 25.858 1.000 14.694 121 VAL C CA 1
ATOM 9724 C C . VAL C 1 141 ? 22.376 100.512 24.626 1.000 14.680 121 VAL C C 1
ATOM 9725 O O . VAL C 1 141 ? 23.132 101.218 23.994 1.000 14.840 121 VAL C O 1
ATOM 9729 N N . ASN C 1 142 ? 22.164 99.234 24.333 1.000 14.509 122 ASN C N 1
ATOM 9730 C CA . ASN C 1 142 ? 22.740 98.593 23.161 1.000 14.508 122 ASN C CA 1
ATOM 9731 C C . ASN C 1 142 ? 22.108 97.217 22.974 1.000 14.326 122 ASN C C 1
ATOM 9732 O O . ASN C 1 142 ? 21.157 96.877 23.679 1.000 14.209 122 ASN C O 1
ATOM 9737 N N . GLY C 1 143 ? 22.628 96.467 22.004 1.000 14.326 123 GLY C N 1
ATOM 9738 C CA . GLY C 1 143 ? 22.406 95.034 21.840 1.000 14.187 123 GLY C CA 1
ATOM 9739 C C . GLY C 1 143 ? 23.665 94.270 22.249 1.000 14.179 123 GLY C C 1
ATOM 9740 O O . GLY C 1 143 ? 23.925 94.138 23.445 1.000 14.122 123 GLY C O 1
ATOM 9741 N N . VAL C 1 144 ? 24.401 93.747 21.259 1.000 14.252 124 VAL C N 1
ATOM 9742 C CA . VAL C 1 144 ? 25.744 93.186 21.404 1.000 14.310 124 VAL C CA 1
ATOM 9743 C C . VAL C 1 144 ? 25.675 91.783 21.993 1.000 14.188 124 VAL C C 1
ATOM 9744 O O . VAL C 1 144 ? 26.209 90.840 21.414 1.000 14.231 124 VAL C O 1
ATOM 9748 N N . GLY C 1 145 ? 25.071 91.698 23.191 1.000 14.066 125 GLY C N 1
ATOM 9749 C CA . GLY C 1 145 ? 24.818 90.433 23.845 1.000 13.955 125 GLY C CA 1
ATOM 9750 C C . GLY C 1 145 ? 23.950 90.623 25.091 1.000 13.839 125 GLY C C 1
ATOM 9751 O O . GLY C 1 145 ? 23.714 91.736 25.530 1.000 13.860 125 GLY C O 1
ATOM 9752 N N . PHE C 1 146 ? 23.462 89.514 25.621 1.000 13.738 126 PHE C N 1
ATOM 9753 C CA . PHE C 1 146 ? 22.631 89.507 26.825 1.000 13.639 126 PHE C CA 1
ATOM 9754 C C . PHE C 1 146 ? 23.553 89.464 28.035 1.000 13.677 126 PHE C C 1
ATOM 9755 O O . PHE C 1 146 ? 24.775 89.589 27.887 1.000 13.780 126 PHE C O 1
ATOM 9763 N N . ASP C 1 147 ? 22.948 89.332 29.221 1.000 13.609 127 ASP C N 1
ATOM 9764 C CA . ASP C 1 147 ? 23.681 89.310 30.491 1.000 13.653 127 ASP C CA 1
ATOM 9765 C C . ASP C 1 147 ? 24.496 90.587 30.667 1.000 13.764 127 ASP C C 1
ATOM 9766 O O . ASP C 1 147 ? 25.651 90.532 31.083 1.000 13.852 127 ASP C O 1
ATOM 9771 N N . ALA C 1 148 ? 23.883 91.729 30.301 1.000 13.777 128 ALA C N 1
ATOM 9772 C CA . ALA C 1 148 ? 24.522 93.024 30.453 1.000 13.901 128 ALA C CA 1
ATOM 9773 C C . ALA C 1 148 ? 24.506 93.434 31.923 1.000 13.931 128 ALA C C 1
ATOM 9774 O O . ALA C 1 148 ? 23.490 93.301 32.595 1.000 13.863 128 ALA C O 1
ATOM 9776 N N . SER C 1 149 ? 25.624 94.016 32.357 1.000 14.055 129 SER C N 1
ATOM 9777 C CA . SER C 1 149 ? 25.854 94.339 33.757 1.000 14.116 129 SER C CA 1
ATOM 9778 C C . SER C 1 149 ? 26.559 95.689 33.850 1.000 14.279 129 SER C C 1
ATOM 9779 O O . SER C 1 149 ? 27.493 95.957 33.090 1.000 14.359 129 SER C O 1
ATOM 9782 N N . LEU C 1 150 ? 26.070 96.556 34.733 1.000 14.346 130 LEU C N 1
ATOM 9783 C CA . LEU C 1 150 ? 26.609 97.895 34.885 1.000 14.523 130 LEU C CA 1
ATOM 9784 C C . LEU C 1 150 ? 27.733 97.851 35.914 1.000 14.627 130 LEU C C 1
ATOM 9785 O O . LEU C 1 150 ? 27.517 97.504 37.058 1.000 14.618 130 LEU C O 1
ATOM 9790 N N . PHE C 1 151 ? 28.954 98.164 35.488 1.000 14.737 131 PHE C N 1
ATOM 9791 C CA . PHE C 1 151 ? 30.071 98.221 36.409 1.000 14.862 131 PHE C CA 1
ATOM 9792 C C . PHE C 1 151 ? 30.369 99.681 36.752 1.000 15.060 131 PHE C C 1
ATOM 9793 O O . PHE C 1 151 ? 30.672 100.500 35.878 1.000 15.152 131 PHE C O 1
ATOM 9801 N N . HIS C 1 152 ? 30.281 99.982 38.050 1.000 15.143 132 HIS C N 1
ATOM 9802 C CA . HIS C 1 152 ? 30.594 101.291 38.584 1.000 15.358 132 HIS C CA 1
ATOM 9803 C C . HIS C 1 152 ? 32.010 101.304 39.146 1.000 15.502 132 HIS C C 1
ATOM 9804 O O . HIS C 1 152 ? 32.216 100.854 40.263 1.000 15.526 132 HIS C O 1
ATOM 9811 N N . ASP C 1 153 ? 32.978 101.817 38.372 1.000 15.612 133 ASP C N 1
ATOM 9812 C CA . ASP C 1 153 ? 34.353 101.889 38.840 1.000 15.819 133 ASP C CA 1
ATOM 9813 C C . ASP C 1 153 ? 34.480 102.923 39.965 1.000 16.068 133 ASP C C 1
ATOM 9814 O O . ASP C 1 153 ? 33.842 103.968 39.950 1.000 16.071 133 ASP C O 1
ATOM 9819 N N . GLU C 1 154 ? 35.367 102.648 40.925 1.000 16.879 134 GLU C N 1
ATOM 9820 C CA . GLU C 1 154 ? 35.606 103.553 42.046 1.000 17.546 134 GLU C CA 1
ATOM 9821 C C . GLU C 1 154 ? 36.107 104.915 41.574 1.000 17.327 134 GLU C C 1
ATOM 9822 O O . GLU C 1 154 ? 35.951 105.892 42.286 1.000 17.467 134 GLU C O 1
ATOM 9828 N N . ASN C 1 155 ? 36.723 104.967 40.383 1.000 16.752 135 ASN C N 1
ATOM 9829 C CA . ASN C 1 155 ? 37.275 106.198 39.841 1.000 16.753 135 ASN C CA 1
ATOM 9830 C C . ASN C 1 155 ? 36.213 107.035 39.124 1.000 16.728 135 ASN C C 1
ATOM 9831 O O . ASN C 1 155 ? 36.547 108.046 38.520 1.000 16.906 135 ASN C O 1
ATOM 9836 N N . GLY C 1 156 ? 34.947 106.620 39.161 1.000 16.546 136 GLY C N 1
ATOM 9837 C CA . GLY C 1 156 ? 33.870 107.456 38.645 1.000 16.579 136 GLY C CA 1
ATOM 9838 C C . GLY C 1 156 ? 33.456 107.095 37.214 1.000 16.416 136 GLY C C 1
ATOM 9839 O O . GLY C 1 156 ? 32.438 107.552 36.739 1.000 16.405 136 GLY C O 1
ATOM 9840 N N . ARG C 1 157 ? 34.264 106.296 36.527 1.000 16.317 137 ARG C N 1
ATOM 9841 C CA . ARG C 1 157 ? 33.920 105.776 35.209 1.000 16.160 137 ARG C CA 1
ATOM 9842 C C . ARG C 1 157 ? 32.891 104.652 35.339 1.000 15.897 137 ARG C C 1
ATOM 9843 O O . ARG C 1 157 ? 32.771 103.980 36.369 1.000 15.816 137 ARG C O 1
ATOM 9851 N N . LYS C 1 158 ? 32.102 104.459 34.287 1.000 15.777 138 LYS C N 1
ATOM 9852 C CA . LYS C 1 158 ? 31.103 103.412 34.293 1.000 15.539 138 LYS C CA 1
ATOM 9853 C C . LYS C 1 158 ? 31.147 102.682 32.956 1.000 15.414 138 LYS C C 1
ATOM 9854 O O . LYS C 1 158 ? 31.450 103.284 31.919 1.000 15.515 138 LYS C O 1
ATOM 9860 N N . TYR C 1 159 ? 30.855 101.387 33.015 1.000 15.215 139 TYR C N 1
ATOM 9861 C CA . TYR C 1 159 ? 30.982 100.484 31.881 1.000 15.102 139 TYR C CA 1
ATOM 9862 C C . TYR C 1 159 ? 29.817 99.506 31.847 1.000 14.890 139 TYR C C 1
ATOM 9863 O O . TYR C 1 159 ? 29.179 99.219 32.880 1.000 14.815 139 TYR C O 1
ATOM 9872 N N . LEU C 1 160 ? 29.534 98.993 30.644 1.000 14.808 140 LEU C N 1
ATOM 9873 C CA . LEU C 1 160 ? 28.683 97.837 30.466 1.000 14.618 140 LEU C CA 1
ATOM 9874 C C . LEU C 1 160 ? 29.563 96.636 30.150 1.000 14.580 140 LEU C C 1
ATOM 9875 O O . LEU C 1 160 ? 30.367 96.653 29.195 1.000 14.665 140 LEU C O 1
ATOM 9880 N N . VAL C 1 161 ? 29.375 95.560 30.909 1.000 14.470 141 VAL C N 1
ATOM 9881 C CA . VAL C 1 161 ? 30.075 94.321 30.641 1.000 14.448 141 VAL C CA 1
ATOM 9882 C C . VAL C 1 161 ? 29.012 93.281 30.272 1.000 14.285 141 VAL C C 1
ATOM 9883 O O . VAL C 1 161 ? 27.962 93.240 30.887 1.000 14.184 141 VAL C O 1
ATOM 9887 N N . GLN C 1 162 ? 29.235 92.505 29.206 1.000 14.277 142 GLN C N 1
ATOM 9888 C CA . GLN C 1 162 ? 28.173 91.631 28.707 1.000 14.142 142 GLN C CA 1
ATOM 9889 C C . GLN C 1 162 ? 28.749 90.435 27.948 1.000 14.170 142 GLN C C 1
ATOM 9890 O O . GLN C 1 162 ? 29.909 90.435 27.509 1.000 14.302 142 GLN C O 1
ATOM 9896 N N . GLN C 1 163 ? 27.891 89.424 27.786 1.000 14.060 143 GLN C N 1
ATOM 9897 C CA . GLN C 1 163 ? 28.061 88.382 26.776 1.000 14.087 143 GLN C CA 1
ATOM 9898 C C . GLN C 1 163 ? 28.095 89.014 25.387 1.000 14.150 143 GLN C C 1
ATOM 9899 O O . GLN C 1 163 ? 27.623 90.135 25.218 1.000 14.136 143 GLN C O 1
ATOM 9905 N N . THR C 1 164 ? 28.673 88.297 24.413 1.000 14.245 144 THR C N 1
ATOM 9906 C CA . THR C 1 164 ? 28.867 88.809 23.057 1.000 14.343 144 THR C CA 1
ATOM 9907 C C . THR C 1 164 ? 28.363 87.787 22.039 1.000 14.340 144 THR C C 1
ATOM 9908 O O . THR C 1 164 ? 28.985 86.767 21.810 1.000 14.426 144 THR C O 1
ATOM 9912 N N . TRP C 1 165 ? 27.218 88.060 21.423 1.000 14.260 145 TRP C N 1
ATOM 9913 C CA . TRP C 1 165 ? 26.635 87.128 20.476 1.000 14.260 145 TRP C CA 1
ATOM 9914 C C . TRP C 1 165 ? 27.414 87.159 19.157 1.000 14.446 145 TRP C C 1
ATOM 9915 O O . TRP C 1 165 ? 27.711 88.231 18.635 1.000 14.528 145 TRP C O 1
ATOM 9926 N N . ASP C 1 166 ? 27.715 85.968 18.626 1.000 14.531 146 ASP C N 1
ATOM 9927 C CA . ASP C 1 166 ? 28.286 85.849 17.292 1.000 14.722 146 ASP C CA 1
ATOM 9928 C C . ASP C 1 166 ? 27.414 84.911 16.463 1.000 14.719 146 ASP C C 1
ATOM 9929 O O . ASP C 1 166 ? 27.257 83.742 16.826 1.000 14.695 146 ASP C O 1
ATOM 9934 N N . HIS C 1 167 ? 26.819 85.462 15.386 1.000 14.754 147 HIS C N 1
ATOM 9935 C CA . HIS C 1 167 ? 25.927 84.708 14.522 1.000 14.764 147 HIS C CA 1
ATOM 9936 C C . HIS C 1 167 ? 26.694 83.855 13.516 1.000 14.991 147 HIS C C 1
ATOM 9937 O O . HIS C 1 167 ? 26.094 83.067 12.791 1.000 15.038 147 HIS C O 1
ATOM 9944 N N . ARG C 1 168 ? 28.013 84.059 13.416 1.000 15.156 148 ARG C N 1
ATOM 9945 C CA . ARG C 1 168 ? 28.793 83.398 12.384 1.000 15.411 148 ARG C CA 1
ATOM 9946 C C . ARG C 1 168 ? 28.949 81.931 12.773 1.000 15.451 148 ARG C C 1
ATOM 9947 O O . ARG C 1 168 ? 29.581 81.618 13.775 1.000 15.430 148 ARG C O 1
ATOM 9955 N N . GLU C 1 169 ? 28.377 81.038 11.952 1.000 15.534 149 GLU C N 1
ATOM 9956 C CA . GLU C 1 169 ? 28.228 79.634 12.329 1.000 15.560 149 GLU C CA 1
ATOM 9957 C C . GLU C 1 169 ? 29.583 78.919 12.370 1.000 15.804 149 GLU C C 1
ATOM 9958 O O . GLU C 1 169 ? 29.675 77.841 12.937 1.000 15.841 149 GLU C O 1
ATOM 9964 N N . TYR C 1 170 ? 30.621 79.495 11.726 1.000 15.997 150 TYR C N 1
ATOM 9965 C CA . TYR C 1 170 ? 31.955 78.926 11.717 1.000 16.256 150 TYR C CA 1
ATOM 9966 C C . TYR C 1 170 ? 32.780 79.429 12.907 1.000 16.183 150 TYR C C 1
ATOM 9967 O O . TYR C 1 170 ? 33.940 79.098 12.999 1.000 16.394 150 TYR C O 1
ATOM 9976 N N . HIS C 1 171 ? 32.169 80.211 13.820 1.000 15.903 151 HIS C N 1
ATOM 9977 C CA . HIS C 1 171 ? 32.781 80.576 15.096 1.000 15.818 151 HIS C CA 1
ATOM 9978 C C . HIS C 1 171 ? 31.989 79.973 16.244 1.000 15.613 151 HIS C C 1
ATOM 9979 O O . HIS C 1 171 ? 30.890 79.487 16.048 1.000 15.507 151 HIS C O 1
ATOM 9986 N N . HIS C 1 172 ? 32.507 80.086 17.461 1.000 15.699 152 HIS C N 1
ATOM 9987 C CA . HIS C 1 172 ? 31.717 79.774 18.643 1.000 15.610 152 HIS C CA 1
ATOM 9988 C C . HIS C 1 172 ? 30.771 80.949 18.881 1.000 15.241 152 HIS C C 1
ATOM 9989 O O . HIS C 1 172 ? 31.146 82.099 18.659 1.000 15.238 152 HIS C O 1
ATOM 9996 N N . PRO C 1 173 ? 29.499 80.711 19.267 1.000 14.904 153 PRO C N 1
ATOM 9997 C CA . PRO C 1 173 ? 28.533 81.805 19.384 1.000 14.701 153 PRO C CA 1
ATOM 9998 C C . PRO C 1 173 ? 28.725 82.801 20.525 1.000 14.586 153 PRO C C 1
ATOM 9999 O O . PRO C 1 173 ? 28.126 83.864 20.469 1.000 14.476 153 PRO C O 1
ATOM 10003 N N . PHE C 1 174 ? 29.532 82.469 21.542 1.000 14.631 154 PHE C N 1
ATOM 10004 C CA . PHE C 1 174 ? 29.738 83.348 22.685 1.000 14.544 154 PHE C CA 1
ATOM 10005 C C . PHE C 1 174 ? 31.147 83.924 22.623 1.000 14.711 154 PHE C C 1
ATOM 10006 O O . PHE C 1 174 ? 32.095 83.317 23.112 1.000 14.910 154 PHE C O 1
ATOM 10014 N N . ASN C 1 175 ? 31.264 85.130 22.073 1.000 14.721 155 ASN C N 1
ATOM 10015 C CA . ASN C 1 175 ? 32.532 85.656 21.588 1.000 14.913 155 ASN C CA 1
ATOM 10016 C C . ASN C 1 175 ? 33.180 86.526 22.662 1.000 14.911 155 ASN C C 1
ATOM 10017 O O . ASN C 1 175 ? 33.382 87.725 22.473 1.000 14.934 155 ASN C O 1
ATOM 10022 N N . GLY C 1 176 ? 33.498 85.910 23.799 1.000 14.902 156 GLY C N 1
ATOM 10023 C CA . GLY C 1 176 ? 34.188 86.603 24.866 1.000 14.928 156 GLY C CA 1
ATOM 10024 C C . GLY C 1 176 ? 33.249 87.551 25.617 1.000 14.749 156 GLY C C 1
ATOM 10025 O O . GLY C 1 176 ? 32.036 87.598 25.385 1.000 14.599 156 GLY C O 1
ATOM 10026 N N . ILE C 1 177 ? 33.846 88.272 26.560 1.000 14.787 157 ILE C N 1
ATOM 10027 C CA . ILE C 1 177 ? 33.141 89.224 27.395 1.000 14.668 157 ILE C CA 1
ATOM 10028 C C . ILE C 1 177 ? 33.506 90.620 26.917 1.000 14.749 157 ILE C C 1
ATOM 10029 O O . ILE C 1 177 ? 34.657 91.023 27.056 1.000 14.902 157 ILE C O 1
ATOM 10034 N N . THR C 1 178 ? 32.524 91.343 26.371 1.000 14.663 158 THR C N 1
ATOM 10035 C CA . THR C 1 178 ? 32.740 92.689 25.886 1.000 14.755 158 THR C CA 1
ATOM 10036 C C . THR C 1 178 ? 32.576 93.651 27.064 1.000 14.738 158 THR C C 1
ATOM 10037 O O . THR C 1 178 ? 31.624 93.539 27.854 1.000 14.603 158 THR C O 1
ATOM 10041 N N . LEU C 1 179 ? 33.512 94.595 27.139 1.000 14.895 159 LEU C N 1
ATOM 10042 C CA . LEU C 1 179 ? 33.435 95.723 28.050 1.000 14.932 159 LEU C CA 1
ATOM 10043 C C . LEU C 1 179 ? 33.436 96.992 27.210 1.000 15.049 159 LEU C C 1
ATOM 10044 O O . LEU C 1 179 ? 34.327 97.155 26.369 1.000 15.191 159 LEU C O 1
ATOM 10049 N N . THR C 1 180 ? 32.437 97.848 27.430 1.000 15.010 160 THR C N 1
ATOM 10050 C CA . THR C 1 180 ? 32.291 99.103 26.708 1.000 15.138 160 THR C CA 1
ATOM 10051 C C . THR C 1 180 ? 32.062 100.199 27.737 1.000 15.206 160 THR C C 1
ATOM 10052 O O . THR C 1 180 ? 31.284 100.018 28.674 1.000 15.094 160 THR C O 1
ATOM 10056 N N . GLU C 1 181 ? 32.693 101.352 27.535 1.000 15.408 161 GLU C N 1
ATOM 10057 C CA . GLU C 1 181 ? 32.581 102.440 28.495 1.000 15.517 161 GLU C CA 1
ATOM 10058 C C . GLU C 1 181 ? 31.403 103.356 28.161 1.000 15.549 161 GLU C C 1
ATOM 10059 O O . GLU C 1 181 ? 31.166 103.683 26.988 1.000 15.606 161 GLU C O 1
ATOM 10065 N N . PHE C 1 182 ? 30.735 103.817 29.221 1.000 15.548 162 PHE C N 1
ATOM 10066 C CA . PHE C 1 182 ? 29.702 104.836 29.156 1.000 15.635 162 PHE C CA 1
ATOM 10067 C C . PHE C 1 182 ? 30.323 106.231 29.164 1.000 16.486 162 PHE C C 1
ATOM 10068 O O . PHE C 1 182 ? 31.310 106.492 29.866 1.000 16.458 162 PHE C O 1
ATOM 10076 N N . ASP C 1 183 ? 29.683 107.142 28.417 1.000 17.699 163 ASP C N 1
ATOM 10077 C CA . ASP C 1 183 ? 29.701 108.569 28.717 1.000 19.149 163 ASP C CA 1
ATOM 10078 C C . ASP C 1 183 ? 28.724 108.809 29.865 1.000 19.551 163 ASP C C 1
ATOM 10079 O O . ASP C 1 183 ? 27.517 108.653 29.698 1.000 19.464 163 ASP C O 1
ATOM 10084 N N . THR C 1 184 ? 29.248 109.162 31.043 1.000 20.234 164 THR C N 1
ATOM 10085 C CA . THR C 1 184 ? 28.443 109.144 32.255 1.000 20.719 164 THR C CA 1
ATOM 10086 C C . THR C 1 184 ? 27.510 110.358 32.321 1.000 21.502 164 THR C C 1
ATOM 10087 O O . THR C 1 184 ? 26.555 110.323 33.083 1.000 22.164 164 THR C O 1
ATOM 10091 N N . ALA C 1 185 ? 27.735 111.383 31.484 1.000 21.887 165 ALA C N 1
ATOM 10092 C CA . ALA C 1 185 ? 26.846 112.530 31.424 1.000 22.530 165 ALA C CA 1
ATOM 10093 C C . ALA C 1 185 ? 25.513 112.179 30.754 1.000 22.734 165 ALA C C 1
ATOM 10094 O O . ALA C 1 185 ? 24.494 112.763 31.097 1.000 24.025 165 ALA C O 1
ATOM 10096 N N . THR C 1 186 ? 25.512 111.253 29.775 1.000 21.837 166 THR C N 1
ATOM 10097 C CA . THR C 1 186 ? 24.309 110.890 29.026 1.000 21.346 166 THR C CA 1
ATOM 10098 C C . THR C 1 186 ? 23.908 109.436 29.301 1.000 20.464 166 THR C C 1
ATOM 10099 O O . THR C 1 186 ? 22.833 109.015 28.885 1.000 20.881 166 THR C O 1
ATOM 10103 N N . MET C 1 187 ? 24.802 108.655 29.928 1.000 19.380 167 MET C N 1
ATOM 10104 C CA . MET C 1 187 ? 24.682 107.205 30.029 1.000 18.358 167 MET C CA 1
ATOM 10105 C C . MET C 1 187 ? 24.364 106.566 28.673 1.000 18.282 167 MET C C 1
ATOM 10106 O O . MET C 1 187 ? 23.568 105.646 28.593 1.000 17.525 167 MET C O 1
ATOM 10111 N N . GLN C 1 188 ? 25.062 107.023 27.631 1.000 18.924 168 GLN C N 1
ATOM 10112 C CA . GLN C 1 188 ? 25.147 106.325 26.358 1.000 19.089 168 GLN C CA 1
ATOM 10113 C C . GLN C 1 188 ? 26.545 105.738 26.232 1.000 18.410 168 GLN C C 1
ATOM 10114 O O . GLN C 1 188 ? 27.521 106.376 26.622 1.000 18.891 168 GLN C O 1
ATOM 10120 N N . LEU C 1 189 ? 26.650 104.538 25.668 1.000 17.605 169 LEU C N 1
ATOM 10121 C CA . LEU C 1 189 ? 27.937 103.903 25.471 1.000 17.358 169 LEU C CA 1
ATOM 10122 C C . LEU C 1 189 ? 28.753 104.623 24.393 1.000 17.880 169 LEU C C 1
ATOM 10123 O O . LEU C 1 189 ? 28.202 105.241 23.500 1.000 17.795 169 LEU C O 1
ATOM 10128 N N . LYS C 1 190 ? 30.072 104.523 24.526 1.000 18.314 170 LYS C N 1
ATOM 10129 C CA . LYS C 1 190 ? 31.033 104.949 23.530 1.000 19.175 170 LYS C CA 1
ATOM 10130 C C . LYS C 1 190 ? 31.558 103.704 22.819 1.000 18.193 170 LYS C C 1
ATOM 10131 O O . LYS C 1 190 ? 32.523 103.071 23.255 1.000 17.742 170 LYS C O 1
ATOM 10137 N N . PRO C 1 191 ? 30.955 103.333 21.672 1.000 17.610 171 PRO C N 1
ATOM 10138 C CA . PRO C 1 191 ? 31.266 102.055 21.022 1.000 17.176 171 PRO C CA 1
ATOM 10139 C C . PRO C 1 191 ? 32.741 101.825 20.732 1.000 16.836 171 PRO C C 1
ATOM 10140 O O . PRO C 1 191 ? 33.188 100.686 20.698 1.000 16.589 171 PRO C O 1
ATOM 10144 N N . GLU C 1 192 ? 33.498 102.910 20.545 1.000 17.091 172 GLU C N 1
ATOM 10145 C CA . GLU C 1 192 ? 34.894 102.793 20.170 1.000 17.368 172 GLU C CA 1
ATOM 10146 C C . GLU C 1 192 ? 35.711 102.195 21.309 1.000 16.961 172 GLU C C 1
ATOM 10147 O O . GLU C 1 192 ? 36.834 101.787 21.063 1.000 17.181 172 GLU C O 1
ATOM 10153 N N . THR C 1 193 ? 35.160 102.167 22.542 1.000 16.368 173 THR C N 1
ATOM 10154 C CA . THR C 1 193 ? 35.898 101.689 23.712 1.000 16.007 173 THR C CA 1
ATOM 10155 C C . THR C 1 193 ? 35.693 100.183 23.909 1.000 15.736 173 THR C C 1
ATOM 10156 O O . THR C 1 193 ? 36.364 99.600 24.744 1.000 15.715 173 THR C O 1
ATOM 10160 N N . ALA C 1 194 ? 34.788 99.557 23.131 1.000 15.610 174 ALA C N 1
ATOM 10161 C CA . ALA C 1 194 ? 34.502 98.134 23.258 1.000 15.437 174 ALA C CA 1
ATOM 10162 C C . ALA C 1 194 ? 35.760 97.288 23.097 1.000 15.529 174 ALA C C 1
ATOM 10163 O O . ALA C 1 194 ? 36.517 97.453 22.146 1.000 15.698 174 ALA C O 1
ATOM 10165 N N . ARG C 1 195 ? 35.964 96.341 24.016 1.000 15.436 175 ARG C N 1
ATOM 10166 C CA . ARG C 1 195 ? 36.973 95.318 23.813 1.000 15.519 175 ARG C CA 1
ATOM 10167 C C . ARG C 1 195 ? 36.600 94.059 24.573 1.000 15.366 175 ARG C C 1
ATOM 10168 O O . ARG C 1 195 ? 35.806 94.096 25.513 1.000 15.217 175 ARG C O 1
ATOM 10176 N N . ASN C 1 196 ? 37.202 92.960 24.138 1.000 15.433 176 ASN C N 1
ATOM 10177 C CA . ASN C 1 196 ? 37.070 91.667 24.767 1.000 15.348 176 ASN C CA 1
ATOM 10178 C C . ASN C 1 196 ? 38.071 91.603 25.918 1.000 15.442 176 ASN C C 1
ATOM 10179 O O . ASN C 1 196 ? 39.279 91.627 25.666 1.000 15.640 176 ASN C O 1
ATOM 10184 N N . ILE C 1 197 ? 37.577 91.496 27.165 1.000 15.318 177 ILE C N 1
ATOM 10185 C CA . ILE C 1 197 ? 38.432 91.438 28.352 1.000 15.408 177 ILE C CA 1
ATOM 10186 C C . ILE C 1 197 ? 38.771 89.999 28.741 1.000 15.439 177 ILE C C 1
ATOM 10187 O O . ILE C 1 197 ? 39.711 89.795 29.517 1.000 15.572 177 ILE C O 1
ATOM 10192 N N . TYR C 1 198 ? 38.009 89.019 28.243 1.000 15.336 178 TYR C N 1
ATOM 10193 C CA . TYR C 1 198 ? 38.150 87.645 28.709 1.000 15.364 178 TYR C CA 1
ATOM 10194 C C . TYR C 1 198 ? 37.437 86.658 27.776 1.000 15.301 178 TYR C C 1
ATOM 10195 O O . TYR C 1 198 ? 36.247 86.797 27.508 1.000 15.121 178 TYR C O 1
ATOM 10204 N N . ASN C 1 199 ? 38.161 85.622 27.356 1.000 15.851 179 ASN C N 1
ATOM 10205 C CA . ASN C 1 199 ? 37.629 84.622 26.440 1.000 16.479 179 ASN C CA 1
ATOM 10206 C C . ASN C 1 199 ? 37.078 83.413 27.167 1.000 16.865 179 ASN C C 1
ATOM 10207 O O . ASN C 1 199 ? 36.451 82.583 26.546 1.000 17.056 179 ASN C O 1
ATOM 10212 N N . GLY C 1 200 ? 37.284 83.304 28.476 1.000 17.573 180 GLY C N 1
ATOM 10213 C CA . GLY C 1 200 ? 36.794 82.143 29.191 1.000 18.066 180 GLY C CA 1
ATOM 10214 C C . GLY C 1 200 ? 37.735 80.962 29.001 1.000 19.333 180 GLY C C 1
ATOM 10215 O O . GLY C 1 200 ? 38.875 81.138 28.558 1.000 19.750 180 GLY C O 1
ATOM 10216 N N . THR C 1 201 ? 37.222 79.764 29.321 1.000 19.800 181 THR C N 1
ATOM 10217 C CA . THR C 1 201 ? 37.981 78.527 29.300 1.000 20.573 181 THR C CA 1
ATOM 10218 C C . THR C 1 201 ? 37.433 77.644 28.190 1.000 21.381 181 THR C C 1
ATOM 10219 O O . THR C 1 201 ? 36.490 78.048 27.507 1.000 21.825 181 THR C O 1
ATOM 10223 N N . ASP C 1 202 ? 37.954 76.412 28.074 1.000 22.764 182 ASP C N 1
ATOM 10224 C CA . ASP C 1 202 ? 37.520 75.503 27.020 1.000 24.383 182 ASP C CA 1
ATOM 10225 C C . ASP C 1 202 ? 36.046 75.112 27.165 1.000 21.967 182 ASP C C 1
ATOM 10226 O O . ASP C 1 202 ? 35.468 74.556 26.228 1.000 21.934 182 ASP C O 1
ATOM 10231 N N . VAL C 1 203 ? 35.421 75.395 28.321 1.000 20.200 183 VAL C N 1
ATOM 10232 C CA . VAL C 1 203 ? 34.023 75.038 28.514 1.000 18.881 183 VAL C CA 1
ATOM 10233 C C . VAL C 1 203 ? 33.116 75.964 27.686 1.000 18.025 183 VAL C C 1
ATOM 10234 O O . VAL C 1 203 ? 32.010 75.574 27.318 1.000 17.378 183 VAL C O 1
ATOM 10238 N N . LYS C 1 204 ? 33.590 77.195 27.423 1.000 17.871 184 LYS C N 1
ATOM 10239 C CA . LYS C 1 204 ? 32.958 78.130 26.504 1.000 17.859 184 LYS C CA 1
ATOM 10240 C C . LYS C 1 204 ? 31.558 78.526 26.968 1.000 17.029 184 LYS C C 1
ATOM 10241 O O . LYS C 1 204 ? 31.244 78.420 28.156 1.000 16.749 184 LYS C O 1
ATOM 10247 N N . LEU C 1 205 ? 30.740 79.055 26.028 1.000 16.429 185 LEU C N 1
ATOM 10248 C CA . LEU C 1 205 ? 29.479 79.707 26.386 1.000 15.951 185 LEU C CA 1
ATOM 10249 C C . LEU C 1 205 ? 29.707 80.708 27.536 1.000 15.109 185 LEU C C 1
ATOM 10250 O O . LEU C 1 205 ? 28.914 80.792 28.485 1.000 14.914 185 LEU C O 1
ATOM 10255 N N . VAL C 1 206 ? 30.763 81.512 27.427 1.000 14.568 186 VAL C N 1
ATOM 10256 C CA . VAL C 1 206 ? 31.057 82.498 28.447 1.000 14.509 186 VAL C CA 1
ATOM 10257 C C . VAL C 1 206 ? 30.009 83.617 28.432 1.000 14.324 186 VAL C C 1
ATOM 10258 O O . VAL C 1 206 ? 29.731 84.221 27.407 1.000 14.296 186 VAL C O 1
ATOM 10262 N N . GLU C 1 207 ? 29.428 83.887 29.620 1.000 14.221 187 GLU C N 1
ATOM 10263 C CA . GLU C 1 207 ? 28.352 84.845 29.804 1.000 14.067 187 GLU C CA 1
ATOM 10264 C C . GLU C 1 207 ? 28.280 85.262 31.280 1.000 14.041 187 GLU C C 1
ATOM 10265 O O . GLU C 1 207 ? 29.228 85.054 32.031 1.000 14.152 187 GLU C O 1
ATOM 10271 N N . GLY C 1 208 ? 27.170 85.915 31.663 1.000 13.915 188 GLY C N 1
ATOM 10272 C CA . GLY C 1 208 ? 26.904 86.378 33.014 1.000 13.895 188 GLY C CA 1
ATOM 10273 C C . GLY C 1 208 ? 28.058 87.130 33.678 1.000 14.020 188 GLY C C 1
ATOM 10274 O O . GLY C 1 208 ? 28.306 86.940 34.885 1.000 14.068 188 GLY C O 1
ATOM 10275 N N . PRO C 1 209 ? 28.765 88.044 32.977 1.000 14.090 189 PRO C N 1
ATOM 10276 C CA . PRO C 1 209 ? 29.930 88.705 33.556 1.000 14.228 189 PRO C CA 1
ATOM 10277 C C . PRO C 1 209 ? 29.531 89.722 34.617 1.000 14.222 189 PRO C C 1
ATOM 10278 O O . PRO C 1 209 ? 28.542 90.451 34.456 1.000 14.141 189 PRO C O 1
ATOM 10282 N N . HIS C 1 210 ? 30.296 89.727 35.715 1.000 14.329 190 HIS C N 1
ATOM 10283 C CA . HIS C 1 210 ? 30.229 90.789 36.711 1.000 14.383 190 HIS C CA 1
ATOM 10284 C C . HIS C 1 210 ? 31.652 91.164 37.113 1.000 14.560 190 HIS C C 1
ATOM 10285 O O . HIS C 1 210 ? 32.489 90.292 37.330 1.000 14.638 190 HIS C O 1
ATOM 10292 N N . LEU C 1 211 ? 31.894 92.478 37.221 1.000 14.641 191 LEU C N 1
ATOM 10293 C CA . LEU C 1 211 ? 33.195 92.981 37.636 1.000 14.822 191 LEU C CA 1
ATOM 10294 C C . LEU C 1 211 ? 33.093 93.496 39.061 1.000 14.900 191 LEU C C 1
ATOM 10295 O O . LEU C 1 211 ? 32.091 94.092 39.415 1.000 14.845 191 LEU C O 1
ATOM 10300 N N . TYR C 1 212 ? 34.142 93.279 39.850 1.000 15.048 192 TYR C N 1
ATOM 10301 C CA . TYR C 1 212 ? 34.227 93.731 41.240 1.000 15.162 192 TYR C CA 1
ATOM 10302 C C . TYR C 1 212 ? 35.643 94.238 41.504 1.000 15.597 192 TYR C C 1
ATOM 10303 O O . TYR C 1 212 ? 36.625 93.623 41.076 1.000 15.878 192 TYR C O 1
ATOM 10312 N N . GLN C 1 213 ? 35.766 95.379 42.175 1.000 16.396 193 GLN C N 1
ATOM 10313 C CA . GLN C 1 213 ? 37.073 95.878 42.567 1.000 17.322 193 GLN C CA 1
ATOM 10314 C C . GLN C 1 213 ? 37.351 95.449 43.997 1.000 17.750 193 GLN C C 1
ATOM 10315 O O . GLN C 1 213 ? 36.659 95.886 44.888 1.000 17.703 193 GLN C O 1
ATOM 10321 N N . ILE C 1 214 ? 38.333 94.573 44.182 1.000 18.532 194 ILE C N 1
ATOM 10322 C CA . ILE C 1 214 ? 38.619 93.991 45.485 1.000 19.404 194 ILE C CA 1
ATOM 10323 C C . ILE C 1 214 ? 40.135 93.845 45.646 1.000 19.928 194 ILE C C 1
ATOM 10324 O O . ILE C 1 214 ? 40.791 93.245 44.789 1.000 19.656 194 ILE C O 1
ATOM 10329 N N . SER C 1 215 ? 40.667 94.420 46.727 1.000 20.522 195 SER C N 1
ATOM 10330 C CA . SER C 1 215 ? 42.063 94.278 47.125 1.000 20.914 195 SER C CA 1
ATOM 10331 C C . SER C 1 215 ? 43.012 94.642 45.992 1.000 19.932 195 SER C C 1
ATOM 10332 O O . SER C 1 215 ? 43.988 93.944 45.759 1.000 19.896 195 SER C O 1
ATOM 10335 N N . GLY C 1 216 ? 42.707 95.727 45.278 1.000 19.190 196 GLY C N 1
ATOM 10336 C CA . GLY C 1 216 ? 43.585 96.203 44.222 1.000 19.054 196 GLY C CA 1
ATOM 10337 C C . GLY C 1 216 ? 43.436 95.478 42.885 1.000 18.270 196 GLY C C 1
ATOM 10338 O O . GLY C 1 216 ? 44.176 95.766 41.954 1.000 18.252 196 GLY C O 1
ATOM 10339 N N . TYR C 1 217 ? 42.509 94.529 42.766 1.000 17.576 197 TYR C N 1
ATOM 10340 C CA . TYR C 1 217 ? 42.334 93.831 41.500 1.000 17.220 197 TYR C CA 1
ATOM 10341 C C . TYR C 1 217 ? 40.916 94.064 41.012 1.000 16.261 197 TYR C C 1
ATOM 10342 O O . TYR C 1 217 ? 40.018 94.278 41.822 1.000 15.971 197 TYR C O 1
ATOM 10351 N N . TYR C 1 218 ? 40.741 93.959 39.687 1.000 15.945 198 TYR C N 1
ATOM 10352 C CA . TYR C 1 218 ? 39.424 93.715 39.124 1.000 15.716 198 TYR C CA 1
ATOM 10353 C C . TYR C 1 218 ? 39.210 92.217 39.067 1.000 15.636 198 TYR C C 1
ATOM 10354 O O . TYR C 1 218 ? 40.007 91.527 38.446 1.000 15.716 198 TYR C O 1
ATOM 10363 N N . TYR C 1 219 ? 38.148 91.742 39.728 1.000 15.504 199 TYR C N 1
ATOM 10364 C CA . TYR C 1 219 ? 37.719 90.366 39.605 1.000 15.415 199 TYR C CA 1
ATOM 10365 C C . TYR C 1 219 ? 36.534 90.284 38.655 1.000 15.204 199 TYR C C 1
ATOM 10366 O O . TYR C 1 219 ? 35.570 91.041 38.791 1.000 15.094 199 TYR C O 1
ATOM 10375 N N . LEU C 1 220 ? 36.619 89.308 37.746 1.000 15.172 200 LEU C N 1
ATOM 10376 C CA . LEU C 1 220 ? 35.553 88.992 36.815 1.000 14.992 200 LEU C CA 1
ATOM 10377 C C . LEU C 1 220 ? 34.971 87.629 37.168 1.000 14.929 200 LEU C C 1
ATOM 10378 O O . LEU C 1 220 ? 35.682 86.632 37.198 1.000 15.044 200 LEU C O 1
ATOM 10383 N N . PHE C 1 221 ? 33.676 87.609 37.475 1.000 14.768 201 PHE C N 1
ATOM 10384 C CA . PHE C 1 221 ? 32.921 86.379 37.575 1.000 14.688 201 PHE C CA 1
ATOM 10385 C C . PHE C 1 221 ? 32.205 86.200 36.237 1.000 14.555 201 PHE C C 1
ATOM 10386 O O . PHE C 1 221 ? 31.678 87.169 35.704 1.000 14.465 201 PHE C O 1
ATOM 10394 N N . ALA C 1 222 ? 32.187 84.983 35.696 1.000 14.565 202 ALA C N 1
ATOM 10395 C CA . ALA C 1 222 ? 31.457 84.700 34.461 1.000 14.453 202 ALA C CA 1
ATOM 10396 C C . ALA C 1 222 ? 30.896 83.293 34.533 1.000 14.432 202 ALA C C 1
ATOM 10397 O O . ALA C 1 222 ? 31.522 82.403 35.093 1.000 14.565 202 ALA C O 1
ATOM 10399 N N . ALA C 1 223 ? 29.696 83.106 33.986 1.000 14.282 203 ALA C N 1
ATOM 10400 C CA . ALA C 1 223 ? 29.084 81.792 33.834 1.000 14.265 203 ALA C CA 1
ATOM 10401 C C . ALA C 1 223 ? 29.619 81.153 32.553 1.000 14.354 203 ALA C C 1
ATOM 10402 O O . ALA C 1 223 ? 29.972 81.874 31.632 1.000 14.358 203 ALA C O 1
ATOM 10404 N N . GLU C 1 224 ? 29.697 79.818 32.527 1.000 14.450 204 GLU C N 1
ATOM 10405 C CA . GLU C 1 224 ? 30.092 79.069 31.353 1.000 14.560 204 GLU C CA 1
ATOM 10406 C C . GLU C 1 224 ? 29.319 77.758 31.259 1.000 14.567 204 GLU C C 1
ATOM 10407 O O . GLU C 1 224 ? 28.728 77.307 32.231 1.000 14.527 204 GLU C O 1
ATOM 10413 N N . GLY C 1 225 ? 29.346 77.160 30.068 1.000 14.637 205 GLY C N 1
ATOM 10414 C CA . GLY C 1 225 ? 28.861 75.810 29.873 1.000 14.711 205 GLY C CA 1
ATOM 10415 C C . GLY C 1 225 ? 27.368 75.718 29.559 1.000 14.524 205 GLY C C 1
ATOM 10416 O O . GLY C 1 225 ? 26.878 74.618 29.334 1.000 14.584 205 GLY C O 1
ATOM 10417 N N . GLY C 1 226 ? 26.666 76.850 29.550 1.000 14.323 206 GLY C N 1
ATOM 10418 C CA . GLY C 1 226 ? 25.220 76.883 29.364 1.000 14.149 206 GLY C CA 1
ATOM 10419 C C . GLY C 1 226 ? 24.482 76.569 30.670 1.000 14.079 206 GLY C C 1
ATOM 10420 O O . GLY C 1 226 ? 25.077 75.997 31.576 1.000 14.196 206 GLY C O 1
ATOM 10421 N N . THR C 1 227 ? 23.183 76.888 30.739 1.000 13.911 207 THR C N 1
ATOM 10422 C CA . THR C 1 227 ? 22.462 76.918 32.012 1.000 13.835 207 THR C CA 1
ATOM 10423 C C . THR C 1 227 ? 21.833 75.562 32.370 1.000 13.891 207 THR C C 1
ATOM 10424 O O . THR C 1 227 ? 20.877 75.522 33.146 1.000 13.810 207 THR C O 1
ATOM 10428 N N . VAL C 1 228 ? 22.368 74.455 31.814 1.000 14.050 208 VAL C N 1
ATOM 10429 C CA . VAL C 1 228 ? 21.910 73.111 32.123 1.000 14.149 208 VAL C CA 1
ATOM 10430 C C . VAL C 1 228 ? 22.966 72.452 33.015 1.000 14.349 208 VAL C C 1
ATOM 10431 O O . VAL C 1 228 ? 23.572 73.156 33.811 1.000 14.343 208 VAL C O 1
ATOM 10435 N N . PHE C 1 229 ? 23.171 71.123 32.959 1.000 14.545 209 PHE C N 1
ATOM 10436 C CA . PHE C 1 229 ? 23.965 70.438 33.982 1.000 14.748 209 PHE C CA 1
ATOM 10437 C C . PHE C 1 229 ? 25.473 70.725 33.878 1.000 14.896 209 PHE C C 1
ATOM 10438 O O . PHE C 1 229 ? 26.192 70.488 34.849 1.000 15.042 209 PHE C O 1
ATOM 10446 N N . THR C 1 230 ? 25.929 71.234 32.712 1.000 14.872 210 THR C N 1
ATOM 10447 C CA . THR C 1 230 ? 27.324 71.580 32.485 1.000 15.011 210 THR C CA 1
ATOM 10448 C C . THR C 1 230 ? 27.607 73.043 32.850 1.000 14.853 210 THR C C 1
ATOM 10449 O O . THR C 1 230 ? 28.691 73.535 32.601 1.000 14.939 210 THR C O 1
ATOM 10453 N N . HIS C 1 231 ? 26.631 73.733 33.430 1.000 14.641 211 HIS C N 1
ATOM 10454 C CA . HIS C 1 231 ? 26.780 75.090 33.915 1.000 14.511 211 HIS C CA 1
ATOM 10455 C C . HIS C 1 231 ? 27.922 75.143 34.940 1.000 14.670 211 HIS C C 1
ATOM 10456 O O . HIS C 1 231 ? 28.147 74.192 35.704 1.000 14.826 211 HIS C O 1
ATOM 10463 N N . GLN C 1 232 ? 28.645 76.264 34.920 1.000 14.646 212 GLN C N 1
ATOM 10464 C CA . GLN C 1 232 ? 29.631 76.553 35.951 1.000 14.773 212 GLN C CA 1
ATOM 10465 C C . GLN C 1 232 ? 29.835 78.067 36.031 1.000 14.661 212 GLN C C 1
ATOM 10466 O O . GLN C 1 232 ? 29.436 78.802 35.122 1.000 14.525 212 GLN C O 1
ATOM 10472 N N . GLU C 1 233 ? 30.454 78.515 37.131 1.000 14.739 213 GLU C N 1
ATOM 10473 C CA . GLU C 1 233 ? 30.943 79.881 37.215 1.000 14.701 213 GLU C CA 1
ATOM 10474 C C . GLU C 1 233 ? 32.457 79.828 37.303 1.000 14.918 213 GLU C C 1
ATOM 10475 O O . GLU C 1 233 ? 32.974 78.983 38.026 1.000 15.088 213 GLU C O 1
ATOM 10481 N N . VAL C 1 234 ? 33.122 80.729 36.576 1.000 14.925 214 VAL C N 1
ATOM 10482 C CA . VAL C 1 234 ? 34.563 80.865 36.673 1.000 15.132 214 VAL C CA 1
ATOM 10483 C C . VAL C 1 234 ? 34.877 82.279 37.142 1.000 15.100 214 VAL C C 1
ATOM 10484 O O . VAL C 1 234 ? 34.038 83.168 37.051 1.000 14.926 214 VAL C O 1
ATOM 10488 N N . VAL C 1 235 ? 36.108 82.447 37.619 1.000 15.294 215 VAL C N 1
ATOM 10489 C CA . VAL C 1 235 ? 36.609 83.701 38.137 1.000 15.321 215 VAL C CA 1
ATOM 10490 C C . VAL C 1 235 ? 37.953 83.965 37.479 1.000 15.497 215 VAL C C 1
ATOM 10491 O O . VAL C 1 235 ? 38.730 83.031 37.259 1.000 15.672 215 VAL C O 1
ATOM 10495 N N . ALA C 1 236 ? 38.175 85.248 37.140 1.000 15.463 216 ALA C N 1
ATOM 10496 C CA . ALA C 1 236 ? 39.413 85.729 36.558 1.000 15.629 216 ALA C CA 1
ATOM 10497 C C . ALA C 1 236 ? 39.766 87.055 37.212 1.000 15.662 216 ALA C C 1
ATOM 10498 O O . ALA C 1 236 ? 38.911 87.643 37.852 1.000 15.532 216 ALA C O 1
ATOM 10500 N N . ARG C 1 237 ? 41.019 87.520 37.076 1.000 15.855 217 ARG C N 1
ATOM 10501 C CA . ARG C 1 237 ? 41.357 88.817 37.637 1.000 15.903 217 ARG C CA 1
ATOM 10502 C C . ARG C 1 237 ? 42.395 89.542 36.783 1.000 16.087 217 ARG C C 1
ATOM 10503 O O . ARG C 1 237 ? 43.128 88.929 36.025 1.000 16.165 217 ARG C O 1
ATOM 10511 N N . SER C 1 238 ? 42.449 90.865 36.958 1.000 16.685 218 SER C N 1
ATOM 10512 C CA . SER C 1 238 ? 43.393 91.723 36.272 1.000 17.340 218 SER C CA 1
ATOM 10513 C C . SER C 1 238 ? 43.612 92.984 37.108 1.000 18.186 218 SER C C 1
ATOM 10514 O O . SER C 1 238 ? 42.686 93.428 37.784 1.000 17.636 218 SER C O 1
ATOM 10517 N N . LYS C 1 239 ? 44.805 93.584 36.991 1.000 19.527 219 LYS C N 1
ATOM 10518 C CA . LYS C 1 239 ? 45.061 94.906 37.548 1.000 21.016 219 LYS C CA 1
ATOM 10519 C C . LYS C 1 239 ? 44.401 95.975 36.670 1.000 20.514 219 LYS C C 1
ATOM 10520 O O . LYS C 1 239 ? 44.272 97.123 37.091 1.000 20.310 219 LYS C O 1
ATOM 10526 N N . THR C 1 240 ? 44.000 95.625 35.439 1.000 20.076 220 THR C N 1
ATOM 10527 C CA . THR C 1 240 ? 43.441 96.612 34.528 1.000 19.611 220 THR C CA 1
ATOM 10528 C C . THR C 1 240 ? 42.151 96.096 33.899 1.000 19.182 220 THR C C 1
ATOM 10529 O O . THR C 1 240 ? 41.742 94.959 34.148 1.000 18.914 220 THR C O 1
ATOM 10533 N N . LEU C 1 241 ? 41.547 96.969 33.069 1.000 18.953 221 LEU C N 1
ATOM 10534 C CA . LEU C 1 241 ? 40.413 96.615 32.228 1.000 18.844 221 LEU C CA 1
ATOM 10535 C C . LEU C 1 241 ? 40.846 96.520 30.769 1.000 19.229 221 LEU C C 1
ATOM 10536 O O . LEU C 1 241 ? 40.055 96.755 29.841 1.000 19.450 221 LEU C O 1
ATOM 10541 N N . ASP C 1 242 ? 42.101 96.134 30.564 1.000 19.930 222 ASP C N 1
ATOM 10542 C CA . ASP C 1 242 ? 42.657 96.030 29.225 1.000 20.616 222 ASP C CA 1
ATOM 10543 C C . ASP C 1 242 ? 42.165 94.776 28.520 1.000 20.356 222 ASP C C 1
ATOM 10544 O O . ASP C 1 242 ? 41.838 93.770 29.159 1.000 20.023 222 ASP C O 1
ATOM 10549 N N . GLU C 1 243 ? 42.155 94.867 27.186 1.000 20.241 223 GLU C N 1
ATOM 10550 C CA . GLU C 1 243 ? 41.827 93.761 26.308 1.000 20.458 223 GLU C CA 1
ATOM 10551 C C . GLU C 1 243 ? 42.568 92.493 26.714 1.000 19.407 223 GLU C C 1
ATOM 10552 O O . GLU C 1 243 ? 43.783 92.528 26.901 1.000 19.543 223 GLU C O 1
ATOM 10558 N N . LEU C 1 244 ? 41.815 91.387 26.828 1.000 18.565 2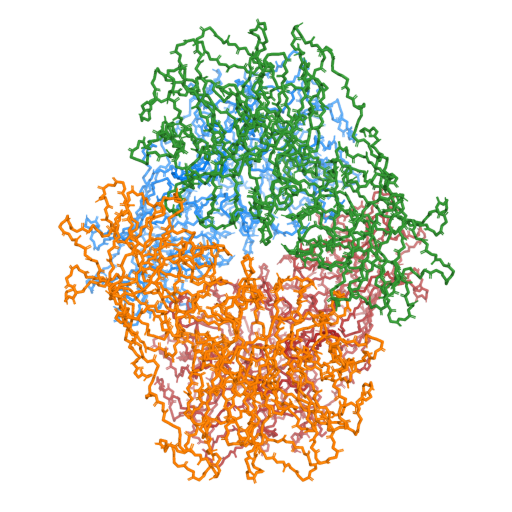24 LEU C N 1
ATOM 10559 C CA . LEU C 1 244 ? 42.320 90.057 27.164 1.000 18.531 224 LEU C CA 1
ATOM 10560 C C . LEU C 1 244 ? 43.374 90.093 28.269 1.000 18.704 224 LEU C C 1
ATOM 10561 O O . LEU C 1 244 ? 44.378 89.393 28.183 1.000 19.193 224 LEU C O 1
ATOM 10566 N N . SER C 1 245 ? 43.119 90.867 29.329 1.000 18.212 225 SER C N 1
ATOM 10567 C CA . SER C 1 245 ? 44.080 90.983 30.419 1.000 18.530 225 SER C CA 1
ATOM 10568 C C . SER C 1 245 ? 43.716 90.063 31.585 1.000 18.448 225 SER C C 1
ATOM 10569 O O . SER C 1 245 ? 44.486 89.937 32.533 1.000 18.733 225 SER C O 1
ATOM 10572 N N . PHE C 1 246 ? 42.537 89.435 31.549 1.000 18.119 226 PHE C N 1
ATOM 10573 C CA . PHE C 1 246 ? 42.054 88.703 32.712 1.000 18.135 226 PHE C CA 1
ATOM 10574 C C . PHE C 1 246 ? 42.614 87.287 32.725 1.000 19.046 226 PHE C C 1
ATOM 10575 O O . PHE C 1 246 ? 42.499 86.570 31.736 1.000 18.919 226 PHE C O 1
ATOM 10583 N N . GLU C 1 247 ? 43.135 86.884 33.893 1.000 20.328 227 GLU C N 1
ATOM 10584 C CA . GLU C 1 247 ? 43.718 85.566 34.108 1.000 22.104 227 GLU C CA 1
ATOM 10585 C C . GLU C 1 247 ? 42.809 84.692 34.968 1.000 20.996 227 GLU C C 1
ATOM 10586 O O . GLU C 1 247 ? 42.312 85.133 35.991 1.000 20.027 227 GLU C O 1
ATOM 10592 N N . SER C 1 248 ? 42.621 83.443 34.533 1.000 20.646 228 SER C N 1
ATOM 10593 C CA . SER C 1 248 ? 41.691 82.512 35.145 1.000 20.086 228 SER C CA 1
ATOM 10594 C C . SER C 1 248 ? 42.208 82.011 36.490 1.000 20.232 228 SER C C 1
ATOM 10595 O O . SER C 1 248 ? 43.393 81.761 36.664 1.000 20.150 228 SER C O 1
ATOM 10598 N N . GLU C 1 249 ? 41.275 81.869 37.438 1.000 19.558 229 GLU C N 1
ATOM 10599 C CA . GLU C 1 249 ? 41.544 81.259 38.731 1.000 19.700 229 GLU C CA 1
ATOM 10600 C C . GLU C 1 249 ? 42.137 79.872 38.511 1.000 19.936 229 GLU C C 1
ATOM 10601 O O . GLU C 1 249 ? 41.590 79.086 37.736 1.000 19.674 229 GLU C O 1
ATOM 10607 N N . PRO C 1 250 ? 43.251 79.519 39.187 1.000 20.437 230 PRO C N 1
ATOM 10608 C CA . PRO C 1 250 ? 43.771 78.154 39.161 1.000 21.233 230 PRO C CA 1
ATOM 10609 C C . PRO C 1 250 ? 42.851 77.235 39.962 1.000 21.808 230 PRO C C 1
ATOM 10610 O O . PRO C 1 250 ? 42.146 77.676 40.865 1.000 20.955 230 PRO C O 1
ATOM 10614 N N . ASP C 1 251 ? 42.828 75.956 39.587 1.000 23.292 231 ASP C N 1
ATOM 10615 C CA . ASP C 1 251 ? 42.068 74.951 40.313 1.000 24.679 231 ASP C CA 1
ATOM 10616 C C . ASP C 1 251 ? 40.583 75.293 40.279 1.000 22.373 231 ASP C C 1
ATOM 10617 O O . ASP C 1 251 ? 39.900 75.227 41.291 1.000 21.672 231 ASP C O 1
ATOM 10622 N N . GLY C 1 252 ? 40.091 75.674 39.104 1.000 20.875 232 GLY C N 1
ATOM 10623 C CA . GLY C 1 252 ? 38.700 76.056 38.943 1.000 19.678 232 GLY C CA 1
ATOM 10624 C C . GLY C 1 252 ? 37.830 74.832 38.689 1.000 19.076 232 GLY C C 1
ATOM 10625 O O . GLY C 1 252 ? 38.318 73.709 38.734 1.000 19.522 232 GLY C O 1
ATOM 10626 N N . PRO C 1 253 ? 36.512 75.007 38.435 1.000 17.791 233 PRO C N 1
ATOM 10627 C CA . PRO C 1 253 ? 35.882 76.327 38.436 1.000 16.972 233 PRO C CA 1
ATOM 10628 C C . PRO C 1 253 ? 35.517 76.792 39.849 1.000 16.530 233 PRO C C 1
ATOM 10629 O O . PRO C 1 253 ? 35.832 76.128 40.848 1.000 16.839 233 PRO C O 1
ATOM 10633 N N . PHE C 1 254 ? 34.854 77.950 39.937 1.000 15.667 234 PHE C N 1
ATOM 10634 C CA . PHE C 1 254 ? 34.452 78.499 41.226 1.000 15.511 234 PHE C CA 1
ATOM 10635 C C . PHE C 1 254 ? 33.247 77.715 41.758 1.000 15.435 234 PHE C C 1
ATOM 10636 O O . PHE C 1 254 ? 33.206 77.345 42.932 1.000 15.544 234 PHE C O 1
ATOM 10644 N N . ILE C 1 255 ? 32.234 77.501 40.900 1.000 15.255 235 ILE C N 1
ATOM 10645 C CA . ILE C 1 255 ? 31.081 76.700 41.291 1.000 15.193 235 ILE C CA 1
ATOM 10646 C C . ILE C 1 255 ? 30.603 75.881 40.092 1.000 15.143 235 ILE C C 1
ATOM 10647 O O . ILE C 1 255 ? 30.580 76.377 38.973 1.000 15.031 235 ILE C O 1
ATOM 10652 N N . THR C 1 256 ? 30.231 74.624 40.349 1.000 15.247 236 THR C N 1
ATOM 10653 C CA . THR C 1 256 ? 29.601 73.742 39.369 1.000 15.216 236 THR C CA 1
ATOM 10654 C C . THR C 1 256 ? 29.037 72.521 40.098 1.000 15.333 236 THR C C 1
ATOM 10655 O O . THR C 1 256 ? 29.583 72.089 41.134 1.000 15.530 236 THR C O 1
ATOM 10659 N N . ASN C 1 257 ? 27.948 71.975 39.541 1.000 15.228 237 ASN C N 1
ATOM 10660 C CA . ASN C 1 257 ? 27.432 70.678 39.945 1.000 15.365 237 ASN C CA 1
ATOM 10661 C C . ASN C 1 257 ? 27.560 69.674 38.792 1.000 15.832 237 ASN C C 1
ATOM 10662 O O . ASN C 1 257 ? 27.047 68.573 38.877 1.000 15.652 237 ASN C O 1
ATOM 10667 N N . MET C 1 258 ? 28.306 70.013 37.740 1.000 16.510 238 MET C N 1
ATOM 10668 C CA A MET C 1 258 ? 28.505 69.110 36.617 0.500 16.971 238 MET C CA 1
ATOM 10669 C CA B MET C 1 258 ? 28.515 69.112 36.621 0.500 16.917 238 MET C CA 1
ATOM 10670 C C . MET C 1 258 ? 29.053 67.774 37.123 1.000 17.423 238 MET C C 1
ATOM 10671 O O . MET C 1 258 ? 28.609 66.711 36.688 1.000 17.247 238 MET C O 1
ATOM 10680 N N . ASP C 1 259 ? 30.015 67.845 38.049 1.000 18.060 239 ASP C N 1
ATOM 10681 C CA . ASP C 1 259 ? 30.739 66.673 38.516 1.000 18.886 239 ASP C CA 1
ATOM 10682 C C . ASP C 1 259 ? 30.248 66.250 39.901 1.000 19.246 239 ASP C C 1
ATOM 10683 O O . ASP C 1 259 ? 30.932 65.502 40.586 1.000 19.864 239 ASP C O 1
ATOM 10688 N N . THR C 1 260 ? 29.048 66.688 40.304 1.000 19.308 240 THR C N 1
ATOM 10689 C CA . THR C 1 260 ? 28.392 66.178 41.506 1.000 19.296 240 THR C CA 1
ATOM 10690 C C . THR C 1 260 ? 27.007 65.659 41.118 1.000 19.322 240 THR C C 1
ATOM 10691 O O . THR C 1 260 ? 26.002 66.238 41.515 1.000 18.901 240 THR C O 1
ATOM 10695 N N . PRO C 1 261 ? 26.898 64.576 40.307 1.000 19.518 241 PRO C N 1
ATOM 10696 C CA . PRO C 1 261 ? 25.631 64.187 39.694 1.000 19.621 241 PRO C CA 1
ATOM 10697 C C . PRO C 1 261 ? 24.564 63.680 40.651 1.000 19.746 241 PRO C C 1
ATOM 10698 O O . PRO C 1 261 ? 23.400 63.686 40.260 1.000 19.419 241 PRO C O 1
ATOM 10702 N N . ASP C 1 262 ? 24.945 63.315 41.891 1.000 20.412 242 ASP C N 1
ATOM 10703 C CA . ASP C 1 262 ? 23.953 62.844 42.851 1.000 20.481 242 ASP C CA 1
ATOM 10704 C C . ASP C 1 262 ? 23.549 63.923 43.856 1.000 20.030 242 ASP C C 1
ATOM 10705 O O . ASP C 1 262 ? 22.648 63.690 44.645 1.000 20.059 242 ASP C O 1
ATOM 10710 N N . PHE C 1 263 ? 24.169 65.104 43.802 1.000 19.380 243 PHE C N 1
ATOM 10711 C CA . PHE C 1 263 ? 23.916 66.136 44.801 1.000 18.159 243 PHE C CA 1
ATOM 10712 C C . PHE C 1 263 ? 22.520 66.755 44.651 1.000 17.307 243 PHE C C 1
ATOM 10713 O O . PHE C 1 263 ? 21.984 66.898 43.553 1.000 16.489 243 PHE C O 1
ATOM 10721 N N . TYR C 1 264 ? 21.947 67.161 45.800 1.000 16.856 244 TYR C N 1
ATOM 10722 C CA . TYR C 1 264 ? 20.616 67.737 45.863 1.000 16.603 244 TYR C CA 1
ATOM 10723 C C . TYR C 1 264 ? 20.520 69.002 45.011 1.000 15.809 244 TYR C C 1
ATOM 10724 O O . TYR C 1 264 ? 19.466 69.277 44.438 1.000 15.794 244 TYR C O 1
ATOM 10733 N N . LEU C 1 265 ? 21.618 69.756 44.893 1.000 15.367 245 LEU C N 1
ATOM 10734 C CA . LEU C 1 265 ? 21.644 70.967 44.086 1.000 14.918 245 LEU C CA 1
ATOM 10735 C C . LEU C 1 265 ? 22.316 70.676 42.744 1.000 14.920 245 LEU C C 1
ATOM 10736 O O . LEU C 1 265 ? 23.325 69.981 42.692 1.000 15.125 245 LEU C O 1
ATOM 10741 N N . GLN C 1 266 ? 21.754 71.253 41.681 1.000 14.708 246 GLN C N 1
ATOM 10742 C CA . GLN C 1 266 ? 22.287 71.114 40.332 1.000 14.696 246 GLN C CA 1
ATOM 10743 C C . GLN C 1 266 ? 22.266 72.458 39.613 1.000 14.484 246 GLN C C 1
ATOM 10744 O O . GLN C 1 266 ? 21.515 73.357 39.979 1.000 14.326 246 GLN C O 1
ATOM 10750 N N . LYS C 1 267 ? 23.091 72.558 38.561 1.000 14.507 247 LYS C N 1
ATOM 10751 C CA . LYS C 1 267 ? 23.069 73.647 37.595 1.000 14.336 247 LYS C CA 1
ATOM 10752 C C . LYS C 1 267 ? 23.533 74.963 38.198 1.000 14.273 247 LYS C C 1
ATOM 10753 O O . LYS C 1 267 ? 23.248 76.021 37.647 1.000 14.120 247 LYS C O 1
ATOM 10759 N N . GLN C 1 268 ? 24.305 74.922 39.297 1.000 14.413 248 GLN C N 1
ATOM 10760 C CA . GLN C 1 268 ? 24.758 76.168 39.888 1.000 14.374 248 GLN C CA 1
ATOM 10761 C C . GLN C 1 268 ? 25.815 76.782 38.982 1.000 14.389 248 GLN C C 1
ATOM 10762 O O . GLN C 1 268 ? 26.499 76.074 38.240 1.000 14.499 248 GLN C O 1
ATOM 10768 N N . GLY C 1 269 ? 25.878 78.110 39.000 1.000 14.289 249 GLY C N 1
ATOM 10769 C CA . GLY C 1 269 ? 26.739 78.855 38.099 1.000 14.288 249 GLY C CA 1
ATOM 10770 C C . GLY C 1 269 ? 26.410 80.338 38.147 1.000 14.160 249 GLY C C 1
ATOM 10771 O O . GLY C 1 269 ? 26.712 81.013 39.143 1.000 14.204 249 GLY C O 1
ATOM 10772 N N . HIS C 1 270 ? 25.752 80.803 37.090 1.000 14.022 250 HIS C N 1
ATOM 10773 C CA . HIS C 1 270 ? 25.374 82.193 36.881 1.000 13.916 250 HIS C CA 1
ATOM 10774 C C . HIS C 1 270 ? 24.834 82.789 38.175 1.000 13.899 250 HIS C C 1
ATOM 10775 O O . HIS C 1 270 ? 23.908 82.226 38.767 1.000 13.861 250 HIS C O 1
ATOM 10782 N N . GLY C 1 271 ? 25.441 83.899 38.616 1.000 13.950 251 GLY C N 1
ATOM 10783 C CA . GLY C 1 271 ? 25.101 84.479 39.910 1.000 13.979 251 GLY C CA 1
ATOM 10784 C C . GLY C 1 271 ? 25.933 85.729 40.195 1.000 14.060 251 GLY C C 1
ATOM 10785 O O . GLY C 1 271 ? 26.531 86.301 39.289 1.000 14.062 251 GLY C O 1
ATOM 10786 N N . ALA C 1 272 ? 25.983 86.126 41.486 1.000 14.147 252 ALA C N 1
ATOM 10787 C CA . ALA C 1 272 ? 26.582 87.386 41.865 1.000 14.234 252 ALA C CA 1
ATOM 10788 C C . ALA C 1 272 ? 27.143 87.285 43.281 1.000 14.391 252 ALA C C 1
ATOM 10789 O O . ALA C 1 272 ? 26.546 86.648 44.148 1.000 14.405 252 ALA C O 1
ATOM 10791 N N . LEU C 1 273 ? 28.271 87.980 43.477 1.000 14.518 253 LEU C N 1
ATOM 10792 C CA . LEU C 1 273 ? 29.006 88.040 44.733 1.000 14.697 253 LEU C CA 1
ATOM 10793 C C . LEU C 1 273 ? 28.596 89.278 45.511 1.000 14.753 253 LEU C C 1
ATOM 10794 O O . LEU C 1 273 ? 28.530 90.352 44.942 1.000 14.726 253 LEU C O 1
ATOM 10799 N N . THR C 1 274 ? 28.422 89.137 46.834 1.000 14.865 254 THR C N 1
ATOM 10800 C CA . THR C 1 274 ? 28.187 90.277 47.701 1.000 14.973 254 THR C CA 1
ATOM 10801 C C . THR C 1 274 ? 28.978 90.093 49.000 1.000 15.184 254 THR C C 1
ATOM 10802 O O . THR C 1 274 ? 29.220 88.974 49.436 1.000 15.228 254 THR C O 1
ATOM 10806 N N . SER C 1 275 ? 29.361 91.228 49.587 1.000 15.332 255 SER C N 1
ATOM 10807 C CA . SER C 1 275 ? 29.978 91.301 50.896 1.000 15.556 255 SER C CA 1
ATOM 10808 C C . SER C 1 275 ? 28.875 91.528 51.934 1.000 15.611 255 SER C C 1
ATOM 10809 O O . SER C 1 275 ? 27.778 91.945 51.569 1.000 15.495 255 SER C O 1
ATOM 10812 N N . THR C 1 276 ? 29.176 91.243 53.203 1.000 15.805 256 THR C N 1
ATOM 10813 C CA . THR C 1 276 ? 28.289 91.568 54.321 1.000 16.228 256 THR C CA 1
ATOM 10814 C C . THR C 1 276 ? 28.867 92.793 55.030 1.000 16.743 256 THR C C 1
ATOM 10815 O O . THR C 1 276 ? 30.011 93.152 54.775 1.000 16.860 256 THR C O 1
ATOM 10819 N N . PRO C 1 277 ? 28.116 93.464 55.925 1.000 17.315 257 PRO C N 1
ATOM 10820 C CA . PRO C 1 277 ? 28.663 94.607 56.656 1.000 17.926 257 PRO C CA 1
ATOM 10821 C C . PRO C 1 277 ? 29.955 94.289 57.414 1.000 18.345 257 PRO C C 1
ATOM 10822 O O . PRO C 1 277 ? 30.796 95.178 57.500 1.000 18.592 257 PRO C O 1
ATOM 10826 N N . SER C 1 278 ? 30.146 93.022 57.833 1.000 18.569 258 SER C N 1
ATOM 10827 C CA A SER C 1 278 ? 31.297 92.612 58.638 0.500 19.008 258 SER C CA 1
ATOM 10828 C CA B SER C 1 278 ? 31.299 92.625 58.643 0.500 18.974 258 SER C CA 1
ATOM 10829 C C . SER C 1 278 ? 32.487 92.117 57.815 1.000 18.750 258 SER C C 1
ATOM 10830 O O . SER C 1 278 ? 33.537 91.777 58.348 1.000 19.155 258 SER C O 1
ATOM 10835 N N . GLY C 1 279 ? 32.332 92.024 56.492 1.000 18.498 259 GLY C N 1
ATOM 10836 C CA . GLY C 1 279 ? 33.445 91.601 55.653 1.000 18.155 259 GLY C CA 1
ATOM 10837 C C . GLY C 1 279 ? 33.407 90.113 55.310 1.000 17.549 259 GLY C C 1
ATOM 10838 O O . GLY C 1 279 ? 34.419 89.571 54.893 1.000 17.432 259 GLY C O 1
ATOM 10839 N N . GLU C 1 280 ? 32.272 89.452 55.526 1.000 16.984 260 GLU C N 1
ATOM 10840 C CA . GLU C 1 280 ? 32.059 88.117 54.987 1.000 16.545 260 GLU C CA 1
ATOM 10841 C C . GLU C 1 280 ? 31.600 88.226 53.521 1.000 16.000 260 GLU C C 1
ATOM 10842 O O . GLU C 1 280 ? 31.307 89.319 53.049 1.000 15.917 260 GLU C O 1
ATOM 10848 N N . TRP C 1 281 ? 31.581 87.080 52.820 1.000 15.892 261 TRP C N 1
ATOM 10849 C CA . TRP C 1 281 ? 31.312 87.032 51.392 1.000 15.667 261 TRP C CA 1
ATOM 10850 C C . TRP C 1 281 ? 30.351 85.893 51.069 1.000 15.528 261 TRP C C 1
ATOM 10851 O O . TRP C 1 281 ? 30.538 84.775 51.549 1.000 15.628 261 TRP C O 1
ATOM 10862 N N . TYR C 1 282 ? 29.308 86.214 50.275 1.000 15.316 262 TYR C N 1
ATOM 10863 C CA . TYR C 1 282 ? 28.319 85.250 49.831 1.000 15.170 262 TYR C CA 1
ATOM 10864 C C . TYR C 1 282 ? 28.136 85.368 48.306 1.000 14.971 262 TYR C C 1
ATOM 10865 O O . TYR C 1 282 ? 28.427 86.421 47.725 1.000 14.929 262 TYR C O 1
ATOM 10874 N N . TYR C 1 283 ? 27.632 84.272 47.719 1.000 14.872 263 TYR C N 1
ATOM 10875 C CA . TYR C 1 283 ? 27.391 84.176 46.285 1.000 14.701 263 TYR C CA 1
ATOM 10876 C C . TYR C 1 283 ? 25.991 83.602 46.081 1.000 14.560 263 TYR C C 1
ATOM 10877 O O . TYR C 1 283 ? 25.683 82.508 46.563 1.000 14.609 263 TYR C O 1
ATOM 10886 N N . ALA C 1 284 ? 25.124 84.378 45.414 1.000 14.405 264 ALA C N 1
ATOM 10887 C CA . ALA C 1 284 ? 23.834 83.872 44.980 1.000 14.264 264 ALA C CA 1
ATOM 10888 C C . ALA C 1 284 ? 23.986 83.281 43.585 1.000 14.164 264 ALA C C 1
ATOM 10889 O O . ALA C 1 284 ? 24.568 83.941 42.736 1.000 14.132 264 ALA C O 1
ATOM 10891 N N . SER C 1 285 ? 23.448 82.065 43.393 1.000 14.134 265 SER C N 1
ATOM 10892 C CA . SER C 1 285 ? 23.550 81.273 42.171 1.000 14.075 265 SER C CA 1
ATOM 10893 C C . SER C 1 285 ? 22.151 80.864 41.744 1.000 13.942 265 SER C C 1
ATOM 10894 O O . SER C 1 285 ? 21.298 80.653 42.590 1.000 13.947 265 SER C O 1
ATOM 10897 N N . LEU C 1 286 ? 21.913 80.691 40.435 1.000 13.842 266 LEU C N 1
ATOM 10898 C CA . LEU C 1 286 ? 20.732 79.938 40.059 1.000 13.758 266 LEU C CA 1
ATOM 10899 C C . LEU C 1 286 ? 21.017 78.475 40.392 1.000 13.877 266 LEU C C 1
ATOM 10900 O O . LEU C 1 286 ? 22.177 78.091 40.571 1.000 14.011 266 LEU C O 1
ATOM 10905 N N . VAL C 1 287 ? 19.953 77.683 40.557 1.000 13.851 267 VAL C N 1
ATOM 10906 C CA . VAL C 1 287 ? 20.077 76.294 40.982 1.000 13.987 267 VAL C CA 1
ATOM 10907 C C . VAL C 1 287 ? 18.801 75.555 40.596 1.000 13.919 267 VAL C C 1
ATOM 10908 O O . VAL C 1 287 ? 17.755 76.174 40.455 1.000 13.786 267 VAL C O 1
ATOM 10912 N N . SER C 1 288 ? 18.887 74.227 40.453 1.000 14.032 268 SER C N 1
ATOM 10913 C CA . SER C 1 288 ? 17.709 73.417 40.205 1.000 14.002 268 SER C CA 1
ATOM 10914 C C . SER C 1 288 ? 17.772 72.180 41.087 1.000 14.193 268 SER C C 1
ATOM 10915 O O . SER C 1 288 ? 18.854 71.792 41.526 1.000 14.357 268 SER C O 1
ATOM 10918 N N . ARG C 1 289 ? 16.595 71.563 41.263 1.000 14.183 269 ARG C N 1
ATOM 10919 C CA . ARG C 1 289 ? 16.421 70.293 41.948 1.000 14.370 269 ARG C CA 1
ATOM 10920 C C . ARG C 1 289 ? 15.671 69.353 41.018 1.000 14.367 269 ARG C C 1
ATOM 10921 O O . ARG C 1 289 ? 14.454 69.124 41.169 1.000 14.320 269 ARG C O 1
ATOM 10929 N N . PRO C 1 290 ? 16.360 68.794 40.006 1.000 14.713 270 PRO C N 1
ATOM 10930 C CA . PRO C 1 290 ? 15.712 67.965 38.997 1.000 15.156 270 PRO C CA 1
ATOM 10931 C C . PRO C 1 290 ? 15.423 66.588 39.588 1.000 15.937 270 PRO C C 1
ATOM 10932 O O . PRO C 1 290 ? 16.246 66.051 40.306 1.000 16.359 270 PRO C O 1
ATOM 10936 N N . TRP C 1 291 ? 14.219 66.053 39.343 1.000 16.459 271 TRP C N 1
ATOM 10937 C CA . TRP C 1 291 ? 13.850 64.761 39.911 1.000 16.984 271 TRP C CA 1
ATOM 10938 C C . TRP C 1 291 ? 13.776 63.742 38.767 1.000 17.447 271 TRP C C 1
ATOM 10939 O O . TRP C 1 291 ? 13.759 64.140 37.592 1.000 17.289 271 TRP C O 1
ATOM 10950 N N . ASN C 1 292 ? 13.714 62.448 39.121 1.000 17.966 272 ASN C N 1
ATOM 10951 C CA . ASN C 1 292 ? 13.607 61.381 38.129 1.000 18.834 272 ASN C CA 1
ATOM 10952 C C . ASN C 1 292 ? 12.260 60.669 38.243 1.000 19.319 272 ASN C C 1
ATOM 10953 O O . ASN C 1 292 ? 11.711 60.554 39.336 1.000 19.457 272 ASN C O 1
ATOM 10958 N N . HIS C 1 293 ? 11.736 60.197 37.096 1.000 20.054 273 HIS C N 1
ATOM 10959 C CA . HIS C 1 293 ? 10.753 59.118 37.103 1.000 20.774 273 HIS C CA 1
ATOM 10960 C C . HIS C 1 293 ? 11.398 57.859 37.685 1.000 21.681 273 HIS C C 1
ATOM 10961 O O . HIS C 1 293 ? 12.618 57.713 37.621 1.000 20.913 273 HIS C O 1
ATOM 10968 N N . THR C 1 294 ? 10.573 56.938 38.208 1.000 23.195 274 THR C N 1
ATOM 10969 C CA . THR C 1 294 ? 11.105 55.804 38.962 1.000 24.373 274 THR C CA 1
ATOM 10970 C C . THR C 1 294 ? 11.945 54.882 38.074 1.000 24.673 274 THR C C 1
ATOM 10971 O O . THR C 1 294 ? 12.914 54.319 38.571 1.000 25.274 274 THR C O 1
ATOM 10975 N N . ASN C 1 295 ? 11.650 54.764 36.782 1.000 24.318 275 ASN C N 1
ATOM 10976 C CA . ASN C 1 295 ? 12.373 53.817 35.933 1.000 24.812 275 ASN C CA 1
ATOM 10977 C C . ASN C 1 295 ? 13.666 54.378 35.319 1.000 24.049 275 ASN C C 1
ATOM 10978 O O . ASN C 1 295 ? 14.415 53.606 34.739 1.000 24.262 275 ASN C O 1
ATOM 10983 N N . GLU C 1 296 ? 13.942 55.683 35.462 1.000 22.809 276 GLU C N 1
ATOM 10984 C CA . GLU C 1 296 ? 15.051 56.327 34.770 1.000 22.278 276 GLU C CA 1
ATOM 10985 C C . GLU C 1 296 ? 16.358 56.163 35.546 1.000 22.088 276 GLU C C 1
ATOM 10986 O O . GLU C 1 296 ? 16.360 56.132 36.771 1.000 21.473 276 GLU C O 1
ATOM 10992 N N . SER C 1 297 ? 17.479 56.089 34.814 1.000 21.782 277 SER C N 1
ATOM 10993 C CA . SER C 1 297 ? 18.801 56.220 35.413 1.000 21.348 277 SER C CA 1
ATOM 10994 C C . SER C 1 297 ? 18.925 57.593 36.066 1.000 20.646 277 SER C C 1
ATOM 10995 O O . SER C 1 297 ? 18.534 58.598 35.483 1.000 20.231 277 SER C O 1
ATOM 10998 N N . SER C 1 298 ? 19.479 57.640 37.281 1.000 20.564 278 SER C N 1
ATOM 10999 C CA . SER C 1 298 ? 19.664 58.905 37.977 1.000 20.373 278 SER C CA 1
ATOM 11000 C C . SER C 1 298 ? 20.624 59.829 37.234 1.000 20.014 278 SER C C 1
ATOM 11001 O O . SER C 1 298 ? 20.601 61.014 37.489 1.000 19.780 278 SER C O 1
ATOM 11004 N N . HIS C 1 299 ? 21.448 59.302 36.318 1.000 20.320 279 HIS C N 1
ATOM 11005 C CA . HIS C 1 299 ? 22.451 60.104 35.640 1.000 20.271 279 HIS C CA 1
ATOM 11006 C C . HIS C 1 299 ? 22.142 60.334 34.162 1.000 20.659 279 HIS C C 1
ATOM 11007 O O . HIS C 1 299 ? 22.945 60.973 33.485 1.000 19.798 279 HIS C O 1
ATOM 11014 N N . ASP C 1 300 ? 21.037 59.784 33.652 1.000 21.244 280 ASP C N 1
ATOM 11015 C CA . ASP C 1 300 ? 20.662 60.050 32.261 1.000 22.201 280 ASP C CA 1
ATOM 11016 C C . ASP C 1 300 ? 19.231 59.596 32.011 1.000 21.478 280 ASP C C 1
ATOM 11017 O O . ASP C 1 300 ? 19.012 58.414 31.775 1.000 21.829 280 ASP C O 1
ATOM 11022 N N . PRO C 1 301 ? 18.222 60.500 32.033 1.000 21.129 281 PRO C N 1
ATOM 11023 C CA . PRO C 1 301 ? 18.453 61.946 32.159 1.000 20.327 281 PRO C CA 1
ATOM 11024 C C . PRO C 1 301 ? 18.758 62.296 33.614 1.000 19.685 281 PRO C C 1
ATOM 11025 O O . PRO C 1 301 ? 18.331 61.588 34.528 1.000 19.528 281 PRO C O 1
ATOM 11029 N N . ARG C 1 302 ? 19.538 63.365 33.827 1.000 18.673 282 ARG C N 1
ATOM 11030 C CA . ARG C 1 302 ? 19.861 63.775 35.187 1.000 18.581 282 ARG C CA 1
ATOM 11031 C C . ARG C 1 302 ? 18.609 64.266 35.912 1.000 18.063 282 ARG C C 1
ATOM 11032 O O . ARG C 1 302 ? 18.578 64.218 37.142 1.000 18.334 282 ARG C O 1
ATOM 11040 N N . GLY C 1 303 ? 17.582 64.710 35.152 1.000 17.281 283 GLY C N 1
ATOM 11041 C CA . GLY C 1 303 ? 16.242 64.824 35.712 1.000 16.817 283 GLY C CA 1
ATOM 11042 C C . GLY C 1 303 ? 15.426 65.965 35.114 1.000 16.328 283 GLY C C 1
ATOM 11043 O O . GLY C 1 303 ? 15.838 66.610 34.145 1.000 16.395 283 GLY C O 1
ATOM 11044 N N . TRP C 1 304 ? 14.276 66.230 35.756 1.000 15.681 284 TRP C N 1
ATOM 11045 C CA . TRP C 1 304 ? 13.285 67.168 35.268 1.000 15.291 284 TRP C CA 1
ATOM 11046 C C . TRP C 1 304 ? 13.077 68.268 36.315 1.000 15.066 284 TRP C C 1
ATOM 11047 O O . TRP C 1 304 ? 12.749 68.000 37.465 1.000 14.991 284 TRP C O 1
ATOM 11058 N N . SER C 1 305 ? 13.260 69.522 35.877 1.000 14.707 285 SER C N 1
ATOM 11059 C CA . SER C 1 305 ? 13.166 70.682 36.751 1.000 14.330 285 SER C CA 1
ATOM 11060 C C . SER C 1 305 ? 11.809 71.365 36.535 1.000 14.072 285 SER C C 1
ATOM 11061 O O . SER C 1 305 ? 11.682 72.299 35.733 1.000 13.813 285 SER C O 1
ATOM 11064 N N . THR C 1 306 ? 10.774 70.899 37.253 1.000 13.884 286 THR C N 1
ATOM 11065 C CA . THR C 1 306 ? 9.455 71.537 37.212 1.000 13.549 286 THR C CA 1
ATOM 11066 C C . THR C 1 306 ? 9.461 72.887 37.919 1.000 13.464 286 THR C C 1
ATOM 11067 O O . THR C 1 306 ? 8.749 73.810 37.536 1.000 13.350 286 THR C O 1
ATOM 11071 N N . LEU C 1 307 ? 10.279 73.005 38.965 1.000 13.541 287 LEU C N 1
ATOM 11072 C CA . LEU C 1 307 ? 10.426 74.251 39.691 1.000 13.494 287 LEU C CA 1
ATOM 11073 C C . LEU C 1 307 ? 11.466 75.125 39.008 1.000 13.430 287 LEU C C 1
ATOM 11074 O O . LEU C 1 307 ? 11.735 76.224 39.468 1.000 13.400 287 LEU C O 1
ATOM 11079 N N . GLY C 1 308 ? 12.039 74.653 37.892 1.000 13.425 288 GLY C N 1
ATOM 11080 C CA . GLY C 1 308 ? 12.852 75.506 37.047 1.000 13.362 288 GLY C CA 1
ATOM 11081 C C . GLY C 1 308 ? 14.162 75.854 37.750 1.000 13.436 288 GLY C C 1
ATOM 11082 O O . GLY C 1 308 ? 14.688 75.059 38.518 1.000 13.561 288 GLY C O 1
ATOM 11083 N N . ARG C 1 309 ? 14.679 77.042 37.413 1.000 13.374 289 ARG C N 1
ATOM 11084 C CA . ARG C 1 309 ? 15.894 77.573 37.990 1.000 13.438 289 ARG C CA 1
ATOM 11085 C C . ARG C 1 309 ? 15.477 78.489 39.134 1.000 13.431 289 ARG C C 1
ATOM 11086 O O . ARG C 1 309 ? 14.831 79.521 38.927 1.000 13.348 289 ARG C O 1
ATOM 11094 N N . GLU C 1 310 ? 15.886 78.048 40.335 1.000 13.548 290 GLU C N 1
ATOM 11095 C CA . GLU C 1 310 ? 15.625 78.690 41.604 1.000 13.594 290 GLU C CA 1
ATOM 11096 C C . GLU C 1 310 ? 16.886 79.457 42.010 1.000 13.660 290 GLU C C 1
ATOM 11097 O O . GLU C 1 310 ? 17.832 79.490 41.230 1.000 13.656 290 GLU C O 1
ATOM 11103 N N . THR C 1 311 ? 16.920 80.062 43.209 1.000 13.737 291 THR C N 1
ATOM 11104 C CA . THR C 1 311 ? 18.129 80.743 43.681 1.000 13.823 291 THR C CA 1
ATOM 11105 C C . THR C 1 311 ? 18.672 80.063 44.947 1.000 13.993 291 THR C C 1
ATOM 11106 O O . THR C 1 311 ? 17.924 79.805 45.901 1.000 14.053 291 THR C O 1
ATOM 11110 N N . SER C 1 312 ? 19.990 79.809 44.940 1.000 14.089 292 SER C N 1
ATOM 11111 C CA . SER C 1 312 ? 20.731 79.367 46.117 1.000 14.277 292 SER C CA 1
ATOM 11112 C C . SER C 1 312 ? 21.727 80.445 46.538 1.000 14.347 292 SER C C 1
ATOM 11113 O O . SER C 1 312 ? 22.055 81.352 45.770 1.000 14.261 292 SER C O 1
ATOM 11116 N N . ILE C 1 313 ? 22.164 80.347 47.806 1.000 14.522 293 ILE C N 1
ATOM 11117 C CA . ILE C 1 313 ? 23.202 81.209 48.322 1.000 14.629 293 ILE C CA 1
ATOM 11118 C C . ILE C 1 313 ? 24.270 80.337 48.965 1.000 14.832 293 ILE C C 1
ATOM 11119 O O . ILE C 1 313 ? 23.965 79.472 49.771 1.000 14.947 293 ILE C O 1
ATOM 11124 N N . GLN C 1 314 ? 25.516 80.594 48.575 1.000 14.888 294 GLN C N 1
ATOM 11125 C CA . GLN C 1 314 ? 26.671 79.883 49.084 1.000 15.100 294 GLN C CA 1
ATOM 11126 C C . GLN C 1 314 ? 27.597 80.895 49.770 1.000 15.223 294 GLN C C 1
ATOM 11127 O O . GLN C 1 314 ? 27.589 82.089 49.458 1.000 15.131 294 GLN C O 1
ATOM 11133 N N . LYS C 1 315 ? 28.385 80.408 50.734 1.000 15.454 295 LYS C N 1
ATOM 11134 C CA . LYS C 1 315 ? 29.356 81.236 51.426 1.000 15.608 295 LYS C CA 1
ATOM 11135 C C . LYS C 1 315 ? 30.677 81.150 50.673 1.000 15.669 295 LYS C C 1
ATOM 11136 O O . LYS C 1 315 ? 31.018 80.105 50.123 1.000 15.706 295 LYS C O 1
ATOM 11142 N N . VAL C 1 316 ? 31.415 82.262 50.682 1.000 15.702 296 VAL C N 1
ATOM 11143 C CA . VAL C 1 316 ? 32.670 82.384 49.980 1.000 15.971 296 VAL C CA 1
ATOM 11144 C C . VAL C 1 316 ? 33.779 82.737 50.964 1.000 16.996 296 VAL C C 1
ATOM 11145 O O . VAL C 1 316 ? 33.585 83.606 51.808 1.000 17.072 296 VAL C O 1
ATOM 11149 N N . GLU C 1 317 ? 34.951 82.103 50.770 1.000 18.162 297 GLU C N 1
ATOM 11150 C CA . GLU C 1 317 ? 36.170 82.506 51.442 1.000 19.747 297 GLU C CA 1
ATOM 11151 C C . GLU C 1 317 ? 37.279 82.689 50.413 1.000 19.987 297 GLU C C 1
ATOM 11152 O O . GLU C 1 317 ? 37.216 82.178 49.297 1.000 19.728 297 GLU C O 1
ATOM 11158 N N . TRP C 1 318 ? 38.281 83.460 50.813 1.000 20.236 298 TRP C N 1
ATOM 11159 C CA . TRP C 1 318 ? 39.412 83.768 49.970 1.000 20.322 298 TRP C CA 1
ATOM 11160 C C . TRP C 1 318 ? 40.610 82.950 50.403 1.000 21.185 298 TRP C C 1
ATOM 11161 O O . TRP C 1 318 ? 40.924 82.903 51.596 1.000 21.601 298 TRP C O 1
ATOM 11172 N N . ASP C 1 319 ? 41.267 82.317 49.426 1.000 21.458 299 ASP C N 1
ATOM 11173 C CA . ASP C 1 319 ? 42.429 81.484 49.699 1.000 22.154 299 ASP C CA 1
ATOM 11174 C C . ASP C 1 319 ? 43.631 82.423 49.829 1.000 22.561 299 ASP C C 1
ATOM 11175 O O . ASP C 1 319 ? 43.494 83.627 49.628 1.000 22.088 299 ASP C O 1
ATOM 11180 N N . ASP C 1 320 ? 44.809 81.860 50.102 1.000 23.831 300 ASP C N 1
ATOM 11181 C CA . ASP C 1 320 ? 45.994 82.642 50.412 1.000 25.079 300 ASP C CA 1
ATOM 11182 C C . ASP C 1 320 ? 46.477 83.438 49.198 1.000 23.517 300 ASP C C 1
ATOM 11183 O O . ASP C 1 320 ? 47.098 84.491 49.346 1.000 23.255 300 ASP C O 1
ATOM 11188 N N . ALA C 1 321 ? 46.185 82.932 47.998 1.000 21.591 301 ALA C N 1
ATOM 11189 C CA . ALA C 1 321 ? 46.626 83.581 46.774 1.000 20.746 301 ALA C CA 1
ATOM 11190 C C . ALA C 1 321 ? 45.606 84.618 46.297 1.000 19.600 301 ALA C C 1
ATOM 11191 O O . ALA C 1 321 ? 45.769 85.180 45.222 1.000 19.763 301 ALA C O 1
ATOM 11193 N N . GLY C 1 322 ? 44.541 84.860 47.064 1.000 18.550 302 GLY C N 1
ATOM 11194 C CA . GLY C 1 322 ? 43.608 85.922 46.748 1.000 17.994 302 GLY C CA 1
ATOM 11195 C C . GLY C 1 322 ? 42.503 85.468 45.785 1.000 17.552 302 GLY C C 1
ATOM 11196 O O . GLY C 1 322 ? 41.952 86.284 45.032 1.000 17.669 302 GLY C O 1
ATOM 11197 N N . TRP C 1 323 ? 42.204 84.166 45.782 1.000 17.012 303 TRP C N 1
ATOM 11198 C CA . TRP C 1 323 ? 41.176 83.627 44.909 1.000 16.691 303 TRP C CA 1
ATOM 11199 C C . TRP C 1 323 ? 39.961 83.216 45.725 1.000 16.608 303 TRP C C 1
ATOM 11200 O O . TRP C 1 323 ? 40.113 82.632 46.798 1.000 16.917 303 TRP C O 1
ATOM 11211 N N . PRO C 1 324 ? 38.725 83.516 45.251 1.000 16.226 304 PRO C N 1
ATOM 11212 C CA . PRO C 1 324 ? 37.518 83.148 45.977 1.000 16.089 304 PRO C CA 1
ATOM 11213 C C . PRO C 1 324 ? 37.159 81.683 45.751 1.000 16.281 304 PRO C C 1
ATOM 11214 O O . PRO C 1 324 ? 37.241 81.171 44.623 1.000 16.346 304 PRO C O 1
ATOM 11218 N N . ARG C 1 325 ? 36.762 81.024 46.837 1.000 16.388 305 ARG C N 1
ATOM 11219 C CA . ARG C 1 325 ? 36.386 79.624 46.847 1.000 16.601 305 ARG C CA 1
ATOM 11220 C C . ARG C 1 325 ? 35.081 79.469 47.603 1.000 16.456 305 ARG C C 1
ATOM 11221 O O . ARG C 1 325 ? 34.869 80.112 48.621 1.000 16.649 305 ARG C O 1
ATOM 11229 N N . VAL C 1 326 ? 34.220 78.592 47.108 1.000 16.348 306 VAL C N 1
ATOM 11230 C CA . VAL C 1 326 ? 32.964 78.294 47.771 1.000 16.301 306 VAL C CA 1
ATOM 11231 C C . VAL C 1 326 ? 33.240 77.406 48.986 1.000 16.658 306 VAL C C 1
ATOM 11232 O O . VAL C 1 326 ? 33.980 76.440 48.904 1.000 16.762 306 VAL C O 1
ATOM 11236 N N . VAL C 1 327 ? 32.615 77.752 50.117 1.000 16.957 307 VAL C N 1
ATOM 11237 C CA . VAL C 1 327 ? 32.698 76.958 51.324 1.000 17.250 307 VAL C CA 1
ATOM 11238 C C . VAL C 1 327 ? 31.937 75.660 51.093 1.000 17.327 307 VAL C C 1
ATOM 11239 O O . VAL C 1 327 ? 30.793 75.681 50.659 1.000 17.064 307 VAL C O 1
ATOM 11243 N N . GLY C 1 328 ? 32.600 74.534 51.407 1.000 17.797 308 GLY C N 1
ATOM 11244 C CA . GLY C 1 328 ? 32.039 73.210 51.197 1.000 17.922 308 GLY C CA 1
ATOM 11245 C C . GLY C 1 328 ? 32.493 72.600 49.876 1.000 17.909 308 GLY C C 1
ATOM 11246 O O . GLY C 1 328 ? 32.033 71.528 49.517 1.000 17.930 308 GLY C O 1
ATOM 11247 N N . GLY C 1 329 ? 33.368 73.286 49.133 1.000 17.961 309 GLY C N 1
ATOM 11248 C CA . GLY C 1 329 ? 33.822 72.790 47.841 1.000 18.064 309 GLY C CA 1
ATOM 11249 C C . GLY C 1 329 ? 32.998 73.380 46.694 1.000 17.747 309 GLY C C 1
ATOM 11250 O O . GLY C 1 329 ? 31.962 73.999 46.919 1.000 17.146 309 GLY C O 1
ATOM 11251 N N . HIS C 1 330 ? 33.463 73.170 45.451 1.000 17.922 310 HIS C N 1
ATOM 11252 C CA . HIS C 1 330 ? 32.896 73.847 44.287 1.000 17.482 310 HIS C CA 1
ATOM 11253 C C . HIS C 1 330 ? 31.442 73.455 43.991 1.000 16.774 310 HIS C C 1
ATOM 11254 O O . HIS C 1 330 ? 30.804 74.102 43.183 1.000 16.566 310 HIS C O 1
ATOM 11261 N N . GLY C 1 331 ? 30.889 72.430 44.652 1.000 16.690 311 GLY C N 1
ATOM 11262 C CA . GLY C 1 331 ? 29.491 72.048 44.473 1.000 16.358 311 GLY C CA 1
ATOM 11263 C C . GLY C 1 331 ? 28.544 72.809 45.394 1.000 16.231 311 GLY C C 1
ATOM 11264 O O . GLY C 1 331 ? 27.319 72.797 45.213 1.000 15.775 311 GLY C O 1
ATOM 11265 N N . GLY C 1 332 ? 29.115 73.473 46.400 1.000 16.311 312 GLY C N 1
ATOM 11266 C CA . GLY C 1 332 ? 28.326 74.199 47.381 1.000 16.212 312 GLY C CA 1
ATOM 11267 C C . GLY C 1 332 ? 27.728 73.270 48.440 1.000 16.573 312 GLY C C 1
ATOM 11268 O O . GLY C 1 332 ? 28.042 72.089 48.486 1.000 16.580 312 GLY C O 1
ATOM 11269 N N . GLN C 1 333 ? 26.864 73.847 49.280 1.000 16.706 313 GLN C N 1
ATOM 11270 C CA . GLN C 1 333 ? 26.203 73.151 50.371 1.000 17.247 313 GLN C CA 1
ATOM 11271 C C . GLN C 1 333 ? 24.699 73.373 50.296 1.000 16.953 313 GLN C C 1
ATOM 11272 O O . GLN C 1 333 ? 24.250 74.387 49.781 1.000 16.665 313 GLN C O 1
ATOM 11278 N N . VAL C 1 334 ? 23.942 72.442 50.880 1.000 17.546 314 VAL C N 1
ATOM 11279 C CA . VAL C 1 334 ? 22.501 72.586 51.024 1.000 17.792 314 VAL C CA 1
ATOM 11280 C C . VAL C 1 334 ? 22.214 73.612 52.116 1.000 18.417 314 VAL C C 1
ATOM 11281 O O . VAL C 1 334 ? 21.372 74.496 51.952 1.000 18.125 314 VAL C O 1
ATOM 11285 N N . GLU C 1 335 ? 22.926 73.471 53.239 1.000 19.337 315 GLU C N 1
ATOM 11286 C CA . GLU C 1 335 ? 22.732 74.363 54.369 1.000 20.266 315 GLU C CA 1
ATOM 11287 C C . GLU C 1 335 ? 24.006 75.173 54.590 1.000 18.813 315 GLU C C 1
ATOM 11288 O O . GLU C 1 335 ? 25.102 74.622 54.577 1.000 18.377 315 GLU C O 1
ATOM 11294 N N . VAL C 1 336 ? 23.837 76.477 54.792 1.000 17.815 316 VAL C N 1
ATOM 11295 C CA . VAL C 1 336 ? 24.948 77.413 54.809 1.000 17.831 316 VAL C CA 1
ATOM 11296 C C . VAL C 1 336 ? 24.777 78.347 56.000 1.000 17.880 316 VAL C C 1
ATOM 11297 O O . VAL C 1 336 ? 23.669 78.838 56.214 1.000 17.721 316 VAL C O 1
ATOM 11301 N N . ASP C 1 337 ? 25.891 78.651 56.678 1.000 18.099 317 ASP C N 1
ATOM 11302 C CA . ASP C 1 337 ? 25.896 79.609 57.767 1.000 18.641 317 ASP C CA 1
ATOM 11303 C C . ASP C 1 337 ? 25.509 80.998 57.287 1.000 18.126 317 ASP C C 1
ATOM 11304 O O . ASP C 1 337 ? 26.084 81.519 56.336 1.000 18.028 317 ASP C O 1
ATOM 11309 N N . ALA C 1 338 ? 24.517 81.573 57.964 1.000 17.669 318 ALA C N 1
ATOM 11310 C CA . ALA C 1 338 ? 24.063 82.921 57.694 1.000 17.461 318 ALA C CA 1
ATOM 11311 C C . ALA C 1 338 ? 25.127 83.915 58.139 1.000 17.548 318 ALA C C 1
ATOM 11312 O O . ALA C 1 338 ? 26.007 83.568 58.907 1.000 17.590 318 ALA C O 1
ATOM 11314 N N . PRO C 1 339 ? 25.090 85.177 57.654 1.000 17.776 319 PRO C N 1
ATOM 11315 C CA . PRO C 1 339 ? 26.058 86.184 58.079 1.000 18.472 319 PRO C CA 1
ATOM 11316 C C . PRO C 1 339 ? 26.102 86.337 59.595 1.000 19.416 319 PRO C C 1
ATOM 11317 O O . PRO C 1 339 ? 25.069 86.219 60.234 1.000 19.163 319 PRO C O 1
ATOM 11321 N N . LYS C 1 340 ? 27.297 86.584 60.145 1.000 21.409 320 LYS C N 1
ATOM 11322 C CA . LYS C 1 340 ? 27.469 86.777 61.593 1.000 23.028 320 LYS C CA 1
ATOM 11323 C C . LYS C 1 340 ? 26.627 87.955 62.080 1.000 22.671 320 LYS C C 1
ATOM 11324 O O . LYS C 1 340 ? 26.098 87.916 63.187 1.000 22.501 320 LYS C O 1
ATOM 11330 N N . ASP C 1 341 ? 26.535 89.014 61.271 1.000 21.635 321 ASP C N 1
ATOM 11331 C CA . ASP C 1 341 ? 25.782 90.205 61.637 1.000 21.894 321 ASP C CA 1
ATOM 11332 C C . ASP C 1 341 ? 24.335 90.140 61.133 1.000 20.989 321 ASP C C 1
ATOM 11333 O O . ASP C 1 341 ? 23.659 91.167 61.065 1.000 21.017 321 ASP C O 1
ATOM 11338 N N . ALA C 1 342 ? 23.862 88.947 60.747 1.000 19.924 322 ALA C N 1
ATOM 11339 C CA . ALA C 1 342 ? 22.537 88.836 60.147 1.000 19.326 322 ALA C CA 1
ATOM 11340 C C . ALA C 1 342 ? 21.494 89.433 61.084 1.000 19.213 322 ALA C C 1
ATOM 11341 O O . ALA C 1 342 ? 21.570 89.226 62.276 1.000 19.179 322 ALA C O 1
ATOM 11343 N N . ILE C 1 343 ? 20.521 90.159 60.525 1.000 18.782 323 ILE C N 1
ATOM 11344 C CA . ILE C 1 343 ? 19.376 90.664 61.270 1.000 18.656 323 ILE C CA 1
ATOM 11345 C C . ILE C 1 343 ? 18.164 89.830 60.855 1.000 18.441 323 ILE C C 1
ATOM 11346 O O . ILE C 1 343 ? 17.813 89.833 59.662 1.000 18.164 323 ILE C O 1
ATOM 11351 N N . GLU C 1 344 ? 17.567 89.089 61.802 1.000 18.227 324 GLU C N 1
ATOM 11352 C CA . GLU C 1 344 ? 16.521 88.120 61.512 1.000 18.105 324 GLU C CA 1
ATOM 11353 C C . GLU C 1 344 ? 15.381 88.840 60.811 1.000 17.035 324 GLU C C 1
ATOM 11354 O O . GLU C 1 344 ? 14.922 89.877 61.277 1.000 16.921 324 GLU C O 1
ATOM 11360 N N . THR C 1 345 ? 14.939 88.288 59.685 1.000 16.148 325 THR C N 1
ATOM 11361 C CA . THR C 1 345 ? 13.988 88.957 58.824 1.000 15.980 325 THR C CA 1
ATOM 11362 C C . THR C 1 345 ? 12.676 88.193 58.874 1.000 15.942 325 THR C C 1
ATOM 11363 O O . THR C 1 345 ? 12.649 86.981 58.744 1.000 15.851 325 THR C O 1
ATOM 11367 N N . THR C 1 346 ? 11.596 88.943 59.091 1.000 16.041 326 THR C N 1
ATOM 11368 C CA . THR C 1 346 ? 10.255 88.411 59.120 1.000 16.065 326 THR C CA 1
ATOM 11369 C C . THR C 1 346 ? 9.825 88.146 57.686 1.000 16.054 326 THR C C 1
ATOM 11370 O O . THR C 1 346 ? 9.965 89.041 56.860 1.000 15.819 326 THR C O 1
ATOM 11374 N N . ALA C 1 347 ? 9.314 86.951 57.426 1.000 16.315 327 ALA C N 1
ATOM 11375 C CA . ALA C 1 347 ? 8.821 86.589 56.104 1.000 16.599 327 ALA C CA 1
ATOM 11376 C C . ALA C 1 347 ? 7.791 85.483 56.288 1.000 17.138 327 ALA C C 1
ATOM 11377 O O . ALA C 1 347 ? 7.846 84.772 57.288 1.000 16.890 327 ALA C O 1
ATOM 11379 N N . PRO C 1 348 ? 6.849 85.297 55.334 1.000 17.644 328 PRO C N 1
ATOM 11380 C CA . PRO C 1 348 ? 5.923 84.158 55.381 1.000 18.094 328 PRO C CA 1
ATOM 11381 C C . PRO C 1 348 ? 6.696 82.855 55.578 1.000 18.514 328 PRO C C 1
ATOM 11382 O O . PRO C 1 348 ? 7.829 82.737 55.125 1.000 18.042 328 PRO C O 1
ATOM 11386 N N . LYS C 1 349 ? 6.094 81.877 56.268 1.000 19.771 329 LYS C N 1
ATOM 11387 C CA . LYS C 1 349 ? 6.813 80.645 56.577 1.000 20.546 329 LYS C CA 1
ATOM 11388 C C . LYS C 1 349 ? 6.981 79.806 55.301 1.000 19.593 329 LYS C C 1
ATOM 11389 O O . LYS C 1 349 ? 7.942 79.052 55.192 1.000 18.966 329 LYS C O 1
ATOM 11395 N N . ASP C 1 350 ? 6.058 79.956 54.330 1.000 19.208 330 ASP C N 1
ATOM 11396 C CA . ASP C 1 350 ? 6.171 79.266 53.047 1.000 18.825 330 ASP C CA 1
ATOM 11397 C C . ASP C 1 350 ? 5.532 80.135 51.969 1.000 17.542 330 ASP C C 1
ATOM 11398 O O . ASP C 1 350 ? 5.234 81.299 52.215 1.000 16.993 330 ASP C O 1
ATOM 11403 N N . HIS C 1 351 ? 5.325 79.572 50.768 1.000 16.712 331 HIS C N 1
ATOM 11404 C CA . HIS C 1 351 ? 4.794 80.370 49.672 1.000 15.899 331 HIS C CA 1
ATOM 11405 C C . HIS C 1 351 ? 3.337 80.031 49.386 1.000 15.722 331 HIS C C 1
ATOM 11406 O O . HIS C 1 351 ? 2.849 80.338 48.315 1.000 15.409 331 HIS C O 1
ATOM 11413 N N . SER C 1 352 ? 2.629 79.412 50.341 1.000 15.485 332 SER C N 1
ATOM 11414 C CA . SER C 1 352 ? 1.200 79.206 50.222 1.000 15.522 332 SER C CA 1
ATOM 11415 C C . SER C 1 352 ? 0.504 80.550 49.998 1.000 15.698 332 SER C C 1
ATOM 11416 O O . SER C 1 352 ? 0.999 81.614 50.348 1.000 15.925 332 SER C O 1
ATOM 11419 N N . GLN C 1 353 ? -0.675 80.506 49.393 1.000 16.140 333 GLN C N 1
ATOM 11420 C CA . GLN C 1 353 ? -1.373 81.715 48.989 1.000 16.510 333 GLN C CA 1
ATOM 11421 C C . GLN C 1 353 ? -2.860 81.457 49.181 1.000 16.830 333 GLN C C 1
ATOM 11422 O O . GLN C 1 353 ? -3.372 80.450 48.678 1.000 16.713 333 GLN C O 1
ATOM 11428 N N . HIS C 1 354 ? -3.520 82.346 49.936 1.000 17.263 334 HIS C N 1
ATOM 11429 C CA . HIS C 1 354 ? -4.936 82.206 50.225 1.000 17.609 334 HIS C CA 1
ATOM 11430 C C . HIS C 1 354 ? -5.632 83.494 49.813 1.000 17.641 334 HIS C C 1
ATOM 11431 O O . HIS C 1 354 ? -5.632 84.458 50.565 1.000 17.102 334 HIS C O 1
ATOM 11438 N N . ASP C 1 355 ? -6.188 83.509 48.597 1.000 17.193 335 ASP C N 1
ATOM 11439 C CA . ASP C 1 355 ? -6.587 84.756 47.989 1.000 17.605 335 ASP C CA 1
ATOM 11440 C C . ASP C 1 355 ? -8.107 84.755 47.814 1.000 18.219 335 ASP C C 1
ATOM 11441 O O . ASP C 1 355 ? -8.639 83.926 47.097 1.000 17.590 335 ASP C O 1
ATOM 11446 N N . ASP C 1 356 ? -8.789 85.712 48.462 1.000 18.996 336 ASP C N 1
ATOM 11447 C CA . ASP C 1 356 ? -10.228 85.873 48.381 1.000 20.262 336 ASP C CA 1
ATOM 11448 C C . ASP C 1 356 ? -10.603 86.921 47.337 1.000 19.580 336 ASP C C 1
ATOM 11449 O O . ASP C 1 356 ? -11.788 87.150 47.118 1.000 19.504 336 ASP C O 1
ATOM 11454 N N . PHE C 1 357 ? -9.606 87.554 46.701 1.000 19.502 337 PHE C N 1
ATOM 11455 C CA . PHE C 1 357 ? -9.839 88.591 45.703 1.000 19.282 337 PHE C CA 1
ATOM 11456 C C . PHE C 1 357 ? -10.591 89.740 46.352 1.000 21.444 337 PHE C C 1
ATOM 11457 O O . PHE C 1 357 ? -11.441 90.363 45.720 1.000 21.097 337 PHE C O 1
ATOM 11465 N N . ASP C 1 358 ? -10.229 90.007 47.619 1.000 24.064 338 ASP C N 1
ATOM 11466 C CA . ASP C 1 358 ? -10.871 91.035 48.425 1.000 27.220 338 ASP C CA 1
ATOM 11467 C C . ASP C 1 358 ? -10.277 92.407 48.102 1.000 27.745 338 ASP C C 1
ATOM 11468 O O . ASP C 1 358 ? -10.916 93.427 48.349 1.000 31.852 338 ASP C O 1
ATOM 11473 N N . GLN C 1 359 ? -9.060 92.433 47.555 1.000 25.681 339 GLN C N 1
ATOM 11474 C CA . GLN C 1 359 ? -8.355 93.663 47.260 1.000 26.201 339 GLN C CA 1
ATOM 11475 C C . GLN C 1 359 ? -8.598 94.104 45.819 1.000 25.561 339 GLN C C 1
ATOM 11476 O O . GLN C 1 359 ? -8.762 93.271 44.920 1.000 24.317 339 GLN C O 1
ATOM 11482 N N . PRO C 1 360 ? -8.564 95.429 45.551 1.000 24.758 340 PRO C N 1
ATOM 11483 C CA . PRO C 1 360 ? -8.761 95.932 44.187 1.000 23.781 340 PRO C CA 1
ATOM 11484 C C . PRO C 1 360 ? -7.586 95.771 43.209 1.000 22.969 340 PRO C C 1
ATOM 11485 O O . PRO C 1 360 ? -7.754 96.038 42.017 1.000 21.738 340 PRO C O 1
ATOM 11489 N N . THR C 1 361 ? -6.421 95.311 43.692 1.000 21.597 341 THR C N 1
ATOM 11490 C CA . THR C 1 361 ? -5.301 94.988 42.827 1.000 21.133 341 THR C CA 1
ATOM 11491 C C . THR C 1 361 ? -4.815 93.568 43.131 1.000 19.924 341 THR C C 1
ATOM 11492 O O . THR C 1 361 ? -5.056 93.050 44.205 1.000 19.233 341 THR C O 1
ATOM 11496 N N . LEU C 1 362 ? -4.132 92.937 42.157 1.000 19.103 342 LEU C N 1
ATOM 11497 C CA . LEU C 1 362 ? -3.751 91.539 42.272 1.000 18.963 342 LEU C CA 1
ATOM 11498 C C . LEU C 1 362 ? -2.636 91.395 43.302 1.000 18.872 342 LEU C C 1
ATOM 11499 O O . LEU C 1 362 ? -1.719 92.200 43.330 1.000 19.427 342 LEU C O 1
ATOM 11504 N N . ASP C 1 363 ? -2.718 90.349 44.130 1.000 18.438 343 ASP C N 1
ATOM 11505 C CA . ASP C 1 363 ? -1.601 89.892 44.941 1.000 18.609 343 ASP C CA 1
ATOM 11506 C C . ASP C 1 363 ? -0.340 89.851 44.065 1.000 17.740 343 ASP C C 1
ATOM 11507 O O . ASP C 1 363 ? -0.410 89.410 42.907 1.000 16.777 343 ASP C O 1
ATOM 11512 N N . LEU C 1 364 ? 0.800 90.264 44.640 1.000 16.991 344 LEU C N 1
ATOM 11513 C CA . LEU C 1 364 ? 2.082 90.390 43.957 1.000 16.861 344 LEU C CA 1
ATOM 11514 C C . LEU C 1 364 ? 2.571 89.053 43.386 1.000 15.447 344 LEU C C 1
ATOM 11515 O O . LEU C 1 364 ? 3.404 89.049 42.489 1.000 15.015 344 LEU C O 1
ATOM 11520 N N . ASN C 1 365 ? 2.128 87.926 43.968 1.000 14.225 345 ASN C N 1
ATOM 11521 C CA . ASN C 1 365 ? 2.564 86.615 43.524 1.000 13.809 345 ASN C CA 1
ATOM 11522 C C . ASN C 1 365 ? 1.975 86.247 42.153 1.000 13.681 345 ASN C C 1
ATOM 11523 O O . ASN C 1 365 ? 2.482 85.339 41.511 1.000 13.550 345 ASN C O 1
ATOM 11528 N N . TRP C 1 366 ? 0.867 86.893 41.772 1.000 13.746 346 TRP C N 1
ATOM 11529 C CA . TRP C 1 366 ? 0.254 86.688 40.468 1.000 13.654 346 TRP C CA 1
ATOM 11530 C C . TRP C 1 366 ? 1.083 87.348 39.378 1.000 13.577 346 TRP C C 1
ATOM 11531 O O . TRP C 1 366 ? 1.553 88.468 39.564 1.000 13.657 346 TRP C O 1
ATOM 11542 N N . ASN C 1 367 ? 1.199 86.674 38.230 1.000 13.444 347 ASN C N 1
ATOM 11543 C CA . ASN C 1 367 ? 1.768 87.253 37.031 1.000 13.387 347 ASN C CA 1
ATOM 11544 C C . ASN C 1 367 ? 0.797 87.068 35.856 1.000 13.358 347 ASN C C 1
ATOM 11545 O O . ASN C 1 367 ? -0.040 86.168 35.848 1.000 13.336 347 ASN C O 1
ATOM 11550 N N . THR C 1 368 ? 0.969 87.900 34.820 1.000 13.367 348 THR C N 1
ATOM 11551 C CA . THR C 1 368 ? 0.269 87.725 33.560 1.000 13.341 348 THR C CA 1
ATOM 11552 C C . THR C 1 368 ? 1.286 87.322 32.490 1.000 13.230 348 THR C C 1
ATOM 11553 O O . THR C 1 368 ? 2.500 87.438 32.693 1.000 13.194 348 THR C O 1
ATOM 11557 N N . LEU C 1 369 ? 0.771 86.815 31.366 1.000 13.193 349 LEU C N 1
ATOM 11558 C CA . LEU C 1 369 ? 1.637 86.563 30.223 1.000 13.124 349 LEU C CA 1
ATOM 11559 C C . LEU C 1 369 ? 1.815 87.860 29.452 1.000 13.203 349 LEU C C 1
ATOM 11560 O O . LEU C 1 369 ? 0.836 88.400 28.952 1.000 13.288 349 LEU C O 1
ATOM 11565 N N . ARG C 1 370 ? 3.055 88.364 29.432 1.000 13.194 350 ARG C N 1
ATOM 11566 C CA . ARG C 1 370 ? 3.582 89.313 28.444 1.000 13.253 350 ARG C CA 1
ATOM 11567 C C . ARG C 1 370 ? 3.100 90.753 28.650 1.000 13.404 350 ARG C C 1
ATOM 11568 O O . ARG C 1 370 ? 3.855 91.682 28.357 1.000 13.471 350 ARG C O 1
ATOM 11576 N N . GLN C 1 371 ? 1.851 90.929 29.109 1.000 13.478 351 GLN C N 1
ATOM 11577 C CA . GLN C 1 371 ? 1.174 92.220 29.112 1.000 13.659 351 GLN C CA 1
ATOM 11578 C C . GLN C 1 371 ? 0.572 92.486 30.479 1.000 13.738 351 GLN C C 1
ATOM 11579 O O . GLN C 1 371 ? 0.217 91.533 31.169 1.000 13.656 351 GLN C O 1
ATOM 11585 N N . PRO C 1 372 ? 0.391 93.761 30.887 1.000 13.921 352 PRO C N 1
ATOM 11586 C CA . PRO C 1 372 ? -0.240 94.082 32.182 1.000 14.036 352 PRO C CA 1
ATOM 11587 C C . PRO C 1 372 ? -1.675 93.585 32.305 1.000 14.075 352 PRO C C 1
ATOM 11588 O O . PRO C 1 372 ? -2.366 93.404 31.305 1.000 14.079 352 PRO C O 1
ATOM 11592 N N . PHE C 1 373 ? -2.122 93.380 33.551 1.000 14.121 353 PHE C N 1
ATOM 11593 C CA . PHE C 1 373 ? -3.515 93.067 33.805 1.000 14.520 353 PHE C CA 1
ATOM 11594 C C . PHE C 1 373 ? -4.352 94.324 33.603 1.000 15.206 353 PHE C C 1
ATOM 11595 O O . PHE C 1 373 ? -4.364 95.180 34.470 1.000 15.678 353 PHE C O 1
ATOM 11603 N N . THR C 1 374 ? -4.981 94.476 32.437 1.000 15.643 354 THR C N 1
ATOM 11604 C CA . THR C 1 374 ? -5.765 95.667 32.129 1.000 16.269 354 THR C CA 1
ATOM 11605 C C . THR C 1 374 ? -7.252 95.318 32.191 1.000 16.773 354 THR C C 1
ATOM 11606 O O . THR C 1 374 ? -7.609 94.148 32.372 1.000 16.604 354 THR C O 1
ATOM 11610 N N . ALA C 1 375 ? -8.110 96.323 31.969 1.000 17.155 355 ALA C N 1
ATOM 11611 C CA . ALA C 1 375 ? -9.546 96.118 31.998 1.000 17.563 355 ALA C CA 1
ATOM 11612 C C . ALA C 1 375 ? -9.977 95.174 30.874 1.000 17.775 355 ALA C C 1
ATOM 11613 O O . ALA C 1 375 ? -11.026 94.542 30.981 1.000 17.143 355 ALA C O 1
ATOM 11615 N N . GLN C 1 376 ? -9.158 95.086 29.809 1.000 17.800 356 GLN C N 1
ATOM 11616 C CA . GLN C 1 376 ? -9.376 94.195 28.682 1.000 18.471 356 GLN C CA 1
ATOM 11617 C C . GLN C 1 376 ? -9.290 92.730 29.114 1.000 17.889 356 GLN C C 1
ATOM 11618 O O . GLN C 1 376 ? -10.018 91.880 28.581 1.000 17.727 356 GLN C O 1
ATOM 11624 N N . MET C 1 377 ? -8.406 92.421 30.085 1.000 17.159 357 MET C N 1
ATOM 11625 C CA . MET C 1 377 ? -8.280 91.058 30.585 1.000 16.647 357 MET C CA 1
ATOM 11626 C C . MET C 1 377 ? -9.344 90.779 31.642 1.000 16.549 357 MET C C 1
ATOM 11627 O O . MET C 1 377 ? -9.725 89.634 31.844 1.000 16.470 357 MET C O 1
ATOM 11632 N N . GLY C 1 378 ? -9.757 91.818 32.361 1.000 16.729 358 GLY C N 1
ATOM 11633 C CA . GLY C 1 378 ? -10.735 91.668 33.438 1.000 17.289 358 GLY C CA 1
ATOM 11634 C C . GLY C 1 378 ? -10.452 92.611 34.607 1.000 17.533 358 GLY C C 1
ATOM 11635 O O . GLY C 1 378 ? -9.876 93.669 34.400 1.000 17.310 358 GLY C O 1
ATOM 11636 N N . SER C 1 379 ? -10.868 92.209 35.826 1.000 17.435 359 SER C N 1
ATOM 11637 C CA . SER C 1 379 ? -10.836 93.053 37.002 1.000 18.119 359 SER C CA 1
ATOM 11638 C C . SER C 1 379 ? -10.781 92.183 38.263 1.000 17.688 359 SER C C 1
ATOM 11639 O O . SER C 1 379 ? -11.123 90.999 38.221 1.000 17.207 359 SER C O 1
ATOM 11642 N N . VAL C 1 380 ? -10.415 92.796 39.390 1.000 18.186 360 VAL C N 1
ATOM 11643 C CA . VAL C 1 380 ? -10.400 92.100 40.668 1.000 18.259 360 VAL C CA 1
ATOM 11644 C C . VAL C 1 380 ? -10.858 93.048 41.772 1.000 18.579 360 VAL C C 1
ATOM 11645 O O . VAL C 1 380 ? -10.619 94.242 41.702 1.000 18.283 360 VAL C O 1
ATOM 11649 N N . GLY C 1 381 ? -11.556 92.508 42.776 1.000 19.193 361 GLY C N 1
ATOM 11650 C CA . GLY C 1 381 ? -11.996 93.310 43.909 1.000 19.704 361 GLY C CA 1
ATOM 11651 C C . GLY C 1 381 ? -13.344 92.848 44.451 1.000 20.503 361 GLY C C 1
ATOM 11652 O O . GLY C 1 381 ? -14.065 92.151 43.761 1.000 20.396 361 GLY C O 1
ATOM 11653 N N . ASN C 1 382 ? -13.626 93.229 45.710 1.000 21.408 362 ASN C N 1
ATOM 11654 C CA . ASN C 1 382 ? -14.825 92.864 46.450 1.000 22.024 362 ASN C CA 1
ATOM 11655 C C . ASN C 1 382 ? -15.134 91.363 46.391 1.000 20.788 362 ASN C C 1
ATOM 11656 O O . ASN C 1 382 ? -16.287 90.959 46.370 1.000 20.554 362 ASN C O 1
ATOM 11661 N N . GLY C 1 383 ? -14.101 90.532 46.395 1.000 19.714 363 GLY C N 1
ATOM 11662 C CA . GLY C 1 383 ? -14.278 89.108 46.613 1.000 19.324 363 GLY C CA 1
ATOM 11663 C C . GLY C 1 383 ? -14.319 88.303 45.317 1.000 18.729 363 GLY C C 1
ATOM 11664 O O . GLY C 1 383 ? -14.478 87.091 45.386 1.000 18.087 363 GLY C O 1
ATOM 11665 N N . GLU C 1 384 ? -14.115 88.957 44.156 1.000 18.755 364 GLU C N 1
ATOM 11666 C CA . GLU C 1 384 ? -14.224 88.277 42.868 1.000 18.790 364 GLU C CA 1
ATOM 11667 C C . GLU C 1 384 ? -13.125 88.709 41.899 1.000 17.536 364 GLU C C 1
ATOM 11668 O O . GLU C 1 384 ? -12.783 89.881 41.847 1.000 17.137 364 GLU C O 1
ATOM 11674 N N . LEU C 1 385 ? -12.583 87.714 41.177 1.000 16.567 365 LEU C N 1
ATOM 11675 C CA . LEU C 1 385 ? -11.791 87.921 39.973 1.000 15.717 365 LEU C CA 1
ATOM 11676 C C . LEU C 1 385 ? -12.703 87.679 38.779 1.000 15.259 365 LEU C C 1
ATOM 11677 O O . LEU C 1 385 ? -13.326 86.622 38.694 1.000 14.886 365 LEU C O 1
ATOM 11682 N N . LYS C 1 386 ? -12.718 88.641 37.853 1.000 15.042 366 LYS C N 1
ATOM 11683 C CA . LYS C 1 386 ? -13.385 88.490 36.578 1.000 14.814 366 LYS C CA 1
ATOM 11684 C C . LYS C 1 386 ? -12.325 88.437 35.483 1.000 14.607 366 LYS C C 1
ATOM 11685 O O . LYS C 1 386 ? -11.492 89.328 35.400 1.000 14.610 366 LYS C O 1
ATOM 11691 N N . LEU C 1 387 ? -12.327 87.361 34.701 1.000 14.443 367 LEU C N 1
ATOM 11692 C CA . LEU C 1 387 ? -11.484 87.288 33.512 1.000 14.281 367 LEU C CA 1
ATOM 11693 C C . LEU C 1 387 ? -12.363 87.280 32.281 1.000 14.338 367 LEU C C 1
ATOM 11694 O O . LEU C 1 387 ? -13.280 86.485 32.201 1.000 14.362 367 LEU C O 1
ATOM 11699 N N . ILE C 1 388 ? -12.083 88.204 31.354 1.000 14.380 368 ILE C N 1
ATOM 11700 C CA . ILE C 1 388 ? -12.793 88.286 30.096 1.000 14.447 368 ILE C CA 1
ATOM 11701 C C . ILE C 1 388 ? -12.087 87.364 29.097 1.000 14.243 368 ILE C C 1
ATOM 11702 O O . ILE C 1 388 ? -10.917 87.572 28.771 1.000 14.130 368 ILE C O 1
ATOM 11707 N N . GLY C 1 389 ? -12.804 86.350 28.628 1.000 14.217 369 GLY C N 1
ATOM 11708 C CA . GLY C 1 389 ? -12.265 85.405 27.657 1.000 14.061 369 GLY C CA 1
ATOM 11709 C C . GLY C 1 389 ? -11.719 86.114 26.415 1.000 14.070 369 GLY C C 1
ATOM 11710 O O . GLY C 1 389 ? -12.443 86.833 25.747 1.000 14.227 369 GLY C O 1
ATOM 11711 N N . GLN C 1 390 ? -10.423 85.924 26.163 1.000 13.919 370 GLN C N 1
ATOM 11712 C CA . GLN C 1 390 ? -9.769 86.353 24.940 1.000 13.910 370 GLN C CA 1
ATOM 11713 C C . GLN C 1 390 ? -9.080 85.142 24.320 1.000 13.757 370 GLN C C 1
ATOM 11714 O O . GLN C 1 390 ? -9.712 84.108 24.170 1.000 13.742 370 GLN C O 1
ATOM 11720 N N . GLN C 1 391 ? -7.797 85.253 23.987 1.000 13.662 371 GLN C N 1
ATOM 11721 C CA . GLN C 1 391 ? -7.116 84.208 23.227 1.000 13.558 371 GLN C CA 1
ATOM 11722 C C . GLN C 1 391 ? -6.688 83.069 24.156 1.000 13.434 371 GLN C C 1
ATOM 11723 O O . GLN C 1 391 ? -6.598 83.242 25.374 1.000 13.409 371 GLN C O 1
ATOM 11729 N N . THR C 1 392 ? -6.411 81.906 23.548 1.000 13.379 372 THR C N 1
ATOM 11730 C CA . THR C 1 392 ? -6.077 80.709 24.301 1.000 13.296 372 THR C CA 1
ATOM 11731 C C . THR C 1 392 ? -4.660 80.815 24.852 1.000 13.201 372 THR C C 1
ATOM 11732 O O . THR C 1 392 ? -3.884 81.660 24.413 1.000 13.194 372 THR C O 1
ATOM 11736 N N . MET C 1 393 ? -4.321 79.893 25.755 1.000 13.145 373 MET C N 1
ATOM 11737 C CA . MET C 1 393 ? -2.965 79.770 26.289 1.000 13.069 373 MET C CA 1
ATOM 11738 C C . MET C 1 393 ? -1.931 79.443 25.207 1.000 13.047 373 MET C C 1
ATOM 11739 O O . MET C 1 393 ? -0.732 79.513 25.456 1.000 13.001 373 MET C O 1
ATOM 11744 N N . SER C 1 394 ? -2.392 79.067 24.006 1.000 13.096 374 SER C N 1
ATOM 11745 C CA . SER C 1 394 ? -1.512 78.821 22.880 1.000 13.107 374 SER C CA 1
ATOM 11746 C C . SER C 1 394 ? -1.039 80.120 22.208 1.000 13.124 374 SER C C 1
ATOM 11747 O O . SER C 1 394 ? -0.187 80.048 21.314 1.000 13.142 374 SER C O 1
ATOM 11750 N N . SER C 1 395 ? -1.572 81.292 22.607 1.000 13.143 375 SER C N 1
ATOM 11751 C CA . SER C 1 395 ? -1.282 82.567 21.965 1.000 13.193 375 SER C CA 1
ATOM 11752 C C . SER C 1 395 ? -0.200 83.361 22.693 1.000 13.149 375 SER C C 1
ATOM 11753 O O . SER C 1 395 ? -0.131 83.358 23.904 1.000 13.101 375 SER C O 1
ATOM 11756 N N . ASN C 1 396 ? 0.572 84.135 21.911 1.000 13.187 376 ASN C N 1
ATOM 11757 C CA . ASN C 1 396 ? 1.505 85.108 22.460 1.000 13.177 376 ASN C CA 1
ATOM 11758 C C . ASN C 1 396 ? 0.868 86.494 22.556 1.000 13.273 376 ASN C C 1
ATOM 11759 O O . ASN C 1 396 ? 1.581 87.454 22.748 1.000 13.303 376 ASN C O 1
ATOM 11764 N N . PHE C 1 397 ? -0.465 86.579 22.431 1.000 13.339 377 PHE C N 1
ATOM 11765 C CA . PHE C 1 397 ? -1.187 87.843 22.408 1.000 13.470 377 PHE C CA 1
ATOM 11766 C C . PHE C 1 397 ? -2.490 87.758 23.202 1.000 13.506 377 PHE C C 1
ATOM 11767 O O . PHE C 1 397 ? -3.283 86.830 23.007 1.000 13.486 377 PHE C O 1
ATOM 11775 N N . ASP C 1 398 ? -2.721 88.745 24.074 1.000 13.582 378 ASP C N 1
ATOM 11776 C CA . ASP C 1 398 ? -4.025 88.964 24.711 1.000 13.676 378 ASP C CA 1
ATOM 11777 C C . ASP C 1 398 ? -4.585 87.690 25.328 1.000 13.582 378 ASP C C 1
ATOM 11778 O O . ASP C 1 398 ? -5.657 87.233 24.937 1.000 13.630 378 ASP C O 1
ATOM 11783 N N . VAL C 1 399 ? -3.887 87.140 26.321 1.000 13.469 379 VAL C N 1
ATOM 11784 C CA . VAL C 1 399 ? -4.381 85.994 27.057 1.000 13.405 379 VAL C CA 1
ATOM 11785 C C . VAL C 1 399 ? -4.828 86.437 28.454 1.000 13.467 379 VAL C C 1
ATOM 11786 O O . VAL C 1 399 ? -4.023 86.968 29.211 1.000 13.455 379 VAL C O 1
ATOM 11790 N N . SER C 1 400 ? -6.114 86.206 28.762 1.000 13.547 380 SER C N 1
ATOM 11791 C CA . SER C 1 400 ? -6.692 86.568 30.055 1.000 13.637 380 SER C CA 1
ATOM 11792 C C . SER C 1 400 ? -6.404 85.434 31.041 1.000 13.539 380 SER C C 1
ATOM 11793 O O . SER C 1 400 ? -7.185 84.488 31.175 1.000 13.538 380 SER C O 1
ATOM 11796 N N . LEU C 1 401 ? -5.216 85.521 31.642 1.000 13.466 381 LEU C N 1
ATOM 11797 C CA . LEU C 1 401 ? -4.694 84.508 32.528 1.000 13.383 381 LEU C CA 1
ATOM 11798 C C . LEU C 1 401 ? -3.921 85.192 33.650 1.000 13.410 381 LEU C C 1
ATOM 11799 O O . LEU C 1 401 ? -3.169 86.121 33.407 1.000 13.416 381 LEU C O 1
ATOM 11804 N N . ILE C 1 402 ? -4.094 84.702 34.882 1.000 13.439 382 ILE C N 1
ATOM 11805 C CA . ILE C 1 402 ? -3.172 85.036 35.964 1.000 13.450 382 ILE C CA 1
ATOM 11806 C C . ILE C 1 402 ? -2.643 83.732 36.542 1.000 13.372 382 ILE C C 1
ATOM 11807 O O . ILE C 1 402 ? -3.360 82.748 36.637 1.000 13.374 382 ILE C O 1
ATOM 11812 N N . ALA C 1 403 ? -1.367 83.713 36.911 1.000 13.320 383 ALA C N 1
ATOM 11813 C CA . ALA C 1 403 ? -0.753 82.496 37.400 1.000 13.268 383 ALA C CA 1
ATOM 11814 C C . ALA C 1 403 ? 0.396 82.825 38.337 1.000 13.286 383 ALA C C 1
ATOM 11815 O O . ALA C 1 403 ? 0.953 83.908 38.305 1.000 13.303 383 ALA C O 1
ATOM 11817 N N . ARG C 1 404 ? 0.726 81.844 39.171 1.000 13.299 384 ARG C N 1
ATOM 11818 C CA . ARG C 1 404 ? 1.790 81.972 40.152 1.000 13.335 384 ARG C CA 1
ATOM 11819 C C . ARG C 1 404 ? 2.651 80.724 40.091 1.000 13.284 384 ARG C C 1
ATOM 11820 O O . ARG C 1 404 ? 2.185 79.662 39.703 1.000 13.262 384 ARG C O 1
ATOM 11828 N N . ARG C 1 405 ? 3.913 80.861 40.487 1.000 13.287 385 ARG C N 1
ATOM 11829 C CA . ARG C 1 405 ? 4.895 79.798 40.337 1.000 13.260 385 ARG C CA 1
ATOM 11830 C C . ARG C 1 405 ? 4.542 78.580 41.172 1.000 13.339 385 ARG C C 1
ATOM 11831 O O . ARG C 1 405 ? 4.043 78.720 42.302 1.000 13.437 385 ARG C O 1
ATOM 11839 N N . TRP C 1 406 ? 4.847 77.388 40.643 1.000 13.322 386 TRP C N 1
ATOM 11840 C CA . TRP C 1 406 ? 5.021 76.233 41.509 1.000 13.426 386 TRP C CA 1
ATOM 11841 C C . TRP C 1 406 ? 6.240 76.511 42.394 1.000 13.491 386 TRP C C 1
ATOM 11842 O O . TRP C 1 406 ? 7.328 76.779 41.872 1.000 13.444 386 TRP C O 1
ATOM 11853 N N . GLN C 1 407 ? 6.076 76.479 43.722 1.000 13.611 387 GLN C N 1
ATOM 11854 C CA . GLN C 1 407 ? 7.193 76.754 44.625 1.000 13.694 387 GLN C CA 1
ATOM 11855 C C . GLN C 1 407 ? 7.379 75.643 45.675 1.000 13.852 387 GLN C C 1
ATOM 11856 O O . GLN C 1 407 ? 8.218 75.781 46.551 1.000 13.952 387 GLN C O 1
ATOM 11862 N N . ALA C 1 408 ? 6.641 74.534 45.526 1.000 13.888 388 ALA C N 1
ATOM 11863 C CA . ALA C 1 408 ? 6.862 73.308 46.270 1.000 14.049 388 ALA C CA 1
ATOM 11864 C C . ALA C 1 408 ? 6.623 72.117 45.351 1.000 14.037 388 ALA C C 1
ATOM 11865 O O . ALA C 1 408 ? 5.878 72.264 44.387 1.000 13.918 388 ALA C O 1
ATOM 11867 N N . PHE C 1 409 ? 7.156 70.938 45.716 1.000 14.187 389 PHE C N 1
ATOM 11868 C CA . PHE C 1 409 ? 6.981 69.745 44.908 1.000 14.217 389 PHE C CA 1
ATOM 11869 C C . PHE C 1 409 ? 5.572 69.182 45.052 1.000 14.262 389 PHE C C 1
ATOM 11870 O O . PHE C 1 409 ? 5.026 68.592 44.109 1.000 14.223 389 PHE C O 1
ATOM 11878 N N . ASN C 1 410 ? 5.009 69.354 46.240 1.000 14.361 390 ASN C N 1
ATOM 11879 C CA . ASN C 1 410 ? 3.681 68.868 46.563 1.000 14.434 390 ASN C CA 1
ATOM 11880 C C . ASN C 1 410 ? 2.822 70.039 47.012 1.000 14.370 390 ASN C C 1
ATOM 11881 O O . ASN C 1 410 ? 3.222 70.789 47.924 1.000 14.415 390 ASN C O 1
ATOM 11886 N N . PHE C 1 411 ? 1.655 70.182 46.360 1.000 14.288 391 PHE C N 1
ATOM 11887 C CA . PHE C 1 411 ? 0.711 71.214 46.735 1.000 14.260 391 PHE C CA 1
ATOM 11888 C C . PHE C 1 411 ? -0.669 70.875 46.200 1.000 14.249 391 PHE C C 1
ATOM 11889 O O . PHE C 1 411 ? -0.807 70.062 45.274 1.000 14.211 391 PHE C O 1
ATOM 11897 N N . ASP C 1 412 ? -1.661 71.520 46.811 1.000 14.302 392 ASP C N 1
ATOM 11898 C CA . ASP C 1 412 ? -3.036 71.538 46.356 1.000 14.293 392 ASP C CA 1
ATOM 11899 C C . ASP C 1 412 ? -3.370 72.974 45.974 1.000 14.185 392 ASP C C 1
ATOM 11900 O O . ASP C 1 412 ? -3.031 73.887 46.738 1.000 14.222 392 ASP C O 1
ATOM 11905 N N . ALA C 1 413 ? -3.995 73.155 44.803 1.000 14.073 393 ALA C N 1
ATOM 11906 C CA . ALA C 1 413 ? -4.550 74.448 44.436 1.000 14.013 393 ALA C CA 1
ATOM 11907 C C . ALA C 1 413 ? -6.016 74.277 44.045 1.000 14.058 393 ALA C C 1
ATOM 11908 O O . ALA C 1 413 ? -6.395 73.247 43.502 1.000 14.057 393 ALA C O 1
ATOM 11910 N N . GLU C 1 414 ? -6.839 75.286 44.338 1.000 14.118 394 GLU C N 1
ATOM 11911 C CA . GLU C 1 414 ? -8.286 75.160 44.276 1.000 14.215 394 GLU C CA 1
ATOM 11912 C C . GLU C 1 414 ? -8.882 76.525 43.954 1.000 14.217 394 GLU C C 1
ATOM 11913 O O . GLU C 1 414 ? -8.352 77.567 44.348 1.000 14.223 394 GLU C O 1
ATOM 11919 N N . THR C 1 415 ? -9.995 76.507 43.212 1.000 14.232 395 THR C N 1
ATOM 11920 C CA . THR C 1 415 ? -10.755 77.707 42.947 1.000 14.286 395 THR C CA 1
ATOM 11921 C C . THR C 1 415 ? -12.232 77.329 42.848 1.000 14.412 395 THR C C 1
ATOM 11922 O O . THR C 1 415 ? -12.605 76.148 42.779 1.000 14.428 395 THR C O 1
ATOM 11926 N N . LYS C 1 416 ? -13.054 78.371 42.779 1.000 14.514 396 LYS C N 1
ATOM 11927 C CA . LYS C 1 416 ? -14.484 78.246 42.556 1.000 14.646 396 LYS C CA 1
ATOM 11928 C C . LYS C 1 416 ? -14.849 79.242 41.464 1.000 14.618 396 LYS C C 1
ATOM 11929 O O . LYS C 1 416 ? -14.544 80.418 41.599 1.000 14.649 396 LYS C O 1
ATOM 11935 N N . VAL C 1 417 ? -15.438 78.750 40.367 1.000 14.568 397 VAL C N 1
ATOM 11936 C CA . VAL C 1 417 ? -15.603 79.559 39.174 1.000 14.522 397 VAL C CA 1
ATOM 11937 C C . VAL C 1 417 ? -16.999 79.373 38.574 1.000 14.641 397 VAL C C 1
ATOM 11938 O O . VAL C 1 417 ? -17.560 78.276 38.602 1.000 14.668 397 VAL C O 1
ATOM 11942 N N . LYS C 1 418 ? -17.520 80.471 38.014 1.000 14.726 398 LYS C N 1
ATOM 11943 C CA . LYS C 1 418 ? -18.769 80.507 37.270 1.000 14.938 398 LYS C CA 1
ATOM 11944 C C . LYS C 1 418 ? -18.454 80.981 35.853 1.000 14.741 398 LYS C C 1
ATOM 11945 O O . LYS C 1 418 ? -17.729 81.948 35.674 1.000 14.698 398 LYS C O 1
ATOM 11951 N N . PHE C 1 419 ? -19.052 80.326 34.850 1.000 14.727 399 PHE C N 1
ATOM 11952 C CA . PHE C 1 419 ? -18.818 80.632 33.453 1.000 14.645 399 PHE C CA 1
ATOM 11953 C C . PHE C 1 419 ? -20.009 80.106 32.682 1.000 14.749 399 PHE C C 1
ATOM 11954 O O . PHE C 1 419 ? -20.408 78.973 32.946 1.000 14.753 399 PHE C O 1
ATOM 11962 N N . ASP C 1 420 ? -20.542 80.879 31.743 1.000 14.842 400 ASP C N 1
ATOM 11963 C CA . ASP C 1 420 ? -21.754 80.479 31.021 1.000 15.136 400 ASP C CA 1
ATOM 11964 C C . ASP C 1 420 ? -21.486 80.352 29.519 1.000 14.889 400 ASP C C 1
ATOM 11965 O O . ASP C 1 420 ? -21.932 81.178 28.719 1.000 15.001 400 ASP C O 1
ATOM 11970 N N . PRO C 1 421 ? -20.727 79.336 29.058 1.000 14.709 401 PRO C N 1
ATOM 11971 C CA . PRO C 1 421 ? -20.363 79.261 27.638 1.000 14.640 401 PRO C CA 1
ATOM 11972 C C . PRO C 1 421 ? -21.550 78.803 26.796 1.000 14.783 401 PRO C C 1
ATOM 11973 O O . PRO C 1 421 ? -22.355 78.012 27.293 1.000 14.863 401 PRO C O 1
ATOM 11977 N N . PHE C 1 422 ? -21.639 79.316 25.566 1.000 14.828 402 PHE C N 1
ATOM 11978 C CA . PHE C 1 422 ? -22.650 78.886 24.604 1.000 14.964 402 PHE C CA 1
ATOM 11979 C C . PHE C 1 422 ? -21.988 78.265 23.370 1.000 14.859 402 PHE C C 1
ATOM 11980 O O . PHE C 1 422 ? -22.697 77.868 22.440 1.000 14.968 402 PHE C O 1
ATOM 11988 N N . THR C 1 423 ? -20.645 78.195 23.356 1.000 14.670 403 THR C N 1
ATOM 11989 C CA . THR C 1 423 ? -19.926 77.567 22.258 1.000 14.583 403 THR C CA 1
ATOM 11990 C C . THR C 1 423 ? -18.698 76.861 22.825 1.000 14.392 403 THR C C 1
ATOM 11991 O O . THR C 1 423 ? -18.193 77.240 23.880 1.000 14.314 403 THR C O 1
ATOM 11995 N N . TYR C 1 424 ? -18.219 75.846 22.101 1.000 14.341 404 TYR C N 1
ATOM 11996 C CA . TYR C 1 424 ? -17.064 75.064 22.495 1.000 14.194 404 TYR C CA 1
ATOM 11997 C C . TYR C 1 424 ? -15.795 75.902 22.401 1.000 14.069 404 TYR C C 1
ATOM 11998 O O . TYR C 1 424 ? -14.749 75.463 22.872 1.000 13.948 404 TYR C O 1
ATOM 12007 N N . GLN C 1 425 ? -15.880 77.098 21.810 1.000 14.114 405 GLN C N 1
ATOM 12008 C CA . GLN C 1 425 ? -14.713 77.960 21.692 1.000 14.016 405 GLN C CA 1
ATOM 12009 C C . GLN C 1 425 ? -14.530 78.803 22.957 1.000 13.976 405 GLN C C 1
ATOM 12010 O O . GLN C 1 425 ? -13.623 79.628 23.023 1.000 13.910 405 GLN C O 1
ATOM 12016 N N . GLN C 1 426 ? -15.388 78.598 23.953 1.000 14.033 406 GLN C N 1
ATOM 12017 C CA . GLN C 1 426 ? -15.302 79.284 25.228 1.000 14.023 406 GLN C CA 1
ATOM 12018 C C . GLN C 1 426 ? -14.939 78.273 26.317 1.000 13.938 406 GLN C C 1
ATOM 12019 O O . GLN C 1 426 ? -15.591 77.253 26.447 1.000 13.982 406 GLN C O 1
ATOM 12025 N N . MET C 1 427 ? -13.865 78.565 27.068 1.000 13.830 407 MET C N 1
ATOM 12026 C CA . MET C 1 427 ? -13.312 77.653 28.055 1.000 13.754 407 MET C CA 1
ATOM 12027 C C . MET C 1 427 ? -12.735 78.474 29.204 1.000 13.723 407 MET C C 1
ATOM 12028 O O . MET C 1 427 ? -12.079 79.492 28.971 1.000 13.688 407 MET C O 1
ATOM 12033 N N . ALA C 1 428 ? -12.939 78.005 30.451 1.000 13.750 408 ALA C N 1
ATOM 12034 C CA . ALA C 1 428 ? -12.406 78.693 31.617 1.000 13.741 408 ALA C CA 1
ATOM 12035 C C . ALA C 1 428 ? -12.235 77.721 32.780 1.000 13.737 408 ALA C C 1
ATOM 12036 O O . ALA C 1 428 ? -13.074 76.862 33.006 1.000 13.813 408 ALA C O 1
ATOM 12038 N N . GLY C 1 429 ? -11.124 77.865 33.512 1.000 13.665 409 GLY C N 1
ATOM 12039 C CA . GLY C 1 429 ? -10.838 76.995 34.633 1.000 13.675 409 GLY C CA 1
ATOM 12040 C C . GLY C 1 429 ? -9.446 77.197 35.229 1.000 13.590 409 GLY C C 1
ATOM 12041 O O . GLY C 1 429 ? -8.879 78.280 35.220 1.000 13.556 409 GLY C O 1
ATOM 12042 N N . LEU C 1 430 ? -8.922 76.093 35.747 1.000 13.575 410 LEU C N 1
ATOM 12043 C CA . LEU C 1 430 ? -7.749 76.043 36.591 1.000 13.537 410 LEU C CA 1
ATOM 12044 C C . LEU C 1 430 ? -6.658 75.353 35.787 1.000 13.435 410 LEU C C 1
ATOM 12045 O O . LEU C 1 430 ? -6.843 74.206 35.381 1.000 13.453 410 LEU C O 1
ATOM 12050 N N . ALA C 1 431 ? -5.522 76.019 35.611 1.000 13.350 411 ALA C N 1
ATOM 12051 C CA . ALA C 1 431 ? -4.484 75.540 34.697 1.000 13.266 411 ALA C CA 1
ATOM 12052 C C . ALA C 1 431 ? -3.133 75.373 35.398 1.000 13.241 411 ALA C C 1
ATOM 12053 O O . ALA C 1 431 ? -2.817 76.083 36.354 1.000 13.257 411 ALA C O 1
ATOM 12055 N N . ASN C 1 432 ? -2.334 74.448 34.837 1.000 13.219 412 ASN C N 1
ATOM 12056 C CA . ASN C 1 432 ? -0.898 74.369 35.049 1.000 13.190 412 ASN C CA 1
ATOM 12057 C C . ASN C 1 432 ? -0.203 74.661 33.714 1.000 13.114 412 ASN C C 1
ATOM 12058 O O . ASN C 1 432 ? -0.533 74.015 32.714 1.000 13.122 412 ASN C O 1
ATOM 12063 N N . ILE C 1 433 ? 0.717 75.642 33.690 1.000 13.057 413 ILE C N 1
ATOM 12064 C CA . ILE C 1 433 ? 1.270 76.106 32.419 1.000 12.999 413 ILE C CA 1
ATOM 12065 C C . ILE C 1 433 ? 2.784 76.298 32.535 1.000 12.978 413 ILE C C 1
ATOM 12066 O O . ILE C 1 433 ? 3.282 76.795 33.542 1.000 12.983 413 ILE C O 1
ATOM 12071 N N . TYR C 1 434 ? 3.512 75.878 31.470 1.000 12.972 414 TYR C N 1
ATOM 12072 C CA . TYR C 1 434 ? 4.913 76.220 31.303 1.000 12.958 414 TYR C CA 1
ATOM 12073 C C . TYR C 1 434 ? 4.998 77.259 30.181 1.000 12.911 414 TYR C C 1
ATOM 12074 O O . TYR C 1 434 ? 5.507 78.359 30.391 1.000 12.884 414 TYR C O 1
ATOM 12083 N N . ASN C 1 435 ? 4.501 76.892 28.985 1.000 12.922 415 ASN C N 1
ATOM 12084 C CA . ASN C 1 435 ? 4.448 77.843 27.885 1.000 12.901 415 ASN C CA 1
ATOM 12085 C C . ASN C 1 435 ? 3.270 77.517 26.975 1.000 12.924 415 ASN C C 1
ATOM 12086 O O . ASN C 1 435 ? 2.434 76.667 27.271 1.000 12.949 415 ASN C O 1
ATOM 12091 N N . ASP C 1 436 ? 3.223 78.219 25.842 1.000 12.931 416 ASP C N 1
ATOM 12092 C CA . ASP C 1 436 ? 2.131 78.112 24.883 1.000 12.967 416 ASP C CA 1
ATOM 12093 C C . ASP C 1 436 ? 1.975 76.699 24.305 1.000 13.022 416 ASP C C 1
ATOM 12094 O O . ASP C 1 436 ? 0.922 76.406 23.758 1.000 13.061 416 ASP C O 1
ATOM 12099 N N . LYS C 1 437 ? 3.020 75.859 24.362 1.000 13.047 417 LYS C N 1
ATOM 12100 C CA . LYS C 1 437 ? 2.954 74.511 23.833 1.000 13.131 417 LYS C CA 1
ATOM 12101 C C . LYS C 1 437 ? 3.039 73.463 24.939 1.000 13.156 417 LYS C C 1
ATOM 12102 O O . LYS C 1 437 ? 3.093 72.274 24.627 1.000 13.249 417 LYS C O 1
ATOM 12108 N N . HIS C 1 438 ? 3.018 73.896 26.212 1.000 13.094 418 HIS C N 1
ATOM 12109 C CA . HIS C 1 438 ? 3.143 72.996 27.343 1.000 13.132 418 HIS C CA 1
ATOM 12110 C C . HIS C 1 438 ? 2.253 73.498 28.497 1.000 13.084 418 HIS C C 1
ATOM 12111 O O . HIS C 1 438 ? 2.643 74.382 29.247 1.000 13.030 418 HIS C O 1
ATOM 12118 N N . TYR C 1 439 ? 1.035 72.962 28.568 1.000 13.121 419 TYR C N 1
ATOM 12119 C CA . TYR C 1 439 ? 0.077 73.334 29.604 1.000 13.106 419 TYR C CA 1
ATOM 12120 C C . TYR C 1 439 ? -1.000 72.267 29.684 1.000 13.187 419 TYR C C 1
ATOM 12121 O O . TYR C 1 439 ? -1.167 71.431 28.783 1.000 13.245 419 TYR C O 1
ATOM 12130 N N . SER C 1 440 ? -1.764 72.338 30.779 1.000 13.204 420 SER C N 1
ATOM 12131 C CA . SER C 1 440 ? -2.931 71.511 30.982 1.000 13.287 420 SER C CA 1
ATOM 12132 C C . SER C 1 440 ? -3.937 72.301 31.822 1.000 13.283 420 SER C C 1
ATOM 12133 O O . SER C 1 440 ? -3.593 73.308 32.423 1.000 13.233 420 SER C O 1
ATOM 12136 N N . TRP C 1 441 ? -5.178 71.853 31.847 1.000 13.354 421 TRP C N 1
ATOM 12137 C CA . TRP C 1 441 ? -6.173 72.469 32.702 1.000 13.385 421 TRP C CA 1
ATOM 12138 C C . TRP C 1 441 ? -7.439 71.639 32.747 1.000 13.491 421 TRP C C 1
ATOM 12139 O O . TRP C 1 441 ? -7.660 70.768 31.919 1.000 13.530 421 TRP C O 1
ATOM 12150 N N . ILE C 1 442 ? -8.233 71.915 33.782 1.000 13.554 422 ILE C N 1
ATOM 12151 C CA . ILE C 1 442 ? -9.603 71.465 33.894 1.000 13.663 422 ILE C CA 1
ATOM 12152 C C . ILE C 1 442 ? -10.466 72.711 33.735 1.000 13.665 422 ILE C C 1
ATOM 12153 O O . ILE C 1 442 ? -10.133 73.767 34.272 1.000 13.631 422 ILE C O 1
ATOM 12158 N N . PHE C 1 443 ? -11.528 72.605 32.928 1.000 13.719 423 PHE C N 1
ATOM 12159 C CA . PHE C 1 443 ? -12.278 73.792 32.565 1.000 13.737 423 PHE C CA 1
ATOM 12160 C C . PHE C 1 443 ? -13.740 73.490 32.298 1.000 13.863 423 PHE C C 1
ATOM 12161 O O . PHE C 1 443 ? -14.109 72.362 31.992 1.000 13.914 423 PHE C O 1
ATOM 12169 N N . ILE C 1 444 ? -14.536 74.550 32.420 1.000 13.929 424 ILE C N 1
ATOM 12170 C CA . ILE C 1 444 ? -15.915 74.579 31.977 1.000 14.056 424 ILE C CA 1
ATOM 12171 C C . ILE C 1 444 ? -15.915 74.957 30.501 1.000 14.019 424 ILE C C 1
ATOM 12172 O O . ILE C 1 444 ? -15.250 75.925 30.135 1.000 13.946 424 ILE C O 1
ATOM 12177 N N . THR C 1 445 ? -16.699 74.227 29.694 1.000 14.090 425 THR C N 1
ATOM 12178 C CA . THR C 1 445 ? -16.931 74.588 28.304 1.000 14.099 425 THR C CA 1
ATOM 12179 C C . THR C 1 445 ? -18.348 74.170 27.915 1.000 14.257 425 THR C C 1
ATOM 12180 O O . THR C 1 445 ? -19.177 73.896 28.765 1.000 14.360 425 THR C O 1
ATOM 12184 N N . TRP C 1 446 ? -18.622 74.181 26.607 1.000 14.289 426 TRP C N 1
ATOM 12185 C CA . TRP C 1 446 ? -19.942 73.855 26.086 1.000 14.594 426 TRP C CA 1
ATOM 12186 C C . TRP C 1 446 ? -19.778 72.772 25.039 1.000 15.196 426 TRP C C 1
ATOM 12187 O O . TRP C 1 446 ? -18.841 72.840 24.267 1.000 14.877 426 TRP C O 1
ATOM 12198 N N . ASP C 1 447 ? -20.707 71.817 24.995 1.000 16.714 427 ASP C N 1
ATOM 12199 C CA . ASP C 1 447 ? -20.734 70.880 23.889 1.000 18.385 427 ASP C CA 1
ATOM 12200 C C . ASP C 1 447 ? -22.151 70.783 23.339 1.000 19.202 427 ASP C C 1
ATOM 12201 O O . ASP C 1 447 ? -23.106 71.144 24.011 1.000 18.481 427 ASP C O 1
ATOM 12206 N N . GLU C 1 448 ? -22.219 70.252 22.113 1.000 19.997 428 GLU C N 1
ATOM 12207 C CA . GLU C 1 448 ? -23.418 70.248 21.301 1.000 21.643 428 GLU C CA 1
ATOM 12208 C C . GLU C 1 448 ? -24.515 69.376 21.910 1.000 22.781 428 GLU C C 1
ATOM 12209 O O . GLU C 1 448 ? -25.683 69.716 21.790 1.000 24.844 428 GLU C O 1
ATOM 12215 N N . LYS C 1 449 ? -24.149 68.278 22.575 1.000 24.190 429 LYS C N 1
ATOM 12216 C CA . LYS C 1 449 ? -25.107 67.292 23.065 1.000 25.577 429 LYS C CA 1
ATOM 12217 C C . LYS C 1 449 ? -25.518 67.587 24.516 1.000 24.072 429 LYS C C 1
ATOM 12218 O O . LYS C 1 449 ? -26.665 67.371 24.875 1.000 23.224 429 LYS C O 1
ATOM 12224 N N . LYS C 1 450 ? -24.599 68.058 25.363 1.000 22.629 430 LYS C N 1
ATOM 12225 C CA . LYS C 1 450 ? -24.878 68.137 26.790 1.000 22.846 430 LYS C CA 1
ATOM 12226 C C . LYS C 1 450 ? -24.991 69.569 27.310 1.000 21.395 430 LYS C C 1
ATOM 12227 O O . LYS C 1 450 ? -25.464 69.759 28.432 1.000 22.492 430 LYS C O 1
ATOM 12233 N N . GLY C 1 451 ? -24.558 70.568 26.540 1.000 19.662 431 GLY C N 1
ATOM 12234 C CA . GLY C 1 451 ? -24.467 71.931 27.049 1.000 18.745 431 GLY C CA 1
ATOM 12235 C C . GLY C 1 451 ? -23.217 72.118 27.917 1.000 17.729 431 GLY C C 1
ATOM 12236 O O . GLY C 1 451 ? -22.115 71.721 27.522 1.000 17.173 431 GLY C O 1
ATOM 12237 N N . HIS C 1 452 ? -23.396 72.717 29.108 1.000 17.149 432 HIS C N 1
ATOM 12238 C CA . HIS C 1 452 ? -22.257 73.037 29.955 1.000 16.506 432 HIS C CA 1
ATOM 12239 C C . HIS C 1 452 ? -21.620 71.751 30.463 1.000 15.536 432 HIS C C 1
ATOM 12240 O O . HIS C 1 452 ? -22.290 70.919 31.070 1.000 15.359 432 HIS C O 1
ATOM 12247 N N . VAL C 1 453 ? -20.310 71.598 30.216 1.000 14.777 433 VAL C N 1
ATOM 12248 C CA . VAL C 1 453 ? -19.582 70.413 30.650 1.000 14.498 433 VAL C CA 1
ATOM 12249 C C . VAL C 1 453 ? -18.229 70.793 31.248 1.000 14.350 433 VAL C C 1
ATOM 12250 O O . VAL C 1 453 ? -17.775 71.924 31.130 1.000 14.266 433 VAL C O 1
ATOM 12254 N N . ILE C 1 454 ? -17.589 69.788 31.847 1.000 14.337 434 ILE C N 1
ATOM 12255 C CA . ILE C 1 454 ? -16.231 69.865 32.356 1.000 14.215 434 ILE C CA 1
ATOM 12256 C C . ILE C 1 454 ? -15.369 68.938 31.509 1.000 14.160 434 ILE C C 1
ATOM 12257 O O . ILE C 1 454 ? -15.725 67.789 31.259 1.000 14.257 434 ILE C O 1
ATOM 12262 N N . GLU C 1 455 ? -14.212 69.460 31.095 1.000 14.023 435 GLU C N 1
ATOM 12263 C CA . GLU C 1 455 ? -13.237 68.740 30.305 1.000 13.976 435 GLU C CA 1
ATOM 12264 C C . GLU C 1 455 ? -11.871 68.955 30.945 1.000 13.875 435 GLU C C 1
ATOM 12265 O O . GLU C 1 455 ? -11.667 69.925 31.687 1.000 13.816 435 GLU C O 1
ATOM 12271 N N . VAL C 1 456 ? -10.952 68.038 30.618 1.000 13.876 436 VAL C N 1
ATOM 12272 C CA . VAL C 1 456 ? -9.542 68.209 30.932 1.000 13.787 436 VAL C CA 1
ATOM 12273 C C . VAL C 1 456 ? -8.763 68.088 29.630 1.000 13.742 436 VAL C C 1
ATOM 12274 O O . VAL C 1 456 ? -9.037 67.191 28.827 1.000 13.830 436 VAL C O 1
ATOM 12278 N N . ALA C 1 457 ? -7.795 68.989 29.439 1.000 13.624 437 ALA C N 1
ATOM 12279 C CA . ALA C 1 457 ? -6.953 68.947 28.262 1.000 13.591 437 ALA C CA 1
ATOM 12280 C C . ALA C 1 457 ? -5.510 69.240 28.634 1.000 13.514 437 ALA C C 1
ATOM 12281 O O . ALA C 1 457 ? -5.231 69.952 29.595 1.000 13.451 437 ALA C O 1
ATOM 12283 N N . GLN C 1 458 ? -4.617 68.681 27.809 1.000 13.540 438 GLN C N 1
ATOM 12284 C CA . GLN C 1 458 ? -3.180 68.863 27.899 1.000 13.492 438 GLN C CA 1
ATOM 12285 C C . GLN C 1 458 ? -2.667 69.193 26.502 1.000 13.472 438 GLN C C 1
ATOM 12286 O O . GLN C 1 458 ? -2.999 68.524 25.532 1.000 13.559 438 GLN C O 1
ATOM 12292 N N . ASN C 1 459 ? -1.831 70.220 26.425 1.000 13.373 439 ASN C N 1
ATOM 12293 C CA . ASN C 1 459 ? -1.023 70.486 25.245 1.000 13.369 439 ASN C CA 1
ATOM 12294 C C . ASN C 1 459 ? 0.419 70.087 25.543 1.000 13.390 439 ASN C C 1
ATOM 12295 O O . ASN C 1 459 ? 1.078 70.685 26.396 1.000 13.318 439 ASN C O 1
ATOM 12300 N N . ASP C 1 460 ? 0.904 69.052 24.842 1.000 13.510 440 ASP C N 1
ATOM 12301 C CA . ASP C 1 460 ? 2.243 68.503 25.045 1.000 13.575 440 ASP C CA 1
ATOM 12302 C C . ASP C 1 460 ? 3.052 68.687 23.771 1.000 13.614 440 ASP C C 1
ATOM 12303 O O . ASP C 1 460 ? 3.007 67.832 22.889 1.000 13.749 440 ASP C O 1
ATOM 12308 N N . ASN C 1 461 ? 3.712 69.841 23.654 1.000 13.510 441 ASN C N 1
ATOM 12309 C CA . ASN C 1 461 ? 4.441 70.223 22.468 1.000 13.645 441 ASN C CA 1
ATOM 12310 C C . ASN C 1 461 ? 3.538 70.118 21.232 1.000 14.054 441 ASN C C 1
ATOM 12311 O O . ASN C 1 461 ? 3.945 69.576 20.203 1.000 13.990 441 ASN C O 1
ATOM 12316 N N . ASN C 1 462 ? 2.333 70.692 21.340 1.000 14.186 442 ASN C N 1
ATOM 12317 C CA . ASN C 1 462 ? 1.339 70.724 20.277 1.000 14.752 442 ASN C CA 1
ATOM 12318 C C . ASN C 1 462 ? 0.756 69.354 19.955 1.000 15.278 442 ASN C C 1
ATOM 12319 O O . ASN C 1 462 ? -0.028 69.247 19.019 1.000 15.602 442 ASN C O 1
ATOM 12324 N N . ASN C 1 463 ? 1.088 68.325 20.740 1.000 15.805 443 ASN C N 1
ATOM 12325 C CA . ASN C 1 463 ? 0.288 67.113 20.760 1.000 16.591 443 ASN C CA 1
ATOM 12326 C C . ASN C 1 463 ? -0.811 67.359 21.800 1.000 15.110 443 ASN C C 1
ATOM 12327 O O . ASN C 1 463 ? -0.533 67.341 22.993 1.000 14.425 443 ASN C O 1
ATOM 12332 N N . TYR C 1 464 ? -2.027 67.636 21.320 1.000 14.006 444 TYR C N 1
ATOM 12333 C CA . TYR C 1 464 ? -3.109 68.121 22.152 1.000 13.721 444 TYR C CA 1
ATOM 12334 C C . TYR C 1 464 ? -4.084 66.985 22.443 1.000 13.838 444 TYR C C 1
ATOM 12335 O O . TYR C 1 464 ? -4.548 66.318 21.512 1.000 13.964 444 TYR C O 1
ATOM 12344 N N . THR C 1 465 ? -4.390 66.784 23.729 1.000 13.813 445 THR C N 1
ATOM 12345 C CA . THR C 1 465 ? -5.287 65.718 24.161 1.000 13.934 445 THR C CA 1
ATOM 12346 C C . THR C 1 465 ? -6.454 66.303 24.934 1.000 13.872 445 THR C C 1
ATOM 12347 O O . THR C 1 465 ? -6.217 66.977 25.936 1.000 13.772 445 THR C O 1
ATOM 12351 N N . SER C 1 466 ? -7.670 65.990 24.479 1.000 13.955 446 SER C N 1
ATOM 12352 C CA . SER C 1 466 ? -8.878 66.142 25.270 1.000 14.062 446 SER C CA 1
ATOM 12353 C C . SER C 1 466 ? -9.185 64.799 25.919 1.000 14.883 446 SER C C 1
ATOM 12354 O O . SER C 1 466 ? -9.469 63.834 25.198 1.000 14.932 446 SER C O 1
ATOM 12357 N N . TYR C 1 467 ? -9.163 64.732 27.258 1.000 15.349 447 TYR C N 1
ATOM 12358 C CA . TYR C 1 467 ? -9.246 63.443 27.933 1.000 16.182 447 TYR C CA 1
ATOM 12359 C C . TYR C 1 467 ? -10.664 62.875 27.919 1.000 16.363 447 TYR C C 1
ATOM 12360 O O . TYR C 1 467 ? -10.817 61.675 27.767 1.000 16.735 447 TYR C O 1
ATOM 12369 N N . LEU C 1 468 ? -11.699 63.691 28.129 1.000 16.319 448 LEU C N 1
ATOM 12370 C CA . LEU C 1 468 ? -13.026 63.128 28.328 1.000 16.464 448 LEU C CA 1
ATOM 12371 C C . LEU C 1 468 ? -13.804 63.059 27.007 1.000 16.969 448 LEU C C 1
ATOM 12372 O O . LEU C 1 468 ? -14.623 62.157 26.834 1.000 17.116 448 LEU C O 1
ATOM 12377 N N . LYS C 1 469 ? -13.604 64.049 26.125 1.000 17.375 449 LYS C N 1
ATOM 12378 C CA . LYS C 1 469 ? -14.256 64.083 24.817 1.000 18.374 449 LYS C CA 1
ATOM 12379 C C . LYS C 1 469 ? -15.774 64.085 25.008 1.000 20.009 449 LYS C C 1
ATOM 12380 O O . LYS C 1 469 ? -16.282 64.848 25.823 1.000 19.435 449 LYS C O 1
ATOM 12386 N N . ASP C 1 470 ? -16.486 63.213 24.267 1.000 22.723 450 ASP C N 1
ATOM 12387 C CA . ASP C 1 470 ? -17.930 63.028 24.410 1.000 25.088 450 ASP C CA 1
ATOM 12388 C C . ASP C 1 470 ? -18.360 62.767 25.863 1.000 24.603 450 ASP C C 1
ATOM 12389 O O . ASP C 1 470 ? -19.483 63.095 26.246 1.000 23.349 450 ASP C O 1
ATOM 12394 N N . ASP C 1 471 ? -17.456 62.203 26.681 1.000 24.725 451 ASP C N 1
ATOM 12395 C CA . ASP C 1 471 ? -17.781 61.862 28.057 1.000 24.448 451 ASP C CA 1
ATOM 12396 C C . ASP C 1 471 ? -17.439 63.001 29.010 1.000 22.348 451 ASP C C 1
ATOM 12397 O O . ASP C 1 471 ? -17.362 62.771 30.206 1.000 20.791 451 ASP C O 1
ATOM 12402 N N . ALA C 1 472 ? -17.299 64.225 28.489 1.000 21.098 452 ALA C N 1
ATOM 12403 C CA . ALA C 1 472 ? -17.176 65.394 29.344 1.000 20.552 452 ALA C CA 1
ATOM 12404 C C . ALA C 1 472 ? -18.307 65.368 30.382 1.000 20.778 452 ALA C C 1
ATOM 12405 O O . ALA C 1 472 ? -19.421 64.950 30.062 1.000 20.549 452 ALA C O 1
ATOM 12407 N N . ILE C 1 473 ? -18.013 65.827 31.605 1.000 20.499 453 ILE C N 1
ATOM 12408 C CA . ILE C 1 473 ? -18.950 65.737 32.716 1.000 20.992 453 ILE C CA 1
ATOM 12409 C C . ILE C 1 473 ? -20.011 66.824 32.564 1.000 20.469 453 ILE C C 1
ATOM 12410 O O . ILE C 1 473 ? -19.703 68.002 32.536 1.000 19.419 453 ILE C O 1
ATOM 12415 N N . LYS C 1 474 ? -21.274 66.408 32.500 1.000 21.233 454 LYS C N 1
ATOM 12416 C CA . LYS C 1 474 ? -22.395 67.329 32.461 1.000 22.375 454 LYS C CA 1
ATOM 12417 C C . LYS C 1 474 ? -22.453 68.112 33.774 1.000 22.308 454 LYS C C 1
ATOM 12418 O O . LYS C 1 474 ? -22.349 67.537 34.858 1.000 22.233 454 LYS C O 1
ATOM 12424 N N . ILE C 1 475 ? -22.591 69.433 33.658 1.000 22.023 455 ILE C N 1
ATOM 12425 C CA . ILE C 1 475 ? -22.799 70.304 34.801 1.000 23.530 455 ILE C CA 1
ATOM 12426 C C . ILE C 1 475 ? -24.305 70.361 35.058 1.000 25.242 455 ILE C C 1
ATOM 12427 O O . ILE C 1 475 ? -25.036 70.833 34.198 1.000 25.395 455 ILE C O 1
ATOM 12432 N N . PRO C 1 476 ? -24.818 69.862 36.215 1.000 28.551 456 PRO C N 1
ATOM 12433 C CA . PRO C 1 476 ? -26.263 69.885 36.511 1.000 30.758 456 PRO C CA 1
ATOM 12434 C C . PRO C 1 476 ? -26.919 71.255 36.350 1.000 35.060 456 PRO C C 1
ATOM 12435 O O . PRO C 1 476 ? -26.294 72.271 36.641 1.000 35.614 456 PRO C O 1
ATOM 12439 N N . ASP C 1 477 ? -28.203 71.257 35.960 1.000 42.128 457 ASP C N 1
ATOM 12440 C CA . ASP C 1 477 ? -28.912 72.448 35.489 1.000 43.793 457 ASP C CA 1
ATOM 12441 C C . ASP C 1 477 ? -28.955 73.579 36.522 1.000 43.415 457 ASP C C 1
ATOM 12442 O O . ASP C 1 477 ? -28.959 74.751 36.146 1.000 49.969 457 ASP C O 1
ATOM 12447 N N . GLY C 1 478 ? -29.011 73.271 37.805 1.000 40.850 458 GLY C N 1
ATOM 12448 C CA . GLY C 1 478 ? -29.015 74.362 38.766 1.000 44.298 458 GLY C CA 1
ATOM 12449 C C . GLY C 1 478 ? -27.636 74.951 39.059 1.000 45.901 458 GLY C C 1
ATOM 12450 O O . GLY C 1 478 ? -27.578 75.971 39.750 1.000 48.901 458 GLY C O 1
ATOM 12451 N N . THR C 1 479 ? -26.541 74.365 38.547 1.000 44.095 459 THR C N 1
ATOM 12452 C CA . THR C 1 479 ? -25.220 74.679 39.091 1.000 42.188 459 THR C CA 1
ATOM 12453 C C . THR C 1 479 ? -24.765 76.048 38.603 1.000 39.070 459 THR C C 1
ATOM 12454 O O . THR C 1 479 ? -24.663 76.282 37.401 1.000 39.384 459 THR C O 1
ATOM 12458 N N . ASN C 1 480 ? -24.471 76.936 39.559 1.000 37.021 460 ASN C N 1
ATOM 12459 C CA . ASN C 1 480 ? -23.910 78.236 39.255 1.000 37.486 460 ASN C CA 1
ATOM 12460 C C . ASN C 1 480 ? -22.393 78.073 39.190 1.000 31.592 460 ASN C C 1
ATOM 12461 O O . ASN C 1 480 ? -21.790 78.098 38.126 1.000 30.813 460 ASN C O 1
ATOM 12466 N N . TYR C 1 481 ? -21.801 77.780 40.340 1.000 28.358 461 TYR C N 1
ATOM 12467 C CA . TYR C 1 481 ? -20.359 77.706 40.448 1.000 24.882 461 TYR C CA 1
ATOM 12468 C C . TYR C 1 481 ? -19.902 76.252 40.365 1.000 22.133 461 TYR C C 1
ATOM 12469 O O . TYR C 1 481 ? -20.583 75.342 40.830 1.000 22.837 461 TYR C O 1
ATOM 12478 N N . VAL C 1 482 ? -18.718 76.052 39.774 1.000 19.365 462 VAL C N 1
ATOM 12479 C CA . VAL C 1 482 ? -18.027 74.775 39.835 1.000 17.651 462 VAL C CA 1
ATOM 12480 C C . VAL C 1 482 ? -16.735 74.978 40.619 1.000 16.374 462 VAL C C 1
ATOM 12481 O O . VAL C 1 482 ? -16.097 76.018 40.512 1.000 16.055 462 VAL C O 1
ATOM 12485 N N . TRP C 1 483 ? -16.381 73.994 41.438 1.000 15.799 463 TRP C N 1
ATOM 12486 C CA . TRP C 1 483 ? -15.132 74.028 42.169 1.000 15.288 463 TRP C CA 1
ATOM 12487 C C . TRP C 1 483 ? -14.125 73.149 41.436 1.000 14.465 463 TRP C C 1
ATOM 12488 O O . TRP C 1 483 ? -14.481 72.052 41.025 1.000 14.488 463 TRP C O 1
ATOM 12499 N N . PHE C 1 484 ? -12.876 73.612 41.327 1.000 14.327 464 PHE C N 1
ATOM 12500 C CA . PHE C 1 484 ? -11.813 72.836 40.700 1.000 14.195 464 PHE C CA 1
ATOM 12501 C C . PHE C 1 484 ? -10.600 72.782 41.620 1.000 14.179 464 PHE C C 1
ATOM 12502 O O . PHE C 1 484 ? -10.320 73.745 42.313 1.000 14.196 464 PHE C O 1
ATOM 12510 N N . ARG C 1 485 ? -9.877 71.670 41.554 1.000 14.159 465 ARG C N 1
ATOM 12511 C CA . ARG C 1 485 ? -8.688 71.469 42.347 1.000 14.503 465 ARG C CA 1
ATOM 12512 C C . ARG C 1 485 ? -7.643 70.737 41.530 1.000 14.061 465 ARG C C 1
ATOM 12513 O O . ARG C 1 485 ? -7.992 69.880 40.734 1.000 14.136 465 ARG C O 1
ATOM 12521 N N . THR C 1 486 ? -6.367 71.057 41.757 1.000 13.994 466 THR C N 1
ATOM 12522 C CA . THR C 1 486 ? -5.289 70.256 41.215 1.000 13.948 466 THR C CA 1
ATOM 12523 C C . THR C 1 486 ? -4.436 69.815 42.397 1.000 14.048 466 THR C C 1
ATOM 12524 O O . THR C 1 486 ? -4.221 70.593 43.313 1.000 14.071 466 THR C O 1
ATOM 12528 N N . LYS C 1 487 ? -4.020 68.550 42.367 1.000 14.324 467 LYS C N 1
ATOM 12529 C CA . LYS C 1 487 ? -3.112 68.031 43.366 1.000 14.834 467 LYS C CA 1
ATOM 12530 C C . LYS C 1 487 ? -1.828 67.639 42.654 1.000 14.223 467 LYS C C 1
ATOM 12531 O O . LYS C 1 487 ? -1.810 66.693 41.878 1.000 14.224 467 LYS C O 1
ATOM 12537 N N . VAL C 1 488 ? -0.776 68.407 42.916 1.000 14.123 468 VAL C N 1
ATOM 12538 C CA . VAL C 1 488 ? 0.524 68.164 42.335 1.000 14.082 468 VAL C CA 1
ATOM 12539 C C . VAL C 1 488 ? 1.351 67.379 43.339 1.000 14.254 468 VAL C C 1
ATOM 12540 O O . VAL C 1 488 ? 1.438 67.770 44.507 1.000 14.324 468 VAL C O 1
ATOM 12544 N N . ARG C 1 489 ? 1.928 66.258 42.864 1.000 14.493 469 ARG C N 1
ATOM 12545 C CA . ARG C 1 489 ? 2.656 65.321 43.706 1.000 15.168 469 ARG C CA 1
ATOM 12546 C C . ARG C 1 489 ? 3.995 64.992 43.065 1.000 15.557 469 ARG C C 1
ATOM 12547 O O . ARG C 1 489 ? 4.240 63.856 42.702 1.000 16.032 469 ARG C O 1
ATOM 12555 N N . LYS C 1 490 ? 4.809 66.037 42.865 1.000 16.030 470 LYS C N 1
ATOM 12556 C CA . LYS C 1 490 ? 6.177 65.975 42.362 1.000 16.321 470 LYS C CA 1
ATOM 12557 C C . LYS C 1 490 ? 6.201 65.534 40.897 1.000 16.254 470 LYS C C 1
ATOM 12558 O O . LYS C 1 490 ? 6.258 66.388 40.006 1.000 16.151 470 LYS C O 1
ATOM 12564 N N . GLN C 1 491 ? 6.159 64.221 40.661 1.000 16.453 471 GLN C N 1
ATOM 12565 C CA . GLN C 1 491 ? 6.382 63.661 39.335 1.000 16.760 471 GLN C CA 1
ATOM 12566 C C . GLN C 1 491 ? 5.090 63.692 38.523 1.000 16.095 471 GLN C C 1
ATOM 12567 O O . GLN C 1 491 ? 5.131 63.547 37.301 1.000 15.680 471 GLN C O 1
ATOM 12573 N N . SER C 1 492 ? 3.953 63.834 39.202 1.000 15.632 472 SER C N 1
ATOM 12574 C CA . SER C 1 492 ? 2.666 63.712 38.540 1.000 15.542 472 SER C CA 1
ATOM 12575 C C . SER C 1 492 ? 1.604 64.541 39.262 1.000 14.900 472 SER C C 1
ATOM 12576 O O . SER C 1 492 ? 1.823 65.000 40.389 1.000 14.848 472 SER C O 1
ATOM 12579 N N . TYR C 1 493 ? 0.463 64.744 38.591 1.000 14.216 473 TYR C N 1
ATOM 12580 C CA . TYR C 1 493 ? -0.607 65.565 39.125 1.000 14.141 473 TYR C CA 1
ATOM 12581 C C . TYR C 1 493 ? -1.954 65.152 38.533 1.000 14.163 473 TYR C C 1
ATOM 12582 O O . TYR C 1 493 ? -2.017 64.496 37.480 1.000 14.187 473 TYR C O 1
ATOM 12591 N N . THR C 1 494 ? -3.021 65.550 39.256 1.000 14.175 474 THR C N 1
ATOM 12592 C CA . THR C 1 494 ? -4.395 65.233 38.912 1.000 14.216 474 THR C CA 1
ATOM 12593 C C . THR C 1 494 ? -5.262 66.481 39.026 1.000 14.108 474 THR C C 1
ATOM 12594 O O . THR C 1 494 ? -4.850 67.463 39.641 1.000 14.039 474 THR C O 1
ATOM 12598 N N . TYR C 1 495 ? -6.470 66.388 38.451 1.000 14.120 475 TYR C N 1
ATOM 12599 C CA . TYR C 1 495 ? -7.510 67.384 38.590 1.000 14.076 475 TYR C CA 1
ATOM 12600 C C . TYR C 1 495 ? -8.749 66.734 39.198 1.000 14.237 475 TYR C C 1
ATOM 12601 O O . TYR C 1 495 ? -9.060 65.587 38.887 1.000 14.344 475 TYR C O 1
ATOM 12610 N N . GLU C 1 496 ? -9.461 67.533 40.012 1.000 14.394 476 GLU C N 1
ATOM 12611 C CA . GLU C 1 496 ? -10.697 67.158 40.672 1.000 15.317 476 GLU C CA 1
ATOM 12612 C C . GLU C 1 496 ? -11.702 68.295 40.469 1.000 15.342 476 GLU C C 1
ATOM 12613 O O . GLU C 1 496 ? -11.318 69.440 40.201 1.000 15.180 476 GLU C O 1
ATOM 12619 N N . TYR C 1 497 ? -12.990 67.975 40.627 1.000 15.747 477 TYR C N 1
ATOM 12620 C CA . TYR C 1 497 ? -14.057 68.957 40.512 1.000 15.978 477 TYR C CA 1
ATOM 12621 C C . TYR C 1 497 ? -15.112 68.633 41.567 1.000 16.488 477 TYR C C 1
ATOM 12622 O O . TYR C 1 497 ? -15.163 67.516 42.051 1.000 16.684 477 TYR C O 1
ATOM 12631 N N . SER C 1 498 ? -15.967 69.610 41.880 1.000 17.088 478 SER C N 1
ATOM 12632 C CA . SER C 1 498 ? -17.069 69.468 42.829 1.000 17.821 478 SER C CA 1
ATOM 12633 C C . SER C 1 498 ? -18.163 70.456 42.451 1.000 18.360 478 SER C C 1
ATOM 12634 O O . SER C 1 498 ? -17.861 71.546 41.974 1.000 18.144 478 SER C O 1
ATOM 12637 N N . PHE C 1 499 ? -19.425 70.064 42.650 1.000 19.771 479 PHE C N 1
ATOM 12638 C CA . PHE C 1 499 ? -20.551 70.957 42.398 1.000 21.329 479 PHE C CA 1
ATOM 12639 C C . PHE C 1 499 ? -21.036 71.629 43.682 1.000 23.013 479 PHE C C 1
ATOM 12640 O O . PHE C 1 499 ? -21.969 72.422 43.618 1.000 24.246 479 PHE C O 1
ATOM 12648 N N . ASP C 1 500 ? -20.406 71.332 44.831 1.000 24.078 480 ASP C N 1
ATOM 12649 C CA . ASP C 1 500 ? -20.861 71.895 46.089 1.000 26.595 480 ASP C CA 1
ATOM 12650 C C . ASP C 1 500 ? -19.707 72.335 46.990 1.000 27.767 480 ASP C C 1
ATOM 12651 O O . ASP C 1 500 ? -19.955 72.956 48.020 1.000 28.644 480 ASP C O 1
ATOM 12656 N N . GLY C 1 501 ? -18.465 72.001 46.631 1.000 27.107 481 GLY C N 1
ATOM 12657 C CA . GLY C 1 501 ? -17.325 72.448 47.406 1.000 27.359 481 GLY C CA 1
ATOM 12658 C C . GLY C 1 501 ? -16.946 71.451 48.498 1.000 27.482 481 GLY C C 1
ATOM 12659 O O . GLY C 1 501 ? -15.938 71.650 49.157 1.000 26.615 481 GLY C O 1
ATOM 12660 N N . GLN C 1 502 ? -17.731 70.372 48.646 1.000 28.830 482 GLN C N 1
ATOM 12661 C CA . GLN C 1 502 ? -17.561 69.419 49.738 1.000 31.992 482 GLN C CA 1
ATOM 12662 C C . GLN C 1 502 ? -17.295 68.007 49.219 1.000 28.242 482 GLN C C 1
ATOM 12663 O O . GLN C 1 502 ? -16.428 67.311 49.747 1.000 28.039 482 GLN C O 1
ATOM 12669 N N . ASN C 1 503 ? -18.067 67.593 48.214 1.000 25.691 483 ASN C N 1
ATOM 12670 C CA . ASN C 1 503 ? -17.941 66.274 47.609 1.000 24.697 483 ASN C CA 1
ATOM 12671 C C . ASN C 1 503 ? -17.186 66.402 46.285 1.000 23.558 483 ASN C C 1
ATOM 12672 O O . ASN C 1 503 ? -17.668 67.036 45.343 1.000 23.395 483 ASN C O 1
ATOM 12677 N N . TRP C 1 504 ? -16.016 65.756 46.234 1.000 22.585 484 TRP C N 1
ATOM 12678 C CA . TRP C 1 504 ? -15.088 65.878 45.119 1.000 21.988 484 TRP C CA 1
ATOM 12679 C C . TRP C 1 504 ? -15.030 64.600 44.282 1.000 22.674 484 TRP C C 1
ATOM 12680 O O . TRP C 1 504 ? -15.080 63.514 44.827 1.000 22.855 484 TRP C O 1
ATOM 12691 N N . GLU C 1 505 ? -14.865 64.751 42.969 1.000 22.317 485 GLU C N 1
ATOM 12692 C CA . GLU C 1 505 ? -14.640 63.642 42.057 1.000 23.638 485 GLU C CA 1
ATOM 12693 C C . GLU C 1 505 ? -13.280 63.832 41.390 1.000 23.061 485 GLU C C 1
ATOM 12694 O O . GLU C 1 505 ? -12.966 64.936 40.971 1.000 22.326 485 GLU C O 1
ATOM 12700 N N . THR C 1 506 ? -12.484 62.770 41.270 1.000 23.616 486 THR C N 1
ATOM 12701 C CA . THR C 1 506 ? -11.202 62.870 40.583 1.000 24.600 486 THR C CA 1
ATOM 12702 C C . THR C 1 506 ? -11.408 62.530 39.102 1.000 24.344 486 THR C C 1
ATOM 12703 O O . THR C 1 506 ? -12.077 61.573 38.762 1.000 26.180 486 THR C O 1
ATOM 12707 N N . VAL C 1 507 ? -10.888 63.355 38.201 1.000 24.336 487 VAL C N 1
ATOM 12708 C CA . VAL C 1 507 ? -10.873 62.978 36.799 1.000 23.419 487 VAL C CA 1
ATOM 12709 C C . VAL C 1 507 ? -9.822 61.886 36.655 1.000 24.512 487 VAL C C 1
ATOM 12710 O O . VAL C 1 507 ? -8.678 62.089 37.035 1.000 24.086 487 VAL C O 1
ATOM 12714 N N . PRO C 1 508 ? -10.185 60.693 36.137 1.000 26.590 488 PRO C N 1
ATOM 12715 C CA . PRO C 1 508 ? -9.280 59.536 36.173 1.000 28.551 488 PRO C CA 1
ATOM 12716 C C . PRO C 1 508 ? -8.128 59.585 35.161 1.000 29.182 488 PRO C C 1
ATOM 12717 O O . PRO C 1 508 ? -8.028 58.763 34.254 1.000 29.644 488 PRO C O 1
ATOM 12721 N N . VAL C 1 509 ? -7.256 60.583 35.316 1.000 28.540 489 VAL C N 1
ATOM 12722 C CA . VAL C 1 509 ? -6.081 60.722 34.474 1.000 28.560 489 VAL C CA 1
ATOM 12723 C C . VAL C 1 509 ? -4.966 61.268 35.357 1.000 26.246 489 VAL C C 1
ATOM 12724 O O . VAL C 1 509 ? -5.173 62.229 36.101 1.000 25.275 489 VAL C O 1
ATOM 12728 N N . GLU C 1 510 ? -3.802 60.621 35.294 1.000 24.973 490 GLU C N 1
ATOM 12729 C CA . GLU C 1 510 ? -2.612 61.112 35.963 1.000 24.879 490 GLU C CA 1
ATOM 12730 C C . GLU C 1 510 ? -1.761 61.823 34.917 1.000 22.120 490 GLU C C 1
ATOM 12731 O O . GLU C 1 510 ? -1.376 61.199 33.930 1.000 21.304 490 GLU C O 1
ATOM 12737 N N . LEU C 1 511 ? -1.478 63.117 35.130 1.000 19.612 491 LEU C N 1
ATOM 12738 C CA . LEU C 1 511 ? -0.649 63.873 34.206 1.000 18.137 491 LEU C CA 1
ATOM 12739 C C . LEU C 1 511 ? 0.811 63.853 34.647 1.000 16.632 491 LEU C C 1
ATOM 12740 O O . LEU C 1 511 ? 1.110 63.838 35.834 1.000 16.386 491 LEU C O 1
ATOM 12745 N N . ASP C 1 512 ? 1.715 63.834 33.664 1.000 15.379 492 ASP C N 1
ATOM 12746 C CA . ASP C 1 512 ? 3.143 63.814 33.896 1.000 14.849 492 ASP C CA 1
ATOM 12747 C C . ASP C 1 512 ? 3.621 65.252 34.098 1.000 14.150 492 ASP C C 1
ATOM 12748 O O . ASP C 1 512 ? 3.550 66.088 33.199 1.000 13.868 492 ASP C O 1
ATOM 12753 N N . ALA C 1 513 ? 4.152 65.533 35.295 1.000 14.006 493 ALA C N 1
ATOM 12754 C CA . ALA C 1 513 ? 4.654 66.867 35.602 1.000 13.852 493 ALA C CA 1
ATOM 12755 C C . ALA C 1 513 ? 5.874 67.207 34.739 1.000 13.812 493 ALA C C 1
ATOM 12756 O O . ALA C 1 513 ? 6.139 68.378 34.496 1.000 13.669 493 ALA C O 1
ATOM 12758 N N . ALA C 1 514 ? 6.583 66.202 34.218 1.000 13.956 494 ALA C N 1
ATOM 12759 C CA . ALA C 1 514 ? 7.790 66.458 33.445 1.000 13.952 494 ALA C CA 1
ATOM 12760 C C . ALA C 1 514 ? 7.477 67.250 32.177 1.000 13.808 494 ALA C C 1
ATOM 12761 O O . ALA C 1 514 ? 8.369 67.898 31.641 1.000 13.757 494 ALA C O 1
ATOM 12763 N N . ILE C 1 515 ? 6.222 67.227 31.704 1.000 13.758 495 ILE C N 1
ATOM 12764 C CA . ILE C 1 515 ? 5.849 68.009 30.525 1.000 13.639 495 ILE C CA 1
ATOM 12765 C C . ILE C 1 515 ? 5.958 69.521 30.789 1.000 13.470 495 ILE C C 1
ATOM 12766 O O . ILE C 1 515 ? 6.123 70.298 29.859 1.000 13.391 495 ILE C O 1
ATOM 12771 N N . LEU C 1 516 ? 5.913 69.929 32.069 1.000 13.438 496 LEU C N 1
ATOM 12772 C CA . LEU C 1 516 ? 6.038 71.322 32.469 1.000 13.313 496 LEU C CA 1
ATOM 12773 C C . LEU C 1 516 ? 7.379 71.584 33.144 1.000 13.337 496 LEU C C 1
ATOM 12774 O O . LEU C 1 516 ? 7.428 72.275 34.150 1.000 13.313 496 LEU C O 1
ATOM 12779 N N . SER C 1 517 ? 8.463 71.064 32.572 1.000 13.527 497 SER C N 1
ATOM 12780 C CA . SER C 1 517 ? 9.803 71.202 33.116 1.000 13.923 497 SER C CA 1
ATOM 12781 C C . SER C 1 517 ? 10.751 71.764 32.047 1.000 14.270 497 SER C C 1
ATOM 12782 O O . SER C 1 517 ? 10.562 71.493 30.856 1.000 13.942 497 SER C O 1
ATOM 12785 N N . ASP C 1 518 ? 11.793 72.484 32.499 1.000 14.615 498 ASP C N 1
ATOM 12786 C CA . ASP C 1 518 ? 12.781 73.093 31.616 1.000 15.148 498 ASP C CA 1
ATOM 12787 C C . ASP C 1 518 ? 13.418 72.017 30.744 1.000 15.518 498 ASP C C 1
ATOM 12788 O O . ASP C 1 518 ? 13.611 72.215 29.531 1.000 15.878 498 ASP C O 1
ATOM 12793 N N . ASP C 1 519 ? 13.750 70.885 31.379 1.000 15.621 499 ASP C N 1
ATOM 12794 C CA . ASP C 1 519 ? 14.523 69.829 30.737 1.000 15.826 499 ASP C CA 1
ATOM 12795 C C . ASP C 1 519 ? 13.730 69.141 29.634 1.000 16.094 499 ASP C C 1
ATOM 12796 O O . ASP C 1 519 ? 14.322 68.684 28.655 1.000 16.406 499 ASP C O 1
ATOM 12801 N N . TYR C 1 520 ? 12.405 69.086 29.776 1.000 15.937 500 TYR C N 1
ATOM 12802 C CA . TYR C 1 520 ? 11.568 68.547 28.702 1.000 16.352 500 TYR C CA 1
ATOM 12803 C C . TYR C 1 520 ? 11.469 69.535 27.529 1.000 16.073 500 TYR C C 1
ATOM 12804 O O . TYR C 1 520 ? 11.572 69.129 26.365 1.000 16.048 500 TYR C O 1
ATOM 12813 N N . VAL C 1 521 ? 11.225 70.816 27.835 1.000 15.808 501 VAL C N 1
ATOM 12814 C CA . VAL C 1 521 ? 10.992 71.821 26.802 1.000 15.940 501 VAL C CA 1
ATOM 12815 C C . VAL C 1 521 ? 12.258 71.986 25.950 1.000 16.356 501 VAL C C 1
ATOM 12816 O O . VAL C 1 521 ? 12.176 72.143 24.725 1.000 15.900 501 VAL C O 1
ATOM 12820 N N . LEU C 1 522 ? 13.433 71.878 26.604 1.000 16.799 502 LEU C N 1
ATOM 12821 C CA . LEU C 1 522 ? 14.732 71.988 25.957 1.000 17.713 502 LEU C CA 1
ATOM 12822 C C . LEU C 1 522 ? 14.911 70.966 24.827 1.000 18.488 502 LEU C C 1
ATOM 12823 O O . LEU C 1 522 ? 15.662 71.199 23.889 1.000 17.490 502 LEU C O 1
ATOM 12828 N N . GLN C 1 523 ? 14.216 69.832 24.914 1.000 19.641 503 GLN C N 1
ATOM 12829 C CA . GLN C 1 523 ? 14.363 68.781 23.921 1.000 21.737 503 GLN C CA 1
ATOM 12830 C C . GLN C 1 523 ? 13.949 69.247 22.524 1.000 21.599 503 GLN C C 1
ATOM 12831 O O . GLN C 1 523 ? 14.502 68.757 21.554 1.000 20.989 503 GLN C O 1
ATOM 12837 N N . ASN C 1 524 ? 12.984 70.171 22.425 1.000 21.754 504 ASN C N 1
ATOM 12838 C CA . ASN C 1 524 ? 12.422 70.557 21.143 1.000 22.419 504 ASN C CA 1
ATOM 12839 C C . ASN C 1 524 ? 12.332 72.073 20.951 1.000 20.687 504 ASN C C 1
ATOM 12840 O O . ASN C 1 524 ? 11.787 72.504 19.945 1.000 19.876 504 ASN C O 1
ATOM 12845 N N . TYR C 1 525 ? 12.863 72.876 21.892 1.000 18.813 505 TYR C N 1
ATOM 12846 C CA . TYR C 1 525 ? 12.802 74.327 21.800 1.000 17.663 505 TYR C CA 1
ATOM 12847 C C . TYR C 1 525 ? 13.980 74.911 22.587 1.000 17.503 505 TYR C C 1
ATOM 12848 O O . TYR C 1 525 ? 14.285 74.451 23.696 1.000 17.908 505 TYR C O 1
ATOM 12857 N N . GLY C 1 526 ? 14.598 75.965 22.036 1.000 16.880 506 GLY C N 1
ATOM 12858 C CA . GLY C 1 526 ? 15.832 76.517 22.570 1.000 16.385 506 GLY C CA 1
ATOM 12859 C C . GLY C 1 526 ? 15.595 77.566 23.652 1.000 16.018 506 GLY C C 1
ATOM 12860 O O . GLY C 1 526 ? 16.563 78.117 24.188 1.000 16.209 506 GLY C O 1
ATOM 12861 N N . GLY C 1 527 ? 14.310 77.852 23.984 1.000 15.603 507 GLY C N 1
ATOM 12862 C CA . GLY C 1 527 ? 13.965 78.681 25.126 1.000 14.859 507 GLY C CA 1
ATOM 12863 C C . GLY C 1 527 ? 13.315 77.846 26.228 1.000 14.404 507 GLY C C 1
ATOM 12864 O O . GLY C 1 527 ? 12.165 77.424 26.099 1.000 14.154 507 GLY C O 1
ATOM 12865 N N . PHE C 1 528 ? 14.025 77.654 27.349 1.000 14.030 508 PHE C N 1
ATOM 12866 C CA . PHE C 1 528 ? 13.555 76.749 28.398 1.000 13.698 508 PHE C CA 1
ATOM 12867 C C . PHE C 1 528 ? 13.980 77.272 29.762 1.000 13.166 508 PHE C C 1
ATOM 12868 O O . PHE C 1 528 ? 14.566 76.542 30.546 1.000 13.316 508 PHE C O 1
ATOM 12876 N N . PHE C 1 529 ? 13.628 78.527 30.023 1.000 13.085 509 PHE C N 1
ATOM 12877 C CA . PHE C 1 529 ? 14.271 79.288 31.082 1.000 13.087 509 PHE C CA 1
ATOM 12878 C C . PHE C 1 529 ? 13.329 79.686 32.206 1.000 13.041 509 PHE C C 1
ATOM 12879 O O . PHE C 1 529 ? 13.761 80.471 33.049 1.000 13.052 509 PHE C O 1
ATOM 12887 N N . THR C 1 530 ? 12.088 79.159 32.256 1.000 13.010 510 THR C N 1
ATOM 12888 C CA . THR C 1 530 ? 11.153 79.613 33.285 1.000 12.985 510 THR C CA 1
ATOM 12889 C C . THR C 1 530 ? 10.915 78.507 34.321 1.000 13.037 510 THR C C 1
ATOM 12890 O O . THR C 1 530 ? 11.750 78.301 35.210 1.000 13.099 510 THR C O 1
ATOM 12894 N N . GLY C 1 531 ? 9.777 77.828 34.248 1.000 13.027 511 GLY C N 1
ATOM 12895 C CA . GLY C 1 531 ? 9.310 76.977 35.332 1.000 13.086 511 GLY C CA 1
ATOM 12896 C C . GLY C 1 531 ? 7.792 76.870 35.273 1.000 13.057 511 GLY C C 1
ATOM 12897 O O . GLY C 1 531 ? 7.152 77.669 34.588 1.000 12.995 511 GLY C O 1
ATOM 12898 N N . ALA C 1 532 ? 7.234 75.877 35.957 1.000 13.120 512 ALA C N 1
ATOM 12899 C CA . ALA C 1 532 ? 5.806 75.625 35.942 1.000 13.114 512 ALA C CA 1
ATOM 12900 C C . ALA C 1 532 ? 5.082 76.649 36.805 1.000 13.107 512 ALA C C 1
ATOM 12901 O O . ALA C 1 532 ? 5.612 77.088 37.837 1.000 13.147 512 ALA C O 1
ATOM 12903 N N . PHE C 1 533 ? 3.879 77.038 36.334 1.000 13.075 513 PHE C N 1
ATOM 12904 C CA . PHE C 1 533 ? 2.989 77.929 37.067 1.000 13.099 513 PHE C CA 1
ATOM 12905 C C . PHE C 1 533 ? 1.610 77.284 37.176 1.000 13.141 513 PHE C C 1
ATOM 12906 O O . PHE C 1 533 ? 1.242 76.424 36.381 1.000 13.129 513 PHE C O 1
ATOM 12914 N N . VAL C 1 534 ? 0.841 77.738 38.167 1.000 13.207 514 VAL C N 1
ATOM 12915 C CA . VAL C 1 534 ? -0.536 77.316 38.364 1.000 13.266 514 VAL C CA 1
ATOM 12916 C C . VAL C 1 534 ? -1.383 78.575 38.382 1.000 13.289 514 VAL C C 1
ATOM 12917 O O . VAL C 1 534 ? -0.977 79.597 38.933 1.000 13.312 514 VAL C O 1
ATOM 12921 N N . GLY C 1 535 ? -2.563 78.505 37.771 1.000 13.302 515 GLY C N 1
ATOM 12922 C CA . GLY C 1 535 ? -3.375 79.701 37.725 1.000 13.350 515 GLY C CA 1
ATOM 12923 C C . GLY C 1 535 ? -4.739 79.497 37.090 1.000 13.386 515 GLY C C 1
ATOM 12924 O O . GLY C 1 535 ? -5.230 78.383 36.985 1.000 13.397 515 GLY C O 1
ATOM 12925 N N . LEU C 1 536 ? -5.325 80.639 36.747 1.000 13.430 516 LEU C N 1
ATOM 12926 C CA . LEU C 1 536 ? -6.725 80.754 36.397 1.000 13.512 516 LEU C CA 1
ATOM 12927 C C . LEU C 1 536 ? -6.793 81.451 35.051 1.000 13.474 516 LEU C C 1
ATOM 12928 O O . LEU C 1 536 ? -6.068 82.426 34.857 1.000 13.453 516 LEU C O 1
ATOM 12933 N N . MET C 1 537 ? -7.675 80.976 34.169 1.000 13.485 517 MET C N 1
ATOM 12934 C CA . MET C 1 537 ? -7.782 81.635 32.877 1.000 13.473 517 MET C CA 1
ATOM 12935 C C . MET C 1 537 ? -9.133 81.359 32.238 1.000 13.553 517 MET C C 1
ATOM 12936 O O . MET C 1 537 ? -9.828 80.387 32.562 1.000 13.584 517 MET C O 1
ATOM 12941 N N . ALA C 1 538 ? -9.497 82.303 31.362 1.000 13.608 518 ALA C N 1
ATOM 12942 C CA . ALA C 1 538 ? -10.677 82.199 30.528 1.000 13.695 518 ALA C CA 1
ATOM 12943 C C . ALA C 1 538 ? -10.271 82.528 29.099 1.000 13.655 518 ALA C C 1
ATOM 12944 O O . ALA C 1 538 ? -9.526 83.473 28.876 1.000 13.642 518 ALA C O 1
ATOM 12946 N N . ALA C 1 539 ? -10.790 81.719 28.164 1.000 13.655 519 ALA C N 1
ATOM 12947 C CA . ALA C 1 539 ? -10.604 81.927 26.744 1.000 13.651 519 ALA C CA 1
ATOM 12948 C C . ALA C 1 539 ? -11.961 81.997 26.048 1.000 13.791 519 ALA C C 1
ATOM 12949 O O . ALA C 1 539 ? -12.871 81.238 26.384 1.000 13.839 519 ALA C O 1
ATOM 12951 N N . ASP C 1 540 ? -12.039 82.872 25.021 1.000 13.865 520 ASP C N 1
ATOM 12952 C CA . ASP C 1 540 ? -13.172 82.917 24.120 1.000 14.004 520 ASP C CA 1
ATOM 12953 C C . ASP C 1 540 ? -12.649 83.237 22.727 1.000 14.009 520 ASP C C 1
ATOM 12954 O O . ASP C 1 540 ? -12.515 84.403 22.376 1.000 14.092 520 ASP C O 1
ATOM 12959 N N . TYR C 1 541 ? -12.310 82.190 21.968 1.000 13.936 521 TYR C N 1
ATOM 12960 C CA . TYR C 1 541 ? -11.762 82.404 20.631 1.000 13.952 521 TYR C CA 1
ATOM 12961 C C . TYR C 1 541 ? -12.892 82.497 19.601 1.000 14.120 521 TYR C C 1
ATOM 12962 O O . TYR C 1 541 ? -12.609 82.631 18.407 1.000 14.169 521 TYR C O 1
ATOM 12971 N N . ALA C 1 542 ? -14.148 82.456 20.046 1.000 14.226 522 ALA C N 1
ATOM 12972 C CA . ALA C 1 542 ? -15.274 82.958 19.268 1.000 14.426 522 ALA C CA 1
ATOM 12973 C C . ALA C 1 542 ? -15.273 84.485 19.223 1.000 14.548 522 ALA C C 1
ATOM 12974 O O . ALA C 1 542 ? -15.964 85.075 18.387 1.000 14.732 522 ALA C O 1
ATOM 12976 N N . GLY C 1 543 ? -14.507 85.110 20.132 1.000 14.466 523 GLY C N 1
ATOM 12977 C CA . GLY C 1 543 ? -14.352 86.556 20.162 1.000 14.586 523 GLY C CA 1
ATOM 12978 C C . GLY C 1 543 ? -15.539 87.283 20.817 1.000 14.783 523 GLY C C 1
ATOM 12979 O O . GLY C 1 543 ? -15.696 88.476 20.596 1.000 14.955 523 GLY C O 1
ATOM 12980 N N . TYR C 1 544 ? -16.363 86.582 21.623 1.000 14.781 524 TYR C N 1
ATOM 12981 C CA . TYR C 1 544 ? -17.549 87.184 22.245 1.000 14.990 524 TYR C CA 1
ATOM 12982 C C . TYR C 1 544 ? -17.318 87.530 23.724 1.000 14.960 524 TYR C C 1
ATOM 12983 O O . TYR C 1 544 ? -18.255 87.824 24.443 1.000 15.119 524 TYR C O 1
ATOM 12992 N N . LYS C 1 545 ? -16.079 87.496 24.192 1.000 14.776 525 LYS C N 1
ATOM 12993 C CA . LYS C 1 545 ? -15.723 88.101 25.475 1.000 14.782 525 LYS C CA 1
ATOM 12994 C C . LYS C 1 545 ? -16.507 87.521 26.664 1.000 14.812 525 LYS C C 1
ATOM 12995 O O . LYS C 1 545 ? -16.796 88.234 27.619 1.000 14.942 525 LYS C O 1
ATOM 13001 N N . ARG C 1 546 ? -16.735 86.207 26.659 1.000 14.694 526 ARG C N 1
ATOM 13002 C CA . ARG C 1 546 ? -17.462 85.565 27.739 1.000 14.728 526 ARG C CA 1
ATOM 13003 C C . ARG C 1 546 ? -16.661 85.660 29.041 1.000 14.640 526 ARG C C 1
ATOM 13004 O O . ARG C 1 546 ? -15.466 85.401 29.037 1.000 14.455 526 ARG C O 1
ATOM 13012 N N . VAL C 1 547 ? -17.340 85.992 30.150 1.000 14.789 527 VAL C N 1
ATOM 13013 C CA . VAL C 1 547 ? -16.678 86.345 31.390 1.000 14.766 527 VAL C CA 1
ATOM 13014 C C . VAL C 1 547 ? -16.734 85.174 32.371 1.000 14.683 527 VAL C C 1
ATOM 13015 O O . VAL C 1 547 ? -17.790 84.600 32.630 1.000 14.784 527 VAL C O 1
ATOM 13019 N N . ALA C 1 548 ? -15.576 84.844 32.949 1.000 14.517 528 ALA C N 1
ATOM 13020 C CA . ALA C 1 548 ? -15.500 83.865 34.020 1.000 14.466 528 ALA C CA 1
ATOM 13021 C C . ALA C 1 548 ? -15.298 84.599 35.346 1.000 14.572 528 ALA C C 1
ATOM 13022 O O . ALA C 1 548 ? -14.477 85.497 35.412 1.000 14.554 528 ALA C O 1
ATOM 13024 N N . THR C 1 549 ? -16.040 84.201 36.385 1.000 14.695 529 THR C N 1
ATOM 13025 C CA . THR C 1 549 ? -15.917 84.809 37.706 1.000 14.823 529 THR C CA 1
ATOM 13026 C C . THR C 1 549 ? -15.362 83.755 38.662 1.000 14.725 529 THR C C 1
ATOM 13027 O O . THR C 1 549 ? -15.936 82.674 38.806 1.000 14.725 529 THR C O 1
ATOM 13031 N N . PHE C 1 550 ? -14.267 84.107 39.341 1.000 14.668 530 PHE C N 1
ATOM 13032 C CA . PHE C 1 550 ? -13.625 83.237 40.300 1.000 14.599 530 PHE C CA 1
ATOM 13033 C C . PHE C 1 550 ? -13.753 83.880 41.687 1.000 14.794 530 PHE C C 1
ATOM 13034 O O . PHE C 1 550 ? -13.410 85.046 41.877 1.000 14.872 530 PHE C O 1
ATOM 13042 N N . ASP C 1 551 ? -14.236 83.095 42.651 1.000 14.928 531 ASP C N 1
ATOM 13043 C CA . ASP C 1 551 ? -14.534 83.630 43.976 1.000 15.644 531 ASP C CA 1
ATOM 13044 C C . ASP C 1 551 ? -13.313 83.592 44.883 1.000 15.348 531 ASP C C 1
ATOM 13045 O O . ASP C 1 551 ? -13.227 84.390 45.814 1.000 15.338 531 ASP C O 1
ATOM 13050 N N . TYR C 1 552 ? -12.392 82.657 44.641 1.000 14.987 532 TYR C N 1
ATOM 13051 C CA . TYR C 1 552 ? -11.166 82.610 45.431 1.000 14.897 532 TYR C CA 1
ATOM 13052 C C . TYR C 1 552 ? -10.142 81.747 44.716 1.000 14.562 532 TYR C C 1
ATOM 13053 O O . TYR C 1 552 ? -10.461 81.088 43.718 1.000 14.625 532 TYR C O 1
ATOM 13062 N N . PHE C 1 553 ? -8.911 81.780 45.224 1.000 14.499 533 PHE C N 1
ATOM 13063 C CA . PHE C 1 553 ? -7.867 80.860 44.815 1.000 14.316 533 PHE C CA 1
ATOM 13064 C C . PHE C 1 553 ? -7.057 80.470 46.038 1.000 14.376 533 PHE C C 1
ATOM 13065 O O . PHE C 1 553 ? -6.593 81.341 46.764 1.000 14.460 533 PHE C O 1
ATOM 13073 N N . ASP C 1 554 ? -6.867 79.171 46.228 1.000 14.348 534 ASP C N 1
ATOM 13074 C CA . ASP C 1 554 ? -6.068 78.663 47.332 1.000 14.732 534 ASP C CA 1
ATOM 13075 C C . ASP C 1 554 ? -4.912 77.829 46.783 1.000 14.260 534 ASP C C 1
ATOM 13076 O O . ASP C 1 554 ? -5.141 76.950 45.972 1.000 14.177 534 ASP C O 1
ATOM 13081 N N . TYR C 1 555 ? -3.690 78.121 47.246 1.000 14.245 535 TYR C N 1
ATOM 13082 C CA . TYR C 1 555 ? -2.499 77.356 46.912 1.000 14.140 535 TYR C CA 1
ATOM 13083 C C . TYR C 1 555 ? -1.847 76.969 48.241 1.000 14.281 535 TYR C C 1
ATOM 13084 O O . TYR C 1 555 ? -1.376 77.838 48.966 1.000 14.349 535 TYR C O 1
ATOM 13093 N N . GLN C 1 556 ? -1.849 75.664 48.527 1.000 14.342 536 GLN C N 1
ATOM 13094 C CA . GLN C 1 556 ? -1.398 75.111 49.790 1.000 14.511 536 GLN C CA 1
ATOM 13095 C C . GLN C 1 556 ? -0.221 74.170 49.548 1.000 14.470 536 GLN C C 1
ATOM 13096 O O . GLN C 1 556 ? -0.390 73.070 49.034 1.000 14.457 536 GLN C O 1
ATOM 13102 N N . GLU C 1 557 ? 0.961 74.602 49.976 1.000 14.479 537 GLU C N 1
ATOM 13103 C CA . GLU C 1 557 ? 2.166 73.802 49.890 1.000 14.478 537 GLU C CA 1
ATOM 13104 C C . GLU C 1 557 ? 2.130 72.733 50.983 1.000 14.694 537 GLU C C 1
ATOM 13105 O O . GLU C 1 557 ? 1.609 72.952 52.070 1.000 14.852 537 GLU C O 1
ATOM 13111 N N . LEU C 1 558 ? 2.650 71.552 50.637 1.000 15.246 538 LEU C N 1
ATOM 13112 C CA . LEU C 1 558 ? 2.700 70.419 51.541 1.000 16.245 538 LEU C CA 1
ATOM 13113 C C . LEU C 1 558 ? 4.150 70.042 51.773 1.000 17.365 538 LEU C C 1
ATOM 13114 O O . LEU C 1 558 ? 5.009 70.461 51.022 1.000 17.579 538 LEU C O 1
ATOM 13119 N N . PRO C 1 559 ? 4.467 69.222 52.789 1.000 19.313 539 PRO C N 1
ATOM 13120 C CA . PRO C 1 559 ? 5.849 68.784 52.996 1.000 20.851 539 PRO C CA 1
ATOM 13121 C C . PRO C 1 559 ? 6.375 67.978 51.811 1.000 23.036 539 PRO C C 1
ATOM 13122 O O . PRO C 1 559 ? 5.607 67.346 51.083 1.000 23.293 539 PRO C O 1
ATOM 13126 N N . ASP C 1 560 ? 7.699 67.967 51.657 1.000 26.642 540 ASP C N 1
ATOM 13127 C CA . ASP C 1 560 ? 8.369 67.184 50.630 1.000 31.632 540 ASP C CA 1
ATOM 13128 C C . ASP C 1 560 ? 8.166 65.677 50.870 1.000 33.533 540 ASP C C 1
ATOM 13129 O O . ASP C 1 560 ? 7.325 65.120 50.149 1.000 36.165 540 ASP C O 1
ATOM 13135 N N . MET D 1 21 ? -18.650 35.436 -16.028 1.000 42.443 1 MET D N 1
ATOM 13136 C CA . MET D 1 21 ? -18.620 36.399 -17.163 1.000 41.806 1 MET D CA 1
ATOM 13137 C C . MET D 1 21 ? -18.079 37.761 -16.720 1.000 39.795 1 MET D C 1
ATOM 13138 O O . MET D 1 21 ? -17.734 38.540 -17.607 1.000 39.706 1 MET D O 1
ATOM 13140 N N . LYS D 1 22 ? -17.891 38.017 -15.410 1.000 37.214 2 LYS D N 1
ATOM 13141 C CA . LYS D 1 22 ? -17.473 39.344 -14.967 1.000 35.664 2 LYS D CA 1
ATOM 13142 C C . LYS D 1 22 ? -16.284 39.309 -13.988 1.000 33.082 2 LYS D C 1
ATOM 13143 O O . LYS D 1 22 ? -16.407 38.829 -12.871 1.000 30.778 2 LYS D O 1
ATOM 13149 N N . ILE D 1 23 ? -15.137 39.861 -14.416 1.000 31.635 3 ILE D N 1
ATOM 13150 C CA . ILE D 1 23 ? -13.992 40.109 -13.553 1.000 30.166 3 ILE D CA 1
ATOM 13151 C C . ILE D 1 23 ? -14.374 41.201 -12.554 1.000 29.671 3 ILE D C 1
ATOM 13152 O O . ILE D 1 23 ? -14.834 42.259 -12.976 1.000 29.401 3 ILE D O 1
ATOM 13157 N N . GLN D 1 24 ? -14.206 40.938 -11.251 1.000 28.570 4 GLN D N 1
ATOM 13158 C CA . GLN D 1 24 ? -14.453 41.958 -10.232 1.000 28.673 4 GLN D CA 1
ATOM 13159 C C . GLN D 1 24 ? -13.140 42.377 -9.579 1.000 25.784 4 GLN D C 1
ATOM 13160 O O . GLN D 1 24 ? -12.556 41.574 -8.862 1.000 24.640 4 GLN D O 1
ATOM 13166 N N . ASN D 1 25 ? -12.693 43.623 -9.806 1.000 23.711 5 ASN D N 1
ATOM 13167 C CA . ASN D 1 25 ? -11.382 44.062 -9.340 1.000 22.572 5 ASN D CA 1
ATOM 13168 C C . ASN D 1 25 ? -11.451 44.575 -7.908 1.000 21.508 5 ASN D C 1
ATOM 13169 O O . ASN D 1 25 ? -12.385 45.275 -7.561 1.000 20.944 5 ASN D O 1
ATOM 13174 N N . PRO D 1 26 ? -10.443 44.335 -7.045 1.000 21.278 6 PRO D N 1
ATOM 13175 C CA . PRO D 1 26 ? -9.286 43.485 -7.359 1.000 21.115 6 PRO D CA 1
ATOM 13176 C C . PRO D 1 26 ? -9.594 41.993 -7.410 1.000 20.894 6 PRO D C 1
ATOM 13177 O O . PRO D 1 26 ? -10.256 41.496 -6.512 1.000 20.641 6 PRO D O 1
ATOM 13181 N N . VAL D 1 27 ? -9.053 41.274 -8.404 1.000 20.162 7 VAL D N 1
ATOM 13182 C CA . VAL D 1 27 ? -9.333 39.857 -8.552 1.000 20.229 7 VAL D CA 1
ATOM 13183 C C . VAL D 1 27 ? -8.528 39.039 -7.547 1.000 18.812 7 VAL D C 1
ATOM 13184 O O . VAL D 1 27 ? -8.986 37.971 -7.162 1.000 18.683 7 VAL D O 1
ATOM 13188 N N . LEU D 1 28 ? -7.309 39.492 -7.221 1.000 17.563 8 LEU D N 1
ATOM 13189 C CA . LEU D 1 28 ? -6.488 38.872 -6.195 1.000 16.557 8 LEU D CA 1
ATOM 13190 C C . LEU D 1 28 ? -6.423 39.839 -5.010 1.000 16.150 8 LEU D C 1
ATOM 13191 O O . LEU D 1 28 ? -5.628 40.788 -5.015 1.000 15.821 8 LEU D O 1
ATOM 13196 N N . PRO D 1 29 ? -7.284 39.672 -3.997 1.000 15.719 9 PRO D N 1
ATOM 13197 C CA . PRO D 1 29 ? -7.369 40.640 -2.896 1.000 15.381 9 PRO D CA 1
ATOM 13198 C C . PRO D 1 29 ? -6.281 40.456 -1.844 1.000 14.825 9 PRO D C 1
ATOM 13199 O O . PRO D 1 29 ? -5.737 39.368 -1.685 1.000 14.714 9 PRO D O 1
ATOM 13203 N N . GLY D 1 30 ? -5.970 41.537 -1.126 1.000 14.842 10 GLY D N 1
ATOM 13204 C CA . GLY D 1 30 ? -4.856 41.533 -0.188 1.000 14.677 10 GLY D CA 1
ATOM 13205 C C . GLY D 1 30 ? -3.534 41.515 -0.936 1.000 14.950 10 GLY D C 1
ATOM 13206 O O . GLY D 1 30 ? -3.494 41.686 -2.169 1.000 14.914 10 GLY D O 1
ATOM 13207 N N . PHE D 1 31 ? -2.452 41.312 -0.190 1.000 15.195 11 PHE D N 1
ATOM 13208 C CA . PHE D 1 31 ? -1.111 41.508 -0.705 1.000 15.328 11 PHE D CA 1
ATOM 13209 C C . PHE D 1 31 ? -0.847 40.534 -1.860 1.000 15.961 11 PHE D C 1
ATOM 13210 O O . PHE D 1 31 ? -0.628 39.344 -1.632 1.000 16.099 11 PHE D O 1
ATOM 13218 N N . ASN D 1 32 ? -0.830 41.093 -3.085 1.000 15.949 12 ASN D N 1
ATOM 13219 C CA . ASN D 1 32 ? -0.627 40.381 -4.338 1.000 16.459 12 ASN D CA 1
ATOM 13220 C C . ASN D 1 32 ? -0.050 41.382 -5.342 1.000 16.738 12 ASN D C 1
ATOM 13221 O O . ASN D 1 32 ? -0.718 41.778 -6.300 1.000 16.507 12 ASN D O 1
ATOM 13226 N N . ALA D 1 33 ? 1.199 41.810 -5.101 1.000 16.844 13 ALA D N 1
ATOM 13227 C CA . ALA D 1 33 ? 1.745 42.958 -5.806 1.000 17.329 13 ALA D CA 1
ATOM 13228 C C . ALA D 1 33 ? 2.478 42.537 -7.084 1.000 17.804 13 ALA D C 1
ATOM 13229 O O . ALA D 1 33 ? 2.759 41.354 -7.283 1.000 17.889 13 ALA D O 1
ATOM 13231 N N . ASP D 1 34 ? 2.719 43.516 -7.962 1.000 17.961 14 ASP D N 1
ATOM 13232 C CA . ASP D 1 34 ? 3.646 43.376 -9.066 1.000 18.209 14 ASP D CA 1
ATOM 13233 C C . ASP D 1 34 ? 3.317 42.154 -9.921 1.000 17.665 14 ASP D C 1
ATOM 13234 O O . ASP D 1 34 ? 4.169 41.308 -10.138 1.000 17.913 14 ASP D O 1
ATOM 13239 N N . PRO D 1 35 ? 2.084 42.044 -10.454 1.000 16.812 15 PRO D N 1
ATOM 13240 C CA . PRO D 1 35 ? 1.673 40.866 -11.217 1.000 16.885 15 PRO D CA 1
ATOM 13241 C C . PRO D 1 35 ? 2.437 40.753 -12.528 1.000 16.562 15 PRO D C 1
ATOM 13242 O O . PRO D 1 35 ? 2.485 41.718 -13.292 1.000 16.414 15 PRO D O 1
ATOM 13246 N N . SER D 1 36 ? 3.042 39.584 -12.726 1.000 16.771 16 SER D N 1
ATOM 13247 C CA . SER D 1 36 ? 3.499 39.096 -14.021 1.000 17.419 16 SER D CA 1
ATOM 13248 C C . SER D 1 36 ? 2.500 38.044 -14.489 1.000 18.033 16 SER D C 1
ATOM 13249 O O . SER D 1 36 ? 2.319 37.036 -13.819 1.000 18.330 16 SER D O 1
ATOM 13252 N N . MET D 1 37 ? 1.822 38.291 -15.619 1.000 18.891 17 MET D N 1
ATOM 13253 C CA . MET D 1 37 ? 0.747 37.415 -16.045 1.000 19.573 17 MET D CA 1
ATOM 13254 C C . MET D 1 37 ? 1.075 36.867 -17.425 1.000 19.838 17 MET D C 1
ATOM 13255 O O . MET D 1 37 ? 1.473 37.631 -18.287 1.000 19.280 17 MET D O 1
ATOM 13260 N N . ILE D 1 38 ? 0.920 35.550 -17.615 1.000 19.917 18 ILE D N 1
ATOM 13261 C CA . ILE D 1 38 ? 1.130 34.924 -18.917 1.000 20.555 18 ILE D CA 1
ATOM 13262 C C . ILE D 1 38 ? -0.034 33.985 -19.209 1.000 20.982 18 ILE D C 1
ATOM 13263 O O . ILE D 1 38 ? -0.814 33.667 -18.309 1.000 20.272 18 ILE D O 1
ATOM 13268 N N . ARG D 1 39 ? -0.117 33.562 -20.474 1.000 21.005 19 ARG D N 1
ATOM 13269 C CA . ARG D 1 39 ? -1.029 32.520 -20.906 1.000 21.852 19 ARG D CA 1
ATOM 13270 C C . ARG D 1 39 ? -0.201 31.411 -21.552 1.000 22.276 19 ARG D C 1
ATOM 13271 O O . ARG D 1 39 ? 0.714 31.707 -22.315 1.000 21.075 19 ARG D O 1
ATOM 13279 N N . VAL D 1 40 ? -0.514 30.155 -21.224 1.000 23.278 20 VAL D N 1
ATOM 13280 C CA . VAL D 1 40 ? 0.019 28.983 -21.913 1.000 23.915 20 VAL D CA 1
ATOM 13281 C C . VAL D 1 40 ? -1.192 28.149 -22.317 1.000 24.599 20 VAL D C 1
ATOM 13282 O O . VAL D 1 40 ? -1.870 27.590 -21.463 1.000 24.554 20 VAL D O 1
ATOM 13286 N N . GLY D 1 41 ? -1.507 28.132 -23.618 1.000 26.196 21 GLY D N 1
ATOM 13287 C CA . GLY D 1 41 ? -2.731 27.496 -24.102 1.000 26.625 21 GLY D CA 1
ATOM 13288 C C . GLY D 1 41 ? -3.966 28.219 -23.583 1.000 26.675 21 GLY D C 1
ATOM 13289 O O . GLY D 1 41 ? -4.136 29.398 -23.846 1.000 26.947 21 GLY D O 1
ATOM 13290 N N . ASP D 1 42 ? -4.804 27.507 -22.838 1.000 28.590 22 ASP D N 1
ATOM 13291 C CA . ASP D 1 42 ? -6.037 28.050 -22.287 1.000 30.644 22 ASP D CA 1
ATOM 13292 C C . ASP D 1 42 ? -5.862 28.495 -20.827 1.000 29.659 22 ASP D C 1
ATOM 13293 O O . ASP D 1 42 ? -6.838 28.897 -20.193 1.000 30.374 22 ASP D O 1
ATOM 13298 N N . THR D 1 43 ? -4.641 28.436 -20.288 1.000 27.970 23 THR D N 1
ATOM 13299 C CA . THR D 1 43 ? -4.434 28.664 -18.860 1.000 26.685 23 THR D CA 1
ATOM 13300 C C . THR D 1 43 ? -3.644 29.951 -18.643 1.000 25.006 23 THR D C 1
ATOM 13301 O O . THR D 1 43 ? -2.626 30.170 -19.292 1.000 25.590 23 THR D O 1
ATOM 13305 N N . TYR D 1 44 ? -4.148 30.797 -17.746 1.000 23.232 24 TYR D N 1
ATOM 13306 C CA . TYR D 1 44 ? -3.477 32.021 -17.349 1.000 22.464 24 TYR D CA 1
ATOM 13307 C C . TYR D 1 44 ? -2.782 31.782 -16.005 1.000 21.498 24 TYR D C 1
ATOM 13308 O O . TYR D 1 44 ? -3.313 31.098 -15.146 1.000 21.449 24 TYR D O 1
ATOM 13317 N N . TYR D 1 45 ? -1.598 32.365 -15.850 1.000 20.963 25 TYR D N 1
ATOM 13318 C CA . TYR D 1 45 ? -0.849 32.309 -14.609 1.000 20.359 25 TYR D CA 1
ATOM 13319 C C . TYR D 1 45 ? -0.435 33.715 -14.208 1.000 19.582 25 TYR D C 1
ATOM 13320 O O . TYR D 1 45 ? -0.056 34.499 -15.087 1.000 19.034 25 TYR D O 1
ATOM 13329 N N . ILE D 1 46 ? -0.544 34.022 -12.907 1.000 18.363 26 ILE D N 1
ATOM 13330 C CA . ILE D 1 46 ? -0.021 35.261 -12.354 1.000 17.904 26 ILE D CA 1
ATOM 13331 C C . ILE D 1 46 ? 0.995 34.924 -11.255 1.000 17.332 26 ILE D C 1
ATOM 13332 O O . ILE D 1 46 ? 0.741 34.117 -10.354 1.000 17.401 26 ILE D O 1
ATOM 13337 N N . ALA D 1 47 ? 2.164 35.568 -11.353 1.000 16.781 27 ALA D N 1
ATOM 13338 C CA . ALA D 1 47 ? 3.183 35.535 -10.314 1.000 16.092 27 ALA D CA 1
ATOM 13339 C C . ALA D 1 47 ? 3.232 36.903 -9.631 1.000 15.216 27 ALA D C 1
ATOM 13340 O O . ALA D 1 47 ? 3.255 37.928 -10.318 1.000 14.892 27 ALA D O 1
ATOM 13342 N N . ASN D 1 48 ? 3.272 36.916 -8.288 1.000 14.467 28 ASN D N 1
ATOM 13343 C CA . ASN D 1 48 ? 3.294 38.145 -7.512 1.000 14.070 28 ASN D CA 1
ATOM 13344 C C . ASN D 1 48 ? 4.555 38.201 -6.647 1.000 13.527 28 ASN D C 1
ATOM 13345 O O . ASN D 1 48 ? 5.082 37.173 -6.239 1.000 13.544 28 ASN D O 1
ATOM 13350 N N . SER D 1 49 ? 4.978 39.422 -6.318 1.000 13.397 29 SER D N 1
ATOM 13351 C CA . SER D 1 49 ? 6.098 39.661 -5.414 1.000 13.299 29 SER D CA 1
ATOM 13352 C C . SER D 1 49 ? 5.691 39.301 -3.985 1.000 13.239 29 SER D C 1
ATOM 13353 O O . SER D 1 49 ? 4.525 39.422 -3.646 1.000 13.237 29 SER D O 1
ATOM 13356 N N . THR D 1 50 ? 6.678 38.893 -3.152 1.000 13.211 30 THR D N 1
ATOM 13357 C CA . THR D 1 50 ? 6.441 38.411 -1.800 1.000 13.183 30 THR D CA 1
ATOM 13358 C C . THR D 1 50 ? 7.371 39.069 -0.774 1.000 13.110 30 THR D C 1
ATOM 13359 O O . THR D 1 50 ? 7.132 38.940 0.419 1.000 13.086 30 THR D O 1
ATOM 13363 N N . PHE D 1 51 ? 8.427 39.771 -1.210 1.000 13.098 31 PHE D N 1
ATOM 13364 C CA . PHE D 1 51 ? 9.292 40.506 -0.291 1.000 13.060 31 PHE D CA 1
ATOM 13365 C C . PHE D 1 51 ? 9.860 39.534 0.745 1.000 13.103 31 PHE D C 1
ATOM 13366 O O . PHE D 1 51 ? 10.432 38.526 0.358 1.000 13.182 31 PHE D O 1
ATOM 13374 N N . GLU D 1 52 ? 9.685 39.822 2.033 1.000 13.073 32 GLU D N 1
ATOM 13375 C CA . GLU D 1 52 ? 10.319 39.052 3.103 1.000 13.135 32 GLU D CA 1
ATOM 13376 C C . GLU D 1 52 ? 9.539 37.781 3.452 1.000 13.180 32 GLU D C 1
ATOM 13377 O O . GLU D 1 52 ? 9.982 36.970 4.274 1.000 13.257 32 GLU D O 1
ATOM 13383 N N . TRP D 1 53 ? 8.361 37.588 2.845 1.000 13.158 33 TRP D N 1
ATOM 13384 C CA . TRP D 1 53 ? 7.519 36.466 3.223 1.000 13.222 33 TRP D CA 1
ATOM 13385 C C . TRP D 1 53 ? 7.907 35.235 2.420 1.000 13.334 33 TRP D C 1
ATOM 13386 O O . TRP D 1 53 ? 8.077 35.310 1.197 1.000 13.345 33 TRP D O 1
ATOM 13397 N N . PHE D 1 54 ? 7.967 34.109 3.120 1.000 13.436 34 PHE D N 1
ATOM 13398 C CA . PHE D 1 54 ? 8.437 32.844 2.597 1.000 13.580 34 PHE D CA 1
ATOM 13399 C C . PHE D 1 54 ? 7.280 31.846 2.616 1.000 13.678 34 PHE D C 1
ATOM 13400 O O . PHE D 1 54 ? 6.519 31.793 3.573 1.000 13.671 34 PHE D O 1
ATOM 13408 N N . PRO D 1 55 ? 7.079 30.993 1.580 1.000 13.831 35 PRO D N 1
ATOM 13409 C CA . PRO D 1 55 ? 7.970 30.890 0.422 1.000 13.887 35 PRO D CA 1
ATOM 13410 C C . PRO D 1 55 ? 7.845 32.032 -0.584 1.000 13.882 35 PRO D C 1
ATOM 13411 O O . PRO D 1 55 ? 6.862 32.772 -0.576 1.000 14.028 35 PRO D O 1
ATOM 13415 N N . GLY D 1 56 ? 8.843 32.169 -1.457 1.000 13.815 36 GLY D N 1
ATOM 13416 C CA . GLY D 1 56 ? 8.919 33.312 -2.350 1.000 13.660 36 GLY D CA 1
ATOM 13417 C C . GLY D 1 56 ? 8.147 33.092 -3.650 1.000 13.739 36 GLY D C 1
ATOM 13418 O O . GLY D 1 56 ? 8.148 31.993 -4.202 1.000 13.900 36 GLY D O 1
ATOM 13419 N N . VAL D 1 57 ? 7.555 34.190 -4.129 1.000 13.675 37 VAL D N 1
ATOM 13420 C CA . VAL D 1 57 ? 6.807 34.287 -5.377 1.000 13.717 37 VAL D CA 1
ATOM 13421 C C . VAL D 1 57 ? 5.491 33.538 -5.235 1.000 14.441 37 VAL D C 1
ATOM 13422 O O . VAL D 1 57 ? 5.467 32.315 -5.097 1.000 14.802 37 VAL D O 1
ATOM 13426 N N . ARG D 1 58 ? 4.404 34.293 -5.279 1.000 15.203 38 ARG D N 1
ATOM 13427 C CA . ARG D 1 58 ? 3.085 33.710 -5.192 1.000 16.796 38 ARG D CA 1
ATOM 13428 C C . ARG D 1 58 ? 2.590 33.382 -6.602 1.000 17.539 38 ARG D C 1
ATOM 13429 O O . ARG D 1 58 ? 2.747 34.221 -7.485 1.000 17.302 38 ARG D O 1
ATOM 13437 N N . LEU D 1 59 ? 1.956 32.212 -6.778 1.000 18.511 39 LEU D N 1
ATOM 13438 C CA . LEU D 1 59 ? 1.468 31.781 -8.076 1.000 19.320 39 LEU D CA 1
ATOM 13439 C C . LEU D 1 59 ? -0.034 31.528 -8.003 1.000 19.273 39 LEU D C 1
ATOM 13440 O O . LEU D 1 59 ? -0.504 30.907 -7.063 1.000 19.263 39 LEU D O 1
ATOM 13445 N N . HIS D 1 60 ? -0.765 31.973 -9.037 1.000 19.422 40 HIS D N 1
ATOM 13446 C CA . HIS D 1 60 ? -2.188 31.710 -9.170 1.000 19.632 40 HIS D CA 1
ATOM 13447 C C . HIS D 1 60 ? -2.486 31.296 -10.610 1.000 20.242 40 HIS D C 1
ATOM 13448 O O . HIS D 1 60 ? -1.772 31.708 -11.535 1.000 19.605 40 HIS D O 1
ATOM 13455 N N . GLU D 1 61 ? -3.557 30.499 -10.772 1.000 21.272 41 GLU D N 1
ATOM 13456 C CA . GLU D 1 61 ? -3.943 29.967 -12.079 1.000 22.568 41 GLU D CA 1
ATOM 13457 C C . GLU D 1 61 ? -5.436 30.170 -12.326 1.000 22.082 41 GLU D C 1
ATOM 13458 O O . GLU D 1 61 ? -6.218 30.162 -11.394 1.000 21.587 41 GLU D O 1
ATOM 13464 N N . SER D 1 62 ? -5.803 30.350 -13.604 1.000 21.966 42 SER D N 1
ATOM 13465 C CA . SER D 1 62 ? -7.194 30.524 -13.994 1.000 22.074 42 SER D CA 1
ATOM 13466 C C . SER D 1 62 ? -7.338 30.213 -15.476 1.000 21.993 42 SER D C 1
ATOM 13467 O O . SER D 1 62 ? -6.372 30.342 -16.215 1.000 21.282 42 SER D O 1
ATOM 13470 N N . LYS D 1 63 ? -8.563 29.882 -15.886 1.000 22.702 43 LYS D N 1
ATOM 13471 C CA . LYS D 1 63 ? -8.899 29.736 -17.298 1.000 23.512 43 LYS D CA 1
ATOM 13472 C C . LYS D 1 63 ? -9.952 30.759 -17.730 1.000 23.812 43 LYS D C 1
ATOM 13473 O O . LYS D 1 63 ? -10.372 30.739 -18.892 1.000 23.881 43 LYS D O 1
ATOM 13479 N N . ASP D 1 64 ? -10.421 31.612 -16.790 1.000 23.534 44 ASP D N 1
ATOM 13480 C CA . ASP D 1 64 ? -11.472 32.578 -17.095 1.000 23.363 44 ASP D CA 1
ATOM 13481 C C . ASP D 1 64 ? -11.086 34.008 -16.723 1.000 22.919 44 ASP D C 1
ATOM 13482 O O . ASP D 1 64 ? -11.785 34.925 -17.147 1.000 23.287 44 ASP D O 1
ATOM 13487 N N . LEU D 1 65 ? -10.011 34.189 -15.932 1.000 21.283 45 LEU D N 1
ATOM 13488 C CA . LEU D 1 65 ? -9.558 35.486 -15.435 1.000 20.320 45 LEU D CA 1
ATOM 13489 C C . LEU D 1 65 ? -10.436 35.991 -14.286 1.000 19.868 45 LEU D C 1
ATOM 13490 O O . LEU D 1 65 ? -10.095 37.005 -13.688 1.000 19.608 45 LEU D O 1
ATOM 13495 N N . VAL D 1 66 ? -11.543 35.308 -13.979 1.000 20.136 46 VAL D N 1
ATOM 13496 C CA . VAL D 1 66 ? -12.479 35.756 -12.954 1.000 20.642 46 VAL D CA 1
ATOM 13497 C C . VAL D 1 66 ? -12.171 35.065 -11.628 1.000 20.467 46 VAL D C 1
ATOM 13498 O O . VAL D 1 66 ? -12.176 35.699 -10.580 1.000 20.310 46 VAL D O 1
ATOM 13502 N N . HIS D 1 67 ? -11.981 33.750 -11.688 1.000 20.604 47 HIS D N 1
ATOM 13503 C CA . HIS D 1 67 ? -11.775 32.918 -10.520 1.000 21.184 47 HIS D CA 1
ATOM 13504 C C . HIS D 1 67 ? -10.345 32.394 -10.569 1.000 21.509 47 HIS D C 1
ATOM 13505 O O . HIS D 1 67 ? -9.896 31.953 -11.635 1.000 21.997 47 HIS D O 1
ATOM 13512 N N . TRP D 1 68 ? -9.648 32.447 -9.424 1.000 20.288 48 TRP D N 1
ATOM 13513 C CA . TRP D 1 68 ? -8.235 32.131 -9.380 1.000 19.917 48 TRP D CA 1
ATOM 13514 C C . TRP D 1 68 ? -7.933 31.137 -8.261 1.000 20.631 48 TRP D C 1
ATOM 13515 O O . TRP D 1 68 ? -8.502 31.245 -7.181 1.000 20.318 48 TRP D O 1
ATOM 13526 N N . ASN D 1 69 ? -7.023 30.190 -8.522 1.000 21.255 49 ASN D N 1
ATOM 13527 C CA . ASN D 1 69 ? -6.584 29.234 -7.505 1.000 21.463 49 ASN D CA 1
ATOM 13528 C C . ASN D 1 69 ? -5.112 29.417 -7.188 1.000 20.708 49 ASN D C 1
ATOM 13529 O O . ASN D 1 69 ? -4.298 29.590 -8.093 1.000 20.733 49 ASN D O 1
ATOM 13534 N N . LEU D 1 70 ? -4.792 29.294 -5.903 1.000 20.163 50 LEU D N 1
ATOM 13535 C CA . LEU D 1 70 ? -3.425 29.403 -5.431 1.000 19.986 50 LEU D CA 1
ATOM 13536 C C . LEU D 1 70 ? -2.653 28.132 -5.779 1.000 20.329 50 LEU D C 1
ATOM 13537 O O . LEU D 1 70 ? -3.164 27.034 -5.554 1.000 20.444 50 LEU D O 1
ATOM 13542 N N . LEU D 1 71 ? -1.455 28.293 -6.365 1.000 20.158 51 LEU D N 1
ATOM 13543 C CA . LEU D 1 71 ? -0.538 27.193 -6.635 1.000 21.089 51 LEU D CA 1
ATOM 13544 C C . LEU D 1 71 ? 0.618 27.231 -5.634 1.000 21.025 51 LEU D C 1
ATOM 13545 O O . LEU D 1 71 ? 0.853 28.260 -5.016 1.000 21.349 51 LEU D O 1
ATOM 13550 N N . PRO D 1 72 ? 1.422 26.151 -5.514 1.000 21.990 52 PRO D N 1
ATOM 13551 C CA . PRO D 1 72 ? 2.610 26.183 -4.644 1.000 21.528 52 PRO D CA 1
ATOM 13552 C C . PRO D 1 72 ? 3.607 27.232 -5.135 1.000 20.129 52 PRO D C 1
ATOM 13553 O O . PRO D 1 72 ? 3.794 27.420 -6.328 1.000 20.228 52 PRO D O 1
ATOM 13557 N N . SER D 1 73 ? 4.214 27.955 -4.192 1.000 18.850 53 SER D N 1
ATOM 13558 C CA . SER D 1 73 ? 5.243 28.939 -4.502 1.000 17.924 53 SER D CA 1
ATOM 13559 C C . SER D 1 73 ? 6.516 28.262 -5.003 1.000 17.852 53 SER D C 1
ATOM 13560 O O . SER D 1 73 ? 6.971 27.266 -4.454 1.000 17.973 53 SER D O 1
ATOM 13563 N N . PRO D 1 74 ? 7.179 28.784 -6.050 1.000 17.288 54 PRO D N 1
ATOM 13564 C CA . PRO D 1 74 ? 8.428 28.179 -6.519 1.000 17.210 54 PRO D CA 1
ATOM 13565 C C . PRO D 1 74 ? 9.597 28.227 -5.545 1.000 17.074 54 PRO D C 1
ATOM 13566 O O . PRO D 1 74 ? 10.391 27.305 -5.488 1.000 16.917 54 PRO D O 1
ATOM 13570 N N . LEU D 1 75 ? 9.750 29.351 -4.838 1.000 17.159 55 LEU D N 1
ATOM 13571 C CA . LEU D 1 75 ? 10.973 29.605 -4.097 1.000 17.389 55 LEU D CA 1
ATOM 13572 C C . LEU D 1 75 ? 10.816 29.107 -2.670 1.000 17.717 55 LEU D C 1
ATOM 13573 O O . LEU D 1 75 ? 10.596 29.908 -1.760 1.000 17.162 55 LEU D O 1
ATOM 13578 N N . SER D 1 76 ? 10.969 27.789 -2.499 1.000 18.324 56 SER D N 1
ATOM 13579 C CA . SER D 1 76 ? 10.486 27.114 -1.302 1.000 18.365 56 SER D CA 1
ATOM 13580 C C . SER D 1 76 ? 11.618 26.514 -0.473 1.000 18.263 56 SER D C 1
ATOM 13581 O O . SER D 1 76 ? 11.341 25.896 0.526 1.000 18.051 56 SER D O 1
ATOM 13584 N N . THR D 1 77 ? 12.876 26.715 -0.870 1.000 18.636 57 THR D N 1
ATOM 13585 C CA . THR D 1 77 ? 14.035 26.204 -0.144 1.000 19.298 57 THR D CA 1
ATOM 13586 C C . THR D 1 77 ? 15.040 27.338 -0.002 1.000 19.115 57 THR D C 1
ATOM 13587 O O . THR D 1 77 ? 14.969 28.314 -0.761 1.000 19.875 57 THR D O 1
ATOM 13591 N N . THR D 1 78 ? 16.015 27.177 0.896 1.000 18.759 58 THR D N 1
ATOM 13592 C CA . THR D 1 78 ? 17.035 28.198 1.068 1.000 18.712 58 THR D CA 1
ATOM 13593 C C . THR D 1 78 ? 18.047 28.133 -0.089 1.000 19.159 58 THR D C 1
ATOM 13594 O O . THR D 1 78 ? 18.779 29.092 -0.319 1.000 18.868 58 THR D O 1
ATOM 13598 N N . THR D 1 79 ? 18.083 27.022 -0.848 1.000 19.618 59 THR D N 1
ATOM 13599 C CA . THR D 1 79 ? 18.855 26.968 -2.089 1.000 19.838 59 THR D CA 1
ATOM 13600 C C . THR D 1 79 ? 18.257 27.941 -3.110 1.000 19.424 59 THR D C 1
ATOM 13601 O O . THR D 1 79 ? 18.991 28.598 -3.840 1.000 19.996 59 THR D O 1
ATOM 13605 N N . LEU D 1 80 ? 16.924 28.047 -3.147 1.000 19.169 60 LEU D N 1
ATOM 13606 C CA . LEU D 1 80 ? 16.256 28.957 -4.066 1.000 18.665 60 LEU D CA 1
ATOM 13607 C C . LEU D 1 80 ? 16.229 30.383 -3.525 1.000 18.020 60 LEU D C 1
ATOM 13608 O O . LEU D 1 80 ? 16.343 31.339 -4.290 1.000 17.720 60 LEU D O 1
ATOM 13613 N N . LEU D 1 81 ? 16.087 30.542 -2.199 1.000 17.827 61 LEU D N 1
ATOM 13614 C CA . LEU D 1 81 ? 15.889 31.868 -1.636 1.000 17.127 61 LEU D CA 1
ATOM 13615 C C . LEU D 1 81 ? 16.359 31.894 -0.188 1.000 16.645 61 LEU D C 1
ATOM 13616 O O . LEU D 1 81 ? 15.782 31.210 0.641 1.000 16.466 61 LEU D O 1
ATOM 13621 N N . ASP D 1 82 ? 17.367 32.733 0.082 1.000 16.901 62 ASP D N 1
ATOM 13622 C CA . ASP D 1 82 ? 17.972 32.881 1.390 1.000 17.361 62 ASP D CA 1
ATOM 13623 C C . ASP D 1 82 ? 17.814 34.315 1.897 1.000 16.974 62 ASP D C 1
ATOM 13624 O O . ASP D 1 82 ? 18.589 35.177 1.505 1.000 16.739 62 ASP D O 1
ATOM 13629 N N . MET D 1 83 ? 16.827 34.551 2.784 1.000 16.502 63 MET D N 1
ATOM 13630 C CA . MET D 1 83 ? 16.457 35.907 3.166 1.000 15.994 63 MET D CA 1
ATOM 13631 C C . MET D 1 83 ? 16.601 36.142 4.666 1.000 15.686 63 MET D C 1
ATOM 13632 O O . MET D 1 83 ? 16.173 37.173 5.176 1.000 15.459 63 MET D O 1
ATOM 13637 N N . LYS D 1 84 ? 17.245 35.217 5.363 1.000 15.810 64 LYS D N 1
ATOM 13638 C CA . LYS D 1 84 ? 17.535 35.448 6.770 1.000 15.688 64 LYS D CA 1
ATOM 13639 C C . LYS D 1 84 ? 18.275 36.771 6.892 1.000 15.388 64 LYS D C 1
ATOM 13640 O O . LYS D 1 84 ? 19.261 37.009 6.210 1.000 15.516 64 LYS D O 1
ATOM 13646 N N . GLY D 1 85 ? 17.774 37.654 7.761 1.000 14.916 65 GLY D N 1
ATOM 13647 C CA . GLY D 1 85 ? 18.415 38.934 8.022 1.000 14.735 65 GLY D CA 1
ATOM 13648 C C . GLY D 1 85 ? 17.978 40.034 7.051 1.000 14.516 65 GLY D C 1
ATOM 13649 O O . GLY D 1 85 ? 18.382 41.176 7.209 1.000 14.399 65 GLY D O 1
ATOM 13650 N N . ASN D 1 86 ? 17.194 39.690 6.010 1.000 14.163 66 ASN D N 1
ATOM 13651 C CA . ASN D 1 86 ? 16.773 40.677 5.043 1.000 13.902 66 ASN D CA 1
ATOM 13652 C C . ASN D 1 86 ? 15.992 41.785 5.728 1.000 13.862 66 ASN D C 1
ATOM 13653 O O . ASN D 1 86 ? 15.171 41.519 6.606 1.000 14.341 66 ASN D O 1
ATOM 13658 N N . PRO D 1 87 ? 16.138 43.055 5.290 1.000 13.839 67 PRO D N 1
ATOM 13659 C CA . PRO D 1 87 ? 15.262 44.111 5.769 1.000 13.471 67 PRO D CA 1
ATOM 13660 C C . PRO D 1 87 ? 13.836 43.879 5.269 1.000 13.259 67 PRO D C 1
ATOM 13661 O O . PRO D 1 87 ? 13.597 43.273 4.216 1.000 13.215 67 PRO D O 1
ATOM 13665 N N . ALA D 1 88 ? 12.876 44.355 6.072 1.000 13.212 68 ALA D N 1
ATOM 13666 C CA . ALA D 1 88 ? 11.491 44.318 5.662 1.000 13.106 68 ALA D CA 1
ATOM 13667 C C . ALA D 1 88 ? 11.351 45.064 4.329 1.000 13.066 68 ALA D C 1
ATOM 13668 O O . ALA D 1 88 ? 11.922 46.136 4.124 1.000 13.107 68 ALA D O 1
ATOM 13670 N N . SER D 1 89 ? 10.624 44.430 3.405 1.000 13.011 69 SER D N 1
ATOM 13671 C CA . SER D 1 89 ? 10.369 44.967 2.075 1.000 12.990 69 SER D CA 1
ATOM 13672 C C . SER D 1 89 ? 11.614 44.932 1.199 1.000 13.049 69 SER D C 1
ATOM 13673 O O . SER D 1 89 ? 11.608 45.482 0.095 1.000 13.056 69 SER D O 1
ATOM 13676 N N . GLY D 1 90 ? 12.644 44.221 1.678 1.000 13.109 70 GLY D N 1
ATOM 13677 C CA . GLY D 1 90 ? 13.622 43.641 0.782 1.000 13.176 70 GLY D CA 1
ATOM 13678 C C . GLY D 1 90 ? 13.107 42.306 0.270 1.000 13.165 70 GLY D C 1
ATOM 13679 O O . GLY D 1 90 ? 11.908 42.074 0.226 1.000 13.102 70 GLY D O 1
ATOM 13680 N N . GLY D 1 91 ? 14.033 41.422 -0.088 1.000 13.252 71 GLY D N 1
ATOM 13681 C CA . GLY D 1 91 ? 13.662 40.104 -0.574 1.000 13.280 71 GLY D CA 1
ATOM 13682 C C . GLY D 1 91 ? 13.098 40.199 -1.989 1.000 13.269 71 GLY D C 1
ATOM 13683 O O . GLY D 1 91 ? 13.631 40.936 -2.800 1.000 13.293 71 GLY D O 1
ATOM 13684 N N . ILE D 1 92 ? 12.009 39.472 -2.234 1.000 13.254 72 ILE D N 1
ATOM 13685 C CA . ILE D 1 92 ? 11.507 39.239 -3.578 1.000 13.292 72 ILE D CA 1
ATOM 13686 C C . ILE D 1 92 ? 10.694 40.442 -4.056 1.000 13.225 72 ILE D C 1
ATOM 13687 O O . ILE D 1 92 ? 9.572 40.660 -3.620 1.000 13.166 72 ILE D O 1
ATOM 13692 N N . TRP D 1 93 ? 11.269 41.198 -4.979 1.000 13.256 73 TRP D N 1
ATOM 13693 C CA . TRP D 1 93 ? 10.566 42.293 -5.613 1.000 13.231 73 TRP D CA 1
ATOM 13694 C C . TRP D 1 93 ? 9.829 41.727 -6.815 1.000 13.304 73 TRP D C 1
ATOM 13695 O O . TRP D 1 93 ? 9.536 40.537 -6.831 1.000 13.349 73 TRP D O 1
ATOM 13706 N N . ALA D 1 94 ? 9.472 42.570 -7.788 1.000 13.339 74 ALA D N 1
ATOM 13707 C CA . ALA D 1 94 ? 8.631 42.128 -8.883 1.000 13.430 74 ALA D CA 1
ATOM 13708 C C . ALA D 1 94 ? 9.280 40.946 -9.584 1.000 13.540 74 ALA D C 1
ATOM 13709 O O . ALA D 1 94 ? 10.429 41.032 -10.038 1.000 13.948 74 ALA D O 1
ATOM 13711 N N . PRO D 1 95 ? 8.560 39.803 -9.692 1.000 13.875 75 PRO D N 1
ATOM 13712 C CA . PRO D 1 95 ? 9.040 38.655 -10.450 1.000 14.148 75 PRO D CA 1
ATOM 13713 C C . PRO D 1 95 ? 8.580 38.688 -11.901 1.000 14.497 75 PRO D C 1
ATOM 13714 O O . PRO D 1 95 ? 7.653 39.410 -12.267 1.000 14.490 75 PRO D O 1
ATOM 13718 N N . ASP D 1 96 ? 9.251 37.882 -12.725 1.000 14.950 76 ASP D N 1
ATOM 13719 C CA . ASP D 1 96 ? 8.881 37.776 -14.114 1.000 15.223 76 ASP D CA 1
ATOM 13720 C C . ASP D 1 96 ? 8.762 36.302 -14.479 1.000 15.285 76 ASP D C 1
ATOM 13721 O O . ASP D 1 96 ? 9.763 35.594 -14.457 1.000 15.158 76 ASP D O 1
ATOM 13726 N N . LEU D 1 97 ? 7.545 35.900 -14.862 1.000 15.478 77 LEU D N 1
ATOM 13727 C CA . LEU D 1 97 ? 7.251 34.557 -15.318 1.000 15.935 77 LEU D CA 1
ATOM 13728 C C . LEU D 1 97 ? 7.074 34.558 -16.833 1.000 16.914 77 LEU D C 1
ATOM 13729 O O . LEU D 1 97 ? 6.395 35.414 -17.401 1.000 16.863 77 LEU D O 1
ATOM 13734 N N . SER D 1 98 ? 7.709 33.588 -17.490 1.000 17.654 78 SER D N 1
ATOM 13735 C CA . SER D 1 98 ? 7.609 33.467 -18.933 1.000 18.417 78 SER D CA 1
ATOM 13736 C C . SER D 1 98 ? 7.562 31.986 -19.310 1.000 19.194 78 SER D C 1
ATOM 13737 O O . SER D 1 98 ? 7.932 31.117 -18.514 1.000 18.447 78 SER D O 1
ATOM 13740 N N . TYR D 1 99 ? 7.112 31.723 -20.540 1.000 20.184 79 TYR D N 1
ATOM 13741 C CA . TYR D 1 99 ? 7.023 30.371 -21.052 1.000 21.259 79 TYR D CA 1
ATOM 13742 C C . TYR D 1 99 ? 7.605 30.389 -22.459 1.000 22.028 79 TYR D C 1
ATOM 13743 O O . TYR D 1 99 ? 7.147 31.154 -23.310 1.000 21.793 79 TYR D O 1
ATOM 13752 N N . ALA D 1 100 ? 8.651 29.579 -22.678 1.000 22.584 80 ALA D N 1
ATOM 13753 C CA . ALA D 1 100 ? 9.272 29.451 -23.986 1.000 22.996 80 ALA D CA 1
ATOM 13754 C C . ALA D 1 100 ? 10.086 28.162 -23.996 1.000 23.416 80 ALA D C 1
ATOM 13755 O O . ALA D 1 100 ? 10.523 27.700 -22.949 1.000 22.706 80 ALA D O 1
ATOM 13757 N N . ASP D 1 101 ? 10.217 27.556 -25.185 1.000 24.424 81 ASP D N 1
ATOM 13758 C CA . ASP D 1 101 ? 11.058 26.381 -25.372 1.000 25.026 81 ASP D CA 1
ATOM 13759 C C . ASP D 1 101 ? 10.567 25.247 -24.481 1.000 24.861 81 ASP D C 1
ATOM 13760 O O . ASP D 1 101 ? 11.378 24.499 -23.926 1.000 25.385 81 ASP D O 1
ATOM 13765 N N . GLY D 1 102 ? 9.244 25.173 -24.304 1.000 24.186 82 GLY D N 1
ATOM 13766 C CA . GLY D 1 102 ? 8.626 24.103 -23.549 1.000 25.034 82 GLY D CA 1
ATOM 13767 C C . GLY D 1 102 ? 8.913 24.162 -22.045 1.000 25.364 82 GLY D C 1
ATOM 13768 O O . GLY D 1 102 ? 8.813 23.136 -21.380 1.000 25.802 82 GLY D O 1
ATOM 13769 N N . LYS D 1 103 ? 9.243 25.341 -21.494 1.000 25.413 83 LYS D N 1
ATOM 13770 C CA . LYS D 1 103 ? 9.359 25.426 -20.049 1.000 26.453 83 LYS D CA 1
ATOM 13771 C C . LYS D 1 103 ? 9.058 26.819 -19.503 1.000 24.509 83 LYS D C 1
ATOM 13772 O O . LYS D 1 103 ? 9.011 27.795 -20.242 1.000 23.870 83 LYS D O 1
ATOM 13778 N N . PHE D 1 104 ? 8.824 26.842 -18.184 1.000 22.861 84 PHE D N 1
ATOM 13779 C CA . PHE D 1 104 ? 8.617 28.071 -17.435 1.000 22.099 84 PHE D CA 1
ATOM 13780 C C . PHE D 1 104 ? 9.974 28.634 -17.045 1.000 21.006 84 PHE D C 1
ATOM 13781 O O . PHE D 1 104 ? 10.853 27.883 -16.662 1.000 21.416 84 PHE D O 1
ATOM 13789 N N . TRP D 1 105 ? 10.103 29.960 -17.151 1.000 20.100 85 TRP D N 1
ATOM 13790 C CA . TRP D 1 105 ? 11.280 30.684 -16.707 1.000 19.043 85 TRP D CA 1
ATOM 13791 C C . TRP D 1 105 ? 10.832 31.711 -15.681 1.000 18.044 85 TRP D C 1
ATOM 13792 O O . TRP D 1 105 ? 9.911 32.485 -15.945 1.000 18.288 85 TRP D O 1
ATOM 13803 N N . LEU D 1 106 ? 11.518 31.723 -14.529 1.000 17.182 86 LEU D N 1
ATOM 13804 C CA . LEU D 1 106 ? 11.204 32.670 -13.475 1.000 16.271 86 LEU D CA 1
ATOM 13805 C C . LEU D 1 106 ? 12.435 33.511 -13.181 1.000 15.808 86 LEU D C 1
ATOM 13806 O O . LEU D 1 106 ? 13.470 32.971 -12.778 1.000 16.125 86 LEU D O 1
ATOM 13811 N N . ILE D 1 107 ? 12.335 34.819 -13.443 1.000 15.261 87 ILE D N 1
ATOM 13812 C CA . ILE D 1 107 ? 13.352 35.762 -13.019 1.000 15.014 87 ILE D CA 1
ATOM 13813 C C . ILE D 1 107 ? 12.868 36.377 -11.722 1.000 14.484 87 ILE D C 1
ATOM 13814 O O . ILE D 1 107 ? 11.733 36.862 -11.633 1.000 14.408 87 ILE D O 1
ATOM 13819 N N . TYR D 1 108 ? 13.727 36.340 -10.708 1.000 14.356 88 TYR D N 1
ATOM 13820 C CA . TYR D 1 108 ? 13.355 36.910 -9.427 1.000 13.902 88 TYR D CA 1
ATOM 13821 C C . TYR D 1 108 ? 14.545 37.664 -8.859 1.000 13.992 88 TYR D C 1
ATOM 13822 O O . TYR D 1 108 ? 15.682 37.405 -9.228 1.000 14.228 88 TYR D O 1
ATOM 13831 N N . THR D 1 109 ? 14.241 38.605 -7.977 1.000 13.947 89 THR D N 1
ATOM 13832 C CA . THR D 1 109 ? 15.200 39.570 -7.476 1.000 14.058 89 THR D CA 1
ATOM 13833 C C . THR D 1 109 ? 15.156 39.517 -5.959 1.000 14.009 89 THR D C 1
ATOM 13834 O O . THR D 1 109 ? 14.073 39.631 -5.410 1.000 13.877 89 THR D O 1
ATOM 13838 N N . ASP D 1 110 ? 16.313 39.339 -5.315 1.000 14.196 90 ASP D N 1
ATOM 13839 C CA . ASP D 1 110 ? 16.465 39.420 -3.869 1.000 14.183 90 ASP D CA 1
ATOM 13840 C C . ASP D 1 110 ? 17.138 40.757 -3.537 1.000 14.000 90 ASP D C 1
ATOM 13841 O O . ASP D 1 110 ? 18.331 40.950 -3.827 1.000 14.151 90 ASP D O 1
ATOM 13846 N N . VAL D 1 111 ? 16.364 41.686 -2.958 1.000 13.583 91 VAL D N 1
ATOM 13847 C CA . VAL D 1 111 ? 16.874 43.009 -2.627 1.000 13.505 91 VAL D CA 1
ATOM 13848 C C . VAL D 1 111 ? 17.336 43.030 -1.170 1.000 13.608 91 VAL D C 1
ATOM 13849 O O . VAL D 1 111 ? 16.585 42.649 -0.279 1.000 13.433 91 VAL D O 1
ATOM 13853 N N . LYS D 1 112 ? 18.578 43.497 -0.948 1.000 13.844 92 LYS D N 1
ATOM 13854 C CA . LYS D 1 112 ? 19.208 43.475 0.361 1.000 13.703 92 LYS D CA 1
ATOM 13855 C C . LYS D 1 112 ? 19.239 44.855 1.033 1.000 13.780 92 LYS D C 1
ATOM 13856 O O . LYS D 1 112 ? 19.503 44.923 2.227 1.000 13.767 92 LYS D O 1
ATOM 13862 N N . ILE D 1 113 ? 18.988 45.947 0.286 1.000 13.806 93 ILE D N 1
ATOM 13863 C CA . ILE D 1 113 ? 19.003 47.296 0.823 1.000 14.047 93 ILE D CA 1
ATOM 13864 C C . ILE D 1 113 ? 17.728 48.010 0.403 1.000 14.433 93 ILE D C 1
ATOM 13865 O O . ILE D 1 113 ? 17.429 48.031 -0.794 1.000 14.749 93 ILE D O 1
ATOM 13870 N N . THR D 1 114 ? 17.006 48.621 1.376 1.000 14.738 94 THR D N 1
ATOM 13871 C CA . THR D 1 114 ? 15.737 49.277 1.078 1.000 14.970 94 THR D CA 1
ATOM 13872 C C . THR D 1 114 ? 15.784 50.798 1.239 1.000 15.347 94 THR D C 1
ATOM 13873 O O . THR D 1 114 ? 14.790 51.443 0.892 1.000 15.142 94 THR D O 1
ATOM 13877 N N . GLU D 1 115 ? 16.853 51.356 1.819 1.000 15.812 95 GLU D N 1
ATOM 13878 C CA . GLU D 1 115 ? 16.954 52.797 1.996 1.000 16.671 95 GLU D CA 1
ATOM 13879 C C . GLU D 1 115 ? 18.361 53.287 1.688 1.000 16.520 95 GLU D C 1
ATOM 13880 O O . GLU D 1 115 ? 19.333 52.542 1.805 1.000 16.677 95 GLU D O 1
ATOM 13886 N N . GLY D 1 116 ? 18.449 54.567 1.297 1.000 16.656 96 GLY D N 1
ATOM 13887 C CA . GLY D 1 116 ? 19.711 55.267 1.119 1.000 16.760 96 GLY D CA 1
ATOM 13888 C C . GLY D 1 116 ? 20.113 55.273 -0.354 1.000 16.717 96 GLY D C 1
ATOM 13889 O O . GLY D 1 116 ? 19.282 54.987 -1.215 1.000 16.374 96 GLY D O 1
ATOM 13890 N N . PRO D 1 117 ? 21.381 55.622 -0.672 1.000 16.652 97 PRO D N 1
ATOM 13891 C CA . PRO D 1 117 ? 21.805 55.787 -2.062 1.000 16.958 97 PRO D CA 1
ATOM 13892 C C . PRO D 1 117 ? 21.858 54.506 -2.901 1.000 16.670 97 PRO D C 1
ATOM 13893 O O . PRO D 1 117 ? 21.814 54.575 -4.126 1.000 16.157 97 PRO D O 1
ATOM 13897 N N . PHE D 1 118 ? 21.919 53.341 -2.239 1.000 16.818 98 PHE D N 1
ATOM 13898 C CA . PHE D 1 118 ? 22.069 52.064 -2.915 1.000 17.215 98 PHE D CA 1
ATOM 13899 C C . PHE D 1 118 ? 20.831 51.191 -2.714 1.000 17.439 98 PHE D C 1
ATOM 13900 O O . PHE D 1 118 ? 20.041 51.418 -1.802 1.000 16.564 98 PHE D O 1
ATOM 13908 N N . LYS D 1 119 ? 20.699 50.176 -3.574 1.000 17.940 99 LYS D N 1
ATOM 13909 C CA . LYS D 1 119 ? 19.604 49.230 -3.510 1.000 18.937 99 LYS D CA 1
ATOM 13910 C C . LYS D 1 119 ? 20.050 47.849 -3.978 1.000 20.042 99 LYS D C 1
ATOM 13911 O O . LYS D 1 119 ? 19.345 47.203 -4.761 1.000 21.323 99 LYS D O 1
ATOM 13917 N N . ASP D 1 120 ? 21.188 47.394 -3.439 1.000 20.937 100 ASP D N 1
ATOM 13918 C CA . ASP D 1 120 ? 21.893 46.206 -3.896 1.000 21.489 100 ASP D CA 1
ATOM 13919 C C . ASP D 1 120 ? 20.950 45.023 -4.054 1.000 20.551 100 ASP D C 1
ATOM 13920 O O . ASP D 1 120 ? 20.221 44.668 -3.134 1.000 20.010 100 ASP D O 1
ATOM 13925 N N . MET D 1 121 ? 20.971 44.441 -5.251 1.000 19.778 101 MET D N 1
ATOM 13926 C CA . MET D 1 121 ? 20.024 43.400 -5.605 1.000 19.776 101 MET D CA 1
ATOM 13927 C C . MET D 1 121 ? 20.759 42.362 -6.444 1.000 19.087 101 MET D C 1
ATOM 13928 O O . MET D 1 121 ? 21.784 42.673 -7.053 1.000 19.586 101 MET D O 1
ATOM 13933 N N . THR D 1 122 ? 20.283 41.119 -6.401 1.000 17.874 102 THR D N 1
ATOM 13934 C CA . THR D 1 122 ? 20.706 40.112 -7.350 1.000 17.632 102 THR D CA 1
ATOM 13935 C C . THR D 1 122 ? 19.466 39.565 -8.035 1.000 17.288 102 THR D C 1
ATOM 13936 O O . THR D 1 122 ? 18.484 39.252 -7.365 1.000 16.589 102 THR D O 1
ATOM 13940 N N . ASN D 1 123 ? 19.557 39.485 -9.374 1.000 17.018 103 ASN D N 1
ATOM 13941 C CA . ASN D 1 123 ? 18.550 38.853 -10.206 1.000 16.800 103 ASN D CA 1
ATOM 13942 C C . ASN D 1 123 ? 18.955 37.406 -10.475 1.000 16.566 103 ASN D C 1
ATOM 13943 O O . ASN D 1 123 ? 20.086 37.127 -10.874 1.000 16.436 103 ASN D O 1
ATOM 13948 N N . TYR D 1 124 ? 17.995 36.493 -10.275 1.000 16.477 104 TYR D N 1
ATOM 13949 C CA . TYR D 1 124 ? 18.216 35.063 -10.420 1.000 16.559 104 TYR D CA 1
ATOM 13950 C C . TYR D 1 124 ? 17.282 34.502 -11.481 1.000 16.722 104 TYR D C 1
ATOM 13951 O O . TYR D 1 124 ? 16.235 35.092 -11.753 1.000 16.767 104 TYR D O 1
ATOM 13960 N N . LEU D 1 125 ? 17.686 33.357 -12.059 1.000 16.961 105 LEU D N 1
ATOM 13961 C CA . LEU D 1 125 ? 16.863 32.579 -12.979 1.000 16.668 105 LEU D CA 1
ATOM 13962 C C . LEU D 1 125 ? 16.700 31.154 -12.445 1.000 16.700 105 LEU D C 1
ATOM 13963 O O . LEU D 1 125 ? 17.698 30.502 -12.142 1.000 16.723 105 LEU D O 1
ATOM 13968 N N . THR D 1 126 ? 15.440 30.683 -12.394 1.000 16.624 106 THR D N 1
ATOM 13969 C CA . THR D 1 126 ? 15.136 29.266 -12.229 1.000 17.029 106 THR D CA 1
ATOM 13970 C C . THR D 1 126 ? 14.128 28.874 -13.308 1.000 17.259 106 THR D C 1
ATOM 13971 O O . THR D 1 126 ? 13.491 29.754 -13.875 1.000 17.490 106 THR D O 1
ATOM 13975 N N . THR D 1 127 ? 14.014 27.573 -13.602 1.000 17.739 107 THR D N 1
ATOM 13976 C CA . THR D 1 127 ? 13.097 27.074 -14.622 1.000 18.266 107 THR D CA 1
ATOM 13977 C C . THR D 1 127 ? 12.403 25.810 -14.123 1.000 19.004 107 THR D C 1
ATOM 13978 O O . THR D 1 127 ? 12.871 25.141 -13.206 1.000 18.487 107 THR D O 1
ATOM 13982 N N . ALA D 1 128 ? 11.299 25.473 -14.801 1.000 19.751 108 ALA D N 1
ATOM 13983 C CA . ALA D 1 128 ? 10.527 24.288 -14.502 1.000 20.714 108 ALA D CA 1
ATOM 13984 C C . ALA D 1 128 ? 9.764 23.858 -15.748 1.000 22.091 108 ALA D C 1
ATOM 13985 O O . ALA D 1 128 ? 9.344 24.711 -16.540 1.000 21.452 108 ALA D O 1
ATOM 13987 N N . THR D 1 129 ? 9.609 22.544 -15.935 1.000 23.338 109 THR D N 1
ATOM 13988 C CA . THR D 1 129 ? 8.736 22.058 -16.998 1.000 25.082 109 THR D CA 1
ATOM 13989 C C . THR D 1 129 ? 7.286 22.074 -16.499 1.000 26.081 109 THR D C 1
ATOM 13990 O O . THR D 1 129 ? 6.379 22.173 -17.306 1.000 27.594 109 THR D O 1
ATOM 13994 N N . ASP D 1 130 ? 7.065 22.034 -15.181 1.000 25.963 110 ASP D N 1
ATOM 13995 C CA . ASP D 1 130 ? 5.726 22.026 -14.609 1.000 26.681 110 ASP D CA 1
ATOM 13996 C C . ASP D 1 130 ? 5.584 23.224 -13.666 1.000 25.537 110 ASP D C 1
ATOM 13997 O O . ASP D 1 130 ? 6.460 23.438 -12.828 1.000 25.101 110 ASP D O 1
ATOM 14002 N N . ILE D 1 131 ? 4.457 23.950 -13.754 1.000 24.876 111 ILE D N 1
ATOM 14003 C CA . ILE D 1 131 ? 4.259 25.161 -12.962 1.000 25.047 111 ILE D CA 1
ATOM 14004 C C . ILE D 1 131 ? 4.335 24.883 -11.455 1.000 24.522 111 ILE D C 1
ATOM 14005 O O . ILE D 1 131 ? 4.664 25.788 -10.680 1.000 23.195 111 ILE D O 1
ATOM 14010 N N . ARG D 1 132 ? 4.049 23.638 -11.050 1.000 25.565 112 ARG D N 1
ATOM 14011 C CA . ARG D 1 132 ? 4.080 23.242 -9.644 1.000 25.712 112 ARG D CA 1
ATOM 14012 C C . ARG D 1 132 ? 5.491 22.847 -9.212 1.000 26.448 112 ARG D C 1
ATOM 14013 O O . ARG D 1 132 ? 5.697 22.511 -8.049 1.000 25.858 112 ARG D O 1
ATOM 14021 N N . GLY D 1 133 ? 6.453 22.854 -10.156 1.000 26.324 113 GLY D N 1
ATOM 14022 C CA . GLY D 1 133 ? 7.825 22.482 -9.851 1.000 26.528 113 GLY D CA 1
ATOM 14023 C C . GLY D 1 133 ? 8.118 21.043 -10.261 1.000 27.054 113 GLY D C 1
ATOM 14024 O O . GLY D 1 133 ? 7.274 20.385 -10.852 1.000 27.558 113 GLY D O 1
ATOM 14025 N N . PRO D 1 134 ? 9.308 20.487 -9.937 1.000 26.362 114 PRO D N 1
ATOM 14026 C CA . PRO D 1 134 ? 10.347 21.202 -9.190 1.000 24.618 114 PRO D CA 1
ATOM 14027 C C . PRO D 1 134 ? 11.065 22.271 -10.014 1.000 23.583 114 PRO D C 1
ATOM 14028 O O . PRO D 1 134 ? 11.028 22.229 -11.241 1.000 22.962 114 PRO D O 1
ATOM 14032 N N . TRP D 1 135 ? 11.726 23.214 -9.320 1.000 22.042 115 TRP D N 1
ATOM 14033 C CA . TRP D 1 135 ? 12.432 24.328 -9.960 1.000 20.991 115 TRP D CA 1
ATOM 14034 C C . TRP D 1 135 ? 13.939 24.115 -9.895 1.000 20.720 115 TRP D C 1
ATOM 14035 O O . TRP D 1 135 ? 14.443 23.659 -8.898 1.000 21.149 115 TRP D O 1
ATOM 14046 N N . THR D 1 136 ? 14.654 24.441 -10.972 1.000 20.670 116 THR D N 1
ATOM 14047 C CA . THR D 1 136 ? 16.089 24.210 -11.044 1.000 20.804 116 THR D CA 1
ATOM 14048 C C . THR D 1 136 ? 16.841 25.153 -10.103 1.000 20.876 116 THR D C 1
ATOM 14049 O O . THR D 1 136 ? 16.399 26.270 -9.816 1.000 19.967 116 THR D O 1
ATOM 14053 N N . ASP D 1 137 ? 17.975 24.646 -9.590 1.000 21.312 117 ASP D N 1
ATOM 14054 C CA . ASP D 1 137 ? 18.897 25.433 -8.794 1.000 22.154 117 ASP D CA 1
ATOM 14055 C C . ASP D 1 137 ? 19.144 26.757 -9.513 1.000 21.957 117 ASP D C 1
ATOM 14056 O O . ASP D 1 137 ? 19.388 26.765 -10.733 1.000 22.669 117 ASP D O 1
ATOM 14061 N N . PRO D 1 138 ? 19.052 27.900 -8.801 1.000 21.421 118 PRO D N 1
ATOM 14062 C CA . PRO D 1 138 ? 19.094 29.201 -9.455 1.000 21.834 118 PRO D CA 1
ATOM 14063 C C . PRO D 1 138 ? 20.478 29.549 -9.968 1.000 22.438 118 PRO D C 1
ATOM 14064 O O . PRO D 1 138 ? 21.482 29.179 -9.358 1.000 22.712 118 PRO D O 1
ATOM 14068 N N . ILE D 1 139 ? 20.491 30.243 -11.110 1.000 21.911 119 ILE D N 1
ATOM 14069 C CA . ILE D 1 139 ? 21.665 30.880 -11.664 1.000 22.625 119 ILE D CA 1
ATOM 14070 C C . ILE D 1 139 ? 21.581 32.365 -11.325 1.000 21.291 119 ILE D C 1
ATOM 14071 O O . ILE D 1 139 ? 20.537 32.988 -11.525 1.000 21.600 119 ILE D O 1
ATOM 14076 N N . ALA D 1 140 ? 22.669 32.940 -10.814 1.000 20.276 120 ALA D N 1
ATOM 14077 C CA . ALA D 1 140 ? 22.750 34.378 -10.645 1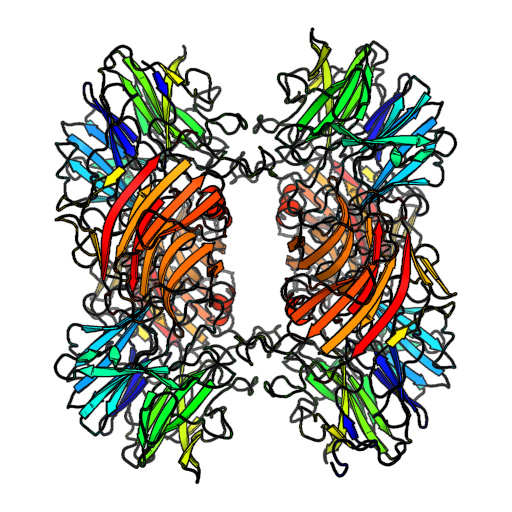.000 19.489 120 ALA D CA 1
ATOM 14078 C C . ALA D 1 140 ? 22.917 35.039 -12.015 1.000 18.868 120 ALA D C 1
ATOM 14079 O O . ALA D 1 140 ? 23.753 34.635 -12.811 1.000 19.701 120 ALA D O 1
ATOM 14081 N N . VAL D 1 141 ? 22.089 36.035 -12.324 1.000 18.077 121 VAL D N 1
ATOM 14082 C CA . VAL D 1 141 ? 22.140 36.658 -13.641 1.000 17.993 121 VAL D CA 1
ATOM 14083 C C . VAL D 1 141 ? 22.927 37.966 -13.571 1.000 17.249 121 VAL D C 1
ATOM 14084 O O . VAL D 1 141 ? 23.911 38.095 -14.265 1.000 17.365 121 VAL D O 1
ATOM 14088 N N . ASN D 1 142 ? 22.481 38.941 -12.780 1.000 16.626 122 ASN D N 1
ATOM 14089 C CA . ASN D 1 142 ? 23.186 40.210 -12.637 1.000 16.164 122 ASN D CA 1
ATOM 14090 C C . ASN D 1 142 ? 22.567 41.010 -11.498 1.000 15.774 122 ASN D C 1
ATOM 14091 O O . ASN D 1 142 ? 21.707 40.494 -10.781 1.000 15.951 122 ASN D O 1
ATOM 14096 N N . GLY D 1 143 ? 23.061 42.253 -11.320 1.000 15.288 123 GLY D N 1
ATOM 14097 C CA . GLY D 1 143 ? 22.418 43.279 -10.515 1.000 14.780 123 GLY D CA 1
ATOM 14098 C C . GLY D 1 143 ? 21.768 44.328 -11.423 1.000 14.387 123 GLY D C 1
ATOM 14099 O O . GLY D 1 143 ? 20.703 44.059 -11.972 1.000 14.305 123 GLY D O 1
ATOM 14100 N N . VAL D 1 144 ? 22.406 45.511 -11.528 1.000 14.464 124 VAL D N 1
ATOM 14101 C CA . VAL D 1 144 ? 22.080 46.576 -12.466 1.000 14.501 124 VAL D CA 1
ATOM 14102 C C . VAL D 1 144 ? 20.836 47.327 -12.024 1.000 14.334 124 VAL D C 1
ATOM 14103 O O . VAL D 1 144 ? 20.878 48.550 -11.865 1.000 14.357 124 VAL D O 1
ATOM 14107 N N . GLY D 1 145 ? 19.735 46.583 -11.883 1.000 14.196 125 GLY D N 1
ATOM 14108 C CA . GLY D 1 145 ? 18.487 47.124 -11.387 1.000 14.046 125 GLY D CA 1
ATOM 14109 C C . GLY D 1 145 ? 17.468 46.014 -11.126 1.000 13.927 125 GLY D C 1
ATOM 14110 O O . GLY D 1 145 ? 17.686 44.860 -11.484 1.000 13.973 125 GLY D O 1
ATOM 14111 N N . PHE D 1 146 ? 16.363 46.382 -10.481 1.000 13.795 126 PHE D N 1
ATOM 14112 C CA . PHE D 1 146 ? 15.301 45.452 -10.149 1.000 13.695 126 PHE D CA 1
ATOM 14113 C C . PHE D 1 146 ? 14.323 45.445 -11.316 1.000 13.732 126 PHE D C 1
ATOM 14114 O O . PHE D 1 146 ? 14.612 46.036 -12.358 1.000 13.839 126 PHE D O 1
ATOM 14122 N N . ASP D 1 147 ? 13.193 44.751 -11.148 1.000 13.668 127 ASP D N 1
ATOM 14123 C CA . ASP D 1 147 ? 12.168 44.623 -12.173 1.000 13.727 127 ASP D CA 1
ATOM 14124 C C . ASP D 1 147 ? 12.742 43.989 -13.446 1.000 13.883 127 ASP D C 1
ATOM 14125 O O . ASP D 1 147 ? 12.446 44.444 -14.548 1.000 14.044 127 ASP D O 1
ATOM 14130 N N . ALA D 1 148 ? 13.588 42.980 -13.278 1.000 13.919 128 ALA D N 1
ATOM 14131 C CA . ALA D 1 148 ? 14.209 42.282 -14.384 1.000 14.084 128 ALA D CA 1
ATOM 14132 C C . ALA D 1 148 ? 13.192 41.343 -15.043 1.000 14.332 128 ALA D C 1
ATOM 14133 O O . ALA D 1 148 ? 12.466 40.627 -14.362 1.000 14.207 128 ALA D O 1
ATOM 14135 N N . SER D 1 149 ? 13.214 41.309 -16.377 1.000 14.633 129 SER D N 1
ATOM 14136 C CA . SER D 1 149 ? 12.218 40.586 -17.158 1.000 15.242 129 SER D CA 1
ATOM 14137 C C . SER D 1 149 ? 12.901 39.903 -18.351 1.000 15.740 129 SER D C 1
ATOM 14138 O O . SER D 1 149 ? 13.767 40.501 -18.995 1.000 15.503 129 SER D O 1
ATOM 14141 N N . LEU D 1 150 ? 12.566 38.632 -18.581 1.000 16.104 130 LEU D N 1
ATOM 14142 C CA . LEU D 1 150 ? 13.195 37.825 -19.605 1.000 16.534 130 LEU D CA 1
ATOM 14143 C C . LEU D 1 150 ? 12.404 38.016 -20.896 1.000 16.886 130 LEU D C 1
ATOM 14144 O O . LEU D 1 150 ? 11.219 37.714 -20.967 1.000 17.016 130 LEU D O 1
ATOM 14149 N N . PHE D 1 151 ? 13.057 38.569 -21.923 1.000 17.436 131 PHE D N 1
ATOM 14150 C CA . PHE D 1 151 ? 12.407 38.700 -23.215 1.000 17.715 131 PHE D CA 1
ATOM 14151 C C . PHE D 1 151 ? 12.900 37.595 -24.143 1.000 18.149 131 PHE D C 1
ATOM 14152 O O . PHE D 1 151 ? 14.088 37.495 -24.428 1.000 17.898 131 PHE D O 1
ATOM 14160 N N . HIS D 1 152 ? 11.954 36.784 -24.612 1.000 18.676 132 HIS D N 1
ATOM 14161 C CA . HIS D 1 152 ? 12.209 35.740 -25.594 1.000 19.355 132 HIS D CA 1
ATOM 14162 C C . HIS D 1 152 ? 11.839 36.245 -26.986 1.000 19.998 132 HIS D C 1
ATOM 14163 O O . HIS D 1 152 ? 10.677 36.250 -27.339 1.000 19.423 132 HIS D O 1
ATOM 14170 N N . ASP D 1 153 ? 12.842 36.646 -27.776 1.000 21.453 133 ASP D N 1
ATOM 14171 C CA . ASP D 1 153 ? 12.598 37.087 -29.140 1.000 23.061 133 ASP D CA 1
ATOM 14172 C C . ASP D 1 153 ? 12.185 35.891 -30.009 1.000 24.760 133 ASP D C 1
ATOM 14173 O O . ASP D 1 153 ? 12.689 34.783 -29.839 1.000 23.809 133 ASP D O 1
ATOM 14178 N N . GLU D 1 154 ? 11.307 36.145 -30.986 1.000 27.561 134 GLU D N 1
ATOM 14179 C CA . GLU D 1 154 ? 10.826 35.110 -31.899 1.000 30.808 134 GLU D CA 1
ATOM 14180 C C . GLU D 1 154 ? 11.984 34.499 -32.705 1.000 29.840 134 GLU D C 1
ATOM 14181 O O . GLU D 1 154 ? 11.868 33.374 -33.165 1.000 29.769 134 GLU D O 1
ATOM 14187 N N . ASN D 1 155 ? 13.087 35.238 -32.880 1.000 28.501 135 ASN D N 1
ATOM 14188 C CA . ASN D 1 155 ? 14.238 34.763 -33.631 1.000 27.644 135 ASN D CA 1
ATOM 14189 C C . ASN D 1 155 ? 15.173 33.894 -32.777 1.000 26.960 135 ASN D C 1
ATOM 14190 O O . ASN D 1 155 ? 16.245 33.514 -33.241 1.000 26.747 135 ASN D O 1
ATOM 14195 N N . GLY D 1 156 ? 14.820 33.612 -31.517 1.000 25.355 136 GLY D N 1
ATOM 14196 C CA . GLY D 1 156 ? 15.591 32.679 -30.704 1.000 24.364 136 GLY D CA 1
ATOM 14197 C C . GLY D 1 156 ? 16.628 33.353 -29.801 1.000 23.348 136 GLY D C 1
ATOM 14198 O O . GLY D 1 156 ? 17.212 32.695 -28.945 1.000 22.522 136 GLY D O 1
ATOM 14199 N N . ARG D 1 157 ? 16.853 34.656 -29.983 1.000 22.603 137 ARG D N 1
ATOM 14200 C CA . ARG D 1 157 ? 17.689 35.418 -29.065 1.000 22.307 137 ARG D CA 1
ATOM 14201 C C . ARG D 1 157 ? 16.899 35.711 -27.776 1.000 20.884 137 ARG D C 1
ATOM 14202 O O . ARG D 1 157 ? 15.660 35.756 -27.761 1.000 20.519 137 ARG D O 1
ATOM 14210 N N . LYS D 1 158 ? 17.633 35.897 -26.673 1.000 19.416 138 LYS D N 1
ATOM 14211 C CA . LYS D 1 158 ? 16.986 36.202 -25.407 1.000 18.361 138 LYS D CA 1
ATOM 14212 C C . LYS D 1 158 ? 17.743 37.341 -24.745 1.000 17.524 138 LYS D C 1
ATOM 14213 O O . LYS D 1 158 ? 18.962 37.464 -24.899 1.000 17.444 138 LYS D O 1
ATOM 14219 N N . TYR D 1 159 ? 16.991 38.145 -23.996 1.000 16.788 139 TYR D N 1
ATOM 14220 C CA . TYR D 1 159 ? 17.487 39.361 -23.381 1.000 16.273 139 TYR D CA 1
ATOM 14221 C C . TYR D 1 159 ? 16.901 39.515 -21.981 1.000 15.581 139 TYR D C 1
ATOM 14222 O O . TYR D 1 159 ? 15.837 38.961 -21.657 1.000 15.582 139 TYR D O 1
ATOM 14231 N N . LEU D 1 160 ? 17.625 40.265 -21.143 1.000 15.242 140 LEU D N 1
ATOM 14232 C CA . LEU D 1 160 ? 17.089 40.774 -19.887 1.000 14.995 140 LEU D CA 1
ATOM 14233 C C . LEU D 1 160 ? 16.797 42.261 -20.047 1.000 14.936 140 LEU D C 1
ATOM 14234 O O . LEU D 1 160 ? 17.674 43.043 -20.414 1.000 15.015 140 LEU D O 1
ATOM 14239 N N . VAL D 1 161 ? 15.569 42.659 -19.726 1.000 14.814 141 VAL D N 1
ATOM 14240 C CA . VAL D 1 161 ? 15.213 44.065 -19.705 1.000 14.757 141 VAL D CA 1
ATOM 14241 C C . VAL D 1 161 ? 14.892 44.453 -18.253 1.000 14.532 141 VAL D C 1
ATOM 14242 O O . VAL D 1 161 ? 14.215 43.695 -17.580 1.000 14.431 141 VAL D O 1
ATOM 14246 N N . GLN D 1 162 ? 15.404 45.592 -17.763 1.000 14.478 142 GLN D N 1
ATOM 14247 C CA . GLN D 1 162 ? 15.263 45.913 -16.335 1.000 14.293 142 GLN D CA 1
ATOM 14248 C C . GLN D 1 162 ? 15.333 47.421 -16.081 1.000 14.275 142 GLN D C 1
ATOM 14249 O O . GLN D 1 162 ? 15.780 48.199 -16.923 1.000 14.411 142 GLN D O 1
ATOM 14255 N N . GLN D 1 163 ? 14.873 47.816 -14.885 1.000 14.123 143 GLN D N 1
ATOM 14256 C CA . GLN D 1 163 ? 15.192 49.100 -14.288 1.000 14.108 143 GLN D CA 1
ATOM 14257 C C . GLN D 1 163 ? 16.708 49.229 -14.106 1.000 14.189 143 GLN D C 1
ATOM 14258 O O . GLN D 1 163 ? 17.398 48.215 -14.102 1.000 14.211 143 GLN D O 1
ATOM 14264 N N . THR D 1 164 ? 17.201 50.472 -13.984 1.000 14.260 144 THR D N 1
ATOM 14265 C CA . THR D 1 164 ? 18.621 50.762 -13.906 1.000 14.383 144 THR D CA 1
ATOM 14266 C C . THR D 1 164 ? 18.889 51.694 -12.733 1.000 14.355 144 THR D C 1
ATOM 14267 O O . THR D 1 164 ? 18.601 52.884 -12.794 1.000 14.408 144 THR D O 1
ATOM 14271 N N . TRP D 1 165 ? 19.465 51.156 -11.651 1.000 14.299 145 TRP D N 1
ATOM 14272 C CA . TRP D 1 165 ? 19.713 51.967 -10.475 1.000 14.292 145 TRP D CA 1
ATOM 14273 C C . TRP D 1 165 ? 20.912 52.889 -10.695 1.000 14.501 145 TRP D C 1
ATOM 14274 O O . TRP D 1 165 ? 21.953 52.450 -11.180 1.000 14.627 145 TRP D O 1
ATOM 14285 N N . ASP D 1 166 ? 20.770 54.150 -10.290 1.000 14.557 146 ASP D N 1
ATOM 14286 C CA . ASP D 1 166 ? 21.884 55.091 -10.263 1.000 14.775 146 ASP D CA 1
ATOM 14287 C C . ASP D 1 166 ? 21.993 55.669 -8.850 1.000 14.776 146 ASP D C 1
ATOM 14288 O O . ASP D 1 166 ? 21.055 56.302 -8.367 1.000 14.699 146 ASP D O 1
ATOM 14293 N N . HIS D 1 167 ? 23.132 55.411 -8.192 1.000 14.882 147 HIS D N 1
ATOM 14294 C CA . HIS D 1 167 ? 23.379 55.861 -6.831 1.000 14.921 147 HIS D CA 1
ATOM 14295 C C . HIS D 1 167 ? 23.820 57.320 -6.783 1.000 15.147 147 HIS D C 1
ATOM 14296 O O . HIS D 1 167 ? 23.941 57.897 -5.701 1.000 15.215 147 HIS D O 1
ATOM 14303 N N . ARG D 1 168 ? 24.144 57.901 -7.949 1.000 15.298 148 ARG D N 1
ATOM 14304 C CA . ARG D 1 168 ? 24.740 59.229 -7.976 1.000 15.563 148 ARG D CA 1
ATOM 14305 C C . ARG D 1 168 ? 23.653 60.258 -7.671 1.000 15.527 148 ARG D C 1
ATOM 14306 O O . ARG D 1 168 ? 22.709 60.403 -8.452 1.000 15.433 148 ARG D O 1
ATOM 14314 N N . GLU D 1 169 ? 23.801 60.981 -6.543 1.000 15.630 149 GLU D N 1
ATOM 14315 C CA . GLU D 1 169 ? 22.718 61.800 -6.010 1.000 15.737 149 GLU D CA 1
ATOM 14316 C C . GLU D 1 169 ? 22.443 63.019 -6.893 1.000 16.218 149 GLU D C 1
ATOM 14317 O O . GLU D 1 169 ? 21.397 63.652 -6.746 1.000 16.254 149 GLU D O 1
ATOM 14323 N N . TYR D 1 170 ? 23.378 63.367 -7.775 1.000 16.563 150 TYR D N 1
ATOM 14324 C CA . TYR D 1 170 ? 23.229 64.508 -8.662 1.000 16.985 150 TYR D CA 1
ATOM 14325 C C . TYR D 1 170 ? 22.593 64.082 -9.988 1.000 17.183 150 TYR D C 1
ATOM 14326 O O . TYR D 1 170 ? 22.455 64.911 -10.864 1.000 17.385 150 TYR D O 1
ATOM 14335 N N . HIS D 1 171 ? 22.196 62.804 -10.121 1.000 17.346 151 HIS D N 1
ATOM 14336 C CA . HIS D 1 171 ? 21.380 62.340 -11.240 1.000 17.611 151 HIS D CA 1
ATOM 14337 C C . HIS D 1 171 ? 20.017 61.867 -10.757 1.000 17.375 151 HIS D C 1
ATOM 14338 O O . HIS D 1 171 ? 19.807 61.743 -9.557 1.000 16.947 151 HIS D O 1
ATOM 14345 N N . HIS D 1 172 ? 19.112 61.558 -11.695 1.000 17.313 152 HIS D N 1
ATOM 14346 C CA . HIS D 1 172 ? 17.868 60.900 -11.311 1.000 17.423 152 HIS D CA 1
ATOM 14347 C C . HIS D 1 172 ? 18.189 59.429 -11.040 1.000 16.929 152 HIS D C 1
ATOM 14348 O O . HIS D 1 172 ? 19.014 58.826 -11.747 1.000 16.991 152 HIS D O 1
ATOM 14355 N N . PRO D 1 173 ? 17.603 58.807 -9.995 1.000 16.053 153 PRO D N 1
ATOM 14356 C CA . PRO D 1 173 ? 18.011 57.451 -9.606 1.000 15.680 153 PRO D CA 1
ATOM 14357 C C . PRO D 1 173 ? 17.584 56.303 -10.525 1.000 15.326 153 PRO D C 1
ATOM 14358 O O . PRO D 1 173 ? 18.131 55.213 -10.406 1.000 15.279 153 PRO D O 1
ATOM 14362 N N . PHE D 1 174 ? 16.595 56.530 -11.407 1.000 15.161 154 PHE D N 1
ATOM 14363 C CA . PHE D 1 174 ? 16.111 55.494 -12.315 1.000 14.947 154 PHE D CA 1
ATOM 14364 C C . PHE D 1 174 ? 16.578 55.819 -13.727 1.000 15.254 154 PHE D C 1
ATOM 14365 O O . PHE D 1 174 ? 15.934 56.553 -14.460 1.000 15.320 154 PHE D O 1
ATOM 14373 N N . ASN D 1 175 ? 17.698 55.214 -14.105 1.000 15.545 155 ASN D N 1
ATOM 14374 C CA . ASN D 1 175 ? 18.485 55.648 -15.245 1.000 15.866 155 ASN D CA 1
ATOM 14375 C C . ASN D 1 175 ? 18.086 54.842 -16.476 1.000 15.573 155 ASN D C 1
ATOM 14376 O O . ASN D 1 175 ? 18.899 54.123 -17.046 1.000 15.725 155 ASN D O 1
ATOM 14381 N N . GLY D 1 176 ? 16.822 54.963 -16.880 1.000 15.229 156 GLY D N 1
ATOM 14382 C CA . GLY D 1 176 ? 16.381 54.366 -18.133 1.000 15.196 156 GLY D CA 1
ATOM 14383 C C . GLY D 1 176 ? 16.154 52.870 -17.983 1.000 14.830 156 GLY D C 1
ATOM 14384 O O . GLY D 1 176 ? 16.260 52.315 -16.894 1.000 14.595 156 GLY D O 1
ATOM 14385 N N . ILE D 1 177 ? 15.779 52.246 -19.098 1.000 14.838 157 ILE D N 1
ATOM 14386 C CA . ILE D 1 177 ? 15.507 50.818 -19.150 1.000 14.761 157 ILE D CA 1
ATOM 14387 C C . ILE D 1 177 ? 16.673 50.143 -19.871 1.000 14.899 157 ILE D C 1
ATOM 14388 O O . ILE D 1 177 ? 16.901 50.395 -21.057 1.000 15.088 157 ILE D O 1
ATOM 14393 N N . THR D 1 178 ? 17.423 49.303 -19.150 1.000 14.948 158 THR D N 1
ATOM 14394 C CA . THR D 1 178 ? 18.567 48.621 -19.715 1.000 15.258 158 THR D CA 1
ATOM 14395 C C . THR D 1 178 ? 18.068 47.332 -20.364 1.000 15.502 158 THR D C 1
ATOM 14396 O O . THR D 1 178 ? 17.274 46.600 -19.776 1.000 15.479 158 THR D O 1
ATOM 14400 N N . LEU D 1 179 ? 18.583 47.060 -21.554 1.000 15.676 159 LEU D N 1
ATOM 14401 C CA . LEU D 1 179 ? 18.405 45.797 -22.259 1.000 15.932 159 LEU D CA 1
ATOM 14402 C C . LEU D 1 179 ? 19.778 45.191 -22.508 1.000 16.018 159 LEU D C 1
ATOM 14403 O O . LEU D 1 179 ? 20.651 45.894 -23.001 1.000 16.275 159 LEU D O 1
ATOM 14408 N N . THR D 1 180 ? 19.964 43.922 -22.114 1.000 16.072 160 THR D N 1
ATOM 14409 C CA . THR D 1 180 ? 21.233 43.217 -22.245 1.000 16.287 160 THR D CA 1
ATOM 14410 C C . THR D 1 180 ? 20.936 41.838 -22.824 1.000 16.634 160 THR D C 1
ATOM 14411 O O . THR D 1 180 ? 19.981 41.193 -22.398 1.000 16.456 160 THR D O 1
ATOM 14415 N N . GLU D 1 181 ? 21.781 41.360 -23.741 1.000 17.303 161 GLU D N 1
ATOM 14416 C CA . GLU D 1 181 ? 21.519 40.087 -24.398 1.000 18.005 161 GLU D CA 1
ATOM 14417 C C . GLU D 1 181 ? 22.183 38.925 -23.649 1.000 18.348 161 GLU D C 1
ATOM 14418 O O . GLU D 1 181 ? 23.318 39.045 -23.162 1.000 18.923 161 GLU D O 1
ATOM 14424 N N . PHE D 1 182 ? 21.462 37.799 -23.615 1.000 18.556 162 PHE D N 1
ATOM 14425 C CA . PHE D 1 182 ? 21.954 36.529 -23.109 1.000 19.288 162 PHE D CA 1
ATOM 14426 C C . PHE D 1 182 ? 22.744 35.758 -24.160 1.000 21.414 162 PHE D C 1
ATOM 14427 O O . PHE D 1 182 ? 22.387 35.755 -25.328 1.000 21.534 162 PHE D O 1
ATOM 14435 N N . ASP D 1 183 ? 23.782 35.050 -23.697 1.000 23.442 163 ASP D N 1
ATOM 14436 C CA . ASP D 1 183 ? 24.257 33.823 -24.323 1.000 25.715 163 ASP D CA 1
ATOM 14437 C C . ASP D 1 183 ? 23.304 32.692 -23.921 1.000 26.492 163 ASP D C 1
ATOM 14438 O O . ASP D 1 183 ? 23.272 32.305 -22.757 1.000 27.123 163 ASP D O 1
ATOM 14443 N N . THR D 1 184 ? 22.519 32.173 -24.871 1.000 26.770 164 THR D N 1
ATOM 14444 C CA . THR D 1 184 ? 21.397 31.308 -24.527 1.000 26.772 164 THR D CA 1
ATOM 14445 C C . THR D 1 184 ? 21.886 29.895 -24.183 1.000 28.662 164 THR D C 1
ATOM 14446 O O . THR D 1 184 ? 21.148 29.121 -23.601 1.000 29.773 164 THR D O 1
ATOM 14450 N N . ALA D 1 185 ? 23.139 29.554 -24.502 1.000 29.705 165 ALA D N 1
ATOM 14451 C CA . ALA D 1 185 ? 23.705 28.263 -24.149 1.000 30.206 165 ALA D CA 1
ATOM 14452 C C . ALA D 1 185 ? 24.016 28.179 -22.654 1.000 30.640 165 ALA D C 1
ATOM 14453 O O . ALA D 1 185 ? 23.927 27.092 -22.085 1.000 33.022 165 ALA D O 1
ATOM 14455 N N . THR D 1 186 ? 24.394 29.296 -22.012 1.000 30.374 166 THR D N 1
ATOM 14456 C CA . THR D 1 186 ? 24.731 29.309 -20.584 1.000 29.577 166 THR D CA 1
ATOM 14457 C C . THR D 1 186 ? 23.728 30.130 -19.766 1.000 27.287 166 THR D C 1
ATOM 14458 O O . THR D 1 186 ? 23.787 30.132 -18.545 1.000 26.441 166 THR D O 1
ATOM 14462 N N . MET D 1 187 ? 22.875 30.898 -20.447 1.000 25.490 167 MET D N 1
ATOM 14463 C CA . MET D 1 187 ? 22.038 31.921 -19.837 1.000 24.685 167 MET D CA 1
ATOM 14464 C C . MET D 1 187 ? 22.862 32.834 -18.915 1.000 24.066 167 MET D C 1
ATOM 14465 O O . MET D 1 187 ? 22.425 33.210 -17.826 1.000 22.252 167 MET D O 1
ATOM 14470 N N . GLN D 1 188 ? 24.037 33.248 -19.401 1.000 24.308 168 GLN D N 1
ATOM 14471 C CA . GLN D 1 188 ? 24.783 34.350 -18.813 1.000 24.788 168 GLN D CA 1
ATOM 14472 C C . GLN D 1 188 ? 24.659 35.550 -19.753 1.000 23.505 168 GLN D C 1
ATOM 14473 O O . GLN D 1 188 ? 24.737 35.395 -20.977 1.000 23.755 168 GLN D O 1
ATOM 14479 N N . LEU D 1 189 ? 24.510 36.743 -19.173 1.000 21.575 169 LEU D N 1
ATOM 14480 C CA . LEU D 1 189 ? 24.462 37.958 -19.952 1.000 21.180 169 LEU D CA 1
ATOM 14481 C C . LEU D 1 189 ? 25.813 38.270 -20.585 1.000 21.321 169 LEU D C 1
ATOM 14482 O O . LEU D 1 189 ? 26.855 37.894 -20.058 1.000 20.435 169 LEU D O 1
ATOM 14487 N N . LYS D 1 190 ? 25.750 38.956 -21.735 1.000 21.871 170 LYS D N 1
ATOM 14488 C CA . LYS D 1 190 ? 26.903 39.555 -22.374 1.000 23.031 170 LYS D CA 1
ATOM 14489 C C . LYS D 1 190 ? 26.891 41.059 -22.079 1.000 21.480 170 LYS D C 1
ATOM 14490 O O . LYS D 1 190 ? 26.264 41.850 -22.786 1.000 21.408 170 LYS D O 1
ATOM 14496 N N . PRO D 1 191 ? 27.612 41.512 -21.039 1.000 20.671 171 PRO D N 1
ATOM 14497 C CA . PRO D 1 191 ? 27.473 42.893 -20.561 1.000 20.194 171 PRO D CA 1
ATOM 14498 C C . PRO D 1 191 ? 27.765 43.967 -21.616 1.000 19.879 171 PRO D C 1
ATOM 14499 O O . PRO D 1 191 ? 27.249 45.077 -21.553 1.000 18.731 171 PRO D O 1
ATOM 14503 N N . GLU D 1 192 ? 28.572 43.625 -22.616 1.000 20.725 172 GLU D N 1
ATOM 14504 C CA . GLU D 1 192 ? 28.937 44.590 -23.634 1.000 21.331 172 GLU D CA 1
ATOM 14505 C C . GLU D 1 192 ? 27.724 44.949 -24.502 1.000 20.818 172 GLU D C 1
ATOM 14506 O O . GLU D 1 192 ? 27.810 45.945 -25.225 1.000 20.411 172 GLU D O 1
ATOM 14512 N N . THR D 1 193 ? 26.621 44.168 -24.424 1.000 20.053 173 THR D N 1
ATOM 14513 C CA . THR D 1 193 ? 25.445 44.404 -25.264 1.000 19.734 173 THR D CA 1
ATOM 14514 C C . THR D 1 193 ? 24.449 45.339 -24.576 1.000 18.769 173 THR D C 1
ATOM 14515 O O . THR D 1 193 ? 23.448 45.734 -25.175 1.000 18.182 173 THR D O 1
ATOM 14519 N N . ALA D 1 194 ? 24.708 45.686 -23.305 1.000 18.385 174 ALA D N 1
ATOM 14520 C CA . ALA D 1 194 ? 23.836 46.570 -22.548 1.000 17.612 174 ALA D CA 1
ATOM 14521 C C . ALA D 1 194 ? 23.625 47.895 -23.265 1.000 17.692 174 ALA D C 1
ATOM 14522 O O . ALA D 1 194 ? 24.577 48.545 -23.694 1.000 17.814 174 ALA D O 1
ATOM 14524 N N . ARG D 1 195 ? 22.363 48.318 -23.323 1.000 17.328 175 ARG D N 1
ATOM 14525 C CA . ARG D 1 195 ? 22.071 49.680 -23.709 1.000 17.487 175 ARG D CA 1
ATOM 14526 C C . ARG D 1 195 ? 20.752 50.102 -23.082 1.000 16.858 175 ARG D C 1
ATOM 14527 O O . ARG D 1 195 ? 19.902 49.284 -22.769 1.000 16.483 175 ARG D O 1
ATOM 14535 N N . ASN D 1 196 ? 20.609 51.415 -22.962 1.000 16.795 176 ASN D N 1
ATOM 14536 C CA . ASN D 1 196 ? 19.385 52.078 -22.597 1.000 16.485 176 ASN D CA 1
ATOM 14537 C C . ASN D 1 196 ? 18.475 52.166 -23.830 1.000 16.808 176 ASN D C 1
ATOM 14538 O O . ASN D 1 196 ? 18.817 52.859 -24.790 1.000 17.076 176 ASN D O 1
ATOM 14543 N N . ILE D 1 197 ? 17.319 51.478 -23.782 1.000 16.632 177 ILE D N 1
ATOM 14544 C CA . ILE D 1 197 ? 16.353 51.472 -24.876 1.000 16.846 177 ILE D CA 1
ATOM 14545 C C . ILE D 1 197 ? 15.301 52.572 -24.708 1.000 17.269 177 ILE D C 1
ATOM 14546 O O . ILE D 1 197 ? 14.614 52.888 -25.677 1.000 17.680 177 ILE D O 1
ATOM 14551 N N . TYR D 1 198 ? 15.167 53.154 -23.508 1.000 17.140 178 TYR D N 1
ATOM 14552 C CA . TYR D 1 198 ? 14.051 54.050 -23.229 1.000 17.464 178 TYR D CA 1
ATOM 14553 C C . TYR D 1 198 ? 14.254 54.814 -21.923 1.000 17.614 178 TYR D C 1
ATOM 14554 O O . TYR D 1 198 ? 14.454 54.197 -20.887 1.000 16.967 178 TYR D O 1
ATOM 14563 N N . ASN D 1 199 ? 14.147 56.149 -21.981 1.000 18.401 179 ASN D N 1
ATOM 14564 C CA . ASN D 1 199 ? 14.344 56.995 -20.814 1.000 19.364 179 ASN D CA 1
ATOM 14565 C C . ASN D 1 199 ? 13.038 57.327 -20.102 1.000 19.767 179 ASN D C 1
ATOM 14566 O O . ASN D 1 199 ? 13.076 57.940 -19.052 1.000 19.997 179 ASN D O 1
ATOM 14571 N N . GLY D 1 200 ? 11.888 56.952 -20.655 1.000 20.503 180 GLY D N 1
ATOM 14572 C CA . GLY D 1 200 ? 10.627 57.267 -19.998 1.000 21.029 180 GLY D CA 1
ATOM 14573 C C . GLY D 1 200 ? 10.218 58.715 -20.252 1.000 21.581 180 GLY D C 1
ATOM 14574 O O . GLY D 1 200 ? 10.729 59.333 -21.166 1.000 20.222 180 GLY D O 1
ATOM 14575 N N . THR D 1 201 ? 9.279 59.219 -19.441 1.000 22.248 181 THR D N 1
ATOM 14576 C CA . THR D 1 201 ? 8.700 60.548 -19.571 1.000 23.046 181 THR D CA 1
ATOM 14577 C C . THR D 1 201 ? 9.137 61.369 -18.361 1.000 24.085 181 THR D C 1
ATOM 14578 O O . THR D 1 201 ? 9.854 60.875 -17.495 1.000 24.628 181 THR D O 1
ATOM 14582 N N . ASP D 1 202 ? 8.675 62.614 -18.271 1.000 25.086 182 ASP D N 1
ATOM 14583 C CA . ASP D 1 202 ? 9.118 63.497 -17.194 1.000 26.891 182 ASP D CA 1
ATOM 14584 C C . ASP D 1 202 ? 8.597 63.034 -15.827 1.000 24.091 182 ASP D C 1
ATOM 14585 O O . ASP D 1 202 ? 9.056 63.551 -14.814 1.000 22.684 182 ASP D O 1
ATOM 14590 N N . VAL D 1 203 ? 7.685 62.057 -15.776 1.000 21.782 183 VAL D N 1
ATOM 14591 C CA . VAL D 1 203 ? 7.220 61.523 -14.493 1.000 20.827 183 VAL D CA 1
ATOM 14592 C C . VAL D 1 203 ? 8.319 60.685 -13.825 1.000 19.614 183 VAL D C 1
ATOM 14593 O O . VAL D 1 203 ? 8.335 60.545 -12.608 1.000 20.095 183 VAL D O 1
ATOM 14597 N N . LYS D 1 204 ? 9.217 60.100 -14.637 1.000 19.229 184 LYS D N 1
ATOM 14598 C CA . LYS D 1 204 ? 10.438 59.453 -14.180 1.000 18.528 184 LYS D CA 1
ATOM 14599 C C . LYS D 1 204 ? 10.117 58.217 -13.340 1.000 17.263 184 LYS D C 1
ATOM 14600 O O . LYS D 1 204 ? 9.026 57.655 -13.423 1.000 16.696 184 LYS D O 1
ATOM 14606 N N . LEU D 1 205 ? 11.113 57.765 -12.567 1.000 16.489 185 LEU D N 1
ATOM 14607 C CA . LEU D 1 205 ? 11.039 56.497 -11.856 1.000 15.733 185 LEU D CA 1
ATOM 14608 C C . LEU D 1 205 ? 10.635 55.395 -12.838 1.000 14.995 185 LEU D C 1
ATOM 14609 O O . LEU D 1 205 ? 9.837 54.532 -12.511 1.000 14.456 185 LEU D O 1
ATOM 14614 N N . VAL D 1 206 ? 11.246 55.385 -14.026 1.000 14.452 186 VAL D N 1
ATOM 14615 C CA . VAL D 1 206 ? 10.923 54.379 -15.014 1.000 14.306 186 VAL D CA 1
ATOM 14616 C C . VAL D 1 206 ? 11.450 53.011 -14.558 1.000 14.171 186 VAL D C 1
ATOM 14617 O O . VAL D 1 206 ? 12.621 52.850 -14.237 1.000 14.161 186 VAL D O 1
ATOM 14621 N N . GLU D 1 207 ? 10.546 52.014 -14.564 1.000 14.150 187 GLU D N 1
ATOM 14622 C CA . GLU D 1 207 ? 10.809 50.664 -14.108 1.000 14.210 187 GLU D CA 1
ATOM 14623 C C . GLU D 1 207 ? 9.786 49.702 -14.713 1.000 14.042 187 GLU D C 1
ATOM 14624 O O . GLU D 1 207 ? 9.121 50.035 -15.693 1.000 14.133 187 GLU D O 1
ATOM 14630 N N . GLY D 1 208 ? 9.724 48.482 -14.161 1.000 13.910 188 GLY D N 1
ATOM 14631 C CA . GLY D 1 208 ? 8.772 47.447 -14.554 1.000 13.938 188 GLY D CA 1
ATOM 14632 C C . GLY D 1 208 ? 8.701 47.179 -16.058 1.000 14.122 188 GLY D C 1
ATOM 14633 O O . GLY D 1 208 ? 7.620 46.954 -16.596 1.000 14.227 188 GLY D O 1
ATOM 14634 N N . PRO D 1 209 ? 9.833 47.120 -16.790 1.000 14.356 189 PRO D N 1
ATOM 14635 C CA . PRO D 1 209 ? 9.781 46.986 -18.249 1.000 14.541 189 PRO D CA 1
ATOM 14636 C C . PRO D 1 209 ? 9.387 45.577 -18.684 1.000 14.731 189 PRO D C 1
ATOM 14637 O O . PRO D 1 209 ? 9.837 44.598 -18.091 1.000 14.443 189 PRO D O 1
ATOM 14641 N N . HIS D 1 210 ? 8.504 45.501 -19.684 1.000 15.096 190 HIS D N 1
ATOM 14642 C CA . HIS D 1 210 ? 8.213 44.261 -20.391 1.000 15.843 190 HIS D CA 1
ATOM 14643 C C . HIS D 1 210 ? 8.206 44.533 -21.897 1.000 16.414 190 HIS D C 1
ATOM 14644 O O . HIS D 1 210 ? 7.633 45.521 -22.336 1.000 16.550 190 HIS D O 1
ATOM 14651 N N . LEU D 1 211 ? 8.831 43.641 -22.669 1.000 16.865 191 LEU D N 1
ATOM 14652 C CA . LEU D 1 211 ? 8.856 43.748 -24.125 1.000 17.529 191 LEU D CA 1
ATOM 14653 C C . LEU D 1 211 ? 7.907 42.722 -24.729 1.000 18.161 191 LEU D C 1
ATOM 14654 O O . LEU D 1 211 ? 7.848 41.619 -24.226 1.000 18.666 191 LEU D O 1
ATOM 14659 N N . TYR D 1 212 ? 7.174 43.112 -25.778 1.000 18.751 192 TYR D N 1
ATOM 14660 C CA . TYR D 1 212 ? 6.289 42.221 -26.512 1.000 19.708 192 TYR D CA 1
ATOM 14661 C C . TYR D 1 212 ? 6.477 42.462 -28.021 1.000 20.466 192 TYR D C 1
ATOM 14662 O O . TYR D 1 212 ? 6.567 43.602 -28.454 1.000 20.507 192 TYR D O 1
ATOM 14671 N N . GLN D 1 213 ? 6.529 41.395 -28.815 1.000 21.797 193 GLN D N 1
ATOM 14672 C CA . GLN D 1 213 ? 6.537 41.532 -30.270 1.000 22.860 193 GLN D CA 1
ATOM 14673 C C . GLN D 1 213 ? 5.107 41.418 -30.778 1.000 23.209 193 GLN D C 1
ATOM 14674 O O . GLN D 1 213 ? 4.507 40.369 -30.616 1.000 23.154 193 GLN D O 1
ATOM 14680 N N . ILE D 1 214 ? 4.565 42.520 -31.305 1.000 23.701 194 ILE D N 1
ATOM 14681 C CA . ILE D 1 214 ? 3.188 42.576 -31.772 1.000 24.892 194 ILE D CA 1
ATOM 14682 C C . ILE D 1 214 ? 3.128 43.397 -33.061 1.000 25.486 194 ILE D C 1
ATOM 14683 O O . ILE D 1 214 ? 3.622 44.526 -33.112 1.000 25.020 194 ILE D O 1
ATOM 14688 N N . SER D 1 215 ? 2.558 42.787 -34.110 1.000 27.089 195 SER D N 1
ATOM 14689 C CA . SER D 1 215 ? 2.315 43.429 -35.396 1.000 27.638 195 SER D CA 1
ATOM 14690 C C . SER D 1 215 ? 3.576 44.079 -35.949 1.000 27.523 195 SER D C 1
ATOM 14691 O O . SER D 1 215 ? 3.513 45.181 -36.475 1.000 29.167 195 SER D O 1
ATOM 14694 N N . GLY D 1 216 ? 4.721 43.397 -35.838 1.000 26.481 196 GLY D N 1
ATOM 14695 C CA . GLY D 1 216 ? 5.966 43.878 -36.417 1.000 25.827 196 GLY D CA 1
ATOM 14696 C C . GLY D 1 216 ? 6.664 44.967 -35.600 1.000 25.303 196 GLY D C 1
ATOM 14697 O O . GLY D 1 216 ? 7.654 45.536 -36.049 1.000 24.817 196 GLY D O 1
ATOM 14698 N N . TYR D 1 217 ? 6.179 45.261 -34.385 1.000 24.544 197 TYR D N 1
ATOM 14699 C CA . TYR D 1 217 ? 6.856 46.232 -33.550 1.000 24.010 197 TYR D CA 1
ATOM 14700 C C . TYR D 1 217 ? 7.243 45.528 -32.258 1.000 22.578 197 TYR D C 1
ATOM 14701 O O . TYR D 1 217 ? 6.595 44.567 -31.862 1.000 22.304 197 TYR D O 1
ATOM 14710 N N . TYR D 1 218 ? 8.288 46.040 -31.613 1.000 21.699 198 TYR D N 1
ATOM 14711 C CA . TYR D 1 218 ? 8.525 45.764 -30.202 1.000 21.109 198 TYR D CA 1
ATOM 14712 C C . TYR D 1 218 ? 7.771 46.812 -29.404 1.000 20.064 198 TYR D C 1
ATOM 14713 O O . TYR D 1 218 ? 7.998 48.006 -29.599 1.000 20.388 198 TYR D O 1
ATOM 14722 N N . TYR D 1 219 ? 6.851 46.359 -28.549 1.000 19.499 199 TYR D N 1
ATOM 14723 C CA . TYR D 1 219 ? 6.191 47.232 -27.591 1.000 18.938 199 TYR D CA 1
ATOM 14724 C C . TYR D 1 219 ? 6.841 47.066 -26.217 1.000 17.985 199 TYR D C 1
ATOM 14725 O O . TYR D 1 219 ? 7.034 45.948 -25.751 1.000 17.310 199 TYR D O 1
ATOM 14734 N N . LEU D 1 220 ? 7.145 48.210 -25.599 1.000 17.463 200 LEU D N 1
ATOM 14735 C CA . LEU D 1 220 ? 7.675 48.286 -24.253 1.000 16.805 200 LEU D CA 1
ATOM 14736 C C . LEU D 1 220 ? 6.613 48.885 -23.333 1.000 16.731 200 LEU D C 1
ATOM 14737 O O . LEU D 1 220 ? 6.139 50.001 -23.559 1.000 16.961 200 LEU D O 1
ATOM 14742 N N . PHE D 1 221 ? 6.225 48.113 -22.316 1.000 16.307 201 PHE D N 1
ATOM 14743 C CA . PHE D 1 221 ? 5.429 48.617 -21.208 1.000 16.026 201 PHE D CA 1
ATOM 14744 C C . PHE D 1 221 ? 6.405 48.937 -20.077 1.000 15.570 201 PHE D C 1
ATOM 14745 O O . PHE D 1 221 ? 7.326 48.161 -19.842 1.000 15.544 201 PHE D O 1
ATOM 14753 N N . ALA D 1 222 ? 6.217 50.064 -19.393 1.000 15.426 202 ALA D N 1
ATOM 14754 C CA . ALA D 1 222 ? 7.045 50.413 -18.247 1.000 15.024 202 ALA D CA 1
ATOM 14755 C C . ALA D 1 222 ? 6.184 51.138 -17.215 1.000 14.935 202 ALA D C 1
ATOM 14756 O O . ALA D 1 222 ? 5.302 51.899 -17.574 1.000 15.167 202 ALA D O 1
ATOM 14758 N N . ALA D 1 223 ? 6.469 50.884 -15.936 1.000 14.790 203 ALA D N 1
ATOM 14759 C CA . ALA D 1 223 ? 5.857 51.614 -14.828 1.000 14.542 203 ALA D CA 1
ATOM 14760 C C . ALA D 1 223 ? 6.630 52.905 -14.591 1.000 14.526 203 ALA D C 1
ATOM 14761 O O . ALA D 1 223 ? 7.813 52.951 -14.883 1.000 14.760 203 ALA D O 1
ATOM 14763 N N . GLU D 1 224 ? 5.954 53.958 -14.115 1.000 14.688 204 GLU D N 1
ATOM 14764 C CA . GLU D 1 224 ? 6.587 55.217 -13.754 1.000 14.865 204 GLU D CA 1
ATOM 14765 C C . GLU D 1 224 ? 5.918 55.837 -12.531 1.000 14.437 204 GLU D C 1
ATOM 14766 O O . GLU D 1 224 ? 4.788 55.499 -12.192 1.000 14.133 204 GLU D O 1
ATOM 14772 N N . GLY D 1 225 ? 6.608 56.812 -11.934 1.000 14.440 205 GLY D N 1
ATOM 14773 C CA . GLY D 1 225 ? 6.020 57.656 -10.911 1.000 14.436 205 GLY D CA 1
ATOM 14774 C C . GLY D 1 225 ? 6.148 57.087 -9.486 1.000 14.182 205 GLY D C 1
ATOM 14775 O O . GLY D 1 225 ? 5.728 57.743 -8.560 1.000 14.084 205 GLY D O 1
ATOM 14776 N N . GLY D 1 226 ? 6.698 55.887 -9.323 1.000 14.154 206 GLY D N 1
ATOM 14777 C CA . GLY D 1 226 ? 6.724 55.188 -8.042 1.000 14.142 206 GLY D CA 1
ATOM 14778 C C . GLY D 1 226 ? 5.383 54.504 -7.747 1.000 14.242 206 GLY D C 1
ATOM 14779 O O . GLY D 1 226 ? 4.368 54.851 -8.336 1.000 14.347 206 GLY D O 1
ATOM 14780 N N . THR D 1 227 ? 5.375 53.563 -6.799 1.000 14.304 207 THR D N 1
ATOM 14781 C CA . THR D 1 227 ? 4.249 52.645 -6.617 1.000 14.262 207 THR D CA 1
ATOM 14782 C C . THR D 1 227 ? 3.234 53.186 -5.597 1.000 14.411 207 THR D C 1
ATOM 14783 O O . THR D 1 227 ? 2.477 52.391 -5.023 1.000 14.610 207 THR D O 1
ATOM 14787 N N . VAL D 1 228 ? 3.174 54.520 -5.402 1.000 14.304 208 VAL D N 1
ATOM 14788 C CA . VAL D 1 228 ? 2.141 55.147 -4.589 1.000 14.405 208 VAL D CA 1
ATOM 14789 C C . VAL D 1 228 ? 1.120 55.814 -5.522 1.000 14.426 208 VAL D C 1
ATOM 14790 O O . VAL D 1 228 ? 0.875 55.274 -6.586 1.000 14.233 208 VAL D O 1
ATOM 14794 N N . PHE D 1 229 ? 0.521 56.964 -5.152 1.000 14.541 209 PHE D N 1
ATOM 14795 C CA . PHE D 1 229 ? -0.647 57.461 -5.881 1.000 14.869 209 PHE D CA 1
ATOM 14796 C C . PHE D 1 229 ? -0.296 58.063 -7.247 1.000 14.954 209 PHE D C 1
ATOM 14797 O O . PHE D 1 229 ? -1.203 58.192 -8.078 1.000 15.238 209 PHE D O 1
ATOM 14805 N N . THR D 1 230 ? 0.995 58.375 -7.472 1.000 15.064 210 THR D N 1
ATOM 14806 C CA . THR D 1 230 ? 1.483 58.926 -8.737 1.000 15.285 210 THR D CA 1
ATOM 14807 C C . THR D 1 230 ? 1.937 57.830 -9.694 1.000 15.091 210 THR D C 1
ATOM 14808 O O . THR D 1 230 ? 2.486 58.145 -10.747 1.000 15.313 210 THR D O 1
ATOM 14812 N N . HIS D 1 231 ? 1.703 56.561 -9.340 1.000 14.686 211 HIS D N 1
ATOM 14813 C CA . HIS D 1 231 ? 2.027 55.435 -10.191 1.000 14.509 211 HIS D CA 1
ATOM 14814 C C . HIS D 1 231 ? 1.301 55.562 -11.537 1.000 14.705 211 HIS D C 1
ATOM 14815 O O . HIS D 1 231 ? 0.195 56.086 -11.611 1.000 14.583 211 HIS D O 1
ATOM 14822 N N . GLN D 1 232 ? 1.967 55.102 -12.604 1.000 14.926 212 GLN D N 1
ATOM 14823 C CA . GLN D 1 232 ? 1.331 54.938 -13.909 1.000 15.142 212 GLN D CA 1
ATOM 14824 C C . GLN D 1 232 ? 2.080 53.882 -14.708 1.000 15.072 212 GLN D C 1
ATOM 14825 O O . GLN D 1 232 ? 3.188 53.485 -14.327 1.000 14.419 212 GLN D O 1
ATOM 14831 N N . GLU D 1 233 ? 1.459 53.422 -15.812 1.000 15.091 213 GLU D N 1
ATOM 14832 C CA . GLU D 1 233 ? 2.157 52.614 -16.790 1.000 15.130 213 GLU D CA 1
ATOM 14833 C C . GLU D 1 233 ? 2.148 53.384 -18.105 1.000 15.389 213 GLU D C 1
ATOM 14834 O O . GLU D 1 233 ? 1.133 53.972 -18.464 1.000 15.527 213 GLU D O 1
ATOM 14840 N N . VAL D 1 234 ? 3.295 53.379 -18.789 1.000 15.485 214 VAL D N 1
ATOM 14841 C CA . VAL D 1 234 ? 3.415 53.993 -20.098 1.000 16.022 214 VAL D CA 1
ATOM 14842 C C . VAL D 1 234 ? 3.811 52.909 -21.095 1.000 16.499 214 VAL D C 1
ATOM 14843 O O . VAL D 1 234 ? 4.289 51.841 -20.711 1.000 15.966 214 VAL D O 1
ATOM 14847 N N . VAL D 1 235 ? 3.618 53.228 -22.384 1.000 17.299 215 VAL D N 1
ATOM 14848 C CA . VAL D 1 235 ? 3.857 52.314 -23.481 1.000 17.845 215 VAL D CA 1
ATOM 14849 C C . VAL D 1 235 ? 4.678 53.067 -24.520 1.000 18.466 215 VAL D C 1
ATOM 14850 O O . VAL D 1 235 ? 4.432 54.251 -24.770 1.000 18.423 215 VAL D O 1
ATOM 14854 N N . ALA D 1 236 ? 5.667 52.367 -25.073 1.000 19.067 216 ALA D N 1
ATOM 14855 C CA . ALA D 1 236 ? 6.527 52.869 -26.132 1.000 19.710 216 ALA D CA 1
ATOM 14856 C C . ALA D 1 236 ? 6.682 51.772 -27.180 1.000 20.944 216 ALA D C 1
ATOM 14857 O O . ALA D 1 236 ? 6.376 50.612 -26.891 1.000 21.155 216 ALA D O 1
ATOM 14859 N N . ARG D 1 237 ? 7.152 52.124 -28.388 1.000 21.815 217 ARG D N 1
ATOM 14860 C CA . ARG D 1 237 ? 7.380 51.083 -29.379 1.000 22.453 217 ARG D CA 1
ATOM 14861 C C . ARG D 1 237 ? 8.569 51.429 -30.269 1.000 22.377 217 ARG D C 1
ATOM 14862 O O . ARG D 1 237 ? 8.965 52.589 -30.380 1.000 21.878 217 ARG D O 1
ATOM 14870 N N . SER D 1 238 ? 9.103 50.395 -30.918 1.000 22.792 218 SER D N 1
ATOM 14871 C CA . SER D 1 238 ? 10.214 50.534 -31.842 1.000 23.135 218 SER D CA 1
ATOM 14872 C C . SER D 1 238 ? 10.196 49.349 -32.789 1.000 24.219 218 SER D C 1
ATOM 14873 O O . SER D 1 238 ? 9.781 48.254 -32.399 1.000 23.344 218 SER D O 1
ATOM 14876 N N . LYS D 1 239 ? 10.707 49.567 -34.016 1.000 25.520 219 LYS D N 1
ATOM 14877 C CA . LYS D 1 239 ? 10.910 48.466 -34.937 1.000 26.268 219 LYS D CA 1
ATOM 14878 C C . LYS D 1 239 ? 12.162 47.683 -34.533 1.000 25.717 219 LYS D C 1
ATOM 14879 O O . LYS D 1 239 ? 12.380 46.583 -35.043 1.000 26.983 219 LYS D O 1
ATOM 14885 N N . THR D 1 240 ? 13.000 48.234 -33.642 1.000 23.848 220 THR D N 1
ATOM 14886 C CA . THR D 1 240 ? 14.242 47.571 -33.273 1.000 23.206 220 THR D CA 1
ATOM 14887 C C . THR D 1 240 ? 14.407 47.564 -31.752 1.000 22.780 220 THR D C 1
ATOM 14888 O O . THR D 1 240 ? 13.567 48.096 -31.007 1.000 22.462 220 THR D O 1
ATOM 14892 N N . LEU D 1 241 ? 15.526 46.960 -31.319 1.000 22.207 221 LEU D N 1
ATOM 14893 C CA . LEU D 1 241 ? 15.960 46.966 -29.921 1.000 22.023 221 LEU D CA 1
ATOM 14894 C C . LEU D 1 241 ? 17.175 47.880 -29.775 1.000 22.094 221 LEU D C 1
ATOM 14895 O O . LEU D 1 241 ? 17.999 47.673 -28.896 1.000 22.160 221 LEU D O 1
ATOM 14900 N N . ASP D 1 242 ? 17.267 48.896 -30.637 1.000 22.107 222 ASP D N 1
ATOM 14901 C CA . ASP D 1 242 ? 18.393 49.808 -30.629 1.000 22.563 222 ASP D CA 1
ATOM 14902 C C . ASP D 1 242 ? 18.289 50.800 -29.474 1.000 22.454 222 ASP D C 1
ATOM 14903 O O . ASP D 1 242 ? 17.193 51.127 -29.013 1.000 22.050 222 ASP D O 1
ATOM 14908 N N . GLU D 1 243 ? 19.467 51.284 -29.060 1.000 23.343 223 GLU D N 1
ATOM 14909 C CA . GLU D 1 243 ? 19.617 52.315 -28.048 1.000 24.132 223 GLU D CA 1
ATOM 14910 C C . GLU D 1 243 ? 18.650 53.477 -28.292 1.000 24.084 223 GLU D C 1
ATOM 14911 O O . GLU D 1 243 ? 18.598 53.999 -29.403 1.000 23.925 223 GLU D O 1
ATOM 14917 N N . LEU D 1 244 ? 17.913 53.869 -27.235 1.000 22.985 224 LEU D N 1
ATOM 14918 C CA . LEU D 1 244 ? 16.977 54.986 -27.227 1.000 22.783 224 LEU D CA 1
ATOM 14919 C C . LEU D 1 244 ? 16.144 55.052 -28.506 1.000 22.670 224 LEU D C 1
ATOM 14920 O O . LEU D 1 244 ? 15.894 56.144 -28.994 1.000 22.014 224 LEU D O 1
ATOM 14925 N N . SER D 1 245 ? 15.631 53.903 -28.972 1.000 23.106 225 SER D N 1
ATOM 14926 C CA . SER D 1 245 ? 14.842 53.867 -30.196 1.000 23.727 225 SER D CA 1
ATOM 14927 C C . SER D 1 245 ? 13.342 53.866 -29.890 1.000 23.437 225 SER D C 1
ATOM 14928 O O . SER D 1 245 ? 12.536 53.990 -30.805 1.000 22.723 225 SER D O 1
ATOM 14931 N N . PHE D 1 246 ? 12.943 53.720 -28.613 1.000 22.649 226 PHE D N 1
ATOM 14932 C CA . PHE D 1 246 ? 11.539 53.558 -28.286 1.000 22.149 226 PHE D CA 1
ATOM 14933 C C . PHE D 1 246 ? 10.840 54.898 -28.169 1.000 24.092 226 PHE D C 1
ATOM 14934 O O . PHE D 1 246 ? 11.312 55.791 -27.478 1.000 26.135 226 PHE D O 1
ATOM 14942 N N . GLU D 1 247 ? 9.693 55.012 -28.852 1.000 25.959 227 GLU D N 1
ATOM 14943 C CA . GLU D 1 247 ? 8.885 56.224 -28.916 1.000 27.974 227 GLU D CA 1
ATOM 14944 C C . GLU D 1 247 ? 7.615 56.058 -28.082 1.000 25.663 227 GLU D C 1
ATOM 14945 O O . GLU D 1 247 ? 6.928 55.043 -28.181 1.000 24.714 227 GLU D O 1
ATOM 14951 N N . SER D 1 248 ? 7.304 57.094 -27.302 1.000 25.038 228 SER D N 1
ATOM 14952 C CA . SER D 1 248 ? 6.206 57.064 -26.343 1.000 24.452 228 SER D CA 1
ATOM 14953 C C . SER D 1 248 ? 4.847 57.137 -27.042 1.000 23.924 228 SER D C 1
ATOM 14954 O O . SER D 1 248 ? 4.675 57.882 -27.993 1.000 23.318 228 SER D O 1
ATOM 14957 N N . GLU D 1 249 ? 3.891 56.360 -26.524 1.000 23.492 229 GLU D N 1
ATOM 14958 C CA . GLU D 1 249 ? 2.497 56.429 -26.909 1.000 23.762 229 GLU D CA 1
ATOM 14959 C C . GLU D 1 249 ? 2.005 57.867 -26.787 1.000 23.966 229 GLU D C 1
ATOM 14960 O O . GLU D 1 249 ? 2.210 58.498 -25.757 1.000 22.716 229 GLU D O 1
ATOM 14966 N N . PRO D 1 250 ? 1.326 58.422 -27.820 1.000 24.316 230 PRO D N 1
ATOM 14967 C CA . PRO D 1 250 ? 0.677 59.730 -27.697 1.000 25.096 230 PRO D CA 1
ATOM 14968 C C . PRO D 1 250 ? -0.552 59.613 -26.797 1.000 25.358 230 PRO D C 1
ATOM 14969 O O . PRO D 1 250 ? -1.151 58.540 -26.683 1.000 24.598 230 PRO D O 1
ATOM 14973 N N . ASP D 1 251 ? -0.908 60.715 -26.134 1.000 26.387 231 ASP D N 1
ATOM 14974 C CA . ASP D 1 251 ? -2.113 60.762 -25.317 1.000 27.293 231 ASP D CA 1
ATOM 14975 C C . ASP D 1 251 ? -1.990 59.745 -24.177 1.000 25.828 231 ASP D C 1
ATOM 14976 O O . ASP D 1 251 ? -2.930 59.015 -23.881 1.000 25.639 231 ASP D O 1
ATOM 14981 N N . GLY D 1 252 ? -0.815 59.698 -23.536 1.000 24.628 232 GLY D N 1
ATOM 14982 C CA . GLY D 1 252 ? -0.560 58.790 -22.435 1.000 22.987 232 GLY D CA 1
ATOM 14983 C C . GLY D 1 252 ? -1.084 59.365 -21.126 1.000 21.732 232 GLY D C 1
ATOM 14984 O O . GLY D 1 252 ? -1.631 60.462 -21.117 1.000 21.879 232 GLY D O 1
ATOM 14985 N N . PRO D 1 253 ? -0.976 58.642 -19.998 1.000 19.807 233 PRO D N 1
ATOM 14986 C CA . PRO D 1 253 ? -0.363 57.315 -19.974 1.000 19.053 233 PRO D CA 1
ATOM 14987 C C . PRO D 1 253 ? -1.347 56.207 -20.353 1.000 18.567 233 PRO D C 1
ATOM 14988 O O . PRO D 1 253 ? -2.513 56.465 -20.666 1.000 18.674 233 PRO D O 1
ATOM 14992 N N . PHE D 1 254 ? -0.872 54.961 -20.314 1.000 17.814 234 PHE D N 1
ATOM 14993 C CA . PHE D 1 254 ? -1.712 53.804 -20.600 1.000 17.475 234 PHE D CA 1
ATOM 14994 C C . PHE D 1 254 ? -2.662 53.546 -19.424 1.000 17.089 234 PHE D C 1
ATOM 14995 O O . PHE D 1 254 ? -3.854 53.340 -19.618 1.000 17.036 234 PHE D O 1
ATOM 15003 N N . ILE D 1 255 ? -2.136 53.542 -18.191 1.000 16.755 235 ILE D N 1
ATOM 15004 C CA . ILE D 1 255 ? -2.973 53.384 -17.002 1.000 16.361 235 ILE D CA 1
ATOM 15005 C C . ILE D 1 255 ? -2.428 54.248 -15.860 1.000 15.764 235 ILE D C 1
ATOM 15006 O O . ILE D 1 255 ? -1.224 54.335 -15.687 1.000 15.666 235 ILE D O 1
ATOM 15011 N N . THR D 1 256 ? -3.330 54.917 -15.135 1.000 15.675 236 THR D N 1
ATOM 15012 C CA . THR D 1 256 ? -3.019 55.637 -13.892 1.000 15.565 236 THR D CA 1
ATOM 15013 C C . THR D 1 256 ? -4.315 55.977 -13.162 1.000 15.497 236 THR D C 1
ATOM 15014 O O . THR D 1 256 ? -5.364 56.130 -13.790 1.000 15.799 236 THR D O 1
ATOM 15018 N N . ASN D 1 257 ? -4.228 56.055 -11.833 1.000 15.094 237 ASN D N 1
ATOM 15019 C CA . ASN D 1 257 ? -5.294 56.576 -10.992 1.000 15.257 237 ASN D CA 1
ATOM 15020 C C . ASN D 1 257 ? -4.834 57.859 -10.290 1.000 15.401 237 ASN D C 1
ATOM 15021 O O . ASN D 1 257 ? -5.531 58.378 -9.439 1.000 14.901 237 ASN D O 1
ATOM 15026 N N . MET D 1 258 ? -3.696 58.426 -10.712 1.000 15.832 238 MET D N 1
ATOM 15027 C CA A MET D 1 258 ? -3.207 59.663 -10.124 0.500 16.036 238 MET D CA 1
ATOM 15028 C CA B MET D 1 258 ? -3.210 59.665 -10.130 0.500 16.194 238 MET D CA 1
ATOM 15029 C C . MET D 1 258 ? -4.284 60.741 -10.223 1.000 16.516 238 MET D C 1
ATOM 15030 O O . MET D 1 258 ? -4.507 61.492 -9.267 1.000 16.688 238 MET D O 1
ATOM 15039 N N . ASP D 1 259 ? -4.954 60.799 -11.383 1.000 16.757 239 ASP D N 1
ATOM 15040 C CA . ASP D 1 259 ? -5.884 61.866 -11.693 1.000 17.550 239 ASP D CA 1
ATOM 15041 C C . ASP D 1 259 ? -7.328 61.374 -11.560 1.000 17.733 239 ASP D C 1
ATOM 15042 O O . ASP D 1 259 ? -8.229 62.011 -12.088 1.000 17.799 239 ASP D O 1
ATOM 15047 N N . THR D 1 260 ? -7.547 60.269 -10.825 1.000 17.655 240 THR D N 1
ATOM 15048 C CA . THR D 1 260 ? -8.889 59.802 -10.499 1.000 18.131 240 THR D CA 1
ATOM 15049 C C . THR D 1 260 ? -8.975 59.637 -8.977 1.000 17.836 240 THR D C 1
ATOM 15050 O O . THR D 1 260 ? -9.114 58.519 -8.498 1.000 17.302 240 THR D O 1
ATOM 15054 N N . PRO D 1 261 ? -8.888 60.732 -8.188 1.000 18.137 241 PRO D N 1
ATOM 15055 C CA . PRO D 1 261 ? -8.689 60.626 -6.733 1.000 18.475 241 PRO D CA 1
ATOM 15056 C C . PRO D 1 261 ? -9.850 60.034 -5.940 1.000 18.936 241 PRO D C 1
ATOM 15057 O O . PRO D 1 261 ? -9.634 59.602 -4.824 1.000 18.252 241 PRO D O 1
ATOM 15061 N N . ASP D 1 262 ? -11.053 59.967 -6.540 1.000 19.951 242 ASP D N 1
ATOM 15062 C CA . ASP D 1 262 ? -12.217 59.430 -5.850 1.000 21.107 242 ASP D CA 1
ATOM 15063 C C . ASP D 1 262 ? -12.535 58.002 -6.293 1.000 20.898 242 ASP D C 1
ATOM 15064 O O . ASP D 1 262 ? -13.432 57.375 -5.722 1.000 21.326 242 ASP D O 1
ATOM 15069 N N . PHE D 1 263 ? -11.770 57.443 -7.235 1.000 20.080 243 PHE D N 1
ATOM 15070 C CA . PHE D 1 263 ? -12.092 56.136 -7.798 1.000 19.715 243 PHE D CA 1
ATOM 15071 C C . PHE D 1 263 ? -11.759 55.019 -6.806 1.000 18.971 243 PHE D C 1
ATOM 15072 O O . PHE D 1 263 ? -10.800 55.111 -6.041 1.000 18.440 243 PHE D O 1
ATOM 15080 N N . TYR D 1 264 ? -12.550 53.938 -6.865 1.000 18.905 244 TYR D N 1
ATOM 15081 C CA . TYR D 1 264 ? -12.410 52.789 -5.975 1.000 18.874 244 TYR D CA 1
ATOM 15082 C C . TYR D 1 264 ? -11.023 52.162 -6.127 1.000 17.668 244 TYR D C 1
ATOM 15083 O O . TYR D 1 264 ? -10.484 51.638 -5.161 1.000 17.430 244 TYR D O 1
ATOM 15092 N N . LEU D 1 265 ? -10.446 52.218 -7.337 1.000 17.141 245 LEU D N 1
ATOM 15093 C CA . LEU D 1 265 ? -9.123 51.661 -7.578 1.000 16.376 245 LEU D CA 1
ATOM 15094 C C . LEU D 1 265 ? -8.087 52.783 -7.589 1.000 15.455 245 LEU D C 1
ATOM 15095 O O . LEU D 1 265 ? -8.320 53.854 -8.149 1.000 15.492 245 LEU D O 1
ATOM 15100 N N . GLN D 1 266 ? -6.930 52.509 -6.975 1.000 14.397 246 GLN D N 1
ATOM 15101 C CA . GLN D 1 266 ? -5.823 53.451 -6.925 1.000 14.270 246 GLN D CA 1
ATOM 15102 C C . GLN D 1 266 ? -4.507 52.721 -7.197 1.000 14.100 246 GLN D C 1
ATOM 15103 O O . GLN D 1 266 ? -4.422 51.497 -7.073 1.000 14.015 246 GLN D O 1
ATOM 15109 N N . LYS D 1 267 ? -3.489 53.503 -7.558 1.000 14.076 247 LYS D N 1
ATOM 15110 C CA . LYS D 1 267 ? -2.104 53.072 -7.678 1.000 13.931 247 LYS D CA 1
ATOM 15111 C C . LYS D 1 267 ? -1.891 52.080 -8.825 1.000 13.960 247 LYS D C 1
ATOM 15112 O O . LYS D 1 267 ? -0.892 51.379 -8.834 1.000 13.843 247 LYS D O 1
ATOM 15118 N N . GLN D 1 268 ? -2.788 52.027 -9.811 1.000 14.138 248 GLN D N 1
ATOM 15119 C CA . GLN D 1 268 ? -2.596 51.089 -10.910 1.000 14.195 248 GLN D CA 1
ATOM 15120 C C . GLN D 1 268 ? -1.411 51.551 -11.755 1.000 14.200 248 GLN D C 1
ATOM 15121 O O . GLN D 1 268 ? -1.103 52.734 -11.825 1.000 14.242 248 GLN D O 1
ATOM 15127 N N . GLY D 1 269 ? -0.729 50.585 -12.344 1.000 14.170 249 GLY D N 1
ATOM 15128 C CA . GLY D 1 269 ? 0.477 50.830 -13.101 1.000 14.187 249 GLY D CA 1
ATOM 15129 C C . GLY D 1 269 ? 1.171 49.508 -13.428 1.000 14.522 249 GLY D C 1
ATOM 15130 O O . GLY D 1 269 ? 0.709 48.761 -14.294 1.000 14.580 249 GLY D O 1
ATOM 15131 N N . HIS D 1 270 ? 2.280 49.269 -12.722 1.000 14.541 250 HIS D N 1
ATOM 15132 C CA . HIS D 1 270 ? 3.166 48.130 -12.909 1.000 14.920 250 HIS D CA 1
ATOM 15133 C C . HIS D 1 270 ? 2.333 46.861 -13.131 1.000 15.249 250 HIS D C 1
ATOM 15134 O O . HIS D 1 270 ? 1.455 46.524 -12.315 1.000 15.507 250 HIS D O 1
ATOM 15141 N N . GLY D 1 271 ? 2.596 46.170 -14.244 1.000 15.311 251 GLY D N 1
ATOM 15142 C CA . GLY D 1 271 ? 1.780 45.029 -14.610 1.000 15.601 251 GLY D CA 1
ATOM 15143 C C . GLY D 1 271 ? 2.250 44.373 -15.888 1.000 15.933 251 GLY D C 1
ATOM 15144 O O . GLY D 1 271 ? 3.375 44.606 -16.310 1.000 16.164 251 GLY D O 1
ATOM 15145 N N . ALA D 1 272 ? 1.371 43.571 -16.512 1.000 16.358 252 ALA D N 1
ATOM 15146 C CA . ALA D 1 272 ? 1.759 42.763 -17.660 1.000 16.522 252 ALA D CA 1
ATOM 15147 C C . ALA D 1 272 ? 0.567 42.551 -18.584 1.000 16.822 252 ALA D C 1
ATOM 15148 O O . ALA D 1 272 ? -0.547 42.364 -18.122 1.000 16.815 252 ALA D O 1
ATOM 15150 N N . LEU D 1 273 ? 0.868 42.520 -19.877 1.000 17.478 253 LEU D N 1
ATOM 15151 C CA . LEU D 1 273 ? -0.092 42.351 -20.964 1.000 18.175 253 LEU D CA 1
ATOM 15152 C C . LEU D 1 273 ? -0.149 40.887 -21.378 1.000 18.555 253 LEU D C 1
ATOM 15153 O O . LEU D 1 273 ? 0.889 40.272 -21.544 1.000 18.700 253 LEU D O 1
ATOM 15158 N N . THR D 1 274 ? -1.357 40.361 -21.600 1.000 19.432 254 THR D N 1
ATOM 15159 C CA . THR D 1 274 ? -1.523 39.014 -22.129 1.000 20.271 254 THR D CA 1
ATOM 15160 C C . THR D 1 274 ? -2.634 39.028 -23.173 1.000 20.730 254 THR D C 1
ATOM 15161 O O . THR D 1 274 ? -3.568 39.818 -23.073 1.000 20.411 254 THR D O 1
ATOM 15165 N N . SER D 1 275 ? -2.511 38.121 -24.148 1.000 21.275 255 SER D N 1
ATOM 15166 C CA . SER D 1 275 ? -3.545 37.850 -25.132 1.000 21.869 255 SER D CA 1
ATOM 15167 C C . SER D 1 275 ? -4.380 36.675 -24.633 1.000 22.788 255 SER D C 1
ATOM 15168 O O . SER D 1 275 ? -3.950 35.959 -23.730 1.000 23.367 255 SER D O 1
ATOM 15171 N N . THR D 1 276 ? -5.569 36.494 -25.223 1.000 23.701 256 THR D N 1
ATOM 15172 C CA . THR D 1 276 ? -6.396 35.317 -24.996 1.000 23.888 256 THR D CA 1
ATOM 15173 C C . THR D 1 276 ? -6.289 34.411 -26.228 1.000 24.545 256 THR D C 1
ATOM 15174 O O . THR D 1 276 ? -5.763 34.834 -27.235 1.000 23.543 256 THR D O 1
ATOM 15178 N N . PRO D 1 277 ? -6.763 33.144 -26.191 1.000 25.533 257 PRO D N 1
ATOM 15179 C CA . PRO D 1 277 ? -6.712 32.271 -27.364 1.000 27.202 257 PRO D CA 1
ATOM 15180 C C . PRO D 1 277 ? -7.403 32.864 -28.597 1.000 28.084 257 PRO D C 1
ATOM 15181 O O . PRO D 1 277 ? -7.012 32.527 -29.695 1.000 29.299 257 PRO D O 1
ATOM 15185 N N . SER D 1 278 ? -8.378 33.765 -28.414 1.000 29.058 258 SER D N 1
ATOM 15186 C CA . SER D 1 278 ? -9.162 34.349 -29.502 1.000 30.339 258 SER D CA 1
ATOM 15187 C C . SER D 1 278 ? -8.610 35.684 -29.987 1.000 29.605 258 SER D C 1
ATOM 15188 O O . SER D 1 278 ? -9.179 36.264 -30.913 1.000 30.477 258 SER D O 1
ATOM 15191 N N . GLY D 1 279 ? -7.543 36.191 -29.364 1.000 27.741 259 GLY D N 1
ATOM 15192 C CA . GLY D 1 279 ? -6.952 37.453 -29.768 1.000 27.575 259 GLY D CA 1
ATOM 15193 C C . GLY D 1 279 ? -7.582 38.673 -29.084 1.000 27.307 259 GLY D C 1
ATOM 15194 O O . GLY D 1 279 ? -7.489 39.779 -29.597 1.000 27.391 259 GLY D O 1
ATOM 15195 N N . GLU D 1 280 ? -8.218 38.478 -27.922 1.000 27.157 260 GLU D N 1
ATOM 15196 C CA . GLU D 1 280 ? -8.480 39.594 -27.023 1.000 26.923 260 GLU D CA 1
ATOM 15197 C C . GLU D 1 280 ? -7.225 39.901 -26.197 1.000 24.646 260 GLU D C 1
ATOM 15198 O O . GLU D 1 280 ? -6.275 39.126 -26.230 1.000 24.591 260 GLU D O 1
ATOM 15204 N N . TRP D 1 281 ? -7.240 41.042 -25.488 1.000 22.569 261 TRP D N 1
ATOM 15205 C CA . TRP D 1 281 ? -6.083 41.551 -24.767 1.000 21.134 261 TRP D CA 1
ATOM 15206 C C . TRP D 1 281 ? -6.488 42.036 -23.376 1.000 20.317 261 TRP D C 1
ATOM 15207 O O . TRP D 1 281 ? -7.465 42.762 -23.242 1.000 19.799 261 TRP D O 1
ATOM 15218 N N . TYR D 1 282 ? -5.717 41.608 -22.357 1.000 19.544 262 TYR D N 1
ATOM 15219 C CA . TYR D 1 282 ? -5.935 41.993 -20.970 1.000 19.137 262 TYR D CA 1
ATOM 15220 C C . TYR D 1 282 ? -4.607 42.423 -20.344 1.000 18.547 262 TYR D C 1
ATOM 15221 O O . TYR D 1 282 ? -3.537 42.019 -20.805 1.000 18.562 262 TYR D O 1
ATOM 15230 N N . TYR D 1 283 ? -4.711 43.225 -19.273 1.000 17.751 263 TYR D N 1
ATOM 15231 C CA . TYR D 1 283 ? -3.568 43.768 -18.557 1.000 17.113 263 TYR D CA 1
ATOM 15232 C C . TYR D 1 283 ? -3.808 43.571 -17.057 1.000 16.718 263 TYR D C 1
ATOM 15233 O O . TYR D 1 283 ? -4.806 44.035 -16.525 1.000 16.283 263 TYR D O 1
ATOM 15242 N N . ALA D 1 284 ? -2.917 42.822 -16.402 1.000 16.433 264 ALA D N 1
ATOM 15243 C CA . ALA D 1 284 ? -2.929 42.721 -14.949 1.000 16.195 264 ALA D CA 1
ATOM 15244 C C . ALA D 1 284 ? -2.058 43.835 -14.379 1.000 15.811 264 ALA D C 1
ATOM 15245 O O . ALA D 1 284 ? -0.938 44.015 -14.859 1.000 15.910 264 ALA D O 1
ATOM 15247 N N . SER D 1 285 ? -2.588 44.531 -13.360 1.000 15.255 265 SER D N 1
ATOM 15248 C CA . SER D 1 285 ? -1.949 45.674 -12.719 1.000 14.943 265 SER D CA 1
ATOM 15249 C C . SER D 1 285 ? -1.920 45.440 -11.225 1.000 14.462 265 SER D C 1
ATOM 15250 O O . SER D 1 285 ? -2.811 44.789 -10.700 1.000 14.465 265 SER D O 1
ATOM 15253 N N . LEU D 1 286 ? -0.921 45.992 -10.525 1.000 14.054 266 LEU D N 1
ATOM 15254 C CA . LEU D 1 286 ? -1.095 46.113 -9.088 1.000 13.767 266 LEU D CA 1
ATOM 15255 C C . LEU D 1 286 ? -2.121 47.219 -8.855 1.000 13.837 266 LEU D C 1
ATOM 15256 O O . LEU D 1 286 ? -2.387 48.026 -9.744 1.000 13.962 266 LEU D O 1
ATOM 15261 N N . VAL D 1 287 ? -2.784 47.174 -7.706 1.000 13.788 267 VAL D N 1
ATOM 15262 C CA . VAL D 1 287 ? -3.841 48.117 -7.375 1.000 13.874 267 VAL D CA 1
ATOM 15263 C C . VAL D 1 287 ? -3.994 48.171 -5.853 1.000 13.759 267 VAL D C 1
ATOM 15264 O O . VAL D 1 287 ? -3.662 47.203 -5.175 1.000 13.659 267 VAL D O 1
ATOM 15268 N N . SER D 1 288 ? -4.532 49.284 -5.345 1.000 13.800 268 SER D N 1
ATOM 15269 C CA . SER D 1 288 ? -4.857 49.390 -3.929 1.000 13.889 268 SER D CA 1
ATOM 15270 C C . SER D 1 288 ? -6.244 49.998 -3.766 1.000 14.367 268 SER D C 1
ATOM 15271 O O . SER D 1 288 ? -6.739 50.682 -4.670 1.000 14.249 268 SER D O 1
ATOM 15274 N N . ARG D 1 289 ? -6.820 49.747 -2.576 1.000 14.717 269 ARG D N 1
ATOM 15275 C CA . ARG D 1 289 ? -8.078 50.314 -2.126 1.000 15.099 269 ARG D CA 1
ATOM 15276 C C . ARG D 1 289 ? -7.839 51.025 -0.798 1.000 15.151 269 ARG D C 1
ATOM 15277 O O . ARG D 1 289 ? -8.167 50.496 0.263 1.000 15.299 269 ARG D O 1
ATOM 15285 N N . PRO D 1 290 ? -7.226 52.226 -0.812 1.000 15.252 270 PRO D N 1
ATOM 15286 C CA . PRO D 1 290 ? -6.864 52.928 0.411 1.000 15.481 270 PRO D CA 1
ATOM 15287 C C . PRO D 1 290 ? -8.123 53.536 1.019 1.000 15.979 270 PRO D C 1
ATOM 15288 O O . PRO D 1 290 ? -8.945 54.080 0.303 1.000 16.378 270 PRO D O 1
ATOM 15292 N N . TRP D 1 291 ? -8.287 53.416 2.336 1.000 16.223 271 TRP D N 1
ATOM 15293 C CA . TRP D 1 291 ? -9.467 53.973 2.998 1.000 16.564 271 TRP D CA 1
ATOM 15294 C C . TRP D 1 291 ? -9.048 55.170 3.848 1.000 16.844 271 TRP D C 1
ATOM 15295 O O . TRP D 1 291 ? -7.856 55.366 4.074 1.000 16.460 271 TRP D O 1
ATOM 15306 N N . ASN D 1 292 ? -10.028 55.952 4.317 1.000 17.267 272 ASN D N 1
ATOM 15307 C CA . ASN D 1 292 ? -9.775 57.099 5.178 1.000 18.136 272 ASN D CA 1
ATOM 15308 C C . ASN D 1 292 ? -10.372 56.878 6.563 1.000 18.741 272 ASN D C 1
ATOM 15309 O O . ASN D 1 292 ? -11.403 56.226 6.682 1.000 18.790 272 ASN D O 1
ATOM 15314 N N . HIS D 1 293 ? -9.709 57.438 7.585 1.000 19.580 273 HIS D N 1
ATOM 15315 C CA . HIS D 1 293 ? -10.365 57.686 8.860 1.000 20.506 273 HIS D CA 1
ATOM 15316 C C . HIS D 1 293 ? -11.488 58.703 8.635 1.000 21.070 273 HIS D C 1
ATOM 15317 O O . HIS D 1 293 ? -11.416 59.500 7.702 1.000 19.734 273 HIS D O 1
ATOM 15324 N N . THR D 1 294 ? -12.474 58.707 9.548 1.000 22.499 274 THR D N 1
ATOM 15325 C CA . THR D 1 294 ? -13.665 59.525 9.357 1.000 23.307 274 THR D CA 1
ATOM 15326 C C . THR D 1 294 ? -13.322 61.025 9.352 1.000 22.932 274 THR D C 1
ATOM 15327 O O . THR D 1 294 ? -13.966 61.771 8.621 1.000 24.263 274 THR D O 1
ATOM 15331 N N . ASN D 1 295 ? -12.303 61.486 10.081 1.000 21.281 275 ASN D N 1
ATOM 15332 C CA . ASN D 1 295 ? -12.042 62.920 10.171 1.000 21.534 275 ASN D CA 1
ATOM 15333 C C . ASN D 1 295 ? -11.099 63.450 9.078 1.000 20.740 275 ASN D C 1
ATOM 15334 O O . ASN D 1 295 ? -10.868 64.654 9.010 1.000 20.492 275 ASN D O 1
ATOM 15339 N N . GLU D 1 296 ? -10.541 62.578 8.228 1.000 19.710 276 GLU D N 1
ATOM 15340 C CA . GLU D 1 296 ? -9.542 62.983 7.247 1.000 19.530 276 GLU D CA 1
ATOM 15341 C C . GLU D 1 296 ? -10.186 63.529 5.976 1.000 19.181 276 GLU D C 1
ATOM 15342 O O . GLU D 1 296 ? -11.262 63.105 5.586 1.000 19.109 276 GLU D O 1
ATOM 15348 N N . SER D 1 297 ? -9.499 64.460 5.304 1.000 19.508 277 SER D N 1
ATOM 15349 C CA . SER D 1 297 ? -9.818 64.795 3.919 1.000 19.054 277 SER D CA 1
ATOM 15350 C C . SER D 1 297 ? -9.645 63.558 3.034 1.000 18.694 277 SER D C 1
ATOM 15351 O O . SER D 1 297 ? -8.650 62.850 3.153 1.000 18.572 277 SER D O 1
ATOM 15354 N N . SER D 1 298 ? -10.600 63.311 2.135 1.000 18.528 278 SER D N 1
ATOM 15355 C CA . SER D 1 298 ? -10.501 62.194 1.203 1.000 18.202 278 SER D CA 1
ATOM 15356 C C . SER D 1 298 ? -9.303 62.328 0.265 1.000 17.991 278 SER D C 1
ATOM 15357 O O . SER D 1 298 ? -8.888 61.331 -0.286 1.000 17.139 278 SER D O 1
ATOM 15360 N N . HIS D 1 299 ? -8.744 63.529 0.092 1.000 18.658 279 HIS D N 1
ATOM 15361 C CA . HIS D 1 299 ? -7.665 63.734 -0.879 1.000 19.303 279 HIS D CA 1
ATOM 15362 C C . HIS D 1 299 ? -6.314 64.020 -0.214 1.000 20.203 279 HIS D C 1
ATOM 15363 O O . HIS D 1 299 ? -5.324 64.205 -0.909 1.000 20.329 279 HIS D O 1
ATOM 15370 N N . ASP D 1 300 ? -6.264 64.082 1.119 1.000 20.476 280 ASP D N 1
ATOM 15371 C CA . ASP D 1 300 ? -4.981 64.244 1.798 1.000 22.137 280 ASP D CA 1
ATOM 15372 C C . ASP D 1 300 ? -5.139 63.907 3.277 1.000 21.145 280 ASP D C 1
ATOM 15373 O O . ASP D 1 300 ? -5.582 64.754 4.036 1.000 21.256 280 ASP D O 1
ATOM 15378 N N . PRO D 1 301 ? -4.745 62.691 3.733 1.000 20.413 281 PRO D N 1
ATOM 15379 C CA . PRO D 1 301 ? -4.071 61.703 2.875 1.000 19.576 281 PRO D CA 1
ATOM 15380 C C . PRO D 1 301 ? -5.084 61.009 1.969 1.000 18.744 281 PRO D C 1
ATOM 15381 O O . PRO D 1 301 ? -6.267 60.930 2.321 1.000 18.209 281 PRO D O 1
ATOM 15385 N N . ARG D 1 302 ? -4.634 60.538 0.789 1.000 18.298 282 ARG D N 1
ATOM 15386 C CA . ARG D 1 302 ? -5.540 59.849 -0.126 1.000 17.900 282 ARG D CA 1
ATOM 15387 C C . ARG D 1 302 ? -6.031 58.532 0.487 1.000 17.623 282 ARG D C 1
ATOM 15388 O O . ARG D 1 302 ? -7.114 58.054 0.112 1.000 17.500 282 ARG D O 1
ATOM 15396 N N . GLY D 1 303 ? -5.238 57.965 1.412 1.000 16.709 283 GLY D N 1
ATOM 15397 C CA . GLY D 1 303 ? -5.741 56.924 2.279 1.000 16.645 283 GLY D CA 1
ATOM 15398 C C . GLY D 1 303 ? -4.670 55.932 2.723 1.000 16.318 283 GLY D C 1
ATOM 15399 O O . GLY D 1 303 ? -3.483 56.096 2.431 1.000 16.230 283 GLY D O 1
ATOM 15400 N N . TRP D 1 304 ? -5.148 54.865 3.386 1.000 16.131 284 TRP D N 1
ATOM 15401 C CA . TRP D 1 304 ? -4.312 53.862 4.014 1.000 15.764 284 TRP D CA 1
ATOM 15402 C C . TRP D 1 304 ? -4.622 52.499 3.418 1.000 15.519 284 TRP D C 1
ATOM 15403 O O . TRP D 1 304 ? -5.775 52.059 3.436 1.000 15.630 284 TRP D O 1
ATOM 15414 N N . SER D 1 305 ? -3.570 51.826 2.923 1.000 15.021 285 SER D N 1
ATOM 15415 C CA . SER D 1 305 ? -3.732 50.550 2.254 1.000 14.929 285 SER D CA 1
ATOM 15416 C C . SER D 1 305 ? -3.330 49.412 3.182 1.000 14.662 285 SER D C 1
ATOM 15417 O O . SER D 1 305 ? -2.174 48.978 3.161 1.000 14.663 285 SER D O 1
ATOM 15420 N N . THR D 1 306 ? -4.283 48.932 4.002 1.000 14.451 286 THR D N 1
ATOM 15421 C CA . THR D 1 306 ? -4.010 47.786 4.866 1.000 14.388 286 THR D CA 1
ATOM 15422 C C . THR D 1 306 ? -3.925 46.490 4.056 1.000 14.403 286 THR D C 1
ATOM 15423 O O . THR D 1 306 ? -3.194 45.566 4.421 1.000 14.027 286 THR D O 1
ATOM 15427 N N . LEU D 1 307 ? -4.704 46.416 2.965 1.000 14.717 287 LEU D N 1
ATOM 15428 C CA . LEU D 1 307 ? -4.654 45.255 2.088 1.000 14.966 287 LEU D CA 1
ATOM 15429 C C . LEU D 1 307 ? -3.503 45.378 1.103 1.000 14.855 287 LEU D C 1
ATOM 15430 O O . LEU D 1 307 ? -3.290 44.484 0.287 1.000 15.605 287 LEU D O 1
ATOM 15435 N N . GLY D 1 308 ? -2.730 46.463 1.205 1.000 14.809 288 GLY D N 1
ATOM 15436 C CA . GLY D 1 308 ? -1.511 46.624 0.431 1.000 14.665 288 GLY D CA 1
ATOM 15437 C C . GLY D 1 308 ? -1.810 46.729 -1.064 1.000 14.826 288 GLY D C 1
ATOM 15438 O O . GLY D 1 308 ? -2.880 47.235 -1.461 1.000 14.989 288 GLY D O 1
ATOM 15439 N N . ARG D 1 309 ? -0.849 46.246 -1.870 1.000 14.736 289 ARG D N 1
ATOM 15440 C CA . ARG D 1 309 ? -0.977 46.225 -3.313 1.000 14.822 289 ARG D CA 1
ATOM 15441 C C . ARG D 1 309 ? -1.501 44.851 -3.719 1.000 14.897 289 ARG D C 1
ATOM 15442 O O . ARG D 1 309 ? -0.847 43.824 -3.486 1.000 15.000 289 ARG D O 1
ATOM 15450 N N . GLU D 1 310 ? -2.714 44.884 -4.291 1.000 14.693 290 GLU D N 1
ATOM 15451 C CA . GLU D 1 310 ? -3.471 43.733 -4.736 1.000 14.754 290 GLU D CA 1
ATOM 15452 C C . GLU D 1 310 ? -3.301 43.646 -6.261 1.000 14.794 290 GLU D C 1
ATOM 15453 O O . GLU D 1 310 ? -2.558 44.451 -6.826 1.000 14.670 290 GLU D O 1
ATOM 15459 N N . THR D 1 311 ? -4.017 42.725 -6.930 1.000 14.681 291 THR D N 1
ATOM 15460 C CA . THR D 1 311 ? -3.941 42.634 -8.392 1.000 14.646 291 THR D CA 1
ATOM 15461 C C . THR D 1 311 ? -5.321 42.895 -9.003 1.000 14.994 291 THR D C 1
ATOM 15462 O O . THR D 1 311 ? -6.310 42.291 -8.577 1.000 14.880 291 THR D O 1
ATOM 15466 N N . SER D 1 312 ? -5.343 43.754 -10.043 1.000 15.052 292 SER D N 1
ATOM 15467 C CA . SER D 1 312 ? -6.516 43.962 -10.884 1.000 15.677 292 SER D CA 1
ATOM 15468 C C . SER D 1 312 ? -6.226 43.494 -12.306 1.000 16.015 292 SER D C 1
ATOM 15469 O O . SER D 1 312 ? -5.070 43.318 -12.695 1.000 15.670 292 SER D O 1
ATOM 15472 N N . ILE D 1 313 ? -7.298 43.315 -13.083 1.000 16.660 293 ILE D N 1
ATOM 15473 C CA . ILE D 1 313 ? -7.192 42.975 -14.488 1.000 16.927 293 ILE D CA 1
ATOM 15474 C C . ILE D 1 313 ? -8.097 43.919 -15.271 1.000 17.432 293 ILE D C 1
ATOM 15475 O O . ILE D 1 313 ? -9.252 44.091 -14.932 1.000 17.617 293 ILE D O 1
ATOM 15480 N N . GLN D 1 314 ? -7.520 44.537 -16.292 1.000 17.428 294 GLN D N 1
ATOM 15481 C CA . GLN D 1 314 ? -8.216 45.468 -17.157 1.000 18.535 294 GLN D CA 1
ATOM 15482 C C . GLN D 1 314 ? -8.190 44.906 -18.581 1.000 19.116 294 GLN D C 1
ATOM 15483 O O . GLN D 1 314 ? -7.300 44.142 -18.944 1.000 18.547 294 GLN D O 1
ATOM 15489 N N . LYS D 1 315 ? -9.218 45.246 -19.359 1.000 20.470 295 LYS D N 1
ATOM 15490 C CA . LYS D 1 315 ? -9.290 44.861 -20.758 1.000 21.285 295 LYS D CA 1
ATOM 15491 C C . LYS D 1 315 ? -8.584 45.917 -21.591 1.000 20.768 295 LYS D C 1
ATOM 15492 O O . LYS D 1 315 ? -8.642 47.103 -21.264 1.000 20.212 295 LYS D O 1
ATOM 15498 N N . VAL D 1 316 ? -7.965 45.463 -22.686 1.000 21.336 296 VAL D N 1
ATOM 15499 C CA . VAL D 1 316 ? -7.206 46.323 -23.576 1.000 21.892 296 VAL D CA 1
ATOM 15500 C C . VAL D 1 316 ? -7.754 46.222 -24.997 1.000 23.917 296 VAL D C 1
ATOM 15501 O O . VAL D 1 316 ? -8.035 45.125 -25.458 1.000 23.161 296 VAL D O 1
ATOM 15505 N N . GLU D 1 317 ? -7.843 47.366 -25.682 1.000 26.411 297 GLU D N 1
ATOM 15506 C CA . GLU D 1 317 ? -8.093 47.418 -27.116 1.000 29.431 297 GLU D CA 1
ATOM 15507 C C . GLU D 1 317 ? -7.043 48.295 -27.794 1.000 27.851 297 GLU D C 1
ATOM 15508 O O . GLU D 1 317 ? -6.381 49.111 -27.156 1.000 26.815 297 GLU D O 1
ATOM 15514 N N . TRP D 1 318 ? -6.883 48.088 -29.099 1.000 27.425 298 TRP D N 1
ATOM 15515 C CA . TRP D 1 318 ? -5.890 48.799 -29.879 1.000 27.269 298 TRP D CA 1
ATOM 15516 C C . TRP D 1 318 ? -6.561 49.883 -30.710 1.000 27.285 298 TRP D C 1
ATOM 15517 O O . TRP D 1 318 ? -7.561 49.617 -31.359 1.000 26.284 298 TRP D O 1
ATOM 15528 N N . ASP D 1 319 ? -6.006 51.097 -30.671 1.000 26.956 299 ASP D N 1
ATOM 15529 C CA . ASP D 1 319 ? -6.550 52.220 -31.413 1.000 28.261 299 ASP D CA 1
ATOM 15530 C C . ASP D 1 319 ? -6.052 52.090 -32.850 1.000 28.793 299 ASP D C 1
ATOM 15531 O O . ASP D 1 319 ? -5.288 51.181 -33.168 1.000 27.331 299 ASP D O 1
ATOM 15536 N N . ASP D 1 320 ? -6.501 52.996 -33.729 1.000 30.887 300 ASP D N 1
ATOM 15537 C CA . ASP D 1 320 ? -6.268 52.824 -35.162 1.000 31.574 300 ASP D CA 1
ATOM 15538 C C . ASP D 1 320 ? -4.793 53.041 -35.505 1.000 30.769 300 ASP D C 1
ATOM 15539 O O . ASP D 1 320 ? -4.324 52.525 -36.501 1.000 30.758 300 ASP D O 1
ATOM 15544 N N . ALA D 1 321 ? -4.050 53.750 -34.657 1.000 29.513 301 ALA D N 1
ATOM 15545 C CA . ALA D 1 321 ? -2.630 53.988 -34.877 1.000 28.560 301 ALA D CA 1
ATOM 15546 C C . ALA D 1 321 ? -1.774 52.876 -34.255 1.000 26.792 301 ALA D C 1
ATOM 15547 O O . ALA D 1 321 ? -0.554 52.967 -34.252 1.000 26.539 301 ALA D O 1
ATOM 15549 N N . GLY D 1 322 ? -2.399 51.828 -33.715 1.000 25.645 302 GLY D N 1
ATOM 15550 C CA . GLY D 1 322 ? -1.662 50.669 -33.234 1.000 25.440 302 GLY D CA 1
ATOM 15551 C C . GLY D 1 322 ? -1.178 50.833 -31.788 1.000 24.255 302 GLY D C 1
ATOM 15552 O O . GLY D 1 322 ? -0.174 50.235 -31.389 1.000 23.994 302 GLY D O 1
ATOM 15553 N N . TRP D 1 323 ? -1.874 51.659 -31.008 1.000 23.798 303 TRP D N 1
ATOM 15554 C CA . TRP D 1 323 ? -1.509 51.886 -29.618 1.000 22.921 303 TRP D CA 1
ATOM 15555 C C . TRP D 1 323 ? -2.528 51.224 -28.699 1.000 22.818 303 TRP D C 1
ATOM 15556 O O . TRP D 1 323 ? -3.724 51.320 -28.949 1.000 22.479 303 TRP D O 1
ATOM 15567 N N . PRO D 1 324 ? -2.086 50.544 -27.609 1.000 22.569 304 PRO D N 1
ATOM 15568 C CA . PRO D 1 324 ? -3.003 49.884 -26.684 1.000 22.389 304 PRO D CA 1
ATOM 15569 C C . PRO D 1 324 ? -3.609 50.879 -25.697 1.000 21.984 304 PRO D C 1
ATOM 15570 O O . PRO D 1 324 ? -2.913 51.762 -25.180 1.000 21.821 304 PRO D O 1
ATOM 15574 N N . ARG D 1 325 ? -4.917 50.716 -25.459 1.000 21.886 305 ARG D N 1
ATOM 15575 C CA . ARG D 1 325 ? -5.683 51.594 -24.593 1.000 21.779 305 ARG D CA 1
ATOM 15576 C C . ARG D 1 325 ? -6.540 50.735 -23.672 1.000 21.566 305 ARG D C 1
ATOM 15577 O O . ARG D 1 325 ? -7.106 49.730 -24.104 1.000 21.285 305 ARG D O 1
ATOM 15585 N N . VAL D 1 326 ? -6.638 51.178 -22.416 1.000 20.632 306 VAL D N 1
ATOM 15586 C CA . VAL D 1 326 ? -7.453 50.481 -21.435 1.000 20.721 306 VAL D CA 1
ATOM 15587 C C . VAL D 1 326 ? -8.922 50.776 -21.701 1.000 21.344 306 VAL D C 1
ATOM 15588 O O . VAL D 1 326 ? -9.292 51.931 -21.907 1.000 21.775 306 VAL D O 1
ATOM 15592 N N . VAL D 1 327 ? -9.741 49.714 -21.678 1.000 22.111 307 VAL D N 1
ATOM 15593 C CA . VAL D 1 327 ? -11.175 49.849 -21.854 1.000 22.639 307 VAL D CA 1
ATOM 15594 C C . VAL D 1 327 ? -11.729 50.535 -20.604 1.000 22.510 307 VAL D C 1
ATOM 15595 O O . VAL D 1 327 ? -11.414 50.127 -19.476 1.000 22.230 307 VAL D O 1
ATOM 15599 N N . GLY D 1 328 ? -12.523 51.593 -20.833 1.000 22.843 308 GLY D N 1
ATOM 15600 C CA . GLY D 1 328 ? -13.130 52.384 -19.780 1.000 22.479 308 GLY D CA 1
ATOM 15601 C C . GLY D 1 328 ? -12.292 53.612 -19.433 1.000 22.470 308 GLY D C 1
ATOM 15602 O O . GLY D 1 328 ? -12.604 54.309 -18.473 1.000 23.630 308 GLY D O 1
ATOM 15603 N N . GLY D 1 329 ? -11.209 53.865 -20.167 1.000 21.740 309 GLY D N 1
ATOM 15604 C CA . GLY D 1 329 ? -10.368 55.021 -19.910 1.000 21.230 309 GLY D CA 1
ATOM 15605 C C . GLY D 1 329 ? -9.151 54.645 -19.076 1.000 20.572 309 GLY D C 1
ATOM 15606 O O . GLY D 1 329 ? -9.085 53.550 -18.542 1.000 20.023 309 GLY D O 1
ATOM 15607 N N . HIS D 1 330 ? -8.203 55.570 -18.928 1.000 20.650 310 HIS D N 1
ATOM 15608 C CA . HIS D 1 330 ? -6.885 55.259 -18.374 1.000 20.551 310 HIS D CA 1
ATOM 15609 C C . HIS D 1 330 ? -6.938 54.926 -16.880 1.000 19.497 310 HIS D C 1
ATOM 15610 O O . HIS D 1 330 ? -5.948 54.442 -16.339 1.000 18.936 310 HIS D O 1
ATOM 15617 N N . GLY D 1 331 ? -8.082 55.129 -16.217 1.000 19.262 311 GLY D N 1
ATOM 15618 C CA . GLY D 1 331 ? -8.235 54.742 -14.814 1.000 19.394 311 GLY D CA 1
ATOM 15619 C C . GLY D 1 331 ? -8.684 53.285 -14.658 1.000 19.011 311 GLY D C 1
ATOM 15620 O O . GLY D 1 331 ? -8.617 52.727 -13.575 1.000 18.166 311 GLY D O 1
ATOM 15621 N N . GLY D 1 332 ? -9.139 52.675 -15.765 1.000 18.986 312 GLY D N 1
ATOM 15622 C CA . GLY D 1 332 ? -9.632 51.313 -15.739 1.000 19.532 312 GLY D CA 1
ATOM 15623 C C . GLY D 1 332 ? -11.056 51.240 -15.181 1.000 20.447 312 GLY D C 1
ATOM 15624 O O . GLY D 1 332 ? -11.710 52.261 -14.992 1.000 20.228 312 GLY D O 1
ATOM 15625 N N . GLN D 1 333 ? -11.522 50.007 -14.947 1.000 21.159 313 GLN D N 1
ATOM 15626 C CA . GLN D 1 333 ? -12.871 49.733 -14.492 1.000 21.711 313 GLN D CA 1
ATOM 15627 C C . GLN D 1 333 ? -12.815 48.802 -13.287 1.000 21.618 313 GLN D C 1
ATOM 15628 O O . GLN D 1 333 ? -11.867 48.028 -13.128 1.000 20.692 313 GLN D O 1
ATOM 15634 N N . VAL D 1 334 ? -13.868 48.873 -12.460 1.000 21.733 314 VAL D N 1
ATOM 15635 C CA . VAL D 1 334 ? -14.020 47.973 -11.334 1.000 21.845 314 VAL D CA 1
ATOM 15636 C C . VAL D 1 334 ? -14.436 46.600 -11.852 1.000 22.627 314 VAL D C 1
ATOM 15637 O O . VAL D 1 334 ? -13.899 45.572 -11.432 1.000 22.076 314 VAL D O 1
ATOM 15641 N N . GLU D 1 335 ? -15.402 46.600 -12.774 1.000 24.199 315 GLU D N 1
ATOM 15642 C CA . GLU D 1 335 ? -15.898 45.351 -13.336 1.000 26.563 315 GLU D CA 1
ATOM 15643 C C . GLU D 1 335 ? -15.562 45.283 -14.818 1.000 25.667 315 GLU D C 1
ATOM 15644 O O . GLU D 1 335 ? -15.751 46.258 -15.520 1.000 23.745 315 GLU D O 1
ATOM 15650 N N . VAL D 1 336 ? -15.075 44.120 -15.256 1.000 25.696 316 VAL D N 1
ATOM 15651 C CA . VAL D 1 336 ? -14.507 43.972 -16.585 1.000 25.833 316 VAL D CA 1
ATOM 15652 C C . VAL D 1 336 ? -15.045 42.692 -17.208 1.000 26.397 316 VAL D C 1
ATOM 15653 O O . VAL D 1 336 ? -15.091 41.666 -16.536 1.000 26.534 316 VAL D O 1
ATOM 15657 N N . ASP D 1 337 ? -15.389 42.770 -18.506 1.000 26.600 317 ASP D N 1
ATOM 15658 C CA . ASP D 1 337 ? -15.854 41.610 -19.254 1.000 27.047 317 ASP D CA 1
ATOM 15659 C C . ASP D 1 337 ? -14.759 40.555 -19.336 1.000 26.176 317 ASP D C 1
ATOM 15660 O O . ASP D 1 337 ? -13.626 40.851 -19.723 1.000 25.951 317 ASP D O 1
ATOM 15665 N N . ALA D 1 338 ? -15.136 39.320 -19.001 1.000 25.943 318 ALA D N 1
ATOM 15666 C CA . ALA D 1 338 ? -14.228 38.190 -19.061 1.000 26.230 318 ALA D CA 1
ATOM 15667 C C . ALA D 1 338 ? -13.975 37.825 -20.516 1.000 27.458 318 ALA D C 1
ATOM 15668 O O . ALA D 1 338 ? -14.727 38.240 -21.390 1.000 27.526 318 ALA D O 1
ATOM 15670 N N . PRO D 1 339 ? -12.907 37.059 -20.833 1.000 28.625 319 PRO D N 1
ATOM 15671 C CA . PRO D 1 339 ? -12.647 36.649 -22.212 1.000 29.047 319 PRO D CA 1
ATOM 15672 C C . PRO D 1 339 ? -13.853 35.930 -22.819 1.000 30.883 319 PRO D C 1
ATOM 15673 O O . PRO D 1 339 ? -14.536 35.194 -22.110 1.000 30.241 319 PRO D O 1
ATOM 15677 N N . LYS D 1 340 ? -14.094 36.151 -24.127 1.000 32.102 320 LYS D N 1
ATOM 15678 C CA . LYS D 1 340 ? -15.171 35.464 -24.842 1.000 35.887 320 LYS D CA 1
ATOM 15679 C C . LYS D 1 340 ? -15.024 33.946 -24.766 1.000 34.553 320 LYS D C 1
ATOM 15680 O O . LYS D 1 340 ? -16.010 33.234 -24.640 1.000 34.199 320 LYS D O 1
ATOM 15686 N N . ASP D 1 341 ? -13.781 33.462 -24.828 1.000 35.201 321 ASP D N 1
ATOM 15687 C CA . ASP D 1 341 ? -13.489 32.036 -24.806 1.000 36.842 321 ASP D CA 1
ATOM 15688 C C . ASP D 1 341 ? -13.179 31.554 -23.385 1.000 35.047 321 ASP D C 1
ATOM 15689 O O . ASP D 1 341 ? -12.618 30.481 -23.207 1.000 36.041 321 ASP D O 1
ATOM 15694 N N . ALA D 1 342 ? -13.561 32.323 -22.364 1.000 34.665 322 ALA D N 1
ATOM 15695 C CA . ALA D 1 342 ? -13.308 31.936 -20.979 1.000 34.456 322 ALA D CA 1
ATOM 15696 C C . ALA D 1 342 ? -13.806 30.522 -20.693 1.000 34.914 322 ALA D C 1
ATOM 15697 O O . ALA D 1 342 ? -14.909 30.181 -21.101 1.000 33.751 322 ALA D O 1
ATOM 15699 N N . ILE D 1 343 ? -12.988 29.719 -19.999 1.000 34.817 323 ILE D N 1
ATOM 15700 C CA . ILE D 1 343 ? -13.396 28.416 -19.485 1.000 36.672 323 ILE D CA 1
ATOM 15701 C C . ILE D 1 343 ? -13.582 28.550 -17.969 1.000 37.412 323 ILE D C 1
ATOM 15702 O O . ILE D 1 343 ? -12.661 28.944 -17.267 1.000 35.377 323 ILE D O 1
ATOM 15707 N N . GLU D 1 344 ? -14.786 28.240 -17.477 1.000 38.981 324 GLU D N 1
ATOM 15708 C CA . GLU D 1 344 ? -15.138 28.492 -16.083 1.000 39.781 324 GLU D CA 1
ATOM 15709 C C . GLU D 1 344 ? -14.175 27.759 -15.154 1.000 37.846 324 GLU D C 1
ATOM 15710 O O . GLU D 1 344 ? -13.933 26.570 -15.323 1.000 38.328 324 GLU D O 1
ATOM 15716 N N . THR D 1 345 ? -13.613 28.490 -14.186 1.000 34.891 325 THR D N 1
ATOM 15717 C CA . THR D 1 345 ? -12.684 27.924 -13.230 1.000 33.250 325 THR D CA 1
ATOM 15718 C C . THR D 1 345 ? -13.376 27.908 -11.870 1.000 31.559 325 THR D C 1
ATOM 15719 O O . THR D 1 345 ? -13.973 28.890 -11.459 1.000 29.578 325 THR D O 1
ATOM 15723 N N . THR D 1 346 ? -13.331 26.755 -11.214 1.000 31.868 326 THR D N 1
ATOM 15724 C CA . THR D 1 346 ? -13.894 26.619 -9.884 1.000 32.231 326 THR D CA 1
ATOM 15725 C C . THR D 1 346 ? -12.819 27.057 -8.902 1.000 31.557 326 THR D C 1
ATOM 15726 O O . THR D 1 346 ? -11.662 26.671 -9.023 1.000 30.800 326 THR D O 1
ATOM 15730 N N . ALA D 1 347 ? -13.222 27.916 -7.967 1.000 32.164 327 ALA D N 1
ATOM 15731 C CA . ALA D 1 347 ? -12.336 28.426 -6.947 1.000 32.889 327 ALA D CA 1
ATOM 15732 C C . ALA D 1 347 ? -13.140 28.580 -5.666 1.000 33.503 327 ALA D C 1
ATOM 15733 O O . ALA D 1 347 ? -14.361 28.685 -5.725 1.000 32.942 327 ALA D O 1
ATOM 15735 N N . PRO D 1 348 ? -12.483 28.628 -4.479 1.000 34.458 328 PRO D N 1
ATOM 15736 C CA . PRO D 1 348 ? -13.195 28.909 -3.224 1.000 33.634 328 PRO D CA 1
ATOM 15737 C C . PRO D 1 348 ? -14.022 30.186 -3.375 1.000 33.459 328 PRO D C 1
ATOM 15738 O O . PRO D 1 348 ? -13.660 31.072 -4.138 1.000 32.130 328 PRO D O 1
ATOM 15742 N N . LYS D 1 349 ? -15.146 30.279 -2.656 1.000 34.280 329 LYS D N 1
ATOM 15743 C CA . LYS D 1 349 ? -16.061 31.396 -2.830 1.000 34.097 329 LYS D CA 1
ATOM 15744 C C . LYS D 1 349 ? -15.438 32.674 -2.261 1.000 31.971 329 LYS D C 1
ATOM 15745 O O . LYS D 1 349 ? -15.765 33.764 -2.720 1.000 32.867 329 LYS D O 1
ATOM 15751 N N . ASP D 1 350 ? -14.586 32.539 -1.235 1.000 29.443 330 ASP D N 1
ATOM 15752 C CA . ASP D 1 350 ? -13.850 33.659 -0.653 1.000 26.689 330 ASP D CA 1
ATOM 15753 C C . ASP D 1 350 ? -12.506 33.150 -0.122 1.000 24.230 330 ASP D C 1
ATOM 15754 O O . ASP D 1 350 ? -12.119 32.027 -0.434 1.000 23.779 330 ASP D O 1
ATOM 15759 N N . HIS D 1 351 ? -11.791 33.959 0.681 1.000 21.931 331 HIS D N 1
ATOM 15760 C CA . HIS D 1 351 ? -10.475 33.553 1.155 1.000 20.711 331 HIS D CA 1
ATOM 15761 C C . HIS D 1 351 ? -10.503 33.166 2.628 1.000 19.839 331 HIS D C 1
ATOM 15762 O O . HIS D 1 351 ? -9.463 33.146 3.257 1.000 19.044 331 HIS D O 1
ATOM 15769 N N . SER D 1 352 ? -11.684 32.846 3.169 1.000 20.062 332 SER D N 1
ATOM 15770 C CA . SER D 1 352 ? -11.791 32.298 4.518 1.000 20.041 332 SER D CA 1
ATOM 15771 C C . SER D 1 352 ? -10.945 31.037 4.649 1.000 20.826 332 SER D C 1
ATOM 15772 O O . SER D 1 352 ? -10.668 30.344 3.681 1.000 21.221 332 SER D O 1
ATOM 15775 N N . GLN D 1 353 ? -10.495 30.750 5.869 1.000 21.512 333 GLN D N 1
ATOM 15776 C CA . GLN D 1 353 ? -9.611 29.618 6.113 1.000 21.984 333 GLN D CA 1
ATOM 15777 C C . GLN D 1 353 ? -10.003 28.968 7.433 1.000 23.256 333 GLN D C 1
ATOM 15778 O O . GLN D 1 353 ? -10.137 29.668 8.425 1.000 23.810 333 GLN D O 1
ATOM 15784 N N . HIS D 1 354 ? -10.217 27.652 7.431 1.000 24.896 334 HIS D N 1
ATOM 15785 C CA . HIS D 1 354 ? -10.608 26.916 8.632 1.000 26.974 334 HIS D CA 1
ATOM 15786 C C . HIS D 1 354 ? -9.627 25.761 8.789 1.000 25.707 334 HIS D C 1
ATOM 15787 O O . HIS D 1 354 ? -9.724 24.750 8.094 1.000 27.312 334 HIS D O 1
ATOM 15794 N N . ASP D 1 355 ? -8.628 25.953 9.639 1.000 24.301 335 ASP D N 1
ATOM 15795 C CA . ASP D 1 355 ? -7.508 25.039 9.711 1.000 24.495 335 ASP D CA 1
ATOM 15796 C C . ASP D 1 355 ? -7.519 24.291 11.042 1.000 24.898 335 ASP D C 1
ATOM 15797 O O . ASP D 1 355 ? -7.393 24.925 12.076 1.000 23.845 335 ASP D O 1
ATOM 15802 N N . ASP D 1 356 ? -7.614 22.958 10.972 1.000 25.914 336 ASP D N 1
ATOM 15803 C CA . ASP D 1 356 ? -7.582 22.062 12.118 1.000 27.097 336 ASP D CA 1
ATOM 15804 C C . ASP D 1 356 ? -6.169 21.564 12.401 1.000 24.189 336 ASP D C 1
ATOM 15805 O O . ASP D 1 356 ? -5.956 20.874 13.389 1.000 23.970 336 ASP D O 1
ATOM 15810 N N . PHE D 1 357 ? -5.214 21.886 11.527 1.000 23.028 337 PHE D N 1
ATOM 15811 C CA . PHE D 1 357 ? -3.839 21.424 11.641 1.000 22.524 337 PHE D CA 1
ATOM 15812 C C . PHE D 1 357 ? -3.809 19.902 11.634 1.000 24.182 337 PHE D C 1
ATOM 15813 O O . PHE D 1 357 ? -3.016 19.288 12.338 1.000 23.242 337 PHE D O 1
ATOM 15821 N N . ASP D 1 358 ? -4.675 19.340 10.787 1.000 26.418 338 ASP D N 1
ATOM 15822 C CA . ASP D 1 358 ? -4.850 17.911 10.615 1.000 30.006 338 ASP D CA 1
ATOM 15823 C C . ASP D 1 358 ? -3.745 17.351 9.711 1.000 29.028 338 ASP D C 1
ATOM 15824 O O . ASP D 1 358 ? -3.450 16.165 9.772 1.000 32.036 338 ASP D O 1
ATOM 15829 N N . GLN D 1 359 ? -3.129 18.197 8.876 1.000 27.308 339 GLN D N 1
ATOM 15830 C CA . GLN D 1 359 ? -2.224 17.740 7.833 1.000 26.596 339 GLN D CA 1
ATOM 15831 C C . GLN D 1 359 ? -0.785 17.933 8.288 1.000 25.066 339 GLN D C 1
ATOM 15832 O O . GLN D 1 359 ? -0.500 18.866 9.032 1.000 24.088 339 GLN D O 1
ATOM 15838 N N . PRO D 1 360 ? 0.169 17.096 7.827 1.000 24.347 340 PRO D N 1
ATOM 15839 C CA . PRO D 1 360 ? 1.573 17.257 8.187 1.000 24.338 340 PRO D CA 1
ATOM 15840 C C . PRO D 1 360 ? 2.334 18.398 7.516 1.000 24.214 340 PRO D C 1
ATOM 15841 O O . PRO D 1 360 ? 3.474 18.651 7.887 1.000 24.657 340 PRO D O 1
ATOM 15845 N N . THR D 1 361 ? 1.714 19.097 6.561 1.000 24.807 341 THR D N 1
ATOM 15846 C CA . THR D 1 361 ? 2.330 20.285 5.968 1.000 25.463 341 THR D CA 1
ATOM 15847 C C . THR D 1 361 ? 1.354 21.458 6.064 1.000 23.645 341 THR D C 1
ATOM 15848 O O . THR D 1 361 ? 0.150 21.257 6.155 1.000 23.687 341 THR D O 1
ATOM 15852 N N . LEU D 1 362 ? 1.887 22.678 6.060 1.000 22.272 342 LEU D N 1
ATOM 15853 C CA . LEU D 1 362 ? 1.089 23.881 6.246 1.000 21.819 342 LEU D CA 1
ATOM 15854 C C . LEU D 1 362 ? 0.195 24.121 5.028 1.000 21.475 342 LEU D C 1
ATOM 15855 O O . LEU D 1 362 ? 0.629 23.979 3.897 1.000 21.287 342 LEU D O 1
ATOM 15860 N N . ASP D 1 363 ? -1.062 24.499 5.264 1.000 20.921 343 ASP D N 1
ATOM 15861 C CA . ASP D 1 363 ? -1.920 25.089 4.246 1.000 21.195 343 ASP D CA 1
ATOM 15862 C C . ASP D 1 363 ? -1.120 26.160 3.489 1.000 19.791 343 ASP D C 1
ATOM 15863 O O . ASP D 1 363 ? -0.356 26.922 4.087 1.000 19.068 343 ASP D O 1
ATOM 15868 N N . LEU D 1 364 ? -1.325 26.226 2.169 1.000 19.036 344 LEU D N 1
ATOM 15869 C CA . LEU D 1 364 ? -0.526 27.054 1.273 1.000 18.455 344 LEU D CA 1
ATOM 15870 C C . LEU D 1 364 ? -0.716 28.551 1.543 1.000 17.027 344 LEU D C 1
ATOM 15871 O O . LEU D 1 364 ? 0.138 29.354 1.155 1.000 16.613 344 LEU D O 1
ATOM 15876 N N . ASN D 1 365 ? -1.825 28.938 2.173 1.000 16.422 345 ASN D N 1
ATOM 15877 C CA . ASN D 1 365 ? -2.066 30.339 2.509 1.000 16.315 345 ASN D CA 1
ATOM 15878 C C . ASN D 1 365 ? -1.137 30.846 3.618 1.000 15.312 345 ASN D C 1
ATOM 15879 O O . ASN D 1 365 ? -0.994 32.062 3.761 1.000 15.143 345 ASN D O 1
ATOM 15884 N N . TRP D 1 366 ? -0.563 29.928 4.417 1.000 14.626 346 TRP D N 1
ATOM 15885 C CA . TRP D 1 366 ? 0.376 30.298 5.461 1.000 14.001 346 TRP D CA 1
ATOM 15886 C C . TRP D 1 366 ? 1.733 30.667 4.863 1.000 13.886 346 TRP D C 1
ATOM 15887 O O . TRP D 1 366 ? 2.202 29.999 3.958 1.000 13.968 346 TRP D O 1
ATOM 15898 N N . ASN D 1 367 ? 2.370 31.695 5.424 1.000 13.732 347 ASN D N 1
ATOM 15899 C CA . ASN D 1 367 ? 3.736 32.060 5.103 1.000 13.655 347 ASN D CA 1
ATOM 15900 C C . ASN D 1 367 ? 4.541 32.215 6.408 1.000 13.634 347 ASN D C 1
ATOM 15901 O O . ASN D 1 367 ? 3.985 32.438 7.494 1.000 13.629 347 ASN D O 1
ATOM 15906 N N . THR D 1 368 ? 5.866 32.123 6.298 1.000 13.640 348 THR D N 1
ATOM 15907 C CA . THR D 1 368 ? 6.771 32.419 7.399 1.000 13.634 348 THR D CA 1
ATOM 15908 C C . THR D 1 368 ? 7.558 33.680 7.053 1.000 13.508 348 THR D C 1
ATOM 15909 O O . THR D 1 368 ? 7.569 34.141 5.881 1.000 13.441 348 THR D O 1
ATOM 15913 N N . LEU D 1 369 ? 8.226 34.248 8.047 1.000 13.498 349 LEU D N 1
ATOM 15914 C CA . LEU D 1 369 ? 9.117 35.364 7.808 1.000 13.423 349 LEU D CA 1
ATOM 15915 C C . LEU D 1 369 ? 10.477 34.824 7.395 1.000 13.515 349 LEU D C 1
ATOM 15916 O O . LEU D 1 369 ? 11.132 34.139 8.191 1.000 13.639 349 LEU D O 1
ATOM 15921 N N . ARG D 1 370 ? 10.855 35.101 6.123 1.000 13.474 350 ARG D N 1
ATOM 15922 C CA . ARG D 1 370 ? 12.223 35.065 5.623 1.000 13.548 350 ARG D CA 1
ATOM 15923 C C . ARG D 1 370 ? 12.770 33.653 5.389 1.000 14.296 350 ARG D C 1
ATOM 15924 O O . ARG D 1 370 ? 13.559 33.474 4.455 1.000 14.513 350 ARG D O 1
ATOM 15932 N N . GLN D 1 371 ? 12.373 32.677 6.224 1.000 14.804 351 GLN D N 1
ATOM 15933 C CA . GLN D 1 371 ? 12.980 31.361 6.269 1.000 15.682 351 GLN D CA 1
ATOM 15934 C C . GLN D 1 371 ? 11.895 30.289 6.220 1.000 15.680 351 GLN D C 1
ATOM 15935 O O . GLN D 1 371 ? 10.773 30.528 6.670 1.000 15.628 351 GLN D O 1
ATOM 15941 N N . PRO D 1 372 ? 12.208 29.065 5.734 1.000 15.935 352 PRO D N 1
ATOM 15942 C CA . PRO D 1 372 ? 11.228 27.970 5.721 1.000 16.175 352 PRO D CA 1
ATOM 15943 C C . PRO D 1 372 ? 10.763 27.541 7.118 1.000 16.626 352 PRO D C 1
ATOM 15944 O O . PRO D 1 372 ? 11.480 27.724 8.110 1.000 15.644 352 PRO D O 1
ATOM 15948 N N . PHE D 1 373 ? 9.562 26.953 7.173 1.000 17.196 353 PHE D N 1
ATOM 15949 C CA . PHE D 1 373 ? 9.063 26.350 8.398 1.000 18.401 353 PHE D CA 1
ATOM 15950 C C . PHE D 1 373 ? 9.833 25.054 8.657 1.000 19.731 353 PHE D C 1
ATOM 15951 O O . PHE D 1 373 ? 9.555 24.045 8.009 1.000 21.614 353 PHE D O 1
ATOM 15959 N N . THR D 1 374 ? 10.843 25.096 9.530 1.000 19.607 354 THR D N 1
ATOM 15960 C CA . THR D 1 374 ? 11.654 23.921 9.823 1.000 19.897 354 THR D CA 1
ATOM 15961 C C . THR D 1 374 ? 11.283 23.387 11.203 1.000 19.624 354 THR D C 1
ATOM 15962 O O . THR D 1 374 ? 10.500 24.005 11.914 1.000 19.793 354 THR D O 1
ATOM 15966 N N . ALA D 1 375 ? 11.898 22.271 11.593 1.000 20.233 355 ALA D N 1
ATOM 15967 C CA . ALA D 1 375 ? 11.688 21.652 12.891 1.000 20.844 355 ALA D CA 1
ATOM 15968 C C . ALA D 1 375 ? 12.085 22.607 14.023 1.000 20.990 355 ALA D C 1
ATOM 15969 O O . ALA D 1 375 ? 11.565 22.513 15.128 1.000 20.455 355 ALA D O 1
ATOM 15971 N N . GLN D 1 376 ? 13.004 23.537 13.731 1.000 22.047 356 GLN D N 1
ATOM 15972 C CA . GLN D 1 376 ? 13.469 24.555 14.671 1.000 22.641 356 GLN D CA 1
ATOM 15973 C C . GLN D 1 376 ? 12.338 25.526 15.022 1.000 21.126 356 GLN D C 1
ATOM 15974 O O . GLN D 1 376 ? 12.284 26.020 16.136 1.000 20.533 356 GLN D O 1
ATOM 15980 N N . MET D 1 377 ? 11.440 25.818 14.069 1.000 20.255 357 MET D N 1
ATOM 15981 C CA . MET D 1 377 ? 10.305 26.696 14.330 1.000 19.665 357 MET D CA 1
ATOM 15982 C C . MET D 1 377 ? 9.159 25.930 14.977 1.000 19.617 357 MET D C 1
ATOM 15983 O O . MET D 1 377 ? 8.354 26.499 15.716 1.000 20.045 357 MET D O 1
ATOM 15988 N N . GLY D 1 378 ? 9.065 24.634 14.677 1.000 19.835 358 GLY D N 1
ATOM 15989 C CA . GLY D 1 378 ? 7.996 23.809 15.213 1.000 19.678 358 GLY D CA 1
ATOM 15990 C C . GLY D 1 378 ? 7.531 22.758 14.208 1.000 19.601 358 GLY D C 1
ATOM 15991 O O . GLY D 1 378 ? 8.303 22.330 13.358 1.000 19.191 358 GLY D O 1
ATOM 15992 N N . SER D 1 379 ? 6.265 22.351 14.348 1.000 19.508 359 SER D N 1
ATOM 15993 C CA . SER D 1 379 ? 5.711 21.237 13.593 1.000 19.651 359 SER D CA 1
ATOM 15994 C C . SER D 1 379 ? 4.201 21.419 13.481 1.000 19.476 359 SER D C 1
ATOM 15995 O O . SER D 1 379 ? 3.581 22.147 14.253 1.000 19.173 359 SER D O 1
ATOM 15998 N N . VAL D 1 380 ? 3.622 20.762 12.480 1.000 19.425 360 VAL D N 1
ATOM 15999 C CA . VAL D 1 380 ? 2.184 20.755 12.300 1.000 19.441 360 VAL D CA 1
ATOM 16000 C C . VAL D 1 380 ? 1.764 19.336 11.947 1.000 19.842 360 VAL D C 1
ATOM 16001 O O . VAL D 1 380 ? 2.490 18.602 11.266 1.000 20.103 360 VAL D O 1
ATOM 16005 N N . GLY D 1 381 ? 0.588 18.954 12.444 1.000 20.381 361 GLY D N 1
ATOM 16006 C CA . GLY D 1 381 ? 0.044 17.640 12.161 1.000 21.003 361 GLY D CA 1
ATOM 16007 C C . GLY D 1 381 ? -0.691 17.081 13.361 1.000 21.085 361 GLY D C 1
ATOM 16008 O O . GLY D 1 381 ? -0.538 17.600 14.461 1.000 21.057 361 GLY D O 1
ATOM 16009 N N . ASN D 1 382 ? -1.530 16.072 13.109 1.000 21.661 362 ASN D N 1
ATOM 16010 C CA . ASN D 1 382 ? -2.310 15.395 14.139 1.000 22.530 362 ASN D CA 1
ATOM 16011 C C . ASN D 1 382 ? -3.175 16.374 14.928 1.000 22.563 362 ASN D C 1
ATOM 16012 O O . ASN D 1 382 ? -3.448 16.107 16.089 1.000 22.853 362 ASN D O 1
ATOM 16017 N N . GLY D 1 383 ? -3.642 17.477 14.310 1.000 22.408 363 GLY D N 1
ATOM 16018 C CA . GLY D 1 383 ? -4.635 18.332 14.950 1.000 21.787 363 GLY D CA 1
ATOM 16019 C C . GLY D 1 383 ? -4.029 19.504 15.727 1.000 21.061 363 GLY D C 1
ATOM 16020 O O . GLY D 1 383 ? -4.766 20.276 16.327 1.000 20.809 363 GLY D O 1
ATOM 16021 N N . GLU D 1 384 ? -2.698 19.665 15.676 1.000 20.777 364 GLU D N 1
ATOM 16022 C CA . GLU D 1 384 ? -2.025 20.706 16.446 1.000 20.766 364 GLU D CA 1
ATOM 16023 C C . GLU D 1 384 ? -0.898 21.349 15.642 1.000 19.437 364 GLU D C 1
ATOM 16024 O O . GLU D 1 384 ? -0.193 20.679 14.888 1.000 19.277 364 GLU D O 1
ATOM 16030 N N . LEU D 1 385 ? -0.767 22.672 15.826 1.000 18.435 365 LEU D N 1
ATOM 16031 C CA . LEU D 1 385 ? 0.419 23.430 15.460 1.000 17.921 365 LEU D CA 1
ATOM 16032 C C . LEU D 1 385 ? 1.235 23.630 16.727 1.000 18.268 365 LEU D C 1
ATOM 16033 O O . LEU D 1 385 ? 0.693 24.099 17.729 1.000 18.053 365 LEU D O 1
ATOM 16038 N N . LYS D 1 386 ? 2.514 23.246 16.666 1.000 18.652 366 LYS D N 1
ATOM 16039 C CA . LYS D 1 386 ? 3.457 23.537 17.725 1.000 19.042 366 LYS D CA 1
ATOM 16040 C C . LYS D 1 386 ? 4.437 24.567 17.194 1.000 18.025 366 LYS D C 1
ATOM 16041 O O . LYS D 1 386 ? 5.041 24.376 16.143 1.000 17.928 366 LYS D O 1
ATOM 16047 N N . LEU D 1 387 ? 4.542 25.696 17.903 1.000 16.742 367 LEU D N 1
ATOM 16048 C CA . LEU D 1 387 ? 5.567 26.671 17.607 1.000 15.883 367 LEU D CA 1
ATOM 16049 C C . LEU D 1 387 ? 6.531 26.699 18.778 1.000 15.799 367 LEU D C 1
ATOM 16050 O O . LEU D 1 387 ? 6.094 26.841 19.911 1.000 15.794 367 LEU D O 1
ATOM 16055 N N . ILE D 1 388 ? 7.815 26.525 18.470 1.000 15.638 368 ILE D N 1
ATOM 16056 C CA . ILE D 1 388 ? 8.883 26.628 19.441 1.000 15.730 368 ILE D CA 1
ATOM 16057 C C . ILE D 1 388 ? 9.295 28.096 19.527 1.000 15.658 368 ILE D C 1
ATOM 16058 O O . ILE D 1 388 ? 9.767 28.698 18.553 1.000 15.419 368 ILE D O 1
ATOM 16063 N N . GLY D 1 389 ? 9.109 28.683 20.710 1.000 15.718 369 GLY D N 1
ATOM 16064 C CA . GLY D 1 389 ? 9.482 30.067 20.941 1.000 15.636 369 GLY D CA 1
ATOM 16065 C C . GLY D 1 389 ? 10.946 30.324 20.601 1.000 15.858 369 GLY D C 1
ATOM 16066 O O . GLY D 1 389 ? 11.833 29.672 21.134 1.000 16.114 369 GLY D O 1
ATOM 16067 N N . GLN D 1 390 ? 11.185 31.255 19.675 1.000 15.879 370 GLN D N 1
ATOM 16068 C CA . GLN D 1 390 ? 12.520 31.754 19.371 1.000 16.204 370 GLN D CA 1
ATOM 16069 C C . GLN D 1 390 ? 12.475 33.283 19.479 1.000 16.276 370 GLN D C 1
ATOM 16070 O O . GLN D 1 390 ? 12.001 33.805 20.488 1.000 16.334 370 GLN D O 1
ATOM 16076 N N . GLN D 1 391 ? 12.884 34.008 18.419 1.000 16.191 371 GLN D N 1
ATOM 16077 C CA . GLN D 1 391 ? 13.017 35.456 18.498 1.000 16.124 371 GLN D CA 1
ATOM 16078 C C . GLN D 1 391 ? 11.659 36.124 18.313 1.000 15.133 371 GLN D C 1
ATOM 16079 O O . GLN D 1 391 ? 10.730 35.525 17.775 1.000 14.942 371 GLN D O 1
ATOM 16085 N N . THR D 1 392 ? 11.579 37.381 18.755 1.000 14.363 372 THR D N 1
ATOM 16086 C CA . THR D 1 392 ? 10.354 38.160 18.687 1.000 14.127 372 THR D CA 1
ATOM 16087 C C . THR D 1 392 ? 10.105 38.607 17.249 1.000 13.929 372 THR D C 1
ATOM 16088 O O . THR D 1 392 ? 10.998 38.555 16.412 1.000 13.909 372 THR D O 1
ATOM 16092 N N . MET D 1 393 ? 8.882 39.089 17.025 1.000 13.809 373 MET D N 1
ATOM 16093 C CA . MET D 1 393 ? 8.467 39.675 15.761 1.000 13.641 373 MET D CA 1
ATOM 16094 C C . MET D 1 393 ? 9.307 40.895 15.372 1.000 13.614 373 MET D C 1
ATOM 16095 O O . MET D 1 393 ? 9.227 41.349 14.224 1.000 13.497 373 MET D O 1
ATOM 16100 N N . SER D 1 394 ? 10.095 41.423 16.322 1.000 13.745 374 SER D N 1
ATOM 16101 C CA . SER D 1 394 ? 10.982 42.535 16.060 1.000 13.768 374 SER D CA 1
ATOM 16102 C C . SER D 1 394 ? 12.284 42.099 15.370 1.000 13.808 374 SER D C 1
ATOM 16103 O O . SER D 1 394 ? 13.052 42.966 14.993 1.000 13.832 374 SER D O 1
ATOM 16106 N N . SER D 1 395 ? 12.526 40.785 15.199 1.000 13.835 375 SER D N 1
ATOM 16107 C CA . SER D 1 395 ? 13.767 40.249 14.667 1.000 13.912 375 SER D CA 1
ATOM 16108 C C . SER D 1 395 ? 13.671 39.925 13.171 1.000 13.777 375 SER D C 1
ATOM 16109 O O . SER D 1 395 ? 12.627 39.477 12.713 1.000 13.664 375 SER D O 1
ATOM 16112 N N . ASN D 1 396 ? 14.806 40.048 12.468 1.000 13.825 376 ASN D N 1
ATOM 16113 C CA . ASN D 1 396 ? 14.939 39.592 11.093 1.000 13.748 376 ASN D CA 1
ATOM 16114 C C . ASN D 1 396 ? 15.532 38.187 11.034 1.000 13.866 376 ASN D C 1
ATOM 16115 O O . ASN D 1 396 ? 15.923 37.744 9.960 1.000 13.857 376 ASN D O 1
ATOM 16120 N N . PHE D 1 397 ? 15.576 37.488 12.176 1.000 13.994 377 PHE D N 1
ATOM 16121 C CA . PHE D 1 397 ? 16.191 36.176 12.286 1.000 14.329 377 PHE D CA 1
ATOM 16122 C C . PHE D 1 397 ? 15.344 35.253 13.164 1.000 14.742 377 PHE D C 1
ATOM 16123 O O . PHE D 1 397 ? 14.981 35.617 14.292 1.000 14.729 377 PHE D O 1
ATOM 16131 N N . ASP D 1 398 ? 15.060 34.046 12.664 1.000 14.937 378 ASP D N 1
ATOM 16132 C CA . ASP D 1 398 ? 14.565 32.942 13.473 1.000 15.096 378 ASP D CA 1
ATOM 16133 C C . ASP D 1 398 ? 13.326 33.347 14.272 1.000 14.704 378 ASP D C 1
ATOM 16134 O O . ASP D 1 398 ? 13.316 33.274 15.502 1.000 14.732 378 ASP D O 1
ATOM 16139 N N . VAL D 1 399 ? 12.253 33.693 13.563 1.000 14.075 379 VAL D N 1
ATOM 16140 C CA . VAL D 1 399 ? 10.985 33.994 14.180 1.000 14.006 379 VAL D CA 1
ATOM 16141 C C . VAL D 1 399 ? 10.007 32.846 13.915 1.000 14.031 379 VAL D C 1
ATOM 16142 O O . VAL D 1 399 ? 9.684 32.580 12.769 1.000 13.958 379 VAL D O 1
ATOM 16146 N N . SER D 1 400 ? 9.527 32.206 14.987 1.000 14.156 380 SER D N 1
ATOM 16147 C CA . SER D 1 400 ? 8.554 31.136 14.909 1.000 14.219 380 SER D CA 1
ATOM 16148 C C . SER D 1 400 ? 7.170 31.764 14.832 1.000 14.088 380 SER D C 1
ATOM 16149 O O . SER D 1 400 ? 6.489 32.002 15.846 1.000 14.122 380 SER D O 1
ATOM 16152 N N . LEU D 1 401 ? 6.775 32.023 13.580 1.000 13.957 381 LEU D N 1
ATOM 16153 C CA . LEU D 1 401 ? 5.533 32.684 13.263 1.000 13.840 381 LEU D CA 1
ATOM 16154 C C . LEU D 1 401 ? 5.010 32.111 11.947 1.000 13.820 381 LEU D C 1
ATOM 16155 O O . LEU D 1 401 ? 5.792 31.929 11.012 1.000 13.802 381 LEU D O 1
ATOM 16160 N N . ILE D 1 402 ? 3.699 31.858 11.876 1.000 13.843 382 ILE D N 1
ATOM 16161 C CA . ILE D 1 402 ? 3.043 31.640 10.603 1.000 13.819 382 ILE D CA 1
ATOM 16162 C C . ILE D 1 402 ? 1.906 32.654 10.472 1.000 13.720 382 ILE D C 1
ATOM 16163 O O . ILE D 1 402 ? 1.220 32.949 11.439 1.000 13.743 382 ILE D O 1
ATOM 16168 N N . ALA D 1 403 ? 1.707 33.176 9.252 1.000 13.632 383 ALA D N 1
ATOM 16169 C CA . ALA D 1 403 ? 0.686 34.189 9.045 1.000 13.557 383 ALA D CA 1
ATOM 16170 C C . ALA D 1 403 ? 0.168 34.146 7.617 1.000 13.556 383 ALA D C 1
ATOM 16171 O O . ALA D 1 403 ? 0.829 33.643 6.710 1.000 13.570 383 ALA D O 1
ATOM 16173 N N . ARG D 1 404 ? -1.029 34.705 7.452 1.000 13.560 384 ARG D N 1
ATOM 16174 C CA . ARG D 1 404 ? -1.705 34.737 6.169 1.000 13.592 384 ARG D CA 1
ATOM 16175 C C . ARG D 1 404 ? -2.231 36.147 5.955 1.000 13.502 384 ARG D C 1
ATOM 16176 O O . ARG D 1 404 ? -2.493 36.865 6.913 1.000 13.464 384 ARG D O 1
ATOM 16184 N N . ARG D 1 405 ? -2.415 36.529 4.684 1.000 13.493 385 ARG D N 1
ATOM 16185 C CA . ARG D 1 405 ? -2.751 37.902 4.350 1.000 13.421 385 ARG D CA 1
ATOM 16186 C C . ARG D 1 405 ? -4.127 38.283 4.902 1.000 13.500 385 ARG D C 1
ATOM 16187 O O . ARG D 1 405 ? -5.049 37.469 4.903 1.000 13.640 385 ARG D O 1
ATOM 16195 N N . TRP D 1 406 ? -4.285 39.544 5.310 1.000 13.435 386 TRP D N 1
ATOM 16196 C CA . TRP D 1 406 ? -5.607 40.146 5.324 1.000 13.527 386 TRP D CA 1
ATOM 16197 C C . TRP D 1 406 ? -6.119 40.195 3.879 1.000 13.601 386 TRP D C 1
ATOM 16198 O O . TRP D 1 406 ? -5.455 40.773 3.038 1.000 13.526 386 TRP D O 1
ATOM 16209 N N . GLN D 1 407 ? -7.273 39.575 3.584 1.000 13.770 387 GLN D N 1
ATOM 16210 C CA . GLN D 1 407 ? -7.809 39.573 2.228 1.000 13.879 387 GLN D CA 1
ATOM 16211 C C . GLN D 1 407 ? -9.237 40.114 2.155 1.000 14.089 387 GLN D C 1
ATOM 16212 O O . GLN D 1 407 ? -9.823 40.118 1.073 1.000 14.172 387 GLN D O 1
ATOM 16218 N N . ALA D 1 408 ? -9.754 40.621 3.286 1.000 14.371 388 ALA D N 1
ATOM 16219 C CA . ALA D 1 408 ? -11.028 41.318 3.377 1.000 14.848 388 ALA D CA 1
ATOM 16220 C C . ALA D 1 408 ? -10.883 42.454 4.386 1.000 15.212 388 ALA D C 1
ATOM 16221 O O . ALA D 1 408 ? -10.018 42.379 5.253 1.000 14.852 388 ALA D O 1
ATOM 16223 N N . PHE D 1 409 ? -11.715 43.502 4.285 1.000 15.634 389 PHE D N 1
ATOM 16224 C CA . PHE D 1 409 ? -11.600 44.643 5.185 1.000 16.220 389 PHE D CA 1
ATOM 16225 C C . PHE D 1 409 ? -12.165 44.294 6.558 1.000 16.281 389 PHE D C 1
ATOM 16226 O O . PHE D 1 409 ? -11.719 44.844 7.565 1.000 15.884 389 PHE D O 1
ATOM 16234 N N . ASN D 1 410 ? -13.154 43.397 6.562 1.000 16.817 390 ASN D N 1
ATOM 16235 C CA . ASN D 1 410 ? -13.798 42.950 7.786 1.000 17.216 390 ASN D CA 1
ATOM 16236 C C . ASN D 1 410 ? -13.649 41.436 7.885 1.000 16.986 390 ASN D C 1
ATOM 16237 O O . ASN D 1 410 ? -13.998 40.704 6.957 1.000 16.795 390 ASN D O 1
ATOM 16242 N N . PHE D 1 411 ? -13.149 40.973 9.032 1.000 16.348 391 PHE D N 1
ATOM 16243 C CA . PHE D 1 411 ? -13.014 39.549 9.279 1.000 16.360 391 PHE D CA 1
ATOM 16244 C C . PHE D 1 411 ? -12.846 39.322 10.778 1.000 16.563 391 PHE D C 1
ATOM 16245 O O . PHE D 1 411 ? -12.508 40.247 11.530 1.000 16.015 391 PHE D O 1
ATOM 16253 N N . ASP D 1 412 ? -13.101 38.068 11.164 1.000 17.056 392 ASP D N 1
ATOM 16254 C CA . ASP D 1 412 ? -12.809 37.551 12.491 1.000 17.443 392 ASP D CA 1
ATOM 16255 C C . ASP D 1 412 ? -11.783 36.441 12.323 1.000 17.140 392 ASP D C 1
ATOM 16256 O O . ASP D 1 412 ? -11.917 35.615 11.412 1.000 17.376 392 ASP D O 1
ATOM 16261 N N . ALA D 1 413 ? -10.761 36.439 13.178 1.000 16.737 393 ALA D N 1
ATOM 16262 C CA . ALA D 1 413 ? -9.812 35.339 13.232 1.000 16.927 393 ALA D CA 1
ATOM 16263 C C . ALA D 1 413 ? -9.709 34.848 14.672 1.000 17.204 393 ALA D C 1
ATOM 16264 O O . ALA D 1 413 ? -9.836 35.645 15.583 1.000 16.809 393 ALA D O 1
ATOM 16266 N N . GLU D 1 414 ? -9.534 33.535 14.838 1.000 17.579 394 GLU D N 1
ATOM 16267 C CA . GLU D 1 414 ? -9.637 32.903 16.141 1.000 17.825 394 GLU D CA 1
ATOM 16268 C C . GLU D 1 414 ? -8.678 31.718 16.220 1.000 17.592 394 GLU D C 1
ATOM 16269 O O . GLU D 1 414 ? -8.430 31.048 15.234 1.000 17.397 394 GLU D O 1
ATOM 16275 N N . THR D 1 415 ? -8.147 31.474 17.416 1.000 17.208 395 THR D N 1
ATOM 16276 C CA . THR D 1 415 ? -7.348 30.307 17.696 1.000 17.179 395 THR D CA 1
ATOM 16277 C C . THR D 1 415 ? -7.613 29.868 19.135 1.000 17.776 395 THR D C 1
ATOM 16278 O O . THR D 1 415 ? -8.271 30.571 19.906 1.000 17.653 395 THR D O 1
ATOM 16282 N N . LYS D 1 416 ? -7.087 28.697 19.466 1.000 18.485 396 LYS D N 1
ATOM 16283 C CA . LYS D 1 416 ? -7.111 28.153 20.813 1.000 19.045 396 LYS D CA 1
ATOM 16284 C C . LYS D 1 416 ? -5.690 27.655 21.088 1.000 18.840 396 LYS D C 1
ATOM 16285 O O . LYS D 1 416 ? -5.158 26.863 20.304 1.000 18.859 396 LYS D O 1
ATOM 16291 N N . VAL D 1 417 ? -5.057 28.161 22.155 1.000 18.704 397 VAL D N 1
ATOM 16292 C CA . VAL D 1 417 ? -3.637 27.936 22.375 1.000 18.528 397 VAL D CA 1
ATOM 16293 C C . VAL D 1 417 ? -3.353 27.573 23.835 1.000 18.987 397 VAL D C 1
ATOM 16294 O O . VAL D 1 417 ? -3.979 28.105 24.739 1.000 19.029 397 VAL D O 1
ATOM 16298 N N . LYS D 1 418 ? -2.360 26.691 24.026 1.000 19.571 398 LYS D N 1
ATOM 16299 C CA . LYS D 1 418 ? -1.829 26.337 25.332 1.000 20.655 398 LYS D CA 1
ATOM 16300 C C . LYS D 1 418 ? -0.348 26.730 25.340 1.000 19.396 398 LYS D C 1
ATOM 16301 O O . LYS D 1 418 ? 0.376 26.439 24.380 1.000 18.453 398 LYS D O 1
ATOM 16307 N N . PHE D 1 419 ? 0.099 27.372 26.430 1.000 18.127 399 PHE D N 1
ATOM 16308 C CA . PHE D 1 419 ? 1.477 27.816 26.567 1.000 17.548 399 PHE D CA 1
ATOM 16309 C C . PHE D 1 419 ? 1.760 27.930 28.057 1.000 17.654 399 PHE D C 1
ATOM 16310 O O . PHE D 1 419 ? 0.919 28.456 28.754 1.000 17.622 399 PHE D O 1
ATOM 16318 N N . ASP D 1 420 ? 2.924 27.463 28.517 1.000 17.847 400 ASP D N 1
ATOM 16319 C CA . ASP D 1 420 ? 3.227 27.410 29.940 1.000 18.033 400 ASP D CA 1
ATOM 16320 C C . ASP D 1 420 ? 4.467 28.247 30.265 1.000 17.540 400 ASP D C 1
ATOM 16321 O O . ASP D 1 420 ? 5.529 27.717 30.588 1.000 17.576 400 ASP D O 1
ATOM 16326 N N . PRO D 1 421 ? 4.397 29.585 30.205 1.000 16.832 401 PRO D N 1
ATOM 16327 C CA . PRO D 1 421 ? 5.596 30.396 30.386 1.000 16.878 401 PRO D CA 1
ATOM 16328 C C . PRO D 1 421 ? 5.959 30.482 31.869 1.000 17.263 401 PRO D C 1
ATOM 16329 O O . PRO D 1 421 ? 5.073 30.477 32.707 1.000 17.077 401 PRO D O 1
ATOM 16333 N N . PHE D 1 422 ? 7.257 30.583 32.152 1.000 17.469 402 PHE D N 1
ATOM 16334 C CA . PHE D 1 422 ? 7.755 30.781 33.506 1.000 17.674 402 PHE D CA 1
ATOM 16335 C C . PHE D 1 422 ? 8.536 32.091 33.605 1.000 17.478 402 PHE D C 1
ATOM 16336 O O . PHE D 1 422 ? 9.063 32.403 34.664 1.000 17.520 402 PHE D O 1
ATOM 16344 N N . THR D 1 423 ? 8.641 32.837 32.495 1.000 17.019 403 THR D N 1
ATOM 16345 C CA . THR D 1 423 ? 9.281 34.146 32.492 1.000 16.800 403 THR D CA 1
ATOM 16346 C C . THR D 1 423 ? 8.525 35.055 31.512 1.000 16.205 403 THR D C 1
ATOM 16347 O O . THR D 1 423 ? 7.889 34.590 30.572 1.000 16.008 403 THR D O 1
ATOM 16351 N N . TYR D 1 424 ? 8.653 36.364 31.732 1.000 16.183 404 TYR D N 1
ATOM 16352 C CA . TYR D 1 424 ? 8.000 37.382 30.933 1.000 15.919 404 TYR D CA 1
ATOM 16353 C C . TYR D 1 424 ? 8.625 37.442 29.552 1.000 15.696 404 TYR D C 1
ATOM 16354 O O . TYR D 1 424 ? 8.083 38.122 28.682 1.000 15.463 404 TYR D O 1
ATOM 16363 N N . GLN D 1 425 ? 9.749 36.740 29.349 1.000 15.786 405 GLN D N 1
ATOM 16364 C CA . GLN D 1 425 ? 10.411 36.758 28.052 1.000 15.603 405 GLN D CA 1
ATOM 16365 C C . GLN D 1 425 ? 9.804 35.702 27.126 1.000 15.444 405 GLN D C 1
ATOM 16366 O O . GLN D 1 425 ? 10.302 35.509 26.023 1.000 15.310 405 GLN D O 1
ATOM 16372 N N . GLN D 1 426 ? 8.758 35.013 27.593 1.000 15.487 406 GLN D N 1
ATOM 16373 C CA . GLN D 1 426 ? 8.057 34.006 26.824 1.000 15.380 406 GLN D CA 1
ATOM 16374 C C . GLN D 1 426 ? 6.651 34.526 26.547 1.000 15.210 406 GLN D C 1
ATOM 16375 O O . GLN D 1 426 ? 5.937 34.887 27.467 1.000 15.298 406 GLN D O 1
ATOM 16381 N N . MET D 1 427 ? 6.269 34.560 25.261 1.000 14.985 407 MET D N 1
ATOM 16382 C CA . MET D 1 427 ? 5.007 35.127 24.825 1.000 14.825 407 MET D CA 1
ATOM 16383 C C . MET D 1 427 ? 4.488 34.319 23.634 1.000 14.702 407 MET D C 1
ATOM 16384 O O . MET D 1 427 ? 5.263 33.994 22.742 1.000 14.632 407 MET D O 1
ATOM 16389 N N . ALA D 1 428 ? 3.178 34.054 23.594 1.000 14.689 408 ALA D N 1
ATOM 16390 C CA . ALA D 1 428 ? 2.587 33.324 22.479 1.000 14.603 408 ALA D CA 1
ATOM 16391 C C . ALA D 1 428 ? 1.119 33.686 22.310 1.000 14.548 408 ALA D C 1
ATOM 16392 O O . ALA D 1 428 ? 0.399 33.799 23.302 1.000 14.666 408 ALA D O 1
ATOM 16394 N N . GLY D 1 429 ? 0.682 33.866 21.046 1.000 14.391 409 GLY D N 1
ATOM 16395 C CA . GLY D 1 429 ? -0.724 34.142 20.793 1.000 14.366 409 GLY D CA 1
ATOM 16396 C C . GLY D 1 429 ? -1.039 34.494 19.337 1.000 14.198 409 GLY D C 1
ATOM 16397 O O . GLY D 1 429 ? -0.368 34.034 18.416 1.000 14.135 409 GLY D O 1
ATOM 16398 N N . LEU D 1 430 ? -2.074 35.326 19.193 1.000 14.153 410 LEU D N 1
ATOM 16399 C CA . LEU D 1 430 ? -2.641 35.691 17.900 1.000 14.037 410 LEU D CA 1
ATOM 16400 C C . LEU D 1 430 ? -2.202 37.100 17.523 1.000 13.886 410 LEU D C 1
ATOM 16401 O O . LEU D 1 430 ? -2.463 38.017 18.282 1.000 13.907 410 LEU D O 1
ATOM 16406 N N . ALA D 1 431 ? -1.622 37.272 16.331 1.000 13.758 411 ALA D N 1
ATOM 16407 C CA . ALA D 1 431 ? -1.019 38.537 15.940 1.000 13.633 411 ALA D CA 1
ATOM 16408 C C . ALA D 1 431 ? -1.548 39.088 14.615 1.000 13.536 411 ALA D C 1
ATOM 16409 O O . ALA D 1 431 ? -1.951 38.330 13.727 1.000 13.541 411 ALA D O 1
ATOM 16411 N N . ASN D 1 432 ? -1.468 40.414 14.487 1.000 13.469 412 ASN D N 1
ATOM 16412 C CA . ASN D 1 432 ? -1.571 41.141 13.229 1.000 13.375 412 ASN D CA 1
ATOM 16413 C C . ASN D 1 432 ? -0.236 41.845 12.979 1.000 13.290 412 ASN D C 1
ATOM 16414 O O . ASN D 1 432 ? 0.252 42.597 13.842 1.000 13.314 412 ASN D O 1
ATOM 16419 N N . ILE D 1 433 ? 0.386 41.597 11.819 1.000 13.215 413 ILE D N 1
ATOM 16420 C CA . ILE D 1 433 ? 1.746 42.092 11.582 1.000 13.160 413 ILE D CA 1
ATOM 16421 C C . ILE D 1 433 ? 1.854 42.690 10.171 1.000 13.082 413 ILE D C 1
ATOM 16422 O O . ILE D 1 433 ? 1.261 42.166 9.224 1.000 13.070 413 ILE D O 1
ATOM 16427 N N . TYR D 1 434 ? 2.585 43.814 10.081 1.000 13.054 414 TYR D N 1
ATOM 16428 C CA . TYR D 1 434 ? 3.024 44.363 8.812 1.000 12.997 414 TYR D CA 1
ATOM 16429 C C . TYR D 1 434 ? 4.528 44.086 8.690 1.000 12.988 414 TYR D C 1
ATOM 16430 O O . TYR D 1 434 ? 4.957 43.413 7.751 1.000 12.962 414 TYR D O 1
ATOM 16439 N N . ASN D 1 435 ? 5.322 44.588 9.657 1.000 13.035 415 ASN D N 1
ATOM 16440 C CA . ASN D 1 435 ? 6.749 44.313 9.667 1.000 13.062 415 ASN D CA 1
ATOM 16441 C C . ASN D 1 435 ? 7.275 44.331 11.108 1.000 13.156 415 ASN D C 1
ATOM 16442 O O . ASN D 1 435 ? 6.510 44.398 12.059 1.000 13.193 415 ASN D O 1
ATOM 16447 N N . ASP D 1 436 ? 8.604 44.266 11.241 1.000 13.217 416 ASP D N 1
ATOM 16448 C CA . ASP D 1 436 ? 9.270 44.140 12.530 1.000 13.339 416 ASP D CA 1
ATOM 16449 C C . ASP D 1 436 ? 9.012 45.344 13.438 1.000 13.408 416 ASP D C 1
ATOM 16450 O O . ASP D 1 436 ? 9.243 45.240 14.648 1.000 13.524 416 ASP D O 1
ATOM 16455 N N . LYS D 1 437 ? 8.606 46.494 12.863 1.000 13.363 417 LYS D N 1
ATOM 16456 C CA . LYS D 1 437 ? 8.346 47.688 13.656 1.000 13.451 417 LYS D CA 1
ATOM 16457 C C . LYS D 1 437 ? 6.872 48.071 13.645 1.000 13.401 417 LYS D C 1
ATOM 16458 O O . LYS D 1 437 ? 6.527 49.108 14.202 1.000 13.481 417 LYS D O 1
ATOM 16464 N N . HIS D 1 438 ? 6.020 47.220 13.057 1.000 13.298 418 HIS D N 1
ATOM 16465 C CA . HIS D 1 438 ? 4.595 47.488 12.931 1.000 13.268 418 HIS D CA 1
ATOM 16466 C C . HIS D 1 438 ? 3.823 46.179 13.105 1.000 13.238 418 HIS D C 1
ATOM 16467 O O . HIS D 1 438 ? 3.647 45.422 12.153 1.000 13.163 418 HIS D O 1
ATOM 16474 N N . TYR D 1 439 ? 3.387 45.911 14.353 1.000 13.323 419 TYR D N 1
ATOM 16475 C CA . TYR D 1 439 ? 2.616 44.724 14.649 1.000 13.329 419 TYR D CA 1
ATOM 16476 C C . TYR D 1 439 ? 1.883 44.909 15.973 1.000 13.441 419 TYR D C 1
ATOM 16477 O O . TYR D 1 439 ? 2.213 45.800 16.771 1.000 13.523 419 TYR D O 1
ATOM 16486 N N . SER D 1 440 ? 0.936 44.002 16.206 1.000 13.466 420 SER D N 1
ATOM 16487 C CA . SER D 1 440 ? 0.238 43.925 17.484 1.000 13.590 420 SER D CA 1
ATOM 16488 C C . SER D 1 440 ? -0.145 42.466 17.731 1.000 13.630 420 SER D C 1
ATOM 16489 O O . SER D 1 440 ? -0.124 41.641 16.817 1.000 13.563 420 SER D O 1
ATOM 16492 N N . TRP D 1 441 ? -0.529 42.146 18.965 1.000 13.761 421 TRP D N 1
ATOM 16493 C CA . TRP D 1 441 ? -1.038 40.820 19.264 1.000 13.832 421 TRP D CA 1
ATOM 16494 C C . TRP D 1 441 ? -1.601 40.755 20.680 1.000 13.997 421 TRP D C 1
ATOM 16495 O O . TRP D 1 441 ? -1.362 41.639 21.493 1.000 14.062 421 TRP D O 1
ATOM 16506 N N . ILE D 1 442 ? -2.374 39.694 20.910 1.000 14.082 422 ILE D N 1
ATOM 16507 C CA . ILE D 1 442 ? -2.836 39.291 22.223 1.000 14.262 422 ILE D CA 1
ATOM 16508 C C . ILE D 1 442 ? -2.136 37.973 22.511 1.000 14.331 422 ILE D C 1
ATOM 16509 O O . ILE D 1 442 ? -2.007 37.129 21.612 1.000 14.271 422 ILE D O 1
ATOM 16514 N N . PHE D 1 443 ? -1.591 37.836 23.725 1.000 14.472 423 PHE D N 1
ATOM 16515 C CA . PHE D 1 443 ? -0.715 36.713 23.998 1.000 14.553 423 PHE D CA 1
ATOM 16516 C C . PHE D 1 443 ? -0.771 36.292 25.459 1.000 14.778 423 PHE D C 1
ATOM 16517 O O . PHE D 1 443 ? -1.121 37.085 26.338 1.000 14.863 423 PHE D O 1
ATOM 16525 N N . ILE D 1 444 ? -0.401 35.027 25.662 1.000 14.890 424 ILE D N 1
ATOM 16526 C CA . ILE D 1 444 ? -0.146 34.463 26.981 1.000 15.125 424 ILE D CA 1
ATOM 16527 C C . ILE D 1 444 ? 1.304 34.770 27.323 1.000 15.154 424 ILE D C 1
ATOM 16528 O O . ILE D 1 444 ? 2.186 34.556 26.481 1.000 15.048 424 ILE D O 1
ATOM 16533 N N . THR D 1 445 ? 1.536 35.216 28.564 1.000 15.325 425 THR D N 1
ATOM 16534 C CA . THR D 1 445 ? 2.884 35.418 29.067 1.000 15.617 425 THR D CA 1
ATOM 16535 C C . THR D 1 445 ? 2.875 35.171 30.585 1.000 16.223 425 THR D C 1
ATOM 16536 O O . THR D 1 445 ? 1.935 34.585 31.118 1.000 16.090 425 THR D O 1
ATOM 16540 N N . TRP D 1 446 ? 3.955 35.572 31.248 1.000 16.998 426 TRP D N 1
ATOM 16541 C CA . TRP D 1 446 ? 4.120 35.336 32.678 1.000 17.930 426 TRP D CA 1
ATOM 16542 C C . TRP D 1 446 ? 4.451 36.658 33.341 1.000 18.625 426 TRP D C 1
ATOM 16543 O O . TRP D 1 446 ? 5.232 37.417 32.774 1.000 18.105 426 TRP D O 1
ATOM 16554 N N . ASP D 1 447 ? 3.901 36.912 34.542 1.000 19.578 427 ASP D N 1
ATOM 16555 C CA . ASP D 1 447 ? 4.337 38.065 35.299 1.000 20.946 427 ASP D CA 1
ATOM 16556 C C . ASP D 1 447 ? 4.607 37.637 36.740 1.000 21.219 427 ASP D C 1
ATOM 16557 O O . ASP D 1 447 ? 4.145 36.591 37.204 1.000 20.480 427 ASP D O 1
ATOM 16562 N N . GLU D 1 448 ? 5.328 38.521 37.419 1.000 21.876 428 GLU D N 1
ATOM 16563 C CA . GLU D 1 448 ? 5.896 38.281 38.734 1.000 23.376 428 GLU D CA 1
ATOM 16564 C C . GLU D 1 448 ? 4.800 38.175 39.798 1.000 25.428 428 GLU D C 1
ATOM 16565 O O . GLU D 1 448 ? 4.997 37.452 40.755 1.000 26.368 428 GLU D O 1
ATOM 16571 N N . LYS D 1 449 ? 3.663 38.877 39.632 1.000 26.920 429 LYS D N 1
ATOM 16572 C CA . LYS D 1 449 ? 2.600 38.912 40.626 1.000 28.659 429 LYS D CA 1
ATOM 16573 C C . LYS D 1 449 ? 1.572 37.787 40.441 1.000 28.459 429 LYS D C 1
ATOM 16574 O O . LYS D 1 449 ? 1.089 37.207 41.405 1.000 27.345 429 LYS D O 1
ATOM 16580 N N . LYS D 1 450 ? 1.185 37.518 39.179 1.000 27.191 430 LYS D N 1
ATOM 16581 C CA . LYS D 1 450 ? 0.010 36.686 38.947 1.000 27.125 430 LYS D CA 1
ATOM 16582 C C . LYS D 1 450 ? 0.358 35.349 38.303 1.000 25.368 430 LYS D C 1
ATOM 16583 O O . LYS D 1 450 ? -0.484 34.461 38.274 1.000 25.229 430 LYS D O 1
ATOM 16589 N N . GLY D 1 451 ? 1.581 35.181 37.796 1.000 23.905 431 GLY D N 1
ATOM 16590 C CA . GLY D 1 451 ? 1.894 34.018 36.981 1.000 23.225 431 GLY D CA 1
ATOM 16591 C C . GLY D 1 451 ? 1.369 34.184 35.552 1.000 22.365 431 GLY D C 1
ATOM 16592 O O . GLY D 1 451 ? 1.582 35.228 34.920 1.000 21.438 431 GLY D O 1
ATOM 16593 N N . HIS D 1 452 ? 0.685 33.150 35.053 1.000 22.297 432 HIS D N 1
ATOM 16594 C CA . HIS D 1 452 ? 0.208 33.142 33.676 1.000 22.026 432 HIS D CA 1
ATOM 16595 C C . HIS D 1 452 ? -0.839 34.234 33.489 1.000 21.145 432 HIS D C 1
ATOM 16596 O O . HIS D 1 452 ? -1.846 34.254 34.191 1.000 20.195 432 HIS D O 1
ATOM 16603 N N . VAL D 1 453 ? -0.599 35.122 32.508 1.000 20.246 433 VAL D N 1
ATOM 16604 C CA . VAL D 1 453 ? -1.524 36.211 32.218 1.000 19.695 433 VAL D CA 1
ATOM 16605 C C . VAL D 1 453 ? -1.720 36.386 30.717 1.000 19.065 433 VAL D C 1
ATOM 16606 O O . VAL D 1 453 ? -0.977 35.820 29.918 1.000 18.816 433 VAL D O 1
ATOM 16610 N N . ILE D 1 454 ? -2.698 37.236 30.379 1.000 18.205 434 ILE D N 1
ATOM 16611 C CA . ILE D 1 454 ? -2.944 37.693 29.021 1.000 17.599 434 ILE D CA 1
ATOM 16612 C C . ILE D 1 454 ? -2.625 39.185 28.945 1.000 17.162 434 ILE D C 1
ATOM 16613 O O . ILE D 1 454 ? -3.033 39.967 29.803 1.000 16.676 434 ILE D O 1
ATOM 16618 N N . GLU D 1 455 ? -1.871 39.559 27.906 1.000 16.628 435 GLU D N 1
ATOM 16619 C CA . GLU D 1 455 ? -1.531 40.937 27.606 1.000 16.449 435 GLU D CA 1
ATOM 16620 C C . GLU D 1 455 ? -1.825 41.210 26.127 1.000 16.005 435 GLU D C 1
ATOM 16621 O O . GLU D 1 455 ? -1.937 40.285 25.321 1.000 15.617 435 GLU D O 1
ATOM 16627 N N . VAL D 1 456 ? -1.972 42.495 25.802 1.000 15.573 436 VAL D N 1
ATOM 16628 C CA . VAL D 1 456 ? -2.024 42.968 24.432 1.000 15.436 436 VAL D CA 1
ATOM 16629 C C . VAL D 1 456 ? -0.948 44.022 24.275 1.000 15.019 436 VAL D C 1
ATOM 16630 O O . VAL D 1 456 ? -0.783 44.881 25.136 1.000 15.380 436 VAL D O 1
ATOM 16634 N N . ALA D 1 457 ? -0.205 43.929 23.175 1.000 14.545 437 ALA D N 1
ATOM 16635 C CA . ALA D 1 457 ? 0.842 44.896 22.884 1.000 14.199 437 ALA D CA 1
ATOM 16636 C C . ALA D 1 457 ? 0.814 45.261 21.404 1.000 14.015 437 ALA D C 1
ATOM 16637 O O . ALA D 1 457 ? 0.414 44.456 20.560 1.000 13.908 437 ALA D O 1
ATOM 16639 N N . GLN D 1 458 ? 1.272 46.496 21.145 1.000 14.010 438 GLN D N 1
ATOM 16640 C CA . GLN D 1 458 ? 1.414 47.060 19.819 1.000 13.870 438 GLN D CA 1
ATOM 16641 C C . GLN D 1 458 ? 2.801 47.678 19.711 1.000 13.887 438 GLN D C 1
ATOM 16642 O O . GLN D 1 458 ? 3.217 48.442 20.577 1.000 14.030 438 GLN D O 1
ATOM 16648 N N . ASN D 1 459 ? 3.496 47.360 18.618 1.000 13.761 439 ASN D N 1
ATOM 16649 C CA . ASN D 1 459 ? 4.709 48.051 18.234 1.000 13.771 439 ASN D CA 1
ATOM 16650 C C . ASN D 1 459 ? 4.379 48.968 17.044 1.000 14.130 439 ASN D C 1
ATOM 16651 O O . ASN D 1 459 ? 4.031 48.501 15.960 1.000 13.965 439 ASN D O 1
ATOM 16656 N N . ASP D 1 460 ? 4.478 50.287 17.266 1.000 14.869 440 ASP D N 1
ATOM 16657 C CA . ASP D 1 460 ? 4.124 51.309 16.284 1.000 15.329 440 ASP D CA 1
ATOM 16658 C C . ASP D 1 460 ? 5.366 52.131 15.971 1.000 15.603 440 ASP D C 1
ATOM 16659 O O . ASP D 1 460 ? 5.665 53.120 16.642 1.000 15.982 440 ASP D O 1
ATOM 16664 N N . ASN D 1 461 ? 6.129 51.652 14.997 1.000 15.603 441 ASN D N 1
ATOM 16665 C CA . ASN D 1 461 ? 7.391 52.251 14.621 1.000 15.949 441 ASN D CA 1
ATOM 16666 C C . ASN D 1 461 ? 8.313 52.342 15.826 1.000 15.628 441 ASN D C 1
ATOM 16667 O O . ASN D 1 461 ? 8.966 53.340 16.020 1.000 15.705 441 ASN D O 1
ATOM 16672 N N . ASN D 1 462 ? 8.406 51.252 16.584 1.000 15.415 442 ASN D N 1
ATOM 16673 C CA . ASN D 1 462 ? 9.240 51.126 17.778 1.000 15.508 442 ASN D CA 1
ATOM 16674 C C . ASN D 1 462 ? 8.739 51.993 18.937 1.000 15.995 442 ASN D C 1
ATOM 16675 O O . ASN D 1 462 ? 9.390 52.042 19.971 1.000 15.920 442 ASN D O 1
ATOM 16680 N N . ASN D 1 463 ? 7.572 52.631 18.797 1.000 16.448 443 ASN D N 1
ATOM 16681 C CA . ASN D 1 463 ? 6.835 53.113 19.960 1.000 17.162 443 ASN D CA 1
ATOM 16682 C C . ASN D 1 463 ? 5.980 51.953 20.455 1.000 16.487 443 ASN D C 1
ATOM 16683 O O . ASN D 1 463 ? 5.014 51.586 19.798 1.000 16.607 443 ASN D O 1
ATOM 16688 N N . TYR D 1 464 ? 6.429 51.294 21.537 1.000 15.909 444 TYR D N 1
ATOM 16689 C CA . TYR D 1 464 ? 5.865 50.027 21.965 1.000 15.433 444 TYR D CA 1
ATOM 16690 C C . TYR D 1 464 ? 4.944 50.273 23.156 1.000 15.908 444 TYR D C 1
ATOM 16691 O O . TYR D 1 464 ? 5.361 50.887 24.146 1.000 16.252 444 TYR D O 1
ATOM 16700 N N . THR D 1 465 ? 3.715 49.752 23.079 1.000 15.663 445 THR D N 1
ATOM 16701 C CA . THR D 1 465 ? 2.749 49.892 24.156 1.000 16.143 445 THR D CA 1
ATOM 16702 C C . THR D 1 465 ? 2.296 48.525 24.636 1.000 16.448 445 THR D C 1
ATOM 16703 O O . THR D 1 465 ? 1.827 47.727 23.824 1.000 16.466 445 THR D O 1
ATOM 16707 N N . SER D 1 466 ? 2.406 48.297 25.952 1.000 16.761 446 SER D N 1
ATOM 16708 C CA . SER D 1 466 ? 1.691 47.247 26.641 1.000 17.178 446 SER D CA 1
ATOM 16709 C C . SER D 1 466 ? 0.407 47.833 27.219 1.000 17.529 446 SER D C 1
ATOM 16710 O O . SER D 1 466 ? 0.469 48.703 28.092 1.000 17.841 446 SER D O 1
ATOM 16713 N N . TYR D 1 467 ? -0.747 47.323 26.778 1.000 17.403 447 TYR D N 1
ATOM 16714 C CA . TYR D 1 467 ? -2.000 47.962 27.135 1.000 17.945 447 TYR D CA 1
ATOM 16715 C C . TYR D 1 467 ? -2.416 47.656 28.578 1.000 18.624 447 TYR D C 1
ATOM 16716 O O . TYR D 1 467 ? -2.926 48.532 29.242 1.000 19.733 447 TYR D O 1
ATOM 16725 N N . LEU D 1 468 ? -2.249 46.422 29.052 1.000 19.032 448 LEU D N 1
ATOM 16726 C CA . LEU D 1 468 ? -2.800 46.059 30.337 1.000 19.947 448 LEU D CA 1
ATOM 16727 C C . LEU D 1 468 ? -1.779 46.245 31.455 1.000 21.132 448 LEU D C 1
ATOM 16728 O O . LEU D 1 468 ? -2.177 46.575 32.574 1.000 20.049 448 LEU D O 1
ATOM 16733 N N . LYS D 1 469 ? -0.485 46.010 31.159 1.000 21.462 449 LYS D N 1
ATOM 16734 C CA . LYS D 1 469 ? 0.575 46.187 32.140 1.000 22.722 449 LYS D CA 1
ATOM 16735 C C . LYS D 1 469 ? 0.300 45.302 33.365 1.000 23.823 449 LYS D C 1
ATOM 16736 O O . LYS D 1 469 ? -0.035 44.124 33.216 1.000 23.777 449 LYS D O 1
ATOM 16742 N N . ASP D 1 470 ? 0.421 45.881 34.575 1.000 25.587 450 ASP D N 1
ATOM 16743 C CA . ASP D 1 470 ? 0.121 45.171 35.808 1.000 27.075 450 ASP D CA 1
ATOM 16744 C C . ASP D 1 470 ? -1.310 44.616 35.831 1.000 27.317 450 ASP D C 1
ATOM 16745 O O . ASP D 1 470 ? -1.583 43.678 36.571 1.000 27.673 450 ASP D O 1
ATOM 16750 N N . ASP D 1 471 ? -2.220 45.156 35.012 1.000 26.532 451 ASP D N 1
ATOM 16751 C CA . ASP D 1 471 ? -3.600 44.689 34.985 1.000 26.231 451 ASP D CA 1
ATOM 16752 C C . ASP D 1 471 ? -3.794 43.602 33.927 1.000 23.912 451 ASP D C 1
ATOM 16753 O O . ASP D 1 471 ? -4.924 43.323 33.540 1.000 22.461 451 ASP D O 1
ATOM 16758 N N . ALA D 1 472 ? -2.706 42.966 33.486 1.000 22.676 452 ALA D N 1
ATOM 16759 C CA . ALA D 1 472 ? -2.811 41.794 32.625 1.000 22.210 452 ALA D CA 1
ATOM 16760 C C . ALA D 1 472 ? -3.790 40.802 33.255 1.000 22.824 452 ALA D C 1
ATOM 16761 O O . ALA D 1 472 ? -3.833 40.675 34.481 1.000 22.216 452 ALA D O 1
ATOM 16763 N N . ILE D 1 473 ? -4.569 40.109 32.412 1.000 22.672 453 ILE D N 1
ATOM 16764 C CA . ILE D 1 473 ? -5.629 39.237 32.894 1.000 24.004 453 ILE D CA 1
ATOM 16765 C C . ILE D 1 473 ? -5.027 37.931 33.419 1.000 24.687 453 ILE D C 1
ATOM 16766 O O . ILE D 1 473 ? -4.380 37.202 32.677 1.000 23.162 453 ILE D O 1
ATOM 16771 N N . LYS D 1 474 ? -5.279 37.621 34.690 1.000 25.724 454 LYS D N 1
ATOM 16772 C CA . LYS D 1 474 ? -4.913 36.347 35.291 1.000 28.020 454 LYS D CA 1
ATOM 16773 C C . LYS D 1 474 ? -5.617 35.205 34.571 1.000 27.596 454 LYS D C 1
ATOM 16774 O O . LYS D 1 474 ? -6.823 35.253 34.378 1.000 28.455 454 LYS D O 1
ATOM 16780 N N . ILE D 1 475 ? -4.851 34.182 34.184 1.000 28.558 455 ILE D N 1
ATOM 16781 C CA . ILE D 1 475 ? -5.400 32.943 33.645 1.000 29.552 455 ILE D CA 1
ATOM 16782 C C . ILE D 1 475 ? -5.730 32.031 34.832 1.000 32.056 455 ILE D C 1
ATOM 16783 O O . ILE D 1 475 ? -4.821 31.661 35.559 1.000 29.421 455 ILE D O 1
ATOM 16788 N N . PRO D 1 476 ? -7.015 31.677 35.092 1.000 36.754 456 PRO D N 1
ATOM 16789 C CA . PRO D 1 476 ? -7.363 30.839 36.253 1.000 37.637 456 PRO D CA 1
ATOM 16790 C C . PRO D 1 476 ? -6.621 29.500 36.310 1.000 40.466 456 PRO D C 1
ATOM 16791 O O . PRO D 1 476 ? -6.321 28.910 35.281 1.000 38.151 456 PRO D O 1
ATOM 16795 N N . ASP D 1 477 ? -6.409 28.995 37.530 1.000 44.483 457 ASP D N 1
ATOM 16796 C CA . ASP D 1 477 ? -5.523 27.867 37.806 1.000 47.967 457 ASP D CA 1
ATOM 16797 C C . ASP D 1 477 ? -5.905 26.579 37.073 1.000 47.426 457 ASP D C 1
ATOM 16798 O O . ASP D 1 477 ? -5.020 25.798 36.720 1.000 49.563 457 ASP D O 1
ATOM 16803 N N . GLY D 1 478 ? -7.191 26.310 36.837 1.000 46.032 458 GLY D N 1
ATOM 16804 C CA . GLY D 1 478 ? -7.520 25.090 36.104 1.000 47.040 458 GLY D CA 1
ATOM 16805 C C . GLY D 1 478 ? -7.276 25.195 34.592 1.000 46.640 458 GLY D C 1
ATOM 16806 O O . GLY D 1 478 ? -7.352 24.193 33.876 1.000 44.069 458 GLY D O 1
ATOM 16807 N N . THR D 1 479 ? -6.986 26.400 34.084 1.000 46.470 459 THR D N 1
ATOM 16808 C CA . THR D 1 479 ? -7.097 26.657 32.653 1.000 45.164 459 THR D CA 1
ATOM 16809 C C . THR D 1 479 ? -5.928 26.030 31.895 1.000 44.534 459 THR D C 1
ATOM 16810 O O . THR D 1 479 ? -4.764 26.300 32.175 1.000 46.218 459 THR D O 1
ATOM 16814 N N . ASN D 1 480 ? -6.266 25.189 30.916 1.000 43.443 460 ASN D N 1
ATOM 16815 C CA . ASN D 1 480 ? -5.290 24.634 29.998 1.000 42.961 460 ASN D CA 1
ATOM 16816 C C . ASN D 1 480 ? -5.144 25.589 28.808 1.000 36.232 460 ASN D C 1
ATOM 16817 O O . ASN D 1 480 ? -4.147 26.290 28.662 1.000 33.059 460 ASN D O 1
ATOM 16822 N N . TYR D 1 481 ? -6.157 25.587 27.949 1.000 32.869 461 TYR D N 1
ATOM 16823 C CA . TYR D 1 481 ? -6.109 26.328 26.701 1.000 30.385 461 TYR D CA 1
ATOM 16824 C C . TYR D 1 481 ? -6.770 27.690 26.893 1.000 27.505 461 TYR D C 1
ATOM 16825 O O . TYR D 1 481 ? -7.680 27.829 27.713 1.000 27.202 461 TYR D O 1
ATOM 16834 N N . VAL D 1 482 ? -6.277 28.687 26.157 1.000 24.347 462 VAL D N 1
ATOM 16835 C CA . VAL D 1 482 ? -6.920 29.990 26.076 1.000 23.076 462 VAL D CA 1
ATOM 16836 C C . VAL D 1 482 ? -7.361 30.201 24.627 1.000 22.411 462 VAL D C 1
ATOM 16837 O O . VAL D 1 482 ? -6.628 29.841 23.719 1.000 22.193 462 VAL D O 1
ATOM 16841 N N . TRP D 1 483 ? -8.550 30.768 24.429 1.000 21.656 463 TRP D N 1
ATOM 16842 C CA . TRP D 1 483 ? -9.027 31.098 23.089 1.000 20.820 463 TRP D CA 1
ATOM 16843 C C . TRP D 1 483 ? -8.778 32.591 22.862 1.000 19.607 463 TRP D C 1
ATOM 16844 O O . TRP D 1 483 ? -9.006 33.394 23.767 1.000 19.017 463 TRP D O 1
ATOM 16855 N N . PHE D 1 484 ? -8.317 32.955 21.661 1.000 18.661 464 PHE D N 1
ATOM 16856 C CA . PHE D 1 484 ? -8.107 34.346 21.292 1.000 18.058 464 PHE D CA 1
ATOM 16857 C C . PHE D 1 484 ? -8.810 34.620 19.969 1.000 18.346 464 PHE D C 1
ATOM 16858 O O . PHE D 1 484 ? -8.914 33.727 19.114 1.000 17.771 464 PHE D O 1
ATOM 16866 N N . ARG D 1 485 ? -9.257 35.872 19.808 1.000 18.751 465 ARG D N 1
ATOM 16867 C CA . ARG D 1 485 ? -9.912 36.307 18.597 1.000 19.635 465 ARG D CA 1
ATOM 16868 C C . ARG D 1 485 ? -9.478 37.728 18.286 1.000 18.730 465 ARG D C 1
ATOM 16869 O O . ARG D 1 485 ? -9.248 38.515 19.205 1.000 18.460 465 ARG D O 1
ATOM 16877 N N . THR D 1 486 ? -9.368 38.053 16.999 1.000 17.835 466 THR D N 1
ATOM 16878 C CA . THR D 1 486 ? -9.241 39.444 16.598 1.000 17.316 466 THR D CA 1
ATOM 16879 C C . THR D 1 486 ? -10.405 39.734 15.662 1.000 17.446 466 THR D C 1
ATOM 16880 O O . THR D 1 486 ? -10.790 38.870 14.892 1.000 17.226 466 THR D O 1
ATOM 16884 N N . LYS D 1 487 ? -11.011 40.907 15.832 1.000 17.624 467 LYS D N 1
ATOM 16885 C CA . LYS D 1 487 ? -12.083 41.356 14.965 1.000 17.823 467 LYS D CA 1
ATOM 16886 C C . LYS D 1 487 ? -11.591 42.600 14.248 1.000 17.118 467 LYS D C 1
ATOM 16887 O O . LYS D 1 487 ? -11.391 43.646 14.867 1.000 16.776 467 LYS D O 1
ATOM 16893 N N . VAL D 1 488 ? -11.346 42.440 12.940 1.000 16.223 468 VAL D N 1
ATOM 16894 C CA . VAL D 1 488 ? -10.883 43.547 12.134 1.000 15.919 468 VAL D CA 1
ATOM 16895 C C . VAL D 1 488 ? -12.097 44.167 11.438 1.000 16.108 468 VAL D C 1
ATOM 16896 O O . VAL D 1 488 ? -12.894 43.455 10.836 1.000 16.292 468 VAL D O 1
ATOM 16900 N N . ARG D 1 489 ? -12.222 45.493 11.552 1.000 16.260 469 ARG D N 1
ATOM 16901 C CA . ARG D 1 489 ? -13.347 46.241 11.018 1.000 16.532 469 ARG D CA 1
ATOM 16902 C C . ARG D 1 489 ? -12.830 47.440 10.238 1.000 16.528 469 ARG D C 1
ATOM 16903 O O . ARG D 1 489 ? -13.088 48.569 10.607 1.000 16.377 469 ARG D O 1
ATOM 16911 N N . LYS D 1 490 ? -12.045 47.155 9.190 1.000 16.769 470 LYS D N 1
ATOM 16912 C CA . LYS D 1 490 ? -11.564 48.130 8.216 1.000 17.195 470 LYS D CA 1
ATOM 16913 C C . LYS D 1 490 ? -10.554 49.088 8.858 1.000 17.205 470 LYS D C 1
ATOM 16914 O O . LYS D 1 490 ? -9.354 48.868 8.744 1.000 17.480 470 LYS D O 1
ATOM 16920 N N . GLN D 1 491 ? -11.044 50.146 9.518 1.000 17.431 471 GLN D N 1
ATOM 16921 C CA . GLN D 1 491 ? -10.193 51.220 9.999 1.000 17.658 471 GLN D CA 1
ATOM 16922 C C . GLN D 1 491 ? -9.601 50.859 11.362 1.000 17.441 471 GLN D C 1
ATOM 16923 O O . GLN D 1 491 ? -8.648 51.509 11.795 1.000 17.376 471 GLN D O 1
ATOM 16929 N N . SER D 1 492 ? -10.195 49.872 12.046 1.000 17.338 472 SER D N 1
ATOM 16930 C CA . SER D 1 492 ? -9.807 49.564 13.409 1.000 16.994 472 SER D CA 1
ATOM 16931 C C . SER D 1 492 ? -10.042 48.086 13.722 1.000 16.720 472 SER D C 1
ATOM 16932 O O . SER D 1 492 ? -10.736 47.381 12.969 1.000 16.903 472 SER D O 1
ATOM 16935 N N . TYR D 1 493 ? -9.457 47.630 14.850 1.000 16.107 473 TYR D N 1
ATOM 16936 C CA . TYR D 1 493 ? -9.548 46.238 15.249 1.000 15.821 473 TYR D CA 1
ATOM 16937 C C . TYR D 1 493 ? -9.369 46.080 16.767 1.000 16.023 473 TYR D C 1
ATOM 16938 O O . TYR D 1 493 ? -8.821 46.965 17.443 1.000 15.352 473 TYR D O 1
ATOM 16947 N N . THR D 1 494 ? -9.866 44.941 17.262 1.000 16.344 474 THR D N 1
ATOM 16948 C CA . THR D 1 494 ? -9.857 44.615 18.678 1.000 16.423 474 THR D CA 1
ATOM 16949 C C . THR D 1 494 ? -9.393 43.183 18.878 1.000 16.481 474 THR D C 1
ATOM 16950 O O . THR D 1 494 ? -9.400 42.391 17.931 1.000 16.488 474 THR D O 1
ATOM 16954 N N . TYR D 1 495 ? -9.037 42.876 20.137 1.000 16.491 475 TYR D N 1
ATOM 16955 C CA . TYR D 1 495 ? -8.712 41.525 20.562 1.000 16.535 475 TYR D CA 1
ATOM 16956 C C . TYR D 1 495 ? -9.652 41.095 21.686 1.000 17.874 475 TYR D C 1
ATOM 16957 O O . TYR D 1 495 ? -10.020 41.906 22.545 1.000 17.960 475 TYR D O 1
ATOM 16966 N N . GLU D 1 496 ? -10.009 39.804 21.651 1.000 19.177 476 GLU D N 1
ATOM 16967 C CA . GLU D 1 496 ? -10.908 39.187 22.611 1.000 20.889 476 GLU D CA 1
ATOM 16968 C C . GLU D 1 496 ? -10.270 37.884 23.078 1.000 20.356 476 GLU D C 1
ATOM 16969 O O . GLU D 1 496 ? -9.396 37.350 22.393 1.000 19.582 476 GLU D O 1
ATOM 16975 N N . TYR D 1 497 ? -10.684 37.415 24.256 1.000 20.377 477 TYR D N 1
ATOM 16976 C CA . TYR D 1 497 ? -10.158 36.180 24.816 1.000 21.265 477 TYR D CA 1
ATOM 16977 C C . TYR D 1 497 ? -11.299 35.431 25.503 1.000 21.924 477 TYR D C 1
ATOM 16978 O O . TYR D 1 497 ? -12.309 36.044 25.815 1.000 22.017 477 TYR D O 1
ATOM 16987 N N . SER D 1 498 ? -11.107 34.131 25.742 1.000 22.368 478 SER D N 1
ATOM 16988 C CA . SER D 1 498 ? -12.083 33.279 26.397 1.000 23.448 478 SER D CA 1
ATOM 16989 C C . SER D 1 498 ? -11.360 32.124 27.076 1.000 24.360 478 SER D C 1
ATOM 16990 O O . SER D 1 498 ? -10.377 31.635 26.533 1.000 23.531 478 SER D O 1
ATOM 16993 N N . PHE D 1 499 ? -11.867 31.702 28.253 1.000 25.257 479 PHE D N 1
ATOM 16994 C CA . PHE D 1 499 ? -11.320 30.555 28.961 1.000 26.412 479 PHE D CA 1
ATOM 16995 C C . PHE D 1 499 ? -12.121 29.288 28.687 1.000 27.489 479 PHE D C 1
ATOM 16996 O O . PHE D 1 499 ? -11.767 28.238 29.201 1.000 27.616 479 PHE D O 1
ATOM 17004 N N . ASP D 1 500 ? -13.174 29.368 27.863 1.000 29.184 480 ASP D N 1
ATOM 17005 C CA . ASP D 1 500 ? -14.004 28.197 27.602 1.000 31.259 480 ASP D CA 1
ATOM 17006 C C . ASP D 1 500 ? -14.435 28.098 26.139 1.000 33.016 480 ASP D C 1
ATOM 17007 O O . ASP D 1 500 ? -15.018 27.094 25.748 1.000 33.919 480 ASP D O 1
ATOM 17012 N N . GLY D 1 501 ? -14.183 29.132 25.330 1.000 35.592 481 GLY D N 1
ATOM 17013 C CA . GLY D 1 501 ? -14.502 29.080 23.910 1.000 37.420 481 GLY D CA 1
ATOM 17014 C C . GLY D 1 501 ? -15.925 29.576 23.626 1.000 38.234 481 GLY D C 1
ATOM 17015 O O . GLY D 1 501 ? -16.311 29.670 22.462 1.000 37.643 481 GLY D O 1
ATOM 17016 N N . GLN D 1 502 ? -16.664 29.939 24.688 1.000 37.637 482 GLN D N 1
ATOM 17017 C CA . GLN D 1 502 ? -18.063 30.338 24.580 1.000 38.861 482 GLN D CA 1
ATOM 17018 C C . GLN D 1 502 ? -18.288 31.753 25.100 1.000 36.518 482 GLN D C 1
ATOM 17019 O O . GLN D 1 502 ? -18.994 32.536 24.475 1.000 38.797 482 GLN D O 1
ATOM 17025 N N . ASN D 1 503 ? -17.699 32.061 26.254 1.000 34.708 483 ASN D N 1
ATOM 17026 C CA . ASN D 1 503 ? -17.835 33.366 26.889 1.000 33.291 483 ASN D CA 1
ATOM 17027 C C . ASN D 1 503 ? -16.577 34.184 26.625 1.000 30.435 483 ASN D C 1
ATOM 17028 O O . ASN D 1 503 ? -15.496 33.832 27.092 1.000 29.017 483 ASN D O 1
ATOM 17033 N N . TRP D 1 504 ? -16.755 35.277 25.883 1.000 27.628 484 TRP D N 1
ATOM 17034 C CA . TRP D 1 504 ? -15.661 36.102 25.399 1.000 26.678 484 TRP D CA 1
ATOM 17035 C C . TRP D 1 504 ? -15.649 37.449 26.114 1.000 26.912 484 TRP D C 1
ATOM 17036 O O . TRP D 1 504 ? -16.694 38.020 26.388 1.000 25.636 484 TRP D O 1
ATOM 17047 N N . GLU D 1 505 ? -14.443 37.962 26.361 1.000 28.692 485 GLU D N 1
ATOM 17048 C CA . GLU D 1 505 ? -14.241 39.275 26.950 1.000 31.389 485 GLU D CA 1
ATOM 17049 C C . GLU D 1 505 ? -13.449 40.125 25.959 1.000 30.910 485 GLU D C 1
ATOM 17050 O O . GLU D 1 505 ? -12.496 39.624 25.355 1.000 32.442 485 GLU D O 1
ATOM 17056 N N . THR D 1 506 ? -13.840 41.386 25.762 1.000 29.410 486 THR D N 1
ATOM 17057 C CA . THR D 1 506 ? -13.099 42.252 24.856 1.000 28.675 486 THR D CA 1
ATOM 17058 C C . THR D 1 506 ? -12.035 43.006 25.659 1.000 27.577 486 THR D C 1
ATOM 17059 O O . THR D 1 506 ? -12.315 43.549 26.703 1.000 28.600 486 THR D O 1
ATOM 17063 N N . VAL D 1 507 ? -10.787 43.014 25.188 1.000 26.222 487 VAL D N 1
ATOM 17064 C CA . VAL D 1 507 ? -9.796 43.868 25.807 1.000 25.309 487 VAL D CA 1
ATOM 17065 C C . VAL D 1 507 ? -10.131 45.292 25.390 1.000 26.166 487 VAL D C 1
ATOM 17066 O O . VAL D 1 507 ? -10.239 45.581 24.201 1.000 25.832 487 VAL D O 1
ATOM 17070 N N . PRO D 1 508 ? -10.337 46.217 26.353 1.000 27.381 488 PRO D N 1
ATOM 17071 C CA . PRO D 1 508 ? -10.889 47.535 26.029 1.000 28.063 488 PRO D CA 1
ATOM 17072 C C . PRO D 1 508 ? -9.913 48.509 25.373 1.000 27.727 488 PRO D C 1
ATOM 17073 O O . PRO D 1 508 ? -9.630 49.574 25.904 1.000 28.324 488 PRO D O 1
ATOM 17077 N N . VAL D 1 509 ? -9.391 48.132 24.202 1.000 27.255 489 VAL D N 1
ATOM 17078 C CA . VAL D 1 509 ? -8.602 49.042 23.399 1.000 27.397 489 VAL D CA 1
ATOM 17079 C C . VAL D 1 509 ? -8.967 48.820 21.935 1.000 27.302 489 VAL D C 1
ATOM 17080 O O . VAL D 1 509 ? -9.048 47.678 21.490 1.000 27.950 489 VAL D O 1
ATOM 17084 N N . GLU D 1 510 ? -9.207 49.912 21.212 1.000 26.754 490 GLU D N 1
ATOM 17085 C CA . GLU D 1 510 ? -9.389 49.852 19.774 1.000 27.930 490 GLU D CA 1
ATOM 17086 C C . GLU D 1 510 ? -8.075 50.211 19.098 1.000 25.490 490 GLU D C 1
ATOM 17087 O O . GLU D 1 510 ? -7.566 51.297 19.337 1.000 24.266 490 GLU D O 1
ATOM 17093 N N . LEU D 1 511 ? -7.549 49.304 18.265 1.000 22.966 491 LEU D N 1
ATOM 17094 C CA . LEU D 1 511 ? -6.285 49.549 17.587 1.000 21.817 491 LEU D CA 1
ATOM 17095 C C . LEU D 1 511 ? -6.556 50.148 16.197 1.000 20.016 491 LEU D C 1
ATOM 17096 O O . LEU D 1 511 ? -7.534 49.810 15.534 1.000 19.918 491 LEU D O 1
ATOM 17101 N N . ASP D 1 512 ? -5.669 51.058 15.782 1.000 18.107 492 ASP D N 1
ATOM 17102 C CA . ASP D 1 512 ? -5.741 51.722 14.491 1.000 17.448 492 ASP D CA 1
ATOM 17103 C C . ASP D 1 512 ? -5.150 50.792 13.424 1.000 16.100 492 ASP D C 1
ATOM 17104 O O . ASP D 1 512 ? -3.964 50.464 13.457 1.000 16.073 492 ASP D O 1
ATOM 17109 N N . ALA D 1 513 ? -5.977 50.360 12.474 1.000 15.488 493 ALA D N 1
ATOM 17110 C CA . ALA D 1 513 ? -5.499 49.485 11.405 1.000 14.886 493 ALA D CA 1
ATOM 17111 C C . ALA D 1 513 ? -4.482 50.201 10.511 1.000 14.397 493 ALA D C 1
ATOM 17112 O O . ALA D 1 513 ? -3.638 49.557 9.876 1.000 14.336 493 ALA D O 1
ATOM 17114 N N . ALA D 1 514 ? -4.500 51.541 10.485 1.000 14.163 494 ALA D N 1
ATOM 17115 C CA . ALA D 1 514 ? -3.601 52.288 9.613 1.000 14.096 494 ALA D CA 1
ATOM 17116 C C . ALA D 1 514 ? -2.142 52.052 9.998 1.000 13.854 494 ALA D C 1
ATOM 17117 O O . ALA D 1 514 ? -1.263 52.242 9.166 1.000 13.586 494 ALA D O 1
ATOM 17119 N N . ILE D 1 515 ? -1.874 51.602 11.236 1.000 13.911 495 ILE D N 1
ATOM 17120 C CA . ILE D 1 515 ? -0.499 51.298 11.648 1.000 13.784 495 ILE D CA 1
ATOM 17121 C C . ILE D 1 515 ? 0.074 50.131 10.833 1.000 13.688 495 ILE D C 1
ATOM 17122 O O . ILE D 1 515 ? 1.299 50.035 10.680 1.000 14.020 495 ILE D O 1
ATOM 17127 N N . LEU D 1 516 ? -0.792 49.272 10.267 1.000 13.431 496 LEU D N 1
ATOM 17128 C CA . LEU D 1 516 ? -0.376 48.143 9.455 1.000 13.206 496 LEU D CA 1
ATOM 17129 C C . LEU D 1 516 ? -0.693 48.357 7.981 1.000 13.452 496 LEU D C 1
ATOM 17130 O O . LEU D 1 516 ? -1.193 47.440 7.320 1.000 13.306 496 LEU D O 1
ATOM 17135 N N . SER D 1 517 ? -0.372 49.550 7.468 1.000 13.684 497 SER D N 1
ATOM 17136 C CA . SER D 1 517 ? -0.651 49.913 6.088 1.000 14.409 497 SER D CA 1
ATOM 17137 C C . SER D 1 517 ? 0.631 50.405 5.400 1.000 14.675 497 SER D C 1
ATOM 17138 O O . SER D 1 517 ? 1.501 50.987 6.053 1.000 14.771 497 SER D O 1
ATOM 17141 N N . ASP D 1 518 ? 0.694 50.235 4.072 1.000 15.077 498 ASP D N 1
ATOM 17142 C CA . ASP D 1 518 ? 1.832 50.660 3.261 1.000 15.130 498 ASP D CA 1
ATOM 17143 C C . ASP D 1 518 ? 2.058 52.165 3.457 1.000 15.187 498 ASP D C 1
ATOM 17144 O O . ASP D 1 518 ? 3.188 52.624 3.642 1.000 15.080 498 ASP D O 1
ATOM 17149 N N . ASP D 1 519 ? 0.961 52.923 3.439 1.000 15.215 499 ASP D N 1
ATOM 17150 C CA . ASP D 1 519 ? 0.993 54.379 3.436 1.000 15.404 499 ASP D CA 1
ATOM 17151 C C . ASP D 1 519 ? 1.507 54.927 4.764 1.000 15.252 499 ASP D C 1
ATOM 17152 O O . ASP D 1 519 ? 2.136 55.975 4.794 1.000 15.443 499 ASP D O 1
ATOM 17157 N N . TYR D 1 520 ? 1.268 54.218 5.860 1.000 15.278 500 TYR D N 1
ATOM 17158 C CA . TYR D 1 520 ? 1.822 54.611 7.157 1.000 15.563 500 TYR D CA 1
ATOM 17159 C C . TYR D 1 520 ? 3.321 54.303 7.233 1.000 15.341 500 TYR D C 1
ATOM 17160 O O . TYR D 1 520 ? 4.100 55.138 7.695 1.000 15.092 500 TYR D O 1
ATOM 17169 N N . VAL D 1 521 ? 3.715 53.099 6.793 1.000 15.554 501 VAL D N 1
ATOM 17170 C CA . VAL D 1 521 ? 5.099 52.655 6.903 1.000 16.136 501 VAL D CA 1
ATOM 17171 C C . VAL D 1 521 ? 6.002 53.560 6.055 1.000 16.850 501 VAL D C 1
ATOM 17172 O O . VAL D 1 521 ? 7.105 53.902 6.459 1.000 16.238 501 VAL D O 1
ATOM 17176 N N . LEU D 1 522 ? 5.481 53.991 4.897 1.000 17.722 502 LEU D N 1
ATOM 17177 C CA . LEU D 1 522 ? 6.171 54.875 3.960 1.000 18.729 502 LEU D CA 1
ATOM 17178 C C . LEU D 1 522 ? 6.610 56.183 4.614 1.000 19.374 502 LEU D C 1
ATOM 17179 O O . LEU D 1 522 ? 7.594 56.787 4.191 1.000 18.538 502 LEU D O 1
ATOM 17184 N N . GLN D 1 523 ? 5.891 56.617 5.653 1.000 19.524 503 GLN D N 1
ATOM 17185 C CA . GLN D 1 523 ? 6.184 57.885 6.283 1.000 20.636 503 GLN D CA 1
ATOM 17186 C C . GLN D 1 523 ? 7.566 57.900 6.918 1.000 20.207 503 GLN D C 1
ATOM 17187 O O . GLN D 1 523 ? 8.163 58.970 6.960 1.000 20.357 503 GLN D O 1
ATOM 17193 N N . ASN D 1 524 ? 8.064 56.755 7.395 1.000 20.180 504 ASN D N 1
ATOM 17194 C CA . ASN D 1 524 ? 9.326 56.726 8.127 1.000 20.425 504 ASN D CA 1
ATOM 17195 C C . ASN D 1 524 ? 10.249 55.590 7.692 1.000 19.463 504 ASN D C 1
ATOM 17196 O O . ASN D 1 524 ? 11.247 55.342 8.364 1.000 19.054 504 ASN D O 1
ATOM 17201 N N . TYR D 1 525 ? 9.943 54.896 6.585 1.000 19.398 505 TYR D N 1
ATOM 17202 C CA . TYR D 1 525 ? 10.775 53.805 6.090 1.000 19.051 505 TYR D CA 1
ATOM 17203 C C . TYR D 1 525 ? 10.520 53.648 4.583 1.000 18.286 505 TYR D C 1
ATOM 17204 O O . TYR D 1 525 ? 9.378 53.731 4.128 1.000 17.130 505 TYR D O 1
ATOM 17213 N N . GLY D 1 526 ? 11.597 53.392 3.824 1.000 18.252 506 GLY D N 1
ATOM 17214 C CA . GLY D 1 526 ? 11.554 53.374 2.372 1.000 18.535 506 GLY D CA 1
ATOM 17215 C C . GLY D 1 526 ? 11.110 52.028 1.793 1.000 18.071 506 GLY D C 1
ATOM 17216 O O . GLY D 1 526 ? 10.991 51.913 0.588 1.000 18.395 506 GLY D O 1
ATOM 17217 N N . GLY D 1 527 ? 10.875 51.021 2.648 1.000 18.258 507 GLY D N 1
ATOM 17218 C CA . GLY D 1 527 ? 10.308 49.747 2.220 1.000 17.580 507 GLY D CA 1
ATOM 17219 C C . GLY D 1 527 ? 8.884 49.560 2.744 1.000 17.456 507 GLY D C 1
ATOM 17220 O O . GLY D 1 527 ? 8.686 49.334 3.944 1.000 17.731 507 GLY D O 1
ATOM 17221 N N . PHE D 1 528 ? 7.892 49.621 1.841 1.000 16.969 508 PHE D N 1
ATOM 17222 C CA . PHE D 1 528 ? 6.491 49.627 2.241 1.000 16.277 508 PHE D CA 1
ATOM 17223 C C . PHE D 1 528 ? 5.661 48.901 1.186 1.000 16.063 508 PHE D C 1
ATOM 17224 O O . PHE D 1 528 ? 4.652 49.431 0.707 1.000 16.374 508 PHE D O 1
ATOM 17232 N N . PHE D 1 529 ? 6.053 47.658 0.882 1.000 15.500 509 PHE D N 1
ATOM 17233 C CA . PHE D 1 529 ? 5.599 47.003 -0.336 1.000 15.312 509 PHE D CA 1
ATOM 17234 C C . PHE D 1 529 ? 4.789 45.732 -0.081 1.000 14.728 509 PHE D C 1
ATOM 17235 O O . PHE D 1 529 ? 4.527 45.002 -1.048 1.000 14.817 509 PHE D O 1
ATOM 17243 N N . THR D 1 530 ? 4.346 45.470 1.165 1.000 13.869 510 THR D N 1
ATOM 17244 C CA . THR D 1 530 ? 3.649 44.227 1.457 1.000 13.358 510 THR D CA 1
ATOM 17245 C C . THR D 1 530 ? 2.176 44.508 1.747 1.000 13.232 510 THR D C 1
ATOM 17246 O O . THR D 1 530 ? 1.399 44.718 0.821 1.000 14.257 510 THR D O 1
ATOM 17250 N N . GLY D 1 531 ? 1.773 44.464 3.010 1.000 12.946 511 GLY D N 1
ATOM 17251 C CA . GLY D 1 531 ? 0.377 44.403 3.387 1.000 12.999 511 GLY D CA 1
ATOM 17252 C C . GLY D 1 531 ? 0.238 43.712 4.734 1.000 13.005 511 GLY D C 1
ATOM 17253 O O . GLY D 1 531 ? 1.186 43.086 5.214 1.000 12.978 511 GLY D O 1
ATOM 17254 N N . ALA D 1 532 ? -0.930 43.866 5.365 1.000 13.062 512 ALA D N 1
ATOM 17255 C CA . ALA D 1 532 ? -1.132 43.345 6.709 1.000 13.088 512 ALA D CA 1
ATOM 17256 C C . ALA D 1 532 ? -1.383 41.838 6.621 1.000 13.134 512 ALA D C 1
ATOM 17257 O O . ALA D 1 532 ? -2.003 41.362 5.659 1.000 13.182 512 ALA D O 1
ATOM 17259 N N . PHE D 1 533 ? -0.886 41.105 7.636 1.000 13.143 513 PHE D N 1
ATOM 17260 C CA . PHE D 1 533 ? -1.110 39.688 7.786 1.000 13.215 513 PHE D CA 1
ATOM 17261 C C . PHE D 1 533 ? -1.652 39.415 9.192 1.000 13.286 513 PHE D C 1
ATOM 17262 O O . PHE D 1 533 ? -1.436 40.209 10.129 1.000 13.266 513 PHE D O 1
ATOM 17270 N N . VAL D 1 534 ? -2.336 38.273 9.323 1.000 13.392 514 VAL D N 1
ATOM 17271 C CA . VAL D 1 534 ? -2.800 37.793 10.626 1.000 13.486 514 VAL D CA 1
ATOM 17272 C C . VAL D 1 534 ? -2.244 36.394 10.827 1.000 13.556 514 VAL D C 1
ATOM 17273 O O . VAL D 1 534 ? -2.156 35.605 9.885 1.000 13.587 514 VAL D O 1
ATOM 17277 N N . GLY D 1 535 ? -1.881 36.058 12.066 1.000 13.608 515 GLY D N 1
ATOM 17278 C CA . GLY D 1 535 ? -1.329 34.737 12.297 1.000 13.701 515 GLY D CA 1
ATOM 17279 C C . GLY D 1 535 ? -1.041 34.446 13.769 1.000 13.787 515 GLY D C 1
ATOM 17280 O O . GLY D 1 535 ? -1.576 35.092 14.674 1.000 13.805 515 GLY D O 1
ATOM 17281 N N . LEU D 1 536 ? -0.168 33.451 13.938 1.000 13.857 516 LEU D N 1
ATOM 17282 C CA . LEU D 1 536 ? 0.096 32.805 15.206 1.000 13.993 516 LEU D CA 1
ATOM 17283 C C . LEU D 1 536 ? 1.595 32.827 15.424 1.000 13.971 516 LEU D C 1
ATOM 17284 O O . LEU D 1 536 ? 2.344 32.573 14.482 1.000 13.923 516 LEU D O 1
ATOM 17289 N N . MET D 1 537 ? 2.032 33.107 16.658 1.000 14.030 517 MET D N 1
ATOM 17290 C CA . MET D 1 537 ? 3.456 33.079 16.920 1.000 14.050 517 MET D CA 1
ATOM 17291 C C . MET D 1 537 ? 3.746 32.836 18.395 1.000 14.211 517 MET D C 1
ATOM 17292 O O . MET D 1 537 ? 2.904 33.056 19.259 1.000 14.269 517 MET D O 1
ATOM 17297 N N . ALA D 1 538 ? 4.952 32.309 18.609 1.000 14.304 518 ALA D N 1
ATOM 17298 C CA . ALA D 1 538 ? 5.513 32.102 19.932 1.000 14.478 518 ALA D CA 1
ATOM 17299 C C . ALA D 1 538 ? 6.923 32.664 19.923 1.000 14.470 518 ALA D C 1
ATOM 17300 O O . ALA D 1 538 ? 7.684 32.445 18.966 1.000 14.419 518 ALA D O 1
ATOM 17302 N N . ALA D 1 539 ? 7.248 33.380 21.002 1.000 14.544 519 ALA D N 1
ATOM 17303 C CA . ALA D 1 539 ? 8.571 33.918 21.250 1.000 14.599 519 ALA D CA 1
ATOM 17304 C C . ALA D 1 539 ? 9.091 33.427 22.605 1.000 14.855 519 ALA D C 1
ATOM 17305 O O . ALA D 1 539 ? 8.324 33.340 23.570 1.000 14.948 519 ALA D O 1
ATOM 17307 N N . ASP D 1 540 ? 10.399 33.145 22.659 1.000 14.983 520 ASP D N 1
ATOM 17308 C CA . ASP D 1 540 ? 11.102 32.883 23.905 1.000 15.247 520 ASP D CA 1
ATOM 17309 C C . ASP D 1 540 ? 12.495 33.483 23.791 1.000 15.309 520 ASP D C 1
ATOM 17310 O O . ASP D 1 540 ? 13.408 32.821 23.331 1.000 15.392 520 ASP D O 1
ATOM 17315 N N . TYR D 1 541 ? 12.641 34.750 24.182 1.000 15.286 521 TYR D N 1
ATOM 17316 C CA . TYR D 1 541 ? 13.928 35.407 24.086 1.000 15.366 521 TYR D CA 1
ATOM 17317 C C . TYR D 1 541 ? 14.745 35.160 25.360 1.000 15.692 521 TYR D C 1
ATOM 17318 O O . TYR D 1 541 ? 15.833 35.697 25.476 1.000 15.820 521 TYR D O 1
ATOM 17327 N N . ALA D 1 542 ? 14.229 34.354 26.311 1.000 15.849 522 ALA D N 1
ATOM 17328 C CA . ALA D 1 542 ? 15.068 33.702 27.307 1.000 16.185 522 ALA D CA 1
ATOM 17329 C C . ALA D 1 542 ? 15.882 32.566 26.686 1.000 16.275 522 ALA D C 1
ATOM 17330 O O . ALA D 1 542 ? 16.841 32.089 27.283 1.000 16.564 522 ALA D O 1
ATOM 17332 N N . GLY D 1 543 ? 15.465 32.107 25.500 1.000 16.052 523 GLY D N 1
ATOM 17333 C CA . GLY D 1 543 ? 16.187 31.095 24.752 1.000 16.122 523 GLY D CA 1
ATOM 17334 C C . GLY D 1 543 ? 15.920 29.668 25.250 1.000 16.327 523 GLY D C 1
ATOM 17335 O O . GLY D 1 543 ? 16.715 28.771 24.954 1.000 16.494 523 GLY D O 1
ATOM 17336 N N . TYR D 1 544 ? 14.815 29.452 25.991 1.000 16.670 524 TYR D N 1
ATOM 17337 C CA . TYR D 1 544 ? 14.509 28.134 26.544 1.000 17.107 524 TYR D CA 1
ATOM 17338 C C . TYR D 1 544 ? 13.450 27.399 25.708 1.000 17.125 524 TYR D C 1
ATOM 17339 O O . TYR D 1 544 ? 12.907 26.393 26.141 1.000 17.221 524 TYR D O 1
ATOM 17348 N N . LYS D 1 545 ? 13.135 27.897 24.513 1.000 16.922 525 LYS D N 1
ATOM 17349 C CA . LYS D 1 545 ? 12.414 27.119 23.525 1.000 16.947 525 LYS D CA 1
ATOM 17350 C C . LYS D 1 545 ? 11.036 26.693 24.001 1.000 16.826 525 LYS D C 1
ATOM 17351 O O . LYS D 1 545 ? 10.567 25.629 23.639 1.000 16.843 525 LYS D O 1
ATOM 17357 N N . ARG D 1 546 ? 10.333 27.559 24.731 1.000 17.014 526 ARG D N 1
ATOM 17358 C CA . ARG D 1 546 ? 9.026 27.208 25.259 1.000 17.128 526 ARG D CA 1
ATOM 17359 C C . ARG D 1 546 ? 8.040 27.003 24.114 1.000 17.422 526 ARG D C 1
ATOM 17360 O O . ARG D 1 546 ? 7.994 27.833 23.199 1.000 17.282 526 ARG D O 1
ATOM 17368 N N . VAL D 1 547 ? 7.235 25.927 24.191 1.000 17.817 527 VAL D N 1
ATOM 17369 C CA . VAL D 1 547 ? 6.414 25.488 23.080 1.000 17.887 527 VAL D CA 1
ATOM 17370 C C . VAL D 1 547 ? 4.971 25.949 23.307 1.000 17.659 527 VAL D C 1
ATOM 17371 O O . VAL D 1 547 ? 4.382 25.754 24.369 1.000 17.702 527 VAL D O 1
ATOM 17375 N N . ALA D 1 548 ? 4.392 26.566 22.276 1.000 17.393 528 ALA D N 1
ATOM 17376 C CA . ALA D 1 548 ? 2.980 26.899 22.263 1.000 17.289 528 ALA D CA 1
ATOM 17377 C C . ALA D 1 548 ? 2.264 25.929 21.332 1.000 17.515 528 ALA D C 1
ATOM 17378 O O . ALA D 1 548 ? 2.754 25.651 20.249 1.000 17.138 528 ALA D O 1
ATOM 17380 N N . THR D 1 549 ? 1.115 25.414 21.767 1.000 17.846 529 THR D N 1
ATOM 17381 C CA . THR D 1 549 ? 0.321 24.465 20.995 1.000 18.228 529 THR D CA 1
ATOM 17382 C C . THR D 1 549 ? -0.993 25.140 20.627 1.000 18.030 529 THR D C 1
ATOM 17383 O O . THR D 1 549 ? -1.718 25.589 21.511 1.000 17.798 529 THR D O 1
ATOM 17387 N N . PHE D 1 550 ? -1.282 25.176 19.319 1.000 17.814 530 PHE D N 1
ATOM 17388 C CA . PHE D 1 550 ? -2.489 25.785 18.788 1.000 17.494 530 PHE D CA 1
ATOM 17389 C C . PHE D 1 550 ? -3.338 24.675 18.179 1.000 18.288 530 PHE D C 1
ATOM 17390 O O . PHE D 1 550 ? -2.846 23.948 17.318 1.000 18.173 530 PHE D O 1
ATOM 17398 N N . ASP D 1 551 ? -4.609 24.579 18.597 1.000 18.954 531 ASP D N 1
ATOM 17399 C CA . ASP D 1 551 ? -5.457 23.475 18.191 1.000 20.095 531 ASP D CA 1
ATOM 17400 C C . ASP D 1 551 ? -6.116 23.748 16.839 1.000 19.769 531 ASP D C 1
A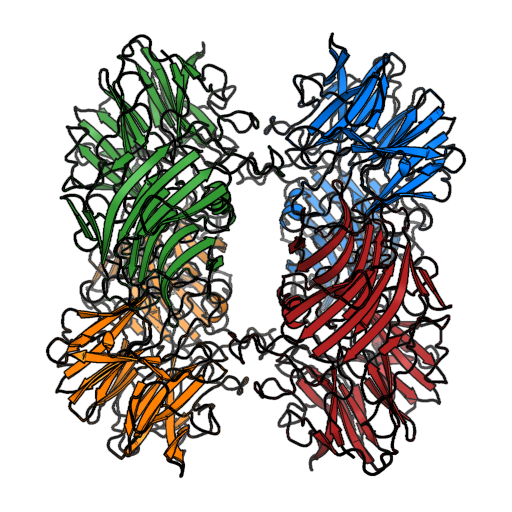TOM 17401 O O . ASP D 1 551 ? -6.450 22.815 16.129 1.000 20.234 531 ASP D O 1
ATOM 17406 N N . TYR D 1 552 ? -6.347 25.016 16.521 1.000 19.474 532 TYR D N 1
ATOM 17407 C CA . TYR D 1 552 ? -6.930 25.383 15.248 1.000 19.566 532 TYR D CA 1
ATOM 17408 C C . TYR D 1 552 ? -6.678 26.861 14.988 1.000 19.158 532 TYR D C 1
ATOM 17409 O O . TYR D 1 552 ? -6.224 27.598 15.869 1.000 18.930 532 TYR D O 1
ATOM 17418 N N . PHE D 1 553 ? -6.976 27.254 13.742 1.000 18.713 533 PHE D N 1
ATOM 17419 C CA . PHE D 1 553 ? -7.025 28.643 13.346 1.000 18.144 533 PHE D CA 1
ATOM 17420 C C . PHE D 1 553 ? -8.227 28.834 12.433 1.000 19.048 533 PHE D C 1
ATOM 17421 O O . PHE D 1 553 ? -8.402 28.063 11.481 1.000 18.927 533 PHE D O 1
ATOM 17429 N N . ASP D 1 554 ? -9.023 29.865 12.715 1.000 19.146 534 ASP D N 1
ATOM 17430 C CA . ASP D 1 554 ? -10.148 30.208 11.868 1.000 20.073 534 ASP D CA 1
ATOM 17431 C C . ASP D 1 554 ? -10.002 31.648 11.374 1.000 19.310 534 ASP D C 1
ATOM 17432 O O . ASP D 1 554 ? -9.778 32.546 12.168 1.000 19.649 534 ASP D O 1
ATOM 17437 N N . TYR D 1 555 ? -10.170 31.858 10.075 1.000 18.540 535 TYR D N 1
ATOM 17438 C CA . TYR D 1 555 ? -10.216 33.184 9.474 1.000 17.833 535 TYR D CA 1
ATOM 17439 C C . TYR D 1 555 ? -11.498 33.261 8.659 1.000 17.874 535 TYR D C 1
ATOM 17440 O O . TYR D 1 555 ? -11.626 32.531 7.679 1.000 17.603 535 TYR D O 1
ATOM 17449 N N . GLN D 1 556 ? -12.424 34.111 9.110 1.000 18.011 536 GLN D N 1
ATOM 17450 C CA . GLN D 1 556 ? -13.755 34.225 8.538 1.000 18.580 536 GLN D CA 1
ATOM 17451 C C . GLN D 1 556 ? -13.951 35.638 7.998 1.000 18.680 536 GLN D C 1
ATOM 17452 O O . GLN D 1 556 ? -14.054 36.600 8.762 1.000 17.982 536 GLN D O 1
ATOM 17458 N N . GLU D 1 557 ? -14.001 35.745 6.664 1.000 18.685 537 GLU D N 1
ATOM 17459 C CA . GLU D 1 557 ? -14.224 37.022 6.015 1.000 19.305 537 GLU D CA 1
ATOM 17460 C C . GLU D 1 557 ? -15.705 37.387 6.178 1.000 20.560 537 GLU D C 1
ATOM 17461 O O . GLU D 1 557 ? -16.578 36.517 6.173 1.000 21.425 537 GLU D O 1
ATOM 17467 N N . LEU D 1 558 ? -15.962 38.683 6.304 1.000 21.553 538 LEU D N 1
ATOM 17468 C CA . LEU D 1 558 ? -17.308 39.208 6.449 1.000 23.258 538 LEU D CA 1
ATOM 17469 C C . LEU D 1 558 ? -17.567 40.164 5.300 1.000 24.884 538 LEU D C 1
ATOM 17470 O O . LEU D 1 558 ? -16.621 40.640 4.679 1.000 24.696 538 LEU D O 1
ATOM 17475 N N . PRO D 1 559 ? -18.844 40.485 4.995 1.000 27.497 539 PRO D N 1
ATOM 17476 C CA . PRO D 1 559 ? -19.151 41.421 3.917 1.000 29.518 539 PRO D CA 1
ATOM 17477 C C . PRO D 1 559 ? -18.524 42.801 4.128 1.000 32.641 539 PRO D C 1
ATOM 17478 O O . PRO D 1 559 ? -18.313 43.235 5.262 1.000 32.678 539 PRO D O 1
ATOM 17482 N N . ASP D 1 560 ? -18.212 43.460 3.006 1.000 36.960 540 ASP D N 1
ATOM 17483 C CA . ASP D 1 560 ? -17.562 44.755 3.026 1.000 40.545 540 ASP D CA 1
ATOM 17484 C C . ASP D 1 560 ? -18.661 45.820 3.083 1.000 43.042 540 ASP D C 1
ATOM 17485 O O . ASP D 1 560 ? -19.011 46.225 4.223 1.000 46.169 540 ASP D O 1
#

Radius of gyration: 38.0 Å; Cα contacts (8 Å, |Δi|>4): 6592; chains: 4; bounding box: 93×98×98 Å

Sequence (2168 aa):
MKIQNPVLPGFNADPSMIRVGDTYYIANSTFEWFPGVRLHESKDLVHWNLLPSPLSTTTLLDMKGNPASGGIWAPDLSYADGKFWLIYTDVKITEGPFKDMTNYLTTATDIRGPWTDPIAVNGVGFDASLFHDENGRKYLVQQTWDHREYHHPFNGITLTEFDTATMQLKPETARNIYNGTDVKLVEGPHLYQISGYYYLFAAEGGTVFTHQEVVARSKTLDELSFESEPDGPFITNMDTPDFYLQKQGHGALTSTPSGEWYYASLVSRPWNHTNESSHDPRGWSTLGRETSIQKVEWDDAGWPRVVGGHGGQVEVDAPKDAIETTAPKDHSQHDDFDQPTLDLNWNTLRQPFTAQMGSSVGNGELKLIGQQTMSSNFDVSLIARRWQAFNFDAETKVKFDPFTYQQMAGLANIYNDKHYSWIFITWDEKKGHVIEVAQNDNNNYTSYLKDDAIKIPDGTNYVWFRTKVRKQSYTYEYSFDGQNWETVPVELDAAILSDDYVLQNYGGFFTGAFVGLMAADYAGYKRVATFDYFDYQELPDGLVPRGSHMKIQNPVLPGFNADPSMIRVGDTYYIANSTFEWFPGVRLHESKDLVHWNLLPSPLSTTTLLDMKGNPASGGIWAPDLSYADGKFWLIYTDVKITEGPFKDMTNYLTTATDIRGPWTDPIAVNGVGFDASLFHDENGRKYLVQQTWDHREYHHPFNGITLTEFDTATMQLKPETARNIYNGTDVKLVEGPHLYQISGYYYLFAAEGGTVFTHQEVVARSKTLDELSFESEPDGPFITNMMDTPDFYLQKQGHGALTSTPSGEWYYASLVSRPWNHTNESSHDPRGWSTLGRETSIQKVEWDDAGWPRVVGGHGGQVEVDAPKDAIETTAPKDHSQHDDFDQPTLDLNWNTLRQPFTAQMGSVGNGELKLIGQQTMSSNFDVSLIARRWQAFNFDAETKVKFDPFTYQQMAGLANIYNDKHYSWIFITWDEKKGHVIEVAQNDNNNYTSYLKDDAIKIPDGTNYVWFRTKVRKQSYTYEYSFDGQNWETVPVELDAAILSDDYVLLQNYGGFFTGAFVGLMAADYAGYKRVATFDYFDYQELPDMKIQNPVLPGFNADPSMIRVGDTYYIANSTFEWFPGVRLHESKDLVHWNLLPSPLSTTTLLDMKGNPASGGIWAPDLSYADGKFWLIYTDVKITEGPFKDMTNYLTTATDIRGPWTDPIAVNGVGFDASLFHDENGRKYLVQQTWDHREYHHPFNGITLTEFDTATMQLKPETARNIYNGTDVKLVEGPHLYQISGYYYLFAAEGGTVFTHQEVVARSKTLDELSFESEPDGPFITNMMDTPDFYLQKQGHGALTSTPSSGEWYYASLVSRPWNHTNESSHDPRGWSTLGRETSIQKVEWDDAGWPRVVGGHGGQVEVDAPKDAIETTAPKDHSQHDDFDQPTLDLNWNTLRQPFTAQMGSVGNGELKLIGQQTMSSNFDVSLIARRWQAFNFDAETKVKFDPFTYQQMAGLANIYNDKHYSWIFITWDEKKGHVIEVAQNDNNNYTSYLKDDAIKIPDGTNYVWFRTKVRKQSYTYEYSFDGQNWETVPVELDAAILSDDYVLQNYGGFFTGAFVGLMAADYAGYKRVATFDYFDYQELPDMKIQNPVLPGFNADPSMIRVGDTYYIANSTFEWFPGVRLHESKDLVHWNLLPSPLSTTTLLDMKGNPASGGIWAPDLSYADGKFWLIYTDVKITEGPFKDMTNYLTTATDIRGPWTDPIAVNGVGFDASLFHDENGRKYLVQQTWDHREYHHPFNGITLTEFDTATMQLKPETARNIYNGTDVKLVEGPHLYQISGYYYLFAAEGGTVFTHQEVVARSKTLDELSFESEPDGPFITNMMDTPDFYLQKQGHGALTSTPSGEWYYASLVSRPWNHTNESSHDPRGWSTLGRETSIQKVEWDDAGWPRVVGGHGGQVEVDAPKDAIETTAPKDHSQHDDFDQPTLDLNWNTLRQPFTAQMGSVGNGELKLIGQQTMSSNFDVSLIARRWQAFNFDAETKVKFDPFTYQQMAGLANIYNDKHYSWIFITWDEKKGHVIEVAQNDNNNYTSYLKDDAIKIPDGTNYVWFRTKVRKQSYTYEYSFDGQNWETVPVELDAAILSDDYVLQNYGGFFTGAFVGLMAADYAGYKRVATFDYFDYQELPD

InterPro domains:
  IPR006710 Glycoside hydrolase, family 43 [PF04616] (3-304)
  IPR013320 Concanavalin A-like lectin/glucanase domain superfamily [SSF49899] (330-537)
  IPR023296 Glycosyl hydrolase, five-bladed beta-propeller domain superfamily [G3DSA:2.115.10.20] (1-326)
  IPR023296 Glycosyl hydrolase, five-bladed beta-propeller domain superfamily [SSF75005] (3-320)
  IPR041542 Beta-xylosidase, C-terminal Concanavalin A-like domain [PF17851] (335-536)
  IPR051795 Glycosyl Hydrolase Family 43 [PTHR42812] (3-538)

Secondary structure (DSSP, 8-state):
-EEESSSB-SS-EEEEEEEETTEEEEEEE-BTEESBSEEEEESSSSS-EEE--SB-STTT---TTPPTT-EE-S-EEEEETTEEEEEEEEE---SSS---EEEEEEEESSTT---PPPEEEE-S-SS-EEEE-TTS-EEEEEEEE---TTS-SEEEEEEEEEETTTTEE-GGG-EEEE---TT---EEEEEEEETTEEEEEEEES-SSTT-EEEEEEESS--TT--EEPTT--SEE-TT-TTSS-BS---EEEEE-TTS-EEEEEEEB--B--TTSBTTBS--B-TT-SEEEEEEEEE-TTS-EEETTSTT--SEEEPPTT-------SS--EEE---SSS--TT-BEESS---TTTEEEETTEEEEE-BS-TT-SS--EEEEEE--SSEEEEEEEEE---SSTTEEEEEEEEEETTEEEEEEEEEETTTEEEEEEEEEETTEEEESSGGGPEE--TT---EEEEEEEETTEEEEEEESSSSS-EE-S-PEEGGGGSHHHHTTT-S---S--EEEEEEEETTSS--EEEEEEEEEEE---/--SPTT-TTEEESSSB-SS-EEEEEEEETTEEEEEEE-BTEESBSEEEEESSSSS-EEE--SB-STTT---TTPPTT-EE-S-EEEEETTEEEEEEEEE---SSS---EEEEEEEESSTT-----PEEEE-S-SS-EEEE-TTS-EEEEEEEE---TTS-SEEEEEEEEEETTTTEE-GGG-EEEE---TT---EEEEEEEETTEEEEEEEES-SSTT-EEEEEEESS--TT--EEPSS--SEE-TT-TTSS-BS---EEEEE-TTS-EEEEEEEB--B--TTSBTTBS--B-TT-SEEEEEEEEE-TTS-EEETTSTT--SEEEPPTT-------SS--EEE---SSS--TT-BEESS---TTTEEEETTEEEEE-BS-TT-SS--EEEEEE--SSEEEEEEEEE---SSTTEEEEEEEEEETTEEEEEEEEEETTTEEEEEEEEEETTEEEESSGGGPEEPPTT---EEEEEEEETTEEEEEEESSSSS-EE-S-PEEGGGGSHHHHTTT-S---S--EEEEEEEETTSS--EEEEEEEEEEE---/-EEESSSB-SS-EEEEEEEETTEEEEEEE-BTEESBSEEEEESSSSS-EEE--SB-STTT---TTPPTT-EE-S-EEEEETTEEEEEEEEE---SSS---EEEEEEEESSTT---PPPEEEE-S-SS-EEEE-TTS-EEEEEEEE---TTS-SEEEEEEEEEETTTTEE-GGG-EEEE---TT---EEEEEEEETTEEEEEEEES-SSTT-EEEEEEESS--TT--EEPSS--SEE-TT-TTSS-B----EEEEE-TTS-EEEEEEEB--B--TTSBTTBS--B-SS-SEEEEEEEEE-TTS-EEETTSTT--SEEEPPTT-------SS--EEE---SSS--TT-BEESS---TTTEEEETTEEEEE-BS-TT-SS--EEEEEE--SSEEEEEEEEE---SSTTEEEEEEEEEETTEEEEEEEEEETTTEEEEEEEEEETTEEEESSGGGPEE--TT---EEEEEEEETTEEEEEEESSSSS-EE-S-PEEGGGGSHHHHTTT-S---S--EEEEEEEETTSS--EEEEEEEEEEE---/-EEESSSB-SS-EEEEEEEETTEEEEEEE-BTEESBSEEEEESSSSS-EEE--SB-STTT---TTPPTT-EE-S-EEEEETTEEEEEEEEE---SSS---EEEEEEEESSTT---PPPEEEE-S-SS-EEEE-TTS-EEEEEEEE---TTS-SEEEEEEEEEETTTTEE-GGG-EEEE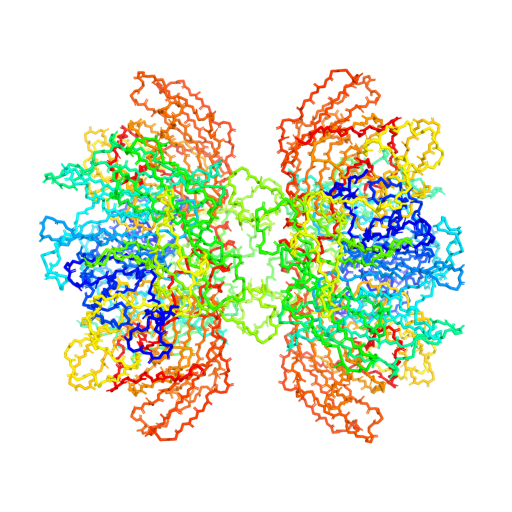---TT---EEEEEEEETTEEEEEEEES-SSTT-EEEEEEESS--TT--EEPSS--SEE-TT-TTSS-BS---EEEEE-TTS-EEEEEEEB--B--TTSBTTBS--B-SS-SEEEEEEEEE-TTS-EEETTSTT--SEEEPPTT-------SS--EEE---SSS--TT-BEESS---TTTEEEETTEEEEE-BS-TT-SS--EEEEEE--SSEEEEEEEEE---SSTTEEEEEEEEEETTEEEEEEEEEETTTEEEEEEEEEETTEEEESSGGGPEE--TT---EEEEEEEETTEEEEEEESSSSS-EE-S-PEEGGGGSHHHHTTT-S---S--EEEEEEEETTSS--EEEEEEEEEEE---

Solvent-accessible surface area: 71125 Å² total; per-residue (Å²): 109,88,0,92,7,14,18,6,22,0,1,1,0,10,1,3,4,27,70,34,54,57,9,4,18,0,0,0,0,2,3,2,0,6,36,0,0,12,0,10,33,0,67,4,0,25,72,21,46,47,6,46,24,3,0,57,65,79,84,18,6,61,1,47,3,0,31,4,1,0,0,0,21,6,5,9,4,12,96,18,106,50,68,10,14,0,1,1,0,7,0,23,13,7,64,31,18,4,28,1,10,36,0,56,8,0,17,5,105,77,14,146,10,125,24,74,108,35,73,57,7,4,1,10,0,5,8,2,5,9,12,36,8,152,97,45,116,15,5,0,0,0,0,10,17,4,11,17,75,54,54,52,57,20,38,0,0,15,0,1,13,2,55,64,98,75,15,86,15,72,39,142,34,48,60,37,0,9,74,21,47,87,6,43,51,1,21,0,0,15,10,45,57,25,104,76,82,29,5,1,0,0,0,0,6,11,22,34,26,16,2,10,0,10,1,0,41,8,165,46,14,85,117,92,32,15,126,52,13,70,135,43,25,3,0,4,0,10,35,37,27,108,68,102,0,7,4,0,0,9,0,4,8,10,28,2,75,77,48,25,54,1,0,0,0,0,0,0,30,24,12,38,49,119,49,37,10,21,11,94,43,34,1,23,2,1,4,1,8,0,0,0,0,0,28,3,96,72,52,165,63,24,15,0,61,9,41,60,40,68,8,8,56,44,80,1,76,12,6,179,46,41,85,134,18,116,32,104,212,60,65,27,8,118,19,90,3,90,106,115,98,35,56,94,33,7,10,5,10,7,30,28,52,63,88,97,4,7,65,15,18,152,26,55,0,84,0,36,2,26,21,3,3,11,0,37,2,33,3,0,0,0,0,2,2,2,8,13,10,18,0,34,0,32,0,44,0,85,12,77,2,73,22,13,3,0,1,0,0,0,1,0,1,1,6,24,66,5,3,0,6,0,4,2,12,68,21,95,175,64,22,62,2,0,11,1,0,16,0,29,45,43,107,19,45,3,57,25,77,90,109,4,52,99,12,65,140,80,36,98,30,1,39,0,45,0,60,0,91,68,66,25,3,29,3,12,19,2,65,70,24,151,105,55,103,73,3,118,34,134,5,52,0,2,16,1,0,2,10,52,1,68,106,105,39,31,0,26,21,0,0,1,0,0,0,0,0,0,0,3,7,0,31,43,120,74,64,0,5,0,30,49,1,42,0,65,23,58,119,141,90,102,40,94,207,74,36,122,64,16,0,109,2,14,16,6,21,0,1,0,0,10,1,4,3,31,72,38,54,66,11,3,18,0,0,0,1,0,4,2,0,5,35,0,0,11,0,9,33,0,70,0,0,22,38,20,48,54,9,51,20,3,0,57,64,76,90,17,5,61,1,56,3,0,29,4,1,0,0,0,24,7,4,8,4,11,96,19,108,46,72,9,14,0,0,1,0,8,0,22,13,8,68,33,17,4,28,1,10,35,0,54,5,1,18,5,100,82,13,150,11,129,27,69,103,33,73,49,8,2,1,12,0,5,9,2,5,9,13,36,9,149,98,49,119,16,6,0,0,0,0,10,16,4,9,19,75,60,62,47,58,22,39,0,0,14,0,1,14,4,56,66,96,84,20,91,16,79,36,139,33,49,58,37,0,8,71,21,41,86,8,44,51,1,23,0,0,16,11,45,57,26,105,63,67,27,4,1,0,0,0,0,5,12,22,33,27,15,3,10,0,9,0,0,41,9,138,56,13,84,116,100,30,16,127,50,15,69,133,42,26,2,0,5,0,11,32,38,25,110,66,101,0,8,4,0,0,9,0,5,8,9,29,3,74,72,48,29,55,0,0,0,0,0,0,0,27,23,12,39,50,119,50,36,5,22,12,95,45,31,1,24,2,1,4,0,8,0,0,0,0,0,25,2,97,71,52,162,65,25,15,0,62,10,46,59,40,64,8,8,42,43,24,1,26,10,5,186,45,15,95,102,18,112,32,103,202,42,65,27,7,118,17,88,3,89,107,110,103,30,55,99,36,7,6,4,9,7,28,31,50,64,88,95,5,7,61,18,20,151,26,55,0,76,0,40,1,14,21,4,3,11,0,38,2,31,2,0,1,0,0,3,2,2,9,14,10,19,0,34,0,32,0,33,0,80,12,76,2,71,22,14,3,0,1,0,0,0,0,0,1,1,6,30,71,5,3,0,6,0,3,3,12,70,22,82,188,62,21,63,2,0,11,0,1,17,0,25,57,43,102,12,38,3,59,28,78,108,109,3,51,113,14,65,153,71,34,104,27,2,35,0,54,0,52,0,89,69,67,32,3,30,0,15,18,1,64,69,17,145,104,54,101,75,3,126,28,136,3,56,0,3,14,0,0,2,11,55,1,67,107,108,41,31,0,23,22,0,0,1,0,0,1,0,0,0,0,3,8,1,32,44,104,74,65,0,4,0,32,52,1,40,0,66,19,58,119,142,120,77,0,118,6,14,18,5,20,0,2,1,0,9,1,3,4,28,74,40,51,58,12,3,20,0,0,0,1,1,4,2,0,6,36,0,0,11,0,7,37,0,71,5,0,29,68,21,46,42,6,42,19,3,0,58,63,78,85,17,5,60,1,55,4,0,30,6,1,0,0,0,21,5,5,8,3,12,90,19,107,46,62,9,16,0,0,0,0,7,0,23,14,8,66,31,17,4,28,2,9,34,0,55,9,0,16,5,102,90,16,146,14,130,25,73,108,30,75,57,7,2,1,11,0,6,8,2,5,10,12,37,8,148,96,49,118,18,6,0,0,0,0,10,17,4,11,18,74,54,56,49,52,20,37,0,0,14,0,1,16,2,46,65,99,82,21,83,15,75,38,142,34,50,63,34,0,9,71,21,46,86,5,43,49,1,21,1,0,15,11,44,56,26,105,77,83,28,5,1,0,0,0,0,4,14,21,34,26,20,2,10,0,10,1,0,42,9,165,45,13,84,117,96,34,15,128,51,14,76,133,43,26,3,0,5,0,6,33,39,24,108,67,103,0,8,4,0,0,9,0,5,8,9,28,2,74,75,48,25,54,0,0,0,0,0,0,0,28,23,13,36,53,123,53,35,5,20,12,95,45,34,1,22,2,1,4,0,8,0,0,0,0,0,27,3,94,73,50,158,64,24,15,0,64,10,43,58,40,66,9,7,56,54,81,1,77,14,6,181,46,37,84,126,17,117,28,106,199,43,64,25,7,122,19,90,3,90,110,105,103,36,56,92,36,7,6,5,9,8,36,29,50,62,88,100,9,6,60,20,21,151,25,52,0,86,0,39,2,26,20,3,3,13,0,37,2,32,5,0,0,0,0,2,3,2,8,14,11,18,0,40,0,37,0,45,0,71,10,75,1,74,21,14,4,0,1,0,0,0,0,0,0,2,7,27,72,5,4,0,7,0,3,2,13,68,20,88,186,66,22,63,1,0,11,0,0,17,0,31,53,43,115,18,45,2,61,24,68,109,101,4,52,102,14,64,143,78,35,95,33,0,41,0,51,0,64,0,85,69,61,32,3,26,0,13,19,1,64,70,16,145,107,56,103,72,2,125,28,137,5,51,0,3,16,0,0,2,12,55,1,63,109,112,44,30,0,23,21,0,0,1,0,0,0,0,0,0,0,3,8,1,32,45,125,75,66,0,10,0,31,48,1,43,0,61,22,59,120,139,120,77,0,94,6,14,17,5,20,0,1,0,0,8,1,4,3,28,72,41,50,56,12,4,22,0,0,0,0,0,3,2,0,5,36,0,0,12,1,9,43,0,69,7,0,28,78,22,42,51,20,51,24,3,0,56,63,78,83,19,5,58,1,48,3,0,31,4,2,0,0,0,21,6,4,8,4,11,90,20,108,48,65,11,14,0,0,0,0,8,0,21,13,8,70,30,17,3,26,1,10,34,0,58,10,0,15,4,113,48,14,168,12,132,26,73,106,31,80,49,7,2,1,11,0,5,9,2,6,9,13,38,9,167,100,48,126,16,15,0,0,0,0,10,16,4,11,17,76,54,57,50,59,22,35,0,0,14,0,1,21,4,53,64,99,80,18,86,15,81,38,138,32,49,61,35,0,9,72,20,44,86,8,40,51,1,23,0,0,15,11,45,79,24,106,76,83,29,4,1,0,0,0,0,5,12,21,34,26,15,1,12,0,10,2,0,41,8,164,43,14,85,121,97,29,14,127,51,13,74,136,44,25,3,0,4,0,9,36,38,26,110,66,106,0,8,3,0,0,8,0,5,8,9,27,2,76,64,47,25,55,0,0,0,0,0,0,0,31,23,14,38,49,120,59,37,6,20,12,93,44,31,1,23,1,1,4,0,9,0,0,0,0,0,28,3,95,71,49,161,65,24,16,0,62,9,39,59,40,66,10,7,54,51,89,0,78,14,6,161,47,40,81,155,17,124,28,105,192,41,66,27,7,122,18,92,3,85,104,109,101,34,55,97,33,7,9,4,8,8,29,29,52,65,88,91,4,6,57,20,16,150,27,51,0,81,0,41,1,15,21,3,2,11,0,36,2,32,3,0,0,0,0,1,2,2,9,16,9,21,0,34,0,33,0,47,0,77,11,73,2,74,21,13,3,0,2,0,0,0,0,0,1,1,7,29,70,5,3,0,7,0,3,1,12,69,17,79,172,61,22,64,1,0,11,0,0,21,0,27,48,40,109,18,46,3,58,24,78,99,107,4,50,122,20,68,159,81,36,90,32,1,40,0,52,0,64,0,87,63,60,28,3,20,0,3,18,1,65,72,17,143,108,59,100,82,2,124,30,132,4,55,0,3,14,1,0,2,11,51,1,68,104,111,45,31,0,26,22,0,0,1,0,0,1,0,0,0,0,3,7,1,32,42,99,73,79,0,5,0,33,54,1,42,0,65,22,58,122,114